Protein 2ENK (pdb70)

Nearest PDB structures (foldseek):
  2enk-assembly1_A  TM=7.572E-01  e=9.162E-14  Homo sapiens
  2zhh-assembly1_A-2  TM=4.727E-01  e=1.717E-01  Escherichia coli K-12
  3ucs-assembly1_A  TM=4.061E-01  e=1.717E-01  Klebsiella pneumoniae 342
  1j9i-assembly1_B  TM=3.651E-01  e=1.114E+00  Lambdavirus lambda
  2enk-assembly1_A  TM=7.325E-01  e=1.594E-14  Homo sapiens

Solvent-accessible surface area: 9534 Å² total; per-residue (Å²): 124,114,83,78,123,115,61,205,187,113,125,106,119,74,19,60,13,96,110,0,54,65,61,32,31,12,114,82,67,30,3,92,134,22,177,129,28,130,121,230,36,77,136,122,145,70,154,46,116,52,5,18,63,128,87,63,0,96,56,26,3,57,114,53,118,49,51,84,119,32,11,44,135,89,60,114,116,132,144,90,58,122,67,124,131,143,105,172,70,144,208,127,147,117,165,135,178,117,194,222,139

InterPro domains:
  IPR002524 Cation efflux [TIGR01297] (238-502)
  IPR009061 Putative DNA-binding domain superfamily [SSF46955] (127-194)
  IPR027469 Cation efflux transmembrane domain superfamily [G3DSA:1.20.1510.10] (237-449)
  IPR027469 Cation efflux transmembrane domain superfamily [SSF161111] (238-451)
  IPR037129 XPA domain superfamily [G3DSA:3.90.530.10] (105-195)
  IPR040177 Proton-coupled zinc antiporter SLC30A9 [PTHR13414] (39-566)
  IPR058533 Cation efflux protein, transmembrane domain [PF01545] (240-450)

Organism: Homo sapiens (NCBI:txid9606)

Sequence (101 aa):
GSSGSSGKYTQNNFITGVRAINEFCLKSSDLEQLRKIRRRSPHEDTESFTVYLRSDVEAKSLEVWGSPEALAREKKLRKEAEIEYRERLFRNQKILREYRDGSSGSSGKYTQNNFITGVRAINEFCLKSSDLEQLRKIRRRSPHEDTESFTVYLRSDVEAKSLEVWGSPEALAREKKLRKEAEIEYRERLFRNQKILREYRDGSSGSSGKYTQNNFITGVRAINEFCLKSSDLEQLRKIRRRSPHEDTESFTVYLRSDVEAKSLEVWGSPEALAREKKLRKEAEIEYRERLFRNQKILREYRDGSSGSSGKYTQNNFITGVRAINEFCLKSSDLEQLRKIRRRSPHEDTESFTVYLRSDVEAKSLEVWGSPEALAREKKLRKEAEIEYRERLFRNQKILREYRDGSSGSSGKYTQNNFITGVRAINEFCLKSSDLEQLRKIRRRSPHEDTESFTVYLRSDVEAKSLEVWGSPEALAREKKLRKEAEIEYRERLFRNQKILREYRDGSSGSSGKYTQNNFITGVRAINEFCLKSSDLEQLRKIRRRSPHEDTESFTVYLRSDVEAKSLEVWGSPEALAREKKLRKEAEIEYRERLFRNQKILREYRDGSSGSSGKYTQNNFITGVRAINEFCLKSSDLEQLRKIRRRSPHEDTESFTVYLRSDVEAKSLEVWGSPEALAREKKLRKEAEIEYRERLFRNQKILREYRDGSSGSSGKYTQNNFITGVRAINEFCLKSSDLEQLRKIRRRSPHEDTESFTVYLRSDVEAKSLEVWGSPEALAREKKLRKEAEIEYRERLFRNQKILREYRDGSSGSSGKYTQNNFITGVRAINEFCLKSSDLEQLRKIRRRSPHEDTESFTVYLRSDVEAKSLEVWGSPEALAREKKLRKEAEIEYRERLFRNQKILREYRDGSSGSSGKYTQNNFITGVRAINEFCLKSSDLEQLRKIRRRSPHEDTESFTVYLRSDVEAKSLEVWGSPEALAREKKLRKEAEIEYRERLFRNQKILREYRDGSSGSSGKYTQNNFITGVRAINEFCLKSSDLEQLRKIRRRSPHEDTESFTVYLRSDVEAKSLEVWGSPEALAREKKLRKEAEIEYRERLFRNQKILREYRDGSSGSSGKYTQNNFITGVRAINEFCLKSSDLEQLRKIRRRSPHEDTESFTVYLRSDVEAKSLEVWGSPEALAREKKLRKEAEIEYRERLFRNQKILREYRDGSSGSSGKYTQNNFITGVRAINEFCLKSSDLEQLRKIRRRSPHEDTESFTVYLRSDVEAKSLEVWGSPEALAREKKLRKEAEIEYRERLFRNQKILREYRDGSSGSSGKYTQNNFITGVRAINEFCLKSSDLEQLRKIRRRSPHEDTESFTVYLRSDVEAKSLEVWGSPEALAREKKLRKEAEIEYRERLFRNQKILREYRDGSSGSSGKYTQNNFITGVRAINEFCLKSSDLEQLRKIRRRSPHEDTESFTVYLRSDVEAKSLEVWGSPEALAREKKLRKEAEIEYRERLFRNQKILREYRDGSSGSSGKYTQNNFITGVRAINEFCLKSSDLEQLRKIRRRSPHEDTESFTVYLRSDVEAKSLEVWGSPEALAREKKLRKEAEIEYRERLFRNQKILREYRDGSSGSSGKYTQNNFITGVRAINEFCLKSSDLEQLRKIRRRSPHEDTESFTVYLRSDVEAKSLEVWGSPEALAREKKLRKEAEIEYRERLFRNQKILREYRDGSSGSSGKYTQNNFITGVRAINEFCLKSSDLEQLRKIRRRSPHEDTESFTVYLRSDVEAKSLEVWGSPEALAREKKLRKEAEIEYRERLFRNQKILREYRDGSSGSSGKYTQNNFITGVRAINEFCLKSSDLEQLRKIRRRSPHEDTESFTVYLRSDVEAKSLEVWGSPEALAREKKLRKEAEIEYRERLFRNQKILREYRDGSSGSSGKYTQNNFITGVRAINEFCLKSSDLEQLRKIRRRSPHEDTESFTVYLRSDVEAKSLEVWGSPEALAREKKLRKEAEIEYRERLFRNQKILREYRD

Radius of gyration: 19.05 Å; Cα contacts (8 Å, |Δi|>4): 69; chains: 1; bounding box: 60×36×30 Å

Structure (mmCIF, N/CA/C/O backbone):
data_2ENK
#
_entry.id   2ENK
#
_cell.length_a   1.000
_cell.length_b   1.000
_cell.length_c   1.000
_cell.angle_alpha   90.00
_cell.angle_beta   90.00
_cell.angle_gamma   90.00
#
_symmetry.space_group_name_H-M   'P 1'
#
loop_
_atom_site.group_PDB
_atom_site.id
_atom_site.type_symbol
_atom_site.label_atom_id
_atom_site.label_alt_id
_atom_site.label_comp_id
_atom_site.label_asym_id
_atom_site.label_entity_id
_atom_site.label_seq_id
_atom_site.pdbx_PDB_ins_code
_atom_site.Cartn_x
_atom_site.Cartn_y
_atom_site.Cartn_z
_atom_site.occupancy
_atom_site.B_iso_or_equiv
_atom_site.auth_seq_id
_atom_site.auth_comp_id
_atom_site.auth_asym_id
_atom_site.auth_atom_id
_atom_site.pdbx_PDB_model_num
ATOM 1 N N . GLY A 1 1 ? 5.737 12.318 1.832 1.00 0.00 1 GLY A N 1
ATOM 2 C CA . GLY A 1 1 ? 4.458 11.805 1.374 1.00 0.00 1 GLY A CA 1
ATOM 3 C C . GLY A 1 1 ? 4.565 10.401 0.812 1.00 0.00 1 GLY A C 1
ATOM 4 O O . GLY A 1 1 ? 5.634 9.793 0.842 1.00 0.00 1 GLY A O 1
ATOM 8 N N . SER A 1 2 ? 3.453 9.885 0.299 1.00 0.00 2 SER A N 1
ATOM 9 C CA . SER A 1 2 ? 3.424 8.541 -0.267 1.00 0.00 2 SER A CA 1
ATOM 10 C C . SER A 1 2 ? 2.654 8.524 -1.584 1.00 0.00 2 SER A C 1
ATOM 11 O O . SER A 1 2 ? 2.154 9.553 -2.038 1.00 0.00 2 SER A O 1
ATOM 19 N N . SER A 1 3 ? 2.563 7.346 -2.193 1.00 0.00 3 SER A N 1
ATOM 20 C CA . SER A 1 3 ? 1.858 7.193 -3.461 1.00 0.00 3 SER A CA 1
ATOM 21 C C . SER A 1 3 ? 1.780 5.724 -3.865 1.00 0.00 3 SER A C 1
ATOM 22 O O . SER A 1 3 ? 2.800 5.047 -3.986 1.00 0.00 3 SER A O 1
ATOM 30 N N . GLY A 1 4 ? 0.560 5.237 -4.072 1.00 0.00 4 GLY A N 1
ATOM 31 C CA . GLY A 1 4 ? 0.370 3.852 -4.460 1.00 0.00 4 GLY A CA 1
ATOM 32 C C . GLY A 1 4 ? 0.694 3.609 -5.921 1.00 0.00 4 GLY A C 1
ATOM 33 O O . GLY A 1 4 ? 1.633 4.193 -6.461 1.00 0.00 4 GLY A O 1
ATOM 37 N N . SER A 1 5 ? -0.086 2.745 -6.563 1.00 0.00 5 SER A N 1
ATOM 38 C CA . SER A 1 5 ? 0.126 2.422 -7.969 1.00 0.00 5 SER A CA 1
ATOM 39 C C . SER A 1 5 ? -1.204 2.321 -8.710 1.00 0.00 5 SER A C 1
ATOM 40 O O . SER A 1 5 ? -2.271 2.459 -8.113 1.00 0.00 5 SER A O 1
ATOM 48 N N . SER A 1 6 ? -1.130 2.079 -10.015 1.00 0.00 6 SER A N 1
ATOM 49 C CA . SER A 1 6 ? -2.327 1.964 -10.839 1.00 0.00 6 SER A CA 1
ATOM 50 C C . SER A 1 6 ? -2.569 0.513 -11.245 1.00 0.00 6 SER A C 1
ATOM 51 O O . SER A 1 6 ? -1.683 -0.333 -11.126 1.00 0.00 6 SER A O 1
ATOM 59 N N . GLY A 1 7 ? -3.777 0.232 -11.725 1.00 0.00 7 GLY A N 1
ATOM 60 C CA . GLY A 1 7 ? -4.115 -1.116 -12.140 1.00 0.00 7 GLY A CA 1
ATOM 61 C C . GLY A 1 7 ? -4.199 -1.255 -13.648 1.00 0.00 7 GLY A C 1
ATOM 62 O O . GLY A 1 7 ? -3.449 -0.610 -14.380 1.00 0.00 7 GLY A O 1
ATOM 66 N N . LYS A 1 8 ? -5.113 -2.099 -14.113 1.00 0.00 8 LYS A N 1
ATOM 67 C CA . LYS A 1 8 ? -5.292 -2.322 -15.543 1.00 0.00 8 LYS A CA 1
ATOM 68 C C . LYS A 1 8 ? -3.996 -2.805 -16.185 1.00 0.00 8 LYS A C 1
ATOM 69 O O . LYS A 1 8 ? -2.993 -3.014 -15.501 1.00 0.00 8 LYS A O 1
ATOM 88 N N . TYR A 1 9 ? -4.023 -2.981 -17.501 1.00 0.00 9 TYR A N 1
ATOM 89 C CA . TYR A 1 9 ? -2.850 -3.441 -18.235 1.00 0.00 9 TYR A CA 1
ATOM 90 C C . TYR A 1 9 ? -2.482 -2.459 -19.344 1.00 0.00 9 TYR A C 1
ATOM 91 O O . TYR A 1 9 ? -3.351 -1.825 -19.943 1.00 0.00 9 TYR A O 1
ATOM 109 N N . THR A 1 10 ? -1.185 -2.340 -19.612 1.00 0.00 10 THR A N 1
ATOM 110 C CA . THR A 1 10 ? -0.700 -1.436 -20.648 1.00 0.00 10 THR A CA 1
ATOM 111 C C . THR A 1 10 ? 0.733 -1.773 -21.044 1.00 0.00 10 THR A C 1
ATOM 112 O O . THR A 1 10 ? 1.539 -2.178 -20.206 1.00 0.00 10 THR A O 1
ATOM 123 N N . GLN A 1 11 ? 1.044 -1.603 -22.325 1.00 0.00 11 GLN A N 1
ATOM 124 C CA . GLN A 1 11 ? 2.381 -1.890 -22.831 1.00 0.00 11 GLN A CA 1
ATOM 125 C C . GLN A 1 11 ? 3.095 -0.606 -23.241 1.00 0.00 11 GLN A C 1
ATOM 126 O O . GLN A 1 11 ? 2.508 0.264 -23.883 1.00 0.00 11 GLN A O 1
ATOM 140 N N . ASN A 1 12 ? 4.365 -0.495 -22.864 1.00 0.00 12 ASN A N 1
ATOM 141 C CA . ASN A 1 12 ? 5.159 0.684 -23.192 1.00 0.00 12 ASN A CA 1
ATOM 142 C C . ASN A 1 12 ? 6.616 0.306 -23.442 1.00 0.00 12 ASN A C 1
ATOM 143 O O . ASN A 1 12 ? 6.988 -0.863 -23.357 1.00 0.00 12 ASN A O 1
ATOM 154 N N . ASN A 1 13 ? 7.436 1.306 -23.751 1.00 0.00 13 ASN A N 1
ATOM 155 C CA . ASN A 1 13 ? 8.853 1.078 -24.013 1.00 0.00 13 ASN A CA 1
ATOM 156 C C . ASN A 1 13 ? 9.519 0.378 -22.832 1.00 0.00 13 ASN A C 1
ATOM 157 O O . ASN A 1 13 ? 10.506 -0.338 -22.998 1.00 0.00 13 ASN A O 1
ATOM 168 N N . PHE A 1 14 ? 8.972 0.591 -21.640 1.00 0.00 14 PHE A N 1
ATOM 169 C CA . PHE A 1 14 ? 9.513 -0.019 -20.431 1.00 0.00 14 PHE A CA 1
ATOM 170 C C . PHE A 1 14 ? 8.476 -0.920 -19.765 1.00 0.00 14 PHE A C 1
ATOM 171 O O . PHE A 1 14 ? 7.277 -0.644 -19.814 1.00 0.00 14 PHE A O 1
ATOM 188 N N . ILE A 1 15 ? 8.947 -1.996 -19.145 1.00 0.00 15 ILE A N 1
ATOM 189 C CA . ILE A 1 15 ? 8.062 -2.937 -18.470 1.00 0.00 15 ILE A CA 1
ATOM 190 C C . ILE A 1 15 ? 8.455 -3.106 -17.006 1.00 0.00 15 ILE A C 1
ATOM 191 O O . ILE A 1 15 ? 9.636 -3.224 -16.677 1.00 0.00 15 ILE A O 1
ATOM 207 N N . THR A 1 16 ? 7.455 -3.119 -16.129 1.00 0.00 16 THR A N 1
ATOM 208 C CA . THR A 1 16 ? 7.695 -3.275 -14.700 1.00 0.00 16 THR A CA 1
ATOM 209 C C . THR A 1 16 ? 8.380 -4.604 -14.399 1.00 0.00 16 THR A C 1
ATOM 210 O O . THR A 1 16 ? 8.355 -5.524 -15.214 1.00 0.00 16 THR A O 1
ATOM 221 N N . GLY A 1 17 ? 8.989 -4.697 -13.221 1.00 0.00 17 GLY A N 1
ATOM 222 C CA . GLY A 1 17 ? 9.672 -5.917 -12.833 1.00 0.00 17 GLY A CA 1
ATOM 223 C C . GLY A 1 17 ? 8.714 -7.071 -12.609 1.00 0.00 17 GLY A C 1
ATOM 224 O O . GLY A 1 17 ? 8.730 -8.053 -13.351 1.00 0.00 17 GLY A O 1
ATOM 228 N N . VAL A 1 18 ? 7.877 -6.953 -11.583 1.00 0.00 18 VAL A N 1
ATOM 229 C CA . VAL A 1 18 ? 6.908 -7.994 -11.264 1.00 0.00 18 VAL A CA 1
ATOM 230 C C . VAL A 1 18 ? 6.053 -8.340 -12.477 1.00 0.00 18 VAL A C 1
ATOM 231 O O . VAL A 1 18 ? 5.566 -9.464 -12.607 1.00 0.00 18 VAL A O 1
ATOM 244 N N . ARG A 1 19 ? 5.873 -7.368 -13.365 1.00 0.00 19 ARG A N 1
ATOM 245 C CA . ARG A 1 19 ? 5.076 -7.569 -14.569 1.00 0.00 19 ARG A CA 1
ATOM 246 C C . ARG A 1 19 ? 5.777 -8.523 -15.532 1.00 0.00 19 ARG A C 1
ATOM 247 O O . ARG A 1 19 ? 5.128 -9.279 -16.254 1.00 0.00 19 ARG A O 1
ATOM 268 N N . ALA A 1 20 ? 7.105 -8.480 -15.537 1.00 0.00 20 ALA A N 1
ATOM 269 C CA . ALA A 1 20 ? 7.894 -9.340 -16.410 1.00 0.00 20 ALA A CA 1
ATOM 270 C C . ALA A 1 20 ? 8.120 -10.708 -15.774 1.00 0.00 20 ALA A C 1
ATOM 271 O O . ALA A 1 20 ? 8.221 -11.717 -16.472 1.00 0.00 20 ALA A O 1
ATOM 278 N N . ILE A 1 21 ? 8.199 -10.733 -14.448 1.00 0.00 21 ILE A N 1
ATOM 279 C CA . ILE A 1 21 ? 8.412 -11.977 -13.720 1.00 0.00 21 ILE A CA 1
ATOM 280 C C . ILE A 1 21 ? 7.179 -12.871 -13.786 1.00 0.00 21 ILE A C 1
ATOM 281 O O . ILE A 1 21 ? 7.279 -14.093 -13.675 1.00 0.00 21 ILE A O 1
ATOM 297 N N . ASN A 1 22 ? 6.016 -12.254 -13.968 1.00 0.00 22 ASN A N 1
ATOM 298 C CA . ASN A 1 22 ? 4.762 -12.994 -14.050 1.00 0.00 22 ASN A CA 1
ATOM 299 C C . ASN A 1 22 ? 4.428 -13.339 -15.498 1.00 0.00 22 ASN A C 1
ATOM 300 O O . ASN A 1 22 ? 3.794 -14.357 -15.774 1.00 0.00 22 ASN A O 1
ATOM 311 N N . GLU A 1 23 ? 4.860 -12.483 -16.419 1.00 0.00 23 GLU A N 1
ATOM 312 C CA . GLU A 1 23 ? 4.606 -12.697 -17.839 1.00 0.00 23 GLU A CA 1
ATOM 313 C C . GLU A 1 23 ? 5.641 -13.643 -18.440 1.00 0.00 23 GLU A C 1
ATOM 314 O O . GLU A 1 23 ? 5.298 -14.700 -18.972 1.00 0.00 23 GLU A O 1
ATOM 326 N N . PHE A 1 24 ? 6.909 -13.256 -18.353 1.00 0.00 24 PHE A N 1
ATOM 327 C CA . PHE A 1 24 ? 7.995 -14.068 -18.889 1.00 0.00 24 PHE A CA 1
ATOM 328 C C . PHE A 1 24 ? 8.253 -15.284 -18.005 1.00 0.00 24 PHE A C 1
ATOM 329 O O . PHE A 1 24 ? 8.909 -16.240 -18.421 1.00 0.00 24 PHE A O 1
ATOM 346 N N . CYS A 1 25 ? 7.733 -15.241 -16.783 1.00 0.00 25 CYS A N 1
ATOM 347 C CA . CYS A 1 25 ? 7.908 -16.338 -15.838 1.00 0.00 25 CYS A CA 1
ATOM 348 C C . CYS A 1 25 ? 9.387 -16.588 -15.563 1.00 0.00 25 CYS A C 1
ATOM 349 O O . CYS A 1 25 ? 9.917 -17.653 -15.883 1.00 0.00 25 CYS A O 1
ATOM 357 N N . LEU A 1 26 ? 10.048 -15.601 -14.969 1.00 0.00 26 LEU A N 1
ATOM 358 C CA . LEU A 1 26 ? 11.468 -15.713 -14.652 1.00 0.00 26 LEU A CA 1
ATOM 359 C C . LEU A 1 26 ? 11.694 -15.663 -13.144 1.00 0.00 26 LEU A C 1
ATOM 360 O O . LEU A 1 26 ? 10.745 -15.700 -12.361 1.00 0.00 26 LEU A O 1
ATOM 376 N N . LYS A 1 27 ? 12.958 -15.576 -12.744 1.00 0.00 27 LYS A N 1
ATOM 377 C CA . LYS A 1 27 ? 13.311 -15.516 -11.330 1.00 0.00 27 LYS A CA 1
ATOM 378 C C . LYS A 1 27 ? 13.649 -14.088 -10.914 1.00 0.00 27 LYS A C 1
ATOM 379 O O . LYS A 1 27 ? 14.060 -13.272 -11.738 1.00 0.00 27 LYS A O 1
ATOM 398 N N . SER A 1 28 ? 13.475 -13.794 -9.629 1.00 0.00 28 SER A N 1
ATOM 399 C CA . SER A 1 28 ? 13.759 -12.464 -9.104 1.00 0.00 28 SER A CA 1
ATOM 400 C C . SER A 1 28 ? 15.244 -12.137 -9.229 1.00 0.00 28 SER A C 1
ATOM 401 O O . SER A 1 28 ? 15.629 -10.971 -9.318 1.00 0.00 28 SER A O 1
ATOM 409 N N . SER A 1 29 ? 16.074 -13.175 -9.234 1.00 0.00 29 SER A N 1
ATOM 410 C CA . SER A 1 29 ? 17.517 -12.999 -9.344 1.00 0.00 29 SER A CA 1
ATOM 411 C C . SER A 1 29 ? 17.916 -12.662 -10.777 1.00 0.00 29 SER A C 1
ATOM 412 O O . SER A 1 29 ? 18.922 -11.992 -11.012 1.00 0.00 29 SER A O 1
ATOM 420 N N . ASP A 1 30 ? 17.120 -13.131 -11.732 1.00 0.00 30 ASP A N 1
ATOM 421 C CA . ASP A 1 30 ? 17.388 -12.880 -13.143 1.00 0.00 30 ASP A CA 1
ATOM 422 C C . ASP A 1 30 ? 17.110 -11.422 -13.497 1.00 0.00 30 ASP A C 1
ATOM 423 O O . ASP A 1 30 ? 17.960 -10.738 -14.070 1.00 0.00 30 ASP A O 1
ATOM 432 N N . LEU A 1 31 ? 15.916 -10.953 -13.154 1.00 0.00 31 LEU A N 1
ATOM 433 C CA . LEU A 1 31 ? 15.525 -9.576 -13.437 1.00 0.00 31 LEU A CA 1
ATOM 434 C C . LEU A 1 31 ? 16.542 -8.593 -12.866 1.00 0.00 31 LEU A C 1
ATOM 435 O O . LEU A 1 31 ? 17.043 -7.722 -13.576 1.00 0.00 31 LEU A O 1
ATOM 451 N N . GLU A 1 32 ? 16.843 -8.741 -11.579 1.00 0.00 32 GLU A N 1
ATOM 452 C CA . GLU A 1 32 ? 17.802 -7.867 -10.914 1.00 0.00 32 GLU A CA 1
ATOM 453 C C . GLU A 1 32 ? 19.151 -7.897 -11.626 1.00 0.00 32 GLU A C 1
ATOM 454 O O . GLU A 1 32 ? 19.913 -6.932 -11.574 1.00 0.00 32 GLU A O 1
ATOM 466 N N . GLN A 1 33 ? 19.438 -9.012 -12.290 1.00 0.00 33 GLN A N 1
ATOM 467 C CA . GLN A 1 33 ? 20.696 -9.169 -13.011 1.00 0.00 33 GLN A CA 1
ATOM 468 C C . GLN A 1 33 ? 20.772 -8.203 -14.189 1.00 0.00 33 GLN A C 1
ATOM 469 O O . GLN A 1 33 ? 21.854 -7.752 -14.566 1.00 0.00 33 GLN A O 1
ATOM 483 N N . LEU A 1 34 ? 19.617 -7.889 -14.766 1.00 0.00 34 LEU A N 1
ATOM 484 C CA . LEU A 1 34 ? 19.553 -6.976 -15.901 1.00 0.00 34 LEU A CA 1
ATOM 485 C C . LEU A 1 34 ? 19.854 -5.545 -15.467 1.00 0.00 34 LEU A C 1
ATOM 486 O O . LEU A 1 34 ? 19.925 -5.250 -14.274 1.00 0.00 34 LEU A O 1
ATOM 502 N N . ARG A 1 35 ? 20.027 -4.660 -16.444 1.00 0.00 35 ARG A N 1
ATOM 503 C CA . ARG A 1 35 ? 20.319 -3.259 -16.163 1.00 0.00 35 ARG A CA 1
ATOM 504 C C . ARG A 1 35 ? 19.166 -2.605 -15.408 1.00 0.00 35 ARG A C 1
ATOM 505 O O . ARG A 1 35 ? 18.002 -2.748 -15.783 1.00 0.00 35 ARG A O 1
ATOM 526 N N . LYS A 1 36 ? 19.497 -1.886 -14.340 1.00 0.00 36 LYS A N 1
ATOM 527 C CA . LYS A 1 36 ? 18.491 -1.208 -13.531 1.00 0.00 36 LYS A CA 1
ATOM 528 C C . LYS A 1 36 ? 18.366 0.257 -13.934 1.00 0.00 36 LYS A C 1
ATOM 529 O O . LYS A 1 36 ? 19.255 1.064 -13.660 1.00 0.00 36 LYS A O 1
ATOM 548 N N . ILE A 1 37 ? 17.257 0.595 -14.584 1.00 0.00 37 ILE A N 1
ATOM 549 C CA . ILE A 1 37 ? 17.016 1.965 -15.021 1.00 0.00 37 ILE A CA 1
ATOM 550 C C . ILE A 1 37 ? 15.946 2.635 -14.166 1.00 0.00 37 ILE A C 1
ATOM 551 O O . ILE A 1 37 ? 14.912 2.037 -13.866 1.00 0.00 37 ILE A O 1
ATOM 567 N N . ARG A 1 38 ? 16.201 3.880 -13.777 1.00 0.00 38 ARG A N 1
ATOM 568 C CA . ARG A 1 38 ? 15.260 4.632 -12.957 1.00 0.00 38 ARG A CA 1
ATOM 569 C C . ARG A 1 38 ? 14.759 5.868 -13.698 1.00 0.00 38 ARG A C 1
ATOM 570 O O . ARG A 1 38 ? 14.415 6.877 -13.082 1.00 0.00 38 ARG A O 1
ATOM 591 N N . ARG A 1 39 ? 14.720 5.781 -15.024 1.00 0.00 39 ARG A N 1
ATOM 592 C CA . ARG A 1 39 ? 14.263 6.892 -15.850 1.00 0.00 39 ARG A CA 1
ATOM 593 C C . ARG A 1 39 ? 15.042 8.165 -15.528 1.00 0.00 39 ARG A C 1
ATOM 594 O O . ARG A 1 39 ? 14.533 9.273 -15.692 1.00 0.00 39 ARG A O 1
ATOM 615 N N . ARG A 1 40 ? 16.277 7.996 -15.069 1.00 0.00 40 ARG A N 1
ATOM 616 C CA . ARG A 1 40 ? 17.125 9.130 -14.723 1.00 0.00 40 ARG A CA 1
ATOM 617 C C . ARG A 1 40 ? 16.478 9.980 -13.633 1.00 0.00 40 ARG A C 1
ATOM 618 O O . ARG A 1 40 ? 16.618 11.203 -13.621 1.00 0.00 40 ARG A O 1
ATOM 639 N N . SER A 1 41 ? 15.768 9.324 -12.721 1.00 0.00 41 SER A N 1
ATOM 640 C CA . SER A 1 41 ? 15.096 10.019 -11.630 1.00 0.00 41 SER A CA 1
ATOM 641 C C . SER A 1 41 ? 14.193 11.126 -12.166 1.00 0.00 41 SER A C 1
ATOM 642 O O . SER A 1 41 ? 14.471 12.316 -12.018 1.00 0.00 41 SER A O 1
ATOM 650 N N . PRO A 1 42 ? 13.083 10.725 -12.805 1.00 0.00 42 PRO A N 1
ATOM 651 C CA . PRO A 1 42 ? 12.115 11.666 -13.376 1.00 0.00 42 PRO A CA 1
ATOM 652 C C . PRO A 1 42 ? 11.342 12.425 -12.303 1.00 0.00 42 PRO A C 1
ATOM 653 O O . PRO A 1 42 ? 10.763 13.479 -12.569 1.00 0.00 42 PRO A O 1
ATOM 664 N N . HIS A 1 43 ? 11.336 11.883 -11.089 1.00 0.00 43 HIS A N 1
ATOM 665 C CA . HIS A 1 43 ? 10.634 12.510 -9.975 1.00 0.00 43 HIS A CA 1
ATOM 666 C C . HIS A 1 43 ? 11.285 12.141 -8.646 1.00 0.00 43 HIS A C 1
ATOM 667 O O . HIS A 1 43 ? 11.359 10.967 -8.285 1.00 0.00 43 HIS A O 1
ATOM 681 N N . GLU A 1 44 ? 11.757 13.152 -7.923 1.00 0.00 44 GLU A N 1
ATOM 682 C CA . GLU A 1 44 ? 12.404 12.932 -6.634 1.00 0.00 44 GLU A CA 1
ATOM 683 C C . GLU A 1 44 ? 11.420 13.148 -5.488 1.00 0.00 44 GLU A C 1
ATOM 684 O O . GLU A 1 44 ? 10.280 13.561 -5.703 1.00 0.00 44 GLU A O 1
ATOM 696 N N . ASP A 1 45 ? 11.868 12.864 -4.270 1.00 0.00 45 ASP A N 1
ATOM 697 C CA . ASP A 1 45 ? 11.029 13.027 -3.089 1.00 0.00 45 ASP A CA 1
ATOM 698 C C . ASP A 1 45 ? 9.765 12.179 -3.199 1.00 0.00 45 ASP A C 1
ATOM 699 O O . ASP A 1 45 ? 8.728 12.513 -2.626 1.00 0.00 45 ASP A O 1
ATOM 708 N N . THR A 1 46 ? 9.859 11.080 -3.941 1.00 0.00 46 THR A N 1
ATOM 709 C CA . THR A 1 46 ? 8.724 10.185 -4.129 1.00 0.00 46 THR A CA 1
ATOM 710 C C . THR A 1 46 ? 9.187 8.754 -4.373 1.00 0.00 46 THR A C 1
ATOM 711 O O . THR A 1 46 ? 10.160 8.520 -5.090 1.00 0.00 46 THR A O 1
ATOM 722 N N . GLU A 1 47 ? 8.484 7.798 -3.773 1.00 0.00 47 GLU A N 1
ATOM 723 C CA . GLU A 1 47 ? 8.825 6.389 -3.927 1.00 0.00 47 GLU A CA 1
ATOM 724 C C . GLU A 1 47 ? 8.888 6.002 -5.401 1.00 0.00 47 GLU A C 1
ATOM 725 O O . GLU A 1 47 ? 7.872 5.992 -6.096 1.00 0.00 47 GLU A O 1
ATOM 737 N N . SER A 1 48 ? 10.090 5.684 -5.872 1.00 0.00 48 SER A N 1
ATOM 738 C CA . SER A 1 48 ? 10.287 5.300 -7.265 1.00 0.00 48 SER A CA 1
ATOM 739 C C . SER A 1 48 ? 10.435 3.787 -7.396 1.00 0.00 48 SER A C 1
ATOM 740 O O . SER A 1 48 ? 10.319 3.053 -6.415 1.00 0.00 48 SER A O 1
ATOM 748 N N . PHE A 1 49 ? 10.694 3.328 -8.616 1.00 0.00 49 PHE A N 1
ATOM 749 C CA . PHE A 1 49 ? 10.857 1.903 -8.878 1.00 0.00 49 PHE A CA 1
ATOM 750 C C . PHE A 1 49 ? 11.867 1.667 -9.997 1.00 0.00 49 PHE A C 1
ATOM 751 O O . PHE A 1 49 ? 12.309 2.607 -10.659 1.00 0.00 49 PHE A O 1
ATOM 768 N N . THR A 1 50 ? 12.229 0.405 -10.204 1.00 0.00 50 THR A N 1
ATOM 769 C CA . THR A 1 50 ? 13.187 0.044 -11.241 1.00 0.00 50 THR A CA 1
ATOM 770 C C . THR A 1 50 ? 12.485 -0.555 -12.454 1.00 0.00 50 THR A C 1
ATOM 771 O O . THR A 1 50 ? 11.620 -1.421 -12.318 1.00 0.00 50 THR A O 1
ATOM 782 N N . VAL A 1 51 ? 12.863 -0.091 -13.641 1.00 0.00 51 VAL A N 1
ATOM 783 C CA . VAL A 1 51 ? 12.270 -0.583 -14.879 1.00 0.00 51 VAL A CA 1
ATOM 784 C C . VAL A 1 51 ? 13.310 -1.287 -15.743 1.00 0.00 51 VAL A C 1
ATOM 785 O O . VAL A 1 51 ? 14.488 -0.931 -15.730 1.00 0.00 51 VAL A O 1
ATOM 798 N N . TYR A 1 52 ? 12.866 -2.289 -16.495 1.00 0.00 52 TYR A N 1
ATOM 799 C CA . TYR A 1 52 ? 13.758 -3.045 -17.365 1.00 0.00 52 TYR A CA 1
ATOM 800 C C . TYR A 1 52 ? 13.408 -2.819 -18.833 1.00 0.00 52 TYR A C 1
ATOM 801 O O . TYR A 1 52 ? 12.316 -2.351 -19.158 1.00 0.00 52 TYR A O 1
ATOM 819 N N . LEU A 1 53 ? 14.343 -3.155 -19.715 1.00 0.00 53 LEU A N 1
ATOM 820 C CA . LEU A 1 53 ? 14.135 -2.990 -21.149 1.00 0.00 53 LEU A CA 1
ATOM 821 C C . LEU A 1 53 ? 13.453 -4.218 -21.745 1.00 0.00 53 LEU A C 1
ATOM 822 O O . LEU A 1 53 ? 13.882 -5.349 -21.520 1.00 0.00 53 LEU A O 1
ATOM 838 N N . ARG A 1 54 ? 12.390 -3.985 -22.508 1.00 0.00 54 ARG A N 1
ATOM 839 C CA . ARG A 1 54 ? 11.649 -5.071 -23.138 1.00 0.00 54 ARG A CA 1
ATOM 840 C C . ARG A 1 54 ? 12.582 -5.970 -23.944 1.00 0.00 54 ARG A C 1
ATOM 841 O O . ARG A 1 54 ? 12.427 -7.191 -23.955 1.00 0.00 54 ARG A O 1
ATOM 862 N N . SER A 1 55 ? 13.550 -5.357 -24.618 1.00 0.00 55 SER A N 1
ATOM 863 C CA . SER A 1 55 ? 14.505 -6.101 -25.430 1.00 0.00 55 SER A CA 1
ATOM 864 C C . SER A 1 55 ? 15.422 -6.947 -24.552 1.00 0.00 55 SER A C 1
ATOM 865 O O . SER A 1 55 ? 15.855 -8.029 -24.949 1.00 0.00 55 SER A O 1
ATOM 873 N N . ASP A 1 56 ? 15.714 -6.445 -23.357 1.00 0.00 56 ASP A N 1
ATOM 874 C CA . ASP A 1 56 ? 16.579 -7.154 -22.421 1.00 0.00 56 ASP A CA 1
ATOM 875 C C . ASP A 1 56 ? 15.846 -8.333 -21.790 1.00 0.00 56 ASP A C 1
ATOM 876 O O . ASP A 1 56 ? 16.346 -9.458 -21.786 1.00 0.00 56 ASP A O 1
ATOM 885 N N . VAL A 1 57 ? 14.658 -8.068 -21.255 1.00 0.00 57 VAL A N 1
ATOM 886 C CA . VAL A 1 57 ? 13.856 -9.107 -20.621 1.00 0.00 57 VAL A CA 1
ATOM 887 C C . VAL A 1 57 ? 13.536 -10.230 -21.601 1.00 0.00 57 VAL A C 1
ATOM 888 O O . VAL A 1 57 ? 13.448 -11.395 -21.217 1.00 0.00 57 VAL A O 1
ATOM 901 N N . GLU A 1 58 ? 13.364 -9.870 -22.869 1.00 0.00 58 GLU A N 1
ATOM 902 C CA . GLU A 1 58 ? 13.053 -10.848 -23.905 1.00 0.00 58 GLU A CA 1
ATOM 903 C C . GLU A 1 58 ? 14.142 -11.914 -23.991 1.00 0.00 58 GLU A C 1
ATOM 904 O O . GLU A 1 58 ? 13.863 -13.109 -23.908 1.00 0.00 58 GLU A O 1
ATOM 916 N N . ALA A 1 59 ? 15.384 -11.471 -24.158 1.00 0.00 59 ALA A N 1
ATOM 917 C CA . ALA A 1 59 ? 16.515 -12.385 -24.253 1.00 0.00 59 ALA A CA 1
ATOM 918 C C . ALA A 1 59 ? 16.661 -13.213 -22.981 1.00 0.00 59 ALA A C 1
ATOM 919 O O . ALA A 1 59 ? 17.020 -14.389 -23.030 1.00 0.00 59 ALA A O 1
ATOM 926 N N . LYS A 1 60 ? 16.380 -12.591 -21.841 1.00 0.00 60 LYS A N 1
ATOM 927 C CA . LYS A 1 60 ? 16.479 -13.269 -20.554 1.00 0.00 60 LYS A CA 1
ATOM 928 C C . LYS A 1 60 ? 15.569 -14.492 -20.512 1.00 0.00 60 LYS A C 1
ATOM 929 O O . LYS A 1 60 ? 15.830 -15.448 -19.782 1.00 0.00 60 LYS A O 1
ATOM 948 N N . SER A 1 61 ? 14.499 -14.456 -21.301 1.00 0.00 61 SER A N 1
ATOM 949 C CA . SER A 1 61 ? 13.549 -15.560 -21.352 1.00 0.00 61 SER A CA 1
ATOM 950 C C . SER A 1 61 ? 14.044 -16.660 -22.287 1.00 0.00 61 SER A C 1
ATOM 951 O O . SER A 1 61 ? 13.692 -17.830 -22.130 1.00 0.00 61 SER A O 1
ATOM 959 N N . LEU A 1 62 ? 14.862 -16.276 -23.260 1.00 0.00 62 LEU A N 1
ATOM 960 C CA . LEU A 1 62 ? 15.407 -17.228 -24.222 1.00 0.00 62 LEU A CA 1
ATOM 961 C C . LEU A 1 62 ? 16.649 -17.916 -23.664 1.00 0.00 62 LEU A C 1
ATOM 962 O O . LEU A 1 62 ? 16.907 -19.083 -23.956 1.00 0.00 62 LEU A O 1
ATOM 978 N N . GLU A 1 63 ? 17.412 -17.184 -22.858 1.00 0.00 63 GLU A N 1
ATOM 979 C CA . GLU A 1 63 ? 18.626 -17.725 -22.258 1.00 0.00 63 GLU A CA 1
ATOM 980 C C . GLU A 1 63 ? 18.289 -18.703 -21.136 1.00 0.00 63 GLU A C 1
ATOM 981 O O . GLU A 1 63 ? 19.078 -19.592 -20.814 1.00 0.00 63 GLU A O 1
ATOM 993 N N . VAL A 1 64 ? 17.112 -18.531 -20.543 1.00 0.00 64 VAL A N 1
ATOM 994 C CA . VAL A 1 64 ? 16.669 -19.398 -19.457 1.00 0.00 64 VAL A CA 1
ATOM 995 C C . VAL A 1 64 ? 15.870 -20.581 -19.989 1.00 0.00 64 VAL A C 1
ATOM 996 O O . VAL A 1 64 ? 16.354 -21.713 -20.006 1.00 0.00 64 VAL A O 1
ATOM 1009 N N . TRP A 1 65 ? 14.644 -20.312 -20.424 1.00 0.00 65 TRP A N 1
ATOM 1010 C CA . TRP A 1 65 ? 13.776 -21.356 -20.958 1.00 0.00 65 TRP A CA 1
ATOM 1011 C C . TRP A 1 65 ? 14.408 -22.018 -22.178 1.00 0.00 65 TRP A C 1
ATOM 1012 O O . TRP A 1 65 ? 14.118 -23.172 -22.490 1.00 0.00 65 TRP A O 1
ATOM 1033 N N . GLY A 1 66 ? 15.275 -21.279 -22.864 1.00 0.00 66 GLY A N 1
ATOM 1034 C CA . GLY A 1 66 ? 15.934 -21.812 -24.042 1.00 0.00 66 GLY A CA 1
ATOM 1035 C C . GLY A 1 66 ? 15.404 -21.206 -25.327 1.00 0.00 66 GLY A C 1
ATOM 1036 O O . GLY A 1 66 ? 16.171 -20.897 -26.238 1.00 0.00 66 GLY A O 1
ATOM 1040 N N . SER A 1 67 ? 14.088 -21.038 -25.401 1.00 0.00 67 SER A N 1
ATOM 1041 C CA . SER A 1 67 ? 13.455 -20.471 -26.586 1.00 0.00 67 SER A CA 1
ATOM 1042 C C . SER A 1 67 ? 12.159 -19.753 -26.219 1.00 0.00 67 SER A C 1
ATOM 1043 O O . SER A 1 67 ? 11.572 -19.980 -25.161 1.00 0.00 67 SER A O 1
ATOM 1051 N N . PRO A 1 68 ? 11.702 -18.865 -27.115 1.00 0.00 68 PRO A N 1
ATOM 1052 C CA . PRO A 1 68 ? 10.471 -18.096 -26.909 1.00 0.00 68 PRO A CA 1
ATOM 1053 C C . PRO A 1 68 ? 9.222 -18.968 -26.989 1.00 0.00 68 PRO A C 1
ATOM 1054 O O . PRO A 1 68 ? 8.156 -18.586 -26.508 1.00 0.00 68 PRO A O 1
ATOM 1065 N N . GLU A 1 69 ? 9.363 -20.141 -27.599 1.00 0.00 69 GLU A N 1
ATOM 1066 C CA . GLU A 1 69 ? 8.245 -21.066 -27.742 1.00 0.00 69 GLU A CA 1
ATOM 1067 C C . GLU A 1 69 ? 7.909 -21.723 -26.406 1.00 0.00 69 GLU A C 1
ATOM 1068 O O . GLU A 1 69 ? 6.740 -21.936 -26.084 1.00 0.00 69 GLU A O 1
ATOM 1080 N N . ALA A 1 70 ? 8.942 -22.041 -25.633 1.00 0.00 70 ALA A N 1
ATOM 1081 C CA . ALA A 1 70 ? 8.757 -22.672 -24.332 1.00 0.00 70 ALA A CA 1
ATOM 1082 C C . ALA A 1 70 ? 7.888 -21.810 -23.423 1.00 0.00 70 ALA A C 1
ATOM 1083 O O . ALA A 1 70 ? 7.049 -22.323 -22.680 1.00 0.00 70 ALA A O 1
ATOM 1090 N N . LEU A 1 71 ? 8.093 -20.499 -23.485 1.00 0.00 71 LEU A N 1
ATOM 1091 C CA . LEU A 1 71 ? 7.327 -19.565 -22.666 1.00 0.00 71 LEU A CA 1
ATOM 1092 C C . LEU A 1 71 ? 5.939 -19.336 -23.255 1.00 0.00 71 LEU A C 1
ATOM 1093 O O . LEU A 1 71 ? 4.954 -19.233 -22.525 1.00 0.00 71 LEU A O 1
ATOM 1109 N N . ALA A 1 72 ? 5.870 -19.258 -24.580 1.00 0.00 72 ALA A N 1
ATOM 1110 C CA . ALA A 1 72 ? 4.602 -19.046 -25.267 1.00 0.00 72 ALA A CA 1
ATOM 1111 C C . ALA A 1 72 ? 3.574 -20.096 -24.861 1.00 0.00 72 ALA A C 1
ATOM 1112 O O . ALA A 1 72 ? 2.370 -19.841 -24.882 1.00 0.00 72 ALA A O 1
ATOM 1119 N N . ARG A 1 73 ? 4.057 -21.278 -24.492 1.00 0.00 73 ARG A N 1
ATOM 1120 C CA . ARG A 1 73 ? 3.179 -22.368 -24.083 1.00 0.00 73 ARG A CA 1
ATOM 1121 C C . ARG A 1 73 ? 2.338 -21.965 -22.876 1.00 0.00 73 ARG A C 1
ATOM 1122 O O . ARG A 1 73 ? 1.176 -22.354 -22.760 1.00 0.00 73 ARG A O 1
ATOM 1143 N N . GLU A 1 74 ? 2.933 -21.183 -21.980 1.00 0.00 74 GLU A N 1
ATOM 1144 C CA . GLU A 1 74 ? 2.238 -20.729 -20.782 1.00 0.00 74 GLU A CA 1
ATOM 1145 C C . GLU A 1 74 ? 1.455 -19.448 -21.059 1.00 0.00 74 GLU A C 1
ATOM 1146 O O . GLU A 1 74 ? 0.399 -19.212 -20.472 1.00 0.00 74 GLU A O 1
ATOM 1158 N N . LYS A 1 75 ? 1.982 -18.623 -21.958 1.00 0.00 75 LYS A N 1
ATOM 1159 C CA . LYS A 1 75 ? 1.335 -17.366 -22.316 1.00 0.00 75 LYS A CA 1
ATOM 1160 C C . LYS A 1 75 ? -0.019 -17.619 -22.972 1.00 0.00 75 LYS A C 1
ATOM 1161 O O . LYS A 1 75 ? -0.984 -16.894 -22.729 1.00 0.00 75 LYS A O 1
ATOM 1180 N N . LYS A 1 76 ? -0.083 -18.652 -23.805 1.00 0.00 76 LYS A N 1
ATOM 1181 C CA . LYS A 1 76 ? -1.319 -19.003 -24.495 1.00 0.00 76 LYS A CA 1
ATOM 1182 C C . LYS A 1 76 ? -2.459 -19.206 -23.502 1.00 0.00 76 LYS A C 1
ATOM 1183 O O . LYS A 1 76 ? -3.529 -18.612 -23.640 1.00 0.00 76 LYS A O 1
ATOM 1202 N N . LEU A 1 77 ? -2.222 -20.045 -22.500 1.00 0.00 77 LEU A N 1
ATOM 1203 C CA . LEU A 1 77 ? -3.228 -20.325 -21.482 1.00 0.00 77 LEU A CA 1
ATOM 1204 C C . LEU A 1 77 ? -3.726 -19.034 -20.839 1.00 0.00 77 LEU A C 1
ATOM 1205 O O . LEU A 1 77 ? -4.918 -18.728 -20.880 1.00 0.00 77 LEU A O 1
ATOM 1221 N N . ARG A 1 78 ? -2.804 -18.280 -20.248 1.00 0.00 78 ARG A N 1
ATOM 1222 C CA . ARG A 1 78 ? -3.149 -17.021 -19.598 1.00 0.00 78 ARG A CA 1
ATOM 1223 C C . ARG A 1 78 ? -3.907 -16.105 -20.555 1.00 0.00 78 ARG A C 1
ATOM 1224 O O . ARG A 1 78 ? -4.766 -15.328 -20.138 1.00 0.00 78 ARG A O 1
ATOM 1245 N N . LYS A 1 79 ? -3.583 -16.202 -21.840 1.00 0.00 79 LYS A N 1
ATOM 1246 C CA . LYS A 1 79 ? -4.232 -15.383 -22.857 1.00 0.00 79 LYS A CA 1
ATOM 1247 C C . LYS A 1 79 ? -5.678 -15.821 -23.066 1.00 0.00 79 LYS A C 1
ATOM 1248 O O . LYS A 1 79 ? -6.605 -15.026 -22.911 1.00 0.00 79 LYS A O 1
ATOM 1267 N N . GLU A 1 80 ? -5.863 -17.090 -23.417 1.00 0.00 80 GLU A N 1
ATOM 1268 C CA . GLU A 1 80 ? -7.197 -17.632 -23.647 1.00 0.00 80 GLU A CA 1
ATOM 1269 C C . GLU A 1 80 ? -8.072 -17.465 -22.408 1.00 0.00 80 GLU A C 1
ATOM 1270 O O . GLU A 1 80 ? -9.294 -17.352 -22.509 1.00 0.00 80 GLU A O 1
ATOM 1282 N N . ALA A 1 81 ? -7.438 -17.451 -21.240 1.00 0.00 81 ALA A N 1
ATOM 1283 C CA . ALA A 1 81 ? -8.158 -17.297 -19.982 1.00 0.00 81 ALA A CA 1
ATOM 1284 C C . ALA A 1 81 ? -9.048 -16.059 -20.007 1.00 0.00 81 ALA A C 1
ATOM 1285 O O . ALA A 1 81 ? -10.261 -16.152 -19.819 1.00 0.00 81 ALA A O 1
ATOM 1292 N N . GLU A 1 82 ? -8.438 -14.901 -20.239 1.00 0.00 82 GLU A N 1
ATOM 1293 C CA . GLU A 1 82 ? -9.177 -13.645 -20.287 1.00 0.00 82 GLU A CA 1
ATOM 1294 C C . GLU A 1 82 ? -10.251 -13.686 -21.369 1.00 0.00 82 GLU A C 1
ATOM 1295 O O . GLU A 1 82 ? -11.370 -13.212 -21.167 1.00 0.00 82 GLU A O 1
ATOM 1307 N N . ILE A 1 83 ? -9.903 -14.255 -22.518 1.00 0.00 83 ILE A N 1
ATOM 1308 C CA . ILE A 1 83 ? -10.837 -14.359 -23.633 1.00 0.00 83 ILE A CA 1
ATOM 1309 C C . ILE A 1 83 ? -12.079 -15.150 -23.237 1.00 0.00 83 ILE A C 1
ATOM 1310 O O . ILE A 1 83 ? -13.202 -14.761 -23.557 1.00 0.00 83 ILE A O 1
ATOM 1326 N N . GLU A 1 84 ? -11.869 -16.261 -22.537 1.00 0.00 84 GLU A N 1
ATOM 1327 C CA . GLU A 1 84 ? -12.973 -17.105 -22.096 1.00 0.00 84 GLU A CA 1
ATOM 1328 C C . GLU A 1 84 ? -13.903 -16.340 -21.159 1.00 0.00 84 GLU A C 1
ATOM 1329 O O . GLU A 1 84 ? -15.095 -16.638 -21.070 1.00 0.00 84 GLU A O 1
ATOM 1341 N N . TYR A 1 85 ? -13.350 -15.354 -20.462 1.00 0.00 85 TYR A N 1
ATOM 1342 C CA . TYR A 1 85 ? -14.129 -14.548 -19.529 1.00 0.00 85 TYR A CA 1
ATOM 1343 C C . TYR A 1 85 ? -14.970 -13.515 -20.272 1.00 0.00 85 TYR A C 1
ATOM 1344 O O . TYR A 1 85 ? -16.200 -13.544 -20.217 1.00 0.00 85 TYR A O 1
ATOM 1362 N N . ARG A 1 86 ? -14.298 -12.604 -20.968 1.00 0.00 86 ARG A N 1
ATOM 1363 C CA . ARG A 1 86 ? -14.983 -11.561 -21.723 1.00 0.00 86 ARG A CA 1
ATOM 1364 C C . ARG A 1 86 ? -15.942 -12.168 -22.742 1.00 0.00 86 ARG A C 1
ATOM 1365 O O . ARG A 1 86 ? -16.929 -11.543 -23.128 1.00 0.00 86 ARG A O 1
ATOM 1386 N N . GLU A 1 87 ? -15.643 -13.389 -23.174 1.00 0.00 87 GLU A N 1
ATOM 1387 C CA . GLU A 1 87 ? -16.479 -14.079 -24.150 1.00 0.00 87 GLU A CA 1
ATOM 1388 C C . GLU A 1 87 ? -17.919 -14.184 -23.656 1.00 0.00 87 GLU A C 1
ATOM 1389 O O . GLU A 1 87 ? -18.829 -13.591 -24.235 1.00 0.00 87 GLU A O 1
ATOM 1401 N N . ARG A 1 88 ? -18.117 -14.942 -22.583 1.00 0.00 88 ARG A N 1
ATOM 1402 C CA . ARG A 1 88 ? -19.445 -15.126 -22.011 1.00 0.00 88 ARG A CA 1
ATOM 1403 C C . ARG A 1 88 ? -20.080 -13.782 -21.667 1.00 0.00 88 ARG A C 1
ATOM 1404 O O . ARG A 1 88 ? -21.304 -13.648 -21.651 1.00 0.00 88 ARG A O 1
ATOM 1425 N N . LEU A 1 89 ? -19.240 -12.790 -21.392 1.00 0.00 89 LEU A N 1
ATOM 1426 C CA . LEU A 1 89 ? -19.719 -11.456 -21.048 1.00 0.00 89 LEU A CA 1
ATOM 1427 C C . LEU A 1 89 ? -20.279 -10.745 -22.276 1.00 0.00 89 LEU A C 1
ATOM 1428 O O . LEU A 1 89 ? -21.262 -10.008 -22.185 1.00 0.00 89 LEU A O 1
ATOM 1444 N N . PHE A 1 90 ? -19.650 -10.972 -23.424 1.00 0.00 90 PHE A N 1
ATOM 1445 C CA . PHE A 1 90 ? -20.086 -10.354 -24.670 1.00 0.00 90 PHE A CA 1
ATOM 1446 C C . PHE A 1 90 ? -21.555 -10.663 -24.945 1.00 0.00 90 PHE A C 1
ATOM 1447 O O . PHE A 1 90 ? -22.363 -9.758 -25.152 1.00 0.00 90 PHE A O 1
ATOM 1464 N N . ARG A 1 91 ? -21.892 -11.949 -24.947 1.00 0.00 91 ARG A N 1
ATOM 1465 C CA . ARG A 1 91 ? -23.263 -12.379 -25.198 1.00 0.00 91 ARG A CA 1
ATOM 1466 C C . ARG A 1 91 ? -24.200 -11.873 -24.105 1.00 0.00 91 ARG A C 1
ATOM 1467 O O . ARG A 1 91 ? -25.382 -11.634 -24.350 1.00 0.00 91 ARG A O 1
ATOM 1488 N N . ASN A 1 92 ? -23.664 -11.713 -22.900 1.00 0.00 92 ASN A N 1
ATOM 1489 C CA . ASN A 1 92 ? -24.453 -11.237 -21.769 1.00 0.00 92 ASN A CA 1
ATOM 1490 C C . ASN A 1 92 ? -24.806 -9.762 -21.935 1.00 0.00 92 ASN A C 1
ATOM 1491 O O . ASN A 1 92 ? -25.813 -9.293 -21.407 1.00 0.00 92 ASN A O 1
ATOM 1502 N N . GLN A 1 93 ? -23.970 -9.039 -22.672 1.00 0.00 93 GLN A N 1
ATOM 1503 C CA . GLN A 1 93 ? -24.194 -7.617 -22.907 1.00 0.00 93 GLN A CA 1
ATOM 1504 C C . GLN A 1 93 ? -25.148 -7.403 -24.077 1.00 0.00 93 GLN A C 1
ATOM 1505 O O . GLN A 1 93 ? -25.991 -6.505 -24.048 1.00 0.00 93 GLN A O 1
ATOM 1519 N N . LYS A 1 94 ? -25.011 -8.232 -25.106 1.00 0.00 94 LYS A N 1
ATOM 1520 C CA . LYS A 1 94 ? -25.862 -8.135 -26.286 1.00 0.00 94 LYS A CA 1
ATOM 1521 C C . LYS A 1 94 ? -25.661 -6.798 -26.993 1.00 0.00 94 LYS A C 1
ATOM 1522 O O . LYS A 1 94 ? -25.082 -5.869 -26.429 1.00 0.00 94 LYS A O 1
ATOM 1541 N N . ILE A 1 95 ? -26.143 -6.708 -28.228 1.00 0.00 95 ILE A N 1
ATOM 1542 C CA . ILE A 1 95 ? -26.018 -5.484 -29.009 1.00 0.00 95 ILE A CA 1
ATOM 1543 C C . ILE A 1 95 ? -27.074 -4.462 -28.601 1.00 0.00 95 ILE A C 1
ATOM 1544 O O . ILE A 1 95 ? -26.858 -3.254 -28.708 1.00 0.00 95 ILE A O 1
ATOM 1560 N N . LEU A 1 96 ? -28.216 -4.954 -28.132 1.00 0.00 96 LEU A N 1
ATOM 1561 C CA . LEU A 1 96 ? -29.306 -4.083 -27.706 1.00 0.00 96 LEU A CA 1
ATOM 1562 C C . LEU A 1 96 ? -30.465 -4.898 -27.141 1.00 0.00 96 LEU A C 1
ATOM 1563 O O . LEU A 1 96 ? -30.371 -6.118 -27.008 1.00 0.00 96 LEU A O 1
ATOM 1579 N N . ARG A 1 97 ? -31.557 -4.216 -26.813 1.00 0.00 97 ARG A N 1
ATOM 1580 C CA . ARG A 1 97 ? -32.734 -4.877 -26.264 1.00 0.00 97 ARG A CA 1
ATOM 1581 C C . ARG A 1 97 ? -33.762 -5.153 -27.357 1.00 0.00 97 ARG A C 1
ATOM 1582 O O . ARG A 1 97 ? -34.190 -4.242 -28.064 1.00 0.00 97 ARG A O 1
ATOM 1603 N N . GLU A 1 98 ? -34.153 -6.417 -27.489 1.00 0.00 98 GLU A N 1
ATOM 1604 C CA . GLU A 1 98 ? -35.129 -6.813 -28.497 1.00 0.00 98 GLU A CA 1
ATOM 1605 C C . GLU A 1 98 ? -36.136 -7.804 -27.920 1.00 0.00 98 GLU A C 1
ATOM 1606 O O . GLU A 1 98 ? -35.758 -8.826 -27.347 1.00 0.00 98 GLU A O 1
ATOM 1618 N N . TYR A 1 99 ? -37.418 -7.493 -28.075 1.00 0.00 99 TYR A N 1
ATOM 1619 C CA . TYR A 1 99 ? -38.480 -8.354 -27.568 1.00 0.00 99 TYR A CA 1
ATOM 1620 C C . TYR A 1 99 ? -38.343 -8.557 -26.062 1.00 0.00 99 TYR A C 1
ATOM 1621 O O . TYR A 1 99 ? -37.443 -8.005 -25.429 1.00 0.00 99 TYR A O 1
ATOM 1639 N N . ARG A 1 100 ? -39.243 -9.355 -25.495 1.00 0.00 100 ARG A N 1
ATOM 1640 C CA . ARG A 1 100 ? -39.224 -9.632 -24.064 1.00 0.00 100 ARG A CA 1
ATOM 1641 C C . ARG A 1 100 ? -37.924 -10.320 -23.660 1.00 0.00 100 ARG A C 1
ATOM 1642 O O . ARG A 1 100 ? -37.225 -10.890 -24.498 1.00 0.00 100 ARG A O 1
ATOM 1663 N N . ASP A 1 101 ? -37.605 -10.262 -22.372 1.00 0.00 101 ASP A N 1
ATOM 1664 C CA . ASP A 1 101 ? -36.389 -10.880 -21.856 1.00 0.00 101 ASP A CA 1
ATOM 1665 C C . ASP A 1 101 ? -36.527 -11.196 -20.370 1.00 0.00 101 ASP A C 1
ATOM 1666 O O . ASP A 1 101 ? -36.817 -12.332 -19.992 1.00 0.00 101 ASP A O 1
ATOM 1675 N N . GLY A 1 1 ? -0.579 -2.716 0.483 1.00 0.00 1 GLY A N 2
ATOM 1676 C CA . GLY A 1 1 ? 0.269 -2.547 -0.682 1.00 0.00 1 GLY A CA 2
ATOM 1677 C C . GLY A 1 1 ? 0.826 -3.862 -1.190 1.00 0.00 1 GLY A C 2
ATOM 1678 O O . GLY A 1 1 ? 2.007 -3.957 -1.522 1.00 0.00 1 GLY A O 2
ATOM 1682 N N . SER A 1 2 ? -0.026 -4.881 -1.248 1.00 0.00 2 SER A N 2
ATOM 1683 C CA . SER A 1 2 ? 0.389 -6.199 -1.713 1.00 0.00 2 SER A CA 2
ATOM 1684 C C . SER A 1 2 ? 0.449 -6.243 -3.237 1.00 0.00 2 SER A C 2
ATOM 1685 O O . SER A 1 2 ? 1.490 -6.544 -3.820 1.00 0.00 2 SER A O 2
ATOM 1693 N N . SER A 1 3 ? -0.677 -5.941 -3.876 1.00 0.00 3 SER A N 2
ATOM 1694 C CA . SER A 1 3 ? -0.755 -5.949 -5.333 1.00 0.00 3 SER A CA 2
ATOM 1695 C C . SER A 1 3 ? -0.172 -4.666 -5.916 1.00 0.00 3 SER A C 2
ATOM 1696 O O . SER A 1 3 ? 0.571 -4.697 -6.895 1.00 0.00 3 SER A O 2
ATOM 1704 N N . GLY A 1 4 ? -0.516 -3.536 -5.305 1.00 0.00 4 GLY A N 2
ATOM 1705 C CA . GLY A 1 4 ? -0.020 -2.256 -5.776 1.00 0.00 4 GLY A CA 2
ATOM 1706 C C . GLY A 1 4 ? -1.090 -1.439 -6.472 1.00 0.00 4 GLY A C 2
ATOM 1707 O O . GLY A 1 4 ? -2.263 -1.813 -6.473 1.00 0.00 4 GLY A O 2
ATOM 1711 N N . SER A 1 5 ? -0.687 -0.320 -7.063 1.00 0.00 5 SER A N 2
ATOM 1712 C CA . SER A 1 5 ? -1.621 0.556 -7.761 1.00 0.00 5 SER A CA 2
ATOM 1713 C C . SER A 1 5 ? -1.731 0.170 -9.233 1.00 0.00 5 SER A C 2
ATOM 1714 O O . SER A 1 5 ? -0.734 0.145 -9.955 1.00 0.00 5 SER A O 2
ATOM 1722 N N . SER A 1 6 ? -2.950 -0.129 -9.671 1.00 0.00 6 SER A N 2
ATOM 1723 C CA . SER A 1 6 ? -3.191 -0.517 -11.055 1.00 0.00 6 SER A CA 2
ATOM 1724 C C . SER A 1 6 ? -2.911 0.646 -12.002 1.00 0.00 6 SER A C 2
ATOM 1725 O O . SER A 1 6 ? -3.288 1.785 -11.733 1.00 0.00 6 SER A O 2
ATOM 1733 N N . GLY A 1 7 ? -2.244 0.348 -13.114 1.00 0.00 7 GLY A N 2
ATOM 1734 C CA . GLY A 1 7 ? -1.924 1.378 -14.085 1.00 0.00 7 GLY A CA 2
ATOM 1735 C C . GLY A 1 7 ? -0.994 0.880 -15.173 1.00 0.00 7 GLY A C 2
ATOM 1736 O O . GLY A 1 7 ? -0.109 0.062 -14.919 1.00 0.00 7 GLY A O 2
ATOM 1740 N N . LYS A 1 8 ? -1.195 1.371 -16.391 1.00 0.00 8 LYS A N 2
ATOM 1741 C CA . LYS A 1 8 ? -0.369 0.971 -17.524 1.00 0.00 8 LYS A CA 2
ATOM 1742 C C . LYS A 1 8 ? 0.515 2.125 -17.988 1.00 0.00 8 LYS A C 2
ATOM 1743 O O . LYS A 1 8 ? 0.150 3.293 -17.850 1.00 0.00 8 LYS A O 2
ATOM 1762 N N . TYR A 1 9 ? 1.676 1.790 -18.539 1.00 0.00 9 TYR A N 2
ATOM 1763 C CA . TYR A 1 9 ? 2.611 2.799 -19.022 1.00 0.00 9 TYR A CA 2
ATOM 1764 C C . TYR A 1 9 ? 2.409 3.060 -20.512 1.00 0.00 9 TYR A C 2
ATOM 1765 O O . TYR A 1 9 ? 2.581 2.165 -21.341 1.00 0.00 9 TYR A O 2
ATOM 1783 N N . THR A 1 10 ? 2.044 4.294 -20.845 1.00 0.00 10 THR A N 2
ATOM 1784 C CA . THR A 1 10 ? 1.817 4.675 -22.234 1.00 0.00 10 THR A CA 2
ATOM 1785 C C . THR A 1 10 ? 2.680 5.870 -22.623 1.00 0.00 10 THR A C 2
ATOM 1786 O O . THR A 1 10 ? 2.339 6.620 -23.538 1.00 0.00 10 THR A O 2
ATOM 1797 N N . GLN A 1 11 ? 3.798 6.040 -21.925 1.00 0.00 11 GLN A N 2
ATOM 1798 C CA . GLN A 1 11 ? 4.709 7.145 -22.199 1.00 0.00 11 GLN A CA 2
ATOM 1799 C C . GLN A 1 11 ? 6.029 6.634 -22.766 1.00 0.00 11 GLN A C 2
ATOM 1800 O O . GLN A 1 11 ? 6.580 7.215 -23.700 1.00 0.00 11 GLN A O 2
ATOM 1814 N N . ASN A 1 12 ? 6.530 5.544 -22.195 1.00 0.00 12 ASN A N 2
ATOM 1815 C CA . ASN A 1 12 ? 7.787 4.955 -22.644 1.00 0.00 12 ASN A CA 2
ATOM 1816 C C . ASN A 1 12 ? 7.649 3.446 -22.819 1.00 0.00 12 ASN A C 2
ATOM 1817 O O . ASN A 1 12 ? 6.699 2.838 -22.326 1.00 0.00 12 ASN A O 2
ATOM 1828 N N . ASN A 1 13 ? 8.604 2.847 -23.523 1.00 0.00 13 ASN A N 2
ATOM 1829 C CA . ASN A 1 13 ? 8.589 1.409 -23.763 1.00 0.00 13 ASN A CA 2
ATOM 1830 C C . ASN A 1 13 ? 9.323 0.664 -22.652 1.00 0.00 13 ASN A C 2
ATOM 1831 O O . ASN A 1 13 ? 10.264 -0.086 -22.910 1.00 0.00 13 ASN A O 2
ATOM 1842 N N . PHE A 1 14 ? 8.884 0.877 -21.415 1.00 0.00 14 PHE A N 2
ATOM 1843 C CA . PHE A 1 14 ? 9.499 0.226 -20.264 1.00 0.00 14 PHE A CA 2
ATOM 1844 C C . PHE A 1 14 ? 8.488 -0.649 -19.529 1.00 0.00 14 PHE A C 2
ATOM 1845 O O . PHE A 1 14 ? 7.336 -0.258 -19.340 1.00 0.00 14 PHE A O 2
ATOM 1862 N N . ILE A 1 15 ? 8.928 -1.833 -19.118 1.00 0.00 15 ILE A N 2
ATOM 1863 C CA . ILE A 1 15 ? 8.062 -2.763 -18.404 1.00 0.00 15 ILE A CA 2
ATOM 1864 C C . ILE A 1 15 ? 8.498 -2.914 -16.950 1.00 0.00 15 ILE A C 2
ATOM 1865 O O . ILE A 1 15 ? 9.690 -2.910 -16.644 1.00 0.00 15 ILE A O 2
ATOM 1881 N N . THR A 1 16 ? 7.522 -3.048 -16.057 1.00 0.00 16 THR A N 2
ATOM 1882 C CA . THR A 1 16 ? 7.804 -3.201 -14.635 1.00 0.00 16 THR A CA 2
ATOM 1883 C C . THR A 1 16 ? 8.483 -4.535 -14.350 1.00 0.00 16 THR A C 2
ATOM 1884 O O . THR A 1 16 ? 8.255 -5.521 -15.049 1.00 0.00 16 THR A O 2
ATOM 1895 N N . GLY A 1 17 ? 9.320 -4.560 -13.316 1.00 0.00 17 GLY A N 2
ATOM 1896 C CA . GLY A 1 17 ? 10.019 -5.779 -12.956 1.00 0.00 17 GLY A CA 2
ATOM 1897 C C . GLY A 1 17 ? 9.073 -6.933 -12.690 1.00 0.00 17 GLY A C 2
ATOM 1898 O O . GLY A 1 17 ? 9.061 -7.918 -13.428 1.00 0.00 17 GLY A O 2
ATOM 1902 N N . VAL A 1 18 ? 8.279 -6.813 -11.631 1.00 0.00 18 VAL A N 2
ATOM 1903 C CA . VAL A 1 18 ? 7.325 -7.854 -11.268 1.00 0.00 18 VAL A CA 2
ATOM 1904 C C . VAL A 1 18 ? 6.442 -8.228 -12.454 1.00 0.00 18 VAL A C 2
ATOM 1905 O O . VAL A 1 18 ? 6.158 -9.403 -12.683 1.00 0.00 18 VAL A O 2
ATOM 1918 N N . ARG A 1 19 ? 6.011 -7.219 -13.204 1.00 0.00 19 ARG A N 2
ATOM 1919 C CA . ARG A 1 19 ? 5.159 -7.441 -14.366 1.00 0.00 19 ARG A CA 2
ATOM 1920 C C . ARG A 1 19 ? 5.818 -8.408 -15.346 1.00 0.00 19 ARG A C 2
ATOM 1921 O O . ARG A 1 19 ? 5.137 -9.148 -16.056 1.00 0.00 19 ARG A O 2
ATOM 1942 N N . ALA A 1 20 ? 7.146 -8.396 -15.379 1.00 0.00 20 ALA A N 2
ATOM 1943 C CA . ALA A 1 20 ? 7.896 -9.272 -16.270 1.00 0.00 20 ALA A CA 2
ATOM 1944 C C . ALA A 1 20 ? 8.106 -10.645 -15.641 1.00 0.00 20 ALA A C 2
ATOM 1945 O O . ALA A 1 20 ? 8.224 -11.649 -16.345 1.00 0.00 20 ALA A O 2
ATOM 1952 N N . ILE A 1 21 ? 8.153 -10.682 -14.314 1.00 0.00 21 ILE A N 2
ATOM 1953 C CA . ILE A 1 21 ? 8.349 -11.932 -13.591 1.00 0.00 21 ILE A CA 2
ATOM 1954 C C . ILE A 1 21 ? 7.103 -12.809 -13.662 1.00 0.00 21 ILE A C 2
ATOM 1955 O O . ILE A 1 21 ? 7.185 -14.031 -13.550 1.00 0.00 21 ILE A O 2
ATOM 1971 N N . ASN A 1 22 ? 5.950 -12.175 -13.851 1.00 0.00 22 ASN A N 2
ATOM 1972 C CA . ASN A 1 22 ? 4.686 -12.898 -13.939 1.00 0.00 22 ASN A CA 2
ATOM 1973 C C . ASN A 1 22 ? 4.359 -13.248 -15.387 1.00 0.00 22 ASN A C 2
ATOM 1974 O O . ASN A 1 22 ? 3.653 -14.219 -15.657 1.00 0.00 22 ASN A O 2
ATOM 1985 N N . GLU A 1 23 ? 4.878 -12.449 -16.315 1.00 0.00 23 GLU A N 2
ATOM 1986 C CA . GLU A 1 23 ? 4.640 -12.675 -17.736 1.00 0.00 23 GLU A CA 2
ATOM 1987 C C . GLU A 1 23 ? 5.691 -13.614 -18.321 1.00 0.00 23 GLU A C 2
ATOM 1988 O O . GLU A 1 23 ? 5.366 -14.680 -18.844 1.00 0.00 23 GLU A O 2
ATOM 2000 N N . PHE A 1 24 ? 6.954 -13.210 -18.228 1.00 0.00 24 PHE A N 2
ATOM 2001 C CA . PHE A 1 24 ? 8.054 -14.014 -18.749 1.00 0.00 24 PHE A CA 2
ATOM 2002 C C . PHE A 1 24 ? 8.319 -15.219 -17.852 1.00 0.00 24 PHE A C 2
ATOM 2003 O O . PHE A 1 24 ? 8.990 -16.171 -18.254 1.00 0.00 24 PHE A O 2
ATOM 2020 N N . CYS A 1 25 ? 7.789 -15.171 -16.635 1.00 0.00 25 CYS A N 2
ATOM 2021 C CA . CYS A 1 25 ? 7.969 -16.258 -15.679 1.00 0.00 25 CYS A CA 2
ATOM 2022 C C . CYS A 1 25 ? 9.450 -16.494 -15.396 1.00 0.00 25 CYS A C 2
ATOM 2023 O O . CYS A 1 25 ? 9.978 -17.576 -15.658 1.00 0.00 25 CYS A O 2
ATOM 2031 N N . LEU A 1 26 ? 10.114 -15.475 -14.863 1.00 0.00 26 LEU A N 2
ATOM 2032 C CA . LEU A 1 26 ? 11.535 -15.571 -14.546 1.00 0.00 26 LEU A CA 2
ATOM 2033 C C . LEU A 1 26 ? 11.760 -15.540 -13.037 1.00 0.00 26 LEU A C 2
ATOM 2034 O O . LEU A 1 26 ? 10.811 -15.609 -12.256 1.00 0.00 26 LEU A O 2
ATOM 2050 N N . LYS A 1 27 ? 13.022 -15.434 -12.635 1.00 0.00 27 LYS A N 2
ATOM 2051 C CA . LYS A 1 27 ? 13.373 -15.390 -11.220 1.00 0.00 27 LYS A CA 2
ATOM 2052 C C . LYS A 1 27 ? 13.810 -13.987 -10.811 1.00 0.00 27 LYS A C 2
ATOM 2053 O O . LYS A 1 27 ? 14.185 -13.173 -11.655 1.00 0.00 27 LYS A O 2
ATOM 2072 N N . SER A 1 28 ? 13.760 -13.712 -9.512 1.00 0.00 28 SER A N 2
ATOM 2073 C CA . SER A 1 28 ? 14.149 -12.406 -8.992 1.00 0.00 28 SER A CA 2
ATOM 2074 C C . SER A 1 28 ? 15.619 -12.121 -9.284 1.00 0.00 28 SER A C 2
ATOM 2075 O O . SER A 1 28 ? 16.002 -10.979 -9.541 1.00 0.00 28 SER A O 2
ATOM 2083 N N . SER A 1 29 ? 16.438 -13.167 -9.243 1.00 0.00 29 SER A N 2
ATOM 2084 C CA . SER A 1 29 ? 17.867 -13.029 -9.499 1.00 0.00 29 SER A CA 2
ATOM 2085 C C . SER A 1 29 ? 18.128 -12.736 -10.974 1.00 0.00 29 SER A C 2
ATOM 2086 O O . SER A 1 29 ? 19.136 -12.123 -11.327 1.00 0.00 29 SER A O 2
ATOM 2094 N N . ASP A 1 30 ? 17.214 -13.178 -11.830 1.00 0.00 30 ASP A N 2
ATOM 2095 C CA . ASP A 1 30 ? 17.343 -12.963 -13.266 1.00 0.00 30 ASP A CA 2
ATOM 2096 C C . ASP A 1 30 ? 17.082 -11.503 -13.622 1.00 0.00 30 ASP A C 2
ATOM 2097 O O . ASP A 1 30 ? 17.903 -10.855 -14.273 1.00 0.00 30 ASP A O 2
ATOM 2106 N N . LEU A 1 31 ? 15.934 -10.991 -13.193 1.00 0.00 31 LEU A N 2
ATOM 2107 C CA . LEU A 1 31 ? 15.563 -9.607 -13.468 1.00 0.00 31 LEU A CA 2
ATOM 2108 C C . LEU A 1 31 ? 16.662 -8.649 -13.018 1.00 0.00 31 LEU A C 2
ATOM 2109 O O . LEU A 1 31 ? 17.132 -7.820 -13.797 1.00 0.00 31 LEU A O 2
ATOM 2125 N N . GLU A 1 32 ? 17.068 -8.772 -11.758 1.00 0.00 32 GLU A N 2
ATOM 2126 C CA . GLU A 1 32 ? 18.113 -7.918 -11.207 1.00 0.00 32 GLU A CA 2
ATOM 2127 C C . GLU A 1 32 ? 19.379 -7.989 -12.056 1.00 0.00 32 GLU A C 2
ATOM 2128 O O . GLU A 1 32 ? 20.153 -7.034 -12.115 1.00 0.00 32 GLU A O 2
ATOM 2140 N N . GLN A 1 33 ? 19.581 -9.127 -12.712 1.00 0.00 33 GLN A N 2
ATOM 2141 C CA . GLN A 1 33 ? 20.753 -9.323 -13.558 1.00 0.00 33 GLN A CA 2
ATOM 2142 C C . GLN A 1 33 ? 20.737 -8.362 -14.742 1.00 0.00 33 GLN A C 2
ATOM 2143 O O . GLN A 1 33 ? 21.785 -8.012 -15.285 1.00 0.00 33 GLN A O 2
ATOM 2157 N N . LEU A 1 34 ? 19.541 -7.939 -15.138 1.00 0.00 34 LEU A N 2
ATOM 2158 C CA . LEU A 1 34 ? 19.388 -7.018 -16.259 1.00 0.00 34 LEU A CA 2
ATOM 2159 C C . LEU A 1 34 ? 19.785 -5.601 -15.858 1.00 0.00 34 LEU A C 2
ATOM 2160 O O . LEU A 1 34 ? 20.246 -5.368 -14.741 1.00 0.00 34 LEU A O 2
ATOM 2176 N N . ARG A 1 35 ? 19.599 -4.658 -16.776 1.00 0.00 35 ARG A N 2
ATOM 2177 C CA . ARG A 1 35 ? 19.937 -3.263 -16.517 1.00 0.00 35 ARG A CA 2
ATOM 2178 C C . ARG A 1 35 ? 19.002 -2.663 -15.471 1.00 0.00 35 ARG A C 2
ATOM 2179 O O . ARG A 1 35 ? 17.809 -2.488 -15.716 1.00 0.00 35 ARG A O 2
ATOM 2200 N N . LYS A 1 36 ? 19.554 -2.350 -14.303 1.00 0.00 36 LYS A N 2
ATOM 2201 C CA . LYS A 1 36 ? 18.771 -1.768 -13.219 1.00 0.00 36 LYS A CA 2
ATOM 2202 C C . LYS A 1 36 ? 18.756 -0.246 -13.314 1.00 0.00 36 LYS A C 2
ATOM 2203 O O . LYS A 1 36 ? 19.518 0.436 -12.628 1.00 0.00 36 LYS A O 2
ATOM 2222 N N . ILE A 1 37 ? 17.884 0.280 -14.168 1.00 0.00 37 ILE A N 2
ATOM 2223 C CA . ILE A 1 37 ? 17.770 1.722 -14.350 1.00 0.00 37 ILE A CA 2
ATOM 2224 C C . ILE A 1 37 ? 17.291 2.401 -13.071 1.00 0.00 37 ILE A C 2
ATOM 2225 O O . ILE A 1 37 ? 17.580 3.574 -12.834 1.00 0.00 37 ILE A O 2
ATOM 2241 N N . ARG A 1 38 ? 16.559 1.655 -12.250 1.00 0.00 38 ARG A N 2
ATOM 2242 C CA . ARG A 1 38 ? 16.041 2.185 -10.995 1.00 0.00 38 ARG A CA 2
ATOM 2243 C C . ARG A 1 38 ? 15.243 3.464 -11.232 1.00 0.00 38 ARG A C 2
ATOM 2244 O O . ARG A 1 38 ? 15.787 4.567 -11.177 1.00 0.00 38 ARG A O 2
ATOM 2265 N N . ARG A 1 39 ? 13.950 3.308 -11.498 1.00 0.00 39 ARG A N 2
ATOM 2266 C CA . ARG A 1 39 ? 13.078 4.449 -11.746 1.00 0.00 39 ARG A CA 2
ATOM 2267 C C . ARG A 1 39 ? 12.617 5.077 -10.433 1.00 0.00 39 ARG A C 2
ATOM 2268 O O . ARG A 1 39 ? 11.875 4.462 -9.667 1.00 0.00 39 ARG A O 2
ATOM 2289 N N . ARG A 1 40 ? 13.061 6.304 -10.181 1.00 0.00 40 ARG A N 2
ATOM 2290 C CA . ARG A 1 40 ? 12.696 7.013 -8.961 1.00 0.00 40 ARG A CA 2
ATOM 2291 C C . ARG A 1 40 ? 11.180 7.113 -8.824 1.00 0.00 40 ARG A C 2
ATOM 2292 O O . ARG A 1 40 ? 10.460 7.197 -9.819 1.00 0.00 40 ARG A O 2
ATOM 2313 N N . SER A 1 41 ? 10.701 7.102 -7.584 1.00 0.00 41 SER A N 2
ATOM 2314 C CA . SER A 1 41 ? 9.271 7.187 -7.315 1.00 0.00 41 SER A CA 2
ATOM 2315 C C . SER A 1 41 ? 8.986 8.185 -6.197 1.00 0.00 41 SER A C 2
ATOM 2316 O O . SER A 1 41 ? 8.613 7.818 -5.083 1.00 0.00 41 SER A O 2
ATOM 2324 N N . PRO A 1 42 ? 9.164 9.479 -6.501 1.00 0.00 42 PRO A N 2
ATOM 2325 C CA . PRO A 1 42 ? 8.932 10.558 -5.536 1.00 0.00 42 PRO A CA 2
ATOM 2326 C C . PRO A 1 42 ? 7.453 10.737 -5.212 1.00 0.00 42 PRO A C 2
ATOM 2327 O O . PRO A 1 42 ? 6.601 10.019 -5.736 1.00 0.00 42 PRO A O 2
ATOM 2338 N N . HIS A 1 43 ? 7.154 11.700 -4.345 1.00 0.00 43 HIS A N 2
ATOM 2339 C CA . HIS A 1 43 ? 5.776 11.974 -3.952 1.00 0.00 43 HIS A CA 2
ATOM 2340 C C . HIS A 1 43 ? 5.114 10.722 -3.384 1.00 0.00 43 HIS A C 2
ATOM 2341 O O . HIS A 1 43 ? 4.361 10.038 -4.077 1.00 0.00 43 HIS A O 2
ATOM 2355 N N . GLU A 1 44 ? 5.401 10.428 -2.120 1.00 0.00 44 GLU A N 2
ATOM 2356 C CA . GLU A 1 44 ? 4.834 9.257 -1.461 1.00 0.00 44 GLU A CA 2
ATOM 2357 C C . GLU A 1 44 ? 5.296 7.972 -2.141 1.00 0.00 44 GLU A C 2
ATOM 2358 O O . GLU A 1 44 ? 6.045 8.009 -3.118 1.00 0.00 44 GLU A O 2
ATOM 2370 N N . ASP A 1 45 ? 4.847 6.838 -1.617 1.00 0.00 45 ASP A N 2
ATOM 2371 C CA . ASP A 1 45 ? 5.213 5.540 -2.174 1.00 0.00 45 ASP A CA 2
ATOM 2372 C C . ASP A 1 45 ? 6.728 5.365 -2.190 1.00 0.00 45 ASP A C 2
ATOM 2373 O O . ASP A 1 45 ? 7.294 4.844 -3.152 1.00 0.00 45 ASP A O 2
ATOM 2382 N N . THR A 1 46 ? 7.382 5.803 -1.118 1.00 0.00 46 THR A N 2
ATOM 2383 C CA . THR A 1 46 ? 8.831 5.697 -1.010 1.00 0.00 46 THR A CA 2
ATOM 2384 C C . THR A 1 46 ? 9.264 4.247 -0.825 1.00 0.00 46 THR A C 2
ATOM 2385 O O . THR A 1 46 ? 9.215 3.712 0.282 1.00 0.00 46 THR A O 2
ATOM 2396 N N . GLU A 1 47 ? 9.687 3.617 -1.916 1.00 0.00 47 GLU A N 2
ATOM 2397 C CA . GLU A 1 47 ? 10.128 2.228 -1.873 1.00 0.00 47 GLU A CA 2
ATOM 2398 C C . GLU A 1 47 ? 11.156 1.948 -2.966 1.00 0.00 47 GLU A C 2
ATOM 2399 O O . GLU A 1 47 ? 11.348 2.758 -3.874 1.00 0.00 47 GLU A O 2
ATOM 2411 N N . SER A 1 48 ? 11.813 0.797 -2.872 1.00 0.00 48 SER A N 2
ATOM 2412 C CA . SER A 1 48 ? 12.824 0.412 -3.850 1.00 0.00 48 SER A CA 2
ATOM 2413 C C . SER A 1 48 ? 12.175 -0.158 -5.107 1.00 0.00 48 SER A C 2
ATOM 2414 O O . SER A 1 48 ? 11.719 -1.302 -5.120 1.00 0.00 48 SER A O 2
ATOM 2422 N N . PHE A 1 49 ? 12.136 0.647 -6.163 1.00 0.00 49 PHE A N 2
ATOM 2423 C CA . PHE A 1 49 ? 11.541 0.224 -7.425 1.00 0.00 49 PHE A CA 2
ATOM 2424 C C . PHE A 1 49 ? 12.619 -0.031 -8.475 1.00 0.00 49 PHE A C 2
ATOM 2425 O O . PHE A 1 49 ? 13.740 0.467 -8.366 1.00 0.00 49 PHE A O 2
ATOM 2442 N N . THR A 1 50 ? 12.271 -0.812 -9.494 1.00 0.00 50 THR A N 2
ATOM 2443 C CA . THR A 1 50 ? 13.207 -1.135 -10.563 1.00 0.00 50 THR A CA 2
ATOM 2444 C C . THR A 1 50 ? 12.471 -1.507 -11.845 1.00 0.00 50 THR A C 2
ATOM 2445 O O . THR A 1 50 ? 11.543 -2.315 -11.828 1.00 0.00 50 THR A O 2
ATOM 2456 N N . VAL A 1 51 ? 12.890 -0.911 -12.957 1.00 0.00 51 VAL A N 2
ATOM 2457 C CA . VAL A 1 51 ? 12.271 -1.181 -14.249 1.00 0.00 51 VAL A CA 2
ATOM 2458 C C . VAL A 1 51 ? 13.278 -1.776 -15.227 1.00 0.00 51 VAL A C 2
ATOM 2459 O O . VAL A 1 51 ? 14.489 -1.643 -15.045 1.00 0.00 51 VAL A O 2
ATOM 2472 N N . TYR A 1 52 ? 12.770 -2.432 -16.264 1.00 0.00 52 TYR A N 2
ATOM 2473 C CA . TYR A 1 52 ? 13.624 -3.050 -17.271 1.00 0.00 52 TYR A CA 2
ATOM 2474 C C . TYR A 1 52 ? 13.085 -2.794 -18.675 1.00 0.00 52 TYR A C 2
ATOM 2475 O O . TYR A 1 52 ? 11.993 -2.249 -18.844 1.00 0.00 52 TYR A O 2
ATOM 2493 N N . LEU A 1 53 ? 13.857 -3.192 -19.680 1.00 0.00 53 LEU A N 2
ATOM 2494 C CA . LEU A 1 53 ? 13.459 -3.008 -21.071 1.00 0.00 53 LEU A CA 2
ATOM 2495 C C . LEU A 1 53 ? 12.855 -4.288 -21.638 1.00 0.00 53 LEU A C 2
ATOM 2496 O O . LEU A 1 53 ? 13.405 -5.376 -21.465 1.00 0.00 53 LEU A O 2
ATOM 2512 N N . ARG A 1 54 ? 11.721 -4.151 -22.319 1.00 0.00 54 ARG A N 2
ATOM 2513 C CA . ARG A 1 54 ? 11.043 -5.297 -22.913 1.00 0.00 54 ARG A CA 2
ATOM 2514 C C . ARG A 1 54 ? 11.993 -6.085 -23.811 1.00 0.00 54 ARG A C 2
ATOM 2515 O O . ARG A 1 54 ? 11.956 -7.315 -23.842 1.00 0.00 54 ARG A O 2
ATOM 2536 N N . SER A 1 55 ? 12.842 -5.367 -24.540 1.00 0.00 55 SER A N 2
ATOM 2537 C CA . SER A 1 55 ? 13.798 -5.999 -25.442 1.00 0.00 55 SER A CA 2
ATOM 2538 C C . SER A 1 55 ? 14.834 -6.801 -24.660 1.00 0.00 55 SER A C 2
ATOM 2539 O O . SER A 1 55 ? 15.273 -7.863 -25.100 1.00 0.00 55 SER A O 2
ATOM 2547 N N . ASP A 1 56 ? 15.219 -6.284 -23.499 1.00 0.00 56 ASP A N 2
ATOM 2548 C CA . ASP A 1 56 ? 16.203 -6.951 -22.654 1.00 0.00 56 ASP A CA 2
ATOM 2549 C C . ASP A 1 56 ? 15.598 -8.180 -21.982 1.00 0.00 56 ASP A C 2
ATOM 2550 O O . ASP A 1 56 ? 16.153 -9.276 -22.052 1.00 0.00 56 ASP A O 2
ATOM 2559 N N . VAL A 1 57 ? 14.456 -7.988 -21.329 1.00 0.00 57 VAL A N 2
ATOM 2560 C CA . VAL A 1 57 ? 13.775 -9.081 -20.643 1.00 0.00 57 VAL A CA 2
ATOM 2561 C C . VAL A 1 57 ? 13.452 -10.218 -21.607 1.00 0.00 57 VAL A C 2
ATOM 2562 O O . VAL A 1 57 ? 13.483 -11.389 -21.231 1.00 0.00 57 VAL A O 2
ATOM 2575 N N . GLU A 1 58 ? 13.144 -9.863 -22.850 1.00 0.00 58 GLU A N 2
ATOM 2576 C CA . GLU A 1 58 ? 12.816 -10.855 -23.867 1.00 0.00 58 GLU A CA 2
ATOM 2577 C C . GLU A 1 58 ? 13.927 -11.893 -23.993 1.00 0.00 58 GLU A C 2
ATOM 2578 O O . GLU A 1 58 ? 13.679 -13.096 -23.914 1.00 0.00 58 GLU A O 2
ATOM 2590 N N . ALA A 1 59 ? 15.153 -11.419 -24.190 1.00 0.00 59 ALA A N 2
ATOM 2591 C CA . ALA A 1 59 ? 16.302 -12.305 -24.326 1.00 0.00 59 ALA A CA 2
ATOM 2592 C C . ALA A 1 59 ? 16.516 -13.125 -23.058 1.00 0.00 59 ALA A C 2
ATOM 2593 O O . ALA A 1 59 ? 16.868 -14.303 -23.120 1.00 0.00 59 ALA A O 2
ATOM 2600 N N . LYS A 1 60 ? 16.301 -12.494 -21.908 1.00 0.00 60 LYS A N 2
ATOM 2601 C CA . LYS A 1 60 ? 16.470 -13.165 -20.624 1.00 0.00 60 LYS A CA 2
ATOM 2602 C C . LYS A 1 60 ? 15.606 -14.420 -20.549 1.00 0.00 60 LYS A C 2
ATOM 2603 O O . LYS A 1 60 ? 15.929 -15.364 -19.828 1.00 0.00 60 LYS A O 2
ATOM 2622 N N . SER A 1 61 ? 14.509 -14.424 -21.299 1.00 0.00 61 SER A N 2
ATOM 2623 C CA . SER A 1 61 ? 13.598 -15.563 -21.315 1.00 0.00 61 SER A CA 2
ATOM 2624 C C . SER A 1 61 ? 14.099 -16.646 -22.264 1.00 0.00 61 SER A C 2
ATOM 2625 O O . SER A 1 61 ? 13.796 -17.828 -22.093 1.00 0.00 61 SER A O 2
ATOM 2633 N N . LEU A 1 62 ? 14.868 -16.236 -23.267 1.00 0.00 62 LEU A N 2
ATOM 2634 C CA . LEU A 1 62 ? 15.413 -17.170 -24.245 1.00 0.00 62 LEU A CA 2
ATOM 2635 C C . LEU A 1 62 ? 16.693 -17.817 -23.727 1.00 0.00 62 LEU A C 2
ATOM 2636 O O . LEU A 1 62 ? 16.979 -18.976 -24.026 1.00 0.00 62 LEU A O 2
ATOM 2652 N N . GLU A 1 63 ? 17.458 -17.060 -22.946 1.00 0.00 63 GLU A N 2
ATOM 2653 C CA . GLU A 1 63 ? 18.707 -17.561 -22.385 1.00 0.00 63 GLU A CA 2
ATOM 2654 C C . GLU A 1 63 ? 18.438 -18.546 -21.251 1.00 0.00 63 GLU A C 2
ATOM 2655 O O . GLU A 1 63 ? 19.264 -19.409 -20.954 1.00 0.00 63 GLU A O 2
ATOM 2667 N N . VAL A 1 64 ? 17.276 -18.410 -20.621 1.00 0.00 64 VAL A N 2
ATOM 2668 C CA . VAL A 1 64 ? 16.896 -19.288 -19.520 1.00 0.00 64 VAL A CA 2
ATOM 2669 C C . VAL A 1 64 ? 16.119 -20.499 -20.025 1.00 0.00 64 VAL A C 2
ATOM 2670 O O . VAL A 1 64 ? 16.640 -21.614 -20.054 1.00 0.00 64 VAL A O 2
ATOM 2683 N N . TRP A 1 65 ? 14.873 -20.271 -20.422 1.00 0.00 65 TRP A N 2
ATOM 2684 C CA . TRP A 1 65 ? 14.024 -21.345 -20.927 1.00 0.00 65 TRP A CA 2
ATOM 2685 C C . TRP A 1 65 ? 14.639 -21.988 -22.165 1.00 0.00 65 TRP A C 2
ATOM 2686 O O . TRP A 1 65 ? 14.377 -23.152 -22.467 1.00 0.00 65 TRP A O 2
ATOM 2707 N N . GLY A 1 66 ? 15.458 -21.223 -22.880 1.00 0.00 66 GLY A N 2
ATOM 2708 C CA . GLY A 1 66 ? 16.097 -21.737 -24.077 1.00 0.00 66 GLY A CA 2
ATOM 2709 C C . GLY A 1 66 ? 15.497 -21.164 -25.346 1.00 0.00 66 GLY A C 2
ATOM 2710 O O . GLY A 1 66 ? 16.204 -20.935 -26.327 1.00 0.00 66 GLY A O 2
ATOM 2714 N N . SER A 1 67 ? 14.188 -20.934 -25.328 1.00 0.00 67 SER A N 2
ATOM 2715 C CA . SER A 1 67 ? 13.491 -20.390 -26.488 1.00 0.00 67 SER A CA 2
ATOM 2716 C C . SER A 1 67 ? 12.186 -19.719 -26.072 1.00 0.00 67 SER A C 2
ATOM 2717 O O . SER A 1 67 ? 11.647 -19.966 -24.993 1.00 0.00 67 SER A O 2
ATOM 2725 N N . PRO A 1 68 ? 11.664 -18.849 -26.949 1.00 0.00 68 PRO A N 2
ATOM 2726 C CA . PRO A 1 68 ? 10.415 -18.124 -26.696 1.00 0.00 68 PRO A CA 2
ATOM 2727 C C . PRO A 1 68 ? 9.196 -19.039 -26.730 1.00 0.00 68 PRO A C 2
ATOM 2728 O O . PRO A 1 68 ? 8.145 -18.709 -26.182 1.00 0.00 68 PRO A O 2
ATOM 2739 N N . GLU A 1 69 ? 9.344 -20.191 -27.377 1.00 0.00 69 GLU A N 2
ATOM 2740 C CA . GLU A 1 69 ? 8.254 -21.154 -27.482 1.00 0.00 69 GLU A CA 2
ATOM 2741 C C . GLU A 1 69 ? 7.962 -21.795 -26.128 1.00 0.00 69 GLU A C 2
ATOM 2742 O O . GLU A 1 69 ? 6.805 -21.944 -25.736 1.00 0.00 69 GLU A O 2
ATOM 2754 N N . ALA A 1 70 ? 9.021 -22.172 -25.418 1.00 0.00 70 ALA A N 2
ATOM 2755 C CA . ALA A 1 70 ? 8.879 -22.795 -24.108 1.00 0.00 70 ALA A CA 2
ATOM 2756 C C . ALA A 1 70 ? 8.038 -21.930 -23.176 1.00 0.00 70 ALA A C 2
ATOM 2757 O O . ALA A 1 70 ? 7.241 -22.441 -22.389 1.00 0.00 70 ALA A O 2
ATOM 2764 N N . LEU A 1 71 ? 8.221 -20.617 -23.269 1.00 0.00 71 LEU A N 2
ATOM 2765 C CA . LEU A 1 71 ? 7.479 -19.680 -22.434 1.00 0.00 71 LEU A CA 2
ATOM 2766 C C . LEU A 1 71 ? 6.063 -19.481 -22.964 1.00 0.00 71 LEU A C 2
ATOM 2767 O O . LEU A 1 71 ? 5.106 -19.403 -22.194 1.00 0.00 71 LEU A O 2
ATOM 2783 N N . ALA A 1 72 ? 5.937 -19.402 -24.285 1.00 0.00 72 ALA A N 2
ATOM 2784 C CA . ALA A 1 72 ? 4.637 -19.217 -24.918 1.00 0.00 72 ALA A CA 2
ATOM 2785 C C . ALA A 1 72 ? 3.666 -20.321 -24.513 1.00 0.00 72 ALA A C 2
ATOM 2786 O O . ALA A 1 72 ? 2.454 -20.111 -24.474 1.00 0.00 72 ALA A O 2
ATOM 2793 N N . ARG A 1 73 ? 4.208 -21.497 -24.212 1.00 0.00 73 ARG A N 2
ATOM 2794 C CA . ARG A 1 73 ? 3.389 -22.634 -23.811 1.00 0.00 73 ARG A CA 2
ATOM 2795 C C . ARG A 1 73 ? 2.494 -22.271 -22.630 1.00 0.00 73 ARG A C 2
ATOM 2796 O O . ARG A 1 73 ? 1.371 -22.761 -22.517 1.00 0.00 73 ARG A O 2
ATOM 2817 N N . GLU A 1 74 ? 3.000 -21.409 -21.754 1.00 0.00 74 GLU A N 2
ATOM 2818 C CA . GLU A 1 74 ? 2.246 -20.982 -20.581 1.00 0.00 74 GLU A CA 2
ATOM 2819 C C . GLU A 1 74 ? 1.476 -19.696 -20.868 1.00 0.00 74 GLU A C 2
ATOM 2820 O O . GLU A 1 74 ? 0.402 -19.465 -20.313 1.00 0.00 74 GLU A O 2
ATOM 2832 N N . LYS A 1 75 ? 2.034 -18.861 -21.738 1.00 0.00 75 LYS A N 2
ATOM 2833 C CA . LYS A 1 75 ? 1.402 -17.598 -22.100 1.00 0.00 75 LYS A CA 2
ATOM 2834 C C . LYS A 1 75 ? 0.108 -17.839 -22.870 1.00 0.00 75 LYS A C 2
ATOM 2835 O O . LYS A 1 75 ? -0.863 -17.095 -22.722 1.00 0.00 75 LYS A O 2
ATOM 2854 N N . LYS A 1 76 ? 0.099 -18.883 -23.692 1.00 0.00 76 LYS A N 2
ATOM 2855 C CA . LYS A 1 76 ? -1.077 -19.225 -24.483 1.00 0.00 76 LYS A CA 2
ATOM 2856 C C . LYS A 1 76 ? -2.260 -19.563 -23.582 1.00 0.00 76 LYS A C 2
ATOM 2857 O O . LYS A 1 76 ? -3.410 -19.268 -23.913 1.00 0.00 76 LYS A O 2
ATOM 2876 N N . LEU A 1 77 ? -1.972 -20.181 -22.442 1.00 0.00 77 LEU A N 2
ATOM 2877 C CA . LEU A 1 77 ? -3.013 -20.557 -21.491 1.00 0.00 77 LEU A CA 2
ATOM 2878 C C . LEU A 1 77 ? -3.755 -19.327 -20.981 1.00 0.00 77 LEU A C 2
ATOM 2879 O O . LEU A 1 77 ? -4.952 -19.168 -21.221 1.00 0.00 77 LEU A O 2
ATOM 2895 N N . ARG A 1 78 ? -3.036 -18.458 -20.277 1.00 0.00 78 ARG A N 2
ATOM 2896 C CA . ARG A 1 78 ? -3.627 -17.241 -19.734 1.00 0.00 78 ARG A CA 2
ATOM 2897 C C . ARG A 1 78 ? -4.287 -16.418 -20.836 1.00 0.00 78 ARG A C 2
ATOM 2898 O O . ARG A 1 78 ? -5.298 -15.753 -20.608 1.00 0.00 78 ARG A O 2
ATOM 2919 N N . LYS A 1 79 ? -3.708 -16.466 -22.031 1.00 0.00 79 LYS A N 2
ATOM 2920 C CA . LYS A 1 79 ? -4.239 -15.727 -23.169 1.00 0.00 79 LYS A CA 2
ATOM 2921 C C . LYS A 1 79 ? -5.681 -16.133 -23.458 1.00 0.00 79 LYS A C 2
ATOM 2922 O O . LYS A 1 79 ? -6.558 -15.282 -23.601 1.00 0.00 79 LYS A O 2
ATOM 2941 N N . GLU A 1 80 ? -5.917 -17.439 -23.541 1.00 0.00 80 GLU A N 2
ATOM 2942 C CA . GLU A 1 80 ? -7.253 -17.957 -23.812 1.00 0.00 80 GLU A CA 2
ATOM 2943 C C . GLU A 1 80 ? -8.197 -17.661 -22.650 1.00 0.00 80 GLU A C 2
ATOM 2944 O O . GLU A 1 80 ? -9.403 -17.507 -22.840 1.00 0.00 80 GLU A O 2
ATOM 2956 N N . ALA A 1 81 ? -7.639 -17.584 -21.446 1.00 0.00 81 ALA A N 2
ATOM 2957 C CA . ALA A 1 81 ? -8.429 -17.306 -20.254 1.00 0.00 81 ALA A CA 2
ATOM 2958 C C . ALA A 1 81 ? -9.106 -15.943 -20.349 1.00 0.00 81 ALA A C 2
ATOM 2959 O O . ALA A 1 81 ? -10.311 -15.822 -20.135 1.00 0.00 81 ALA A O 2
ATOM 2966 N N . GLU A 1 82 ? -8.321 -14.919 -20.671 1.00 0.00 82 GLU A N 2
ATOM 2967 C CA . GLU A 1 82 ? -8.846 -13.564 -20.793 1.00 0.00 82 GLU A CA 2
ATOM 2968 C C . GLU A 1 82 ? -9.968 -13.506 -21.826 1.00 0.00 82 GLU A C 2
ATOM 2969 O O . GLU A 1 82 ? -11.025 -12.925 -21.577 1.00 0.00 82 GLU A O 2
ATOM 2981 N N . ILE A 1 83 ? -9.729 -14.111 -22.985 1.00 0.00 83 ILE A N 2
ATOM 2982 C CA . ILE A 1 83 ? -10.719 -14.129 -24.054 1.00 0.00 83 ILE A CA 2
ATOM 2983 C C . ILE A 1 83 ? -12.040 -14.717 -23.571 1.00 0.00 83 ILE A C 2
ATOM 2984 O O . ILE A 1 83 ? -13.113 -14.214 -23.904 1.00 0.00 83 ILE A O 2
ATOM 3000 N N . GLU A 1 84 ? -11.954 -15.784 -22.783 1.00 0.00 84 GLU A N 2
ATOM 3001 C CA . GLU A 1 84 ? -13.143 -16.440 -22.253 1.00 0.00 84 GLU A CA 2
ATOM 3002 C C . GLU A 1 84 ? -13.898 -15.514 -21.303 1.00 0.00 84 GLU A C 2
ATOM 3003 O O . GLU A 1 84 ? -15.110 -15.642 -21.127 1.00 0.00 84 GLU A O 2
ATOM 3015 N N . TYR A 1 85 ? -13.172 -14.583 -20.694 1.00 0.00 85 TYR A N 2
ATOM 3016 C CA . TYR A 1 85 ? -13.771 -13.637 -19.760 1.00 0.00 85 TYR A CA 2
ATOM 3017 C C . TYR A 1 85 ? -14.500 -12.523 -20.505 1.00 0.00 85 TYR A C 2
ATOM 3018 O O . TYR A 1 85 ? -15.711 -12.352 -20.360 1.00 0.00 85 TYR A O 2
ATOM 3036 N N . ARG A 1 86 ? -13.754 -11.768 -21.304 1.00 0.00 86 ARG A N 2
ATOM 3037 C CA . ARG A 1 86 ? -14.327 -10.669 -22.073 1.00 0.00 86 ARG A CA 2
ATOM 3038 C C . ARG A 1 86 ? -15.443 -11.169 -22.986 1.00 0.00 86 ARG A C 2
ATOM 3039 O O . ARG A 1 86 ? -16.359 -10.422 -23.327 1.00 0.00 86 ARG A O 2
ATOM 3060 N N . GLU A 1 87 ? -15.357 -12.436 -23.378 1.00 0.00 87 GLU A N 2
ATOM 3061 C CA . GLU A 1 87 ? -16.359 -13.034 -24.252 1.00 0.00 87 GLU A CA 2
ATOM 3062 C C . GLU A 1 87 ? -17.757 -12.891 -23.656 1.00 0.00 87 GLU A C 2
ATOM 3063 O O . GLU A 1 87 ? -18.595 -12.159 -24.182 1.00 0.00 87 GLU A O 2
ATOM 3075 N N . ARG A 1 88 ? -17.999 -13.596 -22.556 1.00 0.00 88 ARG A N 2
ATOM 3076 C CA . ARG A 1 88 ? -19.295 -13.549 -21.889 1.00 0.00 88 ARG A CA 2
ATOM 3077 C C . ARG A 1 88 ? -19.713 -12.108 -21.612 1.00 0.00 88 ARG A C 2
ATOM 3078 O O . ARG A 1 88 ? -20.901 -11.784 -21.611 1.00 0.00 88 ARG A O 2
ATOM 3099 N N . LEU A 1 89 ? -18.728 -11.247 -21.378 1.00 0.00 89 LEU A N 2
ATOM 3100 C CA . LEU A 1 89 ? -18.993 -9.839 -21.100 1.00 0.00 89 LEU A CA 2
ATOM 3101 C C . LEU A 1 89 ? -19.564 -9.139 -22.329 1.00 0.00 89 LEU A C 2
ATOM 3102 O O . LEU A 1 89 ? -20.455 -8.297 -22.219 1.00 0.00 89 LEU A O 2
ATOM 3118 N N . PHE A 1 90 ? -19.046 -9.495 -23.500 1.00 0.00 90 PHE A N 2
ATOM 3119 C CA . PHE A 1 90 ? -19.504 -8.902 -24.751 1.00 0.00 90 PHE A CA 2
ATOM 3120 C C . PHE A 1 90 ? -21.014 -9.055 -24.904 1.00 0.00 90 PHE A C 2
ATOM 3121 O O . PHE A 1 90 ? -21.703 -8.129 -25.331 1.00 0.00 90 PHE A O 2
ATOM 3138 N N . ARG A 1 91 ? -21.522 -10.233 -24.554 1.00 0.00 91 ARG A N 2
ATOM 3139 C CA . ARG A 1 91 ? -22.950 -10.509 -24.654 1.00 0.00 91 ARG A CA 2
ATOM 3140 C C . ARG A 1 91 ? -23.757 -9.507 -23.833 1.00 0.00 91 ARG A C 2
ATOM 3141 O O . ARG A 1 91 ? -24.815 -9.049 -24.261 1.00 0.00 91 ARG A O 2
ATOM 3162 N N . ASN A 1 92 ? -23.248 -9.172 -22.651 1.00 0.00 92 ASN A N 2
ATOM 3163 C CA . ASN A 1 92 ? -23.922 -8.226 -21.770 1.00 0.00 92 ASN A CA 2
ATOM 3164 C C . ASN A 1 92 ? -24.179 -6.903 -22.487 1.00 0.00 92 ASN A C 2
ATOM 3165 O O . ASN A 1 92 ? -25.219 -6.274 -22.293 1.00 0.00 92 ASN A O 2
ATOM 3176 N N . GLN A 1 93 ? -23.225 -6.490 -23.315 1.00 0.00 93 GLN A N 2
ATOM 3177 C CA . GLN A 1 93 ? -23.349 -5.243 -24.060 1.00 0.00 93 GLN A CA 2
ATOM 3178 C C . GLN A 1 93 ? -24.424 -5.356 -25.136 1.00 0.00 93 GLN A C 2
ATOM 3179 O O . GLN A 1 93 ? -25.115 -4.385 -25.443 1.00 0.00 93 GLN A O 2
ATOM 3193 N N . LYS A 1 94 ? -24.560 -6.549 -25.707 1.00 0.00 94 LYS A N 2
ATOM 3194 C CA . LYS A 1 94 ? -25.551 -6.790 -26.748 1.00 0.00 94 LYS A CA 2
ATOM 3195 C C . LYS A 1 94 ? -25.932 -8.266 -26.804 1.00 0.00 94 LYS A C 2
ATOM 3196 O O . LYS A 1 94 ? -25.095 -9.123 -27.087 1.00 0.00 94 LYS A O 2
ATOM 3215 N N . ILE A 1 95 ? -27.201 -8.555 -26.534 1.00 0.00 95 ILE A N 2
ATOM 3216 C CA . ILE A 1 95 ? -27.693 -9.927 -26.556 1.00 0.00 95 ILE A CA 2
ATOM 3217 C C . ILE A 1 95 ? -27.612 -10.517 -27.960 1.00 0.00 95 ILE A C 2
ATOM 3218 O O . ILE A 1 95 ? -27.438 -11.725 -28.129 1.00 0.00 95 ILE A O 2
ATOM 3234 N N . LEU A 1 96 ? -27.739 -9.658 -28.965 1.00 0.00 96 LEU A N 2
ATOM 3235 C CA . LEU A 1 96 ? -27.679 -10.092 -30.356 1.00 0.00 96 LEU A CA 2
ATOM 3236 C C . LEU A 1 96 ? -28.764 -11.124 -30.652 1.00 0.00 96 LEU A C 2
ATOM 3237 O O . LEU A 1 96 ? -28.554 -12.325 -30.484 1.00 0.00 96 LEU A O 2
ATOM 3253 N N . ARG A 1 97 ? -29.922 -10.646 -31.094 1.00 0.00 97 ARG A N 2
ATOM 3254 C CA . ARG A 1 97 ? -31.039 -11.527 -31.414 1.00 0.00 97 ARG A CA 2
ATOM 3255 C C . ARG A 1 97 ? -31.761 -11.054 -32.673 1.00 0.00 97 ARG A C 2
ATOM 3256 O O . ARG A 1 97 ? -31.639 -9.897 -33.071 1.00 0.00 97 ARG A O 2
ATOM 3277 N N . GLU A 1 98 ? -32.511 -11.959 -33.294 1.00 0.00 98 GLU A N 2
ATOM 3278 C CA . GLU A 1 98 ? -33.250 -11.634 -34.508 1.00 0.00 98 GLU A CA 2
ATOM 3279 C C . GLU A 1 98 ? -34.709 -12.067 -34.389 1.00 0.00 98 GLU A C 2
ATOM 3280 O O . GLU A 1 98 ? -35.145 -12.536 -33.337 1.00 0.00 98 GLU A O 2
ATOM 3292 N N . TYR A 1 99 ? -35.458 -11.904 -35.473 1.00 0.00 99 TYR A N 2
ATOM 3293 C CA . TYR A 1 99 ? -36.869 -12.274 -35.490 1.00 0.00 99 TYR A CA 2
ATOM 3294 C C . TYR A 1 99 ? -37.151 -13.295 -36.588 1.00 0.00 99 TYR A C 2
ATOM 3295 O O . TYR A 1 99 ? -38.187 -13.240 -37.251 1.00 0.00 99 TYR A O 2
ATOM 3313 N N . ARG A 1 100 ? -36.221 -14.226 -36.774 1.00 0.00 100 ARG A N 2
ATOM 3314 C CA . ARG A 1 100 ? -36.368 -15.261 -37.791 1.00 0.00 100 ARG A CA 2
ATOM 3315 C C . ARG A 1 100 ? -36.436 -14.646 -39.185 1.00 0.00 100 ARG A C 2
ATOM 3316 O O . ARG A 1 100 ? -36.528 -13.427 -39.334 1.00 0.00 100 ARG A O 2
ATOM 3337 N N . ASP A 1 101 ? -36.391 -15.497 -40.204 1.00 0.00 101 ASP A N 2
ATOM 3338 C CA . ASP A 1 101 ? -36.449 -15.038 -41.587 1.00 0.00 101 ASP A CA 2
ATOM 3339 C C . ASP A 1 101 ? -35.259 -14.140 -41.912 1.00 0.00 101 ASP A C 2
ATOM 3340 O O . ASP A 1 101 ? -34.217 -14.614 -42.366 1.00 0.00 101 ASP A O 2
ATOM 3349 N N . GLY A 1 1 ? -1.922 21.165 -16.498 1.00 0.00 1 GLY A N 3
ATOM 3350 C CA . GLY A 1 1 ? -2.005 22.563 -16.880 1.00 0.00 1 GLY A CA 3
ATOM 3351 C C . GLY A 1 1 ? -2.602 22.751 -18.261 1.00 0.00 1 GLY A C 3
ATOM 3352 O O . GLY A 1 1 ? -3.384 23.675 -18.486 1.00 0.00 1 GLY A O 3
ATOM 3356 N N . SER A 1 2 ? -2.232 21.875 -19.189 1.00 0.00 2 SER A N 3
ATOM 3357 C CA . SER A 1 2 ? -2.732 21.952 -20.557 1.00 0.00 2 SER A CA 3
ATOM 3358 C C . SER A 1 2 ? -2.992 20.558 -21.120 1.00 0.00 2 SER A C 3
ATOM 3359 O O . SER A 1 2 ? -2.115 19.695 -21.099 1.00 0.00 2 SER A O 3
ATOM 3367 N N . SER A 1 3 ? -4.204 20.347 -21.622 1.00 0.00 3 SER A N 3
ATOM 3368 C CA . SER A 1 3 ? -4.583 19.057 -22.188 1.00 0.00 3 SER A CA 3
ATOM 3369 C C . SER A 1 3 ? -5.580 19.236 -23.328 1.00 0.00 3 SER A C 3
ATOM 3370 O O . SER A 1 3 ? -6.773 19.434 -23.100 1.00 0.00 3 SER A O 3
ATOM 3378 N N . GLY A 1 4 ? -5.082 19.166 -24.559 1.00 0.00 4 GLY A N 3
ATOM 3379 C CA . GLY A 1 4 ? -5.941 19.322 -25.718 1.00 0.00 4 GLY A CA 3
ATOM 3380 C C . GLY A 1 4 ? -6.669 18.042 -26.077 1.00 0.00 4 GLY A C 3
ATOM 3381 O O . GLY A 1 4 ? -7.330 17.438 -25.232 1.00 0.00 4 GLY A O 3
ATOM 3385 N N . SER A 1 5 ? -6.549 17.627 -27.334 1.00 0.00 5 SER A N 3
ATOM 3386 C CA . SER A 1 5 ? -7.206 16.413 -27.804 1.00 0.00 5 SER A CA 3
ATOM 3387 C C . SER A 1 5 ? -6.252 15.224 -27.750 1.00 0.00 5 SER A C 3
ATOM 3388 O O . SER A 1 5 ? -5.564 14.920 -28.724 1.00 0.00 5 SER A O 3
ATOM 3396 N N . SER A 1 6 ? -6.217 14.553 -26.603 1.00 0.00 6 SER A N 3
ATOM 3397 C CA . SER A 1 6 ? -5.346 13.399 -26.418 1.00 0.00 6 SER A CA 3
ATOM 3398 C C . SER A 1 6 ? -5.688 12.661 -25.127 1.00 0.00 6 SER A C 3
ATOM 3399 O O . SER A 1 6 ? -6.346 13.206 -24.243 1.00 0.00 6 SER A O 3
ATOM 3407 N N . GLY A 1 7 ? -5.234 11.415 -25.027 1.00 0.00 7 GLY A N 3
ATOM 3408 C CA . GLY A 1 7 ? -5.501 10.621 -23.842 1.00 0.00 7 GLY A CA 3
ATOM 3409 C C . GLY A 1 7 ? -4.329 10.601 -22.881 1.00 0.00 7 GLY A C 3
ATOM 3410 O O . GLY A 1 7 ? -3.795 11.649 -22.517 1.00 0.00 7 GLY A O 3
ATOM 3414 N N . LYS A 1 8 ? -3.926 9.404 -22.468 1.00 0.00 8 LYS A N 3
ATOM 3415 C CA . LYS A 1 8 ? -2.809 9.249 -21.543 1.00 0.00 8 LYS A CA 3
ATOM 3416 C C . LYS A 1 8 ? -1.719 8.371 -22.148 1.00 0.00 8 LYS A C 3
ATOM 3417 O O . LYS A 1 8 ? -1.023 7.648 -21.434 1.00 0.00 8 LYS A O 3
ATOM 3436 N N . TYR A 1 9 ? -1.576 8.438 -23.467 1.00 0.00 9 TYR A N 3
ATOM 3437 C CA . TYR A 1 9 ? -0.571 7.648 -24.168 1.00 0.00 9 TYR A CA 3
ATOM 3438 C C . TYR A 1 9 ? 0.618 8.514 -24.574 1.00 0.00 9 TYR A C 3
ATOM 3439 O O . TYR A 1 9 ? 0.484 9.724 -24.766 1.00 0.00 9 TYR A O 3
ATOM 3457 N N . THR A 1 10 ? 1.782 7.887 -24.705 1.00 0.00 10 THR A N 3
ATOM 3458 C CA . THR A 1 10 ? 2.995 8.598 -25.088 1.00 0.00 10 THR A CA 3
ATOM 3459 C C . THR A 1 10 ? 4.004 7.656 -25.736 1.00 0.00 10 THR A C 3
ATOM 3460 O O . THR A 1 10 ? 5.213 7.842 -25.605 1.00 0.00 10 THR A O 3
ATOM 3471 N N . GLN A 1 11 ? 3.498 6.646 -26.436 1.00 0.00 11 GLN A N 3
ATOM 3472 C CA . GLN A 1 11 ? 4.356 5.675 -27.104 1.00 0.00 11 GLN A CA 3
ATOM 3473 C C . GLN A 1 11 ? 5.369 5.082 -26.131 1.00 0.00 11 GLN A C 3
ATOM 3474 O O . GLN A 1 11 ? 6.576 5.157 -26.355 1.00 0.00 11 GLN A O 3
ATOM 3488 N N . ASN A 1 12 ? 4.869 4.494 -25.049 1.00 0.00 12 ASN A N 3
ATOM 3489 C CA . ASN A 1 12 ? 5.731 3.890 -24.040 1.00 0.00 12 ASN A CA 3
ATOM 3490 C C . ASN A 1 12 ? 6.073 2.449 -24.409 1.00 0.00 12 ASN A C 3
ATOM 3491 O O . ASN A 1 12 ? 5.223 1.704 -24.893 1.00 0.00 12 ASN A O 3
ATOM 3502 N N . ASN A 1 13 ? 7.324 2.066 -24.176 1.00 0.00 13 ASN A N 3
ATOM 3503 C CA . ASN A 1 13 ? 7.779 0.715 -24.484 1.00 0.00 13 ASN A CA 3
ATOM 3504 C C . ASN A 1 13 ? 8.569 0.128 -23.318 1.00 0.00 13 ASN A C 3
ATOM 3505 O O . ASN A 1 13 ? 9.661 -0.411 -23.502 1.00 0.00 13 ASN A O 3
ATOM 3516 N N . PHE A 1 14 ? 8.009 0.235 -22.117 1.00 0.00 14 PHE A N 3
ATOM 3517 C CA . PHE A 1 14 ? 8.660 -0.284 -20.921 1.00 0.00 14 PHE A CA 3
ATOM 3518 C C . PHE A 1 14 ? 7.762 -1.288 -20.204 1.00 0.00 14 PHE A C 3
ATOM 3519 O O . PHE A 1 14 ? 6.541 -1.273 -20.369 1.00 0.00 14 PHE A O 3
ATOM 3536 N N . ILE A 1 15 ? 8.374 -2.160 -19.410 1.00 0.00 15 ILE A N 3
ATOM 3537 C CA . ILE A 1 15 ? 7.630 -3.171 -18.668 1.00 0.00 15 ILE A CA 3
ATOM 3538 C C . ILE A 1 15 ? 8.052 -3.199 -17.203 1.00 0.00 15 ILE A C 3
ATOM 3539 O O . ILE A 1 15 ? 9.229 -3.035 -16.881 1.00 0.00 15 ILE A O 3
ATOM 3555 N N . THR A 1 16 ? 7.082 -3.410 -16.318 1.00 0.00 16 THR A N 3
ATOM 3556 C CA . THR A 1 16 ? 7.352 -3.461 -14.887 1.00 0.00 16 THR A CA 3
ATOM 3557 C C . THR A 1 16 ? 8.139 -4.714 -14.520 1.00 0.00 16 THR A C 3
ATOM 3558 O O . THR A 1 16 ? 8.127 -5.703 -15.252 1.00 0.00 16 THR A O 3
ATOM 3569 N N . GLY A 1 17 ? 8.822 -4.666 -13.380 1.00 0.00 17 GLY A N 3
ATOM 3570 C CA . GLY A 1 17 ? 9.604 -5.804 -12.935 1.00 0.00 17 GLY A CA 3
ATOM 3571 C C . GLY A 1 17 ? 8.749 -7.028 -12.673 1.00 0.00 17 GLY A C 3
ATOM 3572 O O . GLY A 1 17 ? 8.854 -8.031 -13.381 1.00 0.00 17 GLY A O 3
ATOM 3576 N N . VAL A 1 18 ? 7.902 -6.949 -11.652 1.00 0.00 18 VAL A N 3
ATOM 3577 C CA . VAL A 1 18 ? 7.026 -8.059 -11.298 1.00 0.00 18 VAL A CA 3
ATOM 3578 C C . VAL A 1 18 ? 6.236 -8.544 -12.508 1.00 0.00 18 VAL A C 3
ATOM 3579 O O . VAL A 1 18 ? 5.913 -9.727 -12.618 1.00 0.00 18 VAL A O 3
ATOM 3592 N N . ARG A 1 19 ? 5.928 -7.622 -13.414 1.00 0.00 19 ARG A N 3
ATOM 3593 C CA . ARG A 1 19 ? 5.174 -7.955 -14.617 1.00 0.00 19 ARG A CA 3
ATOM 3594 C C . ARG A 1 19 ? 5.956 -8.927 -15.497 1.00 0.00 19 ARG A C 3
ATOM 3595 O O . ARG A 1 19 ? 5.404 -9.903 -16.003 1.00 0.00 19 ARG A O 3
ATOM 3616 N N . ALA A 1 20 ? 7.244 -8.652 -15.673 1.00 0.00 20 ALA A N 3
ATOM 3617 C CA . ALA A 1 20 ? 8.102 -9.502 -16.490 1.00 0.00 20 ALA A CA 3
ATOM 3618 C C . ALA A 1 20 ? 8.374 -10.833 -15.798 1.00 0.00 20 ALA A C 3
ATOM 3619 O O . ALA A 1 20 ? 8.422 -11.880 -16.444 1.00 0.00 20 ALA A O 3
ATOM 3626 N N . ILE A 1 21 ? 8.552 -10.785 -14.482 1.00 0.00 21 ILE A N 3
ATOM 3627 C CA . ILE A 1 21 ? 8.819 -11.988 -13.704 1.00 0.00 21 ILE A CA 3
ATOM 3628 C C . ILE A 1 21 ? 7.677 -12.991 -13.832 1.00 0.00 21 ILE A C 3
ATOM 3629 O O . ILE A 1 21 ? 7.889 -14.201 -13.760 1.00 0.00 21 ILE A O 3
ATOM 3645 N N . ASN A 1 22 ? 6.466 -12.479 -14.025 1.00 0.00 22 ASN A N 3
ATOM 3646 C CA . ASN A 1 22 ? 5.290 -13.329 -14.166 1.00 0.00 22 ASN A CA 3
ATOM 3647 C C . ASN A 1 22 ? 5.023 -13.651 -15.633 1.00 0.00 22 ASN A C 3
ATOM 3648 O O . ASN A 1 22 ? 4.887 -14.815 -16.008 1.00 0.00 22 ASN A O 3
ATOM 3659 N N . GLU A 1 23 ? 4.951 -12.611 -16.458 1.00 0.00 23 GLU A N 3
ATOM 3660 C CA . GLU A 1 23 ? 4.700 -12.783 -17.884 1.00 0.00 23 GLU A CA 3
ATOM 3661 C C . GLU A 1 23 ? 5.710 -13.746 -18.501 1.00 0.00 23 GLU A C 3
ATOM 3662 O O . GLU A 1 23 ? 5.338 -14.767 -19.080 1.00 0.00 23 GLU A O 3
ATOM 3674 N N . PHE A 1 24 ? 6.991 -13.414 -18.373 1.00 0.00 24 PHE A N 3
ATOM 3675 C CA . PHE A 1 24 ? 8.055 -14.247 -18.919 1.00 0.00 24 PHE A CA 3
ATOM 3676 C C . PHE A 1 24 ? 8.328 -15.444 -18.013 1.00 0.00 24 PHE A C 3
ATOM 3677 O O . PHE A 1 24 ? 8.965 -16.415 -18.424 1.00 0.00 24 PHE A O 3
ATOM 3694 N N . CYS A 1 25 ? 7.843 -15.366 -16.779 1.00 0.00 25 CYS A N 3
ATOM 3695 C CA . CYS A 1 25 ? 8.035 -16.442 -15.813 1.00 0.00 25 CYS A CA 3
ATOM 3696 C C . CYS A 1 25 ? 9.516 -16.637 -15.504 1.00 0.00 25 CYS A C 3
ATOM 3697 O O . CYS A 1 25 ? 10.041 -17.747 -15.603 1.00 0.00 25 CYS A O 3
ATOM 3705 N N . LEU A 1 26 ? 10.185 -15.552 -15.131 1.00 0.00 26 LEU A N 3
ATOM 3706 C CA . LEU A 1 26 ? 11.607 -15.603 -14.809 1.00 0.00 26 LEU A CA 3
ATOM 3707 C C . LEU A 1 26 ? 11.826 -15.546 -13.301 1.00 0.00 26 LEU A C 3
ATOM 3708 O O . LEU A 1 26 ? 10.878 -15.639 -12.521 1.00 0.00 26 LEU A O 3
ATOM 3724 N N . LYS A 1 27 ? 13.082 -15.391 -12.896 1.00 0.00 27 LYS A N 3
ATOM 3725 C CA . LYS A 1 27 ? 13.427 -15.318 -11.481 1.00 0.00 27 LYS A CA 3
ATOM 3726 C C . LYS A 1 27 ? 13.839 -13.901 -11.094 1.00 0.00 27 LYS A C 3
ATOM 3727 O O . LYS A 1 27 ? 14.434 -13.178 -11.893 1.00 0.00 27 LYS A O 3
ATOM 3746 N N . SER A 1 28 ? 13.521 -13.512 -9.864 1.00 0.00 28 SER A N 3
ATOM 3747 C CA . SER A 1 28 ? 13.856 -12.181 -9.372 1.00 0.00 28 SER A CA 3
ATOM 3748 C C . SER A 1 28 ? 15.362 -11.944 -9.431 1.00 0.00 28 SER A C 3
ATOM 3749 O O . SER A 1 28 ? 15.816 -10.847 -9.756 1.00 0.00 28 SER A O 3
ATOM 3757 N N . SER A 1 29 ? 16.131 -12.980 -9.115 1.00 0.00 29 SER A N 3
ATOM 3758 C CA . SER A 1 29 ? 17.586 -12.885 -9.129 1.00 0.00 29 SER A CA 3
ATOM 3759 C C . SER A 1 29 ? 18.096 -12.561 -10.530 1.00 0.00 29 SER A C 3
ATOM 3760 O O . SER A 1 29 ? 19.158 -11.958 -10.692 1.00 0.00 29 SER A O 3
ATOM 3768 N N . ASP A 1 30 ? 17.333 -12.966 -11.539 1.00 0.00 30 ASP A N 3
ATOM 3769 C CA . ASP A 1 30 ? 17.706 -12.719 -12.927 1.00 0.00 30 ASP A CA 3
ATOM 3770 C C . ASP A 1 30 ? 17.398 -11.278 -13.324 1.00 0.00 30 ASP A C 3
ATOM 3771 O O . ASP A 1 30 ? 18.236 -10.592 -13.911 1.00 0.00 30 ASP A O 3
ATOM 3780 N N . LEU A 1 31 ? 16.191 -10.826 -13.001 1.00 0.00 31 LEU A N 3
ATOM 3781 C CA . LEU A 1 31 ? 15.772 -9.467 -13.325 1.00 0.00 31 LEU A CA 3
ATOM 3782 C C . LEU A 1 31 ? 16.741 -8.444 -12.740 1.00 0.00 31 LEU A C 3
ATOM 3783 O O . LEU A 1 31 ? 17.167 -7.516 -13.427 1.00 0.00 31 LEU A O 3
ATOM 3799 N N . GLU A 1 32 ? 17.086 -8.622 -11.469 1.00 0.00 32 GLU A N 3
ATOM 3800 C CA . GLU A 1 32 ? 18.006 -7.715 -10.793 1.00 0.00 32 GLU A CA 3
ATOM 3801 C C . GLU A 1 32 ? 19.357 -7.683 -11.502 1.00 0.00 32 GLU A C 3
ATOM 3802 O O . GLU A 1 32 ? 20.081 -6.690 -11.433 1.00 0.00 32 GLU A O 3
ATOM 3814 N N . GLN A 1 33 ? 19.688 -8.776 -12.183 1.00 0.00 33 GLN A N 3
ATOM 3815 C CA . GLN A 1 33 ? 20.952 -8.873 -12.903 1.00 0.00 33 GLN A CA 3
ATOM 3816 C C . GLN A 1 33 ? 20.961 -7.945 -14.113 1.00 0.00 33 GLN A C 3
ATOM 3817 O O . GLN A 1 33 ? 22.019 -7.491 -14.553 1.00 0.00 33 GLN A O 3
ATOM 3831 N N . LEU A 1 34 ? 19.778 -7.667 -14.649 1.00 0.00 34 LEU A N 3
ATOM 3832 C CA . LEU A 1 34 ? 19.649 -6.793 -15.809 1.00 0.00 34 LEU A CA 3
ATOM 3833 C C . LEU A 1 34 ? 19.863 -5.334 -15.418 1.00 0.00 34 LEU A C 3
ATOM 3834 O O . LEU A 1 34 ? 20.200 -5.030 -14.274 1.00 0.00 34 LEU A O 3
ATOM 3850 N N . ARG A 1 35 ? 19.662 -4.434 -16.376 1.00 0.00 35 ARG A N 3
ATOM 3851 C CA . ARG A 1 35 ? 19.831 -3.007 -16.132 1.00 0.00 35 ARG A CA 3
ATOM 3852 C C . ARG A 1 35 ? 18.666 -2.453 -15.317 1.00 0.00 35 ARG A C 3
ATOM 3853 O O . ARG A 1 35 ? 17.506 -2.576 -15.709 1.00 0.00 35 ARG A O 3
ATOM 3874 N N . LYS A 1 36 ? 18.984 -1.843 -14.180 1.00 0.00 36 LYS A N 3
ATOM 3875 C CA . LYS A 1 36 ? 17.965 -1.269 -13.309 1.00 0.00 36 LYS A CA 3
ATOM 3876 C C . LYS A 1 36 ? 17.610 0.148 -13.747 1.00 0.00 36 LYS A C 3
ATOM 3877 O O . LYS A 1 36 ? 18.336 1.099 -13.452 1.00 0.00 36 LYS A O 3
ATOM 3896 N N . ILE A 1 37 ? 16.490 0.283 -14.449 1.00 0.00 37 ILE A N 3
ATOM 3897 C CA . ILE A 1 37 ? 16.039 1.585 -14.925 1.00 0.00 37 ILE A CA 3
ATOM 3898 C C . ILE A 1 37 ? 15.110 2.247 -13.914 1.00 0.00 37 ILE A C 3
ATOM 3899 O O . ILE A 1 37 ? 14.032 1.732 -13.615 1.00 0.00 37 ILE A O 3
ATOM 3915 N N . ARG A 1 38 ? 15.533 3.393 -13.391 1.00 0.00 38 ARG A N 3
ATOM 3916 C CA . ARG A 1 38 ? 14.739 4.127 -12.414 1.00 0.00 38 ARG A CA 3
ATOM 3917 C C . ARG A 1 38 ? 14.295 5.475 -12.976 1.00 0.00 38 ARG A C 3
ATOM 3918 O O . ARG A 1 38 ? 15.108 6.382 -13.155 1.00 0.00 38 ARG A O 3
ATOM 3939 N N . ARG A 1 39 ? 13.001 5.598 -13.252 1.00 0.00 39 ARG A N 3
ATOM 3940 C CA . ARG A 1 39 ? 12.450 6.834 -13.796 1.00 0.00 39 ARG A CA 3
ATOM 3941 C C . ARG A 1 39 ? 11.717 7.623 -12.715 1.00 0.00 39 ARG A C 3
ATOM 3942 O O . ARG A 1 39 ? 11.808 8.850 -12.659 1.00 0.00 39 ARG A O 3
ATOM 3963 N N . ARG A 1 40 ? 10.990 6.912 -11.860 1.00 0.00 40 ARG A N 3
ATOM 3964 C CA . ARG A 1 40 ? 10.240 7.546 -10.782 1.00 0.00 40 ARG A CA 3
ATOM 3965 C C . ARG A 1 40 ? 11.101 7.686 -9.530 1.00 0.00 40 ARG A C 3
ATOM 3966 O O . ARG A 1 40 ? 11.353 6.709 -8.825 1.00 0.00 40 ARG A O 3
ATOM 3987 N N . SER A 1 41 ? 11.550 8.908 -9.261 1.00 0.00 41 SER A N 3
ATOM 3988 C CA . SER A 1 41 ? 12.387 9.175 -8.097 1.00 0.00 41 SER A CA 3
ATOM 3989 C C . SER A 1 41 ? 13.606 8.259 -8.082 1.00 0.00 41 SER A C 3
ATOM 3990 O O . SER A 1 41 ? 13.735 7.368 -7.242 1.00 0.00 41 SER A O 3
ATOM 3998 N N . PRO A 1 42 ? 14.524 8.482 -9.034 1.00 0.00 42 PRO A N 3
ATOM 3999 C CA . PRO A 1 42 ? 15.751 7.687 -9.153 1.00 0.00 42 PRO A CA 3
ATOM 4000 C C . PRO A 1 42 ? 16.727 7.954 -8.012 1.00 0.00 42 PRO A C 3
ATOM 4001 O O . PRO A 1 42 ? 17.604 8.812 -8.120 1.00 0.00 42 PRO A O 3
ATOM 4012 N N . HIS A 1 43 ? 16.569 7.215 -6.919 1.00 0.00 43 HIS A N 3
ATOM 4013 C CA . HIS A 1 43 ? 17.438 7.372 -5.757 1.00 0.00 43 HIS A CA 3
ATOM 4014 C C . HIS A 1 43 ? 17.242 6.222 -4.773 1.00 0.00 43 HIS A C 3
ATOM 4015 O O . HIS A 1 43 ? 18.189 5.511 -4.441 1.00 0.00 43 HIS A O 3
ATOM 4029 N N . GLU A 1 44 ? 16.007 6.049 -4.311 1.00 0.00 44 GLU A N 3
ATOM 4030 C CA . GLU A 1 44 ? 15.689 4.987 -3.364 1.00 0.00 44 GLU A CA 3
ATOM 4031 C C . GLU A 1 44 ? 15.845 3.614 -4.013 1.00 0.00 44 GLU A C 3
ATOM 4032 O O . GLU A 1 44 ? 16.001 3.505 -5.229 1.00 0.00 44 GLU A O 3
ATOM 4044 N N . ASP A 1 45 ? 15.803 2.571 -3.192 1.00 0.00 45 ASP A N 3
ATOM 4045 C CA . ASP A 1 45 ? 15.938 1.205 -3.685 1.00 0.00 45 ASP A CA 3
ATOM 4046 C C . ASP A 1 45 ? 15.727 0.197 -2.559 1.00 0.00 45 ASP A C 3
ATOM 4047 O O . ASP A 1 45 ? 16.457 -0.788 -2.447 1.00 0.00 45 ASP A O 3
ATOM 4056 N N . THR A 1 46 ? 14.723 0.451 -1.725 1.00 0.00 46 THR A N 3
ATOM 4057 C CA . THR A 1 46 ? 14.417 -0.431 -0.607 1.00 0.00 46 THR A CA 3
ATOM 4058 C C . THR A 1 46 ? 13.034 -1.052 -0.759 1.00 0.00 46 THR A C 3
ATOM 4059 O O . THR A 1 46 ? 12.789 -2.166 -0.295 1.00 0.00 46 THR A O 3
ATOM 4070 N N . GLU A 1 47 ? 12.132 -0.326 -1.413 1.00 0.00 47 GLU A N 3
ATOM 4071 C CA . GLU A 1 47 ? 10.773 -0.808 -1.626 1.00 0.00 47 GLU A CA 3
ATOM 4072 C C . GLU A 1 47 ? 10.134 -0.119 -2.829 1.00 0.00 47 GLU A C 3
ATOM 4073 O O . GLU A 1 47 ? 8.956 0.239 -2.799 1.00 0.00 47 GLU A O 3
ATOM 4085 N N . SER A 1 48 ? 10.919 0.063 -3.885 1.00 0.00 48 SER A N 3
ATOM 4086 C CA . SER A 1 48 ? 10.433 0.712 -5.097 1.00 0.00 48 SER A CA 3
ATOM 4087 C C . SER A 1 48 ? 10.534 -0.227 -6.295 1.00 0.00 48 SER A C 3
ATOM 4088 O O . SER A 1 48 ? 11.426 -1.073 -6.361 1.00 0.00 48 SER A O 3
ATOM 4096 N N . PHE A 1 49 ? 9.613 -0.071 -7.240 1.00 0.00 49 PHE A N 3
ATOM 4097 C CA . PHE A 1 49 ? 9.596 -0.906 -8.436 1.00 0.00 49 PHE A CA 3
ATOM 4098 C C . PHE A 1 49 ? 10.660 -0.451 -9.431 1.00 0.00 49 PHE A C 3
ATOM 4099 O O . PHE A 1 49 ? 10.917 0.744 -9.581 1.00 0.00 49 PHE A O 3
ATOM 4116 N N . THR A 1 50 ? 11.278 -1.414 -10.108 1.00 0.00 50 THR A N 3
ATOM 4117 C CA . THR A 1 50 ? 12.315 -1.114 -11.088 1.00 0.00 50 THR A CA 3
ATOM 4118 C C . THR A 1 50 ? 11.947 -1.660 -12.463 1.00 0.00 50 THR A C 3
ATOM 4119 O O . THR A 1 50 ? 12.052 -2.860 -12.714 1.00 0.00 50 THR A O 3
ATOM 4130 N N . VAL A 1 51 ? 11.517 -0.770 -13.351 1.00 0.00 51 VAL A N 3
ATOM 4131 C CA . VAL A 1 51 ? 11.135 -1.162 -14.703 1.00 0.00 51 VAL A CA 3
ATOM 4132 C C . VAL A 1 51 ? 12.343 -1.645 -15.497 1.00 0.00 51 VAL A C 3
ATOM 4133 O O . VAL A 1 51 ? 13.468 -1.200 -15.268 1.00 0.00 51 VAL A O 3
ATOM 4146 N N . TYR A 1 52 ? 12.103 -2.558 -16.431 1.00 0.00 52 TYR A N 3
ATOM 4147 C CA . TYR A 1 52 ? 13.172 -3.104 -17.259 1.00 0.00 52 TYR A CA 3
ATOM 4148 C C . TYR A 1 52 ? 12.862 -2.919 -18.741 1.00 0.00 52 TYR A C 3
ATOM 4149 O O . TYR A 1 52 ? 11.776 -2.470 -19.109 1.00 0.00 52 TYR A O 3
ATOM 4167 N N . LEU A 1 53 ? 13.823 -3.270 -19.588 1.00 0.00 53 LEU A N 3
ATOM 4168 C CA . LEU A 1 53 ? 13.655 -3.144 -21.032 1.00 0.00 53 LEU A CA 3
ATOM 4169 C C . LEU A 1 53 ? 13.042 -4.411 -21.621 1.00 0.00 53 LEU A C 3
ATOM 4170 O O . LEU A 1 53 ? 13.512 -5.518 -21.360 1.00 0.00 53 LEU A O 3
ATOM 4186 N N . ARG A 1 54 ? 11.992 -4.239 -22.417 1.00 0.00 54 ARG A N 3
ATOM 4187 C CA . ARG A 1 54 ? 11.316 -5.368 -23.044 1.00 0.00 54 ARG A CA 3
ATOM 4188 C C . ARG A 1 54 ? 12.283 -6.166 -23.914 1.00 0.00 54 ARG A C 3
ATOM 4189 O O . ARG A 1 54 ? 12.118 -7.372 -24.099 1.00 0.00 54 ARG A O 3
ATOM 4210 N N . SER A 1 55 ? 13.292 -5.484 -24.446 1.00 0.00 55 SER A N 3
ATOM 4211 C CA . SER A 1 55 ? 14.284 -6.128 -25.301 1.00 0.00 55 SER A CA 3
ATOM 4212 C C . SER A 1 55 ? 15.228 -6.998 -24.477 1.00 0.00 55 SER A C 3
ATOM 4213 O O . SER A 1 55 ? 15.724 -8.019 -24.953 1.00 0.00 55 SER A O 3
ATOM 4221 N N . ASP A 1 56 ? 15.472 -6.585 -23.238 1.00 0.00 56 ASP A N 3
ATOM 4222 C CA . ASP A 1 56 ? 16.356 -7.326 -22.345 1.00 0.00 56 ASP A CA 3
ATOM 4223 C C . ASP A 1 56 ? 15.646 -8.547 -21.768 1.00 0.00 56 ASP A C 3
ATOM 4224 O O . ASP A 1 56 ? 16.174 -9.659 -21.801 1.00 0.00 56 ASP A O 3
ATOM 4233 N N . VAL A 1 57 ? 14.446 -8.332 -21.238 1.00 0.00 57 VAL A N 3
ATOM 4234 C CA . VAL A 1 57 ? 13.664 -9.414 -20.653 1.00 0.00 57 VAL A CA 3
ATOM 4235 C C . VAL A 1 57 ? 13.393 -10.511 -21.676 1.00 0.00 57 VAL A C 3
ATOM 4236 O O . VAL A 1 57 ? 13.300 -11.688 -21.328 1.00 0.00 57 VAL A O 3
ATOM 4249 N N . GLU A 1 58 ? 13.267 -10.117 -22.939 1.00 0.00 58 GLU A N 3
ATOM 4250 C CA . GLU A 1 58 ? 13.006 -11.068 -24.013 1.00 0.00 58 GLU A CA 3
ATOM 4251 C C . GLU A 1 58 ? 14.086 -12.145 -24.061 1.00 0.00 58 GLU A C 3
ATOM 4252 O O . GLU A 1 58 ? 13.803 -13.331 -23.896 1.00 0.00 58 GLU A O 3
ATOM 4264 N N . ALA A 1 59 ? 15.326 -11.722 -24.287 1.00 0.00 59 ALA A N 3
ATOM 4265 C CA . ALA A 1 59 ? 16.449 -12.648 -24.355 1.00 0.00 59 ALA A CA 3
ATOM 4266 C C . ALA A 1 59 ? 16.608 -13.415 -23.047 1.00 0.00 59 ALA A C 3
ATOM 4267 O O . ALA A 1 59 ? 16.946 -14.599 -23.046 1.00 0.00 59 ALA A O 3
ATOM 4274 N N . LYS A 1 60 ? 16.364 -12.732 -21.933 1.00 0.00 60 LYS A N 3
ATOM 4275 C CA . LYS A 1 60 ? 16.480 -13.348 -20.617 1.00 0.00 60 LYS A CA 3
ATOM 4276 C C . LYS A 1 60 ? 15.582 -14.576 -20.510 1.00 0.00 60 LYS A C 3
ATOM 4277 O O . LYS A 1 60 ? 15.857 -15.493 -19.736 1.00 0.00 60 LYS A O 3
ATOM 4296 N N . SER A 1 61 ? 14.507 -14.588 -21.292 1.00 0.00 61 SER A N 3
ATOM 4297 C CA . SER A 1 61 ? 13.567 -15.702 -21.283 1.00 0.00 61 SER A CA 3
ATOM 4298 C C . SER A 1 61 ? 14.055 -16.832 -22.185 1.00 0.00 61 SER A C 3
ATOM 4299 O O . SER A 1 61 ? 13.718 -17.998 -21.977 1.00 0.00 61 SER A O 3
ATOM 4307 N N . LEU A 1 62 ? 14.851 -16.478 -23.188 1.00 0.00 62 LEU A N 3
ATOM 4308 C CA . LEU A 1 62 ? 15.387 -17.461 -24.123 1.00 0.00 62 LEU A CA 3
ATOM 4309 C C . LEU A 1 62 ? 16.586 -18.188 -23.522 1.00 0.00 62 LEU A C 3
ATOM 4310 O O . LEU A 1 62 ? 16.796 -19.373 -23.776 1.00 0.00 62 LEU A O 3
ATOM 4326 N N . GLU A 1 63 ? 17.367 -17.469 -22.722 1.00 0.00 63 GLU A N 3
ATOM 4327 C CA . GLU A 1 63 ? 18.543 -18.047 -22.083 1.00 0.00 63 GLU A CA 3
ATOM 4328 C C . GLU A 1 63 ? 18.142 -18.969 -20.936 1.00 0.00 63 GLU A C 3
ATOM 4329 O O . GLU A 1 63 ? 18.881 -19.884 -20.571 1.00 0.00 63 GLU A O 3
ATOM 4341 N N . VAL A 1 64 ? 16.965 -18.721 -20.369 1.00 0.00 64 VAL A N 3
ATOM 4342 C CA . VAL A 1 64 ? 16.464 -19.529 -19.263 1.00 0.00 64 VAL A CA 3
ATOM 4343 C C . VAL A 1 64 ? 15.652 -20.715 -19.773 1.00 0.00 64 VAL A C 3
ATOM 4344 O O . VAL A 1 64 ? 16.106 -21.858 -19.720 1.00 0.00 64 VAL A O 3
ATOM 4357 N N . TRP A 1 65 ? 14.451 -20.435 -20.266 1.00 0.00 65 TRP A N 3
ATOM 4358 C CA . TRP A 1 65 ? 13.576 -21.479 -20.786 1.00 0.00 65 TRP A CA 3
ATOM 4359 C C . TRP A 1 65 ? 14.228 -22.201 -21.960 1.00 0.00 65 TRP A C 3
ATOM 4360 O O . TRP A 1 65 ? 13.920 -23.359 -22.237 1.00 0.00 65 TRP A O 3
ATOM 4381 N N . GLY A 1 66 ? 15.131 -21.508 -22.648 1.00 0.00 66 GLY A N 3
ATOM 4382 C CA . GLY A 1 66 ? 15.812 -22.100 -23.785 1.00 0.00 66 GLY A CA 3
ATOM 4383 C C . GLY A 1 66 ? 15.360 -21.507 -25.104 1.00 0.00 66 GLY A C 3
ATOM 4384 O O . GLY A 1 66 ? 16.168 -21.301 -26.009 1.00 0.00 66 GLY A O 3
ATOM 4388 N N . SER A 1 67 ? 14.064 -21.232 -25.215 1.00 0.00 67 SER A N 3
ATOM 4389 C CA . SER A 1 67 ? 13.505 -20.664 -26.436 1.00 0.00 67 SER A CA 3
ATOM 4390 C C . SER A 1 67 ? 12.201 -19.927 -26.145 1.00 0.00 67 SER A C 3
ATOM 4391 O O . SER A 1 67 ? 11.554 -20.139 -25.119 1.00 0.00 67 SER A O 3
ATOM 4399 N N . PRO A 1 68 ? 11.805 -19.039 -27.069 1.00 0.00 68 PRO A N 3
ATOM 4400 C CA . PRO A 1 68 ? 10.575 -18.253 -26.935 1.00 0.00 68 PRO A CA 3
ATOM 4401 C C . PRO A 1 68 ? 9.321 -19.108 -27.078 1.00 0.00 68 PRO A C 3
ATOM 4402 O O . PRO A 1 68 ? 8.232 -18.699 -26.679 1.00 0.00 68 PRO A O 3
ATOM 4413 N N . GLU A 1 69 ? 9.484 -20.297 -27.650 1.00 0.00 69 GLU A N 3
ATOM 4414 C CA . GLU A 1 69 ? 8.363 -21.210 -27.845 1.00 0.00 69 GLU A CA 3
ATOM 4415 C C . GLU A 1 69 ? 7.945 -21.849 -26.524 1.00 0.00 69 GLU A C 3
ATOM 4416 O O . GLU A 1 69 ? 6.766 -22.119 -26.298 1.00 0.00 69 GLU A O 3
ATOM 4428 N N . ALA A 1 70 ? 8.922 -22.089 -25.655 1.00 0.00 70 ALA A N 3
ATOM 4429 C CA . ALA A 1 70 ? 8.656 -22.695 -24.356 1.00 0.00 70 ALA A CA 3
ATOM 4430 C C . ALA A 1 70 ? 7.799 -21.780 -23.488 1.00 0.00 70 ALA A C 3
ATOM 4431 O O . ALA A 1 70 ? 6.866 -22.233 -22.823 1.00 0.00 70 ALA A O 3
ATOM 4438 N N . LEU A 1 71 ? 8.121 -20.491 -23.498 1.00 0.00 71 LEU A N 3
ATOM 4439 C CA . LEU A 1 71 ? 7.380 -19.512 -22.711 1.00 0.00 71 LEU A CA 3
ATOM 4440 C C . LEU A 1 71 ? 6.006 -19.250 -23.320 1.00 0.00 71 LEU A C 3
ATOM 4441 O O . LEU A 1 71 ? 5.019 -19.088 -22.603 1.00 0.00 71 LEU A O 3
ATOM 4457 N N . ALA A 1 72 ? 5.950 -19.214 -24.647 1.00 0.00 72 ALA A N 3
ATOM 4458 C CA . ALA A 1 72 ? 4.696 -18.977 -25.352 1.00 0.00 72 ALA A CA 3
ATOM 4459 C C . ALA A 1 72 ? 3.636 -19.995 -24.945 1.00 0.00 72 ALA A C 3
ATOM 4460 O O . ALA A 1 72 ? 2.438 -19.723 -25.027 1.00 0.00 72 ALA A O 3
ATOM 4467 N N . ARG A 1 73 ? 4.085 -21.167 -24.508 1.00 0.00 73 ARG A N 3
ATOM 4468 C CA . ARG A 1 73 ? 3.175 -22.226 -24.090 1.00 0.00 73 ARG A CA 3
ATOM 4469 C C . ARG A 1 73 ? 2.323 -21.775 -22.907 1.00 0.00 73 ARG A C 3
ATOM 4470 O O . ARG A 1 73 ? 1.175 -22.195 -22.761 1.00 0.00 73 ARG A O 3
ATOM 4491 N N . GLU A 1 74 ? 2.893 -20.918 -22.066 1.00 0.00 74 GLU A N 3
ATOM 4492 C CA . GLU A 1 74 ? 2.186 -20.412 -20.896 1.00 0.00 74 GLU A CA 3
ATOM 4493 C C . GLU A 1 74 ? 1.484 -19.094 -21.212 1.00 0.00 74 GLU A C 3
ATOM 4494 O O . GLU A 1 74 ? 0.436 -18.784 -20.645 1.00 0.00 74 GLU A O 3
ATOM 4506 N N . LYS A 1 75 ? 2.069 -18.322 -22.121 1.00 0.00 75 LYS A N 3
ATOM 4507 C CA . LYS A 1 75 ? 1.502 -17.038 -22.515 1.00 0.00 75 LYS A CA 3
ATOM 4508 C C . LYS A 1 75 ? 0.152 -17.227 -23.200 1.00 0.00 75 LYS A C 3
ATOM 4509 O O . LYS A 1 75 ? -0.766 -16.427 -23.017 1.00 0.00 75 LYS A O 3
ATOM 4528 N N . LYS A 1 76 ? 0.037 -18.290 -23.988 1.00 0.00 76 LYS A N 3
ATOM 4529 C CA . LYS A 1 76 ? -1.201 -18.586 -24.699 1.00 0.00 76 LYS A CA 3
ATOM 4530 C C . LYS A 1 76 ? -2.351 -18.803 -23.720 1.00 0.00 76 LYS A C 3
ATOM 4531 O O . LYS A 1 76 ? -3.419 -18.205 -23.860 1.00 0.00 76 LYS A O 3
ATOM 4550 N N . LEU A 1 77 ? -2.127 -19.659 -22.730 1.00 0.00 77 LEU A N 3
ATOM 4551 C CA . LEU A 1 77 ? -3.144 -19.953 -21.727 1.00 0.00 77 LEU A CA 3
ATOM 4552 C C . LEU A 1 77 ? -3.523 -18.696 -20.951 1.00 0.00 77 LEU A C 3
ATOM 4553 O O . LEU A 1 77 ? -4.700 -18.350 -20.846 1.00 0.00 77 LEU A O 3
ATOM 4569 N N . ARG A 1 78 ? -2.517 -18.015 -20.411 1.00 0.00 78 ARG A N 3
ATOM 4570 C CA . ARG A 1 78 ? -2.745 -16.795 -19.645 1.00 0.00 78 ARG A CA 3
ATOM 4571 C C . ARG A 1 78 ? -3.550 -15.786 -20.457 1.00 0.00 78 ARG A C 3
ATOM 4572 O O . ARG A 1 78 ? -4.391 -15.066 -19.917 1.00 0.00 78 ARG A O 3
ATOM 4593 N N . LYS A 1 79 ? -3.287 -15.737 -21.759 1.00 0.00 79 LYS A N 3
ATOM 4594 C CA . LYS A 1 79 ? -3.987 -14.816 -22.647 1.00 0.00 79 LYS A CA 3
ATOM 4595 C C . LYS A 1 79 ? -5.428 -15.264 -22.869 1.00 0.00 79 LYS A C 3
ATOM 4596 O O . LYS A 1 79 ? -6.366 -14.500 -22.643 1.00 0.00 79 LYS A O 3
ATOM 4615 N N . GLU A 1 80 ? -5.596 -16.507 -23.311 1.00 0.00 80 GLU A N 3
ATOM 4616 C CA . GLU A 1 80 ? -6.924 -17.055 -23.562 1.00 0.00 80 GLU A CA 3
ATOM 4617 C C . GLU A 1 80 ? -7.789 -16.979 -22.307 1.00 0.00 80 GLU A C 3
ATOM 4618 O O . GLU A 1 80 ? -9.009 -16.842 -22.390 1.00 0.00 80 GLU A O 3
ATOM 4630 N N . ALA A 1 81 ? -7.148 -17.070 -21.147 1.00 0.00 81 ALA A N 3
ATOM 4631 C CA . ALA A 1 81 ? -7.858 -17.011 -19.875 1.00 0.00 81 ALA A CA 3
ATOM 4632 C C . ALA A 1 81 ? -8.751 -15.778 -19.802 1.00 0.00 81 ALA A C 3
ATOM 4633 O O . ALA A 1 81 ? -9.875 -15.843 -19.305 1.00 0.00 81 ALA A O 3
ATOM 4640 N N . GLU A 1 82 ? -8.244 -14.655 -20.300 1.00 0.00 82 GLU A N 3
ATOM 4641 C CA . GLU A 1 82 ? -8.997 -13.406 -20.289 1.00 0.00 82 GLU A CA 3
ATOM 4642 C C . GLU A 1 82 ? -10.067 -13.407 -21.377 1.00 0.00 82 GLU A C 3
ATOM 4643 O O . GLU A 1 82 ? -11.110 -12.767 -21.237 1.00 0.00 82 GLU A O 3
ATOM 4655 N N . ILE A 1 83 ? -9.800 -14.128 -22.461 1.00 0.00 83 ILE A N 3
ATOM 4656 C CA . ILE A 1 83 ? -10.740 -14.212 -23.572 1.00 0.00 83 ILE A CA 3
ATOM 4657 C C . ILE A 1 83 ? -11.956 -15.053 -23.201 1.00 0.00 83 ILE A C 3
ATOM 4658 O O . ILE A 1 83 ? -13.086 -14.716 -23.553 1.00 0.00 83 ILE A O 3
ATOM 4674 N N . GLU A 1 84 ? -11.716 -16.148 -22.487 1.00 0.00 84 GLU A N 3
ATOM 4675 C CA . GLU A 1 84 ? -12.794 -17.037 -22.067 1.00 0.00 84 GLU A CA 3
ATOM 4676 C C . GLU A 1 84 ? -13.724 -16.336 -21.080 1.00 0.00 84 GLU A C 3
ATOM 4677 O O . GLU A 1 84 ? -14.914 -16.644 -21.007 1.00 0.00 84 GLU A O 3
ATOM 4689 N N . TYR A 1 85 ? -13.172 -15.394 -20.324 1.00 0.00 85 TYR A N 3
ATOM 4690 C CA . TYR A 1 85 ? -13.950 -14.652 -19.339 1.00 0.00 85 TYR A CA 3
ATOM 4691 C C . TYR A 1 85 ? -14.834 -13.609 -20.017 1.00 0.00 85 TYR A C 3
ATOM 4692 O O . TYR A 1 85 ? -16.057 -13.629 -19.876 1.00 0.00 85 TYR A O 3
ATOM 4710 N N . ARG A 1 86 ? -14.205 -12.700 -20.755 1.00 0.00 86 ARG A N 3
ATOM 4711 C CA . ARG A 1 86 ? -14.933 -11.648 -21.455 1.00 0.00 86 ARG A CA 3
ATOM 4712 C C . ARG A 1 86 ? -15.879 -12.242 -22.494 1.00 0.00 86 ARG A C 3
ATOM 4713 O O . ARG A 1 86 ? -16.899 -11.641 -22.834 1.00 0.00 86 ARG A O 3
ATOM 4734 N N . GLU A 1 87 ? -15.534 -13.423 -22.996 1.00 0.00 87 GLU A N 3
ATOM 4735 C CA . GLU A 1 87 ? -16.352 -14.097 -23.997 1.00 0.00 87 GLU A CA 3
ATOM 4736 C C . GLU A 1 87 ? -17.803 -14.198 -23.535 1.00 0.00 87 GLU A C 3
ATOM 4737 O O . GLU A 1 87 ? -18.700 -13.607 -24.137 1.00 0.00 87 GLU A O 3
ATOM 4749 N N . ARG A 1 88 ? -18.025 -14.953 -22.464 1.00 0.00 88 ARG A N 3
ATOM 4750 C CA . ARG A 1 88 ? -19.366 -15.135 -21.923 1.00 0.00 88 ARG A CA 3
ATOM 4751 C C . ARG A 1 88 ? -20.002 -13.790 -21.583 1.00 0.00 88 ARG A C 3
ATOM 4752 O O . ARG A 1 88 ? -21.216 -13.617 -21.703 1.00 0.00 88 ARG A O 3
ATOM 4773 N N . LEU A 1 89 ? -19.175 -12.841 -21.158 1.00 0.00 89 LEU A N 3
ATOM 4774 C CA . LEU A 1 89 ? -19.656 -11.511 -20.800 1.00 0.00 89 LEU A CA 3
ATOM 4775 C C . LEU A 1 89 ? -20.213 -10.786 -22.021 1.00 0.00 89 LEU A C 3
ATOM 4776 O O . LEU A 1 89 ? -21.127 -9.970 -21.908 1.00 0.00 89 LEU A O 3
ATOM 4792 N N . PHE A 1 90 ? -19.657 -11.092 -23.188 1.00 0.00 90 PHE A N 3
ATOM 4793 C CA . PHE A 1 90 ? -20.098 -10.471 -24.432 1.00 0.00 90 PHE A CA 3
ATOM 4794 C C . PHE A 1 90 ? -21.481 -10.978 -24.832 1.00 0.00 90 PHE A C 3
ATOM 4795 O O . PHE A 1 90 ? -22.299 -10.227 -25.363 1.00 0.00 90 PHE A O 3
ATOM 4812 N N . ARG A 1 91 ? -21.733 -12.257 -24.573 1.00 0.00 91 ARG A N 3
ATOM 4813 C CA . ARG A 1 91 ? -23.015 -12.866 -24.908 1.00 0.00 91 ARG A CA 3
ATOM 4814 C C . ARG A 1 91 ? -24.167 -12.086 -24.281 1.00 0.00 91 ARG A C 3
ATOM 4815 O O . ARG A 1 91 ? -25.195 -11.859 -24.918 1.00 0.00 91 ARG A O 3
ATOM 4836 N N . ASN A 1 92 ? -23.987 -11.678 -23.029 1.00 0.00 92 ASN A N 3
ATOM 4837 C CA . ASN A 1 92 ? -25.012 -10.925 -22.316 1.00 0.00 92 ASN A CA 3
ATOM 4838 C C . ASN A 1 92 ? -25.423 -9.685 -23.104 1.00 0.00 92 ASN A C 3
ATOM 4839 O O . ASN A 1 92 ? -26.600 -9.331 -23.152 1.00 0.00 92 ASN A O 3
ATOM 4850 N N . GLN A 1 93 ? -24.444 -9.031 -23.720 1.00 0.00 93 GLN A N 3
ATOM 4851 C CA . GLN A 1 93 ? -24.704 -7.830 -24.506 1.00 0.00 93 GLN A CA 3
ATOM 4852 C C . GLN A 1 93 ? -25.140 -8.191 -25.922 1.00 0.00 93 GLN A C 3
ATOM 4853 O O . GLN A 1 93 ? -25.196 -9.366 -26.286 1.00 0.00 93 GLN A O 3
ATOM 4867 N N . LYS A 1 94 ? -25.449 -7.173 -26.718 1.00 0.00 94 LYS A N 3
ATOM 4868 C CA . LYS A 1 94 ? -25.880 -7.381 -28.095 1.00 0.00 94 LYS A CA 3
ATOM 4869 C C . LYS A 1 94 ? -24.729 -7.145 -29.067 1.00 0.00 94 LYS A C 3
ATOM 4870 O O . LYS A 1 94 ? -24.025 -6.138 -28.978 1.00 0.00 94 LYS A O 3
ATOM 4889 N N . ILE A 1 95 ? -24.543 -8.078 -29.995 1.00 0.00 95 ILE A N 3
ATOM 4890 C CA . ILE A 1 95 ? -23.478 -7.969 -30.985 1.00 0.00 95 ILE A CA 3
ATOM 4891 C C . ILE A 1 95 ? -24.031 -7.549 -32.342 1.00 0.00 95 ILE A C 3
ATOM 4892 O O . ILE A 1 95 ? -23.343 -6.899 -33.131 1.00 0.00 95 ILE A O 3
ATOM 4908 N N . LEU A 1 96 ? -25.278 -7.922 -32.609 1.00 0.00 96 LEU A N 3
ATOM 4909 C CA . LEU A 1 96 ? -25.925 -7.583 -33.871 1.00 0.00 96 LEU A CA 3
ATOM 4910 C C . LEU A 1 96 ? -27.381 -8.036 -33.876 1.00 0.00 96 LEU A C 3
ATOM 4911 O O . LEU A 1 96 ? -27.677 -9.204 -34.127 1.00 0.00 96 LEU A O 3
ATOM 4927 N N . ARG A 1 97 ? -28.287 -7.103 -33.599 1.00 0.00 97 ARG A N 3
ATOM 4928 C CA . ARG A 1 97 ? -29.712 -7.407 -33.572 1.00 0.00 97 ARG A CA 3
ATOM 4929 C C . ARG A 1 97 ? -30.539 -6.128 -33.475 1.00 0.00 97 ARG A C 3
ATOM 4930 O O . ARG A 1 97 ? -30.392 -5.354 -32.529 1.00 0.00 97 ARG A O 3
ATOM 4951 N N . GLU A 1 98 ? -31.406 -5.913 -34.459 1.00 0.00 98 GLU A N 3
ATOM 4952 C CA . GLU A 1 98 ? -32.254 -4.727 -34.484 1.00 0.00 98 GLU A CA 3
ATOM 4953 C C . GLU A 1 98 ? -33.724 -5.112 -34.627 1.00 0.00 98 GLU A C 3
ATOM 4954 O O . GLU A 1 98 ? -34.052 -6.276 -34.856 1.00 0.00 98 GLU A O 3
ATOM 4966 N N . TYR A 1 99 ? -34.603 -4.126 -34.490 1.00 0.00 99 TYR A N 3
ATOM 4967 C CA . TYR A 1 99 ? -36.038 -4.361 -34.601 1.00 0.00 99 TYR A CA 3
ATOM 4968 C C . TYR A 1 99 ? -36.467 -4.433 -36.064 1.00 0.00 99 TYR A C 3
ATOM 4969 O O . TYR A 1 99 ? -35.811 -3.874 -36.943 1.00 0.00 99 TYR A O 3
ATOM 4987 N N . ARG A 1 100 ? -37.572 -5.126 -36.316 1.00 0.00 100 ARG A N 3
ATOM 4988 C CA . ARG A 1 100 ? -38.090 -5.273 -37.671 1.00 0.00 100 ARG A CA 3
ATOM 4989 C C . ARG A 1 100 ? -39.066 -4.148 -38.005 1.00 0.00 100 ARG A C 3
ATOM 4990 O O . ARG A 1 100 ? -39.510 -3.415 -37.122 1.00 0.00 100 ARG A O 3
ATOM 5011 N N . ASP A 1 101 ? -39.394 -4.018 -39.286 1.00 0.00 101 ASP A N 3
ATOM 5012 C CA . ASP A 1 101 ? -40.318 -2.984 -39.737 1.00 0.00 101 ASP A CA 3
ATOM 5013 C C . ASP A 1 101 ? -41.490 -3.596 -40.497 1.00 0.00 101 ASP A C 3
ATOM 5014 O O . ASP A 1 101 ? -42.614 -3.640 -39.994 1.00 0.00 101 ASP A O 3
ATOM 5023 N N . GLY A 1 1 ? 10.670 4.538 1.509 1.00 0.00 1 GLY A N 4
ATOM 5024 C CA . GLY A 1 1 ? 9.342 5.117 1.590 1.00 0.00 1 GLY A CA 4
ATOM 5025 C C . GLY A 1 1 ? 8.267 4.074 1.821 1.00 0.00 1 GLY A C 4
ATOM 5026 O O . GLY A 1 1 ? 8.547 2.875 1.826 1.00 0.00 1 GLY A O 4
ATOM 5030 N N . SER A 1 2 ? 7.033 4.530 2.014 1.00 0.00 2 SER A N 4
ATOM 5031 C CA . SER A 1 2 ? 5.913 3.627 2.252 1.00 0.00 2 SER A CA 4
ATOM 5032 C C . SER A 1 2 ? 4.978 3.592 1.047 1.00 0.00 2 SER A C 4
ATOM 5033 O O . SER A 1 2 ? 4.740 4.613 0.402 1.00 0.00 2 SER A O 4
ATOM 5041 N N . SER A 1 3 ? 4.451 2.408 0.750 1.00 0.00 3 SER A N 4
ATOM 5042 C CA . SER A 1 3 ? 3.545 2.237 -0.380 1.00 0.00 3 SER A CA 4
ATOM 5043 C C . SER A 1 3 ? 2.103 2.099 0.097 1.00 0.00 3 SER A C 4
ATOM 5044 O O . SER A 1 3 ? 1.803 1.294 0.978 1.00 0.00 3 SER A O 4
ATOM 5052 N N . GLY A 1 4 ? 1.212 2.891 -0.492 1.00 0.00 4 GLY A N 4
ATOM 5053 C CA . GLY A 1 4 ? -0.188 2.843 -0.115 1.00 0.00 4 GLY A CA 4
ATOM 5054 C C . GLY A 1 4 ? -1.003 1.945 -1.025 1.00 0.00 4 GLY A C 4
ATOM 5055 O O . GLY A 1 4 ? -0.950 0.720 -0.909 1.00 0.00 4 GLY A O 4
ATOM 5059 N N . SER A 1 5 ? -1.760 2.554 -1.932 1.00 0.00 5 SER A N 4
ATOM 5060 C CA . SER A 1 5 ? -2.594 1.801 -2.861 1.00 0.00 5 SER A CA 4
ATOM 5061 C C . SER A 1 5 ? -1.960 1.760 -4.249 1.00 0.00 5 SER A C 4
ATOM 5062 O O . SER A 1 5 ? -0.870 2.290 -4.461 1.00 0.00 5 SER A O 4
ATOM 5070 N N . SER A 1 6 ? -2.652 1.125 -5.190 1.00 0.00 6 SER A N 4
ATOM 5071 C CA . SER A 1 6 ? -2.156 1.010 -6.556 1.00 0.00 6 SER A CA 4
ATOM 5072 C C . SER A 1 6 ? -2.830 2.033 -7.466 1.00 0.00 6 SER A C 4
ATOM 5073 O O . SER A 1 6 ? -3.935 2.495 -7.188 1.00 0.00 6 SER A O 4
ATOM 5081 N N . GLY A 1 7 ? -2.153 2.382 -8.557 1.00 0.00 7 GLY A N 4
ATOM 5082 C CA . GLY A 1 7 ? -2.701 3.347 -9.492 1.00 0.00 7 GLY A CA 4
ATOM 5083 C C . GLY A 1 7 ? -1.623 4.070 -10.276 1.00 0.00 7 GLY A C 4
ATOM 5084 O O . GLY A 1 7 ? -1.086 5.081 -9.822 1.00 0.00 7 GLY A O 4
ATOM 5088 N N . LYS A 1 8 ? -1.304 3.551 -11.456 1.00 0.00 8 LYS A N 4
ATOM 5089 C CA . LYS A 1 8 ? -0.283 4.152 -12.306 1.00 0.00 8 LYS A CA 4
ATOM 5090 C C . LYS A 1 8 ? -0.917 5.027 -13.382 1.00 0.00 8 LYS A C 4
ATOM 5091 O O . LYS A 1 8 ? -0.603 6.212 -13.497 1.00 0.00 8 LYS A O 4
ATOM 5110 N N . TYR A 1 9 ? -1.813 4.438 -14.166 1.00 0.00 9 TYR A N 4
ATOM 5111 C CA . TYR A 1 9 ? -2.490 5.164 -15.233 1.00 0.00 9 TYR A CA 4
ATOM 5112 C C . TYR A 1 9 ? -1.482 5.789 -16.193 1.00 0.00 9 TYR A C 4
ATOM 5113 O O . TYR A 1 9 ? -1.682 6.899 -16.687 1.00 0.00 9 TYR A O 4
ATOM 5131 N N . THR A 1 10 ? -0.397 5.066 -16.454 1.00 0.00 10 THR A N 4
ATOM 5132 C CA . THR A 1 10 ? 0.644 5.548 -17.353 1.00 0.00 10 THR A CA 4
ATOM 5133 C C . THR A 1 10 ? 1.509 4.399 -17.858 1.00 0.00 10 THR A C 4
ATOM 5134 O O . THR A 1 10 ? 1.805 3.462 -17.117 1.00 0.00 10 THR A O 4
ATOM 5145 N N . GLN A 1 11 ? 1.911 4.478 -19.122 1.00 0.00 11 GLN A N 4
ATOM 5146 C CA . GLN A 1 11 ? 2.743 3.443 -19.725 1.00 0.00 11 GLN A CA 4
ATOM 5147 C C . GLN A 1 11 ? 3.286 3.899 -21.075 1.00 0.00 11 GLN A C 4
ATOM 5148 O O . GLN A 1 11 ? 2.534 4.354 -21.936 1.00 0.00 11 GLN A O 4
ATOM 5162 N N . ASN A 1 12 ? 4.598 3.774 -21.253 1.00 0.00 12 ASN A N 4
ATOM 5163 C CA . ASN A 1 12 ? 5.242 4.175 -22.498 1.00 0.00 12 ASN A CA 4
ATOM 5164 C C . ASN A 1 12 ? 5.779 2.959 -23.248 1.00 0.00 12 ASN A C 4
ATOM 5165 O O . ASN A 1 12 ? 5.241 2.568 -24.282 1.00 0.00 12 ASN A O 4
ATOM 5176 N N . ASN A 1 13 ? 6.844 2.367 -22.717 1.00 0.00 13 ASN A N 4
ATOM 5177 C CA . ASN A 1 13 ? 7.455 1.196 -23.336 1.00 0.00 13 ASN A CA 4
ATOM 5178 C C . ASN A 1 13 ? 8.437 0.526 -22.380 1.00 0.00 13 ASN A C 4
ATOM 5179 O O . ASN A 1 13 ? 9.447 -0.037 -22.805 1.00 0.00 13 ASN A O 4
ATOM 5190 N N . PHE A 1 14 ? 8.134 0.590 -21.088 1.00 0.00 14 PHE A N 4
ATOM 5191 C CA . PHE A 1 14 ? 8.990 -0.011 -20.071 1.00 0.00 14 PHE A CA 4
ATOM 5192 C C . PHE A 1 14 ? 8.203 -0.993 -19.209 1.00 0.00 14 PHE A C 4
ATOM 5193 O O . PHE A 1 14 ? 6.986 -0.872 -19.065 1.00 0.00 14 PHE A O 4
ATOM 5210 N N . ILE A 1 15 ? 8.907 -1.964 -18.637 1.00 0.00 15 ILE A N 4
ATOM 5211 C CA . ILE A 1 15 ? 8.275 -2.967 -17.788 1.00 0.00 15 ILE A CA 4
ATOM 5212 C C . ILE A 1 15 ? 9.144 -3.290 -16.578 1.00 0.00 15 ILE A C 4
ATOM 5213 O O . ILE A 1 15 ? 10.307 -3.670 -16.718 1.00 0.00 15 ILE A O 4
ATOM 5229 N N . THR A 1 16 ? 8.572 -3.138 -15.388 1.00 0.00 16 THR A N 4
ATOM 5230 C CA . THR A 1 16 ? 9.295 -3.414 -14.152 1.00 0.00 16 THR A CA 4
ATOM 5231 C C . THR A 1 16 ? 9.616 -4.898 -14.023 1.00 0.00 16 THR A C 4
ATOM 5232 O O . THR A 1 16 ? 8.990 -5.737 -14.670 1.00 0.00 16 THR A O 4
ATOM 5243 N N . GLY A 1 17 ? 10.595 -5.216 -13.181 1.00 0.00 17 GLY A N 4
ATOM 5244 C CA . GLY A 1 17 ? 10.982 -6.601 -12.982 1.00 0.00 17 GLY A CA 4
ATOM 5245 C C . GLY A 1 17 ? 9.819 -7.471 -12.548 1.00 0.00 17 GLY A C 4
ATOM 5246 O O . GLY A 1 17 ? 9.562 -8.518 -13.142 1.00 0.00 17 GLY A O 4
ATOM 5250 N N . VAL A 1 18 ? 9.113 -7.038 -11.508 1.00 0.00 18 VAL A N 4
ATOM 5251 C CA . VAL A 1 18 ? 7.971 -7.784 -10.995 1.00 0.00 18 VAL A CA 4
ATOM 5252 C C . VAL A 1 18 ? 6.990 -8.124 -12.111 1.00 0.00 18 VAL A C 4
ATOM 5253 O O . VAL A 1 18 ? 6.335 -9.166 -12.079 1.00 0.00 18 VAL A O 4
ATOM 5266 N N . ARG A 1 19 ? 6.893 -7.238 -13.096 1.00 0.00 19 ARG A N 4
ATOM 5267 C CA . ARG A 1 19 ? 5.991 -7.443 -14.223 1.00 0.00 19 ARG A CA 4
ATOM 5268 C C . ARG A 1 19 ? 6.535 -8.511 -15.168 1.00 0.00 19 ARG A C 4
ATOM 5269 O O . ARG A 1 19 ? 5.775 -9.284 -15.750 1.00 0.00 19 ARG A O 4
ATOM 5290 N N . ALA A 1 20 ? 7.855 -8.546 -15.315 1.00 0.00 20 ALA A N 4
ATOM 5291 C CA . ALA A 1 20 ? 8.501 -9.519 -16.187 1.00 0.00 20 ALA A CA 4
ATOM 5292 C C . ALA A 1 20 ? 8.566 -10.892 -15.526 1.00 0.00 20 ALA A C 4
ATOM 5293 O O . ALA A 1 20 ? 8.507 -11.920 -16.201 1.00 0.00 20 ALA A O 4
ATOM 5300 N N . ILE A 1 21 ? 8.688 -10.900 -14.203 1.00 0.00 21 ILE A N 4
ATOM 5301 C CA . ILE A 1 21 ? 8.761 -12.147 -13.451 1.00 0.00 21 ILE A CA 4
ATOM 5302 C C . ILE A 1 21 ? 7.406 -12.844 -13.410 1.00 0.00 21 ILE A C 4
ATOM 5303 O O . ILE A 1 21 ? 7.327 -14.061 -13.247 1.00 0.00 21 ILE A O 4
ATOM 5319 N N . ASN A 1 22 ? 6.340 -12.064 -13.562 1.00 0.00 22 ASN A N 4
ATOM 5320 C CA . ASN A 1 22 ? 4.987 -12.607 -13.544 1.00 0.00 22 ASN A CA 4
ATOM 5321 C C . ASN A 1 22 ? 4.518 -12.947 -14.955 1.00 0.00 22 ASN A C 4
ATOM 5322 O O . ASN A 1 22 ? 3.666 -13.814 -15.144 1.00 0.00 22 ASN A O 4
ATOM 5333 N N . GLU A 1 23 ? 5.083 -12.259 -15.942 1.00 0.00 23 GLU A N 4
ATOM 5334 C CA . GLU A 1 23 ? 4.722 -12.489 -17.337 1.00 0.00 23 GLU A CA 4
ATOM 5335 C C . GLU A 1 23 ? 5.618 -13.555 -17.961 1.00 0.00 23 GLU A C 4
ATOM 5336 O O . GLU A 1 23 ? 5.140 -14.595 -18.414 1.00 0.00 23 GLU A O 4
ATOM 5348 N N . PHE A 1 24 ? 6.919 -13.288 -17.982 1.00 0.00 24 PHE A N 4
ATOM 5349 C CA . PHE A 1 24 ? 7.882 -14.223 -18.553 1.00 0.00 24 PHE A CA 4
ATOM 5350 C C . PHE A 1 24 ? 8.090 -15.420 -17.630 1.00 0.00 24 PHE A C 4
ATOM 5351 O O . PHE A 1 24 ? 8.621 -16.451 -18.043 1.00 0.00 24 PHE A O 4
ATOM 5368 N N . CYS A 1 25 ? 7.668 -15.275 -16.379 1.00 0.00 25 CYS A N 4
ATOM 5369 C CA . CYS A 1 25 ? 7.809 -16.344 -15.396 1.00 0.00 25 CYS A CA 4
ATOM 5370 C C . CYS A 1 25 ? 9.279 -16.657 -15.140 1.00 0.00 25 CYS A C 4
ATOM 5371 O O . CYS A 1 25 ? 9.712 -17.803 -15.265 1.00 0.00 25 CYS A O 4
ATOM 5379 N N . LEU A 1 26 ? 10.043 -15.631 -14.782 1.00 0.00 26 LEU A N 4
ATOM 5380 C CA . LEU A 1 26 ? 11.467 -15.796 -14.509 1.00 0.00 26 LEU A CA 4
ATOM 5381 C C . LEU A 1 26 ? 11.752 -15.683 -13.015 1.00 0.00 26 LEU A C 4
ATOM 5382 O O . LEU A 1 26 ? 10.833 -15.659 -12.196 1.00 0.00 26 LEU A O 4
ATOM 5398 N N . LYS A 1 27 ? 13.032 -15.612 -12.666 1.00 0.00 27 LYS A N 4
ATOM 5399 C CA . LYS A 1 27 ? 13.440 -15.498 -11.271 1.00 0.00 27 LYS A CA 4
ATOM 5400 C C . LYS A 1 27 ? 13.741 -14.047 -10.909 1.00 0.00 27 LYS A C 4
ATOM 5401 O O . LYS A 1 27 ? 14.143 -13.255 -11.762 1.00 0.00 27 LYS A O 4
ATOM 5420 N N . SER A 1 28 ? 13.546 -13.706 -9.639 1.00 0.00 28 SER A N 4
ATOM 5421 C CA . SER A 1 28 ? 13.794 -12.349 -9.165 1.00 0.00 28 SER A CA 4
ATOM 5422 C C . SER A 1 28 ? 15.280 -12.011 -9.241 1.00 0.00 28 SER A C 4
ATOM 5423 O O . SER A 1 28 ? 15.656 -10.852 -9.413 1.00 0.00 28 SER A O 4
ATOM 5431 N N . SER A 1 29 ? 16.121 -13.033 -9.111 1.00 0.00 29 SER A N 4
ATOM 5432 C CA . SER A 1 29 ? 17.566 -12.844 -9.161 1.00 0.00 29 SER A CA 4
ATOM 5433 C C . SER A 1 29 ? 18.036 -12.627 -10.595 1.00 0.00 29 SER A C 4
ATOM 5434 O O . SER A 1 29 ? 19.063 -11.991 -10.834 1.00 0.00 29 SER A O 4
ATOM 5442 N N . ASP A 1 30 ? 17.278 -13.159 -11.547 1.00 0.00 30 ASP A N 4
ATOM 5443 C CA . ASP A 1 30 ? 17.615 -13.022 -12.960 1.00 0.00 30 ASP A CA 4
ATOM 5444 C C . ASP A 1 30 ? 17.466 -11.575 -13.416 1.00 0.00 30 ASP A C 4
ATOM 5445 O O . ASP A 1 30 ? 18.366 -11.014 -14.044 1.00 0.00 30 ASP A O 4
ATOM 5454 N N . LEU A 1 31 ? 16.324 -10.974 -13.099 1.00 0.00 31 LEU A N 4
ATOM 5455 C CA . LEU A 1 31 ? 16.056 -9.591 -13.478 1.00 0.00 31 LEU A CA 4
ATOM 5456 C C . LEU A 1 31 ? 17.169 -8.668 -12.993 1.00 0.00 31 LEU A C 4
ATOM 5457 O O . LEU A 1 31 ? 17.523 -7.701 -13.666 1.00 0.00 31 LEU A O 4
ATOM 5473 N N . GLU A 1 32 ? 17.718 -8.976 -11.822 1.00 0.00 32 GLU A N 4
ATOM 5474 C CA . GLU A 1 32 ? 18.792 -8.174 -11.248 1.00 0.00 32 GLU A CA 4
ATOM 5475 C C . GLU A 1 32 ? 19.978 -8.088 -12.206 1.00 0.00 32 GLU A C 4
ATOM 5476 O O . GLU A 1 32 ? 20.750 -7.131 -12.167 1.00 0.00 32 GLU A O 4
ATOM 5488 N N . GLN A 1 33 ? 20.114 -9.095 -13.062 1.00 0.00 33 GLN A N 4
ATOM 5489 C CA . GLN A 1 33 ? 21.205 -9.134 -14.028 1.00 0.00 33 GLN A CA 4
ATOM 5490 C C . GLN A 1 33 ? 21.025 -8.060 -15.096 1.00 0.00 33 GLN A C 4
ATOM 5491 O O . GLN A 1 33 ? 22.000 -7.549 -15.648 1.00 0.00 33 GLN A O 4
ATOM 5505 N N . LEU A 1 34 ? 19.773 -7.723 -15.383 1.00 0.00 34 LEU A N 4
ATOM 5506 C CA . LEU A 1 34 ? 19.464 -6.709 -16.386 1.00 0.00 34 LEU A CA 4
ATOM 5507 C C . LEU A 1 34 ? 19.840 -5.318 -15.888 1.00 0.00 34 LEU A C 4
ATOM 5508 O O . LEU A 1 34 ? 20.233 -5.146 -14.734 1.00 0.00 34 LEU A O 4
ATOM 5524 N N . ARG A 1 35 ? 19.713 -4.327 -16.764 1.00 0.00 35 ARG A N 4
ATOM 5525 C CA . ARG A 1 35 ? 20.039 -2.949 -16.412 1.00 0.00 35 ARG A CA 4
ATOM 5526 C C . ARG A 1 35 ? 18.824 -2.237 -15.825 1.00 0.00 35 ARG A C 4
ATOM 5527 O O . ARG A 1 35 ? 17.811 -2.053 -16.501 1.00 0.00 35 ARG A O 4
ATOM 5548 N N . LYS A 1 36 ? 18.931 -1.839 -14.562 1.00 0.00 36 LYS A N 4
ATOM 5549 C CA . LYS A 1 36 ? 17.843 -1.146 -13.882 1.00 0.00 36 LYS A CA 4
ATOM 5550 C C . LYS A 1 36 ? 17.635 0.247 -14.467 1.00 0.00 36 LYS A C 4
ATOM 5551 O O . LYS A 1 36 ? 18.369 1.181 -14.145 1.00 0.00 36 LYS A O 4
ATOM 5570 N N . ILE A 1 37 ? 16.631 0.378 -15.328 1.00 0.00 37 ILE A N 4
ATOM 5571 C CA . ILE A 1 37 ? 16.326 1.658 -15.955 1.00 0.00 37 ILE A CA 4
ATOM 5572 C C . ILE A 1 37 ? 15.679 2.617 -14.962 1.00 0.00 37 ILE A C 4
ATOM 5573 O O . ILE A 1 37 ? 14.687 2.281 -14.315 1.00 0.00 37 ILE A O 4
ATOM 5589 N N . ARG A 1 38 ? 16.247 3.813 -14.846 1.00 0.00 38 ARG A N 4
ATOM 5590 C CA . ARG A 1 38 ? 15.725 4.822 -13.932 1.00 0.00 38 ARG A CA 4
ATOM 5591 C C . ARG A 1 38 ? 14.919 5.875 -14.687 1.00 0.00 38 ARG A C 4
ATOM 5592 O O . ARG A 1 38 ? 14.801 7.017 -14.243 1.00 0.00 38 ARG A O 4
ATOM 5613 N N . ARG A 1 39 ? 14.366 5.482 -15.830 1.00 0.00 39 ARG A N 4
ATOM 5614 C CA . ARG A 1 39 ? 13.573 6.392 -16.647 1.00 0.00 39 ARG A CA 4
ATOM 5615 C C . ARG A 1 39 ? 14.396 7.607 -17.064 1.00 0.00 39 ARG A C 4
ATOM 5616 O O . ARG A 1 39 ? 15.552 7.752 -16.666 1.00 0.00 39 ARG A O 4
ATOM 5637 N N . ARG A 1 40 ? 13.793 8.477 -17.867 1.00 0.00 40 ARG A N 4
ATOM 5638 C CA . ARG A 1 40 ? 14.471 9.679 -18.339 1.00 0.00 40 ARG A CA 4
ATOM 5639 C C . ARG A 1 40 ? 14.012 10.905 -17.555 1.00 0.00 40 ARG A C 4
ATOM 5640 O O . ARG A 1 40 ? 12.844 11.289 -17.613 1.00 0.00 40 ARG A O 4
ATOM 5661 N N . SER A 1 41 ? 14.939 11.515 -16.823 1.00 0.00 41 SER A N 4
ATOM 5662 C CA . SER A 1 41 ? 14.629 12.695 -16.025 1.00 0.00 41 SER A CA 4
ATOM 5663 C C . SER A 1 41 ? 13.506 12.401 -15.035 1.00 0.00 41 SER A C 4
ATOM 5664 O O . SER A 1 41 ? 12.385 12.893 -15.163 1.00 0.00 41 SER A O 4
ATOM 5672 N N . PRO A 1 42 ? 13.813 11.577 -14.021 1.00 0.00 42 PRO A N 4
ATOM 5673 C CA . PRO A 1 42 ? 12.844 11.198 -12.988 1.00 0.00 42 PRO A CA 4
ATOM 5674 C C . PRO A 1 42 ? 12.495 12.362 -12.066 1.00 0.00 42 PRO A C 4
ATOM 5675 O O . PRO A 1 42 ? 12.894 13.501 -12.310 1.00 0.00 42 PRO A O 4
ATOM 5686 N N . HIS A 1 43 ? 11.748 12.068 -11.007 1.00 0.00 43 HIS A N 4
ATOM 5687 C CA . HIS A 1 43 ? 11.346 13.090 -10.048 1.00 0.00 43 HIS A CA 4
ATOM 5688 C C . HIS A 1 43 ? 10.471 14.148 -10.715 1.00 0.00 43 HIS A C 4
ATOM 5689 O O . HIS A 1 43 ? 10.374 14.201 -11.940 1.00 0.00 43 HIS A O 4
ATOM 5703 N N . GLU A 1 44 ? 9.838 14.985 -9.900 1.00 0.00 44 GLU A N 4
ATOM 5704 C CA . GLU A 1 44 ? 8.971 16.040 -10.412 1.00 0.00 44 GLU A CA 4
ATOM 5705 C C . GLU A 1 44 ? 7.887 15.461 -11.317 1.00 0.00 44 GLU A C 4
ATOM 5706 O O . GLU A 1 44 ? 7.729 15.883 -12.463 1.00 0.00 44 GLU A O 4
ATOM 5718 N N . ASP A 1 45 ? 7.144 14.491 -10.795 1.00 0.00 45 ASP A N 4
ATOM 5719 C CA . ASP A 1 45 ? 6.075 13.854 -11.554 1.00 0.00 45 ASP A CA 4
ATOM 5720 C C . ASP A 1 45 ? 5.050 13.218 -10.620 1.00 0.00 45 ASP A C 4
ATOM 5721 O O . ASP A 1 45 ? 3.926 13.705 -10.490 1.00 0.00 45 ASP A O 4
ATOM 5730 N N . THR A 1 46 ? 5.444 12.126 -9.972 1.00 0.00 46 THR A N 4
ATOM 5731 C CA . THR A 1 46 ? 4.559 11.422 -9.052 1.00 0.00 46 THR A CA 4
ATOM 5732 C C . THR A 1 46 ? 5.348 10.505 -8.124 1.00 0.00 46 THR A C 4
ATOM 5733 O O . THR A 1 46 ? 5.468 10.772 -6.929 1.00 0.00 46 THR A O 4
ATOM 5744 N N . GLU A 1 47 ? 5.884 9.425 -8.683 1.00 0.00 47 GLU A N 4
ATOM 5745 C CA . GLU A 1 47 ? 6.662 8.469 -7.904 1.00 0.00 47 GLU A CA 4
ATOM 5746 C C . GLU A 1 47 ? 7.907 8.028 -8.668 1.00 0.00 47 GLU A C 4
ATOM 5747 O O . GLU A 1 47 ? 9.021 8.087 -8.149 1.00 0.00 47 GLU A O 4
ATOM 5759 N N . SER A 1 48 ? 7.708 7.585 -9.906 1.00 0.00 48 SER A N 4
ATOM 5760 C CA . SER A 1 48 ? 8.812 7.130 -10.742 1.00 0.00 48 SER A CA 4
ATOM 5761 C C . SER A 1 48 ? 9.495 5.913 -10.124 1.00 0.00 48 SER A C 4
ATOM 5762 O O . SER A 1 48 ? 10.275 6.038 -9.179 1.00 0.00 48 SER A O 4
ATOM 5770 N N . PHE A 1 49 ? 9.197 4.737 -10.665 1.00 0.00 49 PHE A N 4
ATOM 5771 C CA . PHE A 1 49 ? 9.781 3.497 -10.167 1.00 0.00 49 PHE A CA 4
ATOM 5772 C C . PHE A 1 49 ? 10.713 2.879 -11.206 1.00 0.00 49 PHE A C 4
ATOM 5773 O O . PHE A 1 49 ? 10.492 3.008 -12.411 1.00 0.00 49 PHE A O 4
ATOM 5790 N N . THR A 1 50 ? 11.757 2.207 -10.730 1.00 0.00 50 THR A N 4
ATOM 5791 C CA . THR A 1 50 ? 12.724 1.571 -11.616 1.00 0.00 50 THR A CA 4
ATOM 5792 C C . THR A 1 50 ? 12.055 0.521 -12.496 1.00 0.00 50 THR A C 4
ATOM 5793 O O . THR A 1 50 ? 11.273 -0.299 -12.016 1.00 0.00 50 THR A O 4
ATOM 5804 N N . VAL A 1 51 ? 12.369 0.552 -13.788 1.00 0.00 51 VAL A N 4
ATOM 5805 C CA . VAL A 1 51 ? 11.799 -0.399 -14.735 1.00 0.00 51 VAL A CA 4
ATOM 5806 C C . VAL A 1 51 ? 12.888 -1.053 -15.578 1.00 0.00 51 VAL A C 4
ATOM 5807 O O . VAL A 1 51 ? 14.055 -0.666 -15.514 1.00 0.00 51 VAL A O 4
ATOM 5820 N N . TYR A 1 52 ? 12.499 -2.047 -16.369 1.00 0.00 52 TYR A N 4
ATOM 5821 C CA . TYR A 1 52 ? 13.442 -2.758 -17.224 1.00 0.00 52 TYR A CA 4
ATOM 5822 C C . TYR A 1 52 ? 13.062 -2.611 -18.694 1.00 0.00 52 TYR A C 4
ATOM 5823 O O . TYR A 1 52 ? 11.935 -2.237 -19.022 1.00 0.00 52 TYR A O 4
ATOM 5841 N N . LEU A 1 53 ? 14.010 -2.908 -19.576 1.00 0.00 53 LEU A N 4
ATOM 5842 C CA . LEU A 1 53 ? 13.776 -2.810 -21.013 1.00 0.00 53 LEU A CA 4
ATOM 5843 C C . LEU A 1 53 ? 13.090 -4.067 -21.539 1.00 0.00 53 LEU A C 4
ATOM 5844 O O . LEU A 1 53 ? 13.579 -5.180 -21.346 1.00 0.00 53 LEU A O 4
ATOM 5860 N N . ARG A 1 54 ? 11.956 -3.880 -22.207 1.00 0.00 54 ARG A N 4
ATOM 5861 C CA . ARG A 1 54 ? 11.204 -4.998 -22.763 1.00 0.00 54 ARG A CA 4
ATOM 5862 C C . ARG A 1 54 ? 12.086 -5.849 -23.671 1.00 0.00 54 ARG A C 4
ATOM 5863 O O . ARG A 1 54 ? 12.037 -7.078 -23.625 1.00 0.00 54 ARG A O 4
ATOM 5884 N N . SER A 1 55 ? 12.891 -5.187 -24.496 1.00 0.00 55 SER A N 4
ATOM 5885 C CA . SER A 1 55 ? 13.781 -5.883 -25.418 1.00 0.00 55 SER A CA 4
ATOM 5886 C C . SER A 1 55 ? 14.772 -6.759 -24.659 1.00 0.00 55 SER A C 4
ATOM 5887 O O . SER A 1 55 ? 14.948 -7.935 -24.978 1.00 0.00 55 SER A O 4
ATOM 5895 N N . ASP A 1 56 ? 15.416 -6.178 -23.653 1.00 0.00 56 ASP A N 4
ATOM 5896 C CA . ASP A 1 56 ? 16.390 -6.905 -22.847 1.00 0.00 56 ASP A CA 4
ATOM 5897 C C . ASP A 1 56 ? 15.740 -8.101 -22.158 1.00 0.00 56 ASP A C 4
ATOM 5898 O O . ASP A 1 56 ? 16.355 -9.158 -22.013 1.00 0.00 56 ASP A O 4
ATOM 5907 N N . VAL A 1 57 ? 14.492 -7.927 -21.734 1.00 0.00 57 VAL A N 4
ATOM 5908 C CA . VAL A 1 57 ? 13.758 -8.992 -21.061 1.00 0.00 57 VAL A CA 4
ATOM 5909 C C . VAL A 1 57 ? 13.326 -10.071 -22.047 1.00 0.00 57 VAL A C 4
ATOM 5910 O O . VAL A 1 57 ? 13.220 -11.244 -21.692 1.00 0.00 57 VAL A O 4
ATOM 5923 N N . GLU A 1 58 ? 13.077 -9.665 -23.288 1.00 0.00 58 GLU A N 4
ATOM 5924 C CA . GLU A 1 58 ? 12.656 -10.597 -24.327 1.00 0.00 58 GLU A CA 4
ATOM 5925 C C . GLU A 1 58 ? 13.658 -11.739 -24.473 1.00 0.00 58 GLU A C 4
ATOM 5926 O O . GLU A 1 58 ? 13.284 -12.874 -24.764 1.00 0.00 58 GLU A O 4
ATOM 5938 N N . ALA A 1 59 ? 14.934 -11.428 -24.268 1.00 0.00 59 ALA A N 4
ATOM 5939 C CA . ALA A 1 59 ? 15.990 -12.426 -24.375 1.00 0.00 59 ALA A CA 4
ATOM 5940 C C . ALA A 1 59 ? 16.223 -13.125 -23.040 1.00 0.00 59 ALA A C 4
ATOM 5941 O O . ALA A 1 59 ? 16.650 -14.279 -22.997 1.00 0.00 59 ALA A O 4
ATOM 5948 N N . LYS A 1 60 ? 15.939 -12.418 -21.951 1.00 0.00 60 LYS A N 4
ATOM 5949 C CA . LYS A 1 60 ? 16.117 -12.970 -20.613 1.00 0.00 60 LYS A CA 4
ATOM 5950 C C . LYS A 1 60 ? 15.282 -14.234 -20.430 1.00 0.00 60 LYS A C 4
ATOM 5951 O O . LYS A 1 60 ? 15.616 -15.098 -19.620 1.00 0.00 60 LYS A O 4
ATOM 5970 N N . SER A 1 61 ? 14.195 -14.334 -21.189 1.00 0.00 61 SER A N 4
ATOM 5971 C CA . SER A 1 61 ? 13.311 -15.491 -21.110 1.00 0.00 61 SER A CA 4
ATOM 5972 C C . SER A 1 61 ? 13.836 -16.637 -21.970 1.00 0.00 61 SER A C 4
ATOM 5973 O O . SER A 1 61 ? 13.562 -17.807 -21.701 1.00 0.00 61 SER A O 4
ATOM 5981 N N . LEU A 1 62 ? 14.593 -16.291 -23.005 1.00 0.00 62 LEU A N 4
ATOM 5982 C CA . LEU A 1 62 ? 15.158 -17.289 -23.907 1.00 0.00 62 LEU A CA 4
ATOM 5983 C C . LEU A 1 62 ? 16.343 -17.999 -23.259 1.00 0.00 62 LEU A C 4
ATOM 5984 O O . LEU A 1 62 ? 16.542 -19.198 -23.455 1.00 0.00 62 LEU A O 4
ATOM 6000 N N . GLU A 1 63 ? 17.124 -17.251 -22.487 1.00 0.00 63 GLU A N 4
ATOM 6001 C CA . GLU A 1 63 ? 18.288 -17.810 -21.809 1.00 0.00 63 GLU A CA 4
ATOM 6002 C C . GLU A 1 63 ? 17.865 -18.676 -20.626 1.00 0.00 63 GLU A C 4
ATOM 6003 O O . GLU A 1 63 ? 18.592 -19.579 -20.212 1.00 0.00 63 GLU A O 4
ATOM 6015 N N . VAL A 1 64 ? 16.684 -18.393 -20.085 1.00 0.00 64 VAL A N 4
ATOM 6016 C CA . VAL A 1 64 ? 16.163 -19.146 -18.950 1.00 0.00 64 VAL A CA 4
ATOM 6017 C C . VAL A 1 64 ? 15.372 -20.363 -19.415 1.00 0.00 64 VAL A C 4
ATOM 6018 O O . VAL A 1 64 ? 15.828 -21.499 -19.285 1.00 0.00 64 VAL A O 4
ATOM 6031 N N . TRP A 1 65 ? 14.184 -20.118 -19.956 1.00 0.00 65 TRP A N 4
ATOM 6032 C CA . TRP A 1 65 ? 13.328 -21.195 -20.440 1.00 0.00 65 TRP A CA 4
ATOM 6033 C C . TRP A 1 65 ? 14.011 -21.970 -21.562 1.00 0.00 65 TRP A C 4
ATOM 6034 O O . TRP A 1 65 ? 13.717 -23.143 -21.787 1.00 0.00 65 TRP A O 4
ATOM 6055 N N . GLY A 1 66 ? 14.924 -21.305 -22.265 1.00 0.00 66 GLY A N 4
ATOM 6056 C CA . GLY A 1 66 ? 15.633 -21.948 -23.355 1.00 0.00 66 GLY A CA 4
ATOM 6057 C C . GLY A 1 66 ? 15.202 -21.431 -24.713 1.00 0.00 66 GLY A C 4
ATOM 6058 O O . GLY A 1 66 ? 16.022 -21.289 -25.620 1.00 0.00 66 GLY A O 4
ATOM 6062 N N . SER A 1 67 ? 13.911 -21.149 -24.854 1.00 0.00 67 SER A N 4
ATOM 6063 C CA . SER A 1 67 ? 13.371 -20.649 -26.113 1.00 0.00 67 SER A CA 4
ATOM 6064 C C . SER A 1 67 ? 12.062 -19.900 -25.884 1.00 0.00 67 SER A C 4
ATOM 6065 O O . SER A 1 67 ? 11.398 -20.057 -24.858 1.00 0.00 67 SER A O 4
ATOM 6073 N N . PRO A 1 68 ? 11.680 -19.064 -26.861 1.00 0.00 68 PRO A N 4
ATOM 6074 C CA . PRO A 1 68 ? 10.448 -18.274 -26.790 1.00 0.00 68 PRO A CA 4
ATOM 6075 C C . PRO A 1 68 ? 9.197 -19.138 -26.907 1.00 0.00 68 PRO A C 4
ATOM 6076 O O . PRO A 1 68 ? 8.109 -18.729 -26.502 1.00 0.00 68 PRO A O 4
ATOM 6087 N N . GLU A 1 69 ? 9.360 -20.335 -27.462 1.00 0.00 69 GLU A N 4
ATOM 6088 C CA . GLU A 1 69 ? 8.243 -21.256 -27.632 1.00 0.00 69 GLU A CA 4
ATOM 6089 C C . GLU A 1 69 ? 7.847 -21.884 -26.298 1.00 0.00 69 GLU A C 4
ATOM 6090 O O . GLU A 1 69 ? 6.670 -22.138 -26.044 1.00 0.00 69 GLU A O 4
ATOM 6102 N N . ALA A 1 70 ? 8.840 -22.130 -25.450 1.00 0.00 70 ALA A N 4
ATOM 6103 C CA . ALA A 1 70 ? 8.597 -22.726 -24.142 1.00 0.00 70 ALA A CA 4
ATOM 6104 C C . ALA A 1 70 ? 7.683 -21.845 -23.298 1.00 0.00 70 ALA A C 4
ATOM 6105 O O . ALA A 1 70 ? 6.716 -22.324 -22.703 1.00 0.00 70 ALA A O 4
ATOM 6112 N N . LEU A 1 71 ? 7.993 -20.554 -23.250 1.00 0.00 71 LEU A N 4
ATOM 6113 C CA . LEU A 1 71 ? 7.199 -19.604 -22.477 1.00 0.00 71 LEU A CA 4
ATOM 6114 C C . LEU A 1 71 ? 5.819 -19.417 -23.099 1.00 0.00 71 LEU A C 4
ATOM 6115 O O . LEU A 1 71 ? 4.814 -19.345 -22.392 1.00 0.00 71 LEU A O 4
ATOM 6131 N N . ALA A 1 72 ? 5.778 -19.341 -24.425 1.00 0.00 72 ALA A N 4
ATOM 6132 C CA . ALA A 1 72 ? 4.520 -19.166 -25.141 1.00 0.00 72 ALA A CA 4
ATOM 6133 C C . ALA A 1 72 ? 3.514 -20.245 -24.754 1.00 0.00 72 ALA A C 4
ATOM 6134 O O . ALA A 1 72 ? 2.309 -19.995 -24.709 1.00 0.00 72 ALA A O 4
ATOM 6141 N N . ARG A 1 73 ? 4.016 -21.444 -24.477 1.00 0.00 73 ARG A N 4
ATOM 6142 C CA . ARG A 1 73 ? 3.160 -22.561 -24.096 1.00 0.00 73 ARG A CA 4
ATOM 6143 C C . ARG A 1 73 ? 2.305 -22.202 -22.883 1.00 0.00 73 ARG A C 4
ATOM 6144 O O . ARG A 1 73 ? 1.152 -22.618 -22.780 1.00 0.00 73 ARG A O 4
ATOM 6165 N N . GLU A 1 74 ? 2.881 -21.427 -21.969 1.00 0.00 74 GLU A N 4
ATOM 6166 C CA . GLU A 1 74 ? 2.172 -21.014 -20.763 1.00 0.00 74 GLU A CA 4
ATOM 6167 C C . GLU A 1 74 ? 1.361 -19.746 -21.016 1.00 0.00 74 GLU A C 4
ATOM 6168 O O . GLU A 1 74 ? 0.293 -19.552 -20.437 1.00 0.00 74 GLU A O 4
ATOM 6180 N N . LYS A 1 75 ? 1.878 -18.885 -21.886 1.00 0.00 75 LYS A N 4
ATOM 6181 C CA . LYS A 1 75 ? 1.204 -17.635 -22.218 1.00 0.00 75 LYS A CA 4
ATOM 6182 C C . LYS A 1 75 ? -0.137 -17.902 -22.893 1.00 0.00 75 LYS A C 4
ATOM 6183 O O . LYS A 1 75 ? -1.111 -17.183 -22.671 1.00 0.00 75 LYS A O 4
ATOM 6202 N N . LYS A 1 76 ? -0.181 -18.943 -23.718 1.00 0.00 76 LYS A N 4
ATOM 6203 C CA . LYS A 1 76 ? -1.403 -19.308 -24.425 1.00 0.00 76 LYS A CA 4
ATOM 6204 C C . LYS A 1 76 ? -2.550 -19.537 -23.445 1.00 0.00 76 LYS A C 4
ATOM 6205 O O . LYS A 1 76 ? -3.696 -19.181 -23.722 1.00 0.00 76 LYS A O 4
ATOM 6224 N N . LEU A 1 77 ? -2.234 -20.132 -22.300 1.00 0.00 77 LEU A N 4
ATOM 6225 C CA . LEU A 1 77 ? -3.238 -20.407 -21.278 1.00 0.00 77 LEU A CA 4
ATOM 6226 C C . LEU A 1 77 ? -3.860 -19.113 -20.764 1.00 0.00 77 LEU A C 4
ATOM 6227 O O . LEU A 1 77 ? -5.059 -18.883 -20.922 1.00 0.00 77 LEU A O 4
ATOM 6243 N N . ARG A 1 78 ? -3.037 -18.269 -20.150 1.00 0.00 78 ARG A N 4
ATOM 6244 C CA . ARG A 1 78 ? -3.506 -16.998 -19.613 1.00 0.00 78 ARG A CA 4
ATOM 6245 C C . ARG A 1 78 ? -4.115 -16.134 -20.714 1.00 0.00 78 ARG A C 4
ATOM 6246 O O . ARG A 1 78 ? -4.988 -15.305 -20.457 1.00 0.00 78 ARG A O 4
ATOM 6267 N N . LYS A 1 79 ? -3.648 -16.334 -21.942 1.00 0.00 79 LYS A N 4
ATOM 6268 C CA . LYS A 1 79 ? -4.146 -15.576 -23.084 1.00 0.00 79 LYS A CA 4
ATOM 6269 C C . LYS A 1 79 ? -5.578 -15.977 -23.420 1.00 0.00 79 LYS A C 4
ATOM 6270 O O . LYS A 1 79 ? -6.478 -15.137 -23.439 1.00 0.00 79 LYS A O 4
ATOM 6289 N N . GLU A 1 80 ? -5.782 -17.264 -23.683 1.00 0.00 80 GLU A N 4
ATOM 6290 C CA . GLU A 1 80 ? -7.107 -17.774 -24.017 1.00 0.00 80 GLU A CA 4
ATOM 6291 C C . GLU A 1 80 ? -8.092 -17.516 -22.881 1.00 0.00 80 GLU A C 4
ATOM 6292 O O . GLU A 1 80 ? -9.295 -17.386 -23.105 1.00 0.00 80 GLU A O 4
ATOM 6304 N N . ALA A 1 81 ? -7.572 -17.444 -21.660 1.00 0.00 81 ALA A N 4
ATOM 6305 C CA . ALA A 1 81 ? -8.405 -17.200 -20.488 1.00 0.00 81 ALA A CA 4
ATOM 6306 C C . ALA A 1 81 ? -9.247 -15.942 -20.665 1.00 0.00 81 ALA A C 4
ATOM 6307 O O . ALA A 1 81 ? -10.474 -15.988 -20.580 1.00 0.00 81 ALA A O 4
ATOM 6314 N N . GLU A 1 82 ? -8.580 -14.818 -20.912 1.00 0.00 82 GLU A N 4
ATOM 6315 C CA . GLU A 1 82 ? -9.269 -13.547 -21.099 1.00 0.00 82 GLU A CA 4
ATOM 6316 C C . GLU A 1 82 ? -10.322 -13.656 -22.198 1.00 0.00 82 GLU A C 4
ATOM 6317 O O . GLU A 1 82 ? -11.429 -13.132 -22.066 1.00 0.00 82 GLU A O 4
ATOM 6329 N N . ILE A 1 83 ? -9.970 -14.339 -23.282 1.00 0.00 83 ILE A N 4
ATOM 6330 C CA . ILE A 1 83 ? -10.884 -14.517 -24.403 1.00 0.00 83 ILE A CA 4
ATOM 6331 C C . ILE A 1 83 ? -12.147 -15.254 -23.971 1.00 0.00 83 ILE A C 4
ATOM 6332 O O . ILE A 1 83 ? -13.255 -14.885 -24.359 1.00 0.00 83 ILE A O 4
ATOM 6348 N N . GLU A 1 84 ? -11.972 -16.295 -23.163 1.00 0.00 84 GLU A N 4
ATOM 6349 C CA . GLU A 1 84 ? -13.099 -17.082 -22.677 1.00 0.00 84 GLU A CA 4
ATOM 6350 C C . GLU A 1 84 ? -13.980 -16.254 -21.746 1.00 0.00 84 GLU A C 4
ATOM 6351 O O . GLU A 1 84 ? -15.177 -16.509 -21.618 1.00 0.00 84 GLU A O 4
ATOM 6363 N N . TYR A 1 85 ? -13.378 -15.263 -21.098 1.00 0.00 85 TYR A N 4
ATOM 6364 C CA . TYR A 1 85 ? -14.105 -14.399 -20.176 1.00 0.00 85 TYR A CA 4
ATOM 6365 C C . TYR A 1 85 ? -14.923 -13.359 -20.936 1.00 0.00 85 TYR A C 4
ATOM 6366 O O . TYR A 1 85 ? -16.143 -13.281 -20.785 1.00 0.00 85 TYR A O 4
ATOM 6384 N N . ARG A 1 86 ? -14.243 -12.562 -21.752 1.00 0.00 86 ARG A N 4
ATOM 6385 C CA . ARG A 1 86 ? -14.904 -11.525 -22.535 1.00 0.00 86 ARG A CA 4
ATOM 6386 C C . ARG A 1 86 ? -15.910 -12.137 -23.507 1.00 0.00 86 ARG A C 4
ATOM 6387 O O . ARG A 1 86 ? -16.893 -11.498 -23.880 1.00 0.00 86 ARG A O 4
ATOM 6408 N N . GLU A 1 87 ? -15.655 -13.377 -23.912 1.00 0.00 87 GLU A N 4
ATOM 6409 C CA . GLU A 1 87 ? -16.537 -14.073 -24.842 1.00 0.00 87 GLU A CA 4
ATOM 6410 C C . GLU A 1 87 ? -17.962 -14.133 -24.297 1.00 0.00 87 GLU A C 4
ATOM 6411 O O . GLU A 1 87 ? -18.876 -13.525 -24.854 1.00 0.00 87 GLU A O 4
ATOM 6423 N N . ARG A 1 88 ? -18.141 -14.871 -23.207 1.00 0.00 88 ARG A N 4
ATOM 6424 C CA . ARG A 1 88 ? -19.454 -15.012 -22.588 1.00 0.00 88 ARG A CA 4
ATOM 6425 C C . ARG A 1 88 ? -20.080 -13.647 -22.322 1.00 0.00 88 ARG A C 4
ATOM 6426 O O . ARG A 1 88 ? -21.303 -13.499 -22.336 1.00 0.00 88 ARG A O 4
ATOM 6447 N N . LEU A 1 89 ? -19.234 -12.651 -22.080 1.00 0.00 89 LEU A N 4
ATOM 6448 C CA . LEU A 1 89 ? -19.704 -11.297 -21.811 1.00 0.00 89 LEU A CA 4
ATOM 6449 C C . LEU A 1 89 ? -20.283 -10.660 -23.070 1.00 0.00 89 LEU A C 4
ATOM 6450 O O . LEU A 1 89 ? -21.337 -10.025 -23.029 1.00 0.00 89 LEU A O 4
ATOM 6466 N N . PHE A 1 90 ? -19.588 -10.836 -24.189 1.00 0.00 90 PHE A N 4
ATOM 6467 C CA . PHE A 1 90 ? -20.034 -10.281 -25.461 1.00 0.00 90 PHE A CA 4
ATOM 6468 C C . PHE A 1 90 ? -21.423 -10.799 -25.825 1.00 0.00 90 PHE A C 4
ATOM 6469 O O . PHE A 1 90 ? -22.282 -10.041 -26.275 1.00 0.00 90 PHE A O 4
ATOM 6486 N N . ARG A 1 91 ? -21.634 -12.096 -25.627 1.00 0.00 91 ARG A N 4
ATOM 6487 C CA . ARG A 1 91 ? -22.916 -12.717 -25.935 1.00 0.00 91 ARG A CA 4
ATOM 6488 C C . ARG A 1 91 ? -24.055 -11.999 -25.216 1.00 0.00 91 ARG A C 4
ATOM 6489 O O . ARG A 1 91 ? -25.190 -11.987 -25.689 1.00 0.00 91 ARG A O 4
ATOM 6510 N N . ASN A 1 92 ? -23.741 -11.402 -24.071 1.00 0.00 92 ASN A N 4
ATOM 6511 C CA . ASN A 1 92 ? -24.738 -10.683 -23.286 1.00 0.00 92 ASN A CA 4
ATOM 6512 C C . ASN A 1 92 ? -24.770 -9.206 -23.668 1.00 0.00 92 ASN A C 4
ATOM 6513 O O . ASN A 1 92 ? -25.834 -8.590 -23.713 1.00 0.00 92 ASN A O 4
ATOM 6524 N N . GLN A 1 93 ? -23.596 -8.647 -23.943 1.00 0.00 93 GLN A N 4
ATOM 6525 C CA . GLN A 1 93 ? -23.489 -7.243 -24.322 1.00 0.00 93 GLN A CA 4
ATOM 6526 C C . GLN A 1 93 ? -24.351 -6.942 -25.544 1.00 0.00 93 GLN A C 4
ATOM 6527 O O . GLN A 1 93 ? -25.061 -5.936 -25.584 1.00 0.00 93 GLN A O 4
ATOM 6541 N N . LYS A 1 94 ? -24.285 -7.819 -26.539 1.00 0.00 94 LYS A N 4
ATOM 6542 C CA . LYS A 1 94 ? -25.059 -7.649 -27.763 1.00 0.00 94 LYS A CA 4
ATOM 6543 C C . LYS A 1 94 ? -25.838 -8.917 -28.094 1.00 0.00 94 LYS A C 4
ATOM 6544 O O . LYS A 1 94 ? -25.451 -10.016 -27.698 1.00 0.00 94 LYS A O 4
ATOM 6563 N N . ILE A 1 95 ? -26.937 -8.757 -28.825 1.00 0.00 95 ILE A N 4
ATOM 6564 C CA . ILE A 1 95 ? -27.768 -9.890 -29.211 1.00 0.00 95 ILE A CA 4
ATOM 6565 C C . ILE A 1 95 ? -27.675 -10.154 -30.710 1.00 0.00 95 ILE A C 4
ATOM 6566 O O . ILE A 1 95 ? -27.828 -11.290 -31.162 1.00 0.00 95 ILE A O 4
ATOM 6582 N N . LEU A 1 96 ? -27.422 -9.099 -31.476 1.00 0.00 96 LEU A N 4
ATOM 6583 C CA . LEU A 1 96 ? -27.306 -9.216 -32.926 1.00 0.00 96 LEU A CA 4
ATOM 6584 C C . LEU A 1 96 ? -28.552 -9.864 -33.521 1.00 0.00 96 LEU A C 4
ATOM 6585 O O . LEU A 1 96 ? -29.528 -10.120 -32.816 1.00 0.00 96 LEU A O 4
ATOM 6601 N N . ARG A 1 97 ? -28.510 -10.129 -34.823 1.00 0.00 97 ARG A N 4
ATOM 6602 C CA . ARG A 1 97 ? -29.635 -10.748 -35.513 1.00 0.00 97 ARG A CA 4
ATOM 6603 C C . ARG A 1 97 ? -30.897 -9.904 -35.362 1.00 0.00 97 ARG A C 4
ATOM 6604 O O . ARG A 1 97 ? -30.854 -8.799 -34.822 1.00 0.00 97 ARG A O 4
ATOM 6625 N N . GLU A 1 98 ? -32.018 -10.432 -35.844 1.00 0.00 98 GLU A N 4
ATOM 6626 C CA . GLU A 1 98 ? -33.291 -9.725 -35.763 1.00 0.00 98 GLU A CA 4
ATOM 6627 C C . GLU A 1 98 ? -34.384 -10.635 -35.212 1.00 0.00 98 GLU A C 4
ATOM 6628 O O . GLU A 1 98 ? -35.303 -11.027 -35.932 1.00 0.00 98 GLU A O 4
ATOM 6640 N N . TYR A 1 99 ? -34.278 -10.968 -33.930 1.00 0.00 99 TYR A N 4
ATOM 6641 C CA . TYR A 1 99 ? -35.255 -11.834 -33.282 1.00 0.00 99 TYR A CA 4
ATOM 6642 C C . TYR A 1 99 ? -35.278 -13.214 -33.933 1.00 0.00 99 TYR A C 4
ATOM 6643 O O . TYR A 1 99 ? -34.580 -13.459 -34.917 1.00 0.00 99 TYR A O 4
ATOM 6661 N N . ARG A 1 100 ? -36.085 -14.110 -33.377 1.00 0.00 100 ARG A N 4
ATOM 6662 C CA . ARG A 1 100 ? -36.199 -15.466 -33.902 1.00 0.00 100 ARG A CA 4
ATOM 6663 C C . ARG A 1 100 ? -37.633 -15.763 -34.333 1.00 0.00 100 ARG A C 4
ATOM 6664 O O . ARG A 1 100 ? -38.520 -14.920 -34.196 1.00 0.00 100 ARG A O 4
ATOM 6685 N N . ASP A 1 101 ? -37.851 -16.965 -34.854 1.00 0.00 101 ASP A N 4
ATOM 6686 C CA . ASP A 1 101 ? -39.176 -17.374 -35.305 1.00 0.00 101 ASP A CA 4
ATOM 6687 C C . ASP A 1 101 ? -39.787 -18.391 -34.345 1.00 0.00 101 ASP A C 4
ATOM 6688 O O . ASP A 1 101 ? -39.578 -19.596 -34.488 1.00 0.00 101 ASP A O 4
ATOM 6697 N N . GLY A 1 1 ? -8.395 13.875 -28.838 1.00 0.00 1 GLY A N 5
ATOM 6698 C CA . GLY A 1 1 ? -8.985 15.033 -28.193 1.00 0.00 1 GLY A CA 5
ATOM 6699 C C . GLY A 1 1 ? -7.943 16.036 -27.738 1.00 0.00 1 GLY A C 5
ATOM 6700 O O . GLY A 1 1 ? -7.977 16.503 -26.599 1.00 0.00 1 GLY A O 5
ATOM 6704 N N . SER A 1 2 ? -7.014 16.368 -28.629 1.00 0.00 2 SER A N 5
ATOM 6705 C CA . SER A 1 2 ? -5.954 17.318 -28.310 1.00 0.00 2 SER A CA 5
ATOM 6706 C C . SER A 1 2 ? -5.134 16.837 -27.117 1.00 0.00 2 SER A C 5
ATOM 6707 O O . SER A 1 2 ? -5.415 15.787 -26.540 1.00 0.00 2 SER A O 5
ATOM 6715 N N . SER A 1 3 ? -4.118 17.613 -26.754 1.00 0.00 3 SER A N 5
ATOM 6716 C CA . SER A 1 3 ? -3.253 17.266 -25.633 1.00 0.00 3 SER A CA 5
ATOM 6717 C C . SER A 1 3 ? -3.296 18.348 -24.558 1.00 0.00 3 SER A C 5
ATOM 6718 O O . SER A 1 3 ? -3.817 19.440 -24.781 1.00 0.00 3 SER A O 5
ATOM 6726 N N . GLY A 1 4 ? -2.742 18.037 -23.390 1.00 0.00 4 GLY A N 5
ATOM 6727 C CA . GLY A 1 4 ? -2.727 18.992 -22.298 1.00 0.00 4 GLY A CA 5
ATOM 6728 C C . GLY A 1 4 ? -3.036 18.349 -20.961 1.00 0.00 4 GLY A C 5
ATOM 6729 O O . GLY A 1 4 ? -4.117 17.792 -20.767 1.00 0.00 4 GLY A O 5
ATOM 6733 N N . SER A 1 5 ? -2.084 18.423 -20.036 1.00 0.00 5 SER A N 5
ATOM 6734 C CA . SER A 1 5 ? -2.258 17.839 -18.711 1.00 0.00 5 SER A CA 5
ATOM 6735 C C . SER A 1 5 ? -2.607 16.357 -18.813 1.00 0.00 5 SER A C 5
ATOM 6736 O O . SER A 1 5 ? -3.259 15.799 -17.930 1.00 0.00 5 SER A O 5
ATOM 6744 N N . SER A 1 6 ? -2.168 15.725 -19.897 1.00 0.00 6 SER A N 5
ATOM 6745 C CA . SER A 1 6 ? -2.436 14.309 -20.117 1.00 0.00 6 SER A CA 5
ATOM 6746 C C . SER A 1 6 ? -1.137 13.508 -20.148 1.00 0.00 6 SER A C 5
ATOM 6747 O O . SER A 1 6 ? -0.055 14.051 -19.928 1.00 0.00 6 SER A O 5
ATOM 6755 N N . GLY A 1 7 ? -1.254 12.213 -20.425 1.00 0.00 7 GLY A N 5
ATOM 6756 C CA . GLY A 1 7 ? -0.083 11.358 -20.480 1.00 0.00 7 GLY A CA 5
ATOM 6757 C C . GLY A 1 7 ? 0.422 11.157 -21.895 1.00 0.00 7 GLY A C 5
ATOM 6758 O O . GLY A 1 7 ? -0.291 10.628 -22.748 1.00 0.00 7 GLY A O 5
ATOM 6762 N N . LYS A 1 8 ? 1.656 11.581 -22.147 1.00 0.00 8 LYS A N 5
ATOM 6763 C CA . LYS A 1 8 ? 2.257 11.445 -23.468 1.00 0.00 8 LYS A CA 5
ATOM 6764 C C . LYS A 1 8 ? 3.511 10.579 -23.410 1.00 0.00 8 LYS A C 5
ATOM 6765 O O . LYS A 1 8 ? 3.585 9.532 -24.054 1.00 0.00 8 LYS A O 5
ATOM 6784 N N . TYR A 1 9 ? 4.494 11.021 -22.633 1.00 0.00 9 TYR A N 5
ATOM 6785 C CA . TYR A 1 9 ? 5.745 10.286 -22.491 1.00 0.00 9 TYR A CA 5
ATOM 6786 C C . TYR A 1 9 ? 5.868 9.683 -21.095 1.00 0.00 9 TYR A C 5
ATOM 6787 O O . TYR A 1 9 ? 6.560 10.222 -20.231 1.00 0.00 9 TYR A O 5
ATOM 6805 N N . THR A 1 10 ? 5.189 8.560 -20.880 1.00 0.00 10 THR A N 5
ATOM 6806 C CA . THR A 1 10 ? 5.221 7.883 -19.590 1.00 0.00 10 THR A CA 5
ATOM 6807 C C . THR A 1 10 ? 5.462 6.387 -19.760 1.00 0.00 10 THR A C 5
ATOM 6808 O O . THR A 1 10 ? 4.574 5.651 -20.189 1.00 0.00 10 THR A O 5
ATOM 6819 N N . GLN A 1 11 ? 6.668 5.945 -19.420 1.00 0.00 11 GLN A N 5
ATOM 6820 C CA . GLN A 1 11 ? 7.025 4.536 -19.536 1.00 0.00 11 GLN A CA 5
ATOM 6821 C C . GLN A 1 11 ? 6.851 4.046 -20.969 1.00 0.00 11 GLN A C 5
ATOM 6822 O O . GLN A 1 11 ? 6.106 3.101 -21.226 1.00 0.00 11 GLN A O 5
ATOM 6836 N N . ASN A 1 12 ? 7.543 4.695 -21.900 1.00 0.00 12 ASN A N 5
ATOM 6837 C CA . ASN A 1 12 ? 7.463 4.326 -23.309 1.00 0.00 12 ASN A CA 5
ATOM 6838 C C . ASN A 1 12 ? 8.428 3.187 -23.628 1.00 0.00 12 ASN A C 5
ATOM 6839 O O . ASN A 1 12 ? 9.623 3.277 -23.352 1.00 0.00 12 ASN A O 5
ATOM 6850 N N . ASN A 1 13 ? 7.898 2.117 -24.211 1.00 0.00 13 ASN A N 5
ATOM 6851 C CA . ASN A 1 13 ? 8.711 0.960 -24.568 1.00 0.00 13 ASN A CA 5
ATOM 6852 C C . ASN A 1 13 ? 9.348 0.339 -23.328 1.00 0.00 13 ASN A C 5
ATOM 6853 O O . ASN A 1 13 ? 10.444 -0.217 -23.393 1.00 0.00 13 ASN A O 5
ATOM 6864 N N . PHE A 1 14 ? 8.653 0.438 -22.200 1.00 0.00 14 PHE A N 5
ATOM 6865 C CA . PHE A 1 14 ? 9.150 -0.113 -20.945 1.00 0.00 14 PHE A CA 5
ATOM 6866 C C . PHE A 1 14 ? 8.107 -1.021 -20.299 1.00 0.00 14 PHE A C 5
ATOM 6867 O O . PHE A 1 14 ? 6.910 -0.737 -20.341 1.00 0.00 14 PHE A O 5
ATOM 6884 N N . ILE A 1 15 ? 8.571 -2.113 -19.702 1.00 0.00 15 ILE A N 5
ATOM 6885 C CA . ILE A 1 15 ? 7.680 -3.063 -19.047 1.00 0.00 15 ILE A CA 5
ATOM 6886 C C . ILE A 1 15 ? 7.991 -3.171 -17.558 1.00 0.00 15 ILE A C 5
ATOM 6887 O O . ILE A 1 15 ? 9.153 -3.155 -17.152 1.00 0.00 15 ILE A O 5
ATOM 6903 N N . THR A 1 16 ? 6.944 -3.284 -16.747 1.00 0.00 16 THR A N 5
ATOM 6904 C CA . THR A 1 16 ? 7.104 -3.396 -15.303 1.00 0.00 16 THR A CA 5
ATOM 6905 C C . THR A 1 16 ? 7.784 -4.707 -14.926 1.00 0.00 16 THR A C 5
ATOM 6906 O O . THR A 1 16 ? 7.891 -5.620 -15.743 1.00 0.00 16 THR A O 5
ATOM 6917 N N . GLY A 1 17 ? 8.242 -4.794 -13.680 1.00 0.00 17 GLY A N 5
ATOM 6918 C CA . GLY A 1 17 ? 8.906 -5.998 -13.216 1.00 0.00 17 GLY A CA 5
ATOM 6919 C C . GLY A 1 17 ? 7.979 -7.197 -13.189 1.00 0.00 17 GLY A C 5
ATOM 6920 O O . GLY A 1 17 ? 8.171 -8.156 -13.936 1.00 0.00 17 GLY A O 5
ATOM 6924 N N . VAL A 1 18 ? 6.972 -7.145 -12.323 1.00 0.00 18 VAL A N 5
ATOM 6925 C CA . VAL A 1 18 ? 6.012 -8.235 -12.200 1.00 0.00 18 VAL A CA 5
ATOM 6926 C C . VAL A 1 18 ? 5.352 -8.540 -13.540 1.00 0.00 18 VAL A C 5
ATOM 6927 O O . VAL A 1 18 ? 5.019 -9.688 -13.833 1.00 0.00 18 VAL A O 5
ATOM 6940 N N . ARG A 1 19 ? 5.166 -7.503 -14.351 1.00 0.00 19 ARG A N 5
ATOM 6941 C CA . ARG A 1 19 ? 4.545 -7.659 -15.660 1.00 0.00 19 ARG A CA 5
ATOM 6942 C C . ARG A 1 19 ? 5.356 -8.609 -16.537 1.00 0.00 19 ARG A C 5
ATOM 6943 O O . ARG A 1 19 ? 4.803 -9.321 -17.375 1.00 0.00 19 ARG A O 5
ATOM 6964 N N . ALA A 1 20 ? 6.670 -8.614 -16.337 1.00 0.00 20 ALA A N 5
ATOM 6965 C CA . ALA A 1 20 ? 7.556 -9.477 -17.108 1.00 0.00 20 ALA A CA 5
ATOM 6966 C C . ALA A 1 20 ? 7.735 -10.829 -16.427 1.00 0.00 20 ALA A C 5
ATOM 6967 O O . ALA A 1 20 ? 7.874 -11.856 -17.092 1.00 0.00 20 ALA A O 5
ATOM 6974 N N . ILE A 1 21 ? 7.732 -10.822 -15.098 1.00 0.00 21 ILE A N 5
ATOM 6975 C CA . ILE A 1 21 ? 7.893 -12.049 -14.327 1.00 0.00 21 ILE A CA 5
ATOM 6976 C C . ILE A 1 21 ? 6.648 -12.924 -14.420 1.00 0.00 21 ILE A C 5
ATOM 6977 O O . ILE A 1 21 ? 6.720 -14.142 -14.263 1.00 0.00 21 ILE A O 5
ATOM 6993 N N . ASN A 1 22 ? 5.506 -12.295 -14.678 1.00 0.00 22 ASN A N 5
ATOM 6994 C CA . ASN A 1 22 ? 4.244 -13.016 -14.794 1.00 0.00 22 ASN A CA 5
ATOM 6995 C C . ASN A 1 22 ? 3.975 -13.413 -16.242 1.00 0.00 22 ASN A C 5
ATOM 6996 O O . ASN A 1 22 ? 3.276 -14.390 -16.508 1.00 0.00 22 ASN A O 5
ATOM 7007 N N . GLU A 1 23 ? 4.536 -12.648 -17.174 1.00 0.00 23 GLU A N 5
ATOM 7008 C CA . GLU A 1 23 ? 4.356 -12.921 -18.595 1.00 0.00 23 GLU A CA 5
ATOM 7009 C C . GLU A 1 23 ? 5.421 -13.888 -19.103 1.00 0.00 23 GLU A C 5
ATOM 7010 O O . GLU A 1 23 ? 5.108 -14.973 -19.592 1.00 0.00 23 GLU A O 5
ATOM 7022 N N . PHE A 1 24 ? 6.682 -13.486 -18.983 1.00 0.00 24 PHE A N 5
ATOM 7023 C CA . PHE A 1 24 ? 7.795 -14.315 -19.431 1.00 0.00 24 PHE A CA 5
ATOM 7024 C C . PHE A 1 24 ? 8.011 -15.492 -18.485 1.00 0.00 24 PHE A C 5
ATOM 7025 O O . PHE A 1 24 ? 8.688 -16.462 -18.829 1.00 0.00 24 PHE A O 5
ATOM 7042 N N . CYS A 1 25 ? 7.432 -15.400 -17.294 1.00 0.00 25 CYS A N 5
ATOM 7043 C CA . CYS A 1 25 ? 7.561 -16.456 -16.296 1.00 0.00 25 CYS A CA 5
ATOM 7044 C C . CYS A 1 25 ? 9.028 -16.714 -15.965 1.00 0.00 25 CYS A C 5
ATOM 7045 O O . CYS A 1 25 ? 9.563 -17.783 -16.258 1.00 0.00 25 CYS A O 5
ATOM 7053 N N . LEU A 1 26 ? 9.672 -15.726 -15.353 1.00 0.00 26 LEU A N 5
ATOM 7054 C CA . LEU A 1 26 ? 11.078 -15.844 -14.983 1.00 0.00 26 LEU A CA 5
ATOM 7055 C C . LEU A 1 26 ? 11.242 -15.862 -13.466 1.00 0.00 26 LEU A C 5
ATOM 7056 O O . LEU A 1 26 ? 10.260 -15.912 -12.725 1.00 0.00 26 LEU A O 5
ATOM 7072 N N . LYS A 1 27 ? 12.489 -15.820 -13.010 1.00 0.00 27 LYS A N 5
ATOM 7073 C CA . LYS A 1 27 ? 12.783 -15.828 -11.582 1.00 0.00 27 LYS A CA 5
ATOM 7074 C C . LYS A 1 27 ? 12.708 -14.419 -11.004 1.00 0.00 27 LYS A C 5
ATOM 7075 O O . LYS A 1 27 ? 12.692 -13.434 -11.742 1.00 0.00 27 LYS A O 5
ATOM 7094 N N . SER A 1 28 ? 12.664 -14.330 -9.678 1.00 0.00 28 SER A N 5
ATOM 7095 C CA . SER A 1 28 ? 12.589 -13.041 -9.001 1.00 0.00 28 SER A CA 5
ATOM 7096 C C . SER A 1 28 ? 13.946 -12.344 -9.006 1.00 0.00 28 SER A C 5
ATOM 7097 O O . SER A 1 28 ? 14.025 -11.115 -9.025 1.00 0.00 28 SER A O 5
ATOM 7105 N N . SER A 1 29 ? 15.012 -13.137 -8.991 1.00 0.00 29 SER A N 5
ATOM 7106 C CA . SER A 1 29 ? 16.367 -12.598 -8.991 1.00 0.00 29 SER A CA 5
ATOM 7107 C C . SER A 1 29 ? 16.826 -12.284 -10.411 1.00 0.00 29 SER A C 5
ATOM 7108 O O . SER A 1 29 ? 17.663 -11.406 -10.625 1.00 0.00 29 SER A O 5
ATO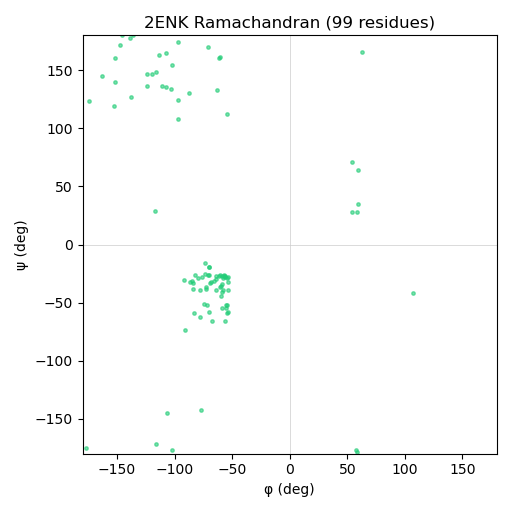M 7116 N N . ASP A 1 30 ? 16.274 -13.007 -11.379 1.00 0.00 30 ASP A N 5
ATOM 7117 C CA . ASP A 1 30 ? 16.625 -12.806 -12.779 1.00 0.00 30 ASP A CA 5
ATOM 7118 C C . ASP A 1 30 ? 16.440 -11.346 -13.182 1.00 0.00 30 ASP A C 5
ATOM 7119 O O . ASP A 1 30 ? 17.380 -10.692 -13.636 1.00 0.00 30 ASP A O 5
ATOM 7128 N N . LEU A 1 31 ? 15.222 -10.842 -13.015 1.00 0.00 31 LEU A N 5
ATOM 7129 C CA . LEU A 1 31 ? 14.912 -9.459 -13.362 1.00 0.00 31 LEU A CA 5
ATOM 7130 C C . LEU A 1 31 ? 15.900 -8.499 -12.706 1.00 0.00 31 LEU A C 5
ATOM 7131 O O . LEU A 1 31 ? 16.425 -7.596 -13.356 1.00 0.00 31 LEU A O 5
ATOM 7147 N N . GLU A 1 32 ? 16.148 -8.703 -11.416 1.00 0.00 32 GLU A N 5
ATOM 7148 C CA . GLU A 1 32 ? 17.074 -7.856 -10.674 1.00 0.00 32 GLU A CA 5
ATOM 7149 C C . GLU A 1 32 ? 18.438 -7.812 -11.356 1.00 0.00 32 GLU A C 5
ATOM 7150 O O . GLU A 1 32 ? 19.137 -6.801 -11.303 1.00 0.00 32 GLU A O 5
ATOM 7162 N N . GLN A 1 33 ? 18.809 -8.916 -11.996 1.00 0.00 33 GLN A N 5
ATOM 7163 C CA . GLN A 1 33 ? 20.090 -9.005 -12.688 1.00 0.00 33 GLN A CA 5
ATOM 7164 C C . GLN A 1 33 ? 20.152 -8.015 -13.846 1.00 0.00 33 GLN A C 5
ATOM 7165 O O . GLN A 1 33 ? 21.223 -7.515 -14.193 1.00 0.00 33 GLN A O 5
ATOM 7179 N N . LEU A 1 34 ? 18.998 -7.735 -14.442 1.00 0.00 34 LEU A N 5
ATOM 7180 C CA . LEU A 1 34 ? 18.920 -6.805 -15.563 1.00 0.00 34 LEU A CA 5
ATOM 7181 C C . LEU A 1 34 ? 19.069 -5.364 -15.085 1.00 0.00 34 LEU A C 5
ATOM 7182 O O . LEU A 1 34 ? 19.039 -5.091 -13.885 1.00 0.00 34 LEU A O 5
ATOM 7198 N N . ARG A 1 35 ? 19.226 -4.445 -16.032 1.00 0.00 35 ARG A N 5
ATOM 7199 C CA . ARG A 1 35 ? 19.378 -3.032 -15.708 1.00 0.00 35 ARG A CA 5
ATOM 7200 C C . ARG A 1 35 ? 18.166 -2.517 -14.938 1.00 0.00 35 ARG A C 5
ATOM 7201 O O . ARG A 1 35 ? 17.036 -2.578 -15.423 1.00 0.00 35 ARG A O 5
ATOM 7222 N N . LYS A 1 36 ? 18.408 -2.012 -13.733 1.00 0.00 36 LYS A N 5
ATOM 7223 C CA . LYS A 1 36 ? 17.337 -1.486 -12.894 1.00 0.00 36 LYS A CA 5
ATOM 7224 C C . LYS A 1 36 ? 17.237 0.030 -13.027 1.00 0.00 36 LYS A C 5
ATOM 7225 O O . LYS A 1 36 ? 18.067 0.766 -12.492 1.00 0.00 36 LYS A O 5
ATOM 7244 N N . ILE A 1 37 ? 16.216 0.491 -13.741 1.00 0.00 37 ILE A N 5
ATOM 7245 C CA . ILE A 1 37 ? 16.007 1.919 -13.941 1.00 0.00 37 ILE A CA 5
ATOM 7246 C C . ILE A 1 37 ? 15.083 2.494 -12.873 1.00 0.00 37 ILE A C 5
ATOM 7247 O O . ILE A 1 37 ? 13.929 2.083 -12.748 1.00 0.00 37 ILE A O 5
ATOM 7263 N N . ARG A 1 38 ? 15.597 3.449 -12.105 1.00 0.00 38 ARG A N 5
ATOM 7264 C CA . ARG A 1 38 ? 14.818 4.082 -11.047 1.00 0.00 38 ARG A CA 5
ATOM 7265 C C . ARG A 1 38 ? 13.873 5.132 -11.623 1.00 0.00 38 ARG A C 5
ATOM 7266 O O . ARG A 1 38 ? 14.311 6.121 -12.211 1.00 0.00 38 ARG A O 5
ATOM 7287 N N . ARG A 1 39 ? 12.574 4.910 -11.449 1.00 0.00 39 ARG A N 5
ATOM 7288 C CA . ARG A 1 39 ? 11.567 5.837 -11.952 1.00 0.00 39 ARG A CA 5
ATOM 7289 C C . ARG A 1 39 ? 11.081 6.767 -10.844 1.00 0.00 39 ARG A C 5
ATOM 7290 O O . ARG A 1 39 ? 11.197 7.988 -10.950 1.00 0.00 39 ARG A O 5
ATOM 7311 N N . ARG A 1 40 ? 10.538 6.181 -9.782 1.00 0.00 40 ARG A N 5
ATOM 7312 C CA . ARG A 1 40 ? 10.033 6.957 -8.656 1.00 0.00 40 ARG A CA 5
ATOM 7313 C C . ARG A 1 40 ? 10.343 6.260 -7.334 1.00 0.00 40 ARG A C 5
ATOM 7314 O O . ARG A 1 40 ? 10.915 5.171 -7.314 1.00 0.00 40 ARG A O 5
ATOM 7335 N N . SER A 1 41 ? 9.961 6.898 -6.232 1.00 0.00 41 SER A N 5
ATOM 7336 C CA . SER A 1 41 ? 10.201 6.342 -4.905 1.00 0.00 41 SER A CA 5
ATOM 7337 C C . SER A 1 41 ? 9.164 6.848 -3.908 1.00 0.00 41 SER A C 5
ATOM 7338 O O . SER A 1 41 ? 9.458 7.647 -3.018 1.00 0.00 41 SER A O 5
ATOM 7346 N N . PRO A 1 42 ? 7.918 6.373 -4.059 1.00 0.00 42 PRO A N 5
ATOM 7347 C CA . PRO A 1 42 ? 6.811 6.763 -3.181 1.00 0.00 42 PRO A CA 5
ATOM 7348 C C . PRO A 1 42 ? 6.961 6.197 -1.772 1.00 0.00 42 PRO A C 5
ATOM 7349 O O . PRO A 1 42 ? 7.043 4.983 -1.585 1.00 0.00 42 PRO A O 5
ATOM 7360 N N . HIS A 1 43 ? 6.996 7.086 -0.784 1.00 0.00 43 HIS A N 5
ATOM 7361 C CA . HIS A 1 43 ? 7.135 6.675 0.608 1.00 0.00 43 HIS A CA 5
ATOM 7362 C C . HIS A 1 43 ? 8.387 5.824 0.801 1.00 0.00 43 HIS A C 5
ATOM 7363 O O . HIS A 1 43 ? 9.193 5.673 -0.116 1.00 0.00 43 HIS A O 5
ATOM 7377 N N . GLU A 1 44 ? 8.543 5.272 2.000 1.00 0.00 44 GLU A N 5
ATOM 7378 C CA . GLU A 1 44 ? 9.697 4.438 2.313 1.00 0.00 44 GLU A CA 5
ATOM 7379 C C . GLU A 1 44 ? 9.265 3.015 2.654 1.00 0.00 44 GLU A C 5
ATOM 7380 O O . GLU A 1 44 ? 9.998 2.056 2.410 1.00 0.00 44 GLU A O 5
ATOM 7392 N N . ASP A 1 45 ? 8.070 2.886 3.220 1.00 0.00 45 ASP A N 5
ATOM 7393 C CA . ASP A 1 45 ? 7.538 1.581 3.595 1.00 0.00 45 ASP A CA 5
ATOM 7394 C C . ASP A 1 45 ? 7.080 0.807 2.363 1.00 0.00 45 ASP A C 5
ATOM 7395 O O . ASP A 1 45 ? 7.120 -0.424 2.339 1.00 0.00 45 ASP A O 5
ATOM 7404 N N . THR A 1 46 ? 6.644 1.535 1.340 1.00 0.00 46 THR A N 5
ATOM 7405 C CA . THR A 1 46 ? 6.176 0.918 0.106 1.00 0.00 46 THR A CA 5
ATOM 7406 C C . THR A 1 46 ? 7.344 0.549 -0.801 1.00 0.00 46 THR A C 5
ATOM 7407 O O . THR A 1 46 ? 7.898 1.403 -1.493 1.00 0.00 46 THR A O 5
ATOM 7418 N N . GLU A 1 47 ? 7.713 -0.728 -0.793 1.00 0.00 47 GLU A N 5
ATOM 7419 C CA . GLU A 1 47 ? 8.816 -1.209 -1.617 1.00 0.00 47 GLU A CA 5
ATOM 7420 C C . GLU A 1 47 ? 8.593 -0.858 -3.085 1.00 0.00 47 GLU A C 5
ATOM 7421 O O . GLU A 1 47 ? 7.560 -1.194 -3.664 1.00 0.00 47 GLU A O 5
ATOM 7433 N N . SER A 1 48 ? 9.568 -0.180 -3.680 1.00 0.00 48 SER A N 5
ATOM 7434 C CA . SER A 1 48 ? 9.477 0.221 -5.079 1.00 0.00 48 SER A CA 5
ATOM 7435 C C . SER A 1 48 ? 9.210 -0.985 -5.974 1.00 0.00 48 SER A C 5
ATOM 7436 O O . SER A 1 48 ? 9.206 -2.127 -5.512 1.00 0.00 48 SER A O 5
ATOM 7444 N N . PHE A 1 49 ? 8.986 -0.724 -7.257 1.00 0.00 49 PHE A N 5
ATOM 7445 C CA . PHE A 1 49 ? 8.716 -1.787 -8.218 1.00 0.00 49 PHE A CA 5
ATOM 7446 C C . PHE A 1 49 ? 9.775 -1.809 -9.317 1.00 0.00 49 PHE A C 5
ATOM 7447 O O . PHE A 1 49 ? 10.173 -2.873 -9.792 1.00 0.00 49 PHE A O 5
ATOM 7464 N N . THR A 1 50 ? 10.227 -0.624 -9.719 1.00 0.00 50 THR A N 5
ATOM 7465 C CA . THR A 1 50 ? 11.237 -0.505 -10.762 1.00 0.00 50 THR A CA 5
ATOM 7466 C C . THR A 1 50 ? 10.713 -1.025 -12.096 1.00 0.00 50 THR A C 5
ATOM 7467 O O . THR A 1 50 ? 9.754 -1.796 -12.141 1.00 0.00 50 THR A O 5
ATOM 7478 N N . VAL A 1 51 ? 11.349 -0.598 -13.183 1.00 0.00 51 VAL A N 5
ATOM 7479 C CA . VAL A 1 51 ? 10.948 -1.022 -14.519 1.00 0.00 51 VAL A CA 5
ATOM 7480 C C . VAL A 1 51 ? 12.131 -1.590 -15.294 1.00 0.00 51 VAL A C 5
ATOM 7481 O O . VAL A 1 51 ? 13.288 -1.340 -14.953 1.00 0.00 51 VAL A O 5
ATOM 7494 N N . TYR A 1 52 ? 11.835 -2.354 -16.339 1.00 0.00 52 TYR A N 5
ATOM 7495 C CA . TYR A 1 52 ? 12.875 -2.960 -17.162 1.00 0.00 52 TYR A CA 5
ATOM 7496 C C . TYR A 1 52 ? 12.586 -2.752 -18.646 1.00 0.00 52 TYR A C 5
ATOM 7497 O O . TYR A 1 52 ? 11.565 -2.169 -19.016 1.00 0.00 52 TYR A O 5
ATOM 7515 N N . LEU A 1 53 ? 13.490 -3.233 -19.491 1.00 0.00 53 LEU A N 5
ATOM 7516 C CA . LEU A 1 53 ? 13.334 -3.101 -20.936 1.00 0.00 53 LEU A CA 5
ATOM 7517 C C . LEU A 1 53 ? 12.789 -4.389 -21.544 1.00 0.00 53 LEU A C 5
ATOM 7518 O O . LEU A 1 53 ? 13.264 -5.482 -21.236 1.00 0.00 53 LEU A O 5
ATOM 7534 N N . ARG A 1 54 ? 11.790 -4.252 -22.410 1.00 0.00 54 ARG A N 5
ATOM 7535 C CA . ARG A 1 54 ? 11.181 -5.405 -23.063 1.00 0.00 54 ARG A CA 5
ATOM 7536 C C . ARG A 1 54 ? 12.218 -6.187 -23.864 1.00 0.00 54 ARG A C 5
ATOM 7537 O O . ARG A 1 54 ? 12.111 -7.404 -24.015 1.00 0.00 54 ARG A O 5
ATOM 7558 N N . SER A 1 55 ? 13.220 -5.479 -24.375 1.00 0.00 55 SER A N 5
ATOM 7559 C CA . SER A 1 55 ? 14.274 -6.106 -25.164 1.00 0.00 55 SER A CA 5
ATOM 7560 C C . SER A 1 55 ? 15.171 -6.971 -24.283 1.00 0.00 55 SER A C 5
ATOM 7561 O O . SER A 1 55 ? 15.652 -8.021 -24.710 1.00 0.00 55 SER A O 5
ATOM 7569 N N . ASP A 1 56 ? 15.391 -6.522 -23.053 1.00 0.00 56 ASP A N 5
ATOM 7570 C CA . ASP A 1 56 ? 16.229 -7.254 -22.110 1.00 0.00 56 ASP A CA 5
ATOM 7571 C C . ASP A 1 56 ? 15.529 -8.522 -21.632 1.00 0.00 56 ASP A C 5
ATOM 7572 O O . ASP A 1 56 ? 16.080 -9.619 -21.721 1.00 0.00 56 ASP A O 5
ATOM 7581 N N . VAL A 1 57 ? 14.311 -8.364 -21.123 1.00 0.00 57 VAL A N 5
ATOM 7582 C CA . VAL A 1 57 ? 13.535 -9.496 -20.631 1.00 0.00 57 VAL A CA 5
ATOM 7583 C C . VAL A 1 57 ? 13.368 -10.559 -21.711 1.00 0.00 57 VAL A C 5
ATOM 7584 O O . VAL A 1 57 ? 13.355 -11.754 -21.422 1.00 0.00 57 VAL A O 5
ATOM 7597 N N . GLU A 1 58 ? 13.240 -10.113 -22.957 1.00 0.00 58 GLU A N 5
ATOM 7598 C CA . GLU A 1 58 ? 13.072 -11.027 -24.081 1.00 0.00 58 GLU A CA 5
ATOM 7599 C C . GLU A 1 58 ? 14.168 -12.090 -24.086 1.00 0.00 58 GLU A C 5
ATOM 7600 O O . GLU A 1 58 ? 13.888 -13.284 -23.989 1.00 0.00 58 GLU A O 5
ATOM 7612 N N . ALA A 1 59 ? 15.415 -11.645 -24.200 1.00 0.00 59 ALA A N 5
ATOM 7613 C CA . ALA A 1 59 ? 16.552 -12.556 -24.216 1.00 0.00 59 ALA A CA 5
ATOM 7614 C C . ALA A 1 59 ? 16.646 -13.340 -22.911 1.00 0.00 59 ALA A C 5
ATOM 7615 O O . ALA A 1 59 ? 17.003 -14.519 -22.907 1.00 0.00 59 ALA A O 5
ATOM 7622 N N . LYS A 1 60 ? 16.325 -12.679 -21.804 1.00 0.00 60 LYS A N 5
ATOM 7623 C CA . LYS A 1 60 ? 16.372 -13.314 -20.493 1.00 0.00 60 LYS A CA 5
ATOM 7624 C C . LYS A 1 60 ? 15.498 -14.563 -20.461 1.00 0.00 60 LYS A C 5
ATOM 7625 O O . LYS A 1 60 ? 15.746 -15.487 -19.686 1.00 0.00 60 LYS A O 5
ATOM 7644 N N . SER A 1 61 ? 14.474 -14.585 -21.308 1.00 0.00 61 SER A N 5
ATOM 7645 C CA . SER A 1 61 ? 13.562 -15.721 -21.375 1.00 0.00 61 SER A CA 5
ATOM 7646 C C . SER A 1 61 ? 14.134 -16.827 -22.257 1.00 0.00 61 SER A C 5
ATOM 7647 O O . SER A 1 61 ? 13.812 -18.003 -22.086 1.00 0.00 61 SER A O 5
ATOM 7655 N N . LEU A 1 62 ? 14.985 -16.440 -23.201 1.00 0.00 62 LEU A N 5
ATOM 7656 C CA . LEU A 1 62 ? 15.604 -17.398 -24.111 1.00 0.00 62 LEU A CA 5
ATOM 7657 C C . LEU A 1 62 ? 16.799 -18.080 -23.453 1.00 0.00 62 LEU A C 5
ATOM 7658 O O . LEU A 1 62 ? 17.073 -19.253 -23.707 1.00 0.00 62 LEU A O 5
ATOM 7674 N N . GLU A 1 63 ? 17.506 -17.338 -22.606 1.00 0.00 63 GLU A N 5
ATOM 7675 C CA . GLU A 1 63 ? 18.671 -17.873 -21.911 1.00 0.00 63 GLU A CA 5
ATOM 7676 C C . GLU A 1 63 ? 18.249 -18.826 -20.796 1.00 0.00 63 GLU A C 5
ATOM 7677 O O . GLU A 1 63 ? 19.007 -19.713 -20.402 1.00 0.00 63 GLU A O 5
ATOM 7689 N N . VAL A 1 64 ? 17.034 -18.636 -20.292 1.00 0.00 64 VAL A N 5
ATOM 7690 C CA . VAL A 1 64 ? 16.510 -19.478 -19.223 1.00 0.00 64 VAL A CA 5
ATOM 7691 C C . VAL A 1 64 ? 15.767 -20.684 -19.787 1.00 0.00 64 VAL A C 5
ATOM 7692 O O . VAL A 1 64 ? 16.258 -21.811 -19.731 1.00 0.00 64 VAL A O 5
ATOM 7705 N N . TRP A 1 65 ? 14.580 -20.439 -20.331 1.00 0.00 65 TRP A N 5
ATOM 7706 C CA . TRP A 1 65 ? 13.768 -21.505 -20.907 1.00 0.00 65 TRP A CA 5
ATOM 7707 C C . TRP A 1 65 ? 14.502 -22.187 -22.057 1.00 0.00 65 TRP A C 5
ATOM 7708 O O . TRP A 1 65 ? 14.248 -23.351 -22.363 1.00 0.00 65 TRP A O 5
ATOM 7729 N N . GLY A 1 66 ? 15.412 -21.454 -22.690 1.00 0.00 66 GLY A N 5
ATOM 7730 C CA . GLY A 1 66 ? 16.168 -22.005 -23.800 1.00 0.00 66 GLY A CA 5
ATOM 7731 C C . GLY A 1 66 ? 15.760 -21.410 -25.132 1.00 0.00 66 GLY A C 5
ATOM 7732 O O . GLY A 1 66 ? 16.606 -21.139 -25.984 1.00 0.00 66 GLY A O 5
ATOM 7736 N N . SER A 1 67 ? 14.459 -21.207 -25.314 1.00 0.00 67 SER A N 5
ATOM 7737 C CA . SER A 1 67 ? 13.939 -20.645 -26.556 1.00 0.00 67 SER A CA 5
ATOM 7738 C C . SER A 1 67 ? 12.593 -19.966 -26.323 1.00 0.00 67 SER A C 5
ATOM 7739 O O . SER A 1 67 ? 11.904 -20.219 -25.335 1.00 0.00 67 SER A O 5
ATOM 7747 N N . PRO A 1 68 ? 12.208 -19.082 -27.255 1.00 0.00 68 PRO A N 5
ATOM 7748 C CA . PRO A 1 68 ? 10.941 -18.349 -27.175 1.00 0.00 68 PRO A CA 5
ATOM 7749 C C . PRO A 1 68 ? 9.733 -19.253 -27.393 1.00 0.00 68 PRO A C 5
ATOM 7750 O O . PRO A 1 68 ? 8.609 -18.897 -27.040 1.00 0.00 68 PRO A O 5
ATOM 7761 N N . GLU A 1 69 ? 9.972 -20.423 -27.976 1.00 0.00 69 GLU A N 5
ATOM 7762 C CA . GLU A 1 69 ? 8.902 -21.377 -28.241 1.00 0.00 69 GLU A CA 5
ATOM 7763 C C . GLU A 1 69 ? 8.457 -22.066 -26.954 1.00 0.00 69 GLU A C 5
ATOM 7764 O O . GLU A 1 69 ? 7.282 -22.391 -26.786 1.00 0.00 69 GLU A O 5
ATOM 7776 N N . ALA A 1 70 ? 9.405 -22.286 -26.049 1.00 0.00 70 ALA A N 5
ATOM 7777 C CA . ALA A 1 70 ? 9.112 -22.935 -24.778 1.00 0.00 70 ALA A CA 5
ATOM 7778 C C . ALA A 1 70 ? 8.200 -22.068 -23.916 1.00 0.00 70 ALA A C 5
ATOM 7779 O O . ALA A 1 70 ? 7.269 -22.566 -23.283 1.00 0.00 70 ALA A O 5
ATOM 7786 N N . LEU A 1 71 ? 8.475 -20.768 -23.896 1.00 0.00 71 LEU A N 5
ATOM 7787 C CA . LEU A 1 71 ? 7.680 -19.830 -23.111 1.00 0.00 71 LEU A CA 5
ATOM 7788 C C . LEU A 1 71 ? 6.308 -19.619 -23.742 1.00 0.00 71 LEU A C 5
ATOM 7789 O O . LEU A 1 71 ? 5.299 -19.529 -23.042 1.00 0.00 71 LEU A O 5
ATOM 7805 N N . ALA A 1 72 ? 6.278 -19.541 -25.068 1.00 0.00 72 ALA A N 5
ATOM 7806 C CA . ALA A 1 72 ? 5.029 -19.345 -25.794 1.00 0.00 72 ALA A CA 5
ATOM 7807 C C . ALA A 1 72 ? 3.999 -20.401 -25.410 1.00 0.00 72 ALA A C 5
ATOM 7808 O O . ALA A 1 72 ? 2.797 -20.135 -25.398 1.00 0.00 72 ALA A O 5
ATOM 7815 N N . ARG A 1 73 ? 4.477 -21.602 -25.098 1.00 0.00 73 ARG A N 5
ATOM 7816 C CA . ARG A 1 73 ? 3.596 -22.699 -24.715 1.00 0.00 73 ARG A CA 5
ATOM 7817 C C . ARG A 1 73 ? 2.752 -22.321 -23.502 1.00 0.00 73 ARG A C 5
ATOM 7818 O O . ARG A 1 73 ? 1.607 -22.753 -23.372 1.00 0.00 73 ARG A O 5
ATOM 7839 N N . GLU A 1 74 ? 3.326 -21.513 -22.616 1.00 0.00 74 GLU A N 5
ATOM 7840 C CA . GLU A 1 74 ? 2.627 -21.078 -21.413 1.00 0.00 74 GLU A CA 5
ATOM 7841 C C . GLU A 1 74 ? 1.865 -19.780 -21.665 1.00 0.00 74 GLU A C 5
ATOM 7842 O O . GLU A 1 74 ? 0.844 -19.512 -21.031 1.00 0.00 74 GLU A O 5
ATOM 7854 N N . LYS A 1 75 ? 2.369 -18.977 -22.595 1.00 0.00 75 LYS A N 5
ATOM 7855 C CA . LYS A 1 75 ? 1.738 -17.707 -22.934 1.00 0.00 75 LYS A CA 5
ATOM 7856 C C . LYS A 1 75 ? 0.360 -17.930 -23.548 1.00 0.00 75 LYS A C 5
ATOM 7857 O O . LYS A 1 75 ? -0.582 -17.188 -23.272 1.00 0.00 75 LYS A O 5
ATOM 7876 N N . LYS A 1 76 ? 0.249 -18.959 -24.381 1.00 0.00 76 LYS A N 5
ATOM 7877 C CA . LYS A 1 76 ? -1.015 -19.284 -25.033 1.00 0.00 76 LYS A CA 5
ATOM 7878 C C . LYS A 1 76 ? -2.119 -19.500 -24.003 1.00 0.00 76 LYS A C 5
ATOM 7879 O O . LYS A 1 76 ? -3.182 -18.882 -24.078 1.00 0.00 76 LYS A O 5
ATOM 7898 N N . LEU A 1 77 ? -1.860 -20.379 -23.041 1.00 0.00 77 LEU A N 5
ATOM 7899 C CA . LEU A 1 77 ? -2.831 -20.675 -21.994 1.00 0.00 77 LEU A CA 5
ATOM 7900 C C . LEU A 1 77 ? -3.168 -19.422 -21.192 1.00 0.00 77 LEU A C 5
ATOM 7901 O O . LEU A 1 77 ? -4.337 -19.074 -21.028 1.00 0.00 77 LEU A O 5
ATOM 7917 N N . ARG A 1 78 ? -2.135 -18.747 -20.698 1.00 0.00 78 ARG A N 5
ATOM 7918 C CA . ARG A 1 78 ? -2.322 -17.531 -19.915 1.00 0.00 78 ARG A CA 5
ATOM 7919 C C . ARG A 1 78 ? -3.150 -16.508 -20.687 1.00 0.00 78 ARG A C 5
ATOM 7920 O O . ARG A 1 78 ? -3.990 -15.813 -20.115 1.00 0.00 78 ARG A O 5
ATOM 7941 N N . LYS A 1 79 ? -2.908 -16.422 -21.991 1.00 0.00 79 LYS A N 5
ATOM 7942 C CA . LYS A 1 79 ? -3.631 -15.485 -22.843 1.00 0.00 79 LYS A CA 5
ATOM 7943 C C . LYS A 1 79 ? -5.134 -15.737 -22.776 1.00 0.00 79 LYS A C 5
ATOM 7944 O O . LYS A 1 79 ? -5.904 -14.850 -22.408 1.00 0.00 79 LYS A O 5
ATOM 7963 N N . GLU A 1 80 ? -5.543 -16.950 -23.131 1.00 0.00 80 GLU A N 5
ATOM 7964 C CA . GLU A 1 80 ? -6.954 -17.317 -23.109 1.00 0.00 80 GLU A CA 5
ATOM 7965 C C . GLU A 1 80 ? -7.570 -17.030 -21.743 1.00 0.00 80 GLU A C 5
ATOM 7966 O O . GLU A 1 80 ? -8.749 -16.693 -21.640 1.00 0.00 80 GLU A O 5
ATOM 7978 N N . ALA A 1 81 ? -6.762 -17.167 -20.696 1.00 0.00 81 ALA A N 5
ATOM 7979 C CA . ALA A 1 81 ? -7.226 -16.921 -19.336 1.00 0.00 81 ALA A CA 5
ATOM 7980 C C . ALA A 1 81 ? -7.609 -15.458 -19.143 1.00 0.00 81 ALA A C 5
ATOM 7981 O O . ALA A 1 81 ? -8.683 -15.151 -18.627 1.00 0.00 81 ALA A O 5
ATOM 7988 N N . GLU A 1 82 ? -6.722 -14.559 -19.560 1.00 0.00 82 GLU A N 5
ATOM 7989 C CA . GLU A 1 82 ? -6.968 -13.127 -19.430 1.00 0.00 82 GLU A CA 5
ATOM 7990 C C . GLU A 1 82 ? -8.257 -12.730 -20.143 1.00 0.00 82 GLU A C 5
ATOM 7991 O O . GLU A 1 82 ? -9.031 -11.915 -19.640 1.00 0.00 82 GLU A O 5
ATOM 8003 N N . ILE A 1 83 ? -8.480 -13.311 -21.317 1.00 0.00 83 ILE A N 5
ATOM 8004 C CA . ILE A 1 83 ? -9.675 -13.018 -22.099 1.00 0.00 83 ILE A CA 5
ATOM 8005 C C . ILE A 1 83 ? -10.937 -13.434 -21.351 1.00 0.00 83 ILE A C 5
ATOM 8006 O O . ILE A 1 83 ? -11.944 -12.727 -21.371 1.00 0.00 83 ILE A O 5
ATOM 8022 N N . GLU A 1 84 ? -10.875 -14.586 -20.690 1.00 0.00 84 GLU A N 5
ATOM 8023 C CA . GLU A 1 84 ? -12.013 -15.096 -19.935 1.00 0.00 84 GLU A CA 5
ATOM 8024 C C . GLU A 1 84 ? -12.359 -14.163 -18.777 1.00 0.00 84 GLU A C 5
ATOM 8025 O O . GLU A 1 84 ? -13.503 -14.115 -18.325 1.00 0.00 84 GLU A O 5
ATOM 8037 N N . TYR A 1 85 ? -11.362 -13.425 -18.302 1.00 0.00 85 TYR A N 5
ATOM 8038 C CA . TYR A 1 85 ? -11.559 -12.496 -17.196 1.00 0.00 85 TYR A CA 5
ATOM 8039 C C . TYR A 1 85 ? -12.035 -11.138 -17.702 1.00 0.00 85 TYR A C 5
ATOM 8040 O O . TYR A 1 85 ? -13.104 -10.661 -17.322 1.00 0.00 85 TYR A O 5
ATOM 8058 N N . ARG A 1 86 ? -11.233 -10.521 -18.564 1.00 0.00 86 ARG A N 5
ATOM 8059 C CA . ARG A 1 86 ? -11.571 -9.218 -19.124 1.00 0.00 86 ARG A CA 5
ATOM 8060 C C . ARG A 1 86 ? -12.908 -9.271 -19.858 1.00 0.00 86 ARG A C 5
ATOM 8061 O O . ARG A 1 86 ? -13.570 -8.250 -20.036 1.00 0.00 86 ARG A O 5
ATOM 8082 N N . GLU A 1 87 ? -13.296 -10.470 -20.283 1.00 0.00 87 GLU A N 5
ATOM 8083 C CA . GLU A 1 87 ? -14.552 -10.656 -20.999 1.00 0.00 87 GLU A CA 5
ATOM 8084 C C . GLU A 1 87 ? -15.714 -10.036 -20.229 1.00 0.00 87 GLU A C 5
ATOM 8085 O O . GLU A 1 87 ? -16.662 -9.522 -20.823 1.00 0.00 87 GLU A O 5
ATOM 8097 N N . ARG A 1 88 ? -15.634 -10.090 -18.904 1.00 0.00 88 ARG A N 5
ATOM 8098 C CA . ARG A 1 88 ? -16.679 -9.536 -18.051 1.00 0.00 88 ARG A CA 5
ATOM 8099 C C . ARG A 1 88 ? -16.432 -8.055 -17.781 1.00 0.00 88 ARG A C 5
ATOM 8100 O O . ARG A 1 88 ? -17.361 -7.304 -17.481 1.00 0.00 88 ARG A O 5
ATOM 8121 N N . LEU A 1 89 ? -15.174 -7.641 -17.887 1.00 0.00 89 LEU A N 5
ATOM 8122 C CA . LEU A 1 89 ? -14.803 -6.250 -17.653 1.00 0.00 89 LEU A CA 5
ATOM 8123 C C . LEU A 1 89 ? -15.426 -5.337 -18.705 1.00 0.00 89 LEU A C 5
ATOM 8124 O O . LEU A 1 89 ? -15.688 -4.162 -18.445 1.00 0.00 89 LEU A O 5
ATOM 8140 N N . PHE A 1 90 ? -15.663 -5.885 -19.892 1.00 0.00 90 PHE A N 5
ATOM 8141 C CA . PHE A 1 90 ? -16.256 -5.120 -20.982 1.00 0.00 90 PHE A CA 5
ATOM 8142 C C . PHE A 1 90 ? -17.568 -4.475 -20.544 1.00 0.00 90 PHE A C 5
ATOM 8143 O O . PHE A 1 90 ? -17.960 -3.428 -21.059 1.00 0.00 90 PHE A O 5
ATOM 8160 N N . ARG A 1 91 ? -18.242 -5.109 -19.590 1.00 0.00 91 ARG A N 5
ATOM 8161 C CA . ARG A 1 91 ? -19.510 -4.600 -19.083 1.00 0.00 91 ARG A CA 5
ATOM 8162 C C . ARG A 1 91 ? -19.329 -3.223 -18.451 1.00 0.00 91 ARG A C 5
ATOM 8163 O O . ARG A 1 91 ? -20.234 -2.391 -18.483 1.00 0.00 91 ARG A O 5
ATOM 8184 N N . ASN A 1 92 ? -18.153 -2.991 -17.876 1.00 0.00 92 ASN A N 5
ATOM 8185 C CA . ASN A 1 92 ? -17.854 -1.716 -17.235 1.00 0.00 92 ASN A CA 5
ATOM 8186 C C . ASN A 1 92 ? -16.971 -0.851 -18.130 1.00 0.00 92 ASN A C 5
ATOM 8187 O O . ASN A 1 92 ? -17.306 0.295 -18.427 1.00 0.00 92 ASN A O 5
ATOM 8198 N N . GLN A 1 93 ? -15.843 -1.410 -18.556 1.00 0.00 93 GLN A N 5
ATOM 8199 C CA . GLN A 1 93 ? -14.912 -0.690 -19.417 1.00 0.00 93 GLN A CA 5
ATOM 8200 C C . GLN A 1 93 ? -14.401 0.572 -18.731 1.00 0.00 93 GLN A C 5
ATOM 8201 O O . GLN A 1 93 ? -15.037 1.625 -18.790 1.00 0.00 93 GLN A O 5
ATOM 8215 N N . LYS A 1 94 ? -13.248 0.460 -18.079 1.00 0.00 94 LYS A N 5
ATOM 8216 C CA . LYS A 1 94 ? -12.650 1.592 -17.382 1.00 0.00 94 LYS A CA 5
ATOM 8217 C C . LYS A 1 94 ? -13.553 2.073 -16.250 1.00 0.00 94 LYS A C 5
ATOM 8218 O O . LYS A 1 94 ? -14.558 2.742 -16.489 1.00 0.00 94 LYS A O 5
ATOM 8237 N N . ILE A 1 95 ? -13.187 1.729 -15.020 1.00 0.00 95 ILE A N 5
ATOM 8238 C CA . ILE A 1 95 ? -13.963 2.128 -13.853 1.00 0.00 95 ILE A CA 5
ATOM 8239 C C . ILE A 1 95 ? -14.169 3.639 -13.820 1.00 0.00 95 ILE A C 5
ATOM 8240 O O . ILE A 1 95 ? -15.182 4.128 -13.318 1.00 0.00 95 ILE A O 5
ATOM 8256 N N . LEU A 1 96 ? -13.203 4.374 -14.361 1.00 0.00 96 LEU A N 5
ATOM 8257 C CA . LEU A 1 96 ? -13.279 5.830 -14.396 1.00 0.00 96 LEU A CA 5
ATOM 8258 C C . LEU A 1 96 ? -13.318 6.407 -12.985 1.00 0.00 96 LEU A C 5
ATOM 8259 O O . LEU A 1 96 ? -14.266 7.099 -12.612 1.00 0.00 96 LEU A O 5
ATOM 8275 N N . ARG A 1 97 ? -12.281 6.121 -12.205 1.00 0.00 97 ARG A N 5
ATOM 8276 C CA . ARG A 1 97 ? -12.196 6.613 -10.835 1.00 0.00 97 ARG A CA 5
ATOM 8277 C C . ARG A 1 97 ? -11.273 7.824 -10.748 1.00 0.00 97 ARG A C 5
ATOM 8278 O O . ARG A 1 97 ? -10.530 8.119 -11.684 1.00 0.00 97 ARG A O 5
ATOM 8299 N N . GLU A 1 98 ? -11.325 8.522 -9.618 1.00 0.00 98 GLU A N 5
ATOM 8300 C CA . GLU A 1 98 ? -10.494 9.703 -9.411 1.00 0.00 98 GLU A CA 5
ATOM 8301 C C . GLU A 1 98 ? -9.023 9.317 -9.288 1.00 0.00 98 GLU A C 5
ATOM 8302 O O . GLU A 1 98 ? -8.665 8.146 -9.410 1.00 0.00 98 GLU A O 5
ATOM 8314 N N . TYR A 1 99 ? -8.175 10.311 -9.047 1.00 0.00 99 TYR A N 5
ATOM 8315 C CA . TYR A 1 99 ? -6.743 10.078 -8.911 1.00 0.00 99 TYR A CA 5
ATOM 8316 C C . TYR A 1 99 ? -6.270 10.400 -7.497 1.00 0.00 99 TYR A C 5
ATOM 8317 O O . TYR A 1 99 ? -6.717 11.372 -6.887 1.00 0.00 99 TYR A O 5
ATOM 8335 N N . ARG A 1 100 ? -5.363 9.577 -6.981 1.00 0.00 100 ARG A N 5
ATOM 8336 C CA . ARG A 1 100 ? -4.829 9.773 -5.639 1.00 0.00 100 ARG A CA 5
ATOM 8337 C C . ARG A 1 100 ? -3.474 10.472 -5.689 1.00 0.00 100 ARG A C 5
ATOM 8338 O O . ARG A 1 100 ? -3.109 11.208 -4.772 1.00 0.00 100 ARG A O 5
ATOM 8359 N N . ASP A 1 101 ? -2.732 10.238 -6.766 1.00 0.00 101 ASP A N 5
ATOM 8360 C CA . ASP A 1 101 ? -1.418 10.845 -6.937 1.00 0.00 101 ASP A CA 5
ATOM 8361 C C . ASP A 1 101 ? -1.501 12.080 -7.829 1.00 0.00 101 ASP A C 5
ATOM 8362 O O . ASP A 1 101 ? -1.904 11.993 -8.990 1.00 0.00 101 ASP A O 5
ATOM 8371 N N . GLY A 1 1 ? -3.368 3.467 -4.664 1.00 0.00 1 GLY A N 6
ATOM 8372 C CA . GLY A 1 1 ? -2.096 4.079 -4.327 1.00 0.00 1 GLY A CA 6
ATOM 8373 C C . GLY A 1 1 ? -1.141 4.118 -5.504 1.00 0.00 1 GLY A C 6
ATOM 8374 O O . GLY A 1 1 ? -1.511 4.545 -6.597 1.00 0.00 1 GLY A O 6
ATOM 8378 N N . SER A 1 2 ? 0.091 3.673 -5.279 1.00 0.00 2 SER A N 6
ATOM 8379 C CA . SER A 1 2 ? 1.103 3.665 -6.329 1.00 0.00 2 SER A CA 6
ATOM 8380 C C . SER A 1 2 ? 2.025 2.458 -6.184 1.00 0.00 2 SER A C 6
ATOM 8381 O O . SER A 1 2 ? 2.721 2.311 -5.179 1.00 0.00 2 SER A O 6
ATOM 8389 N N . SER A 1 3 ? 2.025 1.596 -7.196 1.00 0.00 3 SER A N 6
ATOM 8390 C CA . SER A 1 3 ? 2.858 0.399 -7.181 1.00 0.00 3 SER A CA 6
ATOM 8391 C C . SER A 1 3 ? 3.974 0.501 -8.217 1.00 0.00 3 SER A C 6
ATOM 8392 O O . SER A 1 3 ? 5.093 0.045 -7.987 1.00 0.00 3 SER A O 6
ATOM 8400 N N . GLY A 1 4 ? 3.659 1.104 -9.359 1.00 0.00 4 GLY A N 6
ATOM 8401 C CA . GLY A 1 4 ? 4.644 1.256 -10.414 1.00 0.00 4 GLY A CA 6
ATOM 8402 C C . GLY A 1 4 ? 4.255 2.317 -11.423 1.00 0.00 4 GLY A C 6
ATOM 8403 O O . GLY A 1 4 ? 4.244 3.507 -11.110 1.00 0.00 4 GLY A O 6
ATOM 8407 N N . SER A 1 5 ? 3.935 1.886 -12.639 1.00 0.00 5 SER A N 6
ATOM 8408 C CA . SER A 1 5 ? 3.548 2.809 -13.700 1.00 0.00 5 SER A CA 6
ATOM 8409 C C . SER A 1 5 ? 2.382 2.249 -14.509 1.00 0.00 5 SER A C 6
ATOM 8410 O O . SER A 1 5 ? 2.375 1.074 -14.876 1.00 0.00 5 SER A O 6
ATOM 8418 N N . SER A 1 6 ? 1.398 3.099 -14.783 1.00 0.00 6 SER A N 6
ATOM 8419 C CA . SER A 1 6 ? 0.224 2.689 -15.545 1.00 0.00 6 SER A CA 6
ATOM 8420 C C . SER A 1 6 ? -0.662 3.889 -15.865 1.00 0.00 6 SER A C 6
ATOM 8421 O O . SER A 1 6 ? -0.292 5.034 -15.609 1.00 0.00 6 SER A O 6
ATOM 8429 N N . GLY A 1 7 ? -1.836 3.617 -16.427 1.00 0.00 7 GLY A N 6
ATOM 8430 C CA . GLY A 1 7 ? -2.758 4.684 -16.773 1.00 0.00 7 GLY A CA 6
ATOM 8431 C C . GLY A 1 7 ? -2.747 5.001 -18.255 1.00 0.00 7 GLY A C 6
ATOM 8432 O O . GLY A 1 7 ? -3.508 4.418 -19.028 1.00 0.00 7 GLY A O 6
ATOM 8436 N N . LYS A 1 8 ? -1.884 5.929 -18.654 1.00 0.00 8 LYS A N 6
ATOM 8437 C CA . LYS A 1 8 ? -1.777 6.324 -20.053 1.00 0.00 8 LYS A CA 6
ATOM 8438 C C . LYS A 1 8 ? -0.415 5.942 -20.624 1.00 0.00 8 LYS A C 6
ATOM 8439 O O . LYS A 1 8 ? 0.540 5.720 -19.879 1.00 0.00 8 LYS A O 6
ATOM 8458 N N . TYR A 1 9 ? -0.333 5.868 -21.947 1.00 0.00 9 TYR A N 6
ATOM 8459 C CA . TYR A 1 9 ? 0.912 5.511 -22.617 1.00 0.00 9 TYR A CA 6
ATOM 8460 C C . TYR A 1 9 ? 1.087 6.312 -23.904 1.00 0.00 9 TYR A C 6
ATOM 8461 O O . TYR A 1 9 ? 0.386 6.085 -24.891 1.00 0.00 9 TYR A O 6
ATOM 8479 N N . THR A 1 10 ? 2.028 7.251 -23.886 1.00 0.00 10 THR A N 6
ATOM 8480 C CA . THR A 1 10 ? 2.296 8.087 -25.050 1.00 0.00 10 THR A CA 6
ATOM 8481 C C . THR A 1 10 ? 3.510 7.582 -25.821 1.00 0.00 10 THR A C 6
ATOM 8482 O O . THR A 1 10 ? 3.379 7.047 -26.921 1.00 0.00 10 THR A O 6
ATOM 8493 N N . GLN A 1 11 ? 4.691 7.755 -25.236 1.00 0.00 11 GLN A N 6
ATOM 8494 C CA . GLN A 1 11 ? 5.929 7.316 -25.869 1.00 0.00 11 GLN A CA 6
ATOM 8495 C C . GLN A 1 11 ? 6.863 6.671 -24.851 1.00 0.00 11 GLN A C 6
ATOM 8496 O O . GLN A 1 11 ? 8.067 6.922 -24.853 1.00 0.00 11 GLN A O 6
ATOM 8510 N N . ASN A 1 12 ? 6.298 5.839 -23.982 1.00 0.00 12 ASN A N 6
ATOM 8511 C CA . ASN A 1 12 ? 7.081 5.158 -22.957 1.00 0.00 12 ASN A CA 6
ATOM 8512 C C . ASN A 1 12 ? 7.243 3.678 -23.289 1.00 0.00 12 ASN A C 6
ATOM 8513 O O . ASN A 1 12 ? 6.261 2.969 -23.508 1.00 0.00 12 ASN A O 6
ATOM 8524 N N . ASN A 1 13 ? 8.489 3.218 -23.326 1.00 0.00 13 ASN A N 6
ATOM 8525 C CA . ASN A 1 13 ? 8.781 1.822 -23.632 1.00 0.00 13 ASN A CA 6
ATOM 8526 C C . ASN A 1 13 ? 9.545 1.162 -22.488 1.00 0.00 13 ASN A C 6
ATOM 8527 O O . ASN A 1 13 ? 10.724 0.836 -22.622 1.00 0.00 13 ASN A O 6
ATOM 8538 N N . PHE A 1 14 ? 8.865 0.969 -21.363 1.00 0.00 14 PHE A N 6
ATOM 8539 C CA . PHE A 1 14 ? 9.479 0.349 -20.195 1.00 0.00 14 PHE A CA 6
ATOM 8540 C C . PHE A 1 14 ? 8.483 -0.552 -19.470 1.00 0.00 14 PHE A C 6
ATOM 8541 O O . PHE A 1 14 ? 7.315 -0.198 -19.307 1.00 0.00 14 PHE A O 6
ATOM 8558 N N . ILE A 1 15 ? 8.954 -1.717 -19.039 1.00 0.00 15 ILE A N 6
ATOM 8559 C CA . ILE A 1 15 ? 8.105 -2.669 -18.331 1.00 0.00 15 ILE A CA 6
ATOM 8560 C C . ILE A 1 15 ? 8.579 -2.865 -16.895 1.00 0.00 15 ILE A C 6
ATOM 8561 O O . ILE A 1 15 ? 9.779 -2.927 -16.628 1.00 0.00 15 ILE A O 6
ATOM 8577 N N . THR A 1 16 ? 7.627 -2.964 -15.972 1.00 0.00 16 THR A N 6
ATOM 8578 C CA . THR A 1 16 ? 7.945 -3.154 -14.563 1.00 0.00 16 THR A CA 6
ATOM 8579 C C . THR A 1 16 ? 8.640 -4.491 -14.332 1.00 0.00 16 THR A C 6
ATOM 8580 O O . THR A 1 16 ? 8.524 -5.410 -15.141 1.00 0.00 16 THR A O 6
ATOM 8591 N N . GLY A 1 17 ? 9.363 -4.593 -13.221 1.00 0.00 17 GLY A N 6
ATOM 8592 C CA . GLY A 1 17 ? 10.066 -5.822 -12.903 1.00 0.00 17 GLY A CA 6
ATOM 8593 C C . GLY A 1 17 ? 9.124 -6.950 -12.534 1.00 0.00 17 GLY A C 6
ATOM 8594 O O . GLY A 1 17 ? 9.093 -7.986 -13.198 1.00 0.00 17 GLY A O 6
ATOM 8598 N N . VAL A 1 18 ? 8.353 -6.750 -11.470 1.00 0.00 18 VAL A N 6
ATOM 8599 C CA . VAL A 1 18 ? 7.405 -7.759 -11.012 1.00 0.00 18 VAL A CA 6
ATOM 8600 C C . VAL A 1 18 ? 6.501 -8.220 -12.150 1.00 0.00 18 VAL A C 6
ATOM 8601 O O . VAL A 1 18 ? 6.085 -9.378 -12.196 1.00 0.00 18 VAL A O 6
ATOM 8614 N N . ARG A 1 19 ? 6.201 -7.307 -13.067 1.00 0.00 19 ARG A N 6
ATOM 8615 C CA . ARG A 1 19 ? 5.346 -7.619 -14.206 1.00 0.00 19 ARG A CA 6
ATOM 8616 C C . ARG A 1 19 ? 6.030 -8.609 -15.144 1.00 0.00 19 ARG A C 6
ATOM 8617 O O . ARG A 1 19 ? 5.423 -9.586 -15.582 1.00 0.00 19 ARG A O 6
ATOM 8638 N N . ALA A 1 20 ? 7.297 -8.348 -15.450 1.00 0.00 20 ALA A N 6
ATOM 8639 C CA . ALA A 1 20 ? 8.063 -9.216 -16.335 1.00 0.00 20 ALA A CA 6
ATOM 8640 C C . ALA A 1 20 ? 8.298 -10.581 -15.697 1.00 0.00 20 ALA A C 6
ATOM 8641 O O . ALA A 1 20 ? 8.333 -11.601 -16.387 1.00 0.00 20 ALA A O 6
ATOM 8648 N N . ILE A 1 21 ? 8.458 -10.593 -14.378 1.00 0.00 21 ILE A N 6
ATOM 8649 C CA . ILE A 1 21 ? 8.689 -11.833 -13.648 1.00 0.00 21 ILE A CA 6
ATOM 8650 C C . ILE A 1 21 ? 7.432 -12.696 -13.619 1.00 0.00 21 ILE A C 6
ATOM 8651 O O . ILE A 1 21 ? 7.507 -13.917 -13.485 1.00 0.00 21 ILE A O 6
ATOM 8667 N N . ASN A 1 22 ? 6.276 -12.052 -13.746 1.00 0.00 22 ASN A N 6
ATOM 8668 C CA . ASN A 1 22 ? 5.001 -12.761 -13.735 1.00 0.00 22 ASN A CA 6
ATOM 8669 C C . ASN A 1 22 ? 4.570 -13.125 -15.152 1.00 0.00 22 ASN A C 6
ATOM 8670 O O . ASN A 1 22 ? 3.873 -14.117 -15.363 1.00 0.00 22 ASN A O 6
ATOM 8681 N N . GLU A 1 23 ? 4.989 -12.315 -16.120 1.00 0.00 23 GLU A N 6
ATOM 8682 C CA . GLU A 1 23 ? 4.645 -12.553 -17.517 1.00 0.00 23 GLU A CA 6
ATOM 8683 C C . GLU A 1 23 ? 5.635 -13.516 -18.164 1.00 0.00 23 GLU A C 6
ATOM 8684 O O . GLU A 1 23 ? 5.255 -14.586 -18.642 1.00 0.00 23 GLU A O 6
ATOM 8696 N N . PHE A 1 24 ? 6.906 -13.129 -18.177 1.00 0.00 24 PHE A N 6
ATOM 8697 C CA . PHE A 1 24 ? 7.952 -13.957 -18.767 1.00 0.00 24 PHE A CA 6
ATOM 8698 C C . PHE A 1 24 ? 8.262 -15.157 -17.878 1.00 0.00 24 PHE A C 6
ATOM 8699 O O . PHE A 1 24 ? 8.886 -16.124 -18.317 1.00 0.00 24 PHE A O 6
ATOM 8716 N N . CYS A 1 25 ? 7.824 -15.087 -16.626 1.00 0.00 25 CYS A N 6
ATOM 8717 C CA . CYS A 1 25 ? 8.056 -16.166 -15.672 1.00 0.00 25 CYS A CA 6
ATOM 8718 C C . CYS A 1 25 ? 9.549 -16.419 -15.490 1.00 0.00 25 CYS A C 6
ATOM 8719 O O . CYS A 1 25 ? 10.083 -17.420 -15.968 1.00 0.00 25 CYS A O 6
ATOM 8727 N N . LEU A 1 26 ? 10.217 -15.504 -14.796 1.00 0.00 26 LEU A N 6
ATOM 8728 C CA . LEU A 1 26 ? 11.650 -15.626 -14.551 1.00 0.00 26 LEU A CA 6
ATOM 8729 C C . LEU A 1 26 ? 11.948 -15.631 -13.055 1.00 0.00 26 LEU A C 6
ATOM 8730 O O . LEU A 1 26 ? 11.037 -15.691 -12.230 1.00 0.00 26 LEU A O 6
ATOM 8746 N N . LYS A 1 27 ? 13.231 -15.566 -12.713 1.00 0.00 27 LYS A N 6
ATOM 8747 C CA . LYS A 1 27 ? 13.650 -15.560 -11.316 1.00 0.00 27 LYS A CA 6
ATOM 8748 C C . LYS A 1 27 ? 13.849 -14.133 -10.814 1.00 0.00 27 LYS A C 6
ATOM 8749 O O . LYS A 1 27 ? 13.964 -13.197 -11.605 1.00 0.00 27 LYS A O 6
ATOM 8768 N N . SER A 1 28 ? 13.889 -13.975 -9.495 1.00 0.00 28 SER A N 6
ATOM 8769 C CA . SER A 1 28 ? 14.071 -12.662 -8.888 1.00 0.00 28 SER A CA 6
ATOM 8770 C C . SER A 1 28 ? 15.471 -12.124 -9.167 1.00 0.00 28 SER A C 6
ATOM 8771 O O . SER A 1 28 ? 15.642 -10.953 -9.508 1.00 0.00 28 SER A O 6
ATOM 8779 N N . SER A 1 29 ? 16.470 -12.987 -9.019 1.00 0.00 29 SER A N 6
ATOM 8780 C CA . SER A 1 29 ? 17.857 -12.599 -9.250 1.00 0.00 29 SER A CA 6
ATOM 8781 C C . SER A 1 29 ? 18.112 -12.357 -10.735 1.00 0.00 29 SER A C 6
ATOM 8782 O O . SER A 1 29 ? 18.964 -11.550 -11.106 1.00 0.00 29 SER A O 6
ATOM 8790 N N . ASP A 1 30 ? 17.367 -13.062 -11.579 1.00 0.00 30 ASP A N 6
ATOM 8791 C CA . ASP A 1 30 ? 17.511 -12.923 -13.024 1.00 0.00 30 ASP A CA 6
ATOM 8792 C C . ASP A 1 30 ? 17.328 -11.471 -13.452 1.00 0.00 30 ASP A C 6
ATOM 8793 O O . ASP A 1 30 ? 18.208 -10.882 -14.081 1.00 0.00 30 ASP A O 6
ATOM 8802 N N . LEU A 1 31 ? 16.180 -10.898 -13.107 1.00 0.00 31 LEU A N 6
ATOM 8803 C CA . LEU A 1 31 ? 15.881 -9.513 -13.456 1.00 0.00 31 LEU A CA 6
ATOM 8804 C C . LEU A 1 31 ? 16.969 -8.575 -12.944 1.00 0.00 31 LEU A C 6
ATOM 8805 O O . LEU A 1 31 ? 17.406 -7.671 -13.655 1.00 0.00 31 LEU A O 6
ATOM 8821 N N . GLU A 1 32 ? 17.402 -8.799 -11.708 1.00 0.00 32 GLU A N 6
ATOM 8822 C CA . GLU A 1 32 ? 18.441 -7.973 -11.102 1.00 0.00 32 GLU A CA 6
ATOM 8823 C C . GLU A 1 32 ? 19.679 -7.917 -11.992 1.00 0.00 32 GLU A C 6
ATOM 8824 O O . GLU A 1 32 ? 20.394 -6.915 -12.015 1.00 0.00 32 GLU A O 6
ATOM 8836 N N . GLN A 1 33 ? 19.925 -9.000 -12.723 1.00 0.00 33 GLN A N 6
ATOM 8837 C CA . GLN A 1 33 ? 21.077 -9.074 -13.613 1.00 0.00 33 GLN A CA 6
ATOM 8838 C C . GLN A 1 33 ? 20.988 -8.016 -14.708 1.00 0.00 33 GLN A C 6
ATOM 8839 O O . GLN A 1 33 ? 21.990 -7.398 -15.072 1.00 0.00 33 GLN A O 6
ATOM 8853 N N . LEU A 1 34 ? 19.784 -7.812 -15.230 1.00 0.00 34 LEU A N 6
ATOM 8854 C CA . LEU A 1 34 ? 19.563 -6.828 -16.284 1.00 0.00 34 LEU A CA 6
ATOM 8855 C C . LEU A 1 34 ? 19.853 -5.417 -15.782 1.00 0.00 34 LEU A C 6
ATOM 8856 O O . LEU A 1 34 ? 19.782 -5.148 -14.583 1.00 0.00 34 LEU A O 6
ATOM 8872 N N . ARG A 1 35 ? 20.179 -4.520 -16.707 1.00 0.00 35 ARG A N 6
ATOM 8873 C CA . ARG A 1 35 ? 20.479 -3.137 -16.358 1.00 0.00 35 ARG A CA 6
ATOM 8874 C C . ARG A 1 35 ? 19.363 -2.537 -15.507 1.00 0.00 35 ARG A C 6
ATOM 8875 O O . ARG A 1 35 ? 18.184 -2.652 -15.840 1.00 0.00 35 ARG A O 6
ATOM 8896 N N . LYS A 1 36 ? 19.745 -1.897 -14.407 1.00 0.00 36 LYS A N 6
ATOM 8897 C CA . LYS A 1 36 ? 18.778 -1.278 -13.508 1.00 0.00 36 LYS A CA 6
ATOM 8898 C C . LYS A 1 36 ? 18.500 0.165 -13.917 1.00 0.00 36 LYS A C 6
ATOM 8899 O O . LYS A 1 36 ? 18.873 1.103 -13.212 1.00 0.00 36 LYS A O 6
ATOM 8918 N N . ILE A 1 37 ? 17.843 0.334 -15.060 1.00 0.00 37 ILE A N 6
ATOM 8919 C CA . ILE A 1 37 ? 17.513 1.663 -15.561 1.00 0.00 37 ILE A CA 6
ATOM 8920 C C . ILE A 1 37 ? 16.725 2.460 -14.527 1.00 0.00 37 ILE A C 6
ATOM 8921 O O . ILE A 1 37 ? 15.704 1.997 -14.019 1.00 0.00 37 ILE A O 6
ATOM 8937 N N . ARG A 1 38 ? 17.204 3.662 -14.223 1.00 0.00 38 ARG A N 6
ATOM 8938 C CA . ARG A 1 38 ? 16.544 4.524 -13.250 1.00 0.00 38 ARG A CA 6
ATOM 8939 C C . ARG A 1 38 ? 15.780 5.645 -13.949 1.00 0.00 38 ARG A C 6
ATOM 8940 O O . ARG A 1 38 ? 16.380 6.579 -14.483 1.00 0.00 38 ARG A O 6
ATOM 8961 N N . ARG A 1 39 ? 14.455 5.546 -13.941 1.00 0.00 39 ARG A N 6
ATOM 8962 C CA . ARG A 1 39 ? 13.610 6.551 -14.574 1.00 0.00 39 ARG A CA 6
ATOM 8963 C C . ARG A 1 39 ? 13.249 7.658 -13.589 1.00 0.00 39 ARG A C 6
ATOM 8964 O O . ARG A 1 39 ? 13.062 7.406 -12.398 1.00 0.00 39 ARG A O 6
ATOM 8985 N N . ARG A 1 40 ? 13.153 8.884 -14.092 1.00 0.00 40 ARG A N 6
ATOM 8986 C CA . ARG A 1 40 ? 12.816 10.030 -13.256 1.00 0.00 40 ARG A CA 6
ATOM 8987 C C . ARG A 1 40 ? 11.360 10.438 -13.455 1.00 0.00 40 ARG A C 6
ATOM 8988 O O . ARG A 1 40 ? 10.689 9.958 -14.368 1.00 0.00 40 ARG A O 6
ATOM 9009 N N . SER A 1 41 ? 10.877 11.328 -12.593 1.00 0.00 41 SER A N 6
ATOM 9010 C CA . SER A 1 41 ? 9.499 11.798 -12.671 1.00 0.00 41 SER A CA 6
ATOM 9011 C C . SER A 1 41 ? 9.392 13.247 -12.206 1.00 0.00 41 SER A C 6
ATOM 9012 O O . SER A 1 41 ? 10.265 13.769 -11.511 1.00 0.00 41 SER A O 6
ATOM 9020 N N . PRO A 1 42 ? 8.297 13.915 -12.598 1.00 0.00 42 PRO A N 6
ATOM 9021 C CA . PRO A 1 42 ? 8.048 15.312 -12.233 1.00 0.00 42 PRO A CA 6
ATOM 9022 C C . PRO A 1 42 ? 7.737 15.478 -10.749 1.00 0.00 42 PRO A C 6
ATOM 9023 O O . PRO A 1 42 ? 8.278 16.364 -10.087 1.00 0.00 42 PRO A O 6
ATOM 9034 N N . HIS A 1 43 ? 6.864 14.619 -10.233 1.00 0.00 43 HIS A N 6
ATOM 9035 C CA . HIS A 1 43 ? 6.483 14.669 -8.826 1.00 0.00 43 HIS A CA 6
ATOM 9036 C C . HIS A 1 43 ? 5.650 13.449 -8.445 1.00 0.00 43 HIS A C 6
ATOM 9037 O O . HIS A 1 43 ? 4.739 13.541 -7.623 1.00 0.00 43 HIS A O 6
ATOM 9051 N N . GLU A 1 44 ? 5.968 12.309 -9.048 1.00 0.00 44 GLU A N 6
ATOM 9052 C CA . GLU A 1 44 ? 5.247 11.072 -8.773 1.00 0.00 44 GLU A CA 6
ATOM 9053 C C . GLU A 1 44 ? 6.205 9.972 -8.322 1.00 0.00 44 GLU A C 6
ATOM 9054 O O . GLU A 1 44 ? 7.415 10.066 -8.528 1.00 0.00 44 GLU A O 6
ATOM 9066 N N . ASP A 1 45 ? 5.655 8.932 -7.706 1.00 0.00 45 ASP A N 6
ATOM 9067 C CA . ASP A 1 45 ? 6.459 7.815 -7.226 1.00 0.00 45 ASP A CA 6
ATOM 9068 C C . ASP A 1 45 ? 7.437 8.272 -6.148 1.00 0.00 45 ASP A C 6
ATOM 9069 O O . ASP A 1 45 ? 8.540 8.728 -6.448 1.00 0.00 45 ASP A O 6
ATOM 9078 N N . THR A 1 46 ? 7.024 8.147 -4.890 1.00 0.00 46 THR A N 6
ATOM 9079 C CA . THR A 1 46 ? 7.862 8.550 -3.768 1.00 0.00 46 THR A CA 6
ATOM 9080 C C . THR A 1 46 ? 9.156 7.745 -3.732 1.00 0.00 46 THR A C 6
ATOM 9081 O O . THR A 1 46 ? 10.183 8.227 -3.255 1.00 0.00 46 THR A O 6
ATOM 9092 N N . GLU A 1 47 ? 9.100 6.518 -4.240 1.00 0.00 47 GLU A N 6
ATOM 9093 C CA . GLU A 1 47 ? 10.269 5.648 -4.265 1.00 0.00 47 GLU A CA 6
ATOM 9094 C C . GLU A 1 47 ? 10.900 5.624 -5.654 1.00 0.00 47 GLU A C 6
ATOM 9095 O O . GLU A 1 47 ? 10.200 5.654 -6.666 1.00 0.00 47 GLU A O 6
ATOM 9107 N N . SER A 1 48 ? 12.228 5.571 -5.694 1.00 0.00 48 SER A N 6
ATOM 9108 C CA . SER A 1 48 ? 12.954 5.548 -6.958 1.00 0.00 48 SER A CA 6
ATOM 9109 C C . SER A 1 48 ? 12.500 4.377 -7.824 1.00 0.00 48 SER A C 6
ATOM 9110 O O . SER A 1 48 ? 12.209 4.542 -9.009 1.00 0.00 48 SER A O 6
ATOM 9118 N N . PHE A 1 49 ? 12.442 3.193 -7.224 1.00 0.00 49 PHE A N 6
ATOM 9119 C CA . PHE A 1 49 ? 12.025 1.993 -7.940 1.00 0.00 49 PHE A CA 6
ATOM 9120 C C . PHE A 1 49 ? 12.956 1.708 -9.114 1.00 0.00 49 PHE A C 6
ATOM 9121 O O . PHE A 1 49 ? 13.831 2.512 -9.437 1.00 0.00 49 PHE A O 6
ATOM 9138 N N . THR A 1 50 ? 12.761 0.558 -9.751 1.00 0.00 50 THR A N 6
ATOM 9139 C CA . THR A 1 50 ? 13.583 0.165 -10.889 1.00 0.00 50 THR A CA 6
ATOM 9140 C C . THR A 1 50 ? 12.728 -0.400 -12.016 1.00 0.00 50 THR A C 6
ATOM 9141 O O . THR A 1 50 ? 11.620 -0.885 -11.786 1.00 0.00 50 THR A O 6
ATOM 9152 N N . VAL A 1 51 ? 13.249 -0.336 -13.238 1.00 0.00 51 VAL A N 6
ATOM 9153 C CA . VAL A 1 51 ? 12.532 -0.844 -14.402 1.00 0.00 51 VAL A CA 6
ATOM 9154 C C . VAL A 1 51 ? 13.493 -1.463 -15.411 1.00 0.00 51 VAL A C 6
ATOM 9155 O O . VAL A 1 51 ? 14.706 -1.264 -15.332 1.00 0.00 51 VAL A O 6
ATOM 9168 N N . TYR A 1 52 ? 12.943 -2.213 -16.359 1.00 0.00 52 TYR A N 6
ATOM 9169 C CA . TYR A 1 52 ? 13.752 -2.864 -17.384 1.00 0.00 52 TYR A CA 6
ATOM 9170 C C . TYR A 1 52 ? 13.172 -2.616 -18.773 1.00 0.00 52 TYR A C 6
ATOM 9171 O O . TYR A 1 52 ? 12.135 -1.969 -18.920 1.00 0.00 52 TYR A O 6
ATOM 9189 N N . LEU A 1 53 ? 13.850 -3.137 -19.790 1.00 0.00 53 LEU A N 6
ATOM 9190 C CA . LEU A 1 53 ? 13.404 -2.974 -21.170 1.00 0.00 53 LEU A CA 6
ATOM 9191 C C . LEU A 1 53 ? 12.705 -4.235 -21.668 1.00 0.00 53 LEU A C 6
ATOM 9192 O O . LEU A 1 53 ? 13.184 -5.348 -21.453 1.00 0.00 53 LEU A O 6
ATOM 9208 N N . ARG A 1 54 ? 11.571 -4.052 -22.337 1.00 0.00 54 ARG A N 6
ATOM 9209 C CA . ARG A 1 54 ? 10.807 -5.174 -22.867 1.00 0.00 54 ARG A CA 6
ATOM 9210 C C . ARG A 1 54 ? 11.676 -6.045 -23.771 1.00 0.00 54 ARG A C 6
ATOM 9211 O O . ARG A 1 54 ? 11.528 -7.266 -23.802 1.00 0.00 54 ARG A O 6
ATOM 9232 N N . SER A 1 55 ? 12.582 -5.407 -24.506 1.00 0.00 55 SER A N 6
ATOM 9233 C CA . SER A 1 55 ? 13.471 -6.122 -25.413 1.00 0.00 55 SER A CA 6
ATOM 9234 C C . SER A 1 55 ? 14.565 -6.851 -24.639 1.00 0.00 55 SER A C 6
ATOM 9235 O O . SER A 1 55 ? 15.074 -7.880 -25.084 1.00 0.00 55 SER A O 6
ATOM 9243 N N . ASP A 1 56 ? 14.921 -6.310 -23.480 1.00 0.00 56 ASP A N 6
ATOM 9244 C CA . ASP A 1 56 ? 15.954 -6.909 -22.642 1.00 0.00 56 ASP A CA 6
ATOM 9245 C C . ASP A 1 56 ? 15.423 -8.147 -21.926 1.00 0.00 56 ASP A C 6
ATOM 9246 O O . ASP A 1 56 ? 16.125 -9.149 -21.794 1.00 0.00 56 ASP A O 6
ATOM 9255 N N . VAL A 1 57 ? 14.179 -8.069 -21.464 1.00 0.00 57 VAL A N 6
ATOM 9256 C CA . VAL A 1 57 ? 13.554 -9.183 -20.761 1.00 0.00 57 VAL A CA 6
ATOM 9257 C C . VAL A 1 57 ? 13.359 -10.378 -21.688 1.00 0.00 57 VAL A C 6
ATOM 9258 O O . VAL A 1 57 ? 13.395 -11.527 -21.250 1.00 0.00 57 VAL A O 6
ATOM 9271 N N . GLU A 1 58 ? 13.154 -10.098 -22.971 1.00 0.00 58 GLU A N 6
ATOM 9272 C CA . GLU A 1 58 ? 12.954 -11.151 -23.960 1.00 0.00 58 GLU A CA 6
ATOM 9273 C C . GLU A 1 58 ? 14.114 -12.143 -23.940 1.00 0.00 58 GLU A C 6
ATOM 9274 O O . GLU A 1 58 ? 13.920 -13.335 -23.707 1.00 0.00 58 GLU A O 6
ATOM 9286 N N . ALA A 1 59 ? 15.319 -11.640 -24.188 1.00 0.00 59 ALA A N 6
ATOM 9287 C CA . ALA A 1 59 ? 16.510 -12.480 -24.197 1.00 0.00 59 ALA A CA 6
ATOM 9288 C C . ALA A 1 59 ? 16.626 -13.283 -22.906 1.00 0.00 59 ALA A C 6
ATOM 9289 O O . ALA A 1 59 ? 16.921 -14.478 -22.929 1.00 0.00 59 ALA A O 6
ATOM 9296 N N . LYS A 1 60 ? 16.393 -12.619 -21.779 1.00 0.00 60 LYS A N 6
ATOM 9297 C CA . LYS A 1 60 ? 16.471 -13.269 -20.476 1.00 0.00 60 LYS A CA 6
ATOM 9298 C C . LYS A 1 60 ? 15.558 -14.490 -20.423 1.00 0.00 60 LYS A C 6
ATOM 9299 O O . LYS A 1 60 ? 15.807 -15.431 -19.669 1.00 0.00 60 LYS A O 6
ATOM 9318 N N . SER A 1 61 ? 14.501 -14.469 -21.228 1.00 0.00 61 SER A N 6
ATOM 9319 C CA . SER A 1 61 ? 13.549 -15.573 -21.271 1.00 0.00 61 SER A CA 6
ATOM 9320 C C . SER A 1 61 ? 14.062 -16.698 -22.165 1.00 0.00 61 SER A C 6
ATOM 9321 O O . SER A 1 61 ? 13.706 -17.863 -21.984 1.00 0.00 61 SER A O 6
ATOM 9329 N N . LEU A 1 62 ? 14.901 -16.341 -23.131 1.00 0.00 62 LEU A N 6
ATOM 9330 C CA . LEU A 1 62 ? 15.464 -17.319 -24.056 1.00 0.00 62 LEU A CA 6
ATOM 9331 C C . LEU A 1 62 ? 16.705 -17.977 -23.462 1.00 0.00 62 LEU A C 6
ATOM 9332 O O . LEU A 1 62 ? 16.979 -19.149 -23.718 1.00 0.00 62 LEU A O 6
ATOM 9348 N N . GLU A 1 63 ? 17.449 -17.216 -22.666 1.00 0.00 63 GLU A N 6
ATOM 9349 C CA . GLU A 1 63 ? 18.660 -17.728 -22.035 1.00 0.00 63 GLU A CA 6
ATOM 9350 C C . GLU A 1 63 ? 18.318 -18.677 -20.890 1.00 0.00 63 GLU A C 6
ATOM 9351 O O . GLU A 1 63 ? 19.111 -19.548 -20.533 1.00 0.00 63 GLU A O 6
ATOM 9363 N N . VAL A 1 64 ? 17.131 -18.502 -20.319 1.00 0.00 64 VAL A N 6
ATOM 9364 C CA . VAL A 1 64 ? 16.682 -19.342 -19.215 1.00 0.00 64 VAL A CA 6
ATOM 9365 C C . VAL A 1 64 ? 15.895 -20.544 -19.725 1.00 0.00 64 VAL A C 6
ATOM 9366 O O . VAL A 1 64 ? 16.386 -21.673 -19.708 1.00 0.00 64 VAL A O 6
ATOM 9379 N N . TRP A 1 65 ? 14.672 -20.294 -20.178 1.00 0.00 65 TRP A N 6
ATOM 9380 C CA . TRP A 1 65 ? 13.816 -21.357 -20.694 1.00 0.00 65 TRP A CA 6
ATOM 9381 C C . TRP A 1 65 ? 14.464 -22.046 -21.890 1.00 0.00 65 TRP A C 6
ATOM 9382 O O . TRP A 1 65 ? 14.254 -23.236 -22.121 1.00 0.00 65 TRP A O 6
ATOM 9403 N N . GLY A 1 66 ? 15.253 -21.290 -22.647 1.00 0.00 66 GLY A N 6
ATOM 9404 C CA . GLY A 1 66 ? 15.920 -21.846 -23.810 1.00 0.00 66 GLY A CA 6
ATOM 9405 C C . GLY A 1 66 ? 15.391 -21.274 -25.110 1.00 0.00 66 GLY A C 6
ATOM 9406 O O . GLY A 1 66 ? 16.157 -21.005 -26.035 1.00 0.00 66 GLY A O 6
ATOM 9410 N N . SER A 1 67 ? 14.077 -21.087 -25.182 1.00 0.00 67 SER A N 6
ATOM 9411 C CA . SER A 1 67 ? 13.445 -20.548 -26.381 1.00 0.00 67 SER A CA 6
ATOM 9412 C C . SER A 1 67 ? 12.136 -19.846 -26.036 1.00 0.00 67 SER A C 6
ATOM 9413 O O . SER A 1 67 ? 11.543 -20.066 -24.979 1.00 0.00 67 SER A O 6
ATOM 9421 N N . PRO A 1 68 ? 11.672 -18.979 -26.949 1.00 0.00 68 PRO A N 6
ATOM 9422 C CA . PRO A 1 68 ? 10.427 -18.227 -26.765 1.00 0.00 68 PRO A CA 6
ATOM 9423 C C . PRO A 1 68 ? 9.193 -19.119 -26.842 1.00 0.00 68 PRO A C 6
ATOM 9424 O O . PRO A 1 68 ? 8.118 -18.747 -26.374 1.00 0.00 68 PRO A O 6
ATOM 9435 N N . GLU A 1 69 ? 9.357 -20.298 -27.434 1.00 0.00 69 GLU A N 6
ATOM 9436 C CA . GLU A 1 69 ? 8.255 -21.242 -27.572 1.00 0.00 69 GLU A CA 6
ATOM 9437 C C . GLU A 1 69 ? 7.903 -21.868 -26.225 1.00 0.00 69 GLU A C 6
ATOM 9438 O O . GLU A 1 69 ? 6.731 -22.084 -25.917 1.00 0.00 69 GLU A O 6
ATOM 9450 N N . ALA A 1 70 ? 8.926 -22.156 -25.428 1.00 0.00 70 ALA A N 6
ATOM 9451 C CA . ALA A 1 70 ? 8.726 -22.754 -24.114 1.00 0.00 70 ALA A CA 6
ATOM 9452 C C . ALA A 1 70 ? 7.785 -21.909 -23.263 1.00 0.00 70 ALA A C 6
ATOM 9453 O O . ALA A 1 70 ? 6.882 -22.433 -22.609 1.00 0.00 70 ALA A O 6
ATOM 9460 N N . LEU A 1 71 ? 8.000 -20.598 -23.275 1.00 0.00 71 LEU A N 6
ATOM 9461 C CA . LEU A 1 71 ? 7.171 -19.679 -22.503 1.00 0.00 71 LEU A CA 6
ATOM 9462 C C . LEU A 1 71 ? 5.811 -19.484 -23.167 1.00 0.00 71 LEU A C 6
ATOM 9463 O O . LEU A 1 71 ? 4.785 -19.414 -22.492 1.00 0.00 71 LEU A O 6
ATOM 9479 N N . ALA A 1 72 ? 5.813 -19.400 -24.493 1.00 0.00 72 ALA A N 6
ATOM 9480 C CA . ALA A 1 72 ? 4.579 -19.218 -25.248 1.00 0.00 72 ALA A CA 6
ATOM 9481 C C . ALA A 1 72 ? 3.556 -20.292 -24.894 1.00 0.00 72 ALA A C 6
ATOM 9482 O O . ALA A 1 72 ? 2.349 -20.062 -24.971 1.00 0.00 72 ALA A O 6
ATOM 9489 N N . ARG A 1 73 ? 4.045 -21.465 -24.507 1.00 0.00 73 ARG A N 6
ATOM 9490 C CA . ARG A 1 73 ? 3.173 -22.575 -24.144 1.00 0.00 73 ARG A CA 6
ATOM 9491 C C . ARG A 1 73 ? 2.208 -22.167 -23.035 1.00 0.00 73 ARG A C 6
ATOM 9492 O O . ARG A 1 73 ? 1.012 -22.449 -23.105 1.00 0.00 73 ARG A O 6
ATOM 9513 N N . GLU A 1 74 ? 2.736 -21.501 -22.012 1.00 0.00 74 GLU A N 6
ATOM 9514 C CA . GLU A 1 74 ? 1.921 -21.056 -20.888 1.00 0.00 74 GLU A CA 6
ATOM 9515 C C . GLU A 1 74 ? 1.156 -19.784 -21.241 1.00 0.00 74 GLU A C 6
ATOM 9516 O O . GLU A 1 74 ? -0.012 -19.628 -20.884 1.00 0.00 74 GLU A O 6
ATOM 9528 N N . LYS A 1 75 ? 1.824 -18.875 -21.945 1.00 0.00 75 LYS A N 6
ATOM 9529 C CA . LYS A 1 75 ? 1.209 -17.616 -22.348 1.00 0.00 75 LYS A CA 6
ATOM 9530 C C . LYS A 1 75 ? -0.098 -17.863 -23.095 1.00 0.00 75 LYS A C 6
ATOM 9531 O O . LYS A 1 75 ? -1.090 -17.167 -22.878 1.00 0.00 75 LYS A O 6
ATOM 9550 N N . LYS A 1 76 ? -0.092 -18.859 -23.974 1.00 0.00 76 LYS A N 6
ATOM 9551 C CA . LYS A 1 76 ? -1.277 -19.200 -24.752 1.00 0.00 76 LYS A CA 6
ATOM 9552 C C . LYS A 1 76 ? -2.481 -19.420 -23.841 1.00 0.00 76 LYS A C 6
ATOM 9553 O O . LYS A 1 76 ? -3.593 -18.988 -24.150 1.00 0.00 76 LYS A O 6
ATOM 9572 N N . LEU A 1 77 ? -2.252 -20.091 -22.718 1.00 0.00 77 LEU A N 6
ATOM 9573 C CA . LEU A 1 77 ? -3.318 -20.367 -21.761 1.00 0.00 77 LEU A CA 6
ATOM 9574 C C . LEU A 1 77 ? -3.849 -19.074 -21.150 1.00 0.00 77 LEU A C 6
ATOM 9575 O O . LEU A 1 77 ? -5.046 -18.791 -21.215 1.00 0.00 77 LEU A O 6
ATOM 9591 N N . ARG A 1 78 ? -2.951 -18.292 -20.559 1.00 0.00 78 ARG A N 6
ATOM 9592 C CA . ARG A 1 78 ? -3.330 -17.029 -19.938 1.00 0.00 78 ARG A CA 6
ATOM 9593 C C . ARG A 1 78 ? -4.038 -16.121 -20.939 1.00 0.00 78 ARG A C 6
ATOM 9594 O O . ARG A 1 78 ? -4.848 -15.274 -20.561 1.00 0.00 78 ARG A O 6
ATOM 9615 N N . LYS A 1 79 ? -3.728 -16.304 -22.218 1.00 0.00 79 LYS A N 6
ATOM 9616 C CA . LYS A 1 79 ? -4.334 -15.503 -23.275 1.00 0.00 79 LYS A CA 6
ATOM 9617 C C . LYS A 1 79 ? -5.790 -15.902 -23.492 1.00 0.00 79 LYS A C 6
ATOM 9618 O O . LYS A 1 79 ? -6.689 -15.065 -23.423 1.00 0.00 79 LYS A O 6
ATOM 9637 N N . GLU A 1 80 ? -6.014 -17.186 -23.754 1.00 0.00 80 GLU A N 6
ATOM 9638 C CA . GLU A 1 80 ? -7.362 -17.695 -23.981 1.00 0.00 80 GLU A CA 6
ATOM 9639 C C . GLU A 1 80 ? -8.230 -17.506 -22.741 1.00 0.00 80 GLU A C 6
ATOM 9640 O O . GLU A 1 80 ? -9.435 -17.273 -22.843 1.00 0.00 80 GLU A O 6
ATOM 9652 N N . ALA A 1 81 ? -7.610 -17.608 -21.570 1.00 0.00 81 ALA A N 6
ATOM 9653 C CA . ALA A 1 81 ? -8.325 -17.448 -20.310 1.00 0.00 81 ALA A CA 6
ATOM 9654 C C . ALA A 1 81 ? -9.007 -16.086 -20.235 1.00 0.00 81 ALA A C 6
ATOM 9655 O O . ALA A 1 81 ? -10.118 -15.965 -19.719 1.00 0.00 81 ALA A O 6
ATOM 9662 N N . GLU A 1 82 ? -8.335 -15.063 -20.755 1.00 0.00 82 GLU A N 6
ATOM 9663 C CA . GLU A 1 82 ? -8.877 -13.709 -20.745 1.00 0.00 82 GLU A CA 6
ATOM 9664 C C . GLU A 1 82 ? -10.001 -13.566 -21.767 1.00 0.00 82 GLU A C 6
ATOM 9665 O O . GLU A 1 82 ? -11.005 -12.901 -21.512 1.00 0.00 82 GLU A O 6
ATOM 9677 N N . ILE A 1 83 ? -9.823 -14.193 -22.925 1.00 0.00 83 ILE A N 6
ATOM 9678 C CA . ILE A 1 83 ? -10.821 -14.136 -23.986 1.00 0.00 83 ILE A CA 6
ATOM 9679 C C . ILE A 1 83 ? -12.111 -14.832 -23.565 1.00 0.00 83 ILE A C 6
ATOM 9680 O O . ILE A 1 83 ? -13.207 -14.336 -23.823 1.00 0.00 83 ILE A O 6
ATOM 9696 N N . GLU A 1 84 ? -11.971 -15.982 -22.914 1.00 0.00 84 GLU A N 6
ATOM 9697 C CA . GLU A 1 84 ? -13.126 -16.745 -22.456 1.00 0.00 84 GLU A CA 6
ATOM 9698 C C . GLU A 1 84 ? -13.874 -15.994 -21.357 1.00 0.00 84 GLU A C 6
ATOM 9699 O O . GLU A 1 84 ? -15.092 -16.115 -21.226 1.00 0.00 84 GLU A O 6
ATOM 9711 N N . TYR A 1 85 ? -13.135 -15.220 -20.571 1.00 0.00 85 TYR A N 6
ATOM 9712 C CA . TYR A 1 85 ? -13.726 -14.451 -19.482 1.00 0.00 85 TYR A CA 6
ATOM 9713 C C . TYR A 1 85 ? -14.504 -13.254 -20.019 1.00 0.00 85 TYR A C 6
ATOM 9714 O O . TYR A 1 85 ? -15.695 -13.100 -19.747 1.00 0.00 85 TYR A O 6
ATOM 9732 N N . ARG A 1 86 ? -13.822 -12.409 -20.785 1.00 0.00 86 ARG A N 6
ATOM 9733 C CA . ARG A 1 86 ? -14.447 -11.225 -21.362 1.00 0.00 86 ARG A CA 6
ATOM 9734 C C . ARG A 1 86 ? -15.561 -11.615 -22.329 1.00 0.00 86 ARG A C 6
ATOM 9735 O O . ARG A 1 86 ? -16.503 -10.853 -22.545 1.00 0.00 86 ARG A O 6
ATOM 9756 N N . GLU A 1 87 ? -15.446 -12.807 -22.907 1.00 0.00 87 GLU A N 6
ATOM 9757 C CA . GLU A 1 87 ? -16.443 -13.296 -23.852 1.00 0.00 87 GLU A CA 6
ATOM 9758 C C . GLU A 1 87 ? -17.834 -13.294 -23.225 1.00 0.00 87 GLU A C 6
ATOM 9759 O O . GLU A 1 87 ? -18.719 -12.554 -23.655 1.00 0.00 87 GLU A O 6
ATOM 9771 N N . ARG A 1 88 ? -18.019 -14.127 -22.206 1.00 0.00 88 ARG A N 6
ATOM 9772 C CA . ARG A 1 88 ? -19.302 -14.223 -21.521 1.00 0.00 88 ARG A CA 6
ATOM 9773 C C . ARG A 1 88 ? -19.710 -12.873 -20.938 1.00 0.00 88 ARG A C 6
ATOM 9774 O O . ARG A 1 88 ? -20.897 -12.563 -20.833 1.00 0.00 88 ARG A O 6
ATOM 9795 N N . LEU A 1 89 ? -18.718 -12.075 -20.560 1.00 0.00 89 LEU A N 6
ATOM 9796 C CA . LEU A 1 89 ? -18.972 -10.758 -19.987 1.00 0.00 89 LEU A CA 6
ATOM 9797 C C . LEU A 1 89 ? -19.843 -9.918 -20.916 1.00 0.00 89 LEU A C 6
ATOM 9798 O O . LEU A 1 89 ? -20.908 -9.441 -20.523 1.00 0.00 89 LEU A O 6
ATOM 9814 N N . PHE A 1 90 ? -19.385 -9.744 -22.151 1.00 0.00 90 PHE A N 6
ATOM 9815 C CA . PHE A 1 90 ? -20.123 -8.964 -23.137 1.00 0.00 90 PHE A CA 6
ATOM 9816 C C . PHE A 1 90 ? -21.506 -9.562 -23.380 1.00 0.00 90 PHE A C 6
ATOM 9817 O O . PHE A 1 90 ? -22.506 -8.845 -23.419 1.00 0.00 90 PHE A O 6
ATOM 9834 N N . ARG A 1 91 ? -21.553 -10.880 -23.544 1.00 0.00 91 ARG A N 6
ATOM 9835 C CA . ARG A 1 91 ? -22.811 -11.575 -23.785 1.00 0.00 91 ARG A CA 6
ATOM 9836 C C . ARG A 1 91 ? -23.839 -11.228 -22.712 1.00 0.00 91 ARG A C 6
ATOM 9837 O O . ARG A 1 91 ? -25.033 -11.130 -22.991 1.00 0.00 91 ARG A O 6
ATOM 9858 N N . ASN A 1 92 ? -23.365 -11.045 -21.484 1.00 0.00 92 ASN A N 6
ATOM 9859 C CA . ASN A 1 92 ? -24.242 -10.710 -20.368 1.00 0.00 92 ASN A CA 6
ATOM 9860 C C . ASN A 1 92 ? -24.976 -9.397 -20.628 1.00 0.00 92 ASN A C 6
ATOM 9861 O O . ASN A 1 92 ? -26.134 -9.237 -20.245 1.00 0.00 92 ASN A O 6
ATOM 9872 N N . GLN A 1 93 ? -24.293 -8.464 -21.283 1.00 0.00 93 GLN A N 6
ATOM 9873 C CA . GLN A 1 93 ? -24.880 -7.166 -21.594 1.00 0.00 93 GLN A CA 6
ATOM 9874 C C . GLN A 1 93 ? -26.014 -7.309 -22.605 1.00 0.00 93 GLN A C 6
ATOM 9875 O O . GLN A 1 93 ? -26.946 -6.506 -22.626 1.00 0.00 93 GLN A O 6
ATOM 9889 N N . LYS A 1 94 ? -25.927 -8.338 -23.441 1.00 0.00 94 LYS A N 6
ATOM 9890 C CA . LYS A 1 94 ? -26.945 -8.588 -24.455 1.00 0.00 94 LYS A CA 6
ATOM 9891 C C . LYS A 1 94 ? -27.068 -7.403 -25.407 1.00 0.00 94 LYS A C 6
ATOM 9892 O O . LYS A 1 94 ? -27.743 -6.419 -25.104 1.00 0.00 94 LYS A O 6
ATOM 9911 N N . ILE A 1 95 ? -26.413 -7.505 -26.559 1.00 0.00 95 ILE A N 6
ATOM 9912 C CA . ILE A 1 95 ? -26.452 -6.442 -27.556 1.00 0.00 95 ILE A CA 6
ATOM 9913 C C . ILE A 1 95 ? -27.887 -6.122 -27.962 1.00 0.00 95 ILE A C 6
ATOM 9914 O O . ILE A 1 95 ? -28.195 -4.998 -28.360 1.00 0.00 95 ILE A O 6
ATOM 9930 N N . LEU A 1 96 ? -28.761 -7.117 -27.859 1.00 0.00 96 LEU A N 6
ATOM 9931 C CA . LEU A 1 96 ? -30.165 -6.941 -28.214 1.00 0.00 96 LEU A CA 6
ATOM 9932 C C . LEU A 1 96 ? -30.311 -6.561 -29.684 1.00 0.00 96 LEU A C 6
ATOM 9933 O O . LEU A 1 96 ? -30.229 -5.386 -30.042 1.00 0.00 96 LEU A O 6
ATOM 9949 N N . ARG A 1 97 ? -30.531 -7.562 -30.530 1.00 0.00 97 ARG A N 6
ATOM 9950 C CA . ARG A 1 97 ? -30.690 -7.332 -31.960 1.00 0.00 97 ARG A CA 6
ATOM 9951 C C . ARG A 1 97 ? -31.700 -8.308 -32.559 1.00 0.00 97 ARG A C 6
ATOM 9952 O O . ARG A 1 97 ? -31.621 -9.514 -32.331 1.00 0.00 97 ARG A O 6
ATOM 9973 N N . GLU A 1 98 ? -32.647 -7.775 -33.324 1.00 0.00 98 GLU A N 6
ATOM 9974 C CA . GLU A 1 98 ? -33.673 -8.599 -33.953 1.00 0.00 98 GLU A CA 6
ATOM 9975 C C . GLU A 1 98 ? -33.052 -9.577 -34.946 1.00 0.00 98 GLU A C 6
ATOM 9976 O O . GLU A 1 98 ? -31.981 -9.322 -35.498 1.00 0.00 98 GLU A O 6
ATOM 9988 N N . TYR A 1 99 ? -33.731 -10.696 -35.169 1.00 0.00 99 TYR A N 6
ATOM 9989 C CA . TYR A 1 99 ? -33.245 -11.714 -36.092 1.00 0.00 99 TYR A CA 6
ATOM 9990 C C . TYR A 1 99 ? -32.934 -11.108 -37.457 1.00 0.00 99 TYR A C 6
ATOM 9991 O O . TYR A 1 99 ? -33.726 -10.338 -38.002 1.00 0.00 99 TYR A O 6
ATOM 10009 N N . ARG A 1 100 ? -31.776 -11.461 -38.005 1.00 0.00 100 ARG A N 6
ATOM 10010 C CA . ARG A 1 100 ? -31.359 -10.952 -39.306 1.00 0.00 100 ARG A CA 6
ATOM 10011 C C . ARG A 1 100 ? -32.213 -11.546 -40.422 1.00 0.00 100 ARG A C 6
ATOM 10012 O O . ARG A 1 100 ? -32.827 -12.600 -40.253 1.00 0.00 100 ARG A O 6
ATOM 10033 N N . ASP A 1 101 ? -32.249 -10.863 -41.560 1.00 0.00 101 ASP A N 6
ATOM 10034 C CA . ASP A 1 101 ? -33.027 -11.324 -42.704 1.00 0.00 101 ASP A CA 6
ATOM 10035 C C . ASP A 1 101 ? -34.475 -11.590 -42.304 1.00 0.00 101 ASP A C 6
ATOM 10036 O O . ASP A 1 101 ? -35.371 -10.807 -42.621 1.00 0.00 101 ASP A O 6
ATOM 10045 N N . GLY A 1 1 ? -5.064 -11.037 -12.813 1.00 0.00 1 GLY A N 7
ATOM 10046 C CA . GLY A 1 1 ? -4.939 -10.048 -13.868 1.00 0.00 1 GLY A CA 7
ATOM 10047 C C . GLY A 1 1 ? -6.271 -9.431 -14.246 1.00 0.00 1 GLY A C 7
ATOM 10048 O O . GLY A 1 1 ? -7.284 -10.126 -14.326 1.00 0.00 1 GLY A O 7
ATOM 10052 N N . SER A 1 2 ? -6.271 -8.122 -14.478 1.00 0.00 2 SER A N 7
ATOM 10053 C CA . SER A 1 2 ? -7.490 -7.411 -14.844 1.00 0.00 2 SER A CA 7
ATOM 10054 C C . SER A 1 2 ? -7.176 -6.233 -15.762 1.00 0.00 2 SER A C 7
ATOM 10055 O O . SER A 1 2 ? -6.465 -5.305 -15.379 1.00 0.00 2 SER A O 7
ATOM 10063 N N . SER A 1 3 ? -7.713 -6.280 -16.978 1.00 0.00 3 SER A N 7
ATOM 10064 C CA . SER A 1 3 ? -7.489 -5.220 -17.953 1.00 0.00 3 SER A CA 7
ATOM 10065 C C . SER A 1 3 ? -8.463 -5.341 -19.121 1.00 0.00 3 SER A C 7
ATOM 10066 O O . SER A 1 3 ? -9.376 -4.530 -19.270 1.00 0.00 3 SER A O 7
ATOM 10074 N N . GLY A 1 4 ? -8.260 -6.362 -19.949 1.00 0.00 4 GLY A N 7
ATOM 10075 C CA . GLY A 1 4 ? -9.127 -6.572 -21.094 1.00 0.00 4 GLY A CA 7
ATOM 10076 C C . GLY A 1 4 ? -8.351 -6.846 -22.367 1.00 0.00 4 GLY A C 7
ATOM 10077 O O . GLY A 1 4 ? -8.794 -7.615 -23.219 1.00 0.00 4 GLY A O 7
ATOM 10081 N N . SER A 1 5 ? -7.189 -6.213 -22.497 1.00 0.00 5 SER A N 7
ATOM 10082 C CA . SER A 1 5 ? -6.351 -6.388 -23.678 1.00 0.00 5 SER A CA 7
ATOM 10083 C C . SER A 1 5 ? -5.013 -7.019 -23.306 1.00 0.00 5 SER A C 7
ATOM 10084 O O . SER A 1 5 ? -4.752 -8.180 -23.620 1.00 0.00 5 SER A O 7
ATOM 10092 N N . SER A 1 6 ? -4.167 -6.243 -22.635 1.00 0.00 6 SER A N 7
ATOM 10093 C CA . SER A 1 6 ? -2.853 -6.723 -22.223 1.00 0.00 6 SER A CA 7
ATOM 10094 C C . SER A 1 6 ? -2.143 -5.686 -21.357 1.00 0.00 6 SER A C 7
ATOM 10095 O O . SER A 1 6 ? -1.680 -5.991 -20.258 1.00 0.00 6 SER A O 7
ATOM 10103 N N . GLY A 1 7 ? -2.062 -4.459 -21.861 1.00 0.00 7 GLY A N 7
ATOM 10104 C CA . GLY A 1 7 ? -1.408 -3.395 -21.121 1.00 0.00 7 GLY A CA 7
ATOM 10105 C C . GLY A 1 7 ? 0.030 -3.187 -21.554 1.00 0.00 7 GLY A C 7
ATOM 10106 O O . GLY A 1 7 ? 0.931 -3.893 -21.100 1.00 0.00 7 GLY A O 7
ATOM 10110 N N . LYS A 1 8 ? 0.247 -2.217 -22.435 1.00 0.00 8 LYS A N 7
ATOM 10111 C CA . LYS A 1 8 ? 1.585 -1.918 -22.931 1.00 0.00 8 LYS A CA 7
ATOM 10112 C C . LYS A 1 8 ? 1.913 -0.439 -22.751 1.00 0.00 8 LYS A C 7
ATOM 10113 O O . LYS A 1 8 ? 2.521 0.182 -23.623 1.00 0.00 8 LYS A O 7
ATOM 10132 N N . TYR A 1 9 ? 1.509 0.118 -21.615 1.00 0.00 9 TYR A N 7
ATOM 10133 C CA . TYR A 1 9 ? 1.760 1.524 -21.321 1.00 0.00 9 TYR A CA 7
ATOM 10134 C C . TYR A 1 9 ? 2.489 1.681 -19.989 1.00 0.00 9 TYR A C 7
ATOM 10135 O O . TYR A 1 9 ? 2.174 1.002 -19.011 1.00 0.00 9 TYR A O 7
ATOM 10153 N N . THR A 1 10 ? 3.465 2.582 -19.959 1.00 0.00 10 THR A N 7
ATOM 10154 C CA . THR A 1 10 ? 4.240 2.829 -18.750 1.00 0.00 10 THR A CA 7
ATOM 10155 C C . THR A 1 10 ? 4.855 4.224 -18.767 1.00 0.00 10 THR A C 7
ATOM 10156 O O . THR A 1 10 ? 4.473 5.090 -17.979 1.00 0.00 10 THR A O 7
ATOM 10167 N N . GLN A 1 11 ? 5.808 4.435 -19.669 1.00 0.00 11 GLN A N 7
ATOM 10168 C CA . GLN A 1 11 ? 6.476 5.726 -19.787 1.00 0.00 11 GLN A CA 7
ATOM 10169 C C . GLN A 1 11 ? 6.938 5.971 -21.219 1.00 0.00 11 GLN A C 7
ATOM 10170 O O . GLN A 1 11 ? 6.358 6.782 -21.939 1.00 0.00 11 GLN A O 7
ATOM 10184 N N . ASN A 1 12 ? 7.988 5.264 -21.626 1.00 0.00 12 ASN A N 7
ATOM 10185 C CA . ASN A 1 12 ? 8.529 5.405 -22.972 1.00 0.00 12 ASN A CA 7
ATOM 10186 C C . ASN A 1 12 ? 8.686 4.043 -23.641 1.00 0.00 12 ASN A C 7
ATOM 10187 O O . ASN A 1 12 ? 8.192 3.822 -24.746 1.00 0.00 12 ASN A O 7
ATOM 10198 N N . ASN A 1 13 ? 9.378 3.132 -22.963 1.00 0.00 13 ASN A N 7
ATOM 10199 C CA . ASN A 1 13 ? 9.600 1.791 -23.491 1.00 0.00 13 ASN A CA 7
ATOM 10200 C C . ASN A 1 13 ? 10.244 0.892 -22.440 1.00 0.00 13 ASN A C 7
ATOM 10201 O O . ASN A 1 13 ? 11.016 -0.009 -22.767 1.00 0.00 13 ASN A O 7
ATOM 10212 N N . PHE A 1 14 ? 9.920 1.144 -21.176 1.00 0.00 14 PHE A N 7
ATOM 10213 C CA . PHE A 1 14 ? 10.467 0.358 -20.075 1.00 0.00 14 PHE A CA 7
ATOM 10214 C C . PHE A 1 14 ? 9.384 -0.503 -19.431 1.00 0.00 14 PHE A C 7
ATOM 10215 O O . PHE A 1 14 ? 8.217 -0.112 -19.376 1.00 0.00 14 PHE A O 7
ATOM 10232 N N . ILE A 1 15 ? 9.779 -1.675 -18.946 1.00 0.00 15 ILE A N 7
ATOM 10233 C CA . ILE A 1 15 ? 8.843 -2.590 -18.306 1.00 0.00 15 ILE A CA 7
ATOM 10234 C C . ILE A 1 15 ? 9.193 -2.795 -16.836 1.00 0.00 15 ILE A C 7
ATOM 10235 O O . ILE A 1 15 ? 10.361 -2.959 -16.481 1.00 0.00 15 ILE A O 7
ATOM 10251 N N . THR A 1 16 ? 8.173 -2.786 -15.983 1.00 0.00 16 THR A N 7
ATOM 10252 C CA . THR A 1 16 ? 8.372 -2.972 -14.551 1.00 0.00 16 THR A CA 7
ATOM 10253 C C . THR A 1 16 ? 8.990 -4.333 -14.254 1.00 0.00 16 THR A C 7
ATOM 10254 O O . THR A 1 16 ? 8.815 -5.285 -15.014 1.00 0.00 16 THR A O 7
ATOM 10265 N N . GLY A 1 17 ? 9.714 -4.419 -13.142 1.00 0.00 17 GLY A N 7
ATOM 10266 C CA . GLY A 1 17 ? 10.347 -5.669 -12.764 1.00 0.00 17 GLY A CA 7
ATOM 10267 C C . GLY A 1 17 ? 9.350 -6.801 -12.612 1.00 0.00 17 GLY A C 7
ATOM 10268 O O . GLY A 1 17 ? 9.376 -7.766 -13.375 1.00 0.00 17 GLY A O 7
ATOM 10272 N N . VAL A 1 18 ? 8.470 -6.684 -11.623 1.00 0.00 18 VAL A N 7
ATOM 10273 C CA . VAL A 1 18 ? 7.460 -7.705 -11.373 1.00 0.00 18 VAL A CA 7
ATOM 10274 C C . VAL A 1 18 ? 6.673 -8.021 -12.640 1.00 0.00 18 VAL A C 7
ATOM 10275 O O . VAL A 1 18 ? 6.388 -9.183 -12.933 1.00 0.00 18 VAL A O 7
ATOM 10288 N N . ARG A 1 19 ? 6.324 -6.980 -13.388 1.00 0.00 19 ARG A N 7
ATOM 10289 C CA . ARG A 1 19 ? 5.568 -7.146 -14.624 1.00 0.00 19 ARG A CA 7
ATOM 10290 C C . ARG A 1 19 ? 6.281 -8.106 -15.572 1.00 0.00 19 ARG A C 7
ATOM 10291 O O . ARG A 1 19 ? 5.647 -8.769 -16.392 1.00 0.00 19 ARG A O 7
ATOM 10312 N N . ALA A 1 20 ? 7.603 -8.173 -15.454 1.00 0.00 20 ALA A N 7
ATOM 10313 C CA . ALA A 1 20 ? 8.401 -9.053 -16.299 1.00 0.00 20 ALA A CA 7
ATOM 10314 C C . ALA A 1 20 ? 8.581 -10.422 -15.652 1.00 0.00 20 ALA A C 7
ATOM 10315 O O . ALA A 1 20 ? 8.431 -11.453 -16.307 1.00 0.00 20 ALA A O 7
ATOM 10322 N N . ILE A 1 21 ? 8.903 -10.424 -14.362 1.00 0.00 21 ILE A N 7
ATOM 10323 C CA . ILE A 1 21 ? 9.103 -11.667 -13.627 1.00 0.00 21 ILE A CA 7
ATOM 10324 C C . ILE A 1 21 ? 7.836 -12.516 -13.631 1.00 0.00 21 ILE A C 7
ATOM 10325 O O . ILE A 1 21 ? 7.897 -13.738 -13.498 1.00 0.00 21 ILE A O 7
ATOM 10341 N N . ASN A 1 22 ? 6.691 -11.861 -13.786 1.00 0.00 22 ASN A N 7
ATOM 10342 C CA . ASN A 1 22 ? 5.409 -12.557 -13.808 1.00 0.00 22 ASN A CA 7
ATOM 10343 C C . ASN A 1 22 ? 5.047 -12.985 -15.227 1.00 0.00 22 ASN A C 7
ATOM 10344 O O . ASN A 1 22 ? 4.708 -14.143 -15.468 1.00 0.00 22 ASN A O 7
ATOM 10355 N N . GLU A 1 23 ? 5.123 -12.043 -16.161 1.00 0.00 23 GLU A N 7
ATOM 10356 C CA . GLU A 1 23 ? 4.804 -12.323 -17.556 1.00 0.00 23 GLU A CA 7
ATOM 10357 C C . GLU A 1 23 ? 5.782 -13.335 -18.146 1.00 0.00 23 GLU A C 7
ATOM 10358 O O . GLU A 1 23 ? 5.385 -14.413 -18.590 1.00 0.00 23 GLU A O 7
ATOM 10370 N N . PHE A 1 24 ? 7.063 -12.980 -18.146 1.00 0.00 24 PHE A N 7
ATOM 10371 C CA . PHE A 1 24 ? 8.098 -13.855 -18.682 1.00 0.00 24 PHE A CA 7
ATOM 10372 C C . PHE A 1 24 ? 8.301 -15.072 -17.784 1.00 0.00 24 PHE A C 7
ATOM 10373 O O . PHE A 1 24 ? 8.901 -16.067 -18.194 1.00 0.00 24 PHE A O 7
ATOM 10390 N N . CYS A 1 25 ? 7.797 -14.985 -16.558 1.00 0.00 25 CYS A N 7
ATOM 10391 C CA . CYS A 1 25 ? 7.923 -16.078 -15.600 1.00 0.00 25 CYS A CA 7
ATOM 10392 C C . CYS A 1 25 ? 9.388 -16.427 -15.363 1.00 0.00 25 CYS A C 7
ATOM 10393 O O . CYS A 1 25 ? 9.832 -17.534 -15.670 1.00 0.00 25 CYS A O 7
ATOM 10401 N N . LEU A 1 26 ? 10.136 -15.475 -14.816 1.00 0.00 26 LEU A N 7
ATOM 10402 C CA . LEU A 1 26 ? 11.554 -15.681 -14.538 1.00 0.00 26 LEU A CA 7
ATOM 10403 C C . LEU A 1 26 ? 11.829 -15.625 -13.039 1.00 0.00 26 LEU A C 7
ATOM 10404 O O . LEU A 1 26 ? 10.903 -15.587 -12.228 1.00 0.00 26 LEU A O 7
ATOM 10420 N N . LYS A 1 27 ? 13.107 -15.617 -12.678 1.00 0.00 27 LYS A N 7
ATOM 10421 C CA . LYS A 1 27 ? 13.506 -15.561 -11.276 1.00 0.00 27 LYS A CA 7
ATOM 10422 C C . LYS A 1 27 ? 13.685 -14.118 -10.818 1.00 0.00 27 LYS A C 7
ATOM 10423 O O . LYS A 1 27 ? 14.077 -13.252 -11.600 1.00 0.00 27 LYS A O 7
ATOM 10442 N N . SER A 1 28 ? 13.395 -13.865 -9.545 1.00 0.00 28 SER A N 7
ATOM 10443 C CA . SER A 1 28 ? 13.522 -12.525 -8.984 1.00 0.00 28 SER A CA 7
ATOM 10444 C C . SER A 1 28 ? 14.972 -12.054 -9.026 1.00 0.00 28 SER A C 7
ATOM 10445 O O . SER A 1 28 ? 15.245 -10.855 -9.091 1.00 0.00 28 SER A O 7
ATOM 10453 N N . SER A 1 29 ? 15.899 -13.006 -8.987 1.00 0.00 29 SER A N 7
ATOM 10454 C CA . SER A 1 29 ? 17.322 -12.689 -9.017 1.00 0.00 29 SER A CA 7
ATOM 10455 C C . SER A 1 29 ? 17.801 -12.474 -10.449 1.00 0.00 29 SER A C 7
ATOM 10456 O O . SER A 1 29 ? 18.734 -11.710 -10.695 1.00 0.00 29 SER A O 7
ATOM 10464 N N . ASP A 1 30 ? 17.155 -13.154 -11.390 1.00 0.00 30 ASP A N 7
ATOM 10465 C CA . ASP A 1 30 ? 17.513 -13.038 -12.799 1.00 0.00 30 ASP A CA 7
ATOM 10466 C C . ASP A 1 30 ? 17.440 -11.586 -13.261 1.00 0.00 30 ASP A C 7
ATOM 10467 O O . ASP A 1 30 ? 18.370 -11.074 -13.886 1.00 0.00 30 ASP A O 7
ATOM 10476 N N . LEU A 1 31 ? 16.329 -10.927 -12.950 1.00 0.00 31 LEU A N 7
ATOM 10477 C CA . LEU A 1 31 ? 16.134 -9.533 -13.334 1.00 0.00 31 LEU A CA 7
ATOM 10478 C C . LEU A 1 31 ? 17.268 -8.659 -12.809 1.00 0.00 31 LEU A C 7
ATOM 10479 O O . LEU A 1 31 ? 17.793 -7.810 -13.527 1.00 0.00 31 LEU A O 7
ATOM 10495 N N . GLU A 1 32 ? 17.643 -8.876 -11.552 1.00 0.00 32 GLU A N 7
ATOM 10496 C CA . GLU A 1 32 ? 18.717 -8.109 -10.932 1.00 0.00 32 GLU A CA 7
ATOM 10497 C C . GLU A 1 32 ? 19.993 -8.189 -11.764 1.00 0.00 32 GLU A C 7
ATOM 10498 O O . GLU A 1 32 ? 20.805 -7.265 -11.762 1.00 0.00 32 GLU A O 7
ATOM 10510 N N . GLN A 1 33 ? 20.161 -9.300 -12.474 1.00 0.00 33 GLN A N 7
ATOM 10511 C CA . GLN A 1 33 ? 21.339 -9.501 -13.309 1.00 0.00 33 GLN A CA 7
ATOM 10512 C C . GLN A 1 33 ? 21.356 -8.515 -14.472 1.00 0.00 33 GLN A C 7
ATOM 10513 O O . GLN A 1 33 ? 22.416 -8.042 -14.884 1.00 0.00 33 GLN A O 7
ATOM 10527 N N . LEU A 1 34 ? 20.176 -8.208 -14.999 1.00 0.00 34 LEU A N 7
ATOM 10528 C CA . LEU A 1 34 ? 20.054 -7.278 -16.116 1.00 0.00 34 LEU A CA 7
ATOM 10529 C C . LEU A 1 34 ? 20.492 -5.875 -15.706 1.00 0.00 34 LEU A C 7
ATOM 10530 O O . LEU A 1 34 ? 20.895 -5.649 -14.565 1.00 0.00 34 LEU A O 7
ATOM 10546 N N . ARG A 1 35 ? 20.407 -4.937 -16.643 1.00 0.00 35 ARG A N 7
ATOM 10547 C CA . ARG A 1 35 ? 20.793 -3.556 -16.379 1.00 0.00 35 ARG A CA 7
ATOM 10548 C C . ARG A 1 35 ? 19.721 -2.838 -15.565 1.00 0.00 35 ARG A C 7
ATOM 10549 O O . ARG A 1 35 ? 18.566 -2.748 -15.981 1.00 0.00 35 ARG A O 7
ATOM 10570 N N . LYS A 1 36 ? 20.111 -2.328 -14.401 1.00 0.00 36 LYS A N 7
ATOM 10571 C CA . LYS A 1 36 ? 19.185 -1.617 -13.528 1.00 0.00 36 LYS A CA 7
ATOM 10572 C C . LYS A 1 36 ? 18.883 -0.225 -14.073 1.00 0.00 36 LYS A C 7
ATOM 10573 O O . LYS A 1 36 ? 19.664 0.708 -13.884 1.00 0.00 36 LYS A O 7
ATOM 10592 N N . ILE A 1 37 ? 17.747 -0.092 -14.748 1.00 0.00 37 ILE A N 7
ATOM 10593 C CA . ILE A 1 37 ? 17.342 1.187 -15.318 1.00 0.00 37 ILE A CA 7
ATOM 10594 C C . ILE A 1 37 ? 16.838 2.136 -14.236 1.00 0.00 37 ILE A C 7
ATOM 10595 O O . ILE A 1 37 ? 15.680 2.064 -13.823 1.00 0.00 37 ILE A O 7
ATOM 10611 N N . ARG A 1 38 ? 17.715 3.025 -13.781 1.00 0.00 38 ARG A N 7
ATOM 10612 C CA . ARG A 1 38 ? 17.359 3.989 -12.747 1.00 0.00 38 ARG A CA 7
ATOM 10613 C C . ARG A 1 38 ? 16.807 5.271 -13.366 1.00 0.00 38 ARG A C 7
ATOM 10614 O O . ARG A 1 38 ? 17.302 5.740 -14.390 1.00 0.00 38 ARG A O 7
ATOM 10635 N N . ARG A 1 39 ? 15.780 5.830 -12.736 1.00 0.00 39 ARG A N 7
ATOM 10636 C CA . ARG A 1 39 ? 15.160 7.056 -13.225 1.00 0.00 39 ARG A CA 7
ATOM 10637 C C . ARG A 1 39 ? 14.717 7.942 -12.064 1.00 0.00 39 ARG A C 7
ATOM 10638 O O . ARG A 1 39 ? 15.199 9.064 -11.908 1.00 0.00 39 ARG A O 7
ATOM 10659 N N . ARG A 1 40 ? 13.797 7.430 -11.253 1.00 0.00 40 ARG A N 7
ATOM 10660 C CA . ARG A 1 40 ? 13.288 8.176 -10.108 1.00 0.00 40 ARG A CA 7
ATOM 10661 C C . ARG A 1 40 ? 14.433 8.682 -9.236 1.00 0.00 40 ARG A C 7
ATOM 10662 O O . ARG A 1 40 ? 15.229 7.896 -8.722 1.00 0.00 40 ARG A O 7
ATOM 10683 N N . SER A 1 41 ? 14.510 9.999 -9.075 1.00 0.00 41 SER A N 7
ATOM 10684 C CA . SER A 1 41 ? 15.561 10.610 -8.269 1.00 0.00 41 SER A CA 7
ATOM 10685 C C . SER A 1 41 ? 15.251 10.477 -6.782 1.00 0.00 41 SER A C 7
ATOM 10686 O O . SER A 1 41 ? 14.111 10.248 -6.377 1.00 0.00 41 SER A O 7
ATOM 10694 N N . PRO A 1 42 ? 16.290 10.623 -5.946 1.00 0.00 42 PRO A N 7
ATOM 10695 C CA . PRO A 1 42 ? 16.156 10.524 -4.490 1.00 0.00 42 PRO A CA 7
ATOM 10696 C C . PRO A 1 42 ? 15.388 11.701 -3.897 1.00 0.00 42 PRO A C 7
ATOM 10697 O O . PRO A 1 42 ? 15.923 12.803 -3.768 1.00 0.00 42 PRO A O 7
ATOM 10708 N N . HIS A 1 43 ? 14.131 11.461 -3.538 1.00 0.00 43 HIS A N 7
ATOM 10709 C CA . HIS A 1 43 ? 13.289 12.501 -2.958 1.00 0.00 43 HIS A CA 7
ATOM 10710 C C . HIS A 1 43 ? 12.503 11.962 -1.767 1.00 0.00 43 HIS A C 7
ATOM 10711 O O . HIS A 1 43 ? 12.681 12.417 -0.638 1.00 0.00 43 HIS A O 7
ATOM 10725 N N . GLU A 1 44 ? 11.633 10.992 -2.028 1.00 0.00 44 GLU A N 7
ATOM 10726 C CA . GLU A 1 44 ? 10.818 10.393 -0.977 1.00 0.00 44 GLU A CA 7
ATOM 10727 C C . GLU A 1 44 ? 11.604 9.326 -0.221 1.00 0.00 44 GLU A C 7
ATOM 10728 O O . GLU A 1 44 ? 11.400 9.120 0.975 1.00 0.00 44 GLU A O 7
ATOM 10740 N N . ASP A 1 45 ? 12.504 8.650 -0.928 1.00 0.00 45 ASP A N 7
ATOM 10741 C CA . ASP A 1 45 ? 13.321 7.604 -0.325 1.00 0.00 45 ASP A CA 7
ATOM 10742 C C . ASP A 1 45 ? 12.450 6.581 0.396 1.00 0.00 45 ASP A C 7
ATOM 10743 O O . ASP A 1 45 ? 12.571 6.389 1.607 1.00 0.00 45 ASP A O 7
ATOM 10752 N N . THR A 1 46 ? 11.569 5.927 -0.354 1.00 0.00 46 THR A N 7
ATOM 10753 C CA . THR A 1 46 ? 10.676 4.925 0.213 1.00 0.00 46 THR A CA 7
ATOM 10754 C C . THR A 1 46 ? 9.888 4.209 -0.878 1.00 0.00 46 THR A C 7
ATOM 10755 O O . THR A 1 46 ? 9.671 3.000 -0.807 1.00 0.00 46 THR A O 7
ATOM 10766 N N . GLU A 1 47 ? 9.462 4.964 -1.886 1.00 0.00 47 GLU A N 7
ATOM 10767 C CA . GLU A 1 47 ? 8.697 4.400 -2.992 1.00 0.00 47 GLU A CA 7
ATOM 10768 C C . GLU A 1 47 ? 9.430 4.597 -4.316 1.00 0.00 47 GLU A C 7
ATOM 10769 O O . GLU A 1 47 ? 9.387 5.677 -4.906 1.00 0.00 47 GLU A O 7
ATOM 10781 N N . SER A 1 48 ? 10.102 3.547 -4.777 1.00 0.00 48 SER A N 7
ATOM 10782 C CA . SER A 1 48 ? 10.847 3.605 -6.028 1.00 0.00 48 SER A CA 7
ATOM 10783 C C . SER A 1 48 ? 11.279 2.210 -6.469 1.00 0.00 48 SER A C 7
ATOM 10784 O O . SER A 1 48 ? 11.884 1.463 -5.699 1.00 0.00 48 SER A O 7
ATOM 10792 N N . PHE A 1 49 ? 10.964 1.865 -7.713 1.00 0.00 49 PHE A N 7
ATOM 10793 C CA . PHE A 1 49 ? 11.318 0.559 -8.257 1.00 0.00 49 PHE A CA 7
ATOM 10794 C C . PHE A 1 49 ? 12.216 0.706 -9.482 1.00 0.00 49 PHE A C 7
ATOM 10795 O O . PHE A 1 49 ? 12.241 1.755 -10.127 1.00 0.00 49 PHE A O 7
ATOM 10812 N N . THR A 1 50 ? 12.955 -0.354 -9.797 1.00 0.00 50 THR A N 7
ATOM 10813 C CA . THR A 1 50 ? 13.857 -0.344 -10.942 1.00 0.00 50 THR A CA 7
ATOM 10814 C C . THR A 1 50 ? 13.230 -1.047 -12.141 1.00 0.00 50 THR A C 7
ATOM 10815 O O . THR A 1 50 ? 12.965 -2.248 -12.100 1.00 0.00 50 THR A O 7
ATOM 10826 N N . VAL A 1 51 ? 12.996 -0.291 -13.208 1.00 0.00 51 VAL A N 7
ATOM 10827 C CA . VAL A 1 51 ? 12.403 -0.842 -14.421 1.00 0.00 51 VAL A CA 7
ATOM 10828 C C . VAL A 1 51 ? 13.451 -1.546 -15.275 1.00 0.00 51 VAL A C 7
ATOM 10829 O O . VAL A 1 51 ? 14.628 -1.595 -14.917 1.00 0.00 51 VAL A O 7
ATOM 10842 N N . TYR A 1 52 ? 13.016 -2.091 -16.405 1.00 0.00 52 TYR A N 7
ATOM 10843 C CA . TYR A 1 52 ? 13.916 -2.795 -17.311 1.00 0.00 52 TYR A CA 7
ATOM 10844 C C . TYR A 1 52 ? 13.541 -2.532 -18.766 1.00 0.00 52 TYR A C 7
ATOM 10845 O O . TYR A 1 52 ? 12.565 -1.837 -19.052 1.00 0.00 52 TYR A O 7
ATOM 10863 N N . LEU A 1 53 ? 14.322 -3.093 -19.682 1.00 0.00 53 LEU A N 7
ATOM 10864 C CA . LEU A 1 53 ? 14.073 -2.921 -21.109 1.00 0.00 53 LEU A CA 7
ATOM 10865 C C . LEU A 1 53 ? 13.400 -4.157 -21.697 1.00 0.00 53 LEU A C 7
ATOM 10866 O O . LEU A 1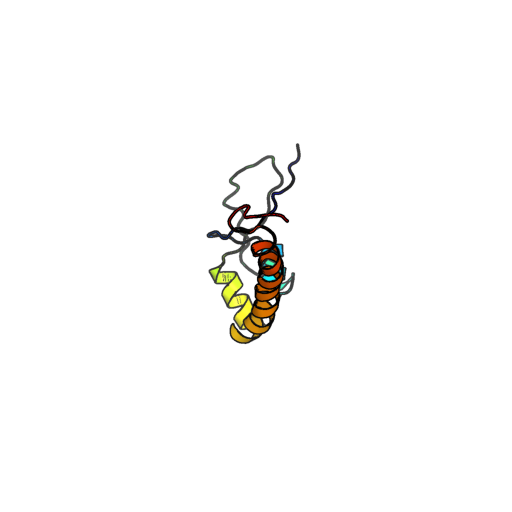 53 ? 13.934 -5.264 -21.618 1.00 0.00 53 LEU A O 7
ATOM 10882 N N . ARG A 1 54 ? 12.225 -3.960 -22.287 1.00 0.00 54 ARG A N 7
ATOM 10883 C CA . ARG A 1 54 ? 11.479 -5.059 -22.889 1.00 0.00 54 ARG A CA 7
ATOM 10884 C C . ARG A 1 54 ? 12.343 -5.817 -23.894 1.00 0.00 54 ARG A C 7
ATOM 10885 O O . ARG A 1 54 ? 12.142 -7.008 -24.126 1.00 0.00 54 ARG A O 7
ATOM 10906 N N . SER A 1 55 ? 13.304 -5.116 -24.487 1.00 0.00 55 SER A N 7
ATOM 10907 C CA . SER A 1 55 ? 14.196 -5.721 -25.469 1.00 0.00 55 SER A CA 7
ATOM 10908 C C . SER A 1 55 ? 15.200 -6.649 -24.793 1.00 0.00 55 SER A C 7
ATOM 10909 O O . SER A 1 55 ? 15.620 -7.653 -25.368 1.00 0.00 55 SER A O 7
ATOM 10917 N N . ASP A 1 56 ? 15.581 -6.305 -23.567 1.00 0.00 56 ASP A N 7
ATOM 10918 C CA . ASP A 1 56 ? 16.535 -7.107 -22.810 1.00 0.00 56 ASP A CA 7
ATOM 10919 C C . ASP A 1 56 ? 15.850 -8.314 -22.177 1.00 0.00 56 ASP A C 7
ATOM 10920 O O . ASP A 1 56 ? 16.324 -9.444 -22.295 1.00 0.00 56 ASP A O 7
ATOM 10929 N N . VAL A 1 57 ? 14.731 -8.066 -21.502 1.00 0.00 57 VAL A N 7
ATOM 10930 C CA . VAL A 1 57 ? 13.980 -9.132 -20.850 1.00 0.00 57 VAL A CA 7
ATOM 10931 C C . VAL A 1 57 ? 13.571 -10.207 -21.850 1.00 0.00 57 VAL A C 7
ATOM 10932 O O . VAL A 1 57 ? 13.384 -11.368 -21.485 1.00 0.00 57 VAL A O 7
ATOM 10945 N N . GLU A 1 58 ? 13.435 -9.813 -23.112 1.00 0.00 58 GLU A N 7
ATOM 10946 C CA . GLU A 1 58 ? 13.048 -10.745 -24.165 1.00 0.00 58 GLU A CA 7
ATOM 10947 C C . GLU A 1 58 ? 14.028 -11.913 -24.245 1.00 0.00 58 GLU A C 7
ATOM 10948 O O . GLU A 1 58 ? 13.623 -13.074 -24.282 1.00 0.00 58 GLU A O 7
ATOM 10960 N N . ALA A 1 59 ? 15.318 -11.594 -24.273 1.00 0.00 59 ALA A N 7
ATOM 10961 C CA . ALA A 1 59 ? 16.355 -12.615 -24.348 1.00 0.00 59 ALA A CA 7
ATOM 10962 C C . ALA A 1 59 ? 16.455 -13.393 -23.040 1.00 0.00 59 ALA A C 7
ATOM 10963 O O . ALA A 1 59 ? 16.730 -14.593 -23.039 1.00 0.00 59 ALA A O 7
ATOM 10970 N N . LYS A 1 60 ? 16.229 -12.703 -21.928 1.00 0.00 60 LYS A N 7
ATOM 10971 C CA . LYS A 1 60 ? 16.293 -13.329 -20.612 1.00 0.00 60 LYS A CA 7
ATOM 10972 C C . LYS A 1 60 ? 15.342 -14.518 -20.529 1.00 0.00 60 LYS A C 7
ATOM 10973 O O . LYS A 1 60 ? 15.562 -15.448 -19.753 1.00 0.00 60 LYS A O 7
ATOM 10992 N N . SER A 1 61 ? 14.284 -14.482 -21.334 1.00 0.00 61 SER A N 7
ATOM 10993 C CA . SER A 1 61 ? 13.298 -15.556 -21.349 1.00 0.00 61 SER A CA 7
ATOM 10994 C C . SER A 1 61 ? 13.768 -16.712 -22.228 1.00 0.00 61 SER A C 7
ATOM 10995 O O . SER A 1 61 ? 13.376 -17.862 -22.023 1.00 0.00 61 SER A O 7
ATOM 11003 N N . LEU A 1 62 ? 14.609 -16.398 -23.207 1.00 0.00 62 LEU A N 7
ATOM 11004 C CA . LEU A 1 62 ? 15.133 -17.410 -24.118 1.00 0.00 62 LEU A CA 7
ATOM 11005 C C . LEU A 1 62 ? 16.337 -18.122 -23.508 1.00 0.00 62 LEU A C 7
ATOM 11006 O O . LEU A 1 62 ? 16.552 -19.309 -23.745 1.00 0.00 62 LEU A O 7
ATOM 11022 N N . GLU A 1 63 ? 17.115 -17.387 -22.720 1.00 0.00 63 GLU A N 7
ATOM 11023 C CA . GLU A 1 63 ? 18.296 -17.949 -22.074 1.00 0.00 63 GLU A CA 7
ATOM 11024 C C . GLU A 1 63 ? 17.900 -18.863 -20.917 1.00 0.00 63 GLU A C 7
ATOM 11025 O O . GLU A 1 63 ? 18.646 -19.767 -20.543 1.00 0.00 63 GLU A O 7
ATOM 11037 N N . VAL A 1 64 ? 16.721 -18.618 -20.354 1.00 0.00 64 VAL A N 7
ATOM 11038 C CA . VAL A 1 64 ? 16.225 -19.417 -19.240 1.00 0.00 64 VAL A CA 7
ATOM 11039 C C . VAL A 1 64 ? 15.391 -20.593 -19.736 1.00 0.00 64 VAL A C 7
ATOM 11040 O O . VAL A 1 64 ? 15.831 -21.741 -19.692 1.00 0.00 64 VAL A O 7
ATOM 11053 N N . TRP A 1 65 ? 14.185 -20.298 -20.207 1.00 0.00 65 TRP A N 7
ATOM 11054 C CA . TRP A 1 65 ? 13.288 -21.331 -20.713 1.00 0.00 65 TRP A CA 7
ATOM 11055 C C . TRP A 1 65 ? 13.917 -22.069 -21.889 1.00 0.00 65 TRP A C 7
ATOM 11056 O O . TRP A 1 65 ? 13.588 -23.224 -22.156 1.00 0.00 65 TRP A O 7
ATOM 11077 N N . GLY A 1 66 ? 14.823 -21.395 -22.590 1.00 0.00 66 GLY A N 7
ATOM 11078 C CA . GLY A 1 66 ? 15.483 -22.004 -23.730 1.00 0.00 66 GLY A CA 7
ATOM 11079 C C . GLY A 1 66 ? 15.017 -21.421 -25.049 1.00 0.00 66 GLY A C 7
ATOM 11080 O O . GLY A 1 66 ? 15.819 -21.204 -25.958 1.00 0.00 66 GLY A O 7
ATOM 11084 N N . SER A 1 67 ? 13.716 -21.167 -25.156 1.00 0.00 67 SER A N 7
ATOM 11085 C CA . SER A 1 67 ? 13.144 -20.611 -26.376 1.00 0.00 67 SER A CA 7
ATOM 11086 C C . SER A 1 67 ? 11.847 -19.864 -26.076 1.00 0.00 67 SER A C 7
ATOM 11087 O O . SER A 1 67 ? 11.213 -20.061 -25.040 1.00 0.00 67 SER A O 7
ATOM 11095 N N . PRO A 1 68 ? 11.443 -18.986 -27.006 1.00 0.00 68 PRO A N 7
ATOM 11096 C CA . PRO A 1 68 ? 10.219 -18.191 -26.865 1.00 0.00 68 PRO A CA 7
ATOM 11097 C C . PRO A 1 68 ? 8.959 -19.042 -26.981 1.00 0.00 68 PRO A C 7
ATOM 11098 O O . PRO A 1 68 ? 7.885 -18.639 -26.538 1.00 0.00 68 PRO A O 7
ATOM 11109 N N . GLU A 1 69 ? 9.100 -20.221 -27.579 1.00 0.00 69 GLU A N 7
ATOM 11110 C CA . GLU A 1 69 ? 7.972 -21.128 -27.753 1.00 0.00 69 GLU A CA 7
ATOM 11111 C C . GLU A 1 69 ? 7.580 -21.771 -26.426 1.00 0.00 69 GLU A C 7
ATOM 11112 O O . GLU A 1 69 ? 6.417 -22.107 -26.206 1.00 0.00 69 GLU A O 7
ATOM 11124 N N . ALA A 1 70 ? 8.561 -21.938 -25.545 1.00 0.00 70 ALA A N 7
ATOM 11125 C CA . ALA A 1 70 ? 8.320 -22.539 -24.239 1.00 0.00 70 ALA A CA 7
ATOM 11126 C C . ALA A 1 70 ? 7.487 -21.616 -23.355 1.00 0.00 70 ALA A C 7
ATOM 11127 O O . ALA A 1 70 ? 6.517 -22.047 -22.731 1.00 0.00 70 ALA A O 7
ATOM 11134 N N . LEU A 1 71 ? 7.872 -20.346 -23.307 1.00 0.00 71 LEU A N 7
ATOM 11135 C CA . LEU A 1 71 ? 7.160 -19.362 -22.498 1.00 0.00 71 LEU A CA 7
ATOM 11136 C C . LEU A 1 71 ? 5.774 -19.086 -23.072 1.00 0.00 71 LEU A C 7
ATOM 11137 O O . LEU A 1 71 ? 4.808 -18.912 -22.330 1.00 0.00 71 LEU A O 7
ATOM 11153 N N . ALA A 1 72 ? 5.685 -19.049 -24.398 1.00 0.00 72 ALA A N 7
ATOM 11154 C CA . ALA A 1 72 ? 4.416 -18.798 -25.071 1.00 0.00 72 ALA A CA 7
ATOM 11155 C C . ALA A 1 72 ? 3.355 -19.802 -24.633 1.00 0.00 72 ALA A C 7
ATOM 11156 O O . ALA A 1 72 ? 2.159 -19.517 -24.684 1.00 0.00 72 ALA A O 7
ATOM 11163 N N . ARG A 1 73 ? 3.801 -20.979 -24.205 1.00 0.00 73 ARG A N 7
ATOM 11164 C CA . ARG A 1 73 ? 2.889 -22.026 -23.761 1.00 0.00 73 ARG A CA 7
ATOM 11165 C C . ARG A 1 73 ? 2.030 -21.540 -22.597 1.00 0.00 73 ARG A C 7
ATOM 11166 O O . ARG A 1 73 ? 0.859 -21.903 -22.484 1.00 0.00 73 ARG A O 7
ATOM 11187 N N . GLU A 1 74 ? 2.620 -20.719 -21.734 1.00 0.00 74 GLU A N 7
ATOM 11188 C CA . GLU A 1 74 ? 1.908 -20.185 -20.579 1.00 0.00 74 GLU A CA 7
ATOM 11189 C C . GLU A 1 74 ? 1.203 -18.879 -20.930 1.00 0.00 74 GLU A C 7
ATOM 11190 O O . GLU A 1 74 ? 0.173 -18.539 -20.346 1.00 0.00 74 GLU A O 7
ATOM 11202 N N . LYS A 1 75 ? 1.765 -18.149 -21.887 1.00 0.00 75 LYS A N 7
ATOM 11203 C CA . LYS A 1 75 ? 1.192 -16.879 -22.318 1.00 0.00 75 LYS A CA 7
ATOM 11204 C C . LYS A 1 75 ? -0.144 -17.096 -23.023 1.00 0.00 75 LYS A C 7
ATOM 11205 O O . LYS A 1 75 ? -1.074 -16.305 -22.870 1.00 0.00 75 LYS A O 7
ATOM 11224 N N . LYS A 1 76 ? -0.232 -18.175 -23.794 1.00 0.00 76 LYS A N 7
ATOM 11225 C CA . LYS A 1 76 ? -1.454 -18.499 -24.520 1.00 0.00 76 LYS A CA 7
ATOM 11226 C C . LYS A 1 76 ? -2.550 -18.956 -23.564 1.00 0.00 76 LYS A C 7
ATOM 11227 O O . LYS A 1 76 ? -3.731 -18.676 -23.777 1.00 0.00 76 LYS A O 7
ATOM 11246 N N . LEU A 1 77 ? -2.153 -19.660 -22.510 1.00 0.00 77 LEU A N 7
ATOM 11247 C CA . LEU A 1 77 ? -3.103 -20.156 -21.519 1.00 0.00 77 LEU A CA 7
ATOM 11248 C C . LEU A 1 77 ? -3.856 -19.003 -20.863 1.00 0.00 77 LEU A C 7
ATOM 11249 O O . LEU A 1 77 ? -5.085 -18.941 -20.916 1.00 0.00 77 LEU A O 7
ATOM 11265 N N . ARG A 1 78 ? -3.112 -18.090 -20.247 1.00 0.00 78 ARG A N 7
ATOM 11266 C CA . ARG A 1 78 ? -3.709 -16.939 -19.582 1.00 0.00 78 ARG A CA 7
ATOM 11267 C C . ARG A 1 78 ? -4.499 -16.088 -20.572 1.00 0.00 78 ARG A C 7
ATOM 11268 O O . ARG A 1 78 ? -5.481 -15.442 -20.207 1.00 0.00 78 ARG A O 7
ATOM 11289 N N . LYS A 1 79 ? -4.063 -16.093 -21.827 1.00 0.00 79 LYS A N 7
ATOM 11290 C CA . LYS A 1 79 ? -4.729 -15.323 -22.872 1.00 0.00 79 LYS A CA 7
ATOM 11291 C C . LYS A 1 79 ? -6.084 -15.932 -23.216 1.00 0.00 79 LYS A C 7
ATOM 11292 O O . LYS A 1 79 ? -7.124 -15.304 -23.020 1.00 0.00 79 LYS A O 7
ATOM 11311 N N . GLU A 1 80 ? -6.064 -17.158 -23.729 1.00 0.00 80 GLU A N 7
ATOM 11312 C CA . GLU A 1 80 ? -7.293 -17.850 -24.100 1.00 0.00 80 GLU A CA 7
ATOM 11313 C C . GLU A 1 80 ? -8.261 -17.910 -22.921 1.00 0.00 80 GLU A C 7
ATOM 11314 O O . GLU A 1 80 ? -9.478 -17.870 -23.101 1.00 0.00 80 GLU A O 7
ATOM 11326 N N . ALA A 1 81 ? -7.710 -18.005 -21.716 1.00 0.00 81 ALA A N 7
ATOM 11327 C CA . ALA A 1 81 ? -8.523 -18.068 -20.507 1.00 0.00 81 ALA A CA 7
ATOM 11328 C C . ALA A 1 81 ? -9.491 -16.892 -20.435 1.00 0.00 81 ALA A C 7
ATOM 11329 O O . ALA A 1 81 ? -10.680 -17.071 -20.172 1.00 0.00 81 ALA A O 7
ATOM 11336 N N . GLU A 1 82 ? -8.974 -15.690 -20.669 1.00 0.00 82 GLU A N 7
ATOM 11337 C CA . GLU A 1 82 ? -9.794 -14.485 -20.628 1.00 0.00 82 GLU A CA 7
ATOM 11338 C C . GLU A 1 82 ? -10.808 -14.479 -21.768 1.00 0.00 82 GLU A C 7
ATOM 11339 O O . GLU A 1 82 ? -11.910 -13.947 -21.629 1.00 0.00 82 GLU A O 7
ATOM 11351 N N . ILE A 1 83 ? -10.427 -15.072 -22.894 1.00 0.00 83 ILE A N 7
ATOM 11352 C CA . ILE A 1 83 ? -11.303 -15.135 -24.058 1.00 0.00 83 ILE A CA 7
ATOM 11353 C C . ILE A 1 83 ? -12.504 -16.038 -23.794 1.00 0.00 83 ILE A C 7
ATOM 11354 O O . ILE A 1 83 ? -13.637 -15.692 -24.125 1.00 0.00 83 ILE A O 7
ATOM 11370 N N . GLU A 1 84 ? -12.246 -17.196 -23.195 1.00 0.00 84 GLU A N 7
ATOM 11371 C CA . GLU A 1 84 ? -13.306 -18.148 -22.886 1.00 0.00 84 GLU A CA 7
ATOM 11372 C C . GLU A 1 84 ? -14.289 -17.559 -21.878 1.00 0.00 84 GLU A C 7
ATOM 11373 O O . GLU A 1 84 ? -15.479 -17.875 -21.899 1.00 0.00 84 GLU A O 7
ATOM 11385 N N . TYR A 1 85 ? -13.784 -16.702 -20.999 1.00 0.00 85 TYR A N 7
ATOM 11386 C CA . TYR A 1 85 ? -14.616 -16.071 -19.981 1.00 0.00 85 TYR A CA 7
ATOM 11387 C C . TYR A 1 85 ? -15.483 -14.974 -20.590 1.00 0.00 85 TYR A C 7
ATOM 11388 O O . TYR A 1 85 ? -16.711 -15.032 -20.529 1.00 0.00 85 TYR A O 7
ATOM 11406 N N . ARG A 1 86 ? -14.834 -13.975 -21.179 1.00 0.00 86 ARG A N 7
ATOM 11407 C CA . ARG A 1 86 ? -15.544 -12.863 -21.800 1.00 0.00 86 ARG A CA 7
ATOM 11408 C C . ARG A 1 86 ? -16.479 -13.360 -22.899 1.00 0.00 86 ARG A C 7
ATOM 11409 O O . ARG A 1 86 ? -17.482 -12.720 -23.210 1.00 0.00 86 ARG A O 7
ATOM 11430 N N . GLU A 1 87 ? -16.140 -14.506 -23.483 1.00 0.00 87 GLU A N 7
ATOM 11431 C CA . GLU A 1 87 ? -16.948 -15.087 -24.548 1.00 0.00 87 GLU A CA 7
ATOM 11432 C C . GLU A 1 87 ? -18.379 -15.329 -24.075 1.00 0.00 87 GLU A C 7
ATOM 11433 O O . GLU A 1 87 ? -19.318 -14.693 -24.554 1.00 0.00 87 GLU A O 7
ATOM 11445 N N . ARG A 1 88 ? -18.536 -16.253 -23.133 1.00 0.00 88 ARG A N 7
ATOM 11446 C CA . ARG A 1 88 ? -19.852 -16.580 -22.596 1.00 0.00 88 ARG A CA 7
ATOM 11447 C C . ARG A 1 88 ? -20.516 -15.346 -21.993 1.00 0.00 88 ARG A C 7
ATOM 11448 O O . ARG A 1 88 ? -21.743 -15.250 -21.940 1.00 0.00 88 ARG A O 7
ATOM 11469 N N . LEU A 1 89 ? -19.697 -14.404 -21.537 1.00 0.00 89 LEU A N 7
ATOM 11470 C CA . LEU A 1 89 ? -20.204 -13.175 -20.937 1.00 0.00 89 LEU A CA 7
ATOM 11471 C C . LEU A 1 89 ? -21.206 -12.490 -21.861 1.00 0.00 89 LEU A C 7
ATOM 11472 O O . LEU A 1 89 ? -22.173 -11.880 -21.403 1.00 0.00 89 LEU A O 7
ATOM 11488 N N . PHE A 1 90 ? -20.970 -12.597 -23.164 1.00 0.00 90 PHE A N 7
ATOM 11489 C CA . PHE A 1 90 ? -21.853 -11.989 -24.153 1.00 0.00 90 PHE A CA 7
ATOM 11490 C C . PHE A 1 90 ? -23.205 -12.695 -24.182 1.00 0.00 90 PHE A C 7
ATOM 11491 O O . PHE A 1 90 ? -24.246 -12.059 -24.346 1.00 0.00 90 PHE A O 7
ATOM 11508 N N . ARG A 1 91 ? -23.181 -14.014 -24.023 1.00 0.00 91 ARG A N 7
ATOM 11509 C CA . ARG A 1 91 ? -24.404 -14.808 -24.032 1.00 0.00 91 ARG A CA 7
ATOM 11510 C C . ARG A 1 91 ? -25.234 -14.542 -22.780 1.00 0.00 91 ARG A C 7
ATOM 11511 O O . ARG A 1 91 ? -26.463 -14.532 -22.829 1.00 0.00 91 ARG A O 7
ATOM 11532 N N . ASN A 1 92 ? -24.553 -14.328 -21.659 1.00 0.00 92 ASN A N 7
ATOM 11533 C CA . ASN A 1 92 ? -25.227 -14.064 -20.393 1.00 0.00 92 ASN A CA 7
ATOM 11534 C C . ASN A 1 92 ? -25.909 -12.699 -20.415 1.00 0.00 92 ASN A C 7
ATOM 11535 O O . ASN A 1 92 ? -26.895 -12.476 -19.712 1.00 0.00 92 ASN A O 7
ATOM 11546 N N . GLN A 1 93 ? -25.377 -11.791 -21.226 1.00 0.00 93 GLN A N 7
ATOM 11547 C CA . GLN A 1 93 ? -25.935 -10.448 -21.339 1.00 0.00 93 GLN A CA 7
ATOM 11548 C C . GLN A 1 93 ? -27.259 -10.471 -22.096 1.00 0.00 93 GLN A C 7
ATOM 11549 O O . GLN A 1 93 ? -28.191 -9.739 -21.761 1.00 0.00 93 GLN A O 7
ATOM 11563 N N . LYS A 1 94 ? -27.336 -11.315 -23.118 1.00 0.00 94 LYS A N 7
ATOM 11564 C CA . LYS A 1 94 ? -28.546 -11.435 -23.923 1.00 0.00 94 LYS A CA 7
ATOM 11565 C C . LYS A 1 94 ? -28.405 -12.549 -24.956 1.00 0.00 94 LYS A C 7
ATOM 11566 O O . LYS A 1 94 ? -27.400 -12.629 -25.662 1.00 0.00 94 LYS A O 7
ATOM 11585 N N . ILE A 1 95 ? -29.419 -13.404 -25.040 1.00 0.00 95 ILE A N 7
ATOM 11586 C CA . ILE A 1 95 ? -29.408 -14.510 -25.988 1.00 0.00 95 ILE A CA 7
ATOM 11587 C C . ILE A 1 95 ? -29.175 -14.013 -27.411 1.00 0.00 95 ILE A C 7
ATOM 11588 O O . ILE A 1 95 ? -28.648 -14.738 -28.256 1.00 0.00 95 ILE A O 7
ATOM 11604 N N . LEU A 1 96 ? -29.568 -12.770 -27.669 1.00 0.00 96 LEU A N 7
ATOM 11605 C CA . LEU A 1 96 ? -29.400 -12.173 -28.989 1.00 0.00 96 LEU A CA 7
ATOM 11606 C C . LEU A 1 96 ? -30.152 -12.974 -30.048 1.00 0.00 96 LEU A C 7
ATOM 11607 O O . LEU A 1 96 ? -29.634 -13.220 -31.138 1.00 0.00 96 LEU A O 7
ATOM 11623 N N . ARG A 1 97 ? -31.376 -13.376 -29.721 1.00 0.00 97 ARG A N 7
ATOM 11624 C CA . ARG A 1 97 ? -32.199 -14.147 -30.644 1.00 0.00 97 ARG A CA 7
ATOM 11625 C C . ARG A 1 97 ? -33.682 -13.875 -30.408 1.00 0.00 97 ARG A C 7
ATOM 11626 O O . ARG A 1 97 ? -34.148 -13.872 -29.269 1.00 0.00 97 ARG A O 7
ATOM 11647 N N . GLU A 1 98 ? -34.416 -13.647 -31.492 1.00 0.00 98 GLU A N 7
ATOM 11648 C CA . GLU A 1 98 ? -35.846 -13.372 -31.402 1.00 0.00 98 GLU A CA 7
ATOM 11649 C C . GLU A 1 98 ? -36.589 -13.956 -32.600 1.00 0.00 98 GLU A C 7
ATOM 11650 O O . GLU A 1 98 ? -36.384 -13.533 -33.738 1.00 0.00 98 GLU A O 7
ATOM 11662 N N . TYR A 1 99 ? -37.451 -14.932 -32.335 1.00 0.00 99 TYR A N 7
ATOM 11663 C CA . TYR A 1 99 ? -38.222 -15.577 -33.391 1.00 0.00 99 TYR A CA 7
ATOM 11664 C C . TYR A 1 99 ? -37.302 -16.241 -34.410 1.00 0.00 99 TYR A C 7
ATOM 11665 O O . TYR A 1 99 ? -36.080 -16.118 -34.332 1.00 0.00 99 TYR A O 7
ATOM 11683 N N . ARG A 1 100 ? -37.899 -16.944 -35.367 1.00 0.00 100 ARG A N 7
ATOM 11684 C CA . ARG A 1 100 ? -37.134 -17.629 -36.402 1.00 0.00 100 ARG A CA 7
ATOM 11685 C C . ARG A 1 100 ? -37.941 -17.735 -37.693 1.00 0.00 100 ARG A C 7
ATOM 11686 O O . ARG A 1 100 ? -38.980 -18.394 -37.735 1.00 0.00 100 ARG A O 7
ATOM 11707 N N . ASP A 1 101 ? -37.456 -17.083 -38.743 1.00 0.00 101 ASP A N 7
ATOM 11708 C CA . ASP A 1 101 ? -38.131 -17.104 -40.036 1.00 0.00 101 ASP A CA 7
ATOM 11709 C C . ASP A 1 101 ? -39.567 -16.605 -39.907 1.00 0.00 101 ASP A C 7
ATOM 11710 O O . ASP A 1 101 ? -40.502 -17.248 -40.385 1.00 0.00 101 ASP A O 7
ATOM 11719 N N . GLY A 1 1 ? 7.110 2.451 1.971 1.00 0.00 1 GLY A N 8
ATOM 11720 C CA . GLY A 1 1 ? 6.482 1.221 2.417 1.00 0.00 1 GLY A CA 8
ATOM 11721 C C . GLY A 1 1 ? 5.120 1.005 1.789 1.00 0.00 1 GLY A C 8
ATOM 11722 O O . GLY A 1 1 ? 4.722 -0.131 1.529 1.00 0.00 1 GLY A O 8
ATOM 11726 N N . SER A 1 2 ? 4.402 2.096 1.545 1.00 0.00 2 SER A N 8
ATOM 11727 C CA . SER A 1 2 ? 3.073 2.020 0.948 1.00 0.00 2 SER A CA 8
ATOM 11728 C C . SER A 1 2 ? 3.098 2.512 -0.496 1.00 0.00 2 SER A C 8
ATOM 11729 O O . SER A 1 2 ? 2.463 1.928 -1.373 1.00 0.00 2 SER A O 8
ATOM 11737 N N . SER A 1 3 ? 3.835 3.592 -0.734 1.00 0.00 3 SER A N 8
ATOM 11738 C CA . SER A 1 3 ? 3.940 4.167 -2.070 1.00 0.00 3 SER A CA 8
ATOM 11739 C C . SER A 1 3 ? 2.578 4.644 -2.564 1.00 0.00 3 SER A C 8
ATOM 11740 O O . SER A 1 3 ? 1.567 4.489 -1.880 1.00 0.00 3 SER A O 8
ATOM 11748 N N . GLY A 1 4 ? 2.560 5.225 -3.760 1.00 0.00 4 GLY A N 8
ATOM 11749 C CA . GLY A 1 4 ? 1.317 5.716 -4.328 1.00 0.00 4 GLY A CA 8
ATOM 11750 C C . GLY A 1 4 ? 1.474 6.163 -5.767 1.00 0.00 4 GLY A C 8
ATOM 11751 O O . GLY A 1 4 ? 1.665 7.348 -6.039 1.00 0.00 4 GLY A O 8
ATOM 11755 N N . SER A 1 5 ? 1.395 5.212 -6.693 1.00 0.00 5 SER A N 8
ATOM 11756 C CA . SER A 1 5 ? 1.536 5.514 -8.113 1.00 0.00 5 SER A CA 8
ATOM 11757 C C . SER A 1 5 ? 0.173 5.759 -8.753 1.00 0.00 5 SER A C 8
ATOM 11758 O O . SER A 1 5 ? -0.866 5.550 -8.127 1.00 0.00 5 SER A O 8
ATOM 11766 N N . SER A 1 6 ? 0.186 6.205 -10.005 1.00 0.00 6 SER A N 8
ATOM 11767 C CA . SER A 1 6 ? -1.048 6.484 -10.730 1.00 0.00 6 SER A CA 8
ATOM 11768 C C . SER A 1 6 ? -1.023 5.839 -12.113 1.00 0.00 6 SER A C 8
ATOM 11769 O O . SER A 1 6 ? 0.043 5.568 -12.665 1.00 0.00 6 SER A O 8
ATOM 11777 N N . GLY A 1 7 ? -2.207 5.594 -12.666 1.00 0.00 7 GLY A N 8
ATOM 11778 C CA . GLY A 1 7 ? -2.300 4.982 -13.979 1.00 0.00 7 GLY A CA 8
ATOM 11779 C C . GLY A 1 7 ? -2.176 5.995 -15.101 1.00 0.00 7 GLY A C 8
ATOM 11780 O O . GLY A 1 7 ? -2.915 6.978 -15.144 1.00 0.00 7 GLY A O 8
ATOM 11784 N N . LYS A 1 8 ? -1.237 5.756 -16.010 1.00 0.00 8 LYS A N 8
ATOM 11785 C CA . LYS A 1 8 ? -1.018 6.654 -17.138 1.00 0.00 8 LYS A CA 8
ATOM 11786 C C . LYS A 1 8 ? -0.895 5.871 -18.441 1.00 0.00 8 LYS A C 8
ATOM 11787 O O . LYS A 1 8 ? -1.645 6.105 -19.389 1.00 0.00 8 LYS A O 8
ATOM 11806 N N . TYR A 1 9 ? 0.052 4.941 -18.480 1.00 0.00 9 TYR A N 8
ATOM 11807 C CA . TYR A 1 9 ? 0.273 4.124 -19.668 1.00 0.00 9 TYR A CA 8
ATOM 11808 C C . TYR A 1 9 ? 0.725 2.718 -19.286 1.00 0.00 9 TYR A C 8
ATOM 11809 O O . TYR A 1 9 ? 1.823 2.527 -18.763 1.00 0.00 9 TYR A O 8
ATOM 11827 N N . THR A 1 10 ? -0.130 1.736 -19.553 1.00 0.00 10 THR A N 8
ATOM 11828 C CA . THR A 1 10 ? 0.180 0.347 -19.237 1.00 0.00 10 THR A CA 8
ATOM 11829 C C . THR A 1 10 ? 1.535 -0.057 -19.805 1.00 0.00 10 THR A C 8
ATOM 11830 O O . THR A 1 10 ? 2.320 -0.733 -19.140 1.00 0.00 10 THR A O 8
ATOM 11841 N N . GLN A 1 11 ? 1.805 0.363 -21.037 1.00 0.00 11 GLN A N 8
ATOM 11842 C CA . GLN A 1 11 ? 3.067 0.044 -21.694 1.00 0.00 11 GLN A CA 8
ATOM 11843 C C . GLN A 1 11 ? 3.479 1.157 -22.651 1.00 0.00 11 GLN A C 8
ATOM 11844 O O . GLN A 1 11 ? 2.695 1.582 -23.498 1.00 0.00 11 GLN A O 8
ATOM 11858 N N . ASN A 1 12 ? 4.715 1.626 -22.509 1.00 0.00 12 ASN A N 8
ATOM 11859 C CA . ASN A 1 12 ? 5.231 2.691 -23.361 1.00 0.00 12 ASN A CA 8
ATOM 11860 C C . ASN A 1 12 ? 6.588 2.311 -23.945 1.00 0.00 12 ASN A C 8
ATOM 11861 O O . ASN A 1 12 ? 6.697 1.987 -25.127 1.00 0.00 12 ASN A O 8
ATOM 11872 N N . ASN A 1 13 ? 7.619 2.353 -23.108 1.00 0.00 13 ASN A N 8
ATOM 11873 C CA . ASN A 1 13 ? 8.970 2.013 -23.541 1.00 0.00 13 ASN A CA 8
ATOM 11874 C C . ASN A 1 13 ? 9.577 0.942 -22.640 1.00 0.00 13 ASN A C 8
ATOM 11875 O O . ASN A 1 13 ? 10.203 -0.004 -23.117 1.00 0.00 13 ASN A O 8
ATOM 11886 N N . PHE A 1 14 ? 9.386 1.098 -21.334 1.00 0.00 14 PHE A N 8
ATOM 11887 C CA . PHE A 1 14 ? 9.915 0.146 -20.365 1.00 0.00 14 PHE A CA 8
ATOM 11888 C C . PHE A 1 14 ? 8.803 -0.744 -19.815 1.00 0.00 14 PHE A C 8
ATOM 11889 O O . PHE A 1 14 ? 7.623 -0.404 -19.898 1.00 0.00 14 PHE A O 8
ATOM 11906 N N . ILE A 1 15 ? 9.190 -1.886 -19.256 1.00 0.00 15 ILE A N 8
ATOM 11907 C CA . ILE A 1 15 ? 8.228 -2.825 -18.693 1.00 0.00 15 ILE A CA 8
ATOM 11908 C C . ILE A 1 15 ? 8.460 -3.020 -17.198 1.00 0.00 15 ILE A C 8
ATOM 11909 O O . ILE A 1 15 ? 9.594 -3.200 -16.753 1.00 0.00 15 ILE A O 8
ATOM 11925 N N . THR A 1 16 ? 7.378 -2.984 -16.427 1.00 0.00 16 THR A N 8
ATOM 11926 C CA . THR A 1 16 ? 7.463 -3.157 -14.982 1.00 0.00 16 THR A CA 8
ATOM 11927 C C . THR A 1 16 ? 8.104 -4.493 -14.626 1.00 0.00 16 THR A C 8
ATOM 11928 O O . THR A 1 16 ? 7.873 -5.501 -15.292 1.00 0.00 16 THR A O 8
ATOM 11939 N N . GLY A 1 17 ? 8.912 -4.493 -13.570 1.00 0.00 17 GLY A N 8
ATOM 11940 C CA . GLY A 1 17 ? 9.575 -5.712 -13.142 1.00 0.00 17 GLY A CA 8
ATOM 11941 C C . GLY A 1 17 ? 8.596 -6.832 -12.850 1.00 0.00 17 GLY A C 8
ATOM 11942 O O . GLY A 1 17 ? 8.628 -7.879 -13.496 1.00 0.00 17 GLY A O 8
ATOM 11946 N N . VAL A 1 18 ? 7.724 -6.612 -11.871 1.00 0.00 18 VAL A N 8
ATOM 11947 C CA . VAL A 1 18 ? 6.732 -7.612 -11.493 1.00 0.00 18 VAL A CA 8
ATOM 11948 C C . VAL A 1 18 ? 5.922 -8.067 -12.701 1.00 0.00 18 VAL A C 8
ATOM 11949 O O . VAL A 1 18 ? 5.454 -9.204 -12.756 1.00 0.00 18 VAL A O 8
ATOM 11962 N N . ARG A 1 19 ? 5.760 -7.171 -13.670 1.00 0.00 19 ARG A N 8
ATOM 11963 C CA . ARG A 1 19 ? 5.005 -7.480 -14.878 1.00 0.00 19 ARG A CA 8
ATOM 11964 C C . ARG A 1 19 ? 5.745 -8.505 -15.733 1.00 0.00 19 ARG A C 8
ATOM 11965 O O . ARG A 1 19 ? 5.141 -9.437 -16.263 1.00 0.00 19 ARG A O 8
ATOM 11986 N N . ALA A 1 20 ? 7.055 -8.324 -15.864 1.00 0.00 20 ALA A N 8
ATOM 11987 C CA . ALA A 1 20 ? 7.877 -9.234 -16.653 1.00 0.00 20 ALA A CA 8
ATOM 11988 C C . ALA A 1 20 ? 8.034 -10.579 -15.952 1.00 0.00 20 ALA A C 8
ATOM 11989 O O . ALA A 1 20 ? 7.968 -11.632 -16.588 1.00 0.00 20 ALA A O 8
ATOM 11996 N N . ILE A 1 21 ? 8.244 -10.537 -14.641 1.00 0.00 21 ILE A N 8
ATOM 11997 C CA . ILE A 1 21 ? 8.411 -11.753 -13.855 1.00 0.00 21 ILE A CA 8
ATOM 11998 C C . ILE A 1 21 ? 7.177 -12.644 -13.952 1.00 0.00 21 ILE A C 8
ATOM 11999 O O . ILE A 1 21 ? 7.263 -13.861 -13.793 1.00 0.00 21 ILE A O 8
ATOM 12015 N N . ASN A 1 22 ? 6.029 -12.029 -14.217 1.00 0.00 22 ASN A N 8
ATOM 12016 C CA . ASN A 1 22 ? 4.776 -12.766 -14.337 1.00 0.00 22 ASN A CA 8
ATOM 12017 C C . ASN A 1 22 ? 4.533 -13.193 -15.781 1.00 0.00 22 ASN A C 8
ATOM 12018 O O . ASN A 1 22 ? 4.257 -14.360 -16.055 1.00 0.00 22 ASN A O 8
ATOM 12029 N N . GLU A 1 23 ? 4.637 -12.238 -16.701 1.00 0.00 23 GLU A N 8
ATOM 12030 C CA . GLU A 1 23 ? 4.428 -12.515 -18.117 1.00 0.00 23 GLU A CA 8
ATOM 12031 C C . GLU A 1 23 ? 5.448 -13.528 -18.629 1.00 0.00 23 GLU A C 8
ATOM 12032 O O . GLU A 1 23 ? 5.085 -14.587 -19.141 1.00 0.00 23 GLU A O 8
ATOM 12044 N N . PHE A 1 24 ? 6.727 -13.194 -18.488 1.00 0.00 24 PHE A N 8
ATOM 12045 C CA . PHE A 1 24 ? 7.800 -14.073 -18.937 1.00 0.00 24 PHE A CA 8
ATOM 12046 C C . PHE A 1 24 ? 7.965 -15.258 -17.991 1.00 0.00 24 PHE A C 8
ATOM 12047 O O . PHE A 1 24 ? 8.598 -16.258 -18.335 1.00 0.00 24 PHE A O 8
ATOM 12064 N N . CYS A 1 25 ? 7.393 -15.140 -16.798 1.00 0.00 25 CYS A N 8
ATOM 12065 C CA . CYS A 1 25 ? 7.477 -16.200 -15.801 1.00 0.00 25 CYS A CA 8
ATOM 12066 C C . CYS A 1 25 ? 8.930 -16.516 -15.464 1.00 0.00 25 CYS A C 8
ATOM 12067 O O . CYS A 1 25 ? 9.396 -17.638 -15.667 1.00 0.00 25 CYS A O 8
ATOM 12075 N N . LEU A 1 26 ? 9.643 -15.520 -14.950 1.00 0.00 26 LEU A N 8
ATOM 12076 C CA . LEU A 1 26 ? 11.045 -15.690 -14.587 1.00 0.00 26 LEU A CA 8
ATOM 12077 C C . LEU A 1 26 ? 11.226 -15.633 -13.073 1.00 0.00 26 LEU A C 8
ATOM 12078 O O . LEU A 1 26 ? 10.252 -15.590 -12.322 1.00 0.00 26 LEU A O 8
ATOM 12094 N N . LYS A 1 27 ? 12.479 -15.630 -12.632 1.00 0.00 27 LYS A N 8
ATOM 12095 C CA . LYS A 1 27 ? 12.790 -15.574 -11.208 1.00 0.00 27 LYS A CA 8
ATOM 12096 C C . LYS A 1 27 ? 13.050 -14.138 -10.764 1.00 0.00 27 LYS A C 8
ATOM 12097 O O . LYS A 1 27 ? 13.142 -13.230 -11.590 1.00 0.00 27 LYS A O 8
ATOM 12116 N N . SER A 1 28 ? 13.168 -13.941 -9.455 1.00 0.00 28 SER A N 8
ATOM 12117 C CA . SER A 1 28 ? 13.415 -12.615 -8.901 1.00 0.00 28 SER A CA 8
ATOM 12118 C C . SER A 1 28 ? 14.858 -12.184 -9.146 1.00 0.00 28 SER A C 8
ATOM 12119 O O . SER A 1 28 ? 15.113 -11.116 -9.702 1.00 0.00 28 SER A O 8
ATOM 12127 N N . SER A 1 29 ? 15.799 -13.024 -8.726 1.00 0.00 29 SER A N 8
ATOM 12128 C CA . SER A 1 29 ? 17.217 -12.730 -8.896 1.00 0.00 29 SER A CA 8
ATOM 12129 C C . SER A 1 29 ? 17.557 -12.526 -10.369 1.00 0.00 29 SER A C 8
ATOM 12130 O O . SER A 1 29 ? 18.492 -11.800 -10.707 1.00 0.00 29 SER A O 8
ATOM 12138 N N . ASP A 1 30 ? 16.792 -13.173 -11.241 1.00 0.00 30 ASP A N 8
ATOM 12139 C CA . ASP A 1 30 ? 17.010 -13.063 -12.679 1.00 0.00 30 ASP A CA 8
ATOM 12140 C C . ASP A 1 30 ? 16.899 -11.612 -13.136 1.00 0.00 30 ASP A C 8
ATOM 12141 O O . ASP A 1 30 ? 17.843 -11.053 -13.697 1.00 0.00 30 ASP A O 8
ATOM 12150 N N . LEU A 1 31 ? 15.741 -11.009 -12.895 1.00 0.00 31 LEU A N 8
ATOM 12151 C CA . LEU A 1 31 ? 15.505 -9.622 -13.283 1.00 0.00 31 LEU A CA 8
ATOM 12152 C C . LEU A 1 31 ? 16.574 -8.704 -12.700 1.00 0.00 31 LEU A C 8
ATOM 12153 O O . LEU A 1 31 ? 17.069 -7.804 -13.377 1.00 0.00 31 LEU A O 8
ATOM 12169 N N . GLU A 1 32 ? 16.927 -8.941 -11.440 1.00 0.00 32 GLU A N 8
ATOM 12170 C CA . GLU A 1 32 ? 17.939 -8.135 -10.767 1.00 0.00 32 GLU A CA 8
ATOM 12171 C C . GLU A 1 32 ? 19.246 -8.133 -11.555 1.00 0.00 32 GLU A C 8
ATOM 12172 O O . GLU A 1 32 ? 19.981 -7.146 -11.553 1.00 0.00 32 GLU A O 8
ATOM 12184 N N . GLN A 1 33 ? 19.526 -9.245 -12.227 1.00 0.00 33 GLN A N 8
ATOM 12185 C CA . GLN A 1 33 ? 20.744 -9.371 -13.019 1.00 0.00 33 GLN A CA 8
ATOM 12186 C C . GLN A 1 33 ? 20.735 -8.396 -14.192 1.00 0.00 33 GLN A C 8
ATOM 12187 O O . GLN A 1 33 ? 21.789 -7.979 -14.674 1.00 0.00 33 GLN A O 8
ATOM 12201 N N . LEU A 1 34 ? 19.540 -8.037 -14.646 1.00 0.00 34 LEU A N 8
ATOM 12202 C CA . LEU A 1 34 ? 19.393 -7.111 -15.764 1.00 0.00 34 LEU A CA 8
ATOM 12203 C C . LEU A 1 34 ? 19.705 -5.682 -15.331 1.00 0.00 34 LEU A C 8
ATOM 12204 O O . LEU A 1 34 ? 19.901 -5.410 -14.146 1.00 0.00 34 LEU A O 8
ATOM 12220 N N . ARG A 1 35 ? 19.748 -4.772 -16.299 1.00 0.00 35 ARG A N 8
ATOM 12221 C CA . ARG A 1 35 ? 20.035 -3.370 -16.017 1.00 0.00 35 ARG A CA 8
ATOM 12222 C C . ARG A 1 35 ? 18.861 -2.708 -15.301 1.00 0.00 35 ARG A C 8
ATOM 12223 O O . ARG A 1 35 ? 17.754 -2.638 -15.835 1.00 0.00 35 ARG A O 8
ATOM 12244 N N . LYS A 1 36 ? 19.111 -2.224 -14.089 1.00 0.00 36 LYS A N 8
ATOM 12245 C CA . LYS A 1 36 ? 18.077 -1.567 -13.299 1.00 0.00 36 LYS A CA 8
ATOM 12246 C C . LYS A 1 36 ? 17.829 -0.148 -13.800 1.00 0.00 36 LYS A C 8
ATOM 12247 O O . LYS A 1 36 ? 18.582 0.773 -13.481 1.00 0.00 36 LYS A O 8
ATOM 12266 N N . ILE A 1 37 ? 16.770 0.022 -14.584 1.00 0.00 37 ILE A N 8
ATOM 12267 C CA . ILE A 1 37 ? 16.422 1.329 -15.126 1.00 0.00 37 ILE A CA 8
ATOM 12268 C C . ILE A 1 37 ? 15.731 2.193 -14.077 1.00 0.00 37 ILE A C 8
ATOM 12269 O O . ILE A 1 37 ? 14.515 2.385 -14.119 1.00 0.00 37 ILE A O 8
ATOM 12285 N N . ARG A 1 38 ? 16.514 2.714 -13.138 1.00 0.00 38 ARG A N 8
ATOM 12286 C CA . ARG A 1 38 ? 15.977 3.559 -12.078 1.00 0.00 38 ARG A CA 8
ATOM 12287 C C . ARG A 1 38 ? 15.505 4.898 -12.636 1.00 0.00 38 ARG A C 8
ATOM 12288 O O . ARG A 1 38 ? 16.314 5.742 -13.021 1.00 0.00 38 ARG A O 8
ATOM 12309 N N . ARG A 1 39 ? 14.190 5.085 -12.678 1.00 0.00 39 ARG A N 8
ATOM 12310 C CA . ARG A 1 39 ? 13.609 6.320 -13.191 1.00 0.00 39 ARG A CA 8
ATOM 12311 C C . ARG A 1 39 ? 13.788 7.460 -12.193 1.00 0.00 39 ARG A C 8
ATOM 12312 O O . ARG A 1 39 ? 14.322 8.517 -12.531 1.00 0.00 39 ARG A O 8
ATOM 12333 N N . ARG A 1 40 ? 13.339 7.239 -10.962 1.00 0.00 40 ARG A N 8
ATOM 12334 C CA . ARG A 1 40 ? 13.448 8.248 -9.915 1.00 0.00 40 ARG A CA 8
ATOM 12335 C C . ARG A 1 40 ? 12.638 9.491 -10.272 1.00 0.00 40 ARG A C 8
ATOM 12336 O O . ARG A 1 40 ? 12.054 9.574 -11.352 1.00 0.00 40 ARG A O 8
ATOM 12357 N N . SER A 1 41 ? 12.608 10.454 -9.357 1.00 0.00 41 SER A N 8
ATOM 12358 C CA . SER A 1 41 ? 11.866 11.691 -9.573 1.00 0.00 41 SER A CA 8
ATOM 12359 C C . SER A 1 41 ? 12.368 12.794 -8.646 1.00 0.00 41 SER A C 8
ATOM 12360 O O . SER A 1 41 ? 13.009 12.540 -7.626 1.00 0.00 41 SER A O 8
ATOM 12368 N N . PRO A 1 42 ? 12.069 14.051 -9.007 1.00 0.00 42 PRO A N 8
ATOM 12369 C CA . PRO A 1 42 ? 12.479 15.219 -8.222 1.00 0.00 42 PRO A CA 8
ATOM 12370 C C . PRO A 1 42 ? 11.731 15.318 -6.896 1.00 0.00 42 PRO A C 8
ATOM 12371 O O . PRO A 1 42 ? 12.333 15.548 -5.848 1.00 0.00 42 PRO A O 8
ATOM 12382 N N . HIS A 1 43 ? 10.414 15.142 -6.950 1.00 0.00 43 HIS A N 8
ATOM 12383 C CA . HIS A 1 43 ? 9.584 15.210 -5.753 1.00 0.00 43 HIS A CA 8
ATOM 12384 C C . HIS A 1 43 ? 9.218 13.811 -5.266 1.00 0.00 43 HIS A C 8
ATOM 12385 O O . HIS A 1 43 ? 8.050 13.521 -5.007 1.00 0.00 43 HIS A O 8
ATOM 12399 N N . GLU A 1 44 ? 10.223 12.950 -5.143 1.00 0.00 44 GLU A N 8
ATOM 12400 C CA . GLU A 1 44 ? 10.005 11.582 -4.688 1.00 0.00 44 GLU A CA 8
ATOM 12401 C C . GLU A 1 44 ? 10.916 11.249 -3.509 1.00 0.00 44 GLU A C 8
ATOM 12402 O O . GLU A 1 44 ? 12.139 11.220 -3.645 1.00 0.00 44 GLU A O 8
ATOM 12414 N N . ASP A 1 45 ? 10.311 10.999 -2.354 1.00 0.00 45 ASP A N 8
ATOM 12415 C CA . ASP A 1 45 ? 11.066 10.668 -1.151 1.00 0.00 45 ASP A CA 8
ATOM 12416 C C . ASP A 1 45 ? 10.751 9.250 -0.686 1.00 0.00 45 ASP A C 8
ATOM 12417 O O . ASP A 1 45 ? 10.630 8.989 0.512 1.00 0.00 45 ASP A O 8
ATOM 12426 N N . THR A 1 46 ? 10.619 8.334 -1.641 1.00 0.00 46 THR A N 8
ATOM 12427 C CA . THR A 1 46 ? 10.317 6.943 -1.330 1.00 0.00 46 THR A CA 8
ATOM 12428 C C . THR A 1 46 ? 10.664 6.030 -2.500 1.00 0.00 46 THR A C 8
ATOM 12429 O O . THR A 1 46 ? 10.390 6.354 -3.655 1.00 0.00 46 THR A O 8
ATOM 12440 N N . GLU A 1 47 ? 11.269 4.887 -2.193 1.00 0.00 47 GLU A N 8
ATOM 12441 C CA . GLU A 1 47 ? 11.654 3.927 -3.221 1.00 0.00 47 GLU A CA 8
ATOM 12442 C C . GLU A 1 47 ? 10.431 3.428 -3.985 1.00 0.00 47 GLU A C 8
ATOM 12443 O O . GLU A 1 47 ? 9.351 3.274 -3.415 1.00 0.00 47 GLU A O 8
ATOM 12455 N N . SER A 1 48 ? 10.610 3.177 -5.278 1.00 0.00 48 SER A N 8
ATOM 12456 C CA . SER A 1 48 ? 9.521 2.700 -6.122 1.00 0.00 48 SER A CA 8
ATOM 12457 C C . SER A 1 48 ? 9.990 1.562 -7.023 1.00 0.00 48 SER A C 8
ATOM 12458 O O . SER A 1 48 ? 11.189 1.382 -7.242 1.00 0.00 48 SER A O 8
ATOM 12466 N N . PHE A 1 49 ? 9.037 0.797 -7.544 1.00 0.00 49 PHE A N 8
ATOM 12467 C CA . PHE A 1 49 ? 9.352 -0.325 -8.421 1.00 0.00 49 PHE A CA 8
ATOM 12468 C C . PHE A 1 49 ? 10.237 0.123 -9.581 1.00 0.00 49 PHE A C 8
ATOM 12469 O O . PHE A 1 49 ? 10.092 1.232 -10.096 1.00 0.00 49 PHE A O 8
ATOM 12486 N N . THR A 1 50 ? 11.156 -0.748 -9.987 1.00 0.00 50 THR A N 8
ATOM 12487 C CA . THR A 1 50 ? 12.067 -0.442 -11.083 1.00 0.00 50 THR A CA 8
ATOM 12488 C C . THR A 1 50 ? 11.664 -1.181 -12.354 1.00 0.00 50 THR A C 8
ATOM 12489 O O . THR A 1 50 ? 11.264 -2.345 -12.308 1.00 0.00 50 THR A O 8
ATOM 12500 N N . VAL A 1 51 ? 11.772 -0.499 -13.490 1.00 0.00 51 VAL A N 8
ATOM 12501 C CA . VAL A 1 51 ? 11.420 -1.091 -14.775 1.00 0.00 51 VAL A CA 8
ATOM 12502 C C . VAL A 1 51 ? 12.661 -1.584 -15.510 1.00 0.00 51 VAL A C 8
ATOM 12503 O O . VAL A 1 51 ? 13.787 -1.232 -15.156 1.00 0.00 51 VAL A O 8
ATOM 12516 N N . TYR A 1 52 ? 12.449 -2.401 -16.536 1.00 0.00 52 TYR A N 8
ATOM 12517 C CA . TYR A 1 52 ? 13.550 -2.944 -17.322 1.00 0.00 52 TYR A CA 8
ATOM 12518 C C . TYR A 1 52 ? 13.317 -2.723 -18.813 1.00 0.00 52 TYR A C 8
ATOM 12519 O O . TYR A 1 52 ? 12.286 -2.184 -19.220 1.00 0.00 52 TYR A O 8
ATOM 12537 N N . LEU A 1 53 ? 14.281 -3.143 -19.625 1.00 0.00 53 LEU A N 8
ATOM 12538 C CA . LEU A 1 53 ? 14.183 -2.993 -21.072 1.00 0.00 53 LEU A CA 8
ATOM 12539 C C . LEU A 1 53 ? 13.417 -4.158 -21.690 1.00 0.00 53 LEU A C 8
ATOM 12540 O O . LEU A 1 53 ? 13.810 -5.316 -21.549 1.00 0.00 53 LEU A O 8
ATOM 12556 N N . ARG A 1 54 ? 12.323 -3.844 -22.376 1.00 0.00 54 ARG A N 8
ATOM 12557 C CA . ARG A 1 54 ? 11.503 -4.865 -23.016 1.00 0.00 54 ARG A CA 8
ATOM 12558 C C . ARG A 1 54 ? 12.342 -5.728 -23.954 1.00 0.00 54 ARG A C 8
ATOM 12559 O O . ARG A 1 54 ? 12.028 -6.895 -24.188 1.00 0.00 54 ARG A O 8
ATOM 12580 N N . SER A 1 55 ? 13.411 -5.145 -24.488 1.00 0.00 55 SER A N 8
ATOM 12581 C CA . SER A 1 55 ? 14.293 -5.859 -25.403 1.00 0.00 55 SER A CA 8
ATOM 12582 C C . SER A 1 55 ? 15.224 -6.797 -24.640 1.00 0.00 55 SER A C 8
ATOM 12583 O O . SER A 1 55 ? 15.550 -7.885 -25.114 1.00 0.00 55 SER A O 8
ATOM 12591 N N . ASP A 1 56 ? 15.647 -6.366 -23.457 1.00 0.00 56 ASP A N 8
ATOM 12592 C CA . ASP A 1 56 ? 16.539 -7.167 -22.626 1.00 0.00 56 ASP A CA 8
ATOM 12593 C C . ASP A 1 56 ? 15.804 -8.370 -22.042 1.00 0.00 56 ASP A C 8
ATOM 12594 O O . ASP A 1 56 ? 16.274 -9.504 -22.138 1.00 0.00 56 ASP A O 8
ATOM 12603 N N . VAL A 1 57 ? 14.650 -8.114 -21.435 1.00 0.00 57 VAL A N 8
ATOM 12604 C CA . VAL A 1 57 ? 13.850 -9.175 -20.836 1.00 0.00 57 VAL A CA 8
ATOM 12605 C C . VAL A 1 57 ? 13.426 -10.202 -21.880 1.00 0.00 57 VAL A C 8
ATOM 12606 O O . VAL A 1 57 ? 13.254 -11.380 -21.572 1.00 0.00 57 VAL A O 8
ATOM 12619 N N . GLU A 1 58 ? 13.261 -9.745 -23.118 1.00 0.00 58 GLU A N 8
ATOM 12620 C CA . GLU A 1 58 ? 12.858 -10.625 -24.208 1.00 0.00 58 GLU A CA 8
ATOM 12621 C C . GLU A 1 58 ? 13.850 -11.772 -24.378 1.00 0.00 58 GLU A C 8
ATOM 12622 O O . GLU A 1 58 ? 13.466 -12.895 -24.702 1.00 0.00 58 GLU A O 8
ATOM 12634 N N . ALA A 1 59 ? 15.127 -11.479 -24.157 1.00 0.00 59 ALA A N 8
ATOM 12635 C CA . ALA A 1 59 ? 16.174 -12.485 -24.283 1.00 0.00 59 ALA A CA 8
ATOM 12636 C C . ALA A 1 59 ? 16.351 -13.260 -22.982 1.00 0.00 59 ALA A C 8
ATOM 12637 O O . ALA A 1 59 ? 16.735 -14.430 -22.991 1.00 0.00 59 ALA A O 8
ATOM 12644 N N . LYS A 1 60 ? 16.068 -12.602 -21.863 1.00 0.00 60 LYS A N 8
ATOM 12645 C CA . LYS A 1 60 ? 16.195 -13.228 -20.553 1.00 0.00 60 LYS A CA 8
ATOM 12646 C C . LYS A 1 60 ? 15.347 -14.494 -20.471 1.00 0.00 60 LYS A C 8
ATOM 12647 O O . LYS A 1 60 ? 15.647 -15.404 -19.699 1.00 0.00 60 LYS A O 8
ATOM 12666 N N . SER A 1 61 ? 14.288 -14.544 -21.272 1.00 0.00 61 SER A N 8
ATOM 12667 C CA . SER A 1 61 ? 13.395 -15.697 -21.288 1.00 0.00 61 SER A CA 8
ATOM 12668 C C . SER A 1 61 ? 13.948 -16.800 -22.187 1.00 0.00 61 SER A C 8
ATOM 12669 O O . SER A 1 61 ? 13.657 -17.980 -21.991 1.00 0.00 61 SER A O 8
ATOM 12677 N N . LEU A 1 62 ? 14.748 -16.406 -23.172 1.00 0.00 62 LEU A N 8
ATOM 12678 C CA . LEU A 1 62 ? 15.342 -17.359 -24.102 1.00 0.00 62 LEU A CA 8
ATOM 12679 C C . LEU A 1 62 ? 16.569 -18.026 -23.487 1.00 0.00 62 LEU A C 8
ATOM 12680 O O . LEU A 1 62 ? 16.843 -19.198 -23.744 1.00 0.00 62 LEU A O 8
ATOM 12696 N N . GLU A 1 63 ? 17.302 -17.272 -22.674 1.00 0.00 63 GLU A N 8
ATOM 12697 C CA . GLU A 1 63 ? 18.498 -17.792 -22.022 1.00 0.00 63 GLU A CA 8
ATOM 12698 C C . GLU A 1 63 ? 18.129 -18.740 -20.885 1.00 0.00 63 GLU A C 8
ATOM 12699 O O . GLU A 1 63 ? 18.910 -19.617 -20.514 1.00 0.00 63 GLU A O 8
ATOM 12711 N N . VAL A 1 64 ? 16.934 -18.557 -20.333 1.00 0.00 64 VAL A N 8
ATOM 12712 C CA . VAL A 1 64 ? 16.460 -19.395 -19.238 1.00 0.00 64 VAL A CA 8
ATOM 12713 C C . VAL A 1 64 ? 15.712 -20.615 -19.764 1.00 0.00 64 VAL A C 8
ATOM 12714 O O . VAL A 1 64 ? 16.219 -21.735 -19.715 1.00 0.00 64 VAL A O 8
ATOM 12727 N N . TRP A 1 65 ? 14.504 -20.389 -20.267 1.00 0.00 65 TRP A N 8
ATOM 12728 C CA . TRP A 1 65 ? 13.685 -21.470 -20.803 1.00 0.00 65 TRP A CA 8
ATOM 12729 C C . TRP A 1 65 ? 14.383 -22.153 -21.974 1.00 0.00 65 TRP A C 8
ATOM 12730 O O . TRP A 1 65 ? 14.133 -23.323 -22.262 1.00 0.00 65 TRP A O 8
ATOM 12751 N N . GLY A 1 66 ? 15.259 -21.414 -22.648 1.00 0.00 66 GLY A N 8
ATOM 12752 C CA . GLY A 1 66 ? 15.980 -21.965 -23.780 1.00 0.00 66 GLY A CA 8
ATOM 12753 C C . GLY A 1 66 ? 15.487 -21.416 -25.104 1.00 0.00 66 GLY A C 8
ATOM 12754 O O . GLY A 1 66 ? 16.270 -21.226 -26.035 1.00 0.00 66 GLY A O 8
ATOM 12758 N N . SER A 1 67 ? 14.186 -21.160 -25.190 1.00 0.00 67 SER A N 8
ATOM 12759 C CA . SER A 1 67 ? 13.588 -20.634 -26.412 1.00 0.00 67 SER A CA 8
ATOM 12760 C C . SER A 1 67 ? 12.273 -19.923 -26.111 1.00 0.00 67 SER A C 8
ATOM 12761 O O . SER A 1 67 ? 11.651 -20.127 -25.068 1.00 0.00 67 SER A O 8
ATOM 12769 N N . PRO A 1 68 ? 11.837 -19.066 -27.047 1.00 0.00 68 PRO A N 8
ATOM 12770 C CA . PRO A 1 68 ? 10.591 -18.307 -26.906 1.00 0.00 68 PRO A CA 8
ATOM 12771 C C . PRO A 1 68 ? 9.356 -19.196 -27.004 1.00 0.00 68 PRO A C 8
ATOM 12772 O O . PRO A 1 68 ? 8.280 -18.833 -26.531 1.00 0.00 68 PRO A O 8
ATOM 12783 N N . GLU A 1 69 ? 9.519 -20.362 -27.622 1.00 0.00 69 GLU A N 8
ATOM 12784 C CA . GLU A 1 69 ? 8.416 -21.302 -27.782 1.00 0.00 69 GLU A CA 8
ATOM 12785 C C . GLU A 1 69 ? 8.031 -21.922 -26.442 1.00 0.00 69 GLU A C 8
ATOM 12786 O O . GLU A 1 69 ? 6.852 -22.126 -26.156 1.00 0.00 69 GLU A O 8
ATOM 12798 N N . ALA A 1 70 ? 9.035 -22.220 -25.624 1.00 0.00 70 ALA A N 8
ATOM 12799 C CA . ALA A 1 70 ? 8.803 -22.815 -24.314 1.00 0.00 70 ALA A CA 8
ATOM 12800 C C . ALA A 1 70 ? 7.874 -21.946 -23.472 1.00 0.00 70 ALA A C 8
ATOM 12801 O O . ALA A 1 70 ? 6.980 -22.451 -22.793 1.00 0.00 70 ALA A O 8
ATOM 12808 N N . LEU A 1 71 ? 8.092 -20.636 -23.522 1.00 0.00 71 LEU A N 8
ATOM 12809 C CA . LEU A 1 71 ? 7.275 -19.696 -22.763 1.00 0.00 71 LEU A CA 8
ATOM 12810 C C . LEU A 1 71 ? 5.913 -19.503 -23.422 1.00 0.00 71 LEU A C 8
ATOM 12811 O O . LEU A 1 71 ? 4.887 -19.445 -22.745 1.00 0.00 71 LEU A O 8
ATOM 12827 N N . ALA A 1 72 ? 5.911 -19.407 -24.748 1.00 0.00 72 ALA A N 8
ATOM 12828 C CA . ALA A 1 72 ? 4.675 -19.225 -25.499 1.00 0.00 72 ALA A CA 8
ATOM 12829 C C . ALA A 1 72 ? 3.645 -20.285 -25.125 1.00 0.00 72 ALA A C 8
ATOM 12830 O O . ALA A 1 72 ? 2.443 -20.017 -25.106 1.00 0.00 72 ALA A O 8
ATOM 12837 N N . ARG A 1 73 ? 4.122 -21.489 -24.828 1.00 0.00 73 ARG A N 8
ATOM 12838 C CA . ARG A 1 73 ? 3.242 -22.590 -24.456 1.00 0.00 73 ARG A CA 8
ATOM 12839 C C . ARG A 1 73 ? 2.357 -22.203 -23.275 1.00 0.00 73 ARG A C 8
ATOM 12840 O O . ARG A 1 73 ? 1.208 -22.635 -23.180 1.00 0.00 73 ARG A O 8
ATOM 12861 N N . GLU A 1 74 ? 2.900 -21.387 -22.377 1.00 0.00 74 GLU A N 8
ATOM 12862 C CA . GLU A 1 74 ? 2.159 -20.943 -21.202 1.00 0.00 74 GLU A CA 8
ATOM 12863 C C . GLU A 1 74 ? 1.383 -19.664 -21.499 1.00 0.00 74 GLU A C 8
ATOM 12864 O O . GLU A 1 74 ? 0.254 -19.488 -21.041 1.00 0.00 74 GLU A O 8
ATOM 12876 N N . LYS A 1 75 ? 1.996 -18.772 -22.269 1.00 0.00 75 LYS A N 8
ATOM 12877 C CA . LYS A 1 75 ? 1.365 -17.508 -22.630 1.00 0.00 75 LYS A CA 8
ATOM 12878 C C . LYS A 1 75 ? 0.033 -17.747 -23.335 1.00 0.00 75 LYS A C 8
ATOM 12879 O O . LYS A 1 75 ? -0.939 -17.026 -23.110 1.00 0.00 75 LYS A O 8
ATOM 12898 N N . LYS A 1 76 ? -0.005 -18.765 -24.188 1.00 0.00 76 LYS A N 8
ATOM 12899 C CA . LYS A 1 76 ? -1.217 -19.101 -24.925 1.00 0.00 76 LYS A CA 8
ATOM 12900 C C . LYS A 1 76 ? -2.384 -19.339 -23.972 1.00 0.00 76 LYS A C 8
ATOM 12901 O O . LYS A 1 76 ? -3.452 -18.742 -24.120 1.00 0.00 76 LYS A O 8
ATOM 12920 N N . LEU A 1 77 ? -2.175 -20.213 -22.994 1.00 0.00 77 LEU A N 8
ATOM 12921 C CA . LEU A 1 77 ? -3.209 -20.528 -22.015 1.00 0.00 77 LEU A CA 8
ATOM 12922 C C . LEU A 1 77 ? -3.578 -19.296 -21.196 1.00 0.00 77 LEU A C 8
ATOM 12923 O O . LEU A 1 77 ? -4.752 -18.940 -21.086 1.00 0.00 77 LEU A O 8
ATOM 12939 N N . ARG A 1 78 ? -2.569 -18.646 -20.626 1.00 0.00 78 ARG A N 8
ATOM 12940 C CA . ARG A 1 78 ? -2.787 -17.452 -19.818 1.00 0.00 78 ARG A CA 8
ATOM 12941 C C . ARG A 1 78 ? -3.608 -16.420 -20.585 1.00 0.00 78 ARG A C 8
ATOM 12942 O O . ARG A 1 78 ? -4.510 -15.791 -20.030 1.00 0.00 78 ARG A O 8
ATOM 12963 N N . LYS A 1 79 ? -3.290 -16.250 -21.864 1.00 0.00 79 LYS A N 8
ATOM 12964 C CA . LYS A 1 79 ? -3.997 -15.295 -22.708 1.00 0.00 79 LYS A CA 8
ATOM 12965 C C . LYS A 1 79 ? -5.456 -15.704 -22.889 1.00 0.00 79 LYS A C 8
ATOM 12966 O O . LYS A 1 79 ? -6.367 -14.941 -22.573 1.00 0.00 79 LYS A O 8
ATOM 12985 N N . GLU A 1 80 ? -5.667 -16.914 -23.399 1.00 0.00 80 GLU A N 8
ATOM 12986 C CA . GLU A 1 80 ? -7.015 -17.423 -23.620 1.00 0.00 80 GLU A CA 8
ATOM 12987 C C . GLU A 1 80 ? -7.849 -17.329 -22.346 1.00 0.00 80 GLU A C 8
ATOM 12988 O O . GLU A 1 80 ? -9.057 -17.102 -22.397 1.00 0.00 80 GLU A O 8
ATOM 13000 N N . ALA A 1 81 ? -7.194 -17.506 -21.203 1.00 0.00 81 ALA A N 8
ATOM 13001 C CA . ALA A 1 81 ? -7.873 -17.439 -19.915 1.00 0.00 81 ALA A CA 8
ATOM 13002 C C . ALA A 1 81 ? -8.612 -16.115 -19.751 1.00 0.00 81 ALA A C 8
ATOM 13003 O O . ALA A 1 81 ? -9.814 -16.093 -19.489 1.00 0.00 81 ALA A O 8
ATOM 13010 N N . GLU A 1 82 ? -7.884 -15.014 -19.908 1.00 0.00 82 GLU A N 8
ATOM 13011 C CA . GLU A 1 82 ? -8.471 -13.685 -19.776 1.00 0.00 82 GLU A CA 8
ATOM 13012 C C . GLU A 1 82 ? -9.636 -13.506 -20.746 1.00 0.00 82 GLU A C 8
ATOM 13013 O O . GLU A 1 82 ? -10.683 -12.972 -20.383 1.00 0.00 82 GLU A O 8
ATOM 13025 N N . ILE A 1 83 ? -9.443 -13.957 -21.981 1.00 0.00 83 ILE A N 8
ATOM 13026 C CA . ILE A 1 83 ? -10.476 -13.847 -23.004 1.00 0.00 83 ILE A CA 8
ATOM 13027 C C . ILE A 1 83 ? -11.735 -14.604 -22.596 1.00 0.00 83 ILE A C 8
ATOM 13028 O O . ILE A 1 83 ? -12.846 -14.088 -22.713 1.00 0.00 83 ILE A O 8
ATOM 13044 N N . GLU A 1 84 ? -11.553 -15.830 -22.116 1.00 0.00 84 GLU A N 8
ATOM 13045 C CA . GLU A 1 84 ? -12.675 -16.657 -21.689 1.00 0.00 84 GLU A CA 8
ATOM 13046 C C . GLU A 1 84 ? -13.429 -16.000 -20.537 1.00 0.00 84 GLU A C 8
ATOM 13047 O O . GLU A 1 84 ? -14.623 -16.237 -20.346 1.00 0.00 84 GLU A O 8
ATOM 13059 N N . TYR A 1 85 ? -12.725 -15.174 -19.772 1.00 0.00 85 TYR A N 8
ATOM 13060 C CA . TYR A 1 85 ? -13.326 -14.485 -18.636 1.00 0.00 85 TYR A CA 8
ATOM 13061 C C . TYR A 1 85 ? -14.103 -13.254 -19.095 1.00 0.00 85 TYR A C 8
ATOM 13062 O O . TYR A 1 85 ? -15.306 -13.143 -18.860 1.00 0.00 85 TYR A O 8
ATOM 13080 N N . ARG A 1 86 ? -13.405 -12.333 -19.751 1.00 0.00 86 ARG A N 8
ATOM 13081 C CA . ARG A 1 86 ? -14.028 -11.110 -20.243 1.00 0.00 86 ARG A CA 8
ATOM 13082 C C . ARG A 1 86 ? -15.133 -11.428 -21.247 1.00 0.00 86 ARG A C 8
ATOM 13083 O O . ARG A 1 86 ? -16.076 -10.655 -21.410 1.00 0.00 86 ARG A O 8
ATOM 13104 N N . GLU A 1 87 ? -15.007 -12.570 -21.915 1.00 0.00 87 GLU A N 8
ATOM 13105 C CA . GLU A 1 87 ? -15.995 -12.989 -22.903 1.00 0.00 87 GLU A CA 8
ATOM 13106 C C . GLU A 1 87 ? -17.398 -12.989 -22.304 1.00 0.00 87 GLU A C 8
ATOM 13107 O O . GLU A 1 87 ? -18.247 -12.184 -22.686 1.00 0.00 87 GLU A O 8
ATOM 13119 N N . ARG A 1 88 ? -17.633 -13.897 -21.362 1.00 0.00 88 ARG A N 8
ATOM 13120 C CA . ARG A 1 88 ? -18.933 -14.003 -20.711 1.00 0.00 88 ARG A CA 8
ATOM 13121 C C . ARG A 1 88 ? -19.376 -12.652 -20.158 1.00 0.00 88 ARG A C 8
ATOM 13122 O O . ARG A 1 88 ? -20.566 -12.333 -20.147 1.00 0.00 88 ARG A O 8
ATOM 13143 N N . LEU A 1 89 ? -18.412 -11.861 -19.700 1.00 0.00 89 LEU A N 8
ATOM 13144 C CA . LEU A 1 89 ? -18.702 -10.543 -19.145 1.00 0.00 89 LEU A CA 8
ATOM 13145 C C . LEU A 1 89 ? -19.273 -9.616 -20.213 1.00 0.00 89 LEU A C 8
ATOM 13146 O O . LEU A 1 89 ? -20.244 -8.898 -19.973 1.00 0.00 89 LEU A O 8
ATOM 13162 N N . PHE A 1 90 ? -18.664 -9.637 -21.394 1.00 0.00 90 PHE A N 8
ATOM 13163 C CA . PHE A 1 90 ? -19.112 -8.799 -22.501 1.00 0.00 90 PHE A CA 8
ATOM 13164 C C . PHE A 1 90 ? -20.555 -9.122 -22.878 1.00 0.00 90 PHE A C 8
ATOM 13165 O O . PHE A 1 90 ? -21.328 -8.233 -23.233 1.00 0.00 90 PHE A O 8
ATOM 13182 N N . ARG A 1 91 ? -20.909 -10.401 -22.799 1.00 0.00 91 ARG A N 8
ATOM 13183 C CA . ARG A 1 91 ? -22.257 -10.842 -23.133 1.00 0.00 91 ARG A CA 8
ATOM 13184 C C . ARG A 1 91 ? -23.251 -10.421 -22.054 1.00 0.00 91 ARG A C 8
ATOM 13185 O O . ARG A 1 91 ? -24.417 -10.154 -22.340 1.00 0.00 91 ARG A O 8
ATOM 13206 N N . ASN A 1 92 ? -22.779 -10.365 -20.813 1.00 0.00 92 ASN A N 8
ATOM 13207 C CA . ASN A 1 92 ? -23.626 -9.978 -19.690 1.00 0.00 92 ASN A CA 8
ATOM 13208 C C . ASN A 1 92 ? -24.060 -8.520 -19.814 1.00 0.00 92 ASN A C 8
ATOM 13209 O O . ASN A 1 92 ? -25.142 -8.145 -19.363 1.00 0.00 92 ASN A O 8
ATOM 13220 N N . GLN A 1 93 ? -23.209 -7.705 -20.428 1.00 0.00 93 GLN A N 8
ATOM 13221 C CA . GLN A 1 93 ? -23.505 -6.289 -20.610 1.00 0.00 93 GLN A CA 8
ATOM 13222 C C . GLN A 1 93 ? -24.556 -6.088 -21.698 1.00 0.00 93 GLN A C 8
ATOM 13223 O O . GLN A 1 93 ? -25.682 -5.677 -21.419 1.00 0.00 93 GLN A O 8
ATOM 13237 N N . LYS A 1 94 ? -24.180 -6.381 -22.938 1.00 0.00 94 LYS A N 8
ATOM 13238 C CA . LYS A 1 94 ? -25.089 -6.234 -24.068 1.00 0.00 94 LYS A CA 8
ATOM 13239 C C . LYS A 1 94 ? -26.288 -7.166 -23.927 1.00 0.00 94 LYS A C 8
ATOM 13240 O O . LYS A 1 94 ? -26.130 -8.373 -23.738 1.00 0.00 94 LYS A O 8
ATOM 13259 N N . ILE A 1 95 ? -27.486 -6.599 -24.020 1.00 0.00 95 ILE A N 8
ATOM 13260 C CA . ILE A 1 95 ? -28.712 -7.381 -23.905 1.00 0.00 95 ILE A CA 8
ATOM 13261 C C . ILE A 1 95 ? -28.911 -8.274 -25.125 1.00 0.00 95 ILE A C 8
ATOM 13262 O O . ILE A 1 95 ? -29.528 -9.336 -25.036 1.00 0.00 95 ILE A O 8
ATOM 13278 N N . LEU A 1 96 ? -28.383 -7.838 -26.263 1.00 0.00 96 LEU A N 8
ATOM 13279 C CA . LEU A 1 96 ? -28.500 -8.599 -27.502 1.00 0.00 96 LEU A CA 8
ATOM 13280 C C . LEU A 1 96 ? -29.964 -8.784 -27.890 1.00 0.00 96 LEU A C 8
ATOM 13281 O O . LEU A 1 96 ? -30.867 -8.456 -27.121 1.00 0.00 96 LEU A O 8
ATOM 13297 N N . ARG A 1 97 ? -30.190 -9.314 -29.088 1.00 0.00 97 ARG A N 8
ATOM 13298 C CA . ARG A 1 97 ? -31.544 -9.545 -29.578 1.00 0.00 97 ARG A CA 8
ATOM 13299 C C . ARG A 1 97 ? -31.603 -10.803 -30.440 1.00 0.00 97 ARG A C 8
ATOM 13300 O O . ARG A 1 97 ? -30.677 -11.092 -31.196 1.00 0.00 97 ARG A O 8
ATOM 13321 N N . GLU A 1 98 ? -32.699 -11.546 -30.318 1.00 0.00 98 GLU A N 8
ATOM 13322 C CA . GLU A 1 98 ? -32.878 -12.773 -31.086 1.00 0.00 98 GLU A CA 8
ATOM 13323 C C . GLU A 1 98 ? -33.195 -12.461 -32.545 1.00 0.00 98 GLU A C 8
ATOM 13324 O O . GLU A 1 98 ? -34.280 -11.975 -32.866 1.00 0.00 98 GLU A O 8
ATOM 13336 N N . TYR A 1 99 ? -32.241 -12.742 -33.425 1.00 0.00 99 TYR A N 8
ATOM 13337 C CA . TYR A 1 99 ? -32.416 -12.489 -34.850 1.00 0.00 99 TYR A CA 8
ATOM 13338 C C . TYR A 1 99 ? -32.750 -11.022 -35.106 1.00 0.00 99 TYR A C 8
ATOM 13339 O O . TYR A 1 99 ? -32.763 -10.207 -34.184 1.00 0.00 99 TYR A O 8
ATOM 13357 N N . ARG A 1 100 ? -33.020 -10.695 -36.366 1.00 0.00 100 ARG A N 8
ATOM 13358 C CA . ARG A 1 100 ? -33.353 -9.327 -36.745 1.00 0.00 100 ARG A CA 8
ATOM 13359 C C . ARG A 1 100 ? -34.836 -9.201 -37.078 1.00 0.00 100 ARG A C 8
ATOM 13360 O O . ARG A 1 100 ? -35.522 -10.201 -37.290 1.00 0.00 100 ARG A O 8
ATOM 13381 N N . ASP A 1 101 ? -35.325 -7.967 -37.121 1.00 0.00 101 ASP A N 8
ATOM 13382 C CA . ASP A 1 101 ? -36.727 -7.710 -37.429 1.00 0.00 101 ASP A CA 8
ATOM 13383 C C . ASP A 1 101 ? -37.637 -8.317 -36.365 1.00 0.00 101 ASP A C 8
ATOM 13384 O O . ASP A 1 101 ? -37.219 -8.533 -35.227 1.00 0.00 101 ASP A O 8
ATOM 13393 N N . GLY A 1 1 ? 0.603 -6.279 -6.913 1.00 0.00 1 GLY A N 9
ATOM 13394 C CA . GLY A 1 1 ? 0.006 -5.123 -6.270 1.00 0.00 1 GLY A CA 9
ATOM 13395 C C . GLY A 1 1 ? -0.204 -3.969 -7.231 1.00 0.00 1 GLY A C 9
ATOM 13396 O O . GLY A 1 1 ? -0.306 -2.816 -6.814 1.00 0.00 1 GLY A O 9
ATOM 13400 N N . SER A 1 2 ? -0.269 -4.281 -8.522 1.00 0.00 2 SER A N 9
ATOM 13401 C CA . SER A 1 2 ? -0.464 -3.261 -9.546 1.00 0.00 2 SER A CA 9
ATOM 13402 C C . SER A 1 2 ? -0.982 -3.881 -10.839 1.00 0.00 2 SER A C 9
ATOM 13403 O O . SER A 1 2 ? -0.249 -4.575 -11.545 1.00 0.00 2 SER A O 9
ATOM 13411 N N . SER A 1 3 ? -2.250 -3.627 -11.144 1.00 0.00 3 SER A N 9
ATOM 13412 C CA . SER A 1 3 ? -2.869 -4.163 -12.351 1.00 0.00 3 SER A CA 9
ATOM 13413 C C . SER A 1 3 ? -3.672 -3.086 -13.074 1.00 0.00 3 SER A C 9
ATOM 13414 O O . SER A 1 3 ? -4.887 -3.202 -13.229 1.00 0.00 3 SER A O 9
ATOM 13422 N N . GLY A 1 4 ? -2.983 -2.038 -13.514 1.00 0.00 4 GLY A N 9
ATOM 13423 C CA . GLY A 1 4 ? -3.648 -0.955 -14.215 1.00 0.00 4 GLY A CA 9
ATOM 13424 C C . GLY A 1 4 ? -2.725 -0.235 -15.179 1.00 0.00 4 GLY A C 9
ATOM 13425 O O . GLY A 1 4 ? -1.807 -0.837 -15.736 1.00 0.00 4 GLY A O 9
ATOM 13429 N N . SER A 1 5 ? -2.968 1.056 -15.376 1.00 0.00 5 SER A N 9
ATOM 13430 C CA . SER A 1 5 ? -2.155 1.857 -16.284 1.00 0.00 5 SER A CA 9
ATOM 13431 C C . SER A 1 5 ? -2.129 1.240 -17.679 1.00 0.00 5 SER A C 9
ATOM 13432 O O . SER A 1 5 ? -2.796 0.239 -17.939 1.00 0.00 5 SER A O 9
ATOM 13440 N N . SER A 1 6 ? -1.353 1.844 -18.572 1.00 0.00 6 SER A N 9
ATOM 13441 C CA . SER A 1 6 ? -1.241 1.357 -19.942 1.00 0.00 6 SER A CA 9
ATOM 13442 C C . SER A 1 6 ? -2.604 1.346 -20.627 1.00 0.00 6 SER A C 9
ATOM 13443 O O . SER A 1 6 ? -3.377 0.400 -20.482 1.00 0.00 6 SER A O 9
ATOM 13451 N N . GLY A 1 7 ? -2.892 2.407 -21.376 1.00 0.00 7 GLY A N 9
ATOM 13452 C CA . GLY A 1 7 ? -4.162 2.501 -22.073 1.00 0.00 7 GLY A CA 9
ATOM 13453 C C . GLY A 1 7 ? -4.305 3.797 -22.844 1.00 0.00 7 GLY A C 9
ATOM 13454 O O . GLY A 1 7 ? -4.556 3.787 -24.050 1.00 0.00 7 GLY A O 9
ATOM 13458 N N . LYS A 1 8 ? -4.147 4.919 -22.149 1.00 0.00 8 LYS A N 9
ATOM 13459 C CA . LYS A 1 8 ? -4.261 6.230 -22.775 1.00 0.00 8 LYS A CA 9
ATOM 13460 C C . LYS A 1 8 ? -2.995 6.573 -23.555 1.00 0.00 8 LYS A C 9
ATOM 13461 O O . LYS A 1 8 ? -1.883 6.302 -23.101 1.00 0.00 8 LYS A O 9
ATOM 13480 N N . TYR A 1 9 ? -3.171 7.170 -24.728 1.00 0.00 9 TYR A N 9
ATOM 13481 C CA . TYR A 1 9 ? -2.043 7.549 -25.570 1.00 0.00 9 TYR A CA 9
ATOM 13482 C C . TYR A 1 9 ? -1.134 6.352 -25.832 1.00 0.00 9 TYR A C 9
ATOM 13483 O O . TYR A 1 9 ? -1.465 5.217 -25.487 1.00 0.00 9 TYR A O 9
ATOM 13501 N N . THR A 1 10 ? 0.016 6.615 -26.446 1.00 0.00 10 THR A N 9
ATOM 13502 C CA . THR A 1 10 ? 0.975 5.561 -26.755 1.00 0.00 10 THR A CA 9
ATOM 13503 C C . THR A 1 10 ? 1.728 5.119 -25.506 1.00 0.00 10 THR A C 9
ATOM 13504 O O . THR A 1 10 ? 1.794 5.851 -24.519 1.00 0.00 10 THR A O 9
ATOM 13515 N N . GLN A 1 11 ? 2.295 3.918 -25.557 1.00 0.00 11 GLN A N 9
ATOM 13516 C CA . GLN A 1 11 ? 3.044 3.379 -24.428 1.00 0.00 11 GLN A CA 9
ATOM 13517 C C . GLN A 1 11 ? 4.546 3.529 -24.650 1.00 0.00 11 GLN A C 9
ATOM 13518 O O . GLN A 1 11 ? 4.985 3.976 -25.708 1.00 0.00 11 GLN A O 9
ATOM 13532 N N . ASN A 1 12 ? 5.328 3.152 -23.644 1.00 0.00 12 ASN A N 9
ATOM 13533 C CA . ASN A 1 12 ? 6.781 3.246 -23.729 1.00 0.00 12 ASN A CA 9
ATOM 13534 C C . ASN A 1 12 ? 7.411 1.859 -23.825 1.00 0.00 12 ASN A C 9
ATOM 13535 O O . ASN A 1 12 ? 6.711 0.848 -23.841 1.00 0.00 12 ASN A O 9
ATOM 13546 N N . ASN A 1 13 ? 8.738 1.822 -23.890 1.00 0.00 13 ASN A N 9
ATOM 13547 C CA . ASN A 1 13 ? 9.463 0.560 -23.985 1.00 0.00 13 ASN A CA 9
ATOM 13548 C C . ASN A 1 13 ? 10.076 0.182 -22.640 1.00 0.00 13 ASN A C 9
ATOM 13549 O O . ASN A 1 13 ? 11.211 -0.289 -22.573 1.00 0.00 13 ASN A O 9
ATOM 13560 N N . PHE A 1 14 ? 9.316 0.391 -21.570 1.00 0.00 14 PHE A N 9
ATOM 13561 C CA . PHE A 1 14 ? 9.783 0.072 -20.226 1.00 0.00 14 PHE A CA 9
ATOM 13562 C C . PHE A 1 14 ? 8.765 -0.790 -19.486 1.00 0.00 14 PHE A C 9
ATOM 13563 O O . PHE A 1 14 ? 7.556 -0.623 -19.653 1.00 0.00 14 PHE A O 9
ATOM 13580 N N . ILE A 1 15 ? 9.262 -1.712 -18.669 1.00 0.00 15 ILE A N 9
ATOM 13581 C CA . ILE A 1 15 ? 8.397 -2.600 -17.903 1.00 0.00 15 ILE A CA 9
ATOM 13582 C C . ILE A 1 15 ? 8.916 -2.783 -16.481 1.00 0.00 15 ILE A C 9
ATOM 13583 O O . ILE A 1 15 ? 10.125 -2.827 -16.250 1.00 0.00 15 ILE A O 9
ATOM 13599 N N . THR A 1 16 ? 7.995 -2.890 -15.529 1.00 0.00 16 THR A N 9
ATOM 13600 C CA . THR A 1 16 ? 8.359 -3.069 -14.129 1.00 0.00 16 THR A CA 9
ATOM 13601 C C . THR A 1 16 ? 9.052 -4.408 -13.908 1.00 0.00 16 THR A C 9
ATOM 13602 O O . THR A 1 16 ? 9.018 -5.286 -14.769 1.00 0.00 16 THR A O 9
ATOM 13613 N N . GLY A 1 17 ? 9.680 -4.560 -12.746 1.00 0.00 17 GLY A N 9
ATOM 13614 C CA . GLY A 1 17 ? 10.371 -5.796 -12.432 1.00 0.00 17 GLY A CA 9
ATOM 13615 C C . GLY A 1 17 ? 9.417 -6.941 -12.158 1.00 0.00 17 GLY A C 9
ATOM 13616 O O . GLY A 1 17 ? 9.351 -7.902 -12.925 1.00 0.00 17 GLY A O 9
ATOM 13620 N N . VAL A 1 18 ? 8.675 -6.841 -11.059 1.00 0.00 18 VAL A N 9
ATOM 13621 C CA . VAL A 1 18 ? 7.719 -7.877 -10.685 1.00 0.00 18 VAL A CA 9
ATOM 13622 C C . VAL A 1 18 ? 6.765 -8.185 -11.834 1.00 0.00 18 VAL A C 9
ATOM 13623 O O . VAL A 1 18 ? 6.267 -9.304 -11.957 1.00 0.00 18 VAL A O 9
ATOM 13636 N N . ARG A 1 19 ? 6.514 -7.185 -12.672 1.00 0.00 19 ARG A N 9
ATOM 13637 C CA . ARG A 1 19 ? 5.619 -7.348 -13.811 1.00 0.00 19 ARG A CA 9
ATOM 13638 C C . ARG A 1 19 ? 6.219 -8.299 -14.842 1.00 0.00 19 ARG A C 9
ATOM 13639 O O . ARG A 1 19 ? 5.511 -9.109 -15.441 1.00 0.00 19 ARG A O 9
ATOM 13660 N N . ALA A 1 20 ? 7.528 -8.195 -15.044 1.00 0.00 20 ALA A N 9
ATOM 13661 C CA . ALA A 1 20 ? 8.224 -9.046 -16.001 1.00 0.00 20 ALA A CA 9
ATOM 13662 C C . ALA A 1 20 ? 8.430 -10.449 -15.440 1.00 0.00 20 ALA A C 9
ATOM 13663 O O . ALA A 1 20 ? 8.456 -11.429 -16.185 1.00 0.00 20 ALA A O 9
ATOM 13670 N N . ILE A 1 21 ? 8.578 -10.538 -14.122 1.00 0.00 21 ILE A N 9
ATOM 13671 C CA . ILE A 1 21 ? 8.782 -11.821 -13.462 1.00 0.00 21 ILE A CA 9
ATOM 13672 C C . ILE A 1 21 ? 7.507 -12.658 -13.481 1.00 0.00 21 ILE A C 9
ATOM 13673 O O . ILE A 1 21 ? 7.557 -13.885 -13.415 1.00 0.00 21 ILE A O 9
ATOM 13689 N N . ASN A 1 22 ? 6.365 -11.985 -13.574 1.00 0.00 22 ASN A N 9
ATOM 13690 C CA . ASN A 1 22 ? 5.076 -12.667 -13.604 1.00 0.00 22 ASN A CA 9
ATOM 13691 C C . ASN A 1 22 ? 4.659 -12.980 -15.038 1.00 0.00 22 ASN A C 9
ATOM 13692 O O . ASN A 1 22 ? 3.946 -13.951 -15.289 1.00 0.00 22 ASN A O 9
ATOM 13703 N N . GLU A 1 23 ? 5.110 -12.150 -15.974 1.00 0.00 23 GLU A N 9
ATOM 13704 C CA . GLU A 1 23 ? 4.783 -12.339 -17.383 1.00 0.00 23 GLU A CA 9
ATOM 13705 C C . GLU A 1 23 ? 5.780 -13.281 -18.051 1.00 0.00 23 GLU A C 9
ATOM 13706 O O . GLU A 1 23 ? 5.407 -14.337 -18.563 1.00 0.00 23 GLU A O 9
ATOM 13718 N N . PHE A 1 24 ? 7.051 -12.892 -18.042 1.00 0.00 24 PHE A N 9
ATOM 13719 C CA . PHE A 1 24 ? 8.102 -13.700 -18.648 1.00 0.00 24 PHE A CA 9
ATOM 13720 C C . PHE A 1 24 ? 8.375 -14.950 -17.817 1.00 0.00 24 PHE A C 9
ATOM 13721 O O . PHE A 1 24 ? 8.999 -15.900 -18.291 1.00 0.00 24 PHE A O 9
ATOM 13738 N N . CYS A 1 25 ? 7.903 -14.942 -16.575 1.00 0.00 25 CYS A N 9
ATOM 13739 C CA . CYS A 1 25 ? 8.097 -16.074 -15.676 1.00 0.00 25 CYS A CA 9
ATOM 13740 C C . CYS A 1 25 ? 9.581 -16.365 -15.480 1.00 0.00 25 CYS A C 9
ATOM 13741 O O . CYS A 1 25 ? 10.051 -17.469 -15.759 1.00 0.00 25 CYS A O 9
ATOM 13749 N N . LEU A 1 26 ? 10.316 -15.368 -15.000 1.00 0.00 26 LEU A N 9
ATOM 13750 C CA . LEU A 1 26 ? 11.748 -15.516 -14.767 1.00 0.00 26 LEU A CA 9
ATOM 13751 C C . LEU A 1 26 ? 12.045 -15.675 -13.280 1.00 0.00 26 LEU A C 9
ATOM 13752 O O . LEU A 1 26 ? 11.132 -15.726 -12.455 1.00 0.00 26 LEU A O 9
ATOM 13768 N N . LYS A 1 27 ? 13.328 -15.752 -12.943 1.00 0.00 27 LYS A N 9
ATOM 13769 C CA . LYS A 1 27 ? 13.747 -15.902 -11.554 1.00 0.00 27 LYS A CA 9
ATOM 13770 C C . LYS A 1 27 ? 14.015 -14.542 -10.917 1.00 0.00 27 LYS A C 9
ATOM 13771 O O . LYS A 1 27 ? 14.063 -13.522 -11.604 1.00 0.00 27 LYS A O 9
ATOM 13790 N N . SER A 1 28 ? 14.190 -14.535 -9.599 1.00 0.00 28 SER A N 9
ATOM 13791 C CA . SER A 1 28 ? 14.451 -13.300 -8.869 1.00 0.00 28 SER A CA 9
ATOM 13792 C C . SER A 1 28 ? 15.827 -12.743 -9.219 1.00 0.00 28 SER A C 9
ATOM 13793 O O . SER A 1 28 ? 15.998 -11.534 -9.375 1.00 0.00 28 SER A O 9
ATOM 13801 N N . SER A 1 29 ? 16.806 -13.634 -9.341 1.00 0.00 29 SER A N 9
ATOM 13802 C CA . SER A 1 29 ? 18.169 -13.232 -9.669 1.00 0.00 29 SER A CA 9
ATOM 13803 C C . SER A 1 29 ? 18.289 -12.874 -11.148 1.00 0.00 29 SER A C 9
ATOM 13804 O O . SER A 1 29 ? 19.144 -12.079 -11.538 1.00 0.00 29 SER A O 9
ATOM 13812 N N . ASP A 1 30 ? 17.427 -13.468 -11.965 1.00 0.00 30 ASP A N 9
ATOM 13813 C CA . ASP A 1 30 ? 17.434 -13.213 -13.401 1.00 0.00 30 ASP A CA 9
ATOM 13814 C C . ASP A 1 30 ? 17.368 -11.716 -13.687 1.00 0.00 30 ASP A C 9
ATOM 13815 O O . ASP A 1 30 ? 18.267 -11.152 -14.312 1.00 0.00 30 ASP A O 9
ATOM 13824 N N . LEU A 1 31 ? 16.298 -11.077 -13.226 1.00 0.00 31 LEU A N 9
ATOM 13825 C CA . LEU A 1 31 ? 16.114 -9.645 -13.433 1.00 0.00 31 LEU A CA 9
ATOM 13826 C C . LEU A 1 31 ? 17.336 -8.865 -12.961 1.00 0.00 31 LEU A C 9
ATOM 13827 O O . LEU A 1 31 ? 17.724 -7.870 -13.573 1.00 0.00 31 LEU A O 9
ATOM 13843 N N . GLU A 1 32 ? 17.941 -9.325 -11.870 1.00 0.00 32 GLU A N 9
ATOM 13844 C CA . GLU A 1 32 ? 19.121 -8.670 -11.318 1.00 0.00 32 GLU A CA 9
ATOM 13845 C C . GLU A 1 32 ? 20.293 -8.749 -12.292 1.00 0.00 32 GLU A C 9
ATOM 13846 O O . GLU A 1 32 ? 21.140 -7.857 -12.332 1.00 0.00 32 GLU A O 9
ATOM 13858 N N . GLN A 1 33 ? 20.334 -9.823 -13.073 1.00 0.00 33 GLN A N 9
ATOM 13859 C CA . GLN A 1 33 ? 21.402 -10.019 -14.046 1.00 0.00 33 GLN A CA 9
ATOM 13860 C C . GLN A 1 33 ? 21.367 -8.937 -15.120 1.00 0.00 33 GLN A C 9
ATOM 13861 O O . GLN A 1 33 ? 22.396 -8.591 -15.701 1.00 0.00 33 GLN A O 9
ATOM 13875 N N . LEU A 1 34 ? 20.177 -8.406 -15.378 1.00 0.00 34 LEU A N 9
ATOM 13876 C CA . LEU A 1 34 ? 20.007 -7.362 -16.383 1.00 0.00 34 LEU A CA 9
ATOM 13877 C C . LEU A 1 34 ? 20.565 -6.032 -15.886 1.00 0.00 34 LEU A C 9
ATOM 13878 O O . LEU A 1 34 ? 21.099 -5.946 -14.780 1.00 0.00 34 LEU A O 9
ATOM 13894 N N . ARG A 1 35 ? 20.435 -4.997 -16.710 1.00 0.00 35 ARG A N 9
ATOM 13895 C CA . ARG A 1 35 ? 20.925 -3.671 -16.354 1.00 0.00 35 ARG A CA 9
ATOM 13896 C C . ARG A 1 35 ? 19.842 -2.864 -15.644 1.00 0.00 35 ARG A C 9
ATOM 13897 O O . ARG A 1 35 ? 18.657 -2.988 -15.953 1.00 0.00 35 ARG A O 9
ATOM 13918 N N . LYS A 1 36 ? 20.257 -2.037 -14.691 1.00 0.00 36 LYS A N 9
ATOM 13919 C CA . LYS A 1 36 ? 19.324 -1.208 -13.937 1.00 0.00 36 LYS A CA 9
ATOM 13920 C C . LYS A 1 36 ? 19.176 0.167 -14.581 1.00 0.00 36 LYS A C 9
ATOM 13921 O O . LYS A 1 36 ? 20.078 1.001 -14.499 1.00 0.00 36 LYS A O 9
ATOM 13940 N N . ILE A 1 37 ? 18.032 0.397 -15.218 1.00 0.00 37 ILE A N 9
ATOM 13941 C CA . ILE A 1 37 ? 17.766 1.672 -15.872 1.00 0.00 37 ILE A CA 9
ATOM 13942 C C . ILE A 1 37 ? 16.926 2.582 -14.982 1.00 0.00 37 ILE A C 9
ATOM 13943 O O . ILE A 1 37 ? 15.705 2.440 -14.909 1.00 0.00 37 ILE A O 9
ATOM 13959 N N . ARG A 1 38 ? 17.588 3.517 -14.309 1.00 0.00 38 ARG A N 9
ATOM 13960 C CA . ARG A 1 38 ? 16.902 4.451 -13.424 1.00 0.00 38 ARG A CA 9
ATOM 13961 C C . ARG A 1 38 ? 16.251 5.577 -14.222 1.00 0.00 38 ARG A C 9
ATOM 13962 O O . ARG A 1 38 ? 16.827 6.083 -15.185 1.00 0.00 38 ARG A O 9
ATOM 13983 N N . ARG A 1 39 ? 15.046 5.964 -13.814 1.00 0.00 39 ARG A N 9
ATOM 13984 C CA . ARG A 1 39 ? 14.316 7.029 -14.492 1.00 0.00 39 ARG A CA 9
ATOM 13985 C C . ARG A 1 39 ? 14.325 8.308 -13.660 1.00 0.00 39 ARG A C 9
ATOM 13986 O O . ARG A 1 39 ? 14.699 9.375 -14.148 1.00 0.00 39 ARG A O 9
ATOM 14007 N N . ARG A 1 40 ? 13.910 8.194 -12.403 1.00 0.00 40 ARG A N 9
ATOM 14008 C CA . ARG A 1 40 ? 13.869 9.341 -11.505 1.00 0.00 40 ARG A CA 9
ATOM 14009 C C . ARG A 1 40 ? 15.256 9.645 -10.946 1.00 0.00 40 ARG A C 9
ATOM 14010 O O . ARG A 1 40 ? 16.010 8.736 -10.601 1.00 0.00 40 ARG A O 9
ATOM 14031 N N . SER A 1 41 ? 15.586 10.930 -10.862 1.00 0.00 41 SER A N 9
ATOM 14032 C CA . SER A 1 41 ? 16.884 11.354 -10.351 1.00 0.00 41 SER A CA 9
ATOM 14033 C C . SER A 1 41 ? 16.887 11.372 -8.825 1.00 0.00 41 SER A C 9
ATOM 14034 O O . SER A 1 41 ? 15.840 11.409 -8.177 1.00 0.00 41 SER A O 9
ATOM 14042 N N . PRO A 1 42 ? 18.092 11.346 -8.236 1.00 0.00 42 PRO A N 9
ATOM 14043 C CA . PRO A 1 42 ? 18.261 11.359 -6.780 1.00 0.00 42 PRO A CA 9
ATOM 14044 C C . PRO A 1 42 ? 17.881 12.701 -6.164 1.00 0.00 42 PRO A C 9
ATOM 14045 O O . PRO A 1 42 ? 18.345 13.753 -6.607 1.00 0.00 42 PRO A O 9
ATOM 14056 N N . HIS A 1 43 ? 17.034 12.659 -5.141 1.00 0.00 43 HIS A N 9
ATOM 14057 C CA . HIS A 1 43 ? 16.592 13.872 -4.463 1.00 0.00 43 HIS A CA 9
ATOM 14058 C C . HIS A 1 43 ? 17.529 14.224 -3.312 1.00 0.00 43 HIS A C 9
ATOM 14059 O O . HIS A 1 43 ? 17.740 15.397 -3.008 1.00 0.00 43 HIS A O 9
ATOM 14073 N N . GLU A 1 44 ? 18.086 13.199 -2.675 1.00 0.00 44 GLU A N 9
ATOM 14074 C CA . GLU A 1 44 ? 19.000 13.401 -1.556 1.00 0.00 44 GLU A CA 9
ATOM 14075 C C . GLU A 1 44 ? 19.850 12.157 -1.316 1.00 0.00 44 GLU A C 9
ATOM 14076 O O . GLU A 1 44 ? 19.893 11.625 -0.207 1.00 0.00 44 GLU A O 9
ATOM 14088 N N . ASP A 1 45 ? 20.525 11.698 -2.365 1.00 0.00 45 ASP A N 9
ATOM 14089 C CA . ASP A 1 45 ? 21.375 10.517 -2.269 1.00 0.00 45 ASP A CA 9
ATOM 14090 C C . ASP A 1 45 ? 20.574 9.308 -1.797 1.00 0.00 45 ASP A C 9
ATOM 14091 O O . ASP A 1 45 ? 21.053 8.506 -0.994 1.00 0.00 45 ASP A O 9
ATOM 14100 N N . THR A 1 46 ? 19.350 9.181 -2.301 1.00 0.00 46 THR A N 9
ATOM 14101 C CA . THR A 1 46 ? 18.482 8.072 -1.929 1.00 0.00 46 THR A CA 9
ATOM 14102 C C . THR A 1 46 ?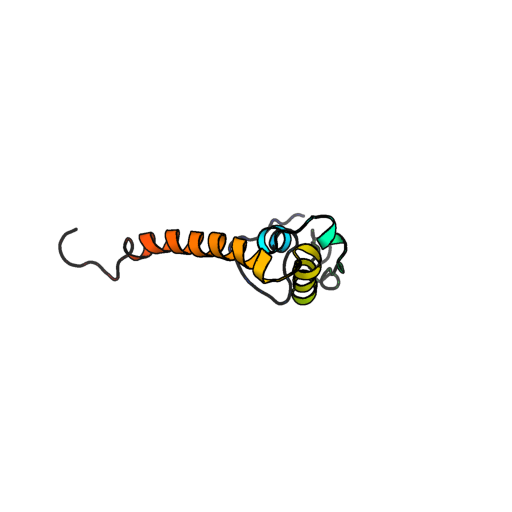 18.114 7.230 -3.146 1.00 0.00 46 THR A C 9
ATOM 14103 O O . THR A 1 46 ? 17.445 7.706 -4.062 1.00 0.00 46 THR A O 9
ATOM 14114 N N . GLU A 1 47 ? 18.556 5.976 -3.148 1.00 0.00 47 GLU A N 9
ATOM 14115 C CA . GLU A 1 47 ? 18.273 5.068 -4.253 1.00 0.00 47 GLU A CA 9
ATOM 14116 C C . GLU A 1 47 ? 16.787 4.726 -4.309 1.00 0.00 47 GLU A C 9
ATOM 14117 O O . GLU A 1 47 ? 16.098 4.734 -3.289 1.00 0.00 47 GLU A O 9
ATOM 14129 N N . SER A 1 48 ? 16.299 4.427 -5.509 1.00 0.00 48 SER A N 9
ATOM 14130 C CA . SER A 1 48 ? 14.894 4.086 -5.700 1.00 0.00 48 SER A CA 9
ATOM 14131 C C . SER A 1 48 ? 14.749 2.864 -6.602 1.00 0.00 48 SER A C 9
ATOM 14132 O O . SER A 1 48 ? 15.740 2.297 -7.062 1.00 0.00 48 SER A O 9
ATOM 14140 N N . PHE A 1 49 ? 13.507 2.464 -6.850 1.00 0.00 49 PHE A N 9
ATOM 14141 C CA . PHE A 1 49 ? 13.230 1.309 -7.696 1.00 0.00 49 PHE A CA 9
ATOM 14142 C C . PHE A 1 49 ? 13.574 1.607 -9.153 1.00 0.00 49 PHE A C 9
ATOM 14143 O O . PHE A 1 49 ? 13.255 2.677 -9.673 1.00 0.00 49 PHE A O 9
ATOM 14160 N N . THR A 1 50 ? 14.229 0.653 -9.807 1.00 0.00 50 THR A N 9
ATOM 14161 C CA . THR A 1 50 ? 14.619 0.812 -11.203 1.00 0.00 50 THR A CA 9
ATOM 14162 C C . THR A 1 50 ? 13.676 0.051 -12.127 1.00 0.00 50 THR A C 9
ATOM 14163 O O . THR A 1 50 ? 12.873 -0.766 -11.676 1.00 0.00 50 THR A O 9
ATOM 14174 N N . VAL A 1 51 ? 13.779 0.322 -13.424 1.00 0.00 51 VAL A N 9
ATOM 14175 C CA . VAL A 1 51 ? 12.936 -0.339 -14.413 1.00 0.00 51 VAL A CA 9
ATOM 14176 C C . VAL A 1 51 ? 13.775 -1.142 -15.401 1.00 0.00 51 VAL A C 9
ATOM 14177 O O . VAL A 1 51 ? 14.995 -0.989 -15.463 1.00 0.00 51 VAL A O 9
ATOM 14190 N N . TYR A 1 52 ? 13.113 -1.997 -16.173 1.00 0.00 52 TYR A N 9
ATOM 14191 C CA . TYR A 1 52 ? 13.798 -2.825 -17.158 1.00 0.00 52 TYR A CA 9
ATOM 14192 C C . TYR A 1 52 ? 13.255 -2.566 -18.560 1.00 0.00 52 TYR A C 9
ATOM 14193 O O . TYR A 1 52 ? 12.130 -2.092 -18.726 1.00 0.00 52 TYR A O 9
ATOM 14211 N N . LEU A 1 53 ? 14.062 -2.882 -19.567 1.00 0.00 53 LEU A N 9
ATOM 14212 C CA . LEU A 1 53 ? 13.664 -2.684 -20.957 1.00 0.00 53 LEU A CA 9
ATOM 14213 C C . LEU A 1 53 ? 12.983 -3.932 -21.510 1.00 0.00 53 LEU A C 9
ATOM 14214 O O . LEU A 1 53 ? 13.493 -5.044 -21.370 1.00 0.00 53 LEU A O 9
ATOM 14230 N N . ARG A 1 54 ? 11.830 -3.739 -22.142 1.00 0.00 54 ARG A N 9
ATOM 14231 C CA . ARG A 1 54 ? 11.079 -4.848 -22.718 1.00 0.00 54 ARG A CA 9
ATOM 14232 C C . ARG A 1 54 ? 11.928 -5.611 -23.731 1.00 0.00 54 ARG A C 9
ATOM 14233 O O . ARG A 1 54 ? 11.786 -6.823 -23.887 1.00 0.00 54 ARG A O 9
ATOM 14254 N N . SER A 1 55 ? 12.810 -4.891 -24.418 1.00 0.00 55 SER A N 9
ATOM 14255 C CA . SER A 1 55 ? 13.678 -5.499 -25.419 1.00 0.00 55 SER A CA 9
ATOM 14256 C C . SER A 1 55 ? 14.723 -6.394 -24.761 1.00 0.00 55 SER A C 9
ATOM 14257 O O . SER A 1 55 ? 15.006 -7.492 -25.240 1.00 0.00 55 SER A O 9
ATOM 14265 N N . ASP A 1 56 ? 15.292 -5.918 -23.659 1.00 0.00 56 ASP A N 9
ATOM 14266 C CA . ASP A 1 56 ? 16.305 -6.675 -22.932 1.00 0.00 56 ASP A CA 9
ATOM 14267 C C . ASP A 1 56 ? 15.685 -7.881 -22.235 1.00 0.00 56 ASP A C 9
ATOM 14268 O O . ASP A 1 56 ? 16.324 -8.923 -22.087 1.00 0.00 56 ASP A O 9
ATOM 14277 N N . VAL A 1 57 ? 14.435 -7.733 -21.806 1.00 0.00 57 VAL A N 9
ATOM 14278 C CA . VAL A 1 57 ? 13.728 -8.810 -21.123 1.00 0.00 57 VAL A CA 9
ATOM 14279 C C . VAL A 1 57 ? 13.272 -9.879 -22.109 1.00 0.00 57 VAL A C 9
ATOM 14280 O O . VAL A 1 57 ? 13.199 -11.060 -21.770 1.00 0.00 57 VAL A O 9
ATOM 14293 N N . GLU A 1 58 ? 12.966 -9.457 -23.332 1.00 0.00 58 GLU A N 9
ATOM 14294 C CA . GLU A 1 58 ? 12.515 -10.379 -24.368 1.00 0.00 58 GLU A CA 9
ATOM 14295 C C . GLU A 1 58 ? 13.512 -11.521 -24.551 1.00 0.00 58 GLU A C 9
ATOM 14296 O O . GLU A 1 58 ? 13.124 -12.672 -24.747 1.00 0.00 58 GLU A O 9
ATOM 14308 N N . ALA A 1 59 ? 14.798 -11.192 -24.485 1.00 0.00 59 ALA A N 9
ATOM 14309 C CA . ALA A 1 59 ? 15.850 -12.188 -24.641 1.00 0.00 59 ALA A CA 9
ATOM 14310 C C . ALA A 1 59 ? 16.089 -12.944 -23.339 1.00 0.00 59 ALA A C 9
ATOM 14311 O O . ALA A 1 59 ? 16.427 -14.128 -23.348 1.00 0.00 59 ALA A O 9
ATOM 14318 N N . LYS A 1 60 ? 15.912 -12.252 -22.218 1.00 0.00 60 LYS A N 9
ATOM 14319 C CA . LYS A 1 60 ? 16.107 -12.857 -20.906 1.00 0.00 60 LYS A CA 9
ATOM 14320 C C . LYS A 1 60 ? 15.248 -14.108 -20.750 1.00 0.00 60 LYS A C 9
ATOM 14321 O O . LYS A 1 60 ? 15.586 -15.013 -19.987 1.00 0.00 60 LYS A O 9
ATOM 14340 N N . SER A 1 61 ? 14.138 -14.152 -21.479 1.00 0.00 61 SER A N 9
ATOM 14341 C CA . SER A 1 61 ? 13.229 -15.291 -21.420 1.00 0.00 61 SER A CA 9
ATOM 14342 C C . SER A 1 61 ? 13.718 -16.423 -22.319 1.00 0.00 61 SER A C 9
ATOM 14343 O O . SER A 1 61 ? 13.420 -17.594 -22.079 1.00 0.00 61 SER A O 9
ATOM 14351 N N . LEU A 1 62 ? 14.470 -16.065 -23.354 1.00 0.00 62 LEU A N 9
ATOM 14352 C CA . LEU A 1 62 ? 15.001 -17.050 -24.290 1.00 0.00 62 LEU A CA 9
ATOM 14353 C C . LEU A 1 62 ? 16.324 -17.619 -23.789 1.00 0.00 62 LEU A C 9
ATOM 14354 O O . LEU A 1 62 ? 16.646 -18.780 -24.041 1.00 0.00 62 LEU A O 9
ATOM 14370 N N . GLU A 1 63 ? 17.085 -16.795 -23.076 1.00 0.00 63 GLU A N 9
ATOM 14371 C CA . GLU A 1 63 ? 18.373 -17.218 -22.538 1.00 0.00 63 GLU A CA 9
ATOM 14372 C C . GLU A 1 63 ? 18.184 -18.146 -21.342 1.00 0.00 63 GLU A C 9
ATOM 14373 O O . GLU A 1 63 ? 19.055 -18.958 -21.028 1.00 0.00 63 GLU A O 9
ATOM 14385 N N . VAL A 1 64 ? 17.040 -18.020 -20.677 1.00 0.00 64 VAL A N 9
ATOM 14386 C CA . VAL A 1 64 ? 16.735 -18.847 -19.515 1.00 0.00 64 VAL A CA 9
ATOM 14387 C C . VAL A 1 64 ? 15.972 -20.103 -19.920 1.00 0.00 64 VAL A C 9
ATOM 14388 O O . VAL A 1 64 ? 16.522 -21.204 -19.917 1.00 0.00 64 VAL A O 9
ATOM 14401 N N . TRP A 1 65 ? 14.702 -19.930 -20.268 1.00 0.00 65 TRP A N 9
ATOM 14402 C CA . TRP A 1 65 ? 13.862 -21.050 -20.676 1.00 0.00 65 TRP A CA 9
ATOM 14403 C C . TRP A 1 65 ? 14.435 -21.739 -21.910 1.00 0.00 65 TRP A C 9
ATOM 14404 O O . TRP A 1 65 ? 14.193 -22.924 -22.139 1.00 0.00 65 TRP A O 9
ATOM 14425 N N . GLY A 1 66 ? 15.195 -20.989 -22.701 1.00 0.00 66 GLY A N 9
ATOM 14426 C CA . GLY A 1 66 ? 15.790 -21.546 -23.902 1.00 0.00 66 GLY A CA 9
ATOM 14427 C C . GLY A 1 66 ? 15.151 -21.011 -25.168 1.00 0.00 66 GLY A C 9
ATOM 14428 O O . GLY A 1 66 ? 15.845 -20.661 -26.123 1.00 0.00 66 GLY A O 9
ATOM 14432 N N . SER A 1 67 ? 13.823 -20.948 -25.177 1.00 0.00 67 SER A N 9
ATOM 14433 C CA . SER A 1 67 ? 13.089 -20.458 -26.338 1.00 0.00 67 SER A CA 9
ATOM 14434 C C . SER A 1 67 ? 11.779 -19.800 -25.913 1.00 0.00 67 SER A C 9
ATOM 14435 O O . SER A 1 67 ? 11.271 -20.022 -24.814 1.00 0.00 67 SER A O 9
ATOM 14443 N N . PRO A 1 68 ? 11.219 -18.970 -26.806 1.00 0.00 68 PRO A N 9
ATOM 14444 C CA . PRO A 1 68 ? 9.961 -18.263 -26.548 1.00 0.00 68 PRO A CA 9
ATOM 14445 C C . PRO A 1 68 ? 8.761 -19.204 -26.523 1.00 0.00 68 PRO A C 9
ATOM 14446 O O . PRO A 1 68 ? 7.701 -18.858 -26.003 1.00 0.00 68 PRO A O 9
ATOM 14457 N N . GLU A 1 69 ? 8.937 -20.394 -27.088 1.00 0.00 69 GLU A N 9
ATOM 14458 C CA . GLU A 1 69 ? 7.867 -21.384 -27.131 1.00 0.00 69 GLU A CA 9
ATOM 14459 C C . GLU A 1 69 ? 7.640 -21.999 -25.752 1.00 0.00 69 GLU A C 9
ATOM 14460 O O . GLU A 1 69 ? 6.508 -22.302 -25.375 1.00 0.00 69 GLU A O 9
ATOM 14472 N N . ALA A 1 70 ? 8.724 -22.180 -25.006 1.00 0.00 70 ALA A N 9
ATOM 14473 C CA . ALA A 1 70 ? 8.644 -22.757 -23.669 1.00 0.00 70 ALA A CA 9
ATOM 14474 C C . ALA A 1 70 ? 7.837 -21.863 -22.734 1.00 0.00 70 ALA A C 9
ATOM 14475 O O . ALA A 1 70 ? 7.107 -22.351 -21.869 1.00 0.00 70 ALA A O 9
ATOM 14482 N N . LEU A 1 71 ? 7.973 -20.554 -22.910 1.00 0.00 71 LEU A N 9
ATOM 14483 C CA . LEU A 1 71 ? 7.256 -19.591 -22.080 1.00 0.00 71 LEU A CA 9
ATOM 14484 C C . LEU A 1 71 ? 5.808 -19.451 -22.536 1.00 0.00 71 LEU A C 9
ATOM 14485 O O . LEU A 1 71 ? 4.898 -19.330 -21.717 1.00 0.00 71 LEU A O 9
ATOM 14501 N N . ALA A 1 72 ? 5.601 -19.471 -23.849 1.00 0.00 72 ALA A N 9
ATOM 14502 C CA . ALA A 1 72 ? 4.263 -19.350 -24.414 1.00 0.00 72 ALA A CA 9
ATOM 14503 C C . ALA A 1 72 ? 3.341 -20.439 -23.877 1.00 0.00 72 ALA A C 9
ATOM 14504 O O . ALA A 1 72 ? 2.123 -20.265 -23.827 1.00 0.00 72 ALA A O 9
ATOM 14511 N N . ARG A 1 73 ? 3.928 -21.562 -23.477 1.00 0.00 73 ARG A N 9
ATOM 14512 C CA . ARG A 1 73 ? 3.158 -22.680 -22.946 1.00 0.00 73 ARG A CA 9
ATOM 14513 C C . ARG A 1 73 ? 2.266 -22.227 -21.794 1.00 0.00 73 ARG A C 9
ATOM 14514 O O . ARG A 1 73 ? 1.146 -22.711 -21.637 1.00 0.00 73 ARG A O 9
ATOM 14535 N N . GLU A 1 74 ? 2.772 -21.296 -20.991 1.00 0.00 74 GLU A N 9
ATOM 14536 C CA . GLU A 1 74 ? 2.021 -20.779 -19.853 1.00 0.00 74 GLU A CA 9
ATOM 14537 C C . GLU A 1 74 ? 1.237 -19.529 -20.241 1.00 0.00 74 GLU A C 9
ATOM 14538 O O . GLU A 1 74 ? 0.201 -19.223 -19.651 1.00 0.00 74 GLU A O 9
ATOM 14550 N N . LYS A 1 75 ? 1.739 -18.808 -21.238 1.00 0.00 75 LYS A N 9
ATOM 14551 C CA . LYS A 1 75 ? 1.087 -17.591 -21.708 1.00 0.00 75 LYS A CA 9
ATOM 14552 C C . LYS A 1 75 ? -0.228 -17.914 -22.410 1.00 0.00 75 LYS A C 9
ATOM 14553 O O . LYS A 1 75 ? -1.210 -17.184 -22.277 1.00 0.00 75 LYS A O 9
ATOM 14572 N N . LYS A 1 76 ? -0.240 -19.013 -23.157 1.00 0.00 76 LYS A N 9
ATOM 14573 C CA . LYS A 1 76 ? -1.435 -19.435 -23.878 1.00 0.00 76 LYS A CA 9
ATOM 14574 C C . LYS A 1 76 ? -2.608 -19.628 -22.922 1.00 0.00 76 LYS A C 9
ATOM 14575 O O . LYS A 1 76 ? -3.757 -19.355 -23.270 1.00 0.00 76 LYS A O 9
ATOM 14594 N N . LEU A 1 77 ? -2.310 -20.100 -21.716 1.00 0.00 77 LEU A N 9
ATOM 14595 C CA . LEU A 1 77 ? -3.340 -20.328 -20.708 1.00 0.00 77 LEU A CA 9
ATOM 14596 C C . LEU A 1 77 ? -4.083 -19.035 -20.386 1.00 0.00 77 LEU A C 9
ATOM 14597 O O . LEU A 1 77 ? -5.270 -18.899 -20.685 1.00 0.00 77 LEU A O 9
ATOM 14613 N N . ARG A 1 78 ? -3.377 -18.089 -19.778 1.00 0.00 78 ARG A N 9
ATOM 14614 C CA . ARG A 1 78 ? -3.969 -16.807 -19.416 1.00 0.00 78 ARG A CA 9
ATOM 14615 C C . ARG A 1 78 ? -4.481 -16.076 -20.654 1.00 0.00 78 ARG A C 9
ATOM 14616 O O . ARG A 1 78 ? -5.405 -15.267 -20.573 1.00 0.00 78 ARG A O 9
ATOM 14637 N N . LYS A 1 79 ? -3.874 -16.367 -21.800 1.00 0.00 79 LYS A N 9
ATOM 14638 C CA . LYS A 1 79 ? -4.267 -15.739 -23.056 1.00 0.00 79 LYS A CA 9
ATOM 14639 C C . LYS A 1 79 ? -5.651 -16.211 -23.489 1.00 0.00 79 LYS A C 9
ATOM 14640 O O . LYS A 1 79 ? -6.577 -15.410 -23.619 1.00 0.00 79 LYS A O 9
ATOM 14659 N N . GLU A 1 80 ? -5.785 -17.515 -23.710 1.00 0.00 80 GLU A N 9
ATOM 14660 C CA . GLU A 1 80 ? -7.058 -18.091 -24.129 1.00 0.00 80 GLU A CA 9
ATOM 14661 C C . GLU A 1 80 ? -8.149 -17.804 -23.102 1.00 0.00 80 GLU A C 9
ATOM 14662 O O . GLU A 1 80 ? -9.329 -17.718 -23.441 1.00 0.00 80 GLU A O 9
ATOM 14674 N N . ALA A 1 81 ? -7.746 -17.658 -21.844 1.00 0.00 81 ALA A N 9
ATOM 14675 C CA . ALA A 1 81 ? -8.688 -17.379 -20.767 1.00 0.00 81 ALA A CA 9
ATOM 14676 C C . ALA A 1 81 ? -9.501 -16.123 -21.061 1.00 0.00 81 ALA A C 9
ATOM 14677 O O . ALA A 1 81 ? -10.730 -16.142 -21.007 1.00 0.00 81 ALA A O 9
ATOM 14684 N N . GLU A 1 82 ? -8.807 -15.032 -21.371 1.00 0.00 82 GLU A N 9
ATOM 14685 C CA . GLU A 1 82 ? -9.466 -13.767 -21.672 1.00 0.00 82 GLU A CA 9
ATOM 14686 C C . GLU A 1 82 ? -10.329 -13.888 -22.925 1.00 0.00 82 GLU A C 9
ATOM 14687 O O . GLU A 1 82 ? -11.358 -13.222 -23.049 1.00 0.00 82 GLU A O 9
ATOM 14699 N N . ILE A 1 83 ? -9.902 -14.740 -23.850 1.00 0.00 83 ILE A N 9
ATOM 14700 C CA . ILE A 1 83 ? -10.635 -14.948 -25.093 1.00 0.00 83 ILE A CA 9
ATOM 14701 C C . ILE A 1 83 ? -11.938 -15.699 -24.843 1.00 0.00 83 ILE A C 9
ATOM 14702 O O . ILE A 1 83 ? -12.972 -15.379 -25.428 1.00 0.00 83 ILE A O 9
ATOM 14718 N N . GLU A 1 84 ? -11.880 -16.699 -23.969 1.00 0.00 84 GLU A N 9
ATOM 14719 C CA . GLU A 1 84 ? -13.057 -17.495 -23.641 1.00 0.00 84 GLU A CA 9
ATOM 14720 C C . GLU A 1 84 ? -14.115 -16.642 -22.947 1.00 0.00 84 GLU A C 9
ATOM 14721 O O . GLU A 1 84 ? -15.308 -16.937 -23.016 1.00 0.00 84 GLU A O 9
ATOM 14733 N N . TYR A 1 85 ? -13.668 -15.585 -22.278 1.00 0.00 85 TYR A N 9
ATOM 14734 C CA . TYR A 1 85 ? -14.575 -14.690 -21.569 1.00 0.00 85 TYR A CA 9
ATOM 14735 C C . TYR A 1 85 ? -15.226 -13.700 -22.530 1.00 0.00 85 TYR A C 9
ATOM 14736 O O . TYR A 1 85 ? -16.450 -13.649 -22.650 1.00 0.00 85 TYR A O 9
ATOM 14754 N N . ARG A 1 86 ? -14.398 -12.916 -23.211 1.00 0.00 86 ARG A N 9
ATOM 14755 C CA . ARG A 1 86 ? -14.891 -11.926 -24.162 1.00 0.00 86 ARG A CA 9
ATOM 14756 C C . ARG A 1 86 ? -15.695 -12.594 -25.274 1.00 0.00 86 ARG A C 9
ATOM 14757 O O . ARG A 1 86 ? -16.572 -11.976 -25.875 1.00 0.00 86 ARG A O 9
ATOM 14778 N N . GLU A 1 87 ? -15.387 -13.859 -25.541 1.00 0.00 87 GLU A N 9
ATOM 14779 C CA . GLU A 1 87 ? -16.080 -14.610 -26.582 1.00 0.00 87 GLU A CA 9
ATOM 14780 C C . GLU A 1 87 ? -17.588 -14.597 -26.350 1.00 0.00 87 GLU A C 9
ATOM 14781 O O . GLU A 1 87 ? -18.342 -14.021 -27.134 1.00 0.00 87 GLU A O 9
ATOM 14793 N N . ARG A 1 88 ? -18.020 -15.236 -25.268 1.00 0.00 88 ARG A N 9
ATOM 14794 C CA . ARG A 1 88 ? -19.437 -15.300 -24.933 1.00 0.00 88 ARG A CA 9
ATOM 14795 C C . ARG A 1 88 ? -20.044 -13.902 -24.866 1.00 0.00 88 ARG A C 9
ATOM 14796 O O . ARG A 1 88 ? -21.196 -13.694 -25.249 1.00 0.00 88 ARG A O 9
ATOM 14817 N N . LEU A 1 89 ? -19.261 -12.946 -24.377 1.00 0.00 89 LEU A N 9
ATOM 14818 C CA . LEU A 1 89 ? -19.721 -11.567 -24.260 1.00 0.00 89 LEU A CA 9
ATOM 14819 C C . LEU A 1 89 ? -20.067 -10.990 -25.628 1.00 0.00 89 LEU A C 9
ATOM 14820 O O . LEU A 1 89 ? -21.042 -10.252 -25.774 1.00 0.00 89 LEU A O 9
ATOM 14836 N N . PHE A 1 90 ? -19.264 -11.332 -26.630 1.00 0.00 90 PHE A N 9
ATOM 14837 C CA . PHE A 1 90 ? -19.486 -10.849 -27.988 1.00 0.00 90 PHE A CA 9
ATOM 14838 C C . PHE A 1 90 ? -20.853 -11.290 -28.505 1.00 0.00 90 PHE A C 9
ATOM 14839 O O . PHE A 1 90 ? -21.549 -10.529 -29.177 1.00 0.00 90 PHE A O 9
ATOM 14856 N N . ARG A 1 91 ? -21.229 -12.524 -28.187 1.00 0.00 91 ARG A N 9
ATOM 14857 C CA . ARG A 1 91 ? -22.511 -13.067 -28.620 1.00 0.00 91 ARG A CA 9
ATOM 14858 C C . ARG A 1 91 ? -23.653 -12.498 -27.784 1.00 0.00 91 ARG A C 9
ATOM 14859 O O . ARG A 1 91 ? -24.752 -12.270 -28.289 1.00 0.00 91 ARG A O 9
ATOM 14880 N N . ASN A 1 92 ? -23.386 -12.272 -26.501 1.00 0.00 92 ASN A N 9
ATOM 14881 C CA . ASN A 1 92 ? -24.392 -11.731 -25.595 1.00 0.00 92 ASN A CA 9
ATOM 14882 C C . ASN A 1 92 ? -24.382 -10.206 -25.619 1.00 0.00 92 ASN A C 9
ATOM 14883 O O . ASN A 1 92 ? -24.120 -9.561 -24.604 1.00 0.00 92 ASN A O 9
ATOM 14894 N N . GLN A 1 93 ? -24.670 -9.636 -26.785 1.00 0.00 93 GLN A N 9
ATOM 14895 C CA . GLN A 1 93 ? -24.694 -8.187 -26.941 1.00 0.00 93 GLN A CA 9
ATOM 14896 C C . GLN A 1 93 ? -25.984 -7.734 -27.619 1.00 0.00 93 GLN A C 9
ATOM 14897 O O . GLN A 1 93 ? -25.959 -7.174 -28.715 1.00 0.00 93 GLN A O 9
ATOM 14911 N N . LYS A 1 94 ? -27.111 -7.979 -26.959 1.00 0.00 94 LYS A N 9
ATOM 14912 C CA . LYS A 1 94 ? -28.411 -7.596 -27.495 1.00 0.00 94 LYS A CA 9
ATOM 14913 C C . LYS A 1 94 ? -28.699 -8.330 -28.801 1.00 0.00 94 LYS A C 9
ATOM 14914 O O . LYS A 1 94 ? -27.815 -8.971 -29.371 1.00 0.00 94 LYS A O 9
ATOM 14933 N N . ILE A 1 95 ? -29.939 -8.232 -29.268 1.00 0.00 95 ILE A N 9
ATOM 14934 C CA . ILE A 1 95 ? -30.341 -8.886 -30.508 1.00 0.00 95 ILE A CA 9
ATOM 14935 C C . ILE A 1 95 ? -29.568 -8.329 -31.699 1.00 0.00 95 ILE A C 9
ATOM 14936 O O . ILE A 1 95 ? -29.359 -9.021 -32.696 1.00 0.00 95 ILE A O 9
ATOM 14952 N N . LEU A 1 96 ? -29.144 -7.075 -31.588 1.00 0.00 96 LEU A N 9
ATOM 14953 C CA . LEU A 1 96 ? -28.392 -6.424 -32.655 1.00 0.00 96 LEU A CA 9
ATOM 14954 C C . LEU A 1 96 ? -29.210 -6.366 -33.941 1.00 0.00 96 LEU A C 9
ATOM 14955 O O . LEU A 1 96 ? -30.296 -6.940 -34.023 1.00 0.00 96 LEU A O 9
ATOM 14971 N N . ARG A 1 97 ? -28.681 -5.670 -34.942 1.00 0.00 97 ARG A N 9
ATOM 14972 C CA . ARG A 1 97 ? -29.362 -5.538 -36.224 1.00 0.00 97 ARG A CA 9
ATOM 14973 C C . ARG A 1 97 ? -28.853 -6.577 -37.219 1.00 0.00 97 ARG A C 9
ATOM 14974 O O . ARG A 1 97 ? -27.743 -6.463 -37.736 1.00 0.00 97 ARG A O 9
ATOM 14995 N N . GLU A 1 98 ? -29.674 -7.589 -37.481 1.00 0.00 98 GLU A N 9
ATOM 14996 C CA . GLU A 1 98 ? -29.306 -8.649 -38.413 1.00 0.00 98 GLU A CA 9
ATOM 14997 C C . GLU A 1 98 ? -30.465 -8.975 -39.351 1.00 0.00 98 GLU A C 9
ATOM 14998 O O . GLU A 1 98 ? -30.875 -10.130 -39.470 1.00 0.00 98 GLU A O 9
ATOM 15010 N N . TYR A 1 99 ? -30.988 -7.950 -40.015 1.00 0.00 99 TYR A N 9
ATOM 15011 C CA . TYR A 1 99 ? -32.101 -8.126 -40.940 1.00 0.00 99 TYR A CA 9
ATOM 15012 C C . TYR A 1 99 ? -32.053 -7.085 -42.054 1.00 0.00 99 TYR A C 9
ATOM 15013 O O . TYR A 1 99 ? -32.871 -6.166 -42.096 1.00 0.00 99 TYR A O 9
ATOM 15031 N N . ARG A 1 100 ? -31.088 -7.237 -42.956 1.00 0.00 100 ARG A N 9
ATOM 15032 C CA . ARG A 1 100 ? -30.932 -6.311 -44.071 1.00 0.00 100 ARG A CA 9
ATOM 15033 C C . ARG A 1 100 ? -30.681 -4.892 -43.568 1.00 0.00 100 ARG A C 9
ATOM 15034 O O . ARG A 1 100 ? -30.687 -4.640 -42.363 1.00 0.00 100 ARG A O 9
ATOM 15055 N N . ASP A 1 101 ? -30.460 -3.971 -44.499 1.00 0.00 101 ASP A N 9
ATOM 15056 C CA . ASP A 1 101 ? -30.208 -2.577 -44.152 1.00 0.00 101 ASP A CA 9
ATOM 15057 C C . ASP A 1 101 ? -31.426 -1.957 -43.476 1.00 0.00 101 ASP A C 9
ATOM 15058 O O . ASP A 1 101 ? -31.352 -0.854 -42.931 1.00 0.00 101 ASP A O 9
ATOM 15067 N N . GLY A 1 1 ? -0.670 -0.184 3.602 1.00 0.00 1 GLY A N 10
ATOM 15068 C CA . GLY A 1 1 ? -0.019 0.962 2.995 1.00 0.00 1 GLY A CA 10
ATOM 15069 C C . GLY A 1 1 ? -0.568 1.279 1.618 1.00 0.00 1 GLY A C 10
ATOM 15070 O O . GLY A 1 1 ? -1.778 1.231 1.399 1.00 0.00 1 GLY A O 10
ATOM 15074 N N . SER A 1 2 ? 0.324 1.605 0.688 1.00 0.00 2 SER A N 10
ATOM 15075 C CA . SER A 1 2 ? -0.078 1.936 -0.674 1.00 0.00 2 SER A CA 10
ATOM 15076 C C . SER A 1 2 ? 0.779 1.189 -1.691 1.00 0.00 2 SER A C 10
ATOM 15077 O O . SER A 1 2 ? 1.281 1.779 -2.648 1.00 0.00 2 SER A O 10
ATOM 15085 N N . SER A 1 3 ? 0.943 -0.112 -1.475 1.00 0.00 3 SER A N 10
ATOM 15086 C CA . SER A 1 3 ? 1.744 -0.940 -2.370 1.00 0.00 3 SER A CA 10
ATOM 15087 C C . SER A 1 3 ? 0.926 -1.378 -3.581 1.00 0.00 3 SER A C 10
ATOM 15088 O O . SER A 1 3 ? -0.210 -1.831 -3.447 1.00 0.00 3 SER A O 10
ATOM 15096 N N . GLY A 1 4 ? 1.513 -1.239 -4.766 1.00 0.00 4 GLY A N 10
ATOM 15097 C CA . GLY A 1 4 ? 0.826 -1.624 -5.985 1.00 0.00 4 GLY A CA 10
ATOM 15098 C C . GLY A 1 4 ? 1.094 -0.665 -7.128 1.00 0.00 4 GLY A C 10
ATOM 15099 O O . GLY A 1 4 ? 1.095 0.551 -6.941 1.00 0.00 4 GLY A O 10
ATOM 15103 N N . SER A 1 5 ? 1.322 -1.215 -8.317 1.00 0.00 5 SER A N 10
ATOM 15104 C CA . SER A 1 5 ? 1.598 -0.400 -9.495 1.00 0.00 5 SER A CA 10
ATOM 15105 C C . SER A 1 5 ? 0.364 0.398 -9.905 1.00 0.00 5 SER A C 10
ATOM 15106 O O . SER A 1 5 ? 0.405 1.625 -9.991 1.00 0.00 5 SER A O 10
ATOM 15114 N N . SER A 1 6 ? -0.734 -0.309 -10.156 1.00 0.00 6 SER A N 10
ATOM 15115 C CA . SER A 1 6 ? -1.980 0.332 -10.561 1.00 0.00 6 SER A CA 10
ATOM 15116 C C . SER A 1 6 ? -1.762 1.221 -11.781 1.00 0.00 6 SER A C 10
ATOM 15117 O O . SER A 1 6 ? -0.697 1.199 -12.397 1.00 0.00 6 SER A O 10
ATOM 15125 N N . GLY A 1 7 ? -2.781 2.003 -12.126 1.00 0.00 7 GLY A N 10
ATOM 15126 C CA . GLY A 1 7 ? -2.682 2.889 -13.271 1.00 0.00 7 GLY A CA 10
ATOM 15127 C C . GLY A 1 7 ? -3.090 2.211 -14.564 1.00 0.00 7 GLY A C 10
ATOM 15128 O O . GLY A 1 7 ? -2.366 1.363 -15.086 1.00 0.00 7 GLY A O 10
ATOM 15132 N N . LYS A 1 8 ? -4.255 2.584 -15.083 1.00 0.00 8 LYS A N 10
ATOM 15133 C CA . LYS A 1 8 ? -4.760 2.007 -16.323 1.00 0.00 8 LYS A CA 10
ATOM 15134 C C . LYS A 1 8 ? -4.601 2.985 -17.483 1.00 0.00 8 LYS A C 10
ATOM 15135 O O . LYS A 1 8 ? -4.409 4.183 -17.275 1.00 0.00 8 LYS A O 10
ATOM 15154 N N . TYR A 1 9 ? -4.685 2.468 -18.703 1.00 0.00 9 TYR A N 10
ATOM 15155 C CA . TYR A 1 9 ? -4.549 3.295 -19.896 1.00 0.00 9 TYR A CA 10
ATOM 15156 C C . TYR A 1 9 ? -3.216 4.037 -19.895 1.00 0.00 9 TYR A C 10
ATOM 15157 O O . TYR A 1 9 ? -3.139 5.203 -20.286 1.00 0.00 9 TYR A O 10
ATOM 15175 N N . THR A 1 10 ? -2.165 3.353 -19.453 1.00 0.00 10 THR A N 10
ATOM 15176 C CA . THR A 1 10 ? -0.835 3.945 -19.400 1.00 0.00 10 THR A CA 10
ATOM 15177 C C . THR A 1 10 ? -0.037 3.618 -20.658 1.00 0.00 10 THR A C 10
ATOM 15178 O O . THR A 1 10 ? 0.450 4.515 -21.345 1.00 0.00 10 THR A O 10
ATOM 15189 N N . GLN A 1 11 ? 0.092 2.328 -20.953 1.00 0.00 11 GLN A N 10
ATOM 15190 C CA . GLN A 1 11 ? 0.831 1.884 -22.129 1.00 0.00 11 GLN A CA 10
ATOM 15191 C C . GLN A 1 11 ? 2.264 2.404 -22.099 1.00 0.00 11 GLN A C 10
ATOM 15192 O O . GLN A 1 11 ? 2.646 3.244 -22.913 1.00 0.00 11 GLN A O 10
ATOM 15206 N N . ASN A 1 12 ? 3.052 1.900 -21.155 1.00 0.00 12 ASN A N 10
ATOM 15207 C CA . ASN A 1 12 ? 4.444 2.315 -21.019 1.00 0.00 12 ASN A CA 10
ATOM 15208 C C . ASN A 1 12 ? 5.352 1.471 -21.908 1.00 0.00 12 ASN A C 10
ATOM 15209 O O . ASN A 1 12 ? 5.035 0.327 -22.229 1.00 0.00 12 ASN A O 10
ATOM 15220 N N . ASN A 1 13 ? 6.484 2.046 -22.302 1.00 0.00 13 ASN A N 10
ATOM 15221 C CA . ASN A 1 13 ? 7.440 1.347 -23.154 1.00 0.00 13 ASN A CA 10
ATOM 15222 C C . ASN A 1 13 ? 8.328 0.420 -22.330 1.00 0.00 13 ASN A C 10
ATOM 15223 O O . ASN A 1 13 ? 8.842 -0.578 -22.836 1.00 0.00 13 ASN A O 10
ATOM 15234 N N . PHE A 1 14 ? 8.502 0.756 -21.056 1.00 0.00 14 PHE A N 10
ATOM 15235 C CA . PHE A 1 14 ? 9.328 -0.045 -20.160 1.00 0.00 14 PHE A CA 10
ATOM 15236 C C . PHE A 1 14 ? 8.463 -0.941 -19.279 1.00 0.00 14 PHE A C 10
ATOM 15237 O O . PHE A 1 14 ? 7.280 -0.670 -19.071 1.00 0.00 14 PHE A O 10
ATOM 15254 N N . ILE A 1 15 ? 9.062 -2.010 -18.764 1.00 0.00 15 ILE A N 10
ATOM 15255 C CA . ILE A 1 15 ? 8.347 -2.946 -17.904 1.00 0.00 15 ILE A CA 10
ATOM 15256 C C . ILE A 1 15 ? 9.163 -3.284 -16.661 1.00 0.00 15 ILE A C 10
ATOM 15257 O O . ILE A 1 15 ? 10.302 -3.742 -16.757 1.00 0.00 15 ILE A O 10
ATOM 15273 N N . THR A 1 16 ? 8.572 -3.056 -15.492 1.00 0.00 16 THR A N 10
ATOM 15274 C CA . THR A 1 16 ? 9.242 -3.337 -14.229 1.00 0.00 16 THR A CA 10
ATOM 15275 C C . THR A 1 16 ? 9.535 -4.825 -14.081 1.00 0.00 16 THR A C 10
ATOM 15276 O O . THR A 1 16 ? 8.914 -5.658 -14.740 1.00 0.00 16 THR A O 10
ATOM 15287 N N . GLY A 1 17 ? 10.484 -5.154 -13.210 1.00 0.00 17 GLY A N 10
ATOM 15288 C CA . GLY A 1 17 ? 10.842 -6.543 -12.990 1.00 0.00 17 GLY A CA 10
ATOM 15289 C C . GLY A 1 17 ? 9.659 -7.384 -12.553 1.00 0.00 17 GLY A C 10
ATOM 15290 O O . GLY A 1 17 ? 9.383 -8.432 -13.136 1.00 0.00 17 GLY A O 10
ATOM 15294 N N . VAL A 1 18 ? 8.957 -6.924 -11.521 1.00 0.00 18 VAL A N 10
ATOM 15295 C CA . VAL A 1 18 ? 7.798 -7.641 -11.005 1.00 0.00 18 VAL A CA 10
ATOM 15296 C C . VAL A 1 18 ? 6.815 -7.974 -12.122 1.00 0.00 18 VAL A C 10
ATOM 15297 O O . VAL A 1 18 ? 6.105 -8.978 -12.059 1.00 0.00 18 VAL A O 10
ATOM 15310 N N . ARG 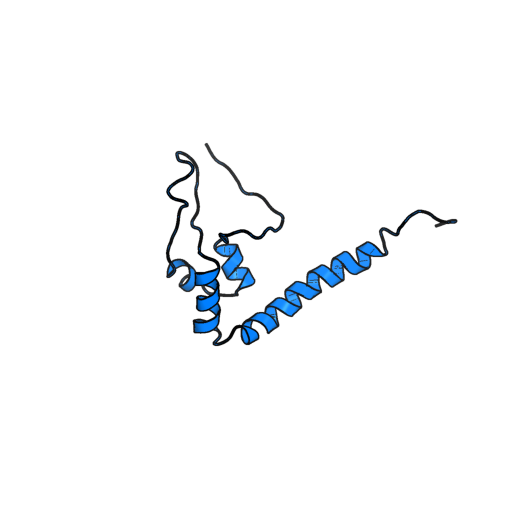A 1 19 ? 6.780 -7.125 -13.144 1.00 0.00 19 ARG A N 10
ATOM 15311 C CA . ARG A 1 19 ? 5.884 -7.328 -14.275 1.00 0.00 19 ARG A CA 10
ATOM 15312 C C . ARG A 1 19 ? 6.417 -8.417 -15.203 1.00 0.00 19 ARG A C 10
ATOM 15313 O O . ARG A 1 19 ? 5.656 -9.238 -15.714 1.00 0.00 19 ARG A O 10
ATOM 15334 N N . ALA A 1 20 ? 7.729 -8.416 -15.415 1.00 0.00 20 ALA A N 10
ATOM 15335 C CA . ALA A 1 20 ? 8.364 -9.403 -16.278 1.00 0.00 20 ALA A CA 10
ATOM 15336 C C . ALA A 1 20 ? 8.398 -10.775 -15.612 1.00 0.00 20 ALA A C 10
ATOM 15337 O O . ALA A 1 20 ? 8.340 -11.804 -16.285 1.00 0.00 20 ALA A O 10
ATOM 15344 N N . ILE A 1 21 ? 8.494 -10.781 -14.287 1.00 0.00 21 ILE A N 10
ATOM 15345 C CA . ILE A 1 21 ? 8.536 -12.026 -13.530 1.00 0.00 21 ILE A CA 10
ATOM 15346 C C . ILE A 1 21 ? 7.172 -12.709 -13.519 1.00 0.00 21 ILE A C 10
ATOM 15347 O O . ILE A 1 21 ? 7.077 -13.925 -13.361 1.00 0.00 21 ILE A O 10
ATOM 15363 N N . ASN A 1 22 ? 6.119 -11.916 -13.690 1.00 0.00 22 ASN A N 10
ATOM 15364 C CA . ASN A 1 22 ? 4.759 -12.445 -13.701 1.00 0.00 22 ASN A CA 10
ATOM 15365 C C . ASN A 1 22 ? 4.315 -12.774 -15.123 1.00 0.00 22 ASN A C 10
ATOM 15366 O O . ASN A 1 22 ? 3.458 -13.631 -15.333 1.00 0.00 22 ASN A O 10
ATOM 15377 N N . GLU A 1 23 ? 4.906 -12.086 -16.096 1.00 0.00 23 GLU A N 10
ATOM 15378 C CA . GLU A 1 23 ? 4.570 -12.306 -17.498 1.00 0.00 23 GLU A CA 10
ATOM 15379 C C . GLU A 1 23 ? 5.460 -13.385 -18.108 1.00 0.00 23 GLU A C 10
ATOM 15380 O O . GLU A 1 23 ? 4.975 -14.416 -18.573 1.00 0.00 23 GLU A O 10
ATOM 15392 N N . PHE A 1 24 ? 6.766 -13.140 -18.102 1.00 0.00 24 PHE A N 10
ATOM 15393 C CA . PHE A 1 24 ? 7.725 -14.089 -18.655 1.00 0.00 24 PHE A CA 10
ATOM 15394 C C . PHE A 1 24 ? 7.886 -15.297 -17.737 1.00 0.00 24 PHE A C 10
ATOM 15395 O O . PHE A 1 24 ? 8.407 -16.336 -18.146 1.00 0.00 24 PHE A O 10
ATOM 15412 N N . CYS A 1 25 ? 7.435 -15.154 -16.496 1.00 0.00 25 CYS A N 10
ATOM 15413 C CA . CYS A 1 25 ? 7.530 -16.233 -15.519 1.00 0.00 25 CYS A CA 10
ATOM 15414 C C . CYS A 1 25 ? 8.983 -16.640 -15.298 1.00 0.00 25 CYS A C 10
ATOM 15415 O O . CYS A 1 25 ? 9.375 -17.768 -15.599 1.00 0.00 25 CYS A O 10
ATOM 15423 N N . LEU A 1 26 ? 9.777 -15.715 -14.771 1.00 0.00 26 LEU A N 10
ATOM 15424 C CA . LEU A 1 26 ? 11.189 -15.977 -14.511 1.00 0.00 26 LEU A CA 10
ATOM 15425 C C . LEU A 1 26 ? 11.499 -15.857 -13.022 1.00 0.00 26 LEU A C 10
ATOM 15426 O O . LEU A 1 26 ? 10.594 -15.751 -12.194 1.00 0.00 26 LEU A O 10
ATOM 15442 N N . LYS A 1 27 ? 12.785 -15.871 -12.688 1.00 0.00 27 LYS A N 10
ATOM 15443 C CA . LYS A 1 27 ? 13.217 -15.760 -11.300 1.00 0.00 27 LYS A CA 10
ATOM 15444 C C . LYS A 1 27 ? 13.405 -14.300 -10.903 1.00 0.00 27 LYS A C 10
ATOM 15445 O O . LYS A 1 27 ? 13.351 -13.405 -11.748 1.00 0.00 27 LYS A O 10
ATOM 15464 N N . SER A 1 28 ? 13.627 -14.065 -9.614 1.00 0.00 28 SER A N 10
ATOM 15465 C CA . SER A 1 28 ? 13.821 -12.712 -9.106 1.00 0.00 28 SER A CA 10
ATOM 15466 C C . SER A 1 28 ? 15.231 -12.214 -9.410 1.00 0.00 28 SER A C 10
ATOM 15467 O O . SER A 1 28 ? 15.412 -11.121 -9.947 1.00 0.00 28 SER A O 10
ATOM 15475 N N . SER A 1 29 ? 16.226 -13.024 -9.063 1.00 0.00 29 SER A N 10
ATOM 15476 C CA . SER A 1 29 ? 17.620 -12.665 -9.295 1.00 0.00 29 SER A CA 10
ATOM 15477 C C . SER A 1 29 ? 17.886 -12.454 -10.782 1.00 0.00 29 SER A C 10
ATOM 15478 O O . SER A 1 29 ? 18.787 -11.707 -11.163 1.00 0.00 29 SER A O 10
ATOM 15486 N N . ASP A 1 30 ? 17.096 -13.118 -11.618 1.00 0.00 30 ASP A N 10
ATOM 15487 C CA . ASP A 1 30 ? 17.244 -13.004 -13.064 1.00 0.00 30 ASP A CA 10
ATOM 15488 C C . ASP A 1 30 ? 17.154 -11.546 -13.506 1.00 0.00 30 ASP A C 10
ATOM 15489 O O . ASP A 1 30 ? 18.074 -11.018 -14.132 1.00 0.00 30 ASP A O 10
ATOM 15498 N N . LEU A 1 31 ? 16.040 -10.902 -13.178 1.00 0.00 31 LEU A N 10
ATOM 15499 C CA . LEU A 1 31 ? 15.828 -9.505 -13.541 1.00 0.00 31 LEU A CA 10
ATOM 15500 C C . LEU A 1 31 ? 16.987 -8.636 -13.063 1.00 0.00 31 LEU A C 10
ATOM 15501 O O . LEU A 1 31 ? 17.428 -7.731 -13.770 1.00 0.00 31 LEU A O 10
ATOM 15517 N N . GLU A 1 32 ? 17.477 -8.921 -11.860 1.00 0.00 32 GLU A N 10
ATOM 15518 C CA . GLU A 1 32 ? 18.586 -8.166 -11.290 1.00 0.00 32 GLU A CA 10
ATOM 15519 C C . GLU A 1 32 ? 19.789 -8.173 -12.228 1.00 0.00 32 GLU A C 10
ATOM 15520 O O . GLU A 1 32 ? 20.614 -7.261 -12.202 1.00 0.00 32 GLU A O 10
ATOM 15532 N N . GLN A 1 33 ? 19.881 -9.210 -13.055 1.00 0.00 33 GLN A N 10
ATOM 15533 C CA . GLN A 1 33 ? 20.984 -9.337 -14.001 1.00 0.00 33 GLN A CA 10
ATOM 15534 C C . GLN A 1 33 ? 20.892 -8.273 -15.089 1.00 0.00 33 GLN A C 10
ATOM 15535 O O . GLN A 1 33 ? 21.901 -7.885 -15.679 1.00 0.00 33 GLN A O 10
ATOM 15549 N N . LEU A 1 34 ? 19.677 -7.805 -15.351 1.00 0.00 34 LEU A N 10
ATOM 15550 C CA . LEU A 1 34 ? 19.453 -6.785 -16.370 1.00 0.00 34 LEU A CA 10
ATOM 15551 C C . LEU A 1 34 ? 19.736 -5.392 -15.817 1.00 0.00 34 LEU A C 10
ATOM 15552 O O . LEU A 1 34 ? 19.801 -5.196 -14.604 1.00 0.00 34 LEU A O 10
ATOM 15568 N N . ARG A 1 35 ? 19.900 -4.426 -16.716 1.00 0.00 35 ARG A N 10
ATOM 15569 C CA . ARG A 1 35 ? 20.174 -3.051 -16.318 1.00 0.00 35 ARG A CA 10
ATOM 15570 C C . ARG A 1 35 ? 18.902 -2.361 -15.834 1.00 0.00 35 ARG A C 10
ATOM 15571 O O . ARG A 1 35 ? 17.880 -2.367 -16.520 1.00 0.00 35 ARG A O 10
ATOM 15592 N N . LYS A 1 36 ? 18.972 -1.766 -14.648 1.00 0.00 36 LYS A N 10
ATOM 15593 C CA . LYS A 1 36 ? 17.828 -1.071 -14.072 1.00 0.00 36 LYS A CA 10
ATOM 15594 C C . LYS A 1 36 ? 17.552 0.232 -14.815 1.00 0.00 36 LYS A C 10
ATOM 15595 O O . LYS A 1 36 ? 18.155 1.265 -14.521 1.00 0.00 36 LYS A O 10
ATOM 15614 N N . ILE A 1 37 ? 16.637 0.177 -15.777 1.00 0.00 37 ILE A N 10
ATOM 15615 C CA . ILE A 1 37 ? 16.280 1.354 -16.560 1.00 0.00 37 ILE A CA 10
ATOM 15616 C C . ILE A 1 37 ? 15.465 2.340 -15.729 1.00 0.00 37 ILE A C 10
ATOM 15617 O O . ILE A 1 37 ? 14.282 2.119 -15.469 1.00 0.00 37 ILE A O 10
ATOM 15633 N N . ARG A 1 38 ? 16.105 3.429 -15.318 1.00 0.00 38 ARG A N 10
ATOM 15634 C CA . ARG A 1 38 ? 15.440 4.450 -14.518 1.00 0.00 38 ARG A CA 10
ATOM 15635 C C . ARG A 1 38 ? 14.932 5.587 -15.400 1.00 0.00 38 ARG A C 10
ATOM 15636 O O . ARG A 1 38 ? 14.817 6.728 -14.953 1.00 0.00 38 ARG A O 10
ATOM 15657 N N . ARG A 1 39 ? 14.630 5.266 -16.654 1.00 0.00 39 ARG A N 10
ATOM 15658 C CA . ARG A 1 39 ? 14.137 6.261 -17.599 1.00 0.00 39 ARG A CA 10
ATOM 15659 C C . ARG A 1 39 ? 15.075 7.462 -17.664 1.00 0.00 39 ARG A C 10
ATOM 15660 O O . ARG A 1 39 ? 16.179 7.430 -17.119 1.00 0.00 39 ARG A O 10
ATOM 15681 N N . ARG A 1 40 ? 14.629 8.520 -18.334 1.00 0.00 40 ARG A N 10
ATOM 15682 C CA . ARG A 1 40 ? 15.429 9.730 -18.471 1.00 0.00 40 ARG A CA 10
ATOM 15683 C C . ARG A 1 40 ? 14.597 10.971 -18.161 1.00 0.00 40 ARG A C 10
ATOM 15684 O O . ARG A 1 40 ? 13.590 11.234 -18.818 1.00 0.00 40 ARG A O 10
ATOM 15705 N N . SER A 1 41 ? 15.024 11.728 -17.156 1.00 0.00 41 SER A N 10
ATOM 15706 C CA . SER A 1 41 ? 14.316 12.938 -16.756 1.00 0.00 41 SER A CA 10
ATOM 15707 C C . SER A 1 41 ? 15.244 13.887 -16.004 1.00 0.00 41 SER A C 10
ATOM 15708 O O . SER A 1 41 ? 16.291 13.494 -15.488 1.00 0.00 41 SER A O 10
ATOM 15716 N N . PRO A 1 42 ? 14.852 15.168 -15.938 1.00 0.00 42 PRO A N 10
ATOM 15717 C CA . PRO A 1 42 ? 15.634 16.201 -15.250 1.00 0.00 42 PRO A CA 10
ATOM 15718 C C . PRO A 1 42 ? 15.628 16.019 -13.736 1.00 0.00 42 PRO A C 10
ATOM 15719 O O . PRO A 1 42 ? 14.743 15.368 -13.182 1.00 0.00 42 PRO A O 10
ATOM 15730 N N . HIS A 1 43 ? 16.622 16.601 -13.072 1.00 0.00 43 HIS A N 10
ATOM 15731 C CA . HIS A 1 43 ? 16.731 16.504 -11.621 1.00 0.00 43 HIS A CA 10
ATOM 15732 C C . HIS A 1 43 ? 16.836 15.047 -11.180 1.00 0.00 43 HIS A C 10
ATOM 15733 O O . HIS A 1 43 ? 16.941 14.144 -12.009 1.00 0.00 43 HIS A O 10
ATOM 15747 N N . GLU A 1 44 ? 16.808 14.827 -9.869 1.00 0.00 44 GLU A N 10
ATOM 15748 C CA . GLU A 1 44 ? 16.902 13.479 -9.319 1.00 0.00 44 GLU A CA 10
ATOM 15749 C C . GLU A 1 44 ? 16.328 13.427 -7.906 1.00 0.00 44 GLU A C 10
ATOM 15750 O O . GLU A 1 44 ? 16.799 12.666 -7.061 1.00 0.00 44 GLU A O 10
ATOM 15762 N N . ASP A 1 45 ? 15.308 14.242 -7.658 1.00 0.00 45 ASP A N 10
ATOM 15763 C CA . ASP A 1 45 ? 14.669 14.289 -6.348 1.00 0.00 45 ASP A CA 10
ATOM 15764 C C . ASP A 1 45 ? 13.316 13.585 -6.378 1.00 0.00 45 ASP A C 10
ATOM 15765 O O . ASP A 1 45 ? 12.282 14.190 -6.093 1.00 0.00 45 ASP A O 10
ATOM 15774 N N . THR A 1 46 ? 13.329 12.302 -6.727 1.00 0.00 46 THR A N 10
ATOM 15775 C CA . THR A 1 46 ? 12.104 11.516 -6.797 1.00 0.00 46 THR A CA 10
ATOM 15776 C C . THR A 1 46 ? 12.361 10.062 -6.418 1.00 0.00 46 THR A C 10
ATOM 15777 O O . THR A 1 46 ? 13.317 9.449 -6.890 1.00 0.00 46 THR A O 10
ATOM 15788 N N . GLU A 1 47 ? 11.501 9.517 -5.564 1.00 0.00 47 GLU A N 10
ATOM 15789 C CA . GLU A 1 47 ? 11.636 8.134 -5.122 1.00 0.00 47 GLU A CA 10
ATOM 15790 C C . GLU A 1 47 ? 10.581 7.248 -5.777 1.00 0.00 47 GLU A C 10
ATOM 15791 O O . GLU A 1 47 ? 9.436 7.193 -5.330 1.00 0.00 47 GLU A O 10
ATOM 15803 N N . SER A 1 48 ? 10.976 6.555 -6.841 1.00 0.00 48 SER A N 10
ATOM 15804 C CA . SER A 1 48 ? 10.064 5.675 -7.561 1.00 0.00 48 SER A CA 10
ATOM 15805 C C . SER A 1 48 ? 10.803 4.458 -8.109 1.00 0.00 48 SER A C 10
ATOM 15806 O O . SER A 1 48 ? 11.942 4.562 -8.565 1.00 0.00 48 SER A O 10
ATOM 15814 N N . PHE A 1 49 ? 10.147 3.303 -8.061 1.00 0.00 49 PHE A N 10
ATOM 15815 C CA . PHE A 1 49 ? 10.741 2.065 -8.551 1.00 0.00 49 PHE A CA 10
ATOM 15816 C C . PHE A 1 49 ? 11.240 2.231 -9.984 1.00 0.00 49 PHE A C 10
ATOM 15817 O O . PHE A 1 49 ? 10.757 3.086 -10.727 1.00 0.00 49 PHE A O 10
ATOM 15834 N N . THR A 1 50 ? 12.212 1.408 -10.365 1.00 0.00 50 THR A N 10
ATOM 15835 C CA . THR A 1 50 ? 12.778 1.463 -11.707 1.00 0.00 50 THR A CA 10
ATOM 15836 C C . THR A 1 50 ? 12.134 0.425 -12.619 1.00 0.00 50 THR A C 10
ATOM 15837 O O . THR A 1 50 ? 11.499 -0.520 -12.150 1.00 0.00 50 THR A O 10
ATOM 15848 N N . VAL A 1 51 ? 12.303 0.606 -13.925 1.00 0.00 51 VAL A N 10
ATOM 15849 C CA . VAL A 1 51 ? 11.739 -0.316 -14.903 1.00 0.00 51 VAL A CA 10
ATOM 15850 C C . VAL A 1 51 ? 12.837 -0.996 -15.714 1.00 0.00 51 VAL A C 10
ATOM 15851 O O . VAL A 1 51 ? 14.005 -0.613 -15.640 1.00 0.00 51 VAL A O 10
ATOM 15864 N N . TYR A 1 52 ? 12.455 -2.007 -16.486 1.00 0.00 52 TYR A N 10
ATOM 15865 C CA . TYR A 1 52 ? 13.408 -2.742 -17.310 1.00 0.00 52 TYR A CA 10
ATOM 15866 C C . TYR A 1 52 ? 13.049 -2.630 -18.789 1.00 0.00 52 TYR A C 10
ATOM 15867 O O . TYR A 1 52 ? 11.890 -2.410 -19.144 1.00 0.00 52 TYR A O 10
ATOM 15885 N N . LEU A 1 53 ? 14.051 -2.785 -19.647 1.00 0.00 53 LEU A N 10
ATOM 15886 C CA . LEU A 1 53 ? 13.844 -2.703 -21.088 1.00 0.00 53 LEU A CA 10
ATOM 15887 C C . LEU A 1 53 ? 13.132 -3.948 -21.608 1.00 0.00 53 LEU A C 10
ATOM 15888 O O . LEU A 1 53 ? 13.633 -5.064 -21.470 1.00 0.00 53 LEU A O 10
ATOM 15904 N N . ARG A 1 54 ? 11.963 -3.749 -22.207 1.00 0.00 54 ARG A N 10
ATOM 15905 C CA . ARG A 1 54 ? 11.183 -4.856 -22.749 1.00 0.00 54 ARG A CA 10
ATOM 15906 C C . ARG A 1 54 ? 12.033 -5.713 -23.682 1.00 0.00 54 ARG A C 10
ATOM 15907 O O . ARG A 1 54 ? 11.890 -6.935 -23.720 1.00 0.00 54 ARG A O 10
ATOM 15928 N N . SER A 1 55 ? 12.916 -5.064 -24.434 1.00 0.00 55 SER A N 10
ATOM 15929 C CA . SER A 1 55 ? 13.785 -5.767 -25.371 1.00 0.00 55 SER A CA 10
ATOM 15930 C C . SER A 1 55 ? 14.811 -6.617 -24.628 1.00 0.00 55 SER A C 10
ATOM 15931 O O . SER A 1 55 ? 15.235 -7.665 -25.115 1.00 0.00 55 SER A O 10
ATOM 15939 N N . ASP A 1 56 ? 15.204 -6.158 -23.445 1.00 0.00 56 ASP A N 10
ATOM 15940 C CA . ASP A 1 56 ? 16.179 -6.876 -22.632 1.00 0.00 56 ASP A CA 10
ATOM 15941 C C . ASP A 1 56 ? 15.561 -8.130 -22.023 1.00 0.00 56 ASP A C 10
ATOM 15942 O O . ASP A 1 56 ? 16.094 -9.230 -22.167 1.00 0.00 56 ASP A O 10
ATOM 15951 N N . VAL A 1 57 ? 14.433 -7.956 -21.341 1.00 0.00 57 VAL A N 10
ATOM 15952 C CA . VAL A 1 57 ? 13.742 -9.074 -20.709 1.00 0.00 57 VAL A CA 10
ATOM 15953 C C . VAL A 1 57 ? 13.321 -10.114 -21.742 1.00 0.00 57 VAL A C 10
ATOM 15954 O O . VAL A 1 57 ? 13.214 -11.300 -21.434 1.00 0.00 57 VAL A O 10
ATOM 15967 N N . GLU A 1 58 ? 13.082 -9.659 -22.968 1.00 0.00 58 GLU A N 10
ATOM 15968 C CA . GLU A 1 58 ? 12.672 -10.551 -24.046 1.00 0.00 58 GLU A CA 10
ATOM 15969 C C . GLU A 1 58 ? 13.674 -11.688 -24.223 1.00 0.00 58 GLU A C 10
ATOM 15970 O O . GLU A 1 58 ? 13.298 -12.819 -24.528 1.00 0.00 58 GLU A O 10
ATOM 15982 N N . ALA A 1 59 ? 14.952 -11.378 -24.030 1.00 0.00 59 ALA A N 10
ATOM 15983 C CA . ALA A 1 59 ? 16.009 -12.373 -24.166 1.00 0.00 59 ALA A CA 10
ATOM 15984 C C . ALA A 1 59 ? 16.215 -13.136 -22.863 1.00 0.00 59 ALA A C 10
ATOM 15985 O O . ALA A 1 59 ? 16.579 -14.312 -22.871 1.00 0.00 59 ALA A O 10
ATOM 15992 N N . LYS A 1 60 ? 15.982 -12.460 -21.743 1.00 0.00 60 LYS A N 10
ATOM 15993 C CA . LYS A 1 60 ? 16.141 -13.074 -20.430 1.00 0.00 60 LYS A CA 10
ATOM 15994 C C . LYS A 1 60 ? 15.299 -14.341 -20.316 1.00 0.00 60 LYS A C 10
ATOM 15995 O O . LYS A 1 60 ? 15.621 -15.244 -19.545 1.00 0.00 60 LYS A O 10
ATOM 16014 N N . SER A 1 61 ? 14.220 -14.401 -21.090 1.00 0.00 61 SER A N 10
ATOM 16015 C CA . SER A 1 61 ? 13.331 -15.556 -21.074 1.00 0.00 61 SER A CA 10
ATOM 16016 C C . SER A 1 61 ? 13.862 -16.663 -21.979 1.00 0.00 61 SER A C 10
ATOM 16017 O O . SER A 1 61 ? 13.580 -17.844 -21.767 1.00 0.00 61 SER A O 10
ATOM 16025 N N . LEU A 1 62 ? 14.634 -16.275 -22.988 1.00 0.00 62 LEU A N 10
ATOM 16026 C CA . LEU A 1 62 ? 15.206 -17.233 -23.927 1.00 0.00 62 LEU A CA 10
ATOM 16027 C C . LEU A 1 62 ? 16.438 -17.908 -23.333 1.00 0.00 62 LEU A C 10
ATOM 16028 O O . LEU A 1 62 ? 16.696 -19.084 -23.587 1.00 0.00 62 LEU A O 10
ATOM 16044 N N . GLU A 1 63 ? 17.194 -17.155 -22.540 1.00 0.00 63 GLU A N 10
ATOM 16045 C CA . GLU A 1 63 ? 18.398 -17.682 -21.908 1.00 0.00 63 GLU A CA 10
ATOM 16046 C C . GLU A 1 63 ? 18.044 -18.620 -20.758 1.00 0.00 63 GLU A C 10
ATOM 16047 O O . GLU A 1 63 ? 18.824 -19.501 -20.397 1.00 0.00 63 GLU A O 10
ATOM 16059 N N . VAL A 1 64 ? 16.861 -18.422 -20.184 1.00 0.00 64 VAL A N 10
ATOM 16060 C CA . VAL A 1 64 ? 16.402 -19.249 -19.075 1.00 0.00 64 VAL A CA 10
ATOM 16061 C C . VAL A 1 64 ? 15.637 -20.469 -19.578 1.00 0.00 64 VAL A C 10
ATOM 16062 O O . VAL A 1 64 ? 16.138 -21.592 -19.528 1.00 0.00 64 VAL A O 10
ATOM 16075 N N . TRP A 1 65 ? 14.423 -20.239 -20.063 1.00 0.00 65 TRP A N 10
ATOM 16076 C CA . TRP A 1 65 ? 13.588 -21.320 -20.576 1.00 0.00 65 TRP A CA 10
ATOM 16077 C C . TRP A 1 65 ? 14.261 -22.015 -21.754 1.00 0.00 65 TRP A C 10
ATOM 16078 O O . TRP A 1 65 ? 14.000 -23.185 -22.029 1.00 0.00 65 TRP A O 10
ATOM 16099 N N . GLY A 1 66 ? 15.130 -21.285 -22.448 1.00 0.00 66 GLY A N 10
ATOM 16100 C CA . GLY A 1 66 ? 15.827 -21.849 -23.590 1.00 0.00 66 GLY A CA 10
ATOM 16101 C C . GLY A 1 66 ? 15.337 -21.282 -24.907 1.00 0.00 66 GLY A C 10
ATOM 16102 O O . GLY A 1 66 ? 16.131 -21.012 -25.808 1.00 0.00 66 GLY A O 10
ATOM 16106 N N . SER A 1 67 ? 14.025 -21.102 -25.020 1.00 0.00 67 SER A N 10
ATOM 16107 C CA . SER A 1 67 ? 13.430 -20.568 -26.240 1.00 0.00 67 SER A CA 10
ATOM 16108 C C . SER A 1 67 ? 12.097 -19.888 -25.940 1.00 0.00 67 SER A C 10
ATOM 16109 O O . SER A 1 67 ? 11.470 -20.122 -24.907 1.00 0.00 67 SER A O 10
ATOM 16117 N N . PRO A 1 68 ? 11.653 -19.025 -26.866 1.00 0.00 68 PRO A N 10
ATOM 16118 C CA . PRO A 1 68 ? 10.391 -18.293 -26.726 1.00 0.00 68 PRO A CA 10
ATOM 16119 C C . PRO A 1 68 ? 9.175 -19.205 -26.851 1.00 0.00 68 PRO A C 10
ATOM 16120 O O . PRO A 1 68 ? 8.070 -18.840 -26.451 1.00 0.00 68 PRO A O 10
ATOM 16131 N N . GLU A 1 69 ? 9.387 -20.393 -27.409 1.00 0.00 69 GLU A N 10
ATOM 16132 C CA . GLU A 1 69 ? 8.306 -21.356 -27.587 1.00 0.00 69 GLU A CA 10
ATOM 16133 C C . GLU A 1 69 ? 7.925 -21.998 -26.255 1.00 0.00 69 GLU A C 10
ATOM 16134 O O . GLU A 1 69 ? 6.754 -22.280 -26.003 1.00 0.00 69 GLU A O 10
ATOM 16146 N N . ALA A 1 70 ? 8.923 -22.226 -25.408 1.00 0.00 70 ALA A N 10
ATOM 16147 C CA . ALA A 1 70 ? 8.693 -22.832 -24.102 1.00 0.00 70 ALA A CA 10
ATOM 16148 C C . ALA A 1 70 ? 7.754 -21.977 -23.258 1.00 0.00 70 ALA A C 10
ATOM 16149 O O . ALA A 1 70 ? 6.827 -22.490 -22.629 1.00 0.00 70 ALA A O 10
ATOM 16156 N N . LEU A 1 71 ? 8.000 -20.671 -23.247 1.00 0.00 71 LEU A N 10
ATOM 16157 C CA . LEU A 1 71 ? 7.176 -19.744 -22.478 1.00 0.00 71 LEU A CA 10
ATOM 16158 C C . LEU A 1 71 ? 5.813 -19.554 -23.135 1.00 0.00 71 LEU A C 10
ATOM 16159 O O . LEU A 1 71 ? 4.791 -19.468 -22.454 1.00 0.00 71 LEU A O 10
ATOM 16175 N N . ALA A 1 72 ? 5.805 -19.491 -24.462 1.00 0.00 72 ALA A N 10
ATOM 16176 C CA . ALA A 1 72 ? 4.567 -19.315 -25.211 1.00 0.00 72 ALA A CA 10
ATOM 16177 C C . ALA A 1 72 ? 3.541 -20.378 -24.833 1.00 0.00 72 ALA A C 10
ATOM 16178 O O . ALA A 1 72 ? 2.338 -20.116 -24.822 1.00 0.00 72 ALA A O 10
ATOM 16185 N N . ARG A 1 73 ? 4.024 -21.576 -24.523 1.00 0.00 73 ARG A N 10
ATOM 16186 C CA . ARG A 1 73 ? 3.148 -22.679 -24.146 1.00 0.00 73 ARG A CA 10
ATOM 16187 C C . ARG A 1 73 ? 2.254 -22.287 -22.973 1.00 0.00 73 ARG A C 10
ATOM 16188 O O . ARG A 1 73 ? 1.079 -22.648 -22.928 1.00 0.00 73 ARG A O 10
ATOM 16209 N N . GLU A 1 74 ? 2.821 -21.546 -22.025 1.00 0.00 74 GLU A N 10
ATOM 16210 C CA . GLU A 1 74 ? 2.076 -21.107 -20.852 1.00 0.00 74 GLU A CA 10
ATOM 16211 C C . GLU A 1 74 ? 1.293 -19.832 -21.151 1.00 0.00 74 GLU A C 10
ATOM 16212 O O . GLU A 1 74 ? 0.227 -19.596 -20.581 1.00 0.00 74 GLU A O 10
ATOM 16224 N N . LYS A 1 75 ? 1.829 -19.012 -22.049 1.00 0.00 75 LYS A N 10
ATOM 16225 C CA . LYS A 1 75 ? 1.182 -17.761 -22.425 1.00 0.00 75 LYS A CA 10
ATOM 16226 C C . LYS A 1 75 ? -0.130 -18.026 -23.158 1.00 0.00 75 LYS A C 10
ATOM 16227 O O . LYS A 1 75 ? -1.114 -17.311 -22.969 1.00 0.00 75 LYS A O 10
ATOM 16246 N N . LYS A 1 76 ? -0.137 -19.058 -23.994 1.00 0.00 76 LYS A N 10
ATOM 16247 C CA . LYS A 1 76 ? -1.328 -19.420 -24.754 1.00 0.00 76 LYS A CA 10
ATOM 16248 C C . LYS A 1 76 ? -2.499 -19.716 -23.821 1.00 0.00 76 LYS A C 10
ATOM 16249 O O . LYS A 1 76 ? -3.630 -19.301 -24.078 1.00 0.00 76 LYS A O 10
ATOM 16268 N N . LEU A 1 77 ? -2.220 -20.433 -22.739 1.00 0.00 77 LEU A N 10
ATOM 16269 C CA . LEU A 1 77 ? -3.250 -20.783 -21.767 1.00 0.00 77 LEU A CA 10
ATOM 16270 C C . LEU A 1 77 ? -3.874 -19.530 -21.160 1.00 0.00 77 LEU A C 10
ATOM 16271 O O . LEU A 1 77 ? -5.062 -19.265 -21.342 1.00 0.00 77 LEU A O 10
ATOM 16287 N N . ARG A 1 78 ? -3.064 -18.761 -20.440 1.00 0.00 78 ARG A N 10
ATOM 16288 C CA . ARG A 1 78 ? -3.535 -17.536 -19.807 1.00 0.00 78 ARG A CA 10
ATOM 16289 C C . ARG A 1 78 ? -4.174 -16.605 -20.833 1.00 0.00 78 ARG A C 10
ATOM 16290 O O . ARG A 1 78 ? -5.086 -15.842 -20.514 1.00 0.00 78 ARG A O 10
ATOM 16311 N N . LYS A 1 79 ? -3.688 -16.672 -22.068 1.00 0.00 79 LYS A N 10
ATOM 16312 C CA . LYS A 1 79 ? -4.210 -15.836 -23.143 1.00 0.00 79 LYS A CA 10
ATOM 16313 C C . LYS A 1 79 ? -5.677 -16.154 -23.415 1.00 0.00 79 LYS A C 10
ATOM 16314 O O . LYS A 1 79 ? -6.532 -15.271 -23.360 1.00 0.00 79 LYS A O 10
ATOM 16333 N N . GLU A 1 80 ? -5.960 -17.420 -23.707 1.00 0.00 80 GLU A N 10
ATOM 16334 C CA . GLU A 1 80 ? -7.324 -17.852 -23.987 1.00 0.00 80 GLU A CA 10
ATOM 16335 C C . GLU A 1 80 ? -8.229 -17.611 -22.782 1.00 0.00 80 GLU A C 10
ATOM 16336 O O . GLU A 1 80 ? -9.433 -17.403 -22.928 1.00 0.00 80 GLU A O 10
ATOM 16348 N N . ALA A 1 81 ? -7.639 -17.641 -21.591 1.00 0.00 81 ALA A N 10
ATOM 16349 C CA . ALA A 1 81 ? -8.391 -17.424 -20.361 1.00 0.00 81 ALA A CA 10
ATOM 16350 C C . ALA A 1 81 ? -9.007 -16.030 -20.333 1.00 0.00 81 ALA A C 10
ATOM 16351 O O . ALA A 1 81 ? -10.182 -15.868 -20.003 1.00 0.00 81 ALA A O 10
ATOM 16358 N N . GLU A 1 82 ? -8.207 -15.026 -20.680 1.00 0.00 82 GLU A N 10
ATOM 16359 C CA . GLU A 1 82 ? -8.676 -13.646 -20.692 1.00 0.00 82 GLU A CA 10
ATOM 16360 C C . GLU A 1 82 ? -9.739 -13.441 -21.767 1.00 0.00 82 GLU A C 10
ATOM 16361 O O . GLU A 1 82 ? -10.699 -12.695 -21.572 1.00 0.00 82 GLU A O 10
ATOM 16373 N N . ILE A 1 83 ? -9.561 -14.110 -22.902 1.00 0.00 83 ILE A N 10
ATOM 16374 C CA . ILE A 1 83 ? -10.505 -14.002 -24.007 1.00 0.00 83 ILE A CA 10
ATOM 16375 C C . ILE A 1 83 ? -11.854 -14.611 -23.640 1.00 0.00 83 ILE A C 10
ATOM 16376 O O . ILE A 1 83 ? -12.902 -14.020 -23.895 1.00 0.00 83 ILE A O 10
ATOM 16392 N N . GLU A 1 84 ? -11.818 -15.796 -23.037 1.00 0.00 84 GLU A N 10
ATOM 16393 C CA . GLU A 1 84 ? -13.038 -16.484 -22.634 1.00 0.00 84 GLU A CA 10
ATOM 16394 C C . GLU A 1 84 ? -13.750 -15.722 -21.520 1.00 0.00 84 GLU A C 10
ATOM 16395 O O . GLU A 1 84 ? -14.969 -15.812 -21.371 1.00 0.00 84 GLU A O 10
ATOM 16407 N N . TYR A 1 85 ? -12.980 -14.972 -20.739 1.00 0.00 85 TYR A N 10
ATOM 16408 C CA . TYR A 1 85 ? -13.535 -14.196 -19.637 1.00 0.00 85 TYR A CA 10
ATOM 16409 C C . TYR A 1 85 ? -14.176 -12.908 -20.145 1.00 0.00 85 TYR A C 10
ATOM 16410 O O . TYR A 1 85 ? -15.354 -12.649 -19.900 1.00 0.00 85 TYR A O 10
ATOM 16428 N N . ARG A 1 86 ? -13.391 -12.105 -20.855 1.00 0.00 86 ARG A N 10
ATOM 16429 C CA . ARG A 1 86 ? -13.880 -10.843 -21.399 1.00 0.00 86 ARG A CA 10
ATOM 16430 C C . ARG A 1 86 ? -15.014 -11.082 -22.391 1.00 0.00 86 ARG A C 10
ATOM 16431 O O . ARG A 1 86 ? -15.875 -10.224 -22.582 1.00 0.00 86 ARG A O 10
ATOM 16452 N N . GLU A 1 87 ? -15.006 -12.253 -23.020 1.00 0.00 87 GLU A N 10
ATOM 16453 C CA . GLU A 1 87 ? -16.033 -12.604 -23.994 1.00 0.00 87 GLU A CA 10
ATOM 16454 C C . GLU A 1 87 ? -17.422 -12.542 -23.365 1.00 0.00 87 GLU A C 10
ATOM 16455 O O . GLU A 1 87 ? -18.273 -11.760 -23.789 1.00 0.00 87 GLU A O 10
ATOM 16467 N N . ARG A 1 88 ? -17.644 -13.374 -22.352 1.00 0.00 88 ARG A N 10
ATOM 16468 C CA . ARG A 1 88 ? -18.929 -13.416 -21.666 1.00 0.00 88 ARG A CA 10
ATOM 16469 C C . ARG A 1 88 ? -19.240 -12.074 -21.010 1.00 0.00 88 ARG A C 10
ATOM 16470 O O . ARG A 1 88 ? -20.404 -11.724 -20.807 1.00 0.00 88 ARG A O 10
ATOM 16491 N N . LEU A 1 89 ? -18.193 -11.327 -20.679 1.00 0.00 89 LEU A N 10
ATOM 16492 C CA . LEU A 1 89 ? -18.353 -10.022 -20.045 1.00 0.00 89 LEU A CA 10
ATOM 16493 C C . LEU A 1 89 ? -19.207 -9.099 -20.908 1.00 0.00 89 LEU A C 10
ATOM 16494 O O . LEU A 1 89 ? -20.019 -8.328 -20.396 1.00 0.00 89 LEU A O 10
ATOM 16510 N N . PHE A 1 90 ? -19.020 -9.183 -22.221 1.00 0.00 90 PHE A N 10
ATOM 16511 C CA . PHE A 1 90 ? -19.774 -8.356 -23.156 1.00 0.00 90 PHE A CA 10
ATOM 16512 C C . PHE A 1 90 ? -21.268 -8.651 -23.060 1.00 0.00 90 PHE A C 10
ATOM 16513 O O . PHE A 1 90 ? -22.085 -7.738 -22.936 1.00 0.00 90 PHE A O 10
ATOM 16530 N N . ARG A 1 91 ? -21.617 -9.932 -23.118 1.00 0.00 91 ARG A N 10
ATOM 16531 C CA . ARG A 1 91 ? -23.012 -10.348 -23.039 1.00 0.00 91 ARG A CA 10
ATOM 16532 C C . ARG A 1 91 ? -23.586 -10.068 -21.653 1.00 0.00 91 ARG A C 10
ATOM 16533 O O . ARG A 1 91 ? -24.774 -9.788 -21.507 1.00 0.00 91 ARG A O 10
AT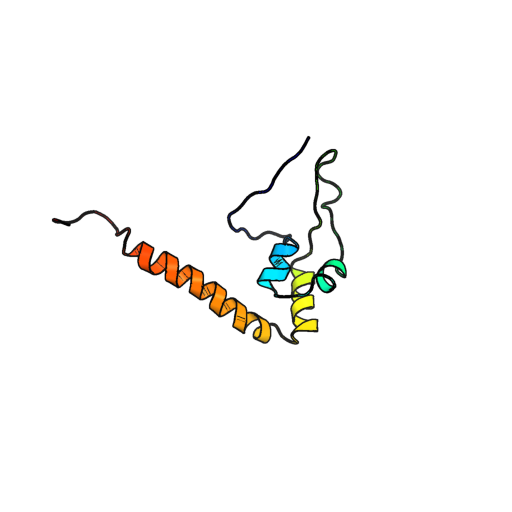OM 16554 N N . ASN A 1 92 ? -22.731 -10.147 -20.638 1.00 0.00 92 ASN A N 10
ATOM 16555 C CA . ASN A 1 92 ? -23.153 -9.904 -19.263 1.00 0.00 92 ASN A CA 10
ATOM 16556 C C . ASN A 1 92 ? -23.727 -8.499 -19.111 1.00 0.00 92 ASN A C 10
ATOM 16557 O O . ASN A 1 92 ? -24.614 -8.266 -18.290 1.00 0.00 92 ASN A O 10
ATOM 16568 N N . GLN A 1 93 ? -23.215 -7.567 -19.908 1.00 0.00 93 GLN A N 10
ATOM 16569 C CA . GLN A 1 93 ? -23.677 -6.184 -19.861 1.00 0.00 93 GLN A CA 10
ATOM 16570 C C . GLN A 1 93 ? -24.833 -5.964 -20.831 1.00 0.00 93 GLN A C 10
ATOM 16571 O O . GLN A 1 93 ? -24.654 -5.398 -21.909 1.00 0.00 93 GLN A O 10
ATOM 16585 N N . LYS A 1 94 ? -26.020 -6.415 -20.440 1.00 0.00 94 LYS A N 10
ATOM 16586 C CA . LYS A 1 94 ? -27.207 -6.267 -21.273 1.00 0.00 94 LYS A CA 10
ATOM 16587 C C . LYS A 1 94 ? -28.318 -5.548 -20.515 1.00 0.00 94 LYS A C 10
ATOM 16588 O O . LYS A 1 94 ? -28.262 -5.415 -19.292 1.00 0.00 94 LYS A O 10
ATOM 16607 N N . ILE A 1 95 ? -29.327 -5.088 -21.247 1.00 0.00 95 ILE A N 10
ATOM 16608 C CA . ILE A 1 95 ? -30.451 -4.385 -20.643 1.00 0.00 95 ILE A CA 10
ATOM 16609 C C . ILE A 1 95 ? -31.434 -5.363 -20.009 1.00 0.00 95 ILE A C 10
ATOM 16610 O O . ILE A 1 95 ? -32.071 -5.054 -19.001 1.00 0.00 95 ILE A O 10
ATOM 16626 N N . LEU A 1 96 ? -31.552 -6.544 -20.604 1.00 0.00 96 LEU A N 10
ATOM 16627 C CA . LEU A 1 96 ? -32.456 -7.571 -20.097 1.00 0.00 96 LEU A CA 10
ATOM 16628 C C . LEU A 1 96 ? -32.345 -8.850 -20.921 1.00 0.00 96 LEU A C 10
ATOM 16629 O O . LEU A 1 96 ? -31.521 -8.945 -21.830 1.00 0.00 96 LEU A O 10
ATOM 16645 N N . ARG A 1 97 ? -33.183 -9.830 -20.598 1.00 0.00 97 ARG A N 10
ATOM 16646 C CA . ARG A 1 97 ? -33.179 -11.103 -21.308 1.00 0.00 97 ARG A CA 10
ATOM 16647 C C . ARG A 1 97 ? -34.421 -11.240 -22.184 1.00 0.00 97 ARG A C 10
ATOM 16648 O O . ARG A 1 97 ? -35.430 -10.574 -21.955 1.00 0.00 97 ARG A O 10
ATOM 16669 N N . GLU A 1 98 ? -34.338 -12.106 -23.189 1.00 0.00 98 GLU A N 10
ATOM 16670 C CA . GLU A 1 98 ? -35.455 -12.329 -24.100 1.00 0.00 98 GLU A CA 10
ATOM 16671 C C . GLU A 1 98 ? -36.486 -13.265 -23.477 1.00 0.00 98 GLU A C 10
ATOM 16672 O O . GLU A 1 98 ? -36.136 -14.288 -22.888 1.00 0.00 98 GLU A O 10
ATOM 16684 N N . TYR A 1 99 ? -37.758 -12.908 -23.612 1.00 0.00 99 TYR A N 10
ATOM 16685 C CA . TYR A 1 99 ? -38.841 -13.713 -23.061 1.00 0.00 99 TYR A CA 10
ATOM 16686 C C . TYR A 1 99 ? -38.726 -13.816 -21.543 1.00 0.00 99 TYR A C 10
ATOM 16687 O O . TYR A 1 99 ? -37.877 -13.170 -20.929 1.00 0.00 99 TYR A O 10
ATOM 16705 N N . ARG A 1 100 ? -39.586 -14.633 -20.944 1.00 0.00 100 ARG A N 10
ATOM 16706 C CA . ARG A 1 100 ? -39.583 -14.821 -19.499 1.00 0.00 100 ARG A CA 10
ATOM 16707 C C . ARG A 1 100 ? -40.195 -16.168 -19.124 1.00 0.00 100 ARG A C 10
ATOM 16708 O O . ARG A 1 100 ? -41.013 -16.716 -19.862 1.00 0.00 100 ARG A O 10
ATOM 16729 N N . ASP A 1 101 ? -39.791 -16.695 -17.973 1.00 0.00 101 ASP A N 10
ATOM 16730 C CA . ASP A 1 101 ? -40.300 -17.977 -17.500 1.00 0.00 101 ASP A CA 10
ATOM 16731 C C . ASP A 1 101 ? -40.402 -17.992 -15.978 1.00 0.00 101 ASP A C 10
ATOM 16732 O O . ASP A 1 101 ? -40.830 -18.984 -15.385 1.00 0.00 101 ASP A O 10
ATOM 16741 N N . GLY A 1 1 ? -17.609 10.896 -14.069 1.00 0.00 1 GLY A N 11
ATOM 16742 C CA . GLY A 1 1 ? -17.205 11.940 -13.145 1.00 0.00 1 GLY A CA 11
ATOM 16743 C C . GLY A 1 1 ? -15.807 11.722 -12.601 1.00 0.00 1 GLY A C 11
ATOM 16744 O O . GLY A 1 1 ? -14.853 11.568 -13.363 1.00 0.00 1 GLY A O 11
ATOM 16748 N N . SER A 1 2 ? -15.684 11.711 -11.277 1.00 0.00 2 SER A N 11
ATOM 16749 C CA . SER A 1 2 ? -14.392 11.517 -10.631 1.00 0.00 2 SER A CA 11
ATOM 16750 C C . SER A 1 2 ? -13.391 12.573 -11.089 1.00 0.00 2 SER A C 11
ATOM 16751 O O . SER A 1 2 ? -13.737 13.490 -11.834 1.00 0.00 2 SER A O 11
ATOM 16759 N N . SER A 1 3 ? -12.148 12.438 -10.636 1.00 0.00 3 SER A N 11
ATOM 16760 C CA . SER A 1 3 ? -11.097 13.382 -10.995 1.00 0.00 3 SER A CA 11
ATOM 16761 C C . SER A 1 3 ? -10.626 13.152 -12.428 1.00 0.00 3 SER A C 11
ATOM 16762 O O . SER A 1 3 ? -10.685 14.051 -13.265 1.00 0.00 3 SER A O 11
ATOM 16770 N N . GLY A 1 4 ? -10.157 11.938 -12.702 1.00 0.00 4 GLY A N 11
ATOM 16771 C CA . GLY A 1 4 ? -9.682 11.609 -14.034 1.00 0.00 4 GLY A CA 11
ATOM 16772 C C . GLY A 1 4 ? -10.272 10.315 -14.557 1.00 0.00 4 GLY A C 11
ATOM 16773 O O . GLY A 1 4 ? -11.223 9.782 -13.985 1.00 0.00 4 GLY A O 11
ATOM 16777 N N . SER A 1 5 ? -9.708 9.808 -15.649 1.00 0.00 5 SER A N 11
ATOM 16778 C CA . SER A 1 5 ? -10.189 8.571 -16.253 1.00 0.00 5 SER A CA 11
ATOM 16779 C C . SER A 1 5 ? -9.281 7.400 -15.887 1.00 0.00 5 SER A C 11
ATOM 16780 O O . SER A 1 5 ? -9.741 6.269 -15.733 1.00 0.00 5 SER A O 11
ATOM 16788 N N . SER A 1 6 ? -7.989 7.681 -15.750 1.00 0.00 6 SER A N 11
ATOM 16789 C CA . SER A 1 6 ? -7.016 6.652 -15.406 1.00 0.00 6 SER A CA 11
ATOM 16790 C C . SER A 1 6 ? -6.973 5.565 -16.476 1.00 0.00 6 SER A C 11
ATOM 16791 O O . SER A 1 6 ? -7.714 5.615 -17.457 1.00 0.00 6 SER A O 11
ATOM 16799 N N . GLY A 1 7 ? -6.100 4.582 -16.278 1.00 0.00 7 GLY A N 11
ATOM 16800 C CA . GLY A 1 7 ? -5.976 3.496 -17.233 1.00 0.00 7 GLY A CA 11
ATOM 16801 C C . GLY A 1 7 ? -5.537 3.976 -18.602 1.00 0.00 7 GLY A C 11
ATOM 16802 O O . GLY A 1 7 ? -6.167 3.657 -19.611 1.00 0.00 7 GLY A O 11
ATOM 16806 N N . LYS A 1 8 ? -4.455 4.746 -18.639 1.00 0.00 8 LYS A N 11
ATOM 16807 C CA . LYS A 1 8 ? -3.932 5.272 -19.894 1.00 0.00 8 LYS A CA 11
ATOM 16808 C C . LYS A 1 8 ? -2.461 4.908 -20.065 1.00 0.00 8 LYS A C 11
ATOM 16809 O O . LYS A 1 8 ? -1.622 5.267 -19.238 1.00 0.00 8 LYS A O 11
ATOM 16828 N N . TYR A 1 9 ? -2.154 4.194 -21.143 1.00 0.00 9 TYR A N 11
ATOM 16829 C CA . TYR A 1 9 ? -0.784 3.781 -21.422 1.00 0.00 9 TYR A CA 11
ATOM 16830 C C . TYR A 1 9 ? -0.443 3.984 -22.895 1.00 0.00 9 TYR A C 11
ATOM 16831 O O . TYR A 1 9 ? -0.627 3.086 -23.717 1.00 0.00 9 TYR A O 11
ATOM 16849 N N . THR A 1 10 ? 0.057 5.172 -23.222 1.00 0.00 10 THR A N 11
ATOM 16850 C CA . THR A 1 10 ? 0.424 5.495 -24.594 1.00 0.00 10 THR A CA 11
ATOM 16851 C C . THR A 1 10 ? 1.761 4.865 -24.969 1.00 0.00 10 THR A C 11
ATOM 16852 O O . THR A 1 10 ? 1.966 4.458 -26.112 1.00 0.00 10 THR A O 11
ATOM 16863 N N . GLN A 1 11 ? 2.666 4.788 -23.998 1.00 0.00 11 GLN A N 11
ATOM 16864 C CA . GLN A 1 11 ? 3.983 4.207 -24.228 1.00 0.00 11 GLN A CA 11
ATOM 16865 C C . GLN A 1 11 ? 4.142 2.898 -23.462 1.00 0.00 11 GLN A C 11
ATOM 16866 O O . GLN A 1 11 ? 4.302 2.897 -22.242 1.00 0.00 11 GLN A O 11
ATOM 16880 N N . ASN A 1 12 ? 4.096 1.785 -24.186 1.00 0.00 12 ASN A N 11
ATOM 16881 C CA . ASN A 1 12 ? 4.234 0.468 -23.574 1.00 0.00 12 ASN A CA 11
ATOM 16882 C C . ASN A 1 12 ? 5.598 -0.138 -23.888 1.00 0.00 12 ASN A C 11
ATOM 16883 O O . ASN A 1 12 ? 5.709 -1.330 -24.170 1.00 0.00 12 ASN A O 11
ATOM 16894 N N . ASN A 1 13 ? 6.635 0.693 -23.837 1.00 0.00 13 ASN A N 11
ATOM 16895 C CA . ASN A 1 13 ? 7.992 0.239 -24.115 1.00 0.00 13 ASN A CA 11
ATOM 16896 C C . ASN A 1 13 ? 8.675 -0.250 -22.842 1.00 0.00 13 ASN A C 11
ATOM 16897 O O . ASN A 1 13 ? 9.571 -1.093 -22.889 1.00 0.00 13 ASN A O 11
ATOM 16908 N N . PHE A 1 14 ? 8.244 0.284 -21.704 1.00 0.00 14 PHE A N 11
ATOM 16909 C CA . PHE A 1 14 ? 8.813 -0.098 -20.416 1.00 0.00 14 PHE A CA 11
ATOM 16910 C C . PHE A 1 14 ? 7.872 -1.032 -19.661 1.00 0.00 14 PHE A C 11
ATOM 16911 O O . PHE A 1 14 ? 6.655 -0.846 -19.673 1.00 0.00 14 PHE A O 11
ATOM 16928 N N . ILE A 1 15 ? 8.445 -2.036 -19.006 1.00 0.00 15 ILE A N 11
ATOM 16929 C CA . ILE A 1 15 ? 7.658 -2.998 -18.245 1.00 0.00 15 ILE A CA 11
ATOM 16930 C C . ILE A 1 15 ? 8.199 -3.153 -16.827 1.00 0.00 15 ILE A C 11
ATOM 16931 O O . ILE A 1 15 ? 9.411 -3.196 -16.614 1.00 0.00 15 ILE A O 11
ATOM 16947 N N . THR A 1 16 ? 7.292 -3.238 -15.859 1.00 0.00 16 THR A N 11
ATOM 16948 C CA . THR A 1 16 ? 7.677 -3.389 -14.462 1.00 0.00 16 THR A CA 11
ATOM 16949 C C . THR A 1 16 ? 8.449 -4.685 -14.241 1.00 0.00 16 THR A C 11
ATOM 16950 O O . THR A 1 16 ? 8.366 -5.612 -15.045 1.00 0.00 16 THR A O 11
ATOM 16961 N N . GLY A 1 17 ? 9.199 -4.742 -13.145 1.00 0.00 17 GLY A N 11
ATOM 16962 C CA . GLY A 1 17 ? 9.974 -5.930 -12.838 1.00 0.00 17 GLY A CA 11
ATOM 16963 C C . GLY A 1 17 ? 9.103 -7.152 -12.627 1.00 0.00 17 GLY A C 11
ATOM 16964 O O . GLY A 1 17 ? 9.122 -8.084 -13.431 1.00 0.00 17 GLY A O 11
ATOM 16968 N N . VAL A 1 18 ? 8.337 -7.151 -11.540 1.00 0.00 18 VAL A N 11
ATOM 16969 C CA . VAL A 1 18 ? 7.455 -8.268 -11.225 1.00 0.00 18 VAL A CA 11
ATOM 16970 C C . VAL A 1 18 ? 6.559 -8.612 -12.409 1.00 0.00 18 VAL A C 11
ATOM 16971 O O . VAL A 1 18 ? 6.275 -9.782 -12.667 1.00 0.00 18 VAL A O 11
ATOM 16984 N N . ARG A 1 19 ? 6.117 -7.585 -13.127 1.00 0.00 19 ARG A N 11
ATOM 16985 C CA . ARG A 1 19 ? 5.252 -7.779 -14.285 1.00 0.00 19 ARG A CA 11
ATOM 16986 C C . ARG A 1 19 ? 5.888 -8.740 -15.285 1.00 0.00 19 ARG A C 11
ATOM 16987 O O . ARG A 1 19 ? 5.196 -9.520 -15.938 1.00 0.00 19 ARG A O 11
ATOM 17008 N N . ALA A 1 20 ? 7.211 -8.676 -15.399 1.00 0.00 20 ALA A N 11
ATOM 17009 C CA . ALA A 1 20 ? 7.941 -9.541 -16.318 1.00 0.00 20 ALA A CA 11
ATOM 17010 C C . ALA A 1 20 ? 8.266 -10.882 -15.668 1.00 0.00 20 ALA A C 11
ATOM 17011 O O . ALA A 1 20 ? 8.382 -11.900 -16.351 1.00 0.00 20 ALA A O 11
ATOM 17018 N N . ILE A 1 21 ? 8.412 -10.874 -14.348 1.00 0.00 21 ILE A N 11
ATOM 17019 C CA . ILE A 1 21 ? 8.723 -12.091 -13.607 1.00 0.00 21 ILE A CA 11
ATOM 17020 C C . ILE A 1 21 ? 7.526 -13.034 -13.572 1.00 0.00 21 ILE A C 11
ATOM 17021 O O . ILE A 1 21 ? 7.683 -14.248 -13.448 1.00 0.00 21 ILE A O 11
ATOM 17037 N N . ASN A 1 22 ? 6.329 -12.468 -13.684 1.00 0.00 22 ASN A N 11
ATOM 17038 C CA . ASN A 1 22 ? 5.104 -13.259 -13.667 1.00 0.00 22 ASN A CA 11
ATOM 17039 C C . ASN A 1 22 ? 4.684 -13.643 -15.082 1.00 0.00 22 ASN A C 11
ATOM 17040 O O . ASN A 1 22 ? 4.024 -14.660 -15.289 1.00 0.00 22 ASN A O 11
ATOM 17051 N N . GLU A 1 23 ? 5.073 -12.822 -16.053 1.00 0.00 23 GLU A N 11
ATOM 17052 C CA . GLU A 1 23 ? 4.737 -13.076 -17.449 1.00 0.00 23 GLU A CA 11
ATOM 17053 C C . GLU A 1 23 ? 5.771 -13.990 -18.100 1.00 0.00 23 GLU A C 11
ATOM 17054 O O . GLU A 1 23 ? 5.444 -15.079 -18.572 1.00 0.00 23 GLU A O 11
ATOM 17066 N N . PHE A 1 24 ? 7.021 -13.538 -18.122 1.00 0.00 24 PHE A N 11
ATOM 17067 C CA . PHE A 1 24 ? 8.103 -14.314 -18.716 1.00 0.00 24 PHE A CA 11
ATOM 17068 C C . PHE A 1 24 ? 8.492 -15.483 -17.816 1.00 0.00 24 PHE A C 11
ATOM 17069 O O . PHE A 1 24 ? 9.163 -16.419 -18.252 1.00 0.00 24 PHE A O 11
ATOM 17086 N N . CYS A 1 25 ? 8.067 -15.422 -16.559 1.00 0.00 25 CYS A N 11
ATOM 17087 C CA . CYS A 1 25 ? 8.371 -16.474 -15.597 1.00 0.00 25 CYS A CA 11
ATOM 17088 C C . CYS A 1 25 ? 9.878 -16.626 -15.416 1.00 0.00 25 CYS A C 11
ATOM 17089 O O . CYS A 1 25 ? 10.466 -17.625 -15.832 1.00 0.00 25 CYS A O 11
ATOM 17097 N N . LEU A 1 26 ? 10.497 -15.630 -14.793 1.00 0.00 26 LEU A N 11
ATOM 17098 C CA . LEU A 1 26 ? 11.936 -15.651 -14.558 1.00 0.00 26 LEU A CA 11
ATOM 17099 C C . LEU A 1 26 ? 12.245 -15.589 -13.065 1.00 0.00 26 LEU A C 11
ATOM 17100 O O . LEU A 1 26 ? 11.347 -15.687 -12.229 1.00 0.00 26 LEU A O 11
ATOM 17116 N N . LYS A 1 27 ? 13.522 -15.423 -12.737 1.00 0.00 27 LYS A N 11
ATOM 17117 C CA . LYS A 1 27 ? 13.951 -15.344 -11.345 1.00 0.00 27 LYS A CA 11
ATOM 17118 C C . LYS A 1 27 ? 14.166 -13.894 -10.924 1.00 0.00 27 LYS A C 11
ATOM 17119 O O . LYS A 1 27 ? 14.552 -13.053 -11.736 1.00 0.00 27 LYS A O 11
ATOM 17138 N N . SER A 1 28 ? 13.916 -13.609 -9.650 1.00 0.00 28 SER A N 11
ATOM 17139 C CA . SER A 1 28 ? 14.080 -12.260 -9.122 1.00 0.00 28 SER A CA 11
ATOM 17140 C C . SER A 1 28 ? 15.532 -11.806 -9.235 1.00 0.00 28 SER A C 11
ATOM 17141 O O . SER A 1 28 ? 15.813 -10.614 -9.361 1.00 0.00 28 SER A O 11
ATOM 17149 N N . SER A 1 29 ? 16.451 -12.765 -9.188 1.00 0.00 29 SER A N 11
ATOM 17150 C CA . SER A 1 29 ? 17.875 -12.465 -9.280 1.00 0.00 29 SER A CA 11
ATOM 17151 C C . SER A 1 29 ? 18.276 -12.176 -10.724 1.00 0.00 29 SER A C 11
ATOM 17152 O O . SER A 1 29 ? 19.235 -11.446 -10.979 1.00 0.00 29 SER A O 11
ATOM 17160 N N . ASP A 1 30 ? 17.537 -12.754 -11.664 1.00 0.00 30 ASP A N 11
ATOM 17161 C CA . ASP A 1 30 ? 17.813 -12.559 -13.082 1.00 0.00 30 ASP A CA 11
ATOM 17162 C C . ASP A 1 30 ? 17.470 -11.136 -13.512 1.00 0.00 30 ASP A C 11
ATOM 17163 O O . ASP A 1 30 ? 18.269 -10.464 -14.165 1.00 0.00 30 ASP A O 11
ATOM 17172 N N . LEU A 1 31 ? 16.277 -10.684 -13.142 1.00 0.00 31 LEU A N 11
ATOM 17173 C CA . LEU A 1 31 ? 15.827 -9.340 -13.491 1.00 0.00 31 LEU A CA 11
ATOM 17174 C C . LEU A 1 31 ? 16.845 -8.294 -13.050 1.00 0.00 31 LEU A C 11
ATOM 17175 O O . LEU A 1 31 ? 17.325 -7.502 -13.860 1.00 0.00 31 LEU A O 11
ATOM 17191 N N . GLU A 1 32 ? 17.171 -8.298 -11.761 1.00 0.00 32 GLU A N 11
ATOM 17192 C CA . GLU A 1 32 ? 18.134 -7.349 -11.214 1.00 0.00 32 GLU A CA 11
ATOM 17193 C C . GLU A 1 32 ? 19.459 -7.424 -11.967 1.00 0.00 32 GLU A C 11
ATOM 17194 O O . GLU A 1 32 ? 20.207 -6.448 -12.025 1.00 0.00 32 GLU A O 11
ATOM 17206 N N . GLN A 1 33 ? 19.742 -8.588 -12.542 1.00 0.00 33 GLN A N 11
ATOM 17207 C CA . GLN A 1 33 ? 20.977 -8.790 -13.290 1.00 0.00 33 GLN A CA 11
ATOM 17208 C C . GLN A 1 33 ? 21.010 -7.909 -14.535 1.00 0.00 33 GLN A C 11
ATOM 17209 O O . GLN A 1 33 ? 22.081 -7.551 -15.027 1.00 0.00 33 GLN A O 11
ATOM 17223 N N . LEU A 1 34 ? 19.831 -7.564 -15.040 1.00 0.00 34 LEU A N 11
ATOM 17224 C CA . LEU A 1 34 ? 19.724 -6.725 -16.229 1.00 0.00 34 LEU A CA 11
ATOM 17225 C C . LEU A 1 34 ? 20.038 -5.270 -15.898 1.00 0.00 34 LEU A C 11
ATOM 17226 O O . LEU A 1 34 ? 20.363 -4.938 -14.757 1.00 0.00 34 LEU A O 11
ATOM 17242 N N . ARG A 1 35 ? 19.938 -4.405 -16.902 1.00 0.00 35 ARG A N 11
ATOM 17243 C CA . ARG A 1 35 ? 20.210 -2.984 -16.717 1.00 0.00 35 ARG A CA 11
ATOM 17244 C C . ARG A 1 35 ? 19.148 -2.338 -15.832 1.00 0.00 35 ARG A C 11
ATOM 17245 O O . ARG A 1 35 ? 17.964 -2.328 -16.169 1.00 0.00 35 ARG A O 11
ATOM 17266 N N . LYS A 1 36 ? 19.580 -1.798 -14.697 1.00 0.00 36 LYS A N 11
ATOM 17267 C CA . LYS A 1 36 ? 18.669 -1.149 -13.763 1.00 0.00 36 LYS A CA 11
ATOM 17268 C C . LYS A 1 36 ? 18.291 0.246 -14.252 1.00 0.00 36 LYS A C 11
ATOM 17269 O O . LYS A 1 36 ? 19.003 1.217 -13.997 1.00 0.00 36 LYS A O 11
ATOM 17288 N N . ILE A 1 37 ? 17.166 0.337 -14.953 1.00 0.00 37 ILE A N 11
ATOM 17289 C CA . ILE A 1 37 ? 16.693 1.613 -15.475 1.00 0.00 37 ILE A CA 11
ATOM 17290 C C . ILE A 1 37 ? 15.770 2.306 -14.479 1.00 0.00 37 ILE A C 11
ATOM 17291 O O . ILE A 1 37 ? 14.726 1.770 -14.107 1.00 0.00 37 ILE A O 11
ATOM 17307 N N . ARG A 1 38 ? 16.161 3.502 -14.051 1.00 0.00 38 ARG A N 11
ATOM 17308 C CA . ARG A 1 38 ? 15.369 4.270 -13.098 1.00 0.00 38 ARG A CA 11
ATOM 17309 C C . ARG A 1 38 ? 14.971 5.621 -13.686 1.00 0.00 38 ARG A C 11
ATOM 17310 O O . ARG A 1 38 ? 14.751 6.586 -12.954 1.00 0.00 38 ARG A O 11
ATOM 17331 N N . ARG A 1 39 ? 14.881 5.681 -15.010 1.00 0.00 39 ARG A N 11
ATOM 17332 C CA . ARG A 1 39 ? 14.511 6.913 -15.696 1.00 0.00 39 ARG A CA 11
ATOM 17333 C C . ARG A 1 39 ? 15.480 8.040 -15.349 1.00 0.00 39 ARG A C 11
ATOM 17334 O O . ARG A 1 39 ? 16.420 7.848 -14.578 1.00 0.00 39 ARG A O 11
ATOM 17355 N N . ARG A 1 40 ? 15.244 9.214 -15.924 1.00 0.00 40 ARG A N 11
ATOM 17356 C CA . ARG A 1 40 ? 16.096 10.371 -15.678 1.00 0.00 40 ARG A CA 11
ATOM 17357 C C . ARG A 1 40 ? 15.385 11.392 -14.794 1.00 0.00 40 ARG A C 11
ATOM 17358 O O . ARG A 1 40 ? 14.257 11.795 -15.078 1.00 0.00 40 ARG A O 11
ATOM 17379 N N . SER A 1 41 ? 16.052 11.804 -13.721 1.00 0.00 41 SER A N 11
ATOM 17380 C CA . SER A 1 41 ? 15.483 12.774 -12.793 1.00 0.00 41 SER A CA 11
ATOM 17381 C C . SER A 1 41 ? 16.529 13.240 -11.784 1.00 0.00 41 SER A C 11
ATOM 17382 O O . SER A 1 41 ? 17.550 12.589 -11.564 1.00 0.00 41 SER A O 11
ATOM 17390 N N . PRO A 1 42 ? 16.269 14.397 -11.156 1.00 0.00 42 PRO A N 11
ATOM 17391 C CA . PRO A 1 42 ? 17.175 14.977 -10.160 1.00 0.00 42 PRO A CA 11
ATOM 17392 C C . PRO A 1 42 ? 17.209 14.169 -8.867 1.00 0.00 42 PRO A C 11
ATOM 17393 O O . PRO A 1 42 ? 18.269 13.983 -8.267 1.00 0.00 42 PRO A O 11
ATOM 17404 N N . HIS A 1 43 ? 16.044 13.689 -8.444 1.00 0.00 43 HIS A N 11
ATOM 17405 C CA . HIS A 1 43 ? 15.942 12.899 -7.222 1.00 0.00 43 HIS A CA 11
ATOM 17406 C C . HIS A 1 43 ? 14.762 11.934 -7.296 1.00 0.00 43 HIS A C 11
ATOM 17407 O O . HIS A 1 43 ? 13.663 12.313 -7.699 1.00 0.00 43 HIS A O 11
ATOM 17421 N N . GLU A 1 44 ? 15.000 10.686 -6.905 1.00 0.00 44 GLU A N 11
ATOM 17422 C CA . GLU A 1 44 ? 13.957 9.667 -6.930 1.00 0.00 44 GLU A CA 11
ATOM 17423 C C . GLU A 1 44 ? 13.559 9.262 -5.514 1.00 0.00 44 GLU A C 11
ATOM 17424 O O . GLU A 1 44 ? 14.380 9.282 -4.597 1.00 0.00 44 GLU A O 11
ATOM 17436 N N . ASP A 1 45 ? 12.293 8.894 -5.344 1.00 0.00 45 ASP A N 11
ATOM 17437 C CA . ASP A 1 45 ? 11.785 8.484 -4.040 1.00 0.00 45 ASP A CA 11
ATOM 17438 C C . ASP A 1 45 ? 10.363 7.944 -4.157 1.00 0.00 45 ASP A C 11
ATOM 17439 O O . ASP A 1 45 ? 9.406 8.586 -3.722 1.00 0.00 45 ASP A O 11
ATOM 17448 N N . THR A 1 46 ? 10.231 6.761 -4.748 1.00 0.00 46 THR A N 11
ATOM 17449 C CA . THR A 1 46 ? 8.926 6.136 -4.924 1.00 0.00 46 THR A CA 11
ATOM 17450 C C . THR A 1 46 ? 9.055 4.623 -5.057 1.00 0.00 46 THR A C 11
ATOM 17451 O O . THR A 1 46 ? 9.029 4.083 -6.163 1.00 0.00 46 THR A O 11
ATOM 17462 N N . GLU A 1 47 ? 9.192 3.943 -3.922 1.00 0.00 47 GLU A N 11
ATOM 17463 C CA . GLU A 1 47 ? 9.325 2.491 -3.914 1.00 0.00 47 GLU A CA 11
ATOM 17464 C C . GLU A 1 47 ? 10.540 2.051 -4.726 1.00 0.00 47 GLU A C 11
ATOM 17465 O O . GLU A 1 47 ? 11.283 2.880 -5.250 1.00 0.00 47 GLU A O 11
ATOM 17477 N N . SER A 1 48 ? 10.735 0.740 -4.824 1.00 0.00 48 SER A N 11
ATOM 17478 C CA . SER A 1 48 ? 11.861 0.188 -5.568 1.00 0.00 48 SER A CA 11
ATOM 17479 C C . SER A 1 48 ? 11.393 -0.886 -6.545 1.00 0.00 48 SER A C 11
ATOM 17480 O O . SER A 1 48 ? 11.078 -2.008 -6.147 1.00 0.00 48 SER A O 11
ATOM 17488 N N . PHE A 1 49 ? 11.350 -0.535 -7.826 1.00 0.00 49 PHE A N 11
ATOM 17489 C CA . PHE A 1 49 ? 10.920 -1.468 -8.861 1.00 0.00 49 PHE A CA 11
ATOM 17490 C C . PHE A 1 49 ? 11.949 -1.545 -9.985 1.00 0.00 49 PHE A C 11
ATOM 17491 O O . PHE A 1 49 ? 12.234 -2.623 -10.509 1.00 0.00 49 PHE A O 11
ATOM 17508 N N . THR A 1 50 ? 12.505 -0.394 -10.351 1.00 0.00 50 THR A N 11
ATOM 17509 C CA . THR A 1 50 ? 13.500 -0.330 -11.414 1.00 0.00 50 THR A CA 11
ATOM 17510 C C . THR A 1 50 ? 12.975 -0.959 -12.699 1.00 0.00 50 THR A C 11
ATOM 17511 O O . THR A 1 50 ? 13.133 -2.159 -12.925 1.00 0.00 50 THR A O 11
ATOM 17522 N N . VAL A 1 51 ? 12.349 -0.141 -13.540 1.00 0.00 51 VAL A N 11
ATOM 17523 C CA . VAL A 1 51 ? 11.801 -0.618 -14.804 1.00 0.00 51 VAL A CA 11
ATOM 17524 C C . VAL A 1 51 ? 12.875 -1.295 -15.648 1.00 0.00 51 VAL A C 11
ATOM 17525 O O . VAL A 1 51 ? 14.056 -0.962 -15.552 1.00 0.00 51 VAL A O 11
ATOM 17538 N N . TYR A 1 52 ? 12.457 -2.246 -16.475 1.00 0.00 52 TYR A N 11
ATOM 17539 C CA . TYR A 1 52 ? 13.383 -2.973 -17.335 1.00 0.00 52 TYR A CA 11
ATOM 17540 C C . TYR A 1 52 ? 12.981 -2.842 -18.801 1.00 0.00 52 TYR A C 11
ATOM 17541 O O . TYR A 1 52 ? 11.821 -2.576 -19.118 1.00 0.00 52 TYR A O 11
ATOM 17559 N N . LEU A 1 53 ? 13.949 -3.032 -19.692 1.00 0.00 53 LEU A N 11
ATOM 17560 C CA . LEU A 1 53 ? 13.698 -2.937 -21.126 1.00 0.00 53 LEU A CA 11
ATOM 17561 C C . LEU A 1 53 ? 13.086 -4.229 -21.659 1.00 0.00 53 LEU A C 11
ATOM 17562 O O . LEU A 1 53 ? 13.578 -5.322 -21.378 1.00 0.00 53 LEU A O 11
ATOM 17578 N N . ARG A 1 54 ? 12.013 -4.095 -22.430 1.00 0.00 54 ARG A N 11
ATOM 17579 C CA . ARG A 1 54 ? 11.335 -5.252 -23.004 1.00 0.00 54 ARG A CA 11
ATOM 17580 C C . ARG A 1 54 ? 12.309 -6.110 -23.806 1.00 0.00 54 ARG A C 11
ATOM 17581 O O . ARG A 1 54 ? 12.136 -7.323 -23.917 1.00 0.00 54 ARG A O 11
ATOM 17602 N N . SER A 1 55 ? 13.332 -5.471 -24.364 1.00 0.00 55 SER A N 11
ATOM 17603 C CA . SER A 1 55 ? 14.331 -6.174 -25.160 1.00 0.00 55 SER A CA 11
ATOM 17604 C C . SER A 1 55 ? 15.250 -7.004 -24.268 1.00 0.00 55 SER A C 11
ATOM 17605 O O . SER A 1 55 ? 15.807 -8.013 -24.700 1.00 0.00 55 SER A O 11
ATOM 17613 N N . ASP A 1 56 ? 15.403 -6.570 -23.022 1.00 0.00 56 ASP A N 11
ATOM 17614 C CA . ASP A 1 56 ? 16.253 -7.272 -22.067 1.00 0.00 56 ASP A CA 11
ATOM 17615 C C . ASP A 1 56 ? 15.552 -8.513 -21.524 1.00 0.00 56 ASP A C 11
ATOM 17616 O O . ASP A 1 56 ? 16.104 -9.613 -21.550 1.00 0.00 56 ASP A O 11
ATOM 17625 N N . VAL A 1 57 ? 14.331 -8.329 -21.032 1.00 0.00 57 VAL A N 11
ATOM 17626 C CA . VAL A 1 57 ? 13.553 -9.433 -20.483 1.00 0.00 57 VAL A CA 11
ATOM 17627 C C . VAL A 1 57 ? 13.298 -10.504 -21.537 1.00 0.00 57 VAL A C 11
ATOM 17628 O O . VAL A 1 57 ? 13.267 -11.695 -21.231 1.00 0.00 57 VAL A O 11
ATOM 17641 N N . GLU A 1 58 ? 13.117 -10.070 -22.781 1.00 0.00 58 GLU A N 11
ATOM 17642 C CA . GLU A 1 58 ? 12.864 -10.993 -23.881 1.00 0.00 58 GLU A CA 11
ATOM 17643 C C . GLU A 1 58 ? 13.964 -12.048 -23.970 1.00 0.00 58 GLU A C 11
ATOM 17644 O O . GLU A 1 58 ? 13.701 -13.245 -23.857 1.00 0.00 58 GLU A O 11
ATOM 17656 N N . ALA A 1 59 ? 15.196 -11.594 -24.174 1.00 0.00 59 ALA A N 11
ATOM 17657 C CA . ALA A 1 59 ? 16.335 -12.496 -24.277 1.00 0.00 59 ALA A CA 11
ATOM 17658 C C . ALA A 1 59 ? 16.517 -13.300 -22.994 1.00 0.00 59 ALA A C 11
ATOM 17659 O O . ALA A 1 59 ? 16.854 -14.483 -23.032 1.00 0.00 59 ALA A O 11
ATOM 17666 N N . LYS A 1 60 ? 16.293 -12.649 -21.857 1.00 0.00 60 LYS A N 11
ATOM 17667 C CA . LYS A 1 60 ? 16.431 -13.302 -20.561 1.00 0.00 60 LYS A CA 11
ATOM 17668 C C . LYS A 1 60 ? 15.554 -14.548 -20.483 1.00 0.00 60 LYS A C 11
ATOM 17669 O O . LYS A 1 60 ? 15.855 -15.485 -19.745 1.00 0.00 60 LYS A O 11
ATOM 17688 N N . SER A 1 61 ? 14.469 -14.551 -21.250 1.00 0.00 61 SER A N 11
ATOM 17689 C CA . SER A 1 61 ? 13.547 -15.680 -21.266 1.00 0.00 61 SER A CA 11
ATOM 17690 C C . SER A 1 61 ? 14.045 -16.775 -22.205 1.00 0.00 61 SER A C 11
ATOM 17691 O O . SER A 1 61 ? 13.729 -17.952 -22.027 1.00 0.00 61 SER A O 11
ATOM 17699 N N . LEU A 1 62 ? 14.825 -16.379 -23.204 1.00 0.00 62 LEU A N 11
ATOM 17700 C CA . LEU A 1 62 ? 15.369 -17.325 -24.172 1.00 0.00 62 LEU A CA 11
ATOM 17701 C C . LEU A 1 62 ? 16.634 -17.987 -23.635 1.00 0.00 62 LEU A C 11
ATOM 17702 O O . LEU A 1 62 ? 16.907 -19.151 -23.925 1.00 0.00 62 LEU A O 11
ATOM 17718 N N . GLU A 1 63 ? 17.401 -17.236 -22.850 1.00 0.00 63 GLU A N 11
ATOM 17719 C CA . GLU A 1 63 ? 18.636 -17.752 -22.273 1.00 0.00 63 GLU A CA 11
ATOM 17720 C C . GLU A 1 63 ? 18.341 -18.726 -21.136 1.00 0.00 63 GLU A C 11
ATOM 17721 O O . GLU A 1 63 ? 19.151 -19.599 -20.824 1.00 0.00 63 GLU A O 11
ATOM 17733 N N . VAL A 1 64 ? 17.173 -18.570 -20.519 1.00 0.00 64 VAL A N 11
ATOM 17734 C CA . VAL A 1 64 ? 16.769 -19.435 -19.418 1.00 0.00 64 VAL A CA 11
ATOM 17735 C C . VAL A 1 64 ? 15.984 -20.640 -19.924 1.00 0.00 64 VAL A C 11
ATOM 17736 O O . VAL A 1 64 ? 16.491 -21.762 -19.940 1.00 0.00 64 VAL A O 11
ATOM 17749 N N . TRP A 1 65 ? 14.746 -20.400 -20.339 1.00 0.00 65 TRP A N 11
ATOM 17750 C CA . TRP A 1 65 ? 13.890 -21.466 -20.847 1.00 0.00 65 TRP A CA 11
ATOM 17751 C C . TRP A 1 65 ? 14.511 -22.124 -22.074 1.00 0.00 65 TRP A C 11
ATOM 17752 O O . TRP A 1 65 ? 14.239 -23.287 -22.371 1.00 0.00 65 TRP A O 11
ATOM 17773 N N . GLY A 1 66 ? 15.349 -21.373 -22.783 1.00 0.00 66 GLY A N 11
ATOM 17774 C CA . GLY A 1 66 ? 15.996 -21.902 -23.970 1.00 0.00 66 GLY A CA 11
ATOM 17775 C C . GLY A 1 66 ? 15.439 -21.307 -25.248 1.00 0.00 66 GLY A C 11
ATOM 17776 O O . GLY A 1 66 ? 16.191 -20.956 -26.156 1.00 0.00 66 GLY A O 11
ATOM 17780 N N . SER A 1 67 ? 14.116 -21.196 -25.320 1.00 0.00 67 SER A N 11
ATOM 17781 C CA . SER A 1 67 ? 13.458 -20.644 -26.498 1.00 0.00 67 SER A CA 11
ATOM 17782 C C . SER A 1 67 ? 12.141 -19.974 -26.122 1.00 0.00 67 SER A C 11
ATOM 17783 O O . SER A 1 67 ? 11.567 -20.226 -25.062 1.00 0.00 67 SER A O 11
ATOM 17791 N N . PRO A 1 68 ? 11.648 -19.098 -27.010 1.00 0.00 68 PRO A N 11
ATOM 17792 C CA . PRO A 1 68 ? 10.393 -18.373 -26.794 1.00 0.00 68 PRO A CA 11
ATOM 17793 C C . PRO A 1 68 ? 9.175 -19.286 -26.873 1.00 0.00 68 PRO A C 11
ATOM 17794 O O . PRO A 1 68 ? 8.122 -18.981 -26.313 1.00 0.00 68 PRO A O 11
ATOM 17805 N N . GLU A 1 69 ? 9.326 -20.408 -27.570 1.00 0.00 69 GLU A N 11
ATOM 17806 C CA . GLU A 1 69 ? 8.237 -21.366 -27.721 1.00 0.00 69 GLU A CA 11
ATOM 17807 C C . GLU A 1 69 ? 7.925 -22.049 -26.393 1.00 0.00 69 GLU A C 11
ATOM 17808 O O . GLU A 1 69 ? 6.803 -22.499 -26.163 1.00 0.00 69 GLU A O 11
ATOM 17820 N N . ALA A 1 70 ? 8.927 -22.123 -25.523 1.00 0.00 70 ALA A N 11
ATOM 17821 C CA . ALA A 1 70 ? 8.760 -22.750 -24.218 1.00 0.00 70 ALA A CA 11
ATOM 17822 C C . ALA A 1 70 ? 7.883 -21.898 -23.307 1.00 0.00 70 ALA A C 11
ATOM 17823 O O . ALA A 1 70 ? 7.074 -22.421 -22.540 1.00 0.00 70 ALA A O 11
ATOM 17830 N N . LEU A 1 71 ? 8.048 -20.583 -23.397 1.00 0.00 71 LEU A N 11
ATOM 17831 C CA . LEU A 1 71 ? 7.270 -19.657 -22.580 1.00 0.00 71 LEU A CA 11
ATOM 17832 C C . LEU A 1 71 ? 5.879 -19.447 -23.169 1.00 0.00 71 LEU A C 11
ATOM 17833 O O . LEU A 1 71 ? 4.892 -19.358 -22.439 1.00 0.00 71 LEU A O 11
ATOM 17849 N N . ALA A 1 72 ? 5.808 -19.371 -24.494 1.00 0.00 72 ALA A N 11
ATOM 17850 C CA . ALA A 1 72 ? 4.538 -19.177 -25.181 1.00 0.00 72 ALA A CA 11
ATOM 17851 C C . ALA A 1 72 ? 3.522 -20.236 -24.767 1.00 0.00 72 ALA A C 11
ATOM 17852 O O . ALA A 1 72 ? 2.314 -20.003 -24.812 1.00 0.00 72 ALA A O 11
ATOM 17859 N N . ARG A 1 73 ? 4.019 -21.401 -24.365 1.00 0.00 73 ARG A N 11
ATOM 17860 C CA . ARG A 1 73 ? 3.154 -22.497 -23.945 1.00 0.00 73 ARG A CA 11
ATOM 17861 C C . ARG A 1 73 ? 2.197 -22.044 -22.847 1.00 0.00 73 ARG A C 11
ATOM 17862 O O . ARG A 1 73 ? 1.024 -22.415 -22.842 1.00 0.00 73 ARG A O 11
ATOM 17883 N N . GLU A 1 74 ? 2.707 -21.240 -21.919 1.00 0.00 74 GLU A N 11
ATOM 17884 C CA . GLU A 1 74 ? 1.896 -20.738 -20.816 1.00 0.00 74 GLU A CA 11
ATOM 17885 C C . GLU A 1 74 ? 1.216 -19.425 -21.194 1.00 0.00 74 GLU A C 11
ATOM 17886 O O . GLU A 1 74 ? 0.131 -19.111 -20.703 1.00 0.00 74 GLU A O 11
ATOM 17898 N N . LYS A 1 75 ? 1.862 -18.662 -22.069 1.00 0.00 75 LYS A N 11
ATOM 17899 C CA . LYS A 1 75 ? 1.321 -17.383 -22.514 1.00 0.00 75 LYS A CA 11
ATOM 17900 C C . LYS A 1 75 ? 0.020 -17.581 -23.286 1.00 0.00 75 LYS A C 11
ATOM 17901 O O . LYS A 1 75 ? -0.922 -16.801 -23.146 1.00 0.00 75 LYS A O 11
ATOM 17920 N N . LYS A 1 76 ? -0.025 -18.631 -24.099 1.00 0.00 76 LYS A N 11
ATOM 17921 C CA . LYS A 1 76 ? -1.211 -18.934 -24.892 1.00 0.00 76 LYS A CA 11
ATOM 17922 C C . LYS A 1 76 ? -2.421 -19.169 -23.992 1.00 0.00 76 LYS A C 11
ATOM 17923 O O . LYS A 1 76 ? -3.462 -18.531 -24.156 1.00 0.00 76 LYS A O 11
ATOM 17942 N N . LEU A 1 77 ? -2.277 -20.087 -23.043 1.00 0.00 77 LEU A N 11
ATOM 17943 C CA . LEU A 1 77 ? -3.358 -20.404 -22.116 1.00 0.00 77 LEU A CA 11
ATOM 17944 C C . LEU A 1 77 ? -3.829 -19.154 -21.380 1.00 0.00 77 LEU A C 11
ATOM 17945 O O . LEU A 1 77 ? -5.010 -18.811 -21.413 1.00 0.00 77 LEU A O 11
ATOM 17961 N N . ARG A 1 78 ? -2.896 -18.477 -20.718 1.00 0.00 78 ARG A N 11
ATOM 17962 C CA . ARG A 1 78 ? -3.216 -17.264 -19.974 1.00 0.00 78 ARG A CA 11
ATOM 17963 C C . ARG A 1 78 ? -3.969 -16.270 -20.853 1.00 0.00 78 ARG A C 11
ATOM 17964 O O . ARG A 1 78 ? -4.871 -15.573 -20.389 1.00 0.00 78 ARG A O 11
ATOM 17985 N N . LYS A 1 79 ? -3.593 -16.210 -22.126 1.00 0.00 79 LYS A N 11
ATOM 17986 C CA . LYS A 1 79 ? -4.232 -15.303 -23.072 1.00 0.00 79 LYS A CA 11
ATOM 17987 C C . LYS A 1 79 ? -5.680 -15.710 -23.322 1.00 0.00 79 LYS A C 11
ATOM 17988 O O . LYS A 1 79 ? -6.590 -14.886 -23.233 1.00 0.00 79 LYS A O 11
ATOM 18007 N N . GLU A 1 80 ? -5.886 -16.986 -23.634 1.00 0.00 80 GLU A N 11
ATOM 18008 C CA . GLU A 1 80 ? -7.225 -17.501 -23.897 1.00 0.00 80 GLU A CA 11
ATOM 18009 C C . GLU A 1 80 ? -8.115 -17.355 -22.666 1.00 0.00 80 GLU A C 11
ATOM 18010 O O . GLU A 1 80 ? -9.336 -17.252 -22.778 1.00 0.00 80 GLU A O 11
ATOM 18022 N N . ALA A 1 81 ? -7.494 -17.348 -21.491 1.00 0.00 81 ALA A N 11
ATOM 18023 C CA . ALA A 1 81 ? -8.228 -17.213 -20.239 1.00 0.00 81 ALA A CA 11
ATOM 18024 C C . ALA A 1 81 ? -8.990 -15.893 -20.189 1.00 0.00 81 ALA A C 11
ATOM 18025 O O . ALA A 1 81 ? -10.196 -15.871 -19.945 1.00 0.00 81 ALA A O 11
ATOM 18032 N N . GLU A 1 82 ? -8.277 -14.795 -20.420 1.00 0.00 82 GLU A N 11
ATOM 18033 C CA . GLU A 1 82 ? -8.887 -13.471 -20.400 1.00 0.00 82 GLU A CA 11
ATOM 18034 C C . GLU A 1 82 ? -9.975 -13.356 -21.464 1.00 0.00 82 GLU A C 11
ATOM 18035 O O . GLU A 1 82 ? -11.020 -12.746 -21.235 1.00 0.00 82 GLU A O 11
ATOM 18047 N N . ILE A 1 83 ? -9.721 -13.946 -22.627 1.00 0.00 83 ILE A N 11
ATOM 18048 C CA . ILE A 1 83 ? -10.678 -13.911 -23.726 1.00 0.00 83 ILE A CA 11
ATOM 18049 C C . ILE A 1 83 ? -11.968 -14.633 -23.354 1.00 0.00 83 ILE A C 11
ATOM 18050 O O . ILE A 1 83 ? -13.063 -14.174 -23.678 1.00 0.00 83 ILE A O 11
ATOM 18066 N N . GLU A 1 84 ? -11.831 -15.766 -22.672 1.00 0.00 84 GLU A N 11
ATOM 18067 C CA . GLU A 1 84 ? -12.987 -16.552 -22.256 1.00 0.00 84 GLU A CA 11
ATOM 18068 C C . GLU A 1 84 ? -13.832 -15.782 -21.245 1.00 0.00 84 GLU A C 11
ATOM 18069 O O . GLU A 1 84 ? -15.037 -16.005 -21.130 1.00 0.00 84 GLU A O 11
ATOM 18081 N N . TYR A 1 85 ? -13.190 -14.877 -20.514 1.00 0.00 85 TYR A N 11
ATOM 18082 C CA . TYR A 1 85 ? -13.881 -14.077 -19.510 1.00 0.00 85 TYR A CA 11
ATOM 18083 C C . TYR A 1 85 ? -14.688 -12.959 -20.165 1.00 0.00 85 TYR A C 11
ATOM 18084 O O . TYR A 1 85 ? -15.906 -12.882 -20.004 1.00 0.00 85 TYR A O 11
ATOM 18102 N N . ARG A 1 86 ? -13.998 -12.096 -20.904 1.00 0.00 86 ARG A N 11
ATOM 18103 C CA . ARG A 1 86 ? -14.649 -10.982 -21.583 1.00 0.00 86 ARG A CA 11
ATOM 18104 C C . ARG A 1 86 ? -15.679 -11.486 -22.589 1.00 0.00 86 ARG A C 11
ATOM 18105 O O . ARG A 1 86 ? -16.643 -10.790 -22.905 1.00 0.00 86 ARG A O 11
ATOM 18126 N N . GLU A 1 87 ? -15.466 -12.699 -23.089 1.00 0.00 87 GLU A N 11
ATOM 18127 C CA . GLU A 1 87 ? -16.376 -13.294 -24.061 1.00 0.00 87 GLU A CA 11
ATOM 18128 C C . GLU A 1 87 ? -17.799 -13.350 -23.511 1.00 0.00 87 GLU A C 11
ATOM 18129 O O . GLU A 1 87 ? -18.701 -12.688 -24.027 1.00 0.00 87 GLU A O 11
ATOM 18141 N N . ARG A 1 88 ? -17.991 -14.143 -22.463 1.00 0.00 88 ARG A N 11
ATOM 18142 C CA . ARG A 1 88 ? -19.304 -14.287 -21.844 1.00 0.00 88 ARG A CA 11
ATOM 18143 C C . ARG A 1 88 ? -19.882 -12.924 -21.473 1.00 0.00 88 ARG A C 11
ATOM 18144 O O . ARG A 1 88 ? -21.094 -12.714 -21.536 1.00 0.00 88 ARG A O 11
ATOM 18165 N N . LEU A 1 89 ? -19.008 -12.002 -21.086 1.00 0.00 89 LEU A N 11
ATOM 18166 C CA . LEU A 1 89 ? -19.431 -10.660 -20.703 1.00 0.00 89 LEU A CA 11
ATOM 18167 C C . LEU A 1 89 ? -20.061 -9.930 -21.885 1.00 0.00 89 LEU A C 11
ATOM 18168 O O . LEU A 1 89 ? -21.144 -9.357 -21.769 1.00 0.00 89 LEU A O 11
ATOM 18184 N N . PHE A 1 90 ? -19.376 -9.957 -23.024 1.00 0.00 90 PHE A N 11
ATOM 18185 C CA . PHE A 1 90 ? -19.869 -9.299 -24.228 1.00 0.00 90 PHE A CA 11
ATOM 18186 C C . PHE A 1 90 ? -21.279 -9.772 -24.568 1.00 0.00 90 PHE A C 11
ATOM 18187 O O . PHE A 1 90 ? -22.150 -8.969 -24.902 1.00 0.00 90 PHE A O 11
ATOM 18204 N N . ARG A 1 91 ? -21.496 -11.080 -24.479 1.00 0.00 91 ARG A N 11
ATOM 18205 C CA . ARG A 1 91 ? -22.800 -11.660 -24.778 1.00 0.00 91 ARG A CA 11
ATOM 18206 C C . ARG A 1 91 ? -23.801 -11.347 -23.670 1.00 0.00 91 ARG A C 11
ATOM 18207 O O . ARG A 1 91 ? -24.977 -11.101 -23.934 1.00 0.00 91 ARG A O 11
ATOM 18228 N N . ASN A 1 92 ? -23.326 -11.359 -22.429 1.00 0.00 92 ASN A N 11
ATOM 18229 C CA . ASN A 1 92 ? -24.180 -11.078 -21.280 1.00 0.00 92 ASN A CA 11
ATOM 18230 C C . ASN A 1 92 ? -24.890 -9.738 -21.447 1.00 0.00 92 ASN A C 11
ATOM 18231 O O . ASN A 1 92 ? -26.024 -9.567 -20.999 1.00 0.00 92 ASN A O 11
ATOM 18242 N N . GLN A 1 93 ? -24.216 -8.793 -22.093 1.00 0.00 93 GLN A N 11
ATOM 18243 C CA . GLN A 1 93 ? -24.783 -7.468 -22.318 1.00 0.00 93 GLN A CA 11
ATOM 18244 C C . GLN A 1 93 ? -25.279 -7.325 -23.753 1.00 0.00 93 GLN A C 11
ATOM 18245 O O . GLN A 1 93 ? -24.486 -7.287 -24.694 1.00 0.00 93 GLN A O 11
ATOM 18259 N N . LYS A 1 94 ? -26.596 -7.247 -23.914 1.00 0.00 94 LYS A N 11
ATOM 18260 C CA . LYS A 1 94 ? -27.199 -7.107 -25.234 1.00 0.00 94 LYS A CA 11
ATOM 18261 C C . LYS A 1 94 ? -28.117 -5.890 -25.286 1.00 0.00 94 LYS A C 11
ATOM 18262 O O . LYS A 1 94 ? -28.584 -5.408 -24.254 1.00 0.00 94 LYS A O 11
ATOM 18281 N N . ILE A 1 95 ? -28.372 -5.399 -26.494 1.00 0.00 95 ILE A N 11
ATOM 18282 C CA . ILE A 1 95 ? -29.236 -4.240 -26.680 1.00 0.00 95 ILE A CA 11
ATOM 18283 C C . ILE A 1 95 ? -30.585 -4.445 -25.999 1.00 0.00 95 ILE A C 11
ATOM 18284 O O . ILE A 1 95 ? -31.214 -3.490 -25.542 1.00 0.00 95 ILE A O 11
ATOM 18300 N N . LEU A 1 96 ? -31.024 -5.697 -25.933 1.00 0.00 96 LEU A N 11
ATOM 18301 C CA . LEU A 1 96 ? -32.298 -6.029 -25.305 1.00 0.00 96 LEU A CA 11
ATOM 18302 C C . LEU A 1 96 ? -33.458 -5.371 -26.045 1.00 0.00 96 LEU A C 11
ATOM 18303 O O . LEU A 1 96 ? -33.738 -4.188 -25.851 1.00 0.00 96 LEU A O 11
ATOM 18319 N N . ARG A 1 97 ? -34.129 -6.145 -26.891 1.00 0.00 97 ARG A N 11
ATOM 18320 C CA . ARG A 1 97 ? -35.259 -5.637 -27.659 1.00 0.00 97 ARG A CA 11
ATOM 18321 C C . ARG A 1 97 ? -36.536 -6.397 -27.315 1.00 0.00 97 ARG A C 11
ATOM 18322 O O . ARG A 1 97 ? -36.539 -7.259 -26.437 1.00 0.00 97 ARG A O 11
ATOM 18343 N N . GLU A 1 98 ? -37.620 -6.071 -28.013 1.00 0.00 98 GLU A N 11
ATOM 18344 C CA . GLU A 1 98 ? -38.903 -6.723 -27.780 1.00 0.00 98 GLU A CA 11
ATOM 18345 C C . GLU A 1 98 ? -38.779 -8.237 -27.926 1.00 0.00 98 GLU A C 11
ATOM 18346 O O . GLU A 1 98 ? -37.963 -8.731 -28.704 1.00 0.00 98 GLU A O 11
ATOM 18358 N N . TYR A 1 99 ? -39.592 -8.967 -27.171 1.00 0.00 99 TYR A N 11
ATOM 18359 C CA . TYR A 1 99 ? -39.572 -10.424 -27.213 1.00 0.00 99 TYR A CA 11
ATOM 18360 C C . TYR A 1 99 ? -39.798 -10.931 -28.634 1.00 0.00 99 TYR A C 11
ATOM 18361 O O . TYR A 1 99 ? -40.542 -10.330 -29.409 1.00 0.00 99 TYR A O 11
ATOM 18379 N N . ARG A 1 100 ? -39.149 -12.042 -28.969 1.00 0.00 100 ARG A N 11
ATOM 18380 C CA . ARG A 1 100 ? -39.278 -12.631 -30.296 1.00 0.00 100 ARG A CA 11
ATOM 18381 C C . ARG A 1 100 ? -40.169 -13.869 -30.258 1.00 0.00 100 ARG A C 11
ATOM 18382 O O . ARG A 1 100 ? -40.027 -14.722 -29.382 1.00 0.00 100 ARG A O 11
ATOM 18403 N N . ASP A 1 101 ? -41.089 -13.959 -31.212 1.00 0.00 101 ASP A N 11
ATOM 18404 C CA . ASP A 1 101 ? -42.003 -15.092 -31.289 1.00 0.00 101 ASP A CA 11
ATOM 18405 C C . ASP A 1 101 ? -41.733 -15.925 -32.538 1.00 0.00 101 ASP A C 11
ATOM 18406 O O . ASP A 1 101 ? -41.191 -15.425 -33.524 1.00 0.00 101 ASP A O 11
ATOM 18415 N N . GLY A 1 1 ? -1.129 -10.750 -1.672 1.00 0.00 1 GLY A N 12
ATOM 18416 C CA . GLY A 1 1 ? -1.792 -9.477 -1.455 1.00 0.00 1 GLY A CA 12
ATOM 18417 C C . GLY A 1 1 ? -2.324 -8.874 -2.740 1.00 0.00 1 GLY A C 12
ATOM 18418 O O . GLY A 1 1 ? -2.254 -9.494 -3.800 1.00 0.00 1 GLY A O 12
ATOM 18422 N N . SER A 1 2 ? -2.858 -7.660 -2.645 1.00 0.00 2 SER A N 12
ATOM 18423 C CA . SER A 1 2 ? -3.409 -6.975 -3.808 1.00 0.00 2 SER A CA 12
ATOM 18424 C C . SER A 1 2 ? -2.371 -6.048 -4.434 1.00 0.00 2 SER A C 12
ATOM 18425 O O . SER A 1 2 ? -1.771 -5.218 -3.751 1.00 0.00 2 SER A O 12
ATOM 18433 N N . SER A 1 3 ? -2.166 -6.196 -5.739 1.00 0.00 3 SER A N 12
ATOM 18434 C CA . SER A 1 3 ? -1.198 -5.376 -6.458 1.00 0.00 3 SER A CA 12
ATOM 18435 C C . SER A 1 3 ? -1.772 -4.902 -7.790 1.00 0.00 3 SER A C 12
ATOM 18436 O O . SER A 1 3 ? -2.079 -5.707 -8.668 1.00 0.00 3 SER A O 12
ATOM 18444 N N . GLY A 1 4 ? -1.913 -3.587 -7.933 1.00 0.00 4 GLY A N 12
ATOM 18445 C CA . GLY A 1 4 ? -2.449 -3.028 -9.160 1.00 0.00 4 GLY A CA 12
ATOM 18446 C C . GLY A 1 4 ? -3.348 -1.833 -8.908 1.00 0.00 4 GLY A C 12
ATOM 18447 O O . GLY A 1 4 ? -4.211 -1.872 -8.032 1.00 0.00 4 GLY A O 12
ATOM 18451 N N . SER A 1 5 ? -3.144 -0.769 -9.677 1.00 0.00 5 SER A N 12
ATOM 18452 C CA . SER A 1 5 ? -3.939 0.444 -9.530 1.00 0.00 5 SER A CA 12
ATOM 18453 C C . SER A 1 5 ? -4.433 0.939 -10.886 1.00 0.00 5 SER A C 12
ATOM 18454 O O . SER A 1 5 ? -3.719 0.860 -11.885 1.00 0.00 5 SER A O 12
ATOM 18462 N N . SER A 1 6 ? -5.661 1.448 -10.912 1.00 0.00 6 SER A N 12
ATOM 18463 C CA . SER A 1 6 ? -6.253 1.952 -12.145 1.00 0.00 6 SER A CA 12
ATOM 18464 C C . SER A 1 6 ? -6.369 0.843 -13.185 1.00 0.00 6 SER A C 12
ATOM 18465 O O . SER A 1 6 ? -5.839 -0.252 -13.003 1.00 0.00 6 SER A O 12
ATOM 18473 N N . GLY A 1 7 ? -7.066 1.135 -14.279 1.00 0.00 7 GLY A N 12
ATOM 18474 C CA . GLY A 1 7 ? -7.240 0.153 -15.333 1.00 0.00 7 GLY A CA 12
ATOM 18475 C C . GLY A 1 7 ? -6.930 0.715 -16.706 1.00 0.00 7 GLY A C 12
ATOM 18476 O O . GLY A 1 7 ? -7.829 1.163 -17.419 1.00 0.00 7 GLY A O 12
ATOM 18480 N N . LYS A 1 8 ? -5.655 0.695 -17.079 1.00 0.00 8 LYS A N 12
ATOM 18481 C CA . LYS A 1 8 ? -5.228 1.207 -18.375 1.00 0.00 8 LYS A CA 12
ATOM 18482 C C . LYS A 1 8 ? -3.739 0.958 -18.595 1.00 0.00 8 LYS A C 12
ATOM 18483 O O . LYS A 1 8 ? -3.046 0.461 -17.707 1.00 0.00 8 LYS A O 12
ATOM 18502 N N . TYR A 1 9 ? -3.255 1.307 -19.781 1.00 0.00 9 TYR A N 12
ATOM 18503 C CA . TYR A 1 9 ? -1.848 1.121 -20.117 1.00 0.00 9 TYR A CA 12
ATOM 18504 C C . TYR A 1 9 ? -1.495 1.853 -21.408 1.00 0.00 9 TYR A C 12
ATOM 18505 O O . TYR A 1 9 ? -2.295 1.913 -22.342 1.00 0.00 9 TYR A O 12
ATOM 18523 N N . THR A 1 10 ? -0.288 2.410 -21.454 1.00 0.00 10 THR A N 12
ATOM 18524 C CA . THR A 1 10 ? 0.174 3.139 -22.628 1.00 0.00 10 THR A CA 12
ATOM 18525 C C . THR A 1 10 ? 1.463 2.539 -23.176 1.00 0.00 10 THR A C 12
ATOM 18526 O O . THR A 1 10 ? 2.157 1.797 -22.481 1.00 0.00 10 THR A O 12
ATOM 18537 N N . GLN A 1 11 ? 1.778 2.865 -24.426 1.00 0.00 11 GLN A N 12
ATOM 18538 C CA . GLN A 1 11 ? 2.985 2.357 -25.066 1.00 0.00 11 GLN A CA 12
ATOM 18539 C C . GLN A 1 11 ? 4.224 3.071 -24.537 1.00 0.00 11 GLN A C 12
ATOM 18540 O O . GLN A 1 11 ? 4.372 4.281 -24.700 1.00 0.00 11 GLN A O 12
ATOM 18554 N N . ASN A 1 12 ? 5.111 2.313 -23.901 1.00 0.00 12 ASN A N 12
ATOM 18555 C CA . ASN A 1 12 ? 6.338 2.874 -23.346 1.00 0.00 12 ASN A CA 12
ATOM 18556 C C . ASN A 1 12 ? 7.561 2.119 -23.858 1.00 0.00 12 ASN A C 12
ATOM 18557 O O . ASN A 1 12 ? 7.436 1.122 -24.568 1.00 0.00 12 ASN A O 12
ATOM 18568 N N . ASN A 1 13 ? 8.744 2.602 -23.490 1.00 0.00 13 ASN A N 12
ATOM 18569 C CA . ASN A 1 13 ? 9.990 1.973 -23.912 1.00 0.00 13 ASN A CA 12
ATOM 18570 C C . ASN A 1 13 ? 10.437 0.920 -22.902 1.00 0.00 13 ASN A C 12
ATOM 18571 O O . ASN A 1 13 ? 11.021 -0.100 -23.269 1.00 0.00 13 ASN A O 12
ATOM 18582 N N . PHE A 1 14 ? 10.157 1.174 -21.628 1.00 0.00 14 PHE A N 12
ATOM 18583 C CA . PHE A 1 14 ? 10.530 0.248 -20.564 1.00 0.00 14 PHE A CA 12
ATOM 18584 C C . PHE A 1 14 ? 9.344 -0.623 -20.161 1.00 0.00 14 PHE A C 12
ATOM 18585 O O . PHE A 1 14 ? 8.209 -0.372 -20.569 1.00 0.00 14 PHE A O 12
ATOM 18602 N N . ILE A 1 15 ? 9.615 -1.646 -19.357 1.00 0.00 15 ILE A N 12
ATOM 18603 C CA . ILE A 1 15 ? 8.571 -2.553 -18.898 1.00 0.00 15 ILE A CA 12
ATOM 18604 C C . ILE A 1 15 ? 8.694 -2.821 -17.402 1.00 0.00 15 ILE A C 12
ATOM 18605 O O . ILE A 1 15 ? 9.787 -3.070 -16.892 1.00 0.00 15 ILE A O 12
ATOM 18621 N N . THR A 1 16 ? 7.565 -2.770 -16.702 1.00 0.00 16 THR A N 12
ATOM 18622 C CA . THR A 1 16 ? 7.546 -3.008 -15.264 1.00 0.00 16 THR A CA 12
ATOM 18623 C C . THR A 1 16 ? 8.040 -4.411 -14.932 1.00 0.00 16 THR A C 12
ATOM 18624 O O . THR A 1 16 ? 7.692 -5.378 -15.608 1.00 0.00 16 THR A O 12
ATOM 18635 N N . GLY A 1 17 ? 8.854 -4.515 -13.886 1.00 0.00 17 GLY A N 12
ATOM 18636 C CA . GLY A 1 17 ? 9.382 -5.805 -13.482 1.00 0.00 17 GLY A CA 12
ATOM 18637 C C . GLY A 1 17 ? 8.292 -6.833 -13.255 1.00 0.00 17 GLY A C 12
ATOM 18638 O O . GLY A 1 17 ? 8.255 -7.868 -13.920 1.00 0.00 17 GLY A O 12
ATOM 18642 N N . VAL A 1 18 ? 7.400 -6.548 -12.311 1.00 0.00 18 VAL A N 12
ATOM 18643 C CA . VAL A 1 18 ? 6.303 -7.456 -11.997 1.00 0.00 18 VAL A CA 12
ATOM 18644 C C . VAL A 1 18 ? 5.535 -7.846 -13.255 1.00 0.00 18 VAL A C 12
ATOM 18645 O O . VAL A 1 18 ? 4.979 -8.941 -13.341 1.00 0.00 18 VAL A O 12
ATOM 18658 N N . ARG A 1 19 ? 5.508 -6.942 -14.229 1.00 0.00 19 ARG A N 12
ATOM 18659 C CA . ARG A 1 19 ? 4.807 -7.191 -15.483 1.00 0.00 19 ARG A CA 12
ATOM 18660 C C . ARG A 1 19 ? 5.542 -8.234 -16.319 1.00 0.00 19 ARG A C 12
ATOM 18661 O O . ARG A 1 19 ? 4.931 -9.159 -16.853 1.00 0.00 19 ARG A O 12
ATOM 18682 N N . ALA A 1 20 ? 6.857 -8.079 -16.427 1.00 0.00 20 ALA A N 12
ATOM 18683 C CA . ALA A 1 20 ? 7.676 -9.008 -17.196 1.00 0.00 20 ALA A CA 12
ATOM 18684 C C . ALA A 1 20 ? 7.735 -10.374 -16.523 1.00 0.00 20 ALA A C 12
ATOM 18685 O O . ALA A 1 20 ? 7.820 -11.404 -17.193 1.00 0.00 20 ALA A O 12
ATOM 18692 N N . ILE A 1 21 ? 7.690 -10.377 -15.195 1.00 0.00 21 ILE A N 12
ATOM 18693 C CA . ILE A 1 21 ? 7.738 -11.618 -14.432 1.00 0.00 21 ILE A CA 12
ATOM 18694 C C . ILE A 1 21 ? 6.431 -12.394 -14.561 1.00 0.00 21 ILE A C 12
ATOM 18695 O O . ILE A 1 21 ? 6.408 -13.616 -14.429 1.00 0.00 21 ILE A O 12
ATOM 18711 N N . ASN A 1 22 ? 5.345 -11.673 -14.821 1.00 0.00 22 ASN A N 12
ATOM 18712 C CA . ASN A 1 22 ? 4.034 -12.293 -14.969 1.00 0.00 22 ASN A CA 12
ATOM 18713 C C . ASN A 1 22 ? 3.762 -12.649 -16.427 1.00 0.00 22 ASN A C 12
ATOM 18714 O O . ASN A 1 22 ? 2.993 -13.564 -16.720 1.00 0.00 22 ASN A O 12
ATOM 18725 N N . GLU A 1 23 ? 4.399 -11.919 -17.337 1.00 0.00 23 GLU A N 12
ATOM 18726 C CA . GLU A 1 23 ? 4.225 -12.158 -18.765 1.00 0.00 23 GLU A CA 12
ATOM 18727 C C . GLU A 1 23 ? 5.214 -13.206 -19.266 1.00 0.00 23 GLU A C 12
ATOM 18728 O O . GLU A 1 23 ? 4.820 -14.244 -19.798 1.00 0.00 23 GLU A O 12
ATOM 18740 N N . PHE A 1 24 ? 6.502 -12.927 -19.092 1.00 0.00 24 PHE A N 12
ATOM 18741 C CA . PHE A 1 24 ? 7.549 -13.845 -19.527 1.00 0.00 24 PHE A CA 12
ATOM 18742 C C . PHE A 1 24 ? 7.642 -15.046 -18.591 1.00 0.00 24 PHE A C 12
ATOM 18743 O O . PHE A 1 24 ? 8.241 -16.067 -18.932 1.00 0.00 24 PHE A O 12
ATOM 18760 N N . CYS A 1 25 ? 7.047 -14.916 -17.410 1.00 0.00 25 CYS A N 12
ATOM 18761 C CA . CYS A 1 25 ? 7.064 -15.990 -16.423 1.00 0.00 25 CYS A CA 12
ATOM 18762 C C . CYS A 1 25 ? 8.495 -16.368 -16.055 1.00 0.00 25 CYS A C 12
ATOM 18763 O O . CYS A 1 25 ? 8.914 -17.512 -16.239 1.00 0.00 25 CYS A O 12
ATOM 18771 N N . LEU A 1 26 ? 9.242 -15.400 -15.536 1.00 0.00 26 LEU A N 12
ATOM 18772 C CA . LEU A 1 26 ? 10.628 -15.630 -15.144 1.00 0.00 26 LEU A CA 12
ATOM 18773 C C . LEU A 1 26 ? 10.764 -15.671 -13.625 1.00 0.00 26 LEU A C 12
ATOM 18774 O O . LEU A 1 26 ? 9.768 -15.692 -12.902 1.00 0.00 26 LEU A O 12
ATOM 18790 N N . LYS A 1 27 ? 12.004 -15.680 -13.147 1.00 0.00 27 LYS A N 12
ATOM 18791 C CA . LYS A 1 27 ? 12.272 -15.714 -11.715 1.00 0.00 27 LYS A CA 12
ATOM 18792 C C . LYS A 1 27 ? 12.446 -14.304 -11.160 1.00 0.00 27 LYS A C 12
ATOM 18793 O O . LYS A 1 27 ? 12.901 -13.401 -11.863 1.00 0.00 27 LYS A O 12
ATOM 18812 N N . SER A 1 28 ? 12.081 -14.121 -9.894 1.00 0.00 28 SER A N 12
ATOM 18813 C CA . SER A 1 28 ? 12.195 -12.820 -9.246 1.00 0.00 28 SER A CA 12
ATOM 18814 C C . SER A 1 28 ? 13.649 -12.360 -9.203 1.00 0.00 28 SER A C 12
ATOM 18815 O O . SER A 1 28 ? 13.940 -11.172 -9.344 1.00 0.00 28 SER A O 12
ATOM 18823 N N . SER A 1 29 ? 14.558 -13.309 -9.006 1.00 0.00 29 SER A N 12
ATOM 18824 C CA . SER A 1 29 ? 15.982 -13.002 -8.940 1.00 0.00 29 SER A CA 12
ATOM 18825 C C . SER A 1 29 ? 16.541 -12.715 -10.330 1.00 0.00 29 SER A C 12
ATOM 18826 O O . SER A 1 29 ? 17.431 -11.880 -10.493 1.00 0.00 29 SER A O 12
ATOM 18834 N N . ASP A 1 30 ? 16.012 -13.414 -11.329 1.00 0.00 30 ASP A N 12
ATOM 18835 C CA . ASP A 1 30 ? 16.457 -13.235 -12.706 1.00 0.00 30 ASP A CA 12
ATOM 18836 C C . ASP A 1 30 ? 16.392 -11.765 -13.111 1.00 0.00 30 ASP A C 12
ATOM 18837 O O . ASP A 1 30 ? 17.380 -11.195 -13.577 1.00 0.00 30 ASP A O 12
ATOM 18846 N N . LEU A 1 31 ? 15.225 -11.158 -12.932 1.00 0.00 31 LEU A N 12
ATOM 18847 C CA . LEU A 1 31 ? 15.031 -9.755 -13.280 1.00 0.00 31 LEU A CA 12
ATOM 18848 C C . LEU A 1 31 ? 16.107 -8.882 -12.642 1.00 0.00 31 LEU A C 12
ATOM 18849 O O . LEU A 1 31 ? 16.677 -8.008 -13.295 1.00 0.00 31 LEU A O 12
ATOM 18865 N N . GLU A 1 32 ? 16.381 -9.128 -11.365 1.00 0.00 32 GLU A N 12
ATOM 18866 C CA . GLU A 1 32 ? 17.390 -8.364 -10.641 1.00 0.00 32 GLU A CA 12
ATOM 18867 C C . GLU A 1 32 ? 18.732 -8.412 -11.366 1.00 0.00 32 GLU A C 12
ATOM 18868 O O . GLU A 1 32 ? 19.494 -7.445 -11.345 1.00 0.00 32 GLU A O 12
ATOM 18880 N N . GLN A 1 33 ? 19.014 -9.543 -12.004 1.00 0.00 33 GLN A N 12
ATOM 18881 C CA . GLN A 1 33 ? 20.264 -9.717 -12.734 1.00 0.00 33 GLN A CA 12
ATOM 18882 C C . GLN A 1 33 ? 20.420 -8.646 -13.809 1.00 0.00 33 GLN A C 12
ATOM 18883 O O . GLN A 1 33 ? 21.532 -8.209 -14.108 1.00 0.00 33 GLN A O 12
ATOM 18897 N N . LEU A 1 34 ? 19.300 -8.228 -14.388 1.00 0.00 34 LEU A N 12
ATOM 18898 C CA . LEU A 1 34 ? 19.312 -7.208 -15.431 1.00 0.00 34 LEU A CA 12
ATOM 18899 C C . LEU A 1 34 ? 19.623 -5.835 -14.845 1.00 0.00 34 LEU A C 12
ATOM 18900 O O . LEU A 1 34 ? 19.639 -5.657 -13.627 1.00 0.00 34 LEU A O 12
ATOM 18916 N N . ARG A 1 35 ? 19.868 -4.866 -15.721 1.00 0.00 35 ARG A N 12
ATOM 18917 C CA . ARG A 1 35 ? 20.178 -3.507 -15.291 1.00 0.00 35 ARG A CA 12
ATOM 18918 C C . ARG A 1 35 ? 18.948 -2.833 -14.691 1.00 0.00 35 ARG A C 12
ATOM 18919 O O . ARG A 1 35 ? 17.989 -2.525 -15.397 1.00 0.00 35 ARG A O 12
ATOM 18940 N N . LYS A 1 36 ? 18.984 -2.608 -13.382 1.00 0.00 36 LYS A N 12
ATOM 18941 C CA . LYS A 1 36 ? 17.873 -1.970 -12.685 1.00 0.00 36 LYS A CA 12
ATOM 18942 C C . LYS A 1 36 ? 17.691 -0.530 -13.155 1.00 0.00 36 LYS A C 12
ATOM 18943 O O . LYS A 1 36 ? 18.408 0.370 -12.719 1.00 0.00 36 LYS A O 12
ATOM 18962 N N . ILE A 1 37 ? 16.726 -0.321 -14.044 1.00 0.00 37 ILE A N 12
ATOM 18963 C CA . ILE A 1 37 ? 16.449 1.010 -14.571 1.00 0.00 37 ILE A CA 12
ATOM 18964 C C . ILE A 1 37 ? 15.730 1.871 -13.538 1.00 0.00 37 ILE A C 12
ATOM 18965 O O . ILE A 1 37 ? 14.512 2.037 -13.593 1.00 0.00 37 ILE A O 12
ATOM 18981 N N . ARG A 1 38 ? 16.493 2.417 -12.597 1.00 0.00 38 ARG A N 12
ATOM 18982 C CA . ARG A 1 38 ? 15.930 3.262 -11.551 1.00 0.00 38 ARG A CA 12
ATOM 18983 C C . ARG A 1 38 ? 15.216 4.469 -12.153 1.00 0.00 38 ARG A C 12
ATOM 18984 O O . ARG A 1 38 ? 15.794 5.213 -12.946 1.00 0.00 38 ARG A O 12
ATOM 19005 N N . ARG A 1 39 ? 13.957 4.657 -11.771 1.00 0.00 39 ARG A N 12
ATOM 19006 C CA . ARG A 1 39 ? 13.164 5.772 -12.274 1.00 0.00 39 ARG A CA 12
ATOM 19007 C C . ARG A 1 39 ? 12.379 6.434 -11.145 1.00 0.00 39 ARG A C 12
ATOM 19008 O O . ARG A 1 39 ? 11.901 5.762 -10.231 1.00 0.00 39 ARG A O 12
ATOM 19029 N N . ARG A 1 40 ? 12.251 7.755 -11.216 1.00 0.00 40 ARG A N 12
ATOM 19030 C CA . ARG A 1 40 ? 11.526 8.507 -10.199 1.00 0.00 40 ARG A CA 12
ATOM 19031 C C . ARG A 1 40 ? 10.097 7.992 -10.057 1.00 0.00 40 ARG A C 12
ATOM 19032 O O . ARG A 1 40 ? 9.316 8.029 -11.008 1.00 0.00 40 ARG A O 12
ATOM 19053 N N . SER A 1 41 ? 9.763 7.510 -8.864 1.00 0.00 41 SER A N 12
ATOM 19054 C CA . SER A 1 41 ? 8.429 6.983 -8.599 1.00 0.00 41 SER A CA 12
ATOM 19055 C C . SER A 1 41 ? 7.998 7.292 -7.169 1.00 0.00 41 SER A C 12
ATOM 19056 O O . SER A 1 41 ? 8.816 7.577 -6.294 1.00 0.00 41 SER A O 12
ATOM 19064 N N . PRO A 1 42 ? 6.681 7.233 -6.923 1.00 0.00 42 PRO A N 12
ATOM 19065 C CA . PRO A 1 42 ? 6.109 7.503 -5.600 1.00 0.00 42 PRO A CA 12
ATOM 19066 C C . PRO A 1 42 ? 6.445 6.411 -4.590 1.00 0.00 42 PRO A C 12
ATOM 19067 O O . PRO A 1 42 ? 6.827 5.302 -4.964 1.00 0.00 42 PRO A O 12
ATOM 19078 N N . HIS A 1 43 ? 6.299 6.731 -3.309 1.00 0.00 43 HIS A N 12
ATOM 19079 C CA . HIS A 1 43 ? 6.586 5.776 -2.244 1.00 0.00 43 HIS A CA 12
ATOM 19080 C C . HIS A 1 43 ? 5.327 5.011 -1.847 1.00 0.00 43 HIS A C 12
ATOM 19081 O O . HIS A 1 43 ? 5.292 3.783 -1.908 1.00 0.00 43 HIS A O 12
ATOM 19095 N N . GLU A 1 44 ? 4.297 5.746 -1.439 1.00 0.00 44 GLU A N 12
ATOM 19096 C CA . GLU A 1 44 ? 3.038 5.136 -1.030 1.00 0.00 44 GLU A CA 12
ATOM 19097 C C . GLU A 1 44 ? 2.137 4.887 -2.237 1.00 0.00 44 GLU A C 12
ATOM 19098 O O . GLU A 1 44 ? 1.369 5.759 -2.641 1.00 0.00 44 GLU A O 12
ATOM 19110 N N . ASP A 1 45 ? 2.238 3.691 -2.807 1.00 0.00 45 ASP A N 12
ATOM 19111 C CA . ASP A 1 45 ? 1.433 3.326 -3.966 1.00 0.00 45 ASP A CA 12
ATOM 19112 C C . ASP A 1 45 ? 1.606 1.849 -4.305 1.00 0.00 45 ASP A C 12
ATOM 19113 O O . ASP A 1 45 ? 0.651 1.073 -4.255 1.00 0.00 45 ASP A O 12
ATOM 19122 N N . THR A 1 46 ? 2.831 1.466 -4.651 1.00 0.00 46 THR A N 12
ATOM 19123 C CA . THR A 1 46 ? 3.129 0.083 -5.000 1.00 0.00 46 THR A CA 12
ATOM 19124 C C . THR A 1 46 ? 4.509 -0.326 -4.497 1.00 0.00 46 THR A C 12
ATOM 19125 O O . THR A 1 46 ? 5.174 -1.169 -5.099 1.00 0.00 46 THR A O 12
ATOM 19136 N N . GLU A 1 47 ? 4.933 0.276 -3.391 1.00 0.00 47 GLU A N 12
ATOM 19137 C CA . GLU A 1 47 ? 6.235 -0.026 -2.808 1.00 0.00 47 GLU A CA 12
ATOM 19138 C C . GLU A 1 47 ? 7.352 0.203 -3.822 1.00 0.00 47 GLU A C 12
ATOM 19139 O O . GLU A 1 47 ? 8.349 -0.518 -3.838 1.00 0.00 47 GLU A O 12
ATOM 19151 N N . SER A 1 48 ? 7.176 1.213 -4.668 1.00 0.00 48 SER A N 12
ATOM 19152 C CA . SER A 1 48 ? 8.166 1.536 -5.689 1.00 0.00 48 SER A CA 12
ATOM 19153 C C . SER A 1 48 ? 8.349 0.371 -6.657 1.00 0.00 48 SER A C 12
ATOM 19154 O O . SER A 1 48 ? 7.785 -0.706 -6.463 1.00 0.00 48 SER A O 12
ATOM 19162 N N . PHE A 1 49 ? 9.142 0.595 -7.699 1.00 0.00 49 PHE A N 12
ATOM 19163 C CA . PHE A 1 49 ? 9.400 -0.435 -8.699 1.00 0.00 49 PHE A CA 12
ATOM 19164 C C . PHE A 1 49 ? 10.558 -0.033 -9.608 1.00 0.00 49 PHE A C 12
ATOM 19165 O O . PHE A 1 49 ? 10.853 1.151 -9.770 1.00 0.00 49 PHE A O 12
ATOM 19182 N N . THR A 1 50 ? 11.211 -1.029 -10.199 1.00 0.00 50 THR A N 12
ATOM 19183 C CA . THR A 1 50 ? 12.337 -0.781 -11.091 1.00 0.00 50 THR A CA 12
ATOM 19184 C C . THR A 1 50 ? 12.095 -1.393 -12.466 1.00 0.00 50 THR A C 12
ATOM 19185 O O . THR A 1 50 ? 12.276 -2.594 -12.663 1.00 0.00 50 THR A O 12
ATOM 19196 N N . VAL A 1 51 ? 11.685 -0.558 -13.416 1.00 0.00 51 VAL A N 12
ATOM 19197 C CA . VAL A 1 51 ? 11.419 -1.017 -14.774 1.00 0.00 51 VAL A CA 12
ATOM 19198 C C . VAL A 1 51 ? 12.663 -1.640 -15.396 1.00 0.00 51 VAL A C 12
ATOM 19199 O O . VAL A 1 51 ? 13.772 -1.483 -14.884 1.00 0.00 51 VAL A O 12
ATOM 19212 N N . TYR A 1 52 ? 12.473 -2.348 -16.504 1.00 0.00 52 TYR A N 12
ATOM 19213 C CA . TYR A 1 52 ? 13.580 -2.998 -17.196 1.00 0.00 52 TYR A CA 12
ATOM 19214 C C . TYR A 1 52 ? 13.489 -2.770 -18.702 1.00 0.00 52 TYR A C 12
ATOM 19215 O O . TYR A 1 52 ? 12.496 -2.241 -19.204 1.00 0.00 52 TYR A O 12
ATOM 19233 N N . LEU A 1 53 ? 14.533 -3.173 -19.418 1.00 0.00 53 LEU A N 12
ATOM 19234 C CA . LEU A 1 53 ? 14.573 -3.014 -20.868 1.00 0.00 53 LEU A CA 12
ATOM 19235 C C . LEU A 1 53 ? 13.834 -4.155 -21.561 1.00 0.00 53 LEU A C 12
ATOM 19236 O O . LEU A 1 53 ? 14.159 -5.326 -21.367 1.00 0.00 53 LEU A O 12
ATOM 19252 N N . ARG A 1 54 ? 12.841 -3.803 -22.372 1.00 0.00 54 ARG A N 12
ATOM 19253 C CA . ARG A 1 54 ? 12.057 -4.797 -23.095 1.00 0.00 54 ARG A CA 12
ATOM 19254 C C . ARG A 1 54 ? 12.966 -5.750 -23.867 1.00 0.00 54 ARG A C 12
ATOM 19255 O O . ARG A 1 54 ? 12.737 -6.959 -23.891 1.00 0.00 54 ARG A O 12
ATOM 19276 N N . SER A 1 55 ? 13.996 -5.195 -24.498 1.00 0.00 55 SER A N 12
ATOM 19277 C CA . SER A 1 55 ? 14.936 -5.994 -25.274 1.00 0.00 55 SER A CA 12
ATOM 19278 C C . SER A 1 55 ? 15.661 -6.999 -24.384 1.00 0.00 55 SER A C 12
ATOM 19279 O O . SER A 1 55 ? 15.840 -8.159 -24.756 1.00 0.00 55 SER A O 12
ATOM 19287 N N . ASP A 1 56 ? 16.075 -6.545 -23.206 1.00 0.00 56 ASP A N 12
ATOM 19288 C CA . ASP A 1 56 ? 16.779 -7.403 -22.260 1.00 0.00 56 ASP A CA 12
ATOM 19289 C C . ASP A 1 56 ? 15.893 -8.562 -21.814 1.00 0.00 56 ASP A C 12
ATOM 19290 O O . ASP A 1 56 ? 16.273 -9.728 -21.928 1.00 0.00 56 ASP A O 12
ATOM 19299 N N . VAL A 1 57 ? 14.710 -8.234 -21.304 1.00 0.00 57 VAL A N 12
ATOM 19300 C CA . VAL A 1 57 ? 13.770 -9.247 -20.841 1.00 0.00 57 VAL A CA 12
ATOM 19301 C C . VAL A 1 57 ? 13.507 -10.289 -21.922 1.00 0.00 57 VAL A C 12
ATOM 19302 O O . VAL A 1 57 ? 13.389 -11.480 -21.635 1.00 0.00 57 VAL A O 12
ATOM 19315 N N . GLU A 1 58 ? 13.418 -9.833 -23.168 1.00 0.00 58 GLU A N 12
ATOM 19316 C CA . GLU A 1 58 ? 13.170 -10.726 -24.293 1.00 0.00 58 GLU A CA 12
ATOM 19317 C C . GLU A 1 58 ? 14.170 -11.879 -24.303 1.00 0.00 58 GLU A C 12
ATOM 19318 O O . GLU A 1 58 ? 13.801 -13.033 -24.515 1.00 0.00 58 GLU A O 12
ATOM 19330 N N . ALA A 1 59 ? 15.439 -11.556 -24.074 1.00 0.00 59 ALA A N 12
ATOM 19331 C CA . ALA A 1 59 ? 16.492 -12.563 -24.055 1.00 0.00 59 ALA A CA 12
ATOM 19332 C C . ALA A 1 59 ? 16.481 -13.346 -22.747 1.00 0.00 59 ALA A C 12
ATOM 19333 O O . ALA A 1 59 ? 16.802 -14.534 -22.719 1.00 0.00 59 ALA A O 12
ATOM 19340 N N . LYS A 1 60 ? 16.109 -12.672 -21.663 1.00 0.00 60 LYS A N 12
ATOM 19341 C CA . LYS A 1 60 ? 16.055 -13.304 -20.350 1.00 0.00 60 LYS A CA 12
ATOM 19342 C C . LYS A 1 60 ? 15.147 -14.530 -20.374 1.00 0.00 60 LYS A C 12
ATOM 19343 O O . LYS A 1 60 ? 15.315 -15.453 -19.577 1.00 0.00 60 LYS A O 12
ATOM 19362 N N . SER A 1 61 ? 14.186 -14.532 -21.292 1.00 0.00 61 SER A N 12
ATOM 19363 C CA . SER A 1 61 ? 13.251 -15.643 -21.418 1.00 0.00 61 SER A CA 12
ATOM 19364 C C . SER A 1 61 ? 13.861 -16.778 -22.235 1.00 0.00 61 SER A C 12
ATOM 19365 O O . SER A 1 61 ? 13.493 -17.942 -22.075 1.00 0.00 61 SER A O 12
ATOM 19373 N N . LEU A 1 62 ? 14.796 -16.429 -23.113 1.00 0.00 62 LEU A N 12
ATOM 19374 C CA . LEU A 1 62 ? 15.459 -17.417 -23.957 1.00 0.00 62 LEU A CA 12
ATOM 19375 C C . LEU A 1 62 ? 16.609 -18.086 -23.212 1.00 0.00 62 LEU A C 12
ATOM 19376 O O . LEU A 1 62 ? 16.894 -19.264 -23.421 1.00 0.00 62 LEU A O 12
ATOM 19392 N N . GLU A 1 63 ? 17.265 -17.325 -22.341 1.00 0.00 63 GLU A N 12
ATOM 19393 C CA . GLU A 1 63 ? 18.384 -17.846 -21.564 1.00 0.00 63 GLU A CA 12
ATOM 19394 C C . GLU A 1 63 ? 17.892 -18.776 -20.458 1.00 0.00 63 GLU A C 12
ATOM 19395 O O . GLU A 1 63 ? 18.624 -19.654 -20.000 1.00 0.00 63 GLU A O 12
ATOM 19407 N N . VAL A 1 64 ? 16.649 -18.576 -20.035 1.00 0.00 64 VAL A N 12
ATOM 19408 C CA . VAL A 1 64 ? 16.058 -19.396 -18.983 1.00 0.00 64 VAL A CA 12
ATOM 19409 C C . VAL A 1 64 ? 15.330 -20.600 -19.570 1.00 0.00 64 VAL A C 12
ATOM 19410 O O . VAL A 1 64 ? 15.805 -21.732 -19.473 1.00 0.00 64 VAL A O 12
ATOM 19423 N N . TRP A 1 65 ? 14.177 -20.349 -20.177 1.00 0.00 65 TRP A N 12
ATOM 19424 C CA . TRP A 1 65 ? 13.383 -21.414 -20.780 1.00 0.00 65 TRP A CA 12
ATOM 19425 C C . TRP A 1 65 ? 14.169 -22.125 -21.876 1.00 0.00 65 TRP A C 12
ATOM 19426 O O . TRP A 1 65 ? 13.916 -23.291 -22.177 1.00 0.00 65 TRP A O 12
ATOM 19447 N N . GLY A 1 66 ? 15.125 -21.416 -22.469 1.00 0.00 66 GLY A N 12
ATOM 19448 C CA . GLY A 1 66 ? 15.933 -21.997 -23.525 1.00 0.00 66 GLY A CA 12
ATOM 19449 C C . GLY A 1 66 ? 15.587 -21.442 -24.892 1.00 0.00 66 GLY A C 12
ATOM 19450 O O . GLY A 1 66 ? 16.473 -21.179 -25.705 1.00 0.00 66 GLY A O 12
ATOM 19454 N N . SER A 1 67 ? 14.294 -21.265 -25.147 1.00 0.00 67 SER A N 12
ATOM 19455 C CA . SER A 1 67 ? 13.833 -20.743 -26.428 1.00 0.00 67 SER A CA 12
ATOM 19456 C C . SER A 1 67 ? 12.506 -20.008 -26.269 1.00 0.00 67 SER A C 12
ATOM 19457 O O . SER A 1 67 ? 11.779 -20.191 -25.292 1.00 0.00 67 SER A O 12
ATOM 19465 N N . PRO A 1 68 ? 12.181 -19.155 -27.252 1.00 0.00 68 PRO A N 12
ATOM 19466 C CA . PRO A 1 68 ? 10.941 -18.374 -27.245 1.00 0.00 68 PRO A CA 12
ATOM 19467 C C . PRO A 1 68 ? 9.707 -19.244 -27.460 1.00 0.00 68 PRO A C 12
ATOM 19468 O O . PRO A 1 68 ? 8.590 -18.844 -27.134 1.00 0.00 68 PRO A O 12
ATOM 19479 N N . GLU A 1 69 ? 9.917 -20.437 -28.009 1.00 0.00 69 GLU A N 12
ATOM 19480 C CA . GLU A 1 69 ? 8.821 -21.362 -28.266 1.00 0.00 69 GLU A CA 12
ATOM 19481 C C . GLU A 1 69 ? 8.325 -21.993 -26.968 1.00 0.00 69 GLU A C 12
ATOM 19482 O O . GLU A 1 69 ? 7.162 -22.380 -26.859 1.00 0.00 69 GLU A O 12
ATOM 19494 N N . ALA A 1 70 ? 9.216 -22.093 -25.988 1.00 0.00 70 ALA A N 12
ATOM 19495 C CA . ALA A 1 70 ? 8.869 -22.675 -24.697 1.00 0.00 70 ALA A CA 12
ATOM 19496 C C . ALA A 1 70 ? 7.925 -21.764 -23.920 1.00 0.00 70 ALA A C 12
ATOM 19497 O O . ALA A 1 70 ? 6.921 -22.218 -23.370 1.00 0.00 70 ALA A O 12
ATOM 19504 N N . LEU A 1 71 ? 8.252 -20.478 -23.878 1.00 0.00 71 LEU A N 12
ATOM 19505 C CA . LEU A 1 71 ? 7.433 -19.502 -23.168 1.00 0.00 71 LEU A CA 12
ATOM 19506 C C . LEU A 1 71 ? 6.096 -19.298 -23.872 1.00 0.00 71 LEU A C 12
ATOM 19507 O O . LEU A 1 71 ? 5.054 -19.186 -23.227 1.00 0.00 71 LEU A O 12
ATOM 19523 N N . ALA A 1 72 ? 6.133 -19.251 -25.200 1.00 0.00 72 ALA A N 12
ATOM 19524 C CA . ALA A 1 72 ? 4.924 -19.065 -25.993 1.00 0.00 72 ALA A CA 12
ATOM 19525 C C . ALA A 1 72 ? 3.860 -20.092 -25.621 1.00 0.00 72 ALA A C 12
ATOM 19526 O O . ALA A 1 72 ? 2.663 -19.831 -25.742 1.00 0.00 72 ALA A O 12
ATOM 19533 N N . ARG A 1 73 ? 4.304 -21.260 -25.168 1.00 0.00 73 ARG A N 12
ATOM 19534 C CA . ARG A 1 73 ? 3.389 -22.327 -24.780 1.00 0.00 73 ARG A CA 12
ATOM 19535 C C . ARG A 1 73 ? 2.519 -21.895 -23.604 1.00 0.00 73 ARG A C 12
ATOM 19536 O O . ARG A 1 73 ? 1.355 -22.284 -23.505 1.00 0.00 73 ARG A O 12
ATOM 19557 N N . GLU A 1 74 ? 3.092 -21.091 -22.714 1.00 0.00 74 GLU A N 12
ATOM 19558 C CA . GLU A 1 74 ? 2.368 -20.608 -21.544 1.00 0.00 74 GLU A CA 12
ATOM 19559 C C . GLU A 1 74 ? 1.645 -19.300 -21.852 1.00 0.00 74 GLU A C 12
ATOM 19560 O O . GLU A 1 74 ? 0.553 -19.045 -21.342 1.00 0.00 74 GLU A O 12
ATOM 19572 N N . LYS A 1 75 ? 2.261 -18.474 -22.690 1.00 0.00 75 LYS A N 12
ATOM 19573 C CA . LYS A 1 75 ? 1.678 -17.192 -23.068 1.00 0.00 75 LYS A CA 12
ATOM 19574 C C . LYS A 1 75 ? 0.258 -17.374 -23.593 1.00 0.00 75 LYS A C 12
ATOM 19575 O O . LYS A 1 75 ? -0.618 -16.545 -23.346 1.00 0.00 75 LYS A O 12
ATOM 19594 N N . LYS A 1 76 ? 0.035 -18.465 -24.318 1.00 0.00 76 LYS A N 12
ATOM 19595 C CA . LYS A 1 76 ? -1.280 -18.758 -24.876 1.00 0.00 76 LYS A CA 12
ATOM 19596 C C . LYS A 1 76 ? -2.282 -19.074 -23.771 1.00 0.00 76 LYS A C 12
ATOM 19597 O O . LYS A 1 76 ? -3.367 -18.493 -23.718 1.00 0.00 76 LYS A O 12
ATOM 19616 N N . LEU A 1 77 ? -1.912 -19.996 -22.889 1.00 0.00 77 LEU A N 12
ATOM 19617 C CA . LEU A 1 77 ? -2.778 -20.387 -21.782 1.00 0.00 77 LEU A CA 12
ATOM 19618 C C . LEU A 1 77 ? -3.198 -19.172 -20.963 1.00 0.00 77 LEU A C 12
ATOM 19619 O O . LEU A 1 77 ? -4.388 -18.885 -20.824 1.00 0.00 77 LEU A O 12
ATOM 19635 N N . ARG A 1 78 ? -2.214 -18.459 -20.424 1.00 0.00 78 ARG A N 12
ATOM 19636 C CA . ARG A 1 78 ? -2.482 -17.273 -19.620 1.00 0.00 78 ARG A CA 12
ATOM 19637 C C . ARG A 1 78 ? -3.375 -16.293 -20.375 1.00 0.00 78 ARG A C 12
ATOM 19638 O O . ARG A 1 78 ? -4.147 -15.547 -19.772 1.00 0.00 78 ARG A O 12
ATOM 19659 N N . LYS A 1 79 ? -3.264 -16.300 -21.699 1.00 0.00 79 LYS A N 12
ATOM 19660 C CA . LYS A 1 79 ? -4.061 -15.413 -22.539 1.00 0.00 79 LYS A CA 12
ATOM 19661 C C . LYS A 1 79 ? -5.506 -15.894 -22.619 1.00 0.00 79 LYS A C 12
ATOM 19662 O O . LYS A 1 79 ? -6.425 -15.199 -22.186 1.00 0.00 79 LYS A O 12
ATOM 19681 N N . GLU A 1 80 ? -5.699 -17.086 -23.175 1.00 0.00 80 GLU A N 12
ATOM 19682 C CA . GLU A 1 80 ? -7.033 -17.658 -23.311 1.00 0.00 80 GLU A CA 12
ATOM 19683 C C . GLU A 1 80 ? -7.738 -17.721 -21.959 1.00 0.00 80 GLU A C 12
ATOM 19684 O O . GLU A 1 80 ? -8.963 -17.633 -21.881 1.00 0.00 80 GLU A O 12
ATOM 19696 N N . ALA A 1 81 ? -6.955 -17.875 -20.896 1.00 0.00 81 ALA A N 12
ATOM 19697 C CA . ALA A 1 81 ? -7.503 -17.949 -19.547 1.00 0.00 81 ALA A CA 12
ATOM 19698 C C . ALA A 1 81 ? -8.178 -16.639 -19.157 1.00 0.00 81 ALA A C 12
ATOM 19699 O O . ALA A 1 81 ? -9.332 -16.628 -18.731 1.00 0.00 81 ALA A O 12
ATOM 19706 N N . GLU A 1 82 ? -7.450 -15.536 -19.305 1.00 0.00 82 GLU A N 12
ATOM 19707 C CA . GLU A 1 82 ? -7.980 -14.221 -18.965 1.00 0.00 82 GLU A CA 12
ATOM 19708 C C . GLU A 1 82 ? -9.226 -13.907 -19.789 1.00 0.00 82 GLU A C 12
ATOM 19709 O O . GLU A 1 82 ? -10.226 -13.421 -19.261 1.00 0.00 82 GLU A O 12
ATOM 19721 N N . ILE A 1 83 ? -9.156 -14.187 -21.086 1.00 0.00 83 ILE A N 12
ATOM 19722 C CA . ILE A 1 83 ? -10.277 -13.935 -21.983 1.00 0.00 83 ILE A CA 12
ATOM 19723 C C . ILE A 1 83 ? -11.538 -14.641 -21.498 1.00 0.00 83 ILE A C 12
ATOM 19724 O O . ILE A 1 83 ? -12.617 -14.051 -21.466 1.00 0.00 83 ILE A O 12
ATOM 19740 N N . GLU A 1 84 ? -11.393 -15.908 -21.120 1.00 0.00 84 GLU A N 12
ATOM 19741 C CA . GLU A 1 84 ? -12.522 -16.694 -20.636 1.00 0.00 84 GLU A CA 12
ATOM 19742 C C . GLU A 1 84 ? -13.096 -16.090 -19.357 1.00 0.00 84 GLU A C 12
ATOM 19743 O O . GLU A 1 84 ? -14.282 -16.244 -19.063 1.00 0.00 84 GLU A O 12
ATOM 19755 N N . TYR A 1 85 ? -12.247 -15.402 -18.602 1.00 0.00 85 TYR A N 12
ATOM 19756 C CA . TYR A 1 85 ? -12.668 -14.777 -17.354 1.00 0.00 85 TYR A CA 12
ATOM 19757 C C . TYR A 1 85 ? -13.413 -13.472 -17.621 1.00 0.00 85 TYR A C 12
ATOM 19758 O O . TYR A 1 85 ? -14.583 -13.329 -17.268 1.00 0.00 85 TYR A O 12
ATOM 19776 N N . ARG A 1 86 ? -12.724 -12.525 -18.249 1.00 0.00 86 ARG A N 12
ATOM 19777 C CA . ARG A 1 86 ? -13.318 -11.231 -18.565 1.00 0.00 86 ARG A CA 12
ATOM 19778 C C . ARG A 1 86 ? -14.556 -11.401 -19.441 1.00 0.00 86 ARG A C 12
ATOM 19779 O O . ARG A 1 86 ? -15.458 -10.564 -19.425 1.00 0.00 86 ARG A O 12
ATOM 19800 N N . GLU A 1 87 ? -14.591 -12.489 -20.204 1.00 0.00 87 GLU A N 12
ATOM 19801 C CA . GLU A 1 87 ? -15.717 -12.766 -21.087 1.00 0.00 87 GLU A CA 12
ATOM 19802 C C . GLU A 1 87 ? -17.028 -12.786 -20.307 1.00 0.00 87 GLU A C 12
ATOM 19803 O O . GLU A 1 87 ? -17.900 -11.942 -20.516 1.00 0.00 87 GLU A O 12
ATOM 19815 N N . ARG A 1 88 ? -17.160 -13.755 -19.407 1.00 0.00 88 ARG A N 12
ATOM 19816 C CA . ARG A 1 88 ? -18.365 -13.886 -18.597 1.00 0.00 88 ARG A CA 12
ATOM 19817 C C . ARG A 1 88 ? -18.650 -12.595 -17.834 1.00 0.00 88 ARG A C 12
ATOM 19818 O O . ARG A 1 88 ? -19.801 -12.289 -17.520 1.00 0.00 88 ARG A O 12
ATOM 19839 N N . LEU A 1 89 ? -17.596 -11.843 -17.539 1.00 0.00 89 LEU A N 12
ATOM 19840 C CA . LEU A 1 89 ? -17.733 -10.585 -16.813 1.00 0.00 89 LEU A CA 12
ATOM 19841 C C . LEU A 1 89 ? -18.370 -9.515 -17.693 1.00 0.00 89 LEU A C 12
ATOM 19842 O O . LEU A 1 89 ? -19.250 -8.776 -17.251 1.00 0.00 89 LEU A O 12
ATOM 19858 N N . PHE A 1 90 ? -17.922 -9.438 -18.942 1.00 0.00 90 PHE A N 12
ATOM 19859 C CA . PHE A 1 90 ? -18.450 -8.459 -19.885 1.00 0.00 90 PHE A CA 12
ATOM 19860 C C . PHE A 1 90 ? -19.954 -8.639 -20.071 1.00 0.00 90 PHE A C 12
ATOM 19861 O O . PHE A 1 90 ? -20.697 -7.664 -20.185 1.00 0.00 90 PHE A O 12
ATOM 19878 N N . ARG A 1 91 ? -20.395 -9.892 -20.101 1.00 0.00 91 ARG A N 12
ATOM 19879 C CA . ARG A 1 91 ? -21.809 -10.201 -20.275 1.00 0.00 91 ARG A CA 12
ATOM 19880 C C . ARG A 1 91 ? -22.622 -9.717 -19.078 1.00 0.00 91 ARG A C 12
ATOM 19881 O O . ARG A 1 91 ? -23.785 -9.339 -19.217 1.00 0.00 91 ARG A O 12
ATOM 19902 N N . ASN A 1 92 ? -22.002 -9.734 -17.902 1.00 0.00 92 ASN A N 12
ATOM 19903 C CA . ASN A 1 92 ? -22.669 -9.298 -16.681 1.00 0.00 92 ASN A CA 12
ATOM 19904 C C . ASN A 1 92 ? -23.200 -7.875 -16.828 1.00 0.00 92 ASN A C 12
ATOM 19905 O O . ASN A 1 92 ? -24.302 -7.564 -16.378 1.00 0.00 92 ASN A O 12
ATOM 19916 N N . GLN A 1 93 ? -22.407 -7.017 -17.462 1.00 0.00 93 GLN A N 12
ATOM 19917 C CA . GLN A 1 93 ? -22.797 -5.627 -17.669 1.00 0.00 93 GLN A CA 12
ATOM 19918 C C . GLN A 1 93 ? -23.405 -5.433 -19.054 1.00 0.00 93 GLN A C 12
ATOM 19919 O O . GLN A 1 93 ? -23.550 -6.386 -19.820 1.00 0.00 93 GLN A O 12
ATOM 19933 N N . LYS A 1 94 ? -23.759 -4.192 -19.371 1.00 0.00 94 LYS A N 12
ATOM 19934 C CA . LYS A 1 94 ? -24.350 -3.870 -20.664 1.00 0.00 94 LYS A CA 12
ATOM 19935 C C . LYS A 1 94 ? -25.686 -4.584 -20.844 1.00 0.00 94 LYS A C 12
ATOM 19936 O O . LYS A 1 94 ? -26.032 -5.477 -20.070 1.00 0.00 94 LYS A O 12
ATOM 19955 N N . ILE A 1 95 ? -26.431 -4.184 -21.869 1.00 0.00 95 ILE A N 12
ATOM 19956 C CA . ILE A 1 95 ? -27.728 -4.788 -22.151 1.00 0.00 95 ILE A CA 12
ATOM 19957 C C . ILE A 1 95 ? -27.730 -5.475 -23.512 1.00 0.00 95 ILE A C 12
ATOM 19958 O O . ILE A 1 95 ? -28.473 -6.432 -23.735 1.00 0.00 95 ILE A O 12
ATOM 19974 N N . LEU A 1 96 ? -26.893 -4.983 -24.418 1.00 0.00 96 LEU A N 12
ATOM 19975 C CA . LEU A 1 96 ? -26.796 -5.551 -25.758 1.00 0.00 96 LEU A CA 12
ATOM 19976 C C . LEU A 1 96 ? -28.126 -5.435 -26.497 1.00 0.00 96 LEU A C 12
ATOM 19977 O O . LEU A 1 96 ? -29.146 -5.080 -25.906 1.00 0.00 96 LEU A O 12
ATOM 19993 N N . ARG A 1 97 ? -28.107 -5.738 -27.790 1.00 0.00 97 ARG A N 12
ATOM 19994 C CA . ARG A 1 97 ? -29.312 -5.669 -28.609 1.00 0.00 97 ARG A CA 12
ATOM 19995 C C . ARG A 1 97 ? -30.088 -6.981 -28.546 1.00 0.00 97 ARG A C 12
ATOM 19996 O O . ARG A 1 97 ? -29.618 -7.963 -27.974 1.00 0.00 97 ARG A O 12
ATOM 20017 N N . GLU A 1 98 ? -31.278 -6.987 -29.138 1.00 0.00 98 GLU A N 12
ATOM 20018 C CA . GLU A 1 98 ? -32.119 -8.178 -29.148 1.00 0.00 98 GLU A CA 12
ATOM 20019 C C . GLU A 1 98 ? -32.116 -8.836 -30.525 1.00 0.00 98 GLU A C 12
ATOM 20020 O O . GLU A 1 98 ? -33.077 -8.714 -31.285 1.00 0.00 98 GLU A O 12
ATOM 20032 N N . TYR A 1 99 ? -31.029 -9.531 -30.839 1.00 0.00 99 TYR A N 12
ATOM 20033 C CA . TYR A 1 99 ? -30.898 -10.206 -32.125 1.00 0.00 99 TYR A CA 12
ATOM 20034 C C . TYR 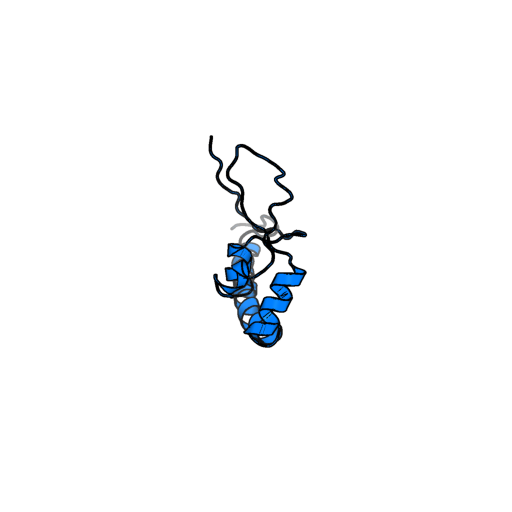A 1 99 ? -30.973 -9.206 -33.275 1.00 0.00 99 TYR A C 12
ATOM 20035 O O . TYR A 1 99 ? -31.127 -8.004 -33.058 1.00 0.00 99 TYR A O 12
ATOM 20053 N N . ARG A 1 100 ? -30.865 -9.712 -34.499 1.00 0.00 100 ARG A N 12
ATOM 20054 C CA . ARG A 1 100 ? -30.921 -8.865 -35.684 1.00 0.00 100 ARG A CA 12
ATOM 20055 C C . ARG A 1 100 ? -29.863 -7.767 -35.617 1.00 0.00 100 ARG A C 12
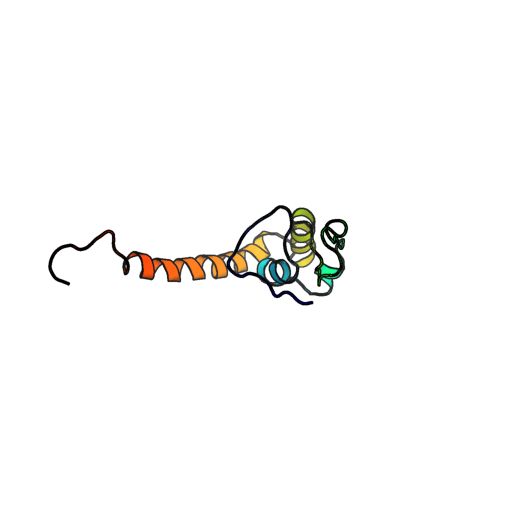ATOM 20056 O O . ARG A 1 100 ? -29.026 -7.752 -34.715 1.00 0.00 100 ARG A O 12
ATOM 20077 N N . ASP A 1 101 ? -29.909 -6.850 -36.577 1.00 0.00 101 ASP A N 12
ATOM 20078 C CA . ASP A 1 101 ? -28.956 -5.747 -36.627 1.00 0.00 101 ASP A CA 12
ATOM 20079 C C . ASP A 1 101 ? -29.659 -4.435 -36.958 1.00 0.00 101 ASP A C 12
ATOM 20080 O O . ASP A 1 101 ? -30.813 -4.225 -36.579 1.00 0.00 101 ASP A O 12
ATOM 20089 N N . GLY A 1 1 ? 3.363 2.039 3.264 1.00 0.00 1 GLY A N 13
ATOM 20090 C CA . GLY A 1 1 ? 3.324 0.617 3.553 1.00 0.00 1 GLY A CA 13
ATOM 20091 C C . GLY A 1 1 ? 3.914 -0.218 2.433 1.00 0.00 1 GLY A C 13
ATOM 20092 O O . GLY A 1 1 ? 5.117 -0.166 2.178 1.00 0.00 1 GLY A O 13
ATOM 20096 N N . SER A 1 2 ? 3.065 -0.991 1.764 1.00 0.00 2 SER A N 13
ATOM 20097 C CA . SER A 1 2 ? 3.510 -1.846 0.669 1.00 0.00 2 SER A CA 13
ATOM 20098 C C . SER A 1 2 ? 2.320 -2.359 -0.138 1.00 0.00 2 SER A C 13
ATOM 20099 O O . SER A 1 2 ? 1.955 -3.531 -0.049 1.00 0.00 2 SER A O 13
ATOM 20107 N N . SER A 1 3 ? 1.720 -1.471 -0.924 1.00 0.00 3 SER A N 13
ATOM 20108 C CA . SER A 1 3 ? 0.569 -1.832 -1.744 1.00 0.00 3 SER A CA 13
ATOM 20109 C C . SER A 1 3 ? 1.016 -2.393 -3.091 1.00 0.00 3 SER A C 13
ATOM 20110 O O . SER A 1 3 ? 0.658 -3.511 -3.460 1.00 0.00 3 SER A O 13
ATOM 20118 N N . GLY A 1 4 ? 1.802 -1.608 -3.821 1.00 0.00 4 GLY A N 13
ATOM 20119 C CA . GLY A 1 4 ? 2.285 -2.042 -5.118 1.00 0.00 4 GLY A CA 13
ATOM 20120 C C . GLY A 1 4 ? 3.082 -0.967 -5.830 1.00 0.00 4 GLY A C 13
ATOM 20121 O O . GLY A 1 4 ? 3.850 -0.236 -5.204 1.00 0.00 4 GLY A O 13
ATOM 20125 N N . SER A 1 5 ? 2.901 -0.870 -7.143 1.00 0.00 5 SER A N 13
ATOM 20126 C CA . SER A 1 5 ? 3.613 0.121 -7.942 1.00 0.00 5 SER A CA 13
ATOM 20127 C C . SER A 1 5 ? 2.659 1.200 -8.446 1.00 0.00 5 SER A C 13
ATOM 20128 O O . SER A 1 5 ? 2.672 1.554 -9.625 1.00 0.00 5 SER A O 13
ATOM 20136 N N . SER A 1 6 ? 1.834 1.720 -7.543 1.00 0.00 6 SER A N 13
ATOM 20137 C CA . SER A 1 6 ? 0.870 2.756 -7.895 1.00 0.00 6 SER A CA 13
ATOM 20138 C C . SER A 1 6 ? 0.019 2.325 -9.086 1.00 0.00 6 SER A C 13
ATOM 20139 O O . SER A 1 6 ? 0.331 2.642 -10.233 1.00 0.00 6 SER A O 13
ATOM 20147 N N . GLY A 1 7 ? -1.058 1.598 -8.803 1.00 0.00 7 GLY A N 13
ATOM 20148 C CA . GLY A 1 7 ? -1.938 1.135 -9.860 1.00 0.00 7 GLY A CA 13
ATOM 20149 C C . GLY A 1 7 ? -1.712 -0.324 -10.204 1.00 0.00 7 GLY A C 13
ATOM 20150 O O . GLY A 1 7 ? -0.980 -1.028 -9.508 1.00 0.00 7 GLY A O 13
ATOM 20154 N N . LYS A 1 8 ? -2.342 -0.781 -11.281 1.00 0.00 8 LYS A N 13
ATOM 20155 C CA . LYS A 1 8 ? -2.207 -2.165 -11.718 1.00 0.00 8 LYS A CA 13
ATOM 20156 C C . LYS A 1 8 ? -1.311 -2.263 -12.949 1.00 0.00 8 LYS A C 13
ATOM 20157 O O . LYS A 1 8 ? -0.347 -3.028 -12.967 1.00 0.00 8 LYS A O 13
ATOM 20176 N N . TYR A 1 9 ? -1.635 -1.483 -13.974 1.00 0.00 9 TYR A N 13
ATOM 20177 C CA . TYR A 1 9 ? -0.861 -1.482 -15.209 1.00 0.00 9 TYR A CA 13
ATOM 20178 C C . TYR A 1 9 ? -0.904 -0.112 -15.879 1.00 0.00 9 TYR A C 13
ATOM 20179 O O . TYR A 1 9 ? -1.599 0.795 -15.420 1.00 0.00 9 TYR A O 13
ATOM 20197 N N . THR A 1 10 ? -0.156 0.031 -16.968 1.00 0.00 10 THR A N 13
ATOM 20198 C CA . THR A 1 10 ? -0.107 1.288 -17.702 1.00 0.00 10 THR A CA 13
ATOM 20199 C C . THR A 1 10 ? 0.697 1.143 -18.990 1.00 0.00 10 THR A C 13
ATOM 20200 O O . THR A 1 10 ? 1.273 0.089 -19.256 1.00 0.00 10 THR A O 13
ATOM 20211 N N . GLN A 1 11 ? 0.731 2.208 -19.784 1.00 0.00 11 GLN A N 13
ATOM 20212 C CA . GLN A 1 11 ? 1.465 2.198 -21.043 1.00 0.00 11 GLN A CA 13
ATOM 20213 C C . GLN A 1 11 ? 2.753 3.008 -20.930 1.00 0.00 11 GLN A C 13
ATOM 20214 O O . GLN A 1 11 ? 2.725 4.238 -20.932 1.00 0.00 11 GLN A O 13
ATOM 20228 N N . ASN A 1 12 ? 3.879 2.309 -20.832 1.00 0.00 12 ASN A N 13
ATOM 20229 C CA . ASN A 1 12 ? 5.177 2.964 -20.717 1.00 0.00 12 ASN A CA 13
ATOM 20230 C C . ASN A 1 12 ? 6.197 2.319 -21.651 1.00 0.00 12 ASN A C 13
ATOM 20231 O O . ASN A 1 12 ? 5.929 1.283 -22.258 1.00 0.00 12 ASN A O 13
ATOM 20242 N N . ASN A 1 13 ? 7.367 2.938 -21.758 1.00 0.00 13 ASN A N 13
ATOM 20243 C CA . ASN A 1 13 ? 8.428 2.424 -22.618 1.00 0.00 13 ASN A CA 13
ATOM 20244 C C . ASN A 1 13 ? 9.129 1.237 -21.965 1.00 0.00 13 ASN A C 13
ATOM 20245 O O . ASN A 1 13 ? 9.650 0.356 -22.650 1.00 0.00 13 ASN A O 13
ATOM 20256 N N . PHE A 1 14 ? 9.138 1.219 -20.636 1.00 0.00 14 PHE A N 13
ATOM 20257 C CA . PHE A 1 14 ? 9.775 0.141 -19.890 1.00 0.00 14 PHE A CA 13
ATOM 20258 C C . PHE A 1 14 ? 8.731 -0.755 -19.230 1.00 0.00 14 PHE A C 13
ATOM 20259 O O . PHE A 1 14 ? 7.546 -0.424 -19.197 1.00 0.00 14 PHE A O 13
ATOM 20276 N N . ILE A 1 15 ? 9.180 -1.891 -18.707 1.00 0.00 15 ILE A N 13
ATOM 20277 C CA . ILE A 1 15 ? 8.286 -2.834 -18.048 1.00 0.00 15 ILE A CA 13
ATOM 20278 C C . ILE A 1 15 ? 8.701 -3.065 -16.599 1.00 0.00 15 ILE A C 13
ATOM 20279 O O . ILE A 1 15 ? 9.884 -3.225 -16.298 1.00 0.00 15 ILE A O 13
ATOM 20295 N N . THR A 1 16 ? 7.719 -3.083 -15.703 1.00 0.00 16 THR A N 13
ATOM 20296 C CA . THR A 1 16 ? 7.981 -3.295 -14.285 1.00 0.00 16 THR A CA 13
ATOM 20297 C C . THR A 1 16 ? 8.649 -4.644 -14.045 1.00 0.00 16 THR A C 13
ATOM 20298 O O . THR A 1 16 ? 8.449 -5.591 -14.806 1.00 0.00 16 THR A O 13
ATOM 20309 N N . GLY A 1 17 ? 9.442 -4.726 -12.982 1.00 0.00 17 GLY A N 13
ATOM 20310 C CA . GLY A 1 17 ? 10.127 -5.965 -12.661 1.00 0.00 17 GLY A CA 13
ATOM 20311 C C . GLY A 1 17 ? 9.167 -7.117 -12.439 1.00 0.00 17 GLY A C 13
ATOM 20312 O O . GLY A 1 17 ? 9.123 -8.059 -13.230 1.00 0.00 17 GLY A O 13
ATOM 20316 N N . VAL A 1 18 ? 8.396 -7.044 -11.359 1.00 0.00 18 VAL A N 13
ATOM 20317 C CA . VAL A 1 18 ? 7.432 -8.089 -11.035 1.00 0.00 18 VAL A CA 13
ATOM 20318 C C . VAL A 1 18 ? 6.524 -8.386 -12.223 1.00 0.00 18 VAL A C 13
ATOM 20319 O O . VAL A 1 18 ? 6.048 -9.510 -12.387 1.00 0.00 18 VAL A O 13
ATOM 20332 N N . ARG A 1 19 ? 6.288 -7.373 -13.049 1.00 0.00 19 ARG A N 13
ATOM 20333 C CA . ARG A 1 19 ? 5.436 -7.525 -14.222 1.00 0.00 19 ARG A CA 13
ATOM 20334 C C . ARG A 1 19 ? 6.065 -8.483 -15.230 1.00 0.00 19 ARG A C 13
ATOM 20335 O O . ARG A 1 19 ? 5.371 -9.279 -15.861 1.00 0.00 19 ARG A O 13
ATOM 20356 N N . ALA A 1 20 ? 7.383 -8.398 -15.376 1.00 0.00 20 ALA A N 13
ATOM 20357 C CA . ALA A 1 20 ? 8.106 -9.257 -16.306 1.00 0.00 20 ALA A CA 13
ATOM 20358 C C . ALA A 1 20 ? 8.335 -10.641 -15.709 1.00 0.00 20 ALA A C 13
ATOM 20359 O O . ALA A 1 20 ? 8.435 -11.631 -16.434 1.00 0.00 20 ALA A O 13
ATOM 20366 N N . ILE A 1 21 ? 8.417 -10.703 -14.384 1.00 0.00 21 ILE A N 13
ATOM 20367 C CA . ILE A 1 21 ? 8.633 -11.967 -13.691 1.00 0.00 21 ILE A CA 13
ATOM 20368 C C . ILE A 1 21 ? 7.393 -12.851 -13.759 1.00 0.00 21 ILE A C 13
ATOM 20369 O O . ILE A 1 21 ? 7.484 -14.074 -13.668 1.00 0.00 21 ILE A O 13
ATOM 20385 N N . ASN A 1 22 ? 6.233 -12.223 -13.922 1.00 0.00 22 ASN A N 13
ATOM 20386 C CA . ASN A 1 22 ? 4.973 -12.952 -14.005 1.00 0.00 22 ASN A CA 13
ATOM 20387 C C . ASN A 1 22 ? 4.633 -13.288 -15.453 1.00 0.00 22 ASN A C 13
ATOM 20388 O O . ASN A 1 22 ? 3.962 -14.283 -15.729 1.00 0.00 22 ASN A O 13
ATOM 20399 N N . GLU A 1 23 ? 5.100 -12.451 -16.375 1.00 0.00 23 GLU A N 13
ATOM 20400 C CA . GLU A 1 23 ? 4.844 -12.660 -17.795 1.00 0.00 23 GLU A CA 13
ATOM 20401 C C . GLU A 1 23 ? 5.886 -13.594 -18.404 1.00 0.00 23 GLU A C 13
ATOM 20402 O O . GLU A 1 23 ? 5.553 -14.660 -18.922 1.00 0.00 23 GLU A O 13
ATOM 20414 N N . PHE A 1 24 ? 7.149 -13.185 -18.338 1.00 0.00 24 PHE A N 13
ATOM 20415 C CA . PHE A 1 24 ? 8.240 -13.984 -18.884 1.00 0.00 24 PHE A CA 13
ATOM 20416 C C . PHE A 1 24 ? 8.520 -15.198 -18.003 1.00 0.00 24 PHE A C 13
ATOM 20417 O O . PHE A 1 24 ? 9.183 -16.145 -18.425 1.00 0.00 24 PHE A O 13
ATOM 20434 N N . CYS A 1 25 ? 8.009 -15.161 -16.777 1.00 0.00 25 CYS A N 13
ATOM 20435 C CA . CYS A 1 25 ? 8.204 -16.257 -15.834 1.00 0.00 25 CYS A CA 13
ATOM 20436 C C . CYS A 1 25 ? 9.682 -16.427 -15.496 1.00 0.00 25 CYS A C 13
ATOM 20437 O O . CYS A 1 25 ? 10.233 -17.523 -15.607 1.00 0.00 25 CYS A O 13
ATOM 20445 N N . LEU A 1 26 ? 10.319 -15.335 -15.087 1.00 0.00 26 LEU A N 13
ATOM 20446 C CA . LEU A 1 26 ? 11.734 -15.363 -14.734 1.00 0.00 26 LEU A CA 13
ATOM 20447 C C . LEU A 1 26 ? 11.918 -15.434 -13.222 1.00 0.00 26 LEU A C 13
ATOM 20448 O O . LEU A 1 26 ? 10.951 -15.585 -12.474 1.00 0.00 26 LEU A O 13
ATOM 20464 N N . LYS A 1 27 ? 13.164 -15.321 -12.776 1.00 0.00 27 LYS A N 13
ATOM 20465 C CA . LYS A 1 27 ? 13.476 -15.369 -11.352 1.00 0.00 27 LYS A CA 13
ATOM 20466 C C . LYS A 1 27 ? 13.820 -13.980 -10.824 1.00 0.00 27 LYS A C 13
ATOM 20467 O O . LYS A 1 27 ? 13.968 -13.031 -11.594 1.00 0.00 27 LYS A O 13
ATOM 20486 N N . SER A 1 28 ? 13.948 -13.868 -9.506 1.00 0.00 28 SER A N 13
ATOM 20487 C CA . SER A 1 28 ? 14.274 -12.594 -8.875 1.00 0.00 28 SER A CA 13
ATOM 20488 C C . SER A 1 28 ? 15.675 -12.136 -9.266 1.00 0.00 28 SER A C 13
ATOM 20489 O O . SER A 1 28 ? 15.869 -11.003 -9.706 1.00 0.00 28 SER A O 13
ATOM 20497 N N . SER A 1 29 ? 16.649 -13.026 -9.103 1.00 0.00 29 SER A N 13
ATOM 20498 C CA . SER A 1 29 ? 18.034 -12.713 -9.435 1.00 0.00 29 SER A CA 13
ATOM 20499 C C . SER A 1 29 ? 18.198 -12.501 -10.937 1.00 0.00 29 SER A C 13
ATOM 20500 O O . SER A 1 29 ? 19.095 -11.784 -11.380 1.00 0.00 29 SER A O 13
ATOM 20508 N N . ASP A 1 30 ? 17.324 -13.130 -11.715 1.00 0.00 30 ASP A N 13
ATOM 20509 C CA . ASP A 1 30 ? 17.370 -13.011 -13.168 1.00 0.00 30 ASP A CA 13
ATOM 20510 C C . ASP A 1 30 ? 17.179 -11.560 -13.600 1.00 0.00 30 ASP A C 13
ATOM 20511 O O . ASP A 1 30 ? 18.047 -10.976 -14.250 1.00 0.00 30 ASP A O 13
ATOM 20520 N N . LEU A 1 31 ? 16.039 -10.985 -13.236 1.00 0.00 31 LEU A N 13
ATOM 20521 C CA . LEU A 1 31 ? 15.733 -9.602 -13.587 1.00 0.00 31 LEU A CA 13
ATOM 20522 C C . LEU A 1 31 ? 16.871 -8.672 -13.178 1.00 0.00 31 LEU A C 13
ATOM 20523 O O . LEU A 1 31 ? 17.349 -7.871 -13.980 1.00 0.00 31 LEU A O 13
ATOM 20539 N N . GLU A 1 32 ? 17.301 -8.787 -11.925 1.00 0.00 32 GLU A N 13
ATOM 20540 C CA . GLU A 1 32 ? 18.384 -7.958 -11.411 1.00 0.00 32 GLU A CA 13
ATOM 20541 C C . GLU A 1 32 ? 19.614 -8.051 -12.309 1.00 0.00 32 GLU A C 13
ATOM 20542 O O . GLU A 1 32 ? 20.359 -7.083 -12.460 1.00 0.00 32 GLU A O 13
ATOM 20554 N N . GLN A 1 33 ? 19.821 -9.223 -12.900 1.00 0.00 33 GLN A N 13
ATOM 20555 C CA . GLN A 1 33 ? 20.961 -9.443 -13.781 1.00 0.00 33 GLN A CA 13
ATOM 20556 C C . GLN A 1 33 ? 20.918 -8.494 -14.974 1.00 0.00 33 GLN A C 13
ATOM 20557 O O . GLN A 1 33 ? 21.958 -8.078 -15.488 1.00 0.00 33 GLN A O 13
ATOM 20571 N N . LEU A 1 34 ? 19.711 -8.156 -15.412 1.00 0.00 34 LEU A N 13
ATOM 20572 C CA . LEU A 1 34 ? 19.532 -7.256 -16.546 1.00 0.00 34 LEU A CA 13
ATOM 20573 C C . LEU A 1 34 ? 19.978 -5.840 -16.193 1.00 0.00 34 LEU A C 13
ATOM 20574 O O . LEU A 1 34 ? 20.506 -5.598 -15.107 1.00 0.00 34 LEU A O 13
ATOM 20590 N N . ARG A 1 35 ? 19.759 -4.909 -17.115 1.00 0.00 35 ARG A N 13
ATOM 20591 C CA . ARG A 1 35 ? 20.137 -3.518 -16.901 1.00 0.00 35 ARG A CA 13
ATOM 20592 C C . ARG A 1 35 ? 19.188 -2.841 -15.917 1.00 0.00 35 ARG A C 13
ATOM 20593 O O . ARG A 1 35 ? 18.029 -2.576 -16.238 1.00 0.00 35 ARG A O 13
ATOM 20614 N N . LYS A 1 36 ? 19.686 -2.565 -14.717 1.00 0.00 36 LYS A N 13
ATOM 20615 C CA . LYS A 1 36 ? 18.883 -1.920 -13.685 1.00 0.00 36 LYS A CA 13
ATOM 20616 C C . LYS A 1 36 ? 18.599 -0.465 -14.047 1.00 0.00 36 LYS A C 13
ATOM 20617 O O . LYS A 1 36 ? 19.444 0.409 -13.852 1.00 0.00 36 LYS A O 13
ATOM 20636 N N . ILE A 1 37 ? 17.405 -0.214 -14.574 1.00 0.00 37 ILE A N 13
ATOM 20637 C CA . ILE A 1 37 ? 17.010 1.135 -14.960 1.00 0.00 37 ILE A CA 13
ATOM 20638 C C . ILE A 1 37 ? 16.713 1.993 -13.735 1.00 0.00 37 ILE A C 13
ATOM 20639 O O . ILE A 1 37 ? 15.713 1.786 -13.047 1.00 0.00 37 ILE A O 13
ATOM 20655 N N . ARG A 1 38 ? 17.588 2.957 -13.469 1.00 0.00 38 ARG A N 13
ATOM 20656 C CA . ARG A 1 38 ? 17.420 3.848 -12.327 1.00 0.00 38 ARG A CA 13
ATOM 20657 C C . ARG A 1 38 ? 16.349 4.898 -12.610 1.00 0.00 38 ARG A C 13
ATOM 20658 O O . ARG A 1 38 ? 16.649 5.993 -13.085 1.00 0.00 38 ARG A O 13
ATOM 20679 N N . ARG A 1 39 ? 15.099 4.554 -12.315 1.00 0.00 39 ARG A N 13
ATOM 20680 C CA . ARG A 1 39 ? 13.984 5.466 -12.539 1.00 0.00 39 ARG A CA 13
ATOM 20681 C C . ARG A 1 39 ? 13.783 6.385 -11.338 1.00 0.00 39 ARG A C 13
ATOM 20682 O O . ARG A 1 39 ? 13.896 7.606 -11.452 1.00 0.00 39 ARG A O 13
ATOM 20703 N N . ARG A 1 40 ? 13.486 5.791 -10.187 1.00 0.00 40 ARG A N 13
ATOM 20704 C CA . ARG A 1 40 ? 13.268 6.556 -8.965 1.00 0.00 40 ARG A CA 13
ATOM 20705 C C . ARG A 1 40 ? 13.980 5.906 -7.782 1.00 0.00 40 ARG A C 13
ATOM 20706 O O . ARG A 1 40 ? 13.794 4.721 -7.508 1.00 0.00 40 ARG A O 13
ATOM 20727 N N . SER A 1 41 ? 14.796 6.690 -7.086 1.00 0.00 41 SER A N 13
ATOM 20728 C CA . SER A 1 41 ? 15.540 6.190 -5.935 1.00 0.00 41 SER A CA 13
ATOM 20729 C C . SER A 1 41 ? 16.213 7.335 -5.185 1.00 0.00 41 SER A C 13
ATOM 20730 O O . SER A 1 41 ? 17.431 7.513 -5.236 1.00 0.00 41 SER A O 13
ATOM 20738 N N . PRO A 1 42 ? 15.404 8.131 -4.470 1.00 0.00 42 PRO A N 13
ATOM 20739 C CA . PRO A 1 42 ? 15.899 9.272 -3.695 1.00 0.00 42 PRO A CA 13
ATOM 20740 C C . PRO A 1 42 ? 16.708 8.838 -2.477 1.00 0.00 42 PRO A C 13
ATOM 20741 O O . PRO A 1 42 ? 17.717 9.458 -2.138 1.00 0.00 42 PRO A O 13
ATOM 20752 N N . HIS A 1 43 ? 16.261 7.771 -1.824 1.00 0.00 43 HIS A N 13
ATOM 20753 C CA . HIS A 1 43 ? 16.945 7.254 -0.644 1.00 0.00 43 HIS A CA 13
ATOM 20754 C C . HIS A 1 43 ? 17.749 6.003 -0.987 1.00 0.00 43 HIS A C 13
ATOM 20755 O O . HIS A 1 43 ? 18.826 5.776 -0.436 1.00 0.00 43 HIS A O 13
ATOM 20769 N N . GLU A 1 44 ? 17.219 5.196 -1.901 1.00 0.00 44 GLU A N 13
ATOM 20770 C CA . GLU A 1 44 ? 17.887 3.968 -2.315 1.00 0.00 44 GLU A CA 13
ATOM 20771 C C . GLU A 1 44 ? 18.201 3.086 -1.110 1.00 0.00 44 GLU A C 13
ATOM 20772 O O . GLU A 1 44 ? 19.364 2.806 -0.818 1.00 0.00 44 GLU A O 13
ATOM 20784 N N . ASP A 1 45 ? 17.156 2.653 -0.414 1.00 0.00 45 ASP A N 13
ATOM 20785 C CA . ASP A 1 45 ? 17.318 1.802 0.759 1.00 0.00 45 ASP A CA 13
ATOM 20786 C C . ASP A 1 45 ? 16.592 0.473 0.571 1.00 0.00 45 ASP A C 13
ATOM 20787 O O . ASP A 1 45 ? 17.202 -0.595 0.638 1.00 0.00 45 ASP A O 13
ATOM 20796 N N . THR A 1 46 ? 15.286 0.546 0.338 1.00 0.00 46 THR A N 13
ATOM 20797 C CA . THR A 1 46 ? 14.476 -0.650 0.143 1.00 0.00 46 THR A CA 13
ATOM 20798 C C . THR A 1 46 ? 13.062 -0.292 -0.298 1.00 0.00 46 THR A C 13
ATOM 20799 O O . THR A 1 46 ? 12.087 -0.867 0.184 1.00 0.00 46 THR A O 13
ATOM 20810 N N . GLU A 1 47 ? 12.958 0.663 -1.218 1.00 0.00 47 GLU A N 13
ATOM 20811 C CA . GLU A 1 47 ? 11.662 1.097 -1.724 1.00 0.00 47 GLU A CA 13
ATOM 20812 C C . GLU A 1 47 ? 11.709 1.307 -3.235 1.00 0.00 47 GLU A C 13
ATOM 20813 O O . GLU A 1 47 ? 12.694 0.963 -3.889 1.00 0.00 47 GLU A O 13
ATOM 20825 N N . SER A 1 48 ? 10.639 1.874 -3.782 1.00 0.00 48 SER A N 13
ATOM 20826 C CA . SER A 1 48 ? 10.556 2.126 -5.216 1.00 0.00 48 SER A CA 13
ATOM 20827 C C . SER A 1 48 ? 10.607 0.819 -6.001 1.00 0.00 48 SER A C 13
ATOM 20828 O O . SER A 1 48 ? 10.780 -0.257 -5.427 1.00 0.00 48 SER A O 13
ATOM 20836 N N . PHE A 1 49 ? 10.455 0.920 -7.317 1.00 0.00 49 PHE A N 13
ATOM 20837 C CA . PHE A 1 49 ? 10.482 -0.253 -8.183 1.00 0.00 49 PHE A CA 13
ATOM 20838 C C . PHE A 1 49 ? 11.415 -0.031 -9.370 1.00 0.00 49 PHE A C 13
ATOM 20839 O O . PHE A 1 49 ? 11.338 0.990 -10.053 1.00 0.00 49 PHE A O 13
ATOM 20856 N N . THR A 1 50 ? 12.298 -0.996 -9.610 1.00 0.00 50 THR A N 13
ATOM 20857 C CA . THR A 1 50 ? 13.247 -0.907 -10.712 1.00 0.00 50 THR A CA 13
ATOM 20858 C C . THR A 1 50 ? 12.679 -1.536 -11.979 1.00 0.00 50 THR A C 13
ATOM 20859 O O . THR A 1 50 ? 12.386 -2.731 -12.013 1.00 0.00 50 THR A O 13
ATOM 20870 N N . VAL A 1 51 ? 12.526 -0.724 -13.020 1.00 0.00 51 VAL A N 13
ATOM 20871 C CA . VAL A 1 51 ? 11.994 -1.201 -14.291 1.00 0.00 51 VAL A CA 13
ATOM 20872 C C . VAL A 1 51 ? 13.103 -1.758 -15.176 1.00 0.00 51 VAL A C 13
ATOM 20873 O O . VAL A 1 51 ? 14.287 -1.625 -14.864 1.00 0.00 51 VAL A O 13
ATOM 20886 N N . TYR A 1 52 ? 12.713 -2.381 -16.282 1.00 0.00 52 TYR A N 13
ATOM 20887 C CA . TYR A 1 52 ? 13.674 -2.961 -17.213 1.00 0.00 52 TYR A CA 13
ATOM 20888 C C . TYR A 1 52 ? 13.247 -2.719 -18.658 1.00 0.00 52 TYR A C 13
ATOM 20889 O O . TYR A 1 52 ? 12.137 -2.256 -18.920 1.00 0.00 52 TYR A O 13
ATOM 20907 N N . LEU A 1 53 ? 14.137 -3.037 -19.591 1.00 0.00 53 LEU A N 13
ATOM 20908 C CA . LEU A 1 53 ? 13.854 -2.856 -21.011 1.00 0.00 53 LEU A CA 13
ATOM 20909 C C . LEU A 1 53 ? 13.064 -4.038 -21.564 1.00 0.00 53 LEU A C 13
ATOM 20910 O O . LEU A 1 53 ? 13.473 -5.191 -21.424 1.00 0.00 53 LEU A O 13
ATOM 20926 N N . ARG A 1 54 ? 11.931 -3.743 -22.193 1.00 0.00 54 ARG A N 13
ATOM 20927 C CA . ARG A 1 54 ? 11.084 -4.782 -22.768 1.00 0.00 54 ARG A CA 13
ATOM 20928 C C . ARG A 1 54 ? 11.850 -5.593 -23.809 1.00 0.00 54 ARG A C 13
ATOM 20929 O O . ARG A 1 54 ? 11.564 -6.771 -24.026 1.00 0.00 54 ARG A O 13
ATOM 20950 N N . SER A 1 55 ? 12.823 -4.955 -24.451 1.00 0.00 55 SER A N 13
ATOM 20951 C CA . SER A 1 55 ? 13.627 -5.616 -25.472 1.00 0.00 55 SER A CA 13
ATOM 20952 C C . SER A 1 55 ? 14.645 -6.558 -24.837 1.00 0.00 55 SER A C 13
ATOM 20953 O O . SER A 1 55 ? 14.796 -7.704 -25.261 1.00 0.00 55 SER A O 13
ATOM 20961 N N . ASP A 1 56 ? 15.341 -6.067 -23.817 1.00 0.00 56 ASP A N 13
ATOM 20962 C CA . ASP A 1 56 ? 16.345 -6.864 -23.121 1.00 0.00 56 ASP A CA 13
ATOM 20963 C C . ASP A 1 56 ? 15.706 -8.076 -22.451 1.00 0.00 56 ASP A C 13
ATOM 20964 O O . ASP A 1 56 ? 16.209 -9.195 -22.558 1.00 0.00 56 ASP A O 13
ATOM 20973 N N . VAL A 1 57 ? 14.596 -7.846 -21.758 1.00 0.00 57 VAL A N 13
ATOM 20974 C CA . VAL A 1 57 ? 13.888 -8.920 -21.069 1.00 0.00 57 VAL A CA 13
ATOM 20975 C C . VAL A 1 57 ? 13.499 -10.031 -22.038 1.00 0.00 57 VAL A C 13
ATOM 20976 O O . VAL A 1 57 ? 13.393 -11.194 -21.652 1.00 0.00 57 VAL A O 13
ATOM 20989 N N . GLU A 1 58 ? 13.288 -9.663 -23.298 1.00 0.00 58 GLU A N 13
ATOM 20990 C CA . GLU A 1 58 ? 12.910 -10.630 -24.322 1.00 0.00 58 GLU A CA 13
ATOM 20991 C C . GLU A 1 58 ? 13.925 -11.767 -24.398 1.00 0.00 58 GLU A C 13
ATOM 20992 O O . GLU A 1 58 ? 13.557 -12.941 -24.430 1.00 0.00 58 GLU A O 13
ATOM 21004 N N . ALA A 1 59 ? 15.204 -11.409 -24.428 1.00 0.00 59 ALA A N 13
ATOM 21005 C CA . ALA A 1 59 ? 16.273 -12.398 -24.499 1.00 0.00 59 ALA A CA 13
ATOM 21006 C C . ALA A 1 59 ? 16.434 -13.129 -23.170 1.00 0.00 59 ALA A C 13
ATOM 21007 O O . ALA A 1 59 ? 16.748 -14.318 -23.138 1.00 0.00 59 ALA A O 13
ATOM 21014 N N . LYS A 1 60 ? 16.217 -12.409 -22.074 1.00 0.00 60 LYS A N 13
ATOM 21015 C CA . LYS A 1 60 ? 16.337 -12.988 -20.742 1.00 0.00 60 LYS A CA 13
ATOM 21016 C C . LYS A 1 60 ? 15.446 -14.218 -20.601 1.00 0.00 60 LYS A C 13
ATOM 21017 O O . LYS A 1 60 ? 15.731 -15.115 -19.807 1.00 0.00 60 LYS A O 13
ATOM 21036 N N . SER A 1 61 ? 14.368 -14.255 -21.378 1.00 0.00 61 SER A N 13
ATOM 21037 C CA . SER A 1 61 ? 13.434 -15.374 -21.337 1.00 0.00 61 SER A CA 13
ATOM 21038 C C . SER A 1 61 ? 13.940 -16.534 -22.190 1.00 0.00 61 SER A C 13
ATOM 21039 O O . SER A 1 61 ? 13.608 -17.694 -21.941 1.00 0.00 61 SER A O 13
ATOM 21047 N N . LEU A 1 62 ? 14.746 -16.213 -23.196 1.00 0.00 62 LEU A N 13
ATOM 21048 C CA . LEU A 1 62 ? 15.299 -17.228 -24.086 1.00 0.00 62 LEU A CA 13
ATOM 21049 C C . LEU A 1 62 ? 16.582 -17.818 -23.509 1.00 0.00 62 LEU A C 13
ATOM 21050 O O . LEU A 1 62 ? 16.886 -18.991 -23.722 1.00 0.00 62 LEU A O 13
ATOM 21066 N N . GLU A 1 63 ? 17.328 -16.998 -22.776 1.00 0.00 63 GLU A N 13
ATOM 21067 C CA . GLU A 1 63 ? 18.576 -17.441 -22.167 1.00 0.00 63 GLU A CA 13
ATOM 21068 C C . GLU A 1 63 ? 18.306 -18.337 -20.961 1.00 0.00 63 GLU A C 13
ATOM 21069 O O . GLU A 1 63 ? 19.141 -19.160 -20.586 1.00 0.00 63 GLU A O 13
ATOM 21081 N N . VAL A 1 64 ? 17.132 -18.171 -20.360 1.00 0.00 64 VAL A N 13
ATOM 21082 C CA . VAL A 1 64 ? 16.750 -18.965 -19.197 1.00 0.00 64 VAL A CA 13
ATOM 21083 C C . VAL A 1 64 ? 15.974 -20.209 -19.613 1.00 0.00 64 VAL A C 13
ATOM 21084 O O . VAL A 1 64 ? 16.494 -21.324 -19.560 1.00 0.00 64 VAL A O 13
ATOM 21097 N N . TRP A 1 65 ? 14.728 -20.011 -20.027 1.00 0.00 65 TRP A N 13
ATOM 21098 C CA . TRP A 1 65 ? 13.879 -21.119 -20.453 1.00 0.00 65 TRP A CA 13
ATOM 21099 C C . TRP A 1 65 ? 14.491 -21.847 -21.644 1.00 0.00 65 TRP A C 13
ATOM 21100 O O . TRP A 1 65 ? 14.230 -23.029 -21.862 1.00 0.00 65 TRP A O 13
ATOM 21121 N N . GLY A 1 66 ? 15.308 -21.133 -22.413 1.00 0.00 66 GLY A N 13
ATOM 21122 C CA . GLY A 1 66 ? 15.944 -21.729 -23.573 1.00 0.00 66 GLY A CA 13
ATOM 21123 C C . GLY A 1 66 ? 15.379 -21.203 -24.878 1.00 0.00 66 GLY A C 13
ATOM 21124 O O . GLY A 1 66 ? 16.127 -20.889 -25.804 1.00 0.00 66 GLY A O 13
ATOM 21128 N N . SER A 1 67 ? 14.056 -21.110 -24.953 1.00 0.00 67 SER A N 13
ATOM 21129 C CA . SER A 1 67 ? 13.391 -20.624 -26.157 1.00 0.00 67 SER A CA 13
ATOM 21130 C C . SER A 1 67 ? 12.065 -19.952 -25.811 1.00 0.00 67 SER A C 13
ATOM 21131 O O . SER A 1 67 ? 11.496 -20.159 -24.740 1.00 0.00 67 SER A O 13
ATOM 21139 N N . PRO A 1 68 ? 11.562 -19.126 -26.741 1.00 0.00 68 PRO A N 13
ATOM 21140 C CA . PRO A 1 68 ? 10.298 -18.406 -26.559 1.00 0.00 68 PRO A CA 13
ATOM 21141 C C . PRO A 1 68 ? 9.091 -19.337 -26.591 1.00 0.00 68 PRO A C 13
ATOM 21142 O O . PRO A 1 68 ? 8.000 -18.967 -26.159 1.00 0.00 68 PRO A O 13
ATOM 21153 N N . GLU A 1 69 ? 9.295 -20.545 -27.106 1.00 0.00 69 GLU A N 13
ATOM 21154 C CA . GLU A 1 69 ? 8.221 -21.528 -27.195 1.00 0.00 69 GLU A CA 13
ATOM 21155 C C . GLU A 1 69 ? 7.903 -22.111 -25.821 1.00 0.00 69 GLU A C 13
ATOM 21156 O O . GLU A 1 69 ? 6.748 -22.403 -25.511 1.00 0.00 69 GLU A O 13
ATOM 21168 N N . ALA A 1 70 ? 8.936 -22.278 -25.001 1.00 0.00 70 ALA A N 13
ATOM 21169 C CA . ALA A 1 70 ? 8.767 -22.824 -23.661 1.00 0.00 70 ALA A CA 13
ATOM 21170 C C . ALA A 1 70 ? 7.882 -21.922 -22.808 1.00 0.00 70 ALA A C 13
ATOM 21171 O O . ALA A 1 70 ? 7.153 -22.395 -21.934 1.00 0.00 70 ALA A O 13
ATOM 21178 N N . LEU A 1 71 ? 7.949 -20.621 -23.065 1.00 0.00 71 LEU A N 13
ATOM 21179 C CA . LEU A 1 71 ? 7.154 -19.651 -22.320 1.00 0.00 71 LEU A CA 13
ATOM 21180 C C . LEU A 1 71 ? 5.779 -19.472 -22.955 1.00 0.00 71 LEU A C 13
ATOM 21181 O O . LEU A 1 71 ? 4.774 -19.338 -22.256 1.00 0.00 71 LEU A O 13
ATOM 21197 N N . ALA A 1 72 ? 5.741 -19.473 -24.283 1.00 0.00 72 ALA A N 13
ATOM 21198 C CA . ALA A 1 72 ? 4.488 -19.315 -25.012 1.00 0.00 72 ALA A CA 13
ATOM 21199 C C . ALA A 1 72 ? 3.477 -20.381 -24.603 1.00 0.00 72 ALA A C 13
ATOM 21200 O O . ALA A 1 72 ? 2.268 -20.155 -24.652 1.00 0.00 72 ALA A O 13
ATOM 21207 N N . ARG A 1 73 ? 3.980 -21.544 -24.202 1.00 0.00 73 ARG A N 13
ATOM 21208 C CA . ARG A 1 73 ? 3.120 -22.646 -23.786 1.00 0.00 73 ARG A CA 13
ATOM 21209 C C . ARG A 1 73 ? 2.208 -22.221 -22.639 1.00 0.00 73 ARG A C 13
ATOM 21210 O O . ARG A 1 73 ? 1.025 -22.557 -22.618 1.00 0.00 73 ARG A O 13
ATOM 21231 N N . GLU A 1 74 ? 2.768 -21.480 -21.688 1.00 0.00 74 GLU A N 13
ATOM 21232 C CA . GLU A 1 74 ? 2.005 -21.011 -20.537 1.00 0.00 74 GLU A CA 13
ATOM 21233 C C . GLU A 1 74 ? 1.223 -19.747 -20.882 1.00 0.00 74 GLU A C 13
ATOM 21234 O O . GLU A 1 74 ? 0.092 -19.560 -20.433 1.00 0.00 74 GLU A O 13
ATOM 21246 N N . LYS A 1 75 ? 1.835 -18.880 -21.681 1.00 0.00 75 LYS A N 13
ATOM 21247 C CA . LYS A 1 75 ? 1.198 -17.633 -22.088 1.00 0.00 75 LYS A CA 13
ATOM 21248 C C . LYS A 1 75 ? -0.131 -17.903 -22.787 1.00 0.00 75 LYS A C 13
ATOM 21249 O O . LYS A 1 75 ? -1.104 -17.174 -22.594 1.00 0.00 75 LYS A O 13
ATOM 21268 N N . LYS A 1 76 ? -0.165 -18.955 -23.598 1.00 0.00 76 LYS A N 13
ATOM 21269 C CA . LYS A 1 76 ? -1.374 -19.323 -24.323 1.00 0.00 76 LYS A CA 13
ATOM 21270 C C . LYS A 1 76 ? -2.534 -19.561 -23.362 1.00 0.00 76 LYS A C 13
ATOM 21271 O O . LYS A 1 76 ? -3.661 -19.132 -23.614 1.00 0.00 76 LYS A O 13
ATOM 21290 N N . LEU A 1 77 ? -2.252 -20.244 -22.258 1.00 0.00 77 LEU A N 13
ATOM 21291 C CA . LEU A 1 77 ? -3.272 -20.537 -21.257 1.00 0.00 77 LEU A CA 13
ATOM 21292 C C . LEU A 1 77 ? -3.899 -19.252 -20.726 1.00 0.00 77 LEU A C 13
ATOM 21293 O O . LEU A 1 77 ? -5.104 -19.037 -20.857 1.00 0.00 77 LEU A O 13
ATOM 21309 N N . ARG A 1 78 ? -3.072 -18.400 -20.129 1.00 0.00 78 ARG A N 13
ATOM 21310 C CA . ARG A 1 78 ? -3.545 -17.135 -19.579 1.00 0.00 78 ARG A CA 13
ATOM 21311 C C . ARG A 1 78 ? -4.191 -16.278 -20.664 1.00 0.00 78 ARG A C 13
ATOM 21312 O O . ARG A 1 78 ? -5.071 -15.463 -20.386 1.00 0.00 78 ARG A O 13
ATOM 21333 N N . LYS A 1 79 ? -3.748 -16.467 -21.902 1.00 0.00 79 LYS A N 13
ATOM 21334 C CA . LYS A 1 79 ? -4.282 -15.714 -23.030 1.00 0.00 79 LYS A CA 13
ATOM 21335 C C . LYS A 1 79 ? -5.717 -16.132 -23.334 1.00 0.00 79 LYS A C 13
ATOM 21336 O O . LYS A 1 79 ? -6.646 -15.337 -23.200 1.00 0.00 79 LYS A O 13
ATOM 21355 N N . GLU A 1 80 ? -5.889 -17.386 -23.742 1.00 0.00 80 GLU A N 13
ATOM 21356 C CA . GLU A 1 80 ? -7.212 -17.908 -24.063 1.00 0.00 80 GLU A CA 13
ATOM 21357 C C . GLU A 1 80 ? -8.186 -17.669 -22.913 1.00 0.00 80 GLU A C 13
ATOM 21358 O O . GLU A 1 80 ? -9.383 -17.485 -23.128 1.00 0.00 80 GLU A O 13
ATOM 21370 N N . ALA A 1 81 ? -7.662 -17.674 -21.691 1.00 0.00 81 ALA A N 13
ATOM 21371 C CA . ALA A 1 81 ? -8.484 -17.456 -20.507 1.00 0.00 81 ALA A CA 13
ATOM 21372 C C . ALA A 1 81 ? -9.226 -16.127 -20.591 1.00 0.00 81 ALA A C 13
ATOM 21373 O O . ALA A 1 81 ? -10.447 -16.078 -20.450 1.00 0.00 81 ALA A O 13
ATOM 21380 N N . GLU A 1 82 ? -8.479 -15.051 -20.819 1.00 0.00 82 GLU A N 13
ATOM 21381 C CA . GLU A 1 82 ? -9.068 -13.720 -20.920 1.00 0.00 82 GLU A CA 13
ATOM 21382 C C . GLU A 1 82 ? -10.091 -13.662 -22.050 1.00 0.00 82 GLU A C 13
ATOM 21383 O O . GLU A 1 82 ? -11.141 -13.033 -21.919 1.00 0.00 82 GLU A O 13
ATOM 21395 N N . ILE A 1 83 ? -9.776 -14.322 -23.160 1.00 0.00 83 ILE A N 13
ATOM 21396 C CA . ILE A 1 83 ? -10.668 -14.346 -24.313 1.00 0.00 83 ILE A CA 13
ATOM 21397 C C . ILE A 1 83 ? -12.033 -14.914 -23.940 1.00 0.00 83 ILE A C 13
ATOM 21398 O O . ILE A 1 83 ? -13.068 -14.386 -24.348 1.00 0.00 83 ILE A O 13
ATOM 21414 N N . GLU A 1 84 ? -12.028 -15.991 -23.161 1.00 0.00 84 GLU A N 13
ATOM 21415 C CA . GLU A 1 84 ? -13.267 -16.629 -22.732 1.00 0.00 84 GLU A CA 13
ATOM 21416 C C . GLU A 1 84 ? -14.085 -15.691 -21.849 1.00 0.00 84 GLU A C 13
ATOM 21417 O O . GLU A 1 84 ? -15.313 -15.770 -21.810 1.00 0.00 84 GLU A O 13
ATOM 21429 N N . TYR A 1 85 ? -13.395 -14.805 -21.140 1.00 0.00 85 TYR A N 13
ATOM 21430 C CA . TYR A 1 85 ? -14.056 -13.853 -20.254 1.00 0.00 85 TYR A CA 13
ATOM 21431 C C . TYR A 1 85 ? -14.675 -12.708 -21.049 1.00 0.00 85 TYR A C 13
ATOM 21432 O O . TYR A 1 85 ? -15.885 -12.485 -21.000 1.00 0.00 85 TYR A O 13
ATOM 21450 N N . ARG A 1 86 ? -13.835 -11.985 -21.783 1.00 0.00 86 ARG A N 13
ATOM 21451 C CA . ARG A 1 86 ? -14.298 -10.861 -22.589 1.00 0.00 86 ARG A CA 13
ATOM 21452 C C . ARG A 1 86 ? -15.333 -11.318 -23.614 1.00 0.00 86 ARG A C 13
ATOM 21453 O O . ARG A 1 86 ? -16.179 -10.536 -24.046 1.00 0.00 86 ARG A O 13
ATOM 21474 N N . GLU A 1 87 ? -15.257 -12.588 -23.999 1.00 0.00 87 GLU A N 13
ATOM 21475 C CA . GLU A 1 87 ? -16.186 -13.147 -24.974 1.00 0.00 87 GLU A CA 13
ATOM 21476 C C . GLU A 1 87 ? -17.625 -13.046 -24.475 1.00 0.00 87 GLU A C 13
ATOM 21477 O O . GLU A 1 87 ? -18.426 -12.278 -25.009 1.00 0.00 87 GLU A O 13
ATOM 21489 N N . ARG A 1 88 ? -17.945 -13.825 -23.447 1.00 0.00 88 ARG A N 13
ATOM 21490 C CA . ARG A 1 88 ? -19.286 -13.825 -22.877 1.00 0.00 88 ARG A CA 13
ATOM 21491 C C . ARG A 1 88 ? -19.680 -12.425 -22.414 1.00 0.00 88 ARG A C 13
ATOM 21492 O O . ARG A 1 88 ? -20.865 -12.095 -22.340 1.00 0.00 88 ARG A O 13
ATOM 21513 N N . LEU A 1 89 ? -18.681 -11.607 -22.104 1.00 0.00 89 LEU A N 13
ATOM 21514 C CA . LEU A 1 89 ? -18.922 -10.243 -21.648 1.00 0.00 89 LEU A CA 13
ATOM 21515 C C . LEU A 1 89 ? -19.846 -9.503 -22.610 1.00 0.00 89 LEU A C 13
ATOM 21516 O O . LEU A 1 89 ? -20.724 -8.749 -22.189 1.00 0.00 89 LEU A O 13
ATOM 21532 N N . PHE A 1 90 ? -19.644 -9.725 -23.905 1.00 0.00 90 PHE A N 13
ATOM 21533 C CA . PHE A 1 90 ? -20.460 -9.080 -24.927 1.00 0.00 90 PHE A CA 13
ATOM 21534 C C . PHE A 1 90 ? -21.945 -9.311 -24.664 1.00 0.00 90 PHE A C 13
ATOM 21535 O O . PHE A 1 90 ? -22.777 -8.447 -24.942 1.00 0.00 90 PHE A O 13
ATOM 21552 N N . ARG A 1 91 ? -22.269 -10.482 -24.126 1.00 0.00 91 ARG A N 13
ATOM 21553 C CA . ARG A 1 91 ? -23.653 -10.828 -23.827 1.00 0.00 91 ARG A CA 13
ATOM 21554 C C . ARG A 1 91 ? -24.121 -10.141 -22.547 1.00 0.00 91 ARG A C 13
ATOM 21555 O O . ARG A 1 91 ? -25.292 -9.791 -22.411 1.00 0.00 91 ARG A O 13
ATOM 21576 N N . ASN A 1 92 ? -23.196 -9.952 -21.611 1.00 0.00 92 ASN A N 13
ATOM 21577 C CA . ASN A 1 92 ? -23.514 -9.308 -20.342 1.00 0.00 92 ASN A CA 13
ATOM 21578 C C . ASN A 1 92 ? -23.839 -7.831 -20.548 1.00 0.00 92 ASN A C 13
ATOM 21579 O O . ASN A 1 92 ? -24.640 -7.255 -19.813 1.00 0.00 92 ASN A O 13
ATOM 21590 N N . GLN A 1 93 ? -23.210 -7.227 -21.551 1.00 0.00 93 GLN A N 13
ATOM 21591 C CA . GLN A 1 93 ? -23.433 -5.818 -21.853 1.00 0.00 93 GLN A CA 13
ATOM 21592 C C . GLN A 1 93 ? -24.167 -5.654 -23.179 1.00 0.00 93 GLN A C 13
ATOM 21593 O O . GLN A 1 93 ? -24.429 -6.632 -23.881 1.00 0.00 93 GLN A O 13
ATOM 21607 N N . LYS A 1 94 ? -24.498 -4.413 -23.518 1.00 0.00 94 LYS A N 13
ATOM 21608 C CA . LYS A 1 94 ? -25.202 -4.120 -24.761 1.00 0.00 94 LYS A CA 13
ATOM 21609 C C . LYS A 1 94 ? -26.584 -4.766 -24.769 1.00 0.00 94 LYS A C 13
ATOM 21610 O O . LYS A 1 94 ? -27.213 -4.895 -25.819 1.00 0.00 94 LYS A O 13
ATOM 21629 N N . ILE A 1 95 ? -27.051 -5.168 -23.591 1.00 0.00 95 ILE A N 13
ATOM 21630 C CA . ILE A 1 95 ? -28.359 -5.798 -23.464 1.00 0.00 95 ILE A CA 13
ATOM 21631 C C . ILE A 1 95 ? -29.299 -4.947 -22.616 1.00 0.00 95 ILE A C 13
ATOM 21632 O O . ILE A 1 95 ? -30.512 -4.941 -22.830 1.00 0.00 95 ILE A O 13
ATOM 21648 N N . LEU A 1 96 ? -28.730 -4.227 -21.655 1.00 0.00 96 LEU A N 13
ATOM 21649 C CA . LEU A 1 96 ? -29.517 -3.369 -20.775 1.00 0.00 96 LEU A CA 13
ATOM 21650 C C . LEU A 1 96 ? -30.571 -4.177 -20.026 1.00 0.00 96 LEU A C 13
ATOM 21651 O O . LEU A 1 96 ? -30.691 -5.388 -20.218 1.00 0.00 96 LEU A O 13
ATOM 21667 N N . ARG A 1 97 ? -31.333 -3.500 -19.174 1.00 0.00 97 ARG A N 13
ATOM 21668 C CA . ARG A 1 97 ? -32.378 -4.155 -18.397 1.00 0.00 97 ARG A CA 13
ATOM 21669 C C . ARG A 1 97 ? -33.748 -3.569 -18.724 1.00 0.00 97 ARG A C 13
ATOM 21670 O O . ARG A 1 97 ? -33.860 -2.634 -19.517 1.00 0.00 97 ARG A O 13
ATOM 21691 N N . GLU A 1 98 ? -34.787 -4.125 -18.109 1.00 0.00 98 GLU A N 13
ATOM 21692 C CA . GLU A 1 98 ? -36.150 -3.658 -18.337 1.00 0.00 98 GLU A CA 13
ATOM 21693 C C . GLU A 1 98 ? -36.656 -2.854 -17.143 1.00 0.00 98 GLU A C 13
ATOM 21694 O O . GLU A 1 98 ? -35.990 -2.768 -16.111 1.00 0.00 98 GLU A O 13
ATOM 21706 N N . TYR A 1 99 ? -37.837 -2.266 -17.292 1.00 0.00 99 TYR A N 13
ATOM 21707 C CA . TYR A 1 99 ? -38.433 -1.466 -16.228 1.00 0.00 99 TYR A CA 13
ATOM 21708 C C . TYR A 1 99 ? -38.885 -2.350 -15.070 1.00 0.00 99 TYR A C 13
ATOM 21709 O O . TYR A 1 99 ? -38.881 -3.577 -15.173 1.00 0.00 99 TYR A O 13
ATOM 21727 N N . ARG A 1 100 ? -39.275 -1.717 -13.968 1.00 0.00 100 ARG A N 13
ATOM 21728 C CA . ARG A 1 100 ? -39.730 -2.445 -12.789 1.00 0.00 100 ARG A CA 13
ATOM 21729 C C . ARG A 1 100 ? -41.239 -2.305 -12.613 1.00 0.00 100 ARG A C 13
ATOM 21730 O O . ARG A 1 100 ? -41.830 -1.300 -13.009 1.00 0.00 100 ARG A O 13
ATOM 21751 N N . ASP A 1 101 ? -41.856 -3.319 -12.017 1.00 0.00 101 ASP A N 13
ATOM 21752 C CA . ASP A 1 101 ? -43.296 -3.309 -11.787 1.00 0.00 101 ASP A CA 13
ATOM 21753 C C . ASP A 1 101 ? -44.055 -3.169 -13.103 1.00 0.00 101 ASP A C 13
ATOM 21754 O O . ASP A 1 101 ? -43.739 -3.838 -14.088 1.00 0.00 101 ASP A O 13
ATOM 21763 N N . GLY A 1 1 ? -5.504 -2.950 -8.536 1.00 0.00 1 GLY A N 14
ATOM 21764 C CA . GLY A 1 1 ? -5.315 -2.172 -7.325 1.00 0.00 1 GLY A CA 14
ATOM 21765 C C . GLY A 1 1 ? -5.108 -0.698 -7.609 1.00 0.00 1 GLY A C 14
ATOM 21766 O O . GLY A 1 1 ? -4.148 -0.317 -8.279 1.00 0.00 1 GLY A O 14
ATOM 21770 N N . SER A 1 2 ? -6.011 0.134 -7.099 1.00 0.00 2 SER A N 14
ATOM 21771 C CA . SER A 1 2 ? -5.926 1.575 -7.307 1.00 0.00 2 SER A CA 14
ATOM 21772 C C . SER A 1 2 ? -5.165 2.244 -6.166 1.00 0.00 2 SER A C 14
ATOM 21773 O O . SER A 1 2 ? -5.733 3.018 -5.396 1.00 0.00 2 SER A O 14
ATOM 21781 N N . SER A 1 3 ? -3.875 1.938 -6.065 1.00 0.00 3 SER A N 14
ATOM 21782 C CA . SER A 1 3 ? -3.035 2.506 -5.017 1.00 0.00 3 SER A CA 14
ATOM 21783 C C . SER A 1 3 ? -2.218 3.678 -5.551 1.00 0.00 3 SER A C 14
ATOM 21784 O O . SER A 1 3 ? -0.998 3.590 -5.683 1.00 0.00 3 SER A O 14
ATOM 21792 N N . GLY A 1 4 ? -2.901 4.777 -5.857 1.00 0.00 4 GLY A N 14
ATOM 21793 C CA . GLY A 1 4 ? -2.223 5.952 -6.373 1.00 0.00 4 GLY A CA 14
ATOM 21794 C C . GLY A 1 4 ? -2.269 6.029 -7.886 1.00 0.00 4 GLY A C 14
ATOM 21795 O O . GLY A 1 4 ? -1.757 5.147 -8.575 1.00 0.00 4 GLY A O 14
ATOM 21799 N N . SER A 1 5 ? -2.885 7.086 -8.405 1.00 0.00 5 SER A N 14
ATOM 21800 C CA . SER A 1 5 ? -3.001 7.272 -9.847 1.00 0.00 5 SER A CA 14
ATOM 21801 C C . SER A 1 5 ? -1.624 7.300 -10.503 1.00 0.00 5 SER A C 14
ATOM 21802 O O . SER A 1 5 ? -0.881 8.273 -10.372 1.00 0.00 5 SER A O 14
ATOM 21810 N N . SER A 1 6 ? -1.290 6.225 -11.210 1.00 0.00 6 SER A N 14
ATOM 21811 C CA . SER A 1 6 ? -0.001 6.124 -11.884 1.00 0.00 6 SER A CA 14
ATOM 21812 C C . SER A 1 6 ? 0.030 7.001 -13.132 1.00 0.00 6 SER A C 14
ATOM 21813 O O . SER A 1 6 ? 1.016 7.688 -13.397 1.00 0.00 6 SER A O 14
ATOM 21821 N N . GLY A 1 7 ? -1.058 6.972 -13.896 1.00 0.00 7 GLY A N 14
ATOM 21822 C CA . GLY A 1 7 ? -1.136 7.768 -15.107 1.00 0.00 7 GLY A CA 14
ATOM 21823 C C . GLY A 1 7 ? -2.352 7.430 -15.945 1.00 0.00 7 GLY A C 14
ATOM 21824 O O . GLY A 1 7 ? -3.477 7.419 -15.444 1.00 0.00 7 GLY A O 14
ATOM 21828 N N . LYS A 1 8 ? -2.129 7.156 -17.226 1.00 0.00 8 LYS A N 14
ATOM 21829 C CA . LYS A 1 8 ? -3.216 6.817 -18.137 1.00 0.00 8 LYS A CA 14
ATOM 21830 C C . LYS A 1 8 ? -2.871 5.580 -18.959 1.00 0.00 8 LYS A C 14
ATOM 21831 O O . LYS A 1 8 ? -3.378 5.397 -20.066 1.00 0.00 8 LYS A O 14
ATOM 21850 N N . TYR A 1 9 ? -2.007 4.733 -18.411 1.00 0.00 9 TYR A N 14
ATOM 21851 C CA . TYR A 1 9 ? -1.593 3.513 -19.094 1.00 0.00 9 TYR A CA 14
ATOM 21852 C C . TYR A 1 9 ? -0.990 3.831 -20.459 1.00 0.00 9 TYR A C 14
ATOM 21853 O O . TYR A 1 9 ? -1.685 3.825 -21.476 1.00 0.00 9 TYR A O 14
ATOM 21871 N N . THR A 1 10 ? 0.310 4.108 -20.474 1.00 0.00 10 THR A N 14
ATOM 21872 C CA . THR A 1 10 ? 1.009 4.429 -21.712 1.00 0.00 10 THR A CA 14
ATOM 21873 C C . THR A 1 10 ? 2.434 3.889 -21.694 1.00 0.00 10 THR A C 14
ATOM 21874 O O . THR A 1 10 ? 3.350 4.514 -22.228 1.00 0.00 10 THR A O 14
ATOM 21885 N N . GLN A 1 11 ? 2.614 2.725 -21.078 1.00 0.00 11 GLN A N 14
ATOM 21886 C CA . GLN A 1 11 ? 3.929 2.102 -20.992 1.00 0.00 11 GLN A CA 14
ATOM 21887 C C . GLN A 1 11 ? 4.023 0.898 -21.923 1.00 0.00 11 GLN A C 14
ATOM 21888 O O . GLN A 1 11 ? 3.357 -0.115 -21.712 1.00 0.00 11 GLN A O 14
ATOM 21902 N N . ASN A 1 12 ? 4.853 1.016 -22.954 1.00 0.00 12 ASN A N 14
ATOM 21903 C CA . ASN A 1 12 ? 5.033 -0.064 -23.918 1.00 0.00 12 ASN A CA 14
ATOM 21904 C C . ASN A 1 12 ? 6.505 -0.448 -24.037 1.00 0.00 12 ASN A C 14
ATOM 21905 O O . ASN A 1 12 ? 6.869 -1.610 -23.865 1.00 0.00 12 ASN A O 14
ATOM 21916 N N . ASN A 1 13 ? 7.346 0.538 -24.330 1.00 0.00 13 ASN A N 14
ATOM 21917 C CA . ASN A 1 13 ? 8.779 0.304 -24.471 1.00 0.00 13 ASN A CA 14
ATOM 21918 C C . ASN A 1 13 ? 9.374 -0.229 -23.171 1.00 0.00 13 ASN A C 14
ATOM 21919 O O . ASN A 1 13 ? 10.359 -0.968 -23.184 1.00 0.00 13 ASN A O 14
ATOM 21930 N N . PHE A 1 14 ? 8.768 0.150 -22.051 1.00 0.00 14 PHE A N 14
ATOM 21931 C CA . PHE A 1 14 ? 9.237 -0.290 -20.742 1.00 0.00 14 PHE A CA 14
ATOM 21932 C C . PHE A 1 14 ? 8.219 -1.215 -20.082 1.00 0.00 14 PHE A C 14
ATOM 21933 O O . PHE A 1 14 ? 7.024 -1.144 -20.367 1.00 0.00 14 PHE A O 14
ATOM 21950 N N . ILE A 1 15 ? 8.703 -2.082 -19.198 1.00 0.00 15 ILE A N 14
ATOM 21951 C CA . ILE A 1 15 ? 7.836 -3.021 -18.497 1.00 0.00 15 ILE A CA 14
ATOM 21952 C C . ILE A 1 15 ? 8.218 -3.127 -17.025 1.00 0.00 15 ILE A C 14
ATOM 21953 O O . ILE A 1 15 ? 9.395 -3.050 -16.669 1.00 0.00 15 ILE A O 14
ATOM 21969 N N . THR A 1 16 ? 7.216 -3.308 -16.170 1.00 0.00 16 THR A N 14
ATOM 21970 C CA . THR A 1 16 ? 7.446 -3.427 -14.736 1.00 0.00 16 THR A CA 14
ATOM 21971 C C . THR A 1 16 ? 8.235 -4.689 -14.408 1.00 0.00 16 THR A C 14
ATOM 21972 O O . THR A 1 16 ? 8.317 -5.610 -15.220 1.00 0.00 16 THR A O 14
ATOM 21983 N N . GLY A 1 17 ? 8.814 -4.726 -13.212 1.00 0.00 17 GLY A N 14
ATOM 21984 C CA . GLY A 1 17 ? 9.589 -5.881 -12.798 1.00 0.00 17 GLY A CA 14
ATOM 21985 C C . GLY A 1 17 ? 8.721 -7.092 -12.521 1.00 0.00 17 GLY A C 14
ATOM 21986 O O . GLY A 1 17 ? 8.794 -8.094 -13.233 1.00 0.00 17 GLY A O 14
ATOM 21990 N N . VAL A 1 18 ? 7.898 -7.003 -11.481 1.00 0.00 18 VAL A N 14
ATOM 21991 C CA . VAL A 1 18 ? 7.012 -8.100 -11.111 1.00 0.00 18 VAL A CA 14
ATOM 21992 C C . VAL A 1 18 ? 6.174 -8.555 -12.300 1.00 0.00 18 VAL A C 14
ATOM 21993 O O . VAL A 1 18 ? 5.783 -9.719 -12.388 1.00 0.00 18 VAL A O 14
ATOM 22006 N N . ARG A 1 19 ? 5.901 -7.629 -13.213 1.00 0.00 19 ARG A N 14
ATOM 22007 C CA . ARG A 1 19 ? 5.108 -7.935 -14.398 1.00 0.00 19 ARG A CA 14
ATOM 22008 C C . ARG A 1 19 ? 5.854 -8.896 -15.319 1.00 0.00 19 ARG A C 14
ATOM 22009 O O . ARG A 1 19 ? 5.291 -9.885 -15.787 1.00 0.00 19 ARG A O 14
ATOM 22030 N N . ALA A 1 20 ? 7.123 -8.597 -15.574 1.00 0.00 20 ALA A N 14
ATOM 22031 C CA . ALA A 1 20 ? 7.947 -9.435 -16.437 1.00 0.00 20 ALA A CA 14
ATOM 22032 C C . ALA A 1 20 ? 8.236 -10.781 -15.781 1.00 0.00 20 ALA A C 14
ATOM 22033 O O . ALA A 1 20 ? 8.368 -11.799 -16.462 1.00 0.00 20 ALA A O 14
ATOM 22040 N N . ILE A 1 21 ? 8.334 -10.780 -14.456 1.00 0.00 21 ILE A N 14
ATOM 22041 C CA . ILE A 1 21 ? 8.608 -12.001 -13.709 1.00 0.00 21 ILE A CA 14
ATOM 22042 C C . ILE A 1 21 ? 7.388 -12.917 -13.687 1.00 0.00 21 ILE A C 14
ATOM 22043 O O . ILE A 1 21 ? 7.515 -14.132 -13.546 1.00 0.00 21 ILE A O 14
ATOM 22059 N N . ASN A 1 22 ? 6.207 -12.324 -13.829 1.00 0.00 22 ASN A N 14
ATOM 22060 C CA . ASN A 1 22 ? 4.964 -13.086 -13.827 1.00 0.00 22 ASN A CA 14
ATOM 22061 C C . ASN A 1 22 ? 4.566 -13.482 -15.246 1.00 0.00 22 ASN A C 14
ATOM 22062 O O . ASN A 1 22 ? 3.892 -14.490 -15.453 1.00 0.00 22 ASN A O 14
ATOM 22073 N N . GLU A 1 23 ? 4.990 -12.682 -16.219 1.00 0.00 23 GLU A N 14
ATOM 22074 C CA . GLU A 1 23 ? 4.678 -12.949 -17.618 1.00 0.00 23 GLU A CA 14
ATOM 22075 C C . GLU A 1 23 ? 5.703 -13.897 -18.233 1.00 0.00 23 GLU A C 14
ATOM 22076 O O . GLU A 1 23 ? 5.359 -14.980 -18.706 1.00 0.00 23 GLU A O 14
ATOM 22088 N N . PHE A 1 24 ? 6.966 -13.481 -18.223 1.00 0.00 24 PHE A N 14
ATOM 22089 C CA . PHE A 1 24 ? 8.042 -14.292 -18.780 1.00 0.00 24 PHE A CA 14
ATOM 22090 C C . PHE A 1 24 ? 8.376 -15.461 -17.859 1.00 0.00 24 PHE A C 14
ATOM 22091 O O . PHE A 1 24 ? 9.032 -16.420 -18.268 1.00 0.00 24 PHE A O 14
ATOM 22108 N N . CYS A 1 25 ? 7.919 -15.375 -16.615 1.00 0.00 25 CYS A N 14
ATOM 22109 C CA . CYS A 1 25 ? 8.170 -16.425 -15.634 1.00 0.00 25 CYS A CA 14
ATOM 22110 C C . CYS A 1 25 ? 9.667 -16.627 -15.424 1.00 0.00 25 CYS A C 14
ATOM 22111 O O . CYS A 1 25 ? 10.242 -17.614 -15.884 1.00 0.00 25 CYS A O 14
ATOM 22119 N N . LEU A 1 26 ? 10.294 -15.685 -14.728 1.00 0.00 26 LEU A N 14
ATOM 22120 C CA . LEU A 1 26 ? 11.726 -15.758 -14.458 1.00 0.00 26 LEU A CA 14
ATOM 22121 C C . LEU A 1 26 ? 12.001 -15.699 -12.959 1.00 0.00 26 LEU A C 14
ATOM 22122 O O . LEU A 1 26 ? 11.076 -15.680 -12.147 1.00 0.00 26 LEU A O 14
ATOM 22138 N N . LYS A 1 27 ? 13.279 -15.669 -12.598 1.00 0.00 27 LYS A N 14
ATOM 22139 C CA . LYS A 1 27 ? 13.678 -15.608 -11.197 1.00 0.00 27 LYS A CA 14
ATOM 22140 C C . LYS A 1 27 ? 13.911 -14.166 -10.759 1.00 0.00 27 LYS A C 14
ATOM 22141 O O . LYS A 1 27 ? 13.951 -13.255 -11.586 1.00 0.00 27 LYS A O 14
ATOM 22160 N N . SER A 1 28 ? 14.067 -13.966 -9.454 1.00 0.00 28 SER A N 14
ATOM 22161 C CA . SER A 1 28 ? 14.295 -12.634 -8.907 1.00 0.00 28 SER A CA 14
ATOM 22162 C C . SER A 1 28 ? 15.689 -12.130 -9.266 1.00 0.00 28 SER A C 14
ATOM 22163 O O . SER A 1 28 ? 15.853 -10.999 -9.724 1.00 0.00 28 SER A O 14
ATOM 22171 N N . SER A 1 29 ? 16.691 -12.977 -9.056 1.00 0.00 29 SER A N 14
ATOM 22172 C CA . SER A 1 29 ? 18.072 -12.618 -9.353 1.00 0.00 29 SER A CA 14
ATOM 22173 C C . SER A 1 29 ? 18.255 -12.351 -10.844 1.00 0.00 29 SER A C 14
ATOM 22174 O O . SER A 1 29 ? 19.132 -11.586 -11.247 1.00 0.00 29 SER A O 14
ATOM 22182 N N . ASP A 1 30 ? 17.420 -12.987 -11.659 1.00 0.00 30 ASP A N 14
ATOM 22183 C CA . ASP A 1 30 ? 17.487 -12.818 -13.106 1.00 0.00 30 ASP A CA 14
ATOM 22184 C C . ASP A 1 30 ? 17.252 -11.362 -13.495 1.00 0.00 30 ASP A C 14
ATOM 22185 O O . ASP A 1 30 ? 18.144 -10.698 -14.026 1.00 0.00 30 ASP A O 14
ATOM 22194 N N . LEU A 1 31 ? 16.047 -10.871 -13.229 1.00 0.00 31 LEU A N 14
ATOM 22195 C CA . LEU A 1 31 ? 15.693 -9.493 -13.552 1.00 0.00 31 LEU A CA 14
ATOM 22196 C C . LEU A 1 31 ? 16.720 -8.520 -12.981 1.00 0.00 31 LEU A C 14
ATOM 22197 O O . LEU A 1 31 ? 17.055 -7.517 -13.611 1.00 0.00 31 LEU A O 14
ATOM 22213 N N . GLU A 1 32 ? 17.216 -8.824 -11.786 1.00 0.00 32 GLU A N 14
ATOM 22214 C CA . GLU A 1 32 ? 18.206 -7.976 -11.132 1.00 0.00 32 GLU A CA 14
ATOM 22215 C C . GLU A 1 32 ? 19.469 -7.860 -11.981 1.00 0.00 32 GLU A C 14
ATOM 22216 O O . GLU A 1 32 ? 20.105 -6.808 -12.023 1.00 0.00 32 GLU A O 14
ATOM 22228 N N . GLN A 1 33 ? 19.825 -8.950 -12.653 1.00 0.00 33 GLN A N 14
ATOM 22229 C CA . GLN A 1 33 ? 21.012 -8.972 -13.499 1.00 0.00 33 GLN A CA 14
ATOM 22230 C C . GLN A 1 33 ? 20.902 -7.941 -14.618 1.00 0.00 33 GLN A C 14
ATOM 22231 O O . GLN A 1 33 ? 21.911 -7.442 -15.118 1.00 0.00 33 GLN A O 14
ATOM 22245 N N . LEU A 1 34 ? 19.672 -7.627 -15.007 1.00 0.00 34 LEU A N 14
ATOM 22246 C CA . LEU A 1 34 ? 19.430 -6.655 -16.067 1.00 0.00 34 LEU A CA 14
ATOM 22247 C C . LEU A 1 34 ? 19.600 -5.230 -15.550 1.00 0.00 34 LEU A C 14
ATOM 22248 O O . LEU A 1 34 ? 19.559 -4.988 -14.344 1.00 0.00 34 LEU A O 14
ATOM 22264 N N . ARG A 1 35 ? 19.789 -4.290 -16.471 1.00 0.00 35 ARG A N 14
ATOM 22265 C CA . ARG A 1 35 ? 19.964 -2.889 -16.108 1.00 0.00 35 ARG A CA 14
ATOM 22266 C C . ARG A 1 35 ? 18.741 -2.364 -15.361 1.00 0.00 35 ARG A C 14
ATOM 22267 O O . ARG A 1 35 ? 17.606 -2.546 -15.801 1.00 0.00 35 ARG A O 14
ATOM 22288 N N . LYS A 1 36 ? 18.982 -1.712 -14.229 1.00 0.00 36 LYS A N 14
ATOM 22289 C CA . LYS A 1 36 ? 17.902 -1.159 -13.420 1.00 0.00 36 LYS A CA 14
ATOM 22290 C C . LYS A 1 36 ? 17.721 0.330 -13.699 1.00 0.00 36 LYS A C 14
ATOM 22291 O O . LYS A 1 36 ? 18.537 1.152 -13.282 1.00 0.00 36 LYS A O 14
ATOM 22310 N N . ILE A 1 37 ? 16.646 0.669 -14.403 1.00 0.00 37 ILE A N 14
ATOM 22311 C CA . ILE A 1 37 ? 16.357 2.059 -14.734 1.00 0.00 37 ILE A CA 14
ATOM 22312 C C . ILE A 1 37 ? 15.320 2.646 -13.784 1.00 0.00 37 ILE A C 14
ATOM 22313 O O . ILE A 1 37 ? 14.268 2.051 -13.552 1.00 0.00 37 ILE A O 14
ATOM 22329 N N . ARG A 1 38 ? 15.624 3.819 -13.237 1.00 0.00 38 ARG A N 14
ATOM 22330 C CA . ARG A 1 38 ? 14.717 4.488 -12.311 1.00 0.00 38 ARG A CA 14
ATOM 22331 C C . ARG A 1 38 ? 14.153 5.764 -12.930 1.00 0.00 38 ARG A C 14
ATOM 22332 O O . ARG A 1 38 ? 14.722 6.844 -12.776 1.00 0.00 38 ARG A O 14
ATOM 22353 N N . ARG A 1 39 ? 13.032 5.629 -13.631 1.00 0.00 39 ARG A N 14
ATOM 22354 C CA . ARG A 1 39 ? 12.392 6.771 -14.274 1.00 0.00 39 ARG A CA 14
ATOM 22355 C C . ARG A 1 39 ? 12.031 7.841 -13.249 1.00 0.00 39 ARG A C 14
ATOM 22356 O O . ARG A 1 39 ? 12.086 7.603 -12.042 1.00 0.00 39 ARG A O 14
ATOM 22377 N N . ARG A 1 40 ? 11.662 9.021 -13.737 1.00 0.00 40 ARG A N 14
ATOM 22378 C CA . ARG A 1 40 ? 11.295 10.128 -12.863 1.00 0.00 40 ARG A CA 14
ATOM 22379 C C . ARG A 1 40 ? 9.821 10.489 -13.032 1.00 0.00 40 ARG A C 14
ATOM 22380 O O . ARG A 1 40 ? 9.221 11.116 -12.160 1.00 0.00 40 ARG A O 14
ATOM 22401 N N . SER A 1 41 ? 9.246 10.088 -14.161 1.00 0.00 41 SER A N 14
ATOM 22402 C CA . SER A 1 41 ? 7.844 10.372 -14.447 1.00 0.00 41 SER A CA 14
ATOM 22403 C C . SER A 1 41 ? 7.603 11.875 -14.543 1.00 0.00 41 SER A C 14
ATOM 22404 O O . SER A 1 41 ? 8.390 12.688 -14.058 1.00 0.00 41 SER A O 14
ATOM 22412 N N . PRO A 1 42 ? 6.488 12.255 -15.184 1.00 0.00 42 PRO A N 14
ATOM 22413 C CA . PRO A 1 42 ? 6.116 13.662 -15.359 1.00 0.00 42 PRO A CA 14
ATOM 22414 C C . PRO A 1 42 ? 5.703 14.320 -14.046 1.00 0.00 42 PRO A C 14
ATOM 22415 O O . PRO A 1 42 ? 6.120 15.438 -13.742 1.00 0.00 42 PRO A O 14
ATOM 22426 N N . HIS A 1 43 ? 4.881 13.619 -13.271 1.00 0.00 43 HIS A N 14
ATOM 22427 C CA . HIS A 1 43 ? 4.412 14.135 -11.990 1.00 0.00 43 HIS A CA 14
ATOM 22428 C C . HIS A 1 43 ? 4.866 13.237 -10.844 1.00 0.00 43 HIS A C 14
ATOM 22429 O O . HIS A 1 43 ? 5.285 12.100 -11.062 1.00 0.00 43 HIS A O 14
ATOM 22443 N N . GLU A 1 44 ? 4.780 13.755 -9.622 1.00 0.00 44 GLU A N 14
ATOM 22444 C CA . GLU A 1 44 ? 5.184 12.999 -8.443 1.00 0.00 44 GLU A CA 14
ATOM 22445 C C . GLU A 1 44 ? 6.598 12.448 -8.607 1.00 0.00 44 GLU A C 14
ATOM 22446 O O . GLU A 1 44 ? 6.788 11.250 -8.819 1.00 0.00 44 GLU A O 14
ATOM 22458 N N . ASP A 1 45 ? 7.585 13.330 -8.509 1.00 0.00 45 ASP A N 14
ATOM 22459 C CA . ASP A 1 45 ? 8.982 12.934 -8.646 1.00 0.00 45 ASP A CA 14
ATOM 22460 C C . ASP A 1 45 ? 9.390 11.984 -7.524 1.00 0.00 45 ASP A C 14
ATOM 22461 O O . ASP A 1 45 ? 10.281 11.151 -7.693 1.00 0.00 45 ASP A O 14
ATOM 22470 N N . THR A 1 46 ? 8.732 12.115 -6.376 1.00 0.00 46 THR A N 14
ATOM 22471 C CA . THR A 1 46 ? 9.027 11.271 -5.225 1.00 0.00 46 THR A CA 14
ATOM 22472 C C . THR A 1 46 ? 8.876 9.794 -5.573 1.00 0.00 46 THR A C 14
ATOM 22473 O O . THR A 1 46 ? 9.798 9.003 -5.374 1.00 0.00 46 THR A O 14
ATOM 22484 N N . GLU A 1 47 ? 7.709 9.430 -6.095 1.00 0.00 47 GLU A N 14
ATOM 22485 C CA . GLU A 1 47 ? 7.439 8.047 -6.471 1.00 0.00 47 GLU A CA 14
ATOM 22486 C C . GLU A 1 47 ? 8.510 7.523 -7.423 1.00 0.00 47 GLU A C 14
ATOM 22487 O O . GLU A 1 47 ? 8.684 8.043 -8.525 1.00 0.00 47 GLU A O 14
ATOM 22499 N N . SER A 1 48 ? 9.226 6.490 -6.990 1.00 0.00 48 SER A N 14
ATOM 22500 C CA . SER A 1 48 ? 10.283 5.898 -7.801 1.00 0.00 48 SER A CA 14
ATOM 22501 C C . SER A 1 48 ? 10.167 4.377 -7.817 1.00 0.00 48 SER A C 14
ATOM 22502 O O . SER A 1 48 ? 9.830 3.758 -6.808 1.00 0.00 48 SER A O 14
ATOM 22510 N N . PHE A 1 49 ? 10.450 3.781 -8.971 1.00 0.00 49 PHE A N 14
ATOM 22511 C CA . PHE A 1 49 ? 10.377 2.332 -9.121 1.00 0.00 49 PHE A CA 14
ATOM 22512 C C . PHE A 1 49 ? 11.279 1.857 -10.256 1.00 0.00 49 PHE A C 14
ATOM 22513 O O . PHE A 1 49 ? 11.404 2.521 -11.286 1.00 0.00 49 PHE A O 14
ATOM 22530 N N . THR A 1 50 ? 11.908 0.702 -10.060 1.00 0.00 50 THR A N 14
ATOM 22531 C CA . THR A 1 50 ? 12.801 0.138 -11.065 1.00 0.00 50 THR A CA 14
ATOM 22532 C C . THR A 1 50 ? 12.014 -0.434 -12.239 1.00 0.00 50 THR A C 14
ATOM 22533 O O . THR A 1 50 ? 11.031 -1.150 -12.050 1.00 0.00 50 THR A O 14
ATOM 22544 N N . VAL A 1 51 ? 12.455 -0.115 -13.452 1.00 0.00 51 VAL A N 14
ATOM 22545 C CA . VAL A 1 51 ? 11.793 -0.600 -14.657 1.00 0.00 51 VAL A CA 14
ATOM 22546 C C . VAL A 1 51 ? 12.797 -1.210 -15.628 1.00 0.00 51 VAL A C 14
ATOM 22547 O O . VAL A 1 51 ? 13.920 -0.722 -15.765 1.00 0.00 51 VAL A O 14
ATOM 22560 N N . TYR A 1 52 ? 12.386 -2.279 -16.301 1.00 0.00 52 TYR A N 14
ATOM 22561 C CA . TYR A 1 52 ? 13.251 -2.958 -17.259 1.00 0.00 52 TYR A CA 14
ATOM 22562 C C . TYR A 1 52 ? 12.782 -2.709 -18.689 1.00 0.00 52 TYR A C 14
ATOM 22563 O O . TYR A 1 52 ? 11.773 -2.039 -18.916 1.00 0.00 52 TYR A O 14
ATOM 22581 N N . LEU A 1 53 ? 13.520 -3.252 -19.650 1.00 0.00 53 LEU A N 14
ATOM 22582 C CA . LEU A 1 53 ? 13.181 -3.090 -21.059 1.00 0.00 53 LEU A CA 14
ATOM 22583 C C . LEU A 1 53 ? 12.602 -4.380 -21.632 1.00 0.00 53 LEU A C 14
ATOM 22584 O O . LEU A 1 53 ? 13.150 -5.463 -21.426 1.00 0.00 53 LEU A O 14
ATOM 22600 N N . ARG A 1 54 ? 11.493 -4.256 -22.353 1.00 0.00 54 ARG A N 14
ATOM 22601 C CA . ARG A 1 54 ? 10.840 -5.412 -22.956 1.00 0.00 54 ARG A CA 14
ATOM 22602 C C . ARG A 1 54 ? 11.830 -6.222 -23.789 1.00 0.00 54 ARG A C 14
ATOM 22603 O O . ARG A 1 54 ? 11.731 -7.446 -23.871 1.00 0.00 54 ARG A O 14
ATOM 22624 N N . SER A 1 55 ? 12.782 -5.529 -24.405 1.00 0.00 55 SER A N 14
ATOM 22625 C CA . SER A 1 55 ? 13.787 -6.183 -25.235 1.00 0.00 55 SER A CA 14
ATOM 22626 C C . SER A 1 55 ? 14.749 -7.002 -24.380 1.00 0.00 55 SER A C 14
ATOM 22627 O O . SER A 1 55 ? 15.119 -8.120 -24.740 1.00 0.00 55 SER A O 14
ATOM 22635 N N . ASP A 1 56 ? 15.150 -6.437 -23.246 1.00 0.00 56 ASP A N 14
ATOM 22636 C CA . ASP A 1 56 ? 16.068 -7.114 -22.338 1.00 0.00 56 ASP A CA 14
ATOM 22637 C C . ASP A 1 56 ? 15.436 -8.381 -21.771 1.00 0.00 56 ASP A C 14
ATOM 22638 O O . ASP A 1 56 ? 16.009 -9.467 -21.859 1.00 0.00 56 ASP A O 14
ATOM 22647 N N . VAL A 1 57 ? 14.250 -8.235 -21.187 1.00 0.00 57 VAL A N 14
ATOM 22648 C CA . VAL A 1 57 ? 13.540 -9.367 -20.604 1.00 0.00 57 VAL A CA 14
ATOM 22649 C C . VAL A 1 57 ? 13.305 -10.460 -21.641 1.00 0.00 57 VAL A C 14
ATOM 22650 O O . VAL A 1 57 ? 13.332 -11.648 -21.320 1.00 0.00 57 VAL A O 14
ATOM 22663 N N . GLU A 1 58 ? 13.075 -10.050 -22.884 1.00 0.00 58 GLU A N 14
ATOM 22664 C CA . GLU A 1 58 ? 12.835 -10.995 -23.968 1.00 0.00 58 GLU A CA 14
ATOM 22665 C C . GLU A 1 58 ? 13.939 -12.048 -24.026 1.00 0.00 58 GLU A C 14
ATOM 22666 O O . GLU A 1 58 ? 13.678 -13.244 -23.899 1.00 0.00 58 GLU A O 14
ATOM 22678 N N . ALA A 1 59 ? 15.172 -11.593 -24.220 1.00 0.00 59 ALA A N 14
ATOM 22679 C CA . ALA A 1 59 ? 16.316 -12.493 -24.293 1.00 0.00 59 ALA A CA 14
ATOM 22680 C C . ALA A 1 59 ? 16.488 -13.270 -22.993 1.00 0.00 59 ALA A C 14
ATOM 22681 O O . ALA A 1 59 ? 16.823 -14.455 -23.004 1.00 0.00 59 ALA A O 14
ATOM 22688 N N . LYS A 1 60 ? 16.256 -12.596 -21.871 1.00 0.00 60 LYS A N 14
ATOM 22689 C CA . LYS A 1 60 ? 16.385 -13.222 -20.561 1.00 0.00 60 LYS A CA 14
ATOM 22690 C C . LYS A 1 60 ? 15.504 -14.464 -20.463 1.00 0.00 60 LYS A C 14
ATOM 22691 O O . LYS A 1 60 ? 15.791 -15.380 -19.693 1.00 0.00 60 LYS A O 14
ATOM 22710 N N . SER A 1 61 ? 14.432 -14.486 -21.248 1.00 0.00 61 SER A N 14
ATOM 22711 C CA . SER A 1 61 ? 13.507 -15.614 -21.247 1.00 0.00 61 SER A CA 14
ATOM 22712 C C . SER A 1 61 ? 14.017 -16.735 -22.149 1.00 0.00 61 SER A C 14
ATOM 22713 O O . SER A 1 61 ? 13.696 -17.906 -21.945 1.00 0.00 61 SER A O 14
ATOM 22721 N N . LEU A 1 62 ? 14.814 -16.367 -23.146 1.00 0.00 62 LEU A N 14
ATOM 22722 C CA . LEU A 1 62 ? 15.369 -17.339 -24.080 1.00 0.00 62 LEU A CA 14
ATOM 22723 C C . LEU A 1 62 ? 16.593 -18.029 -23.485 1.00 0.00 62 LEU A C 14
ATOM 22724 O O . LEU A 1 62 ? 16.838 -19.207 -23.741 1.00 0.00 62 LEU A O 14
ATOM 22740 N N . GLU A 1 63 ? 17.355 -17.286 -22.689 1.00 0.00 63 GLU A N 14
ATOM 22741 C CA . GLU A 1 63 ? 18.553 -17.828 -22.057 1.00 0.00 63 GLU A CA 14
ATOM 22742 C C . GLU A 1 63 ? 18.186 -18.763 -20.909 1.00 0.00 63 GLU A C 14
ATOM 22743 O O . GLU A 1 63 ? 18.955 -19.655 -20.549 1.00 0.00 63 GLU A O 14
ATOM 22755 N N . VAL A 1 64 ? 17.004 -18.554 -20.337 1.00 0.00 64 VAL A N 14
ATOM 22756 C CA . VAL A 1 64 ? 16.533 -19.378 -19.230 1.00 0.00 64 VAL A CA 14
ATOM 22757 C C . VAL A 1 64 ? 15.747 -20.581 -19.736 1.00 0.00 64 VAL A C 14
ATOM 22758 O O . VAL A 1 64 ? 16.229 -21.713 -19.694 1.00 0.00 64 VAL A O 14
ATOM 22771 N N . TRP A 1 65 ? 14.534 -20.329 -20.215 1.00 0.00 65 TRP A N 14
ATOM 22772 C CA . TRP A 1 65 ? 13.679 -21.393 -20.730 1.00 0.00 65 TRP A CA 14
ATOM 22773 C C . TRP A 1 65 ? 14.338 -22.095 -21.912 1.00 0.00 65 TRP A C 14
ATOM 22774 O O . TRP A 1 65 ? 14.056 -23.260 -22.190 1.00 0.00 65 TRP A O 14
ATOM 22795 N N . GLY A 1 66 ? 15.218 -21.379 -22.606 1.00 0.00 66 GLY A N 14
ATOM 22796 C CA . GLY A 1 66 ? 15.903 -21.951 -23.750 1.00 0.00 66 GLY A CA 14
ATOM 22797 C C . GLY A 1 66 ? 15.421 -21.370 -25.064 1.00 0.00 66 GLY A C 14
ATOM 22798 O O . GLY A 1 66 ? 16.215 -21.137 -25.976 1.00 0.00 66 GLY A O 14
ATOM 22802 N N . SER A 1 67 ? 14.116 -21.137 -25.164 1.00 0.00 67 SER A N 14
ATOM 22803 C CA . SER A 1 67 ? 13.529 -20.585 -26.379 1.00 0.00 67 SER A CA 14
ATOM 22804 C C . SER A 1 67 ? 12.208 -19.884 -26.073 1.00 0.00 67 SER A C 14
ATOM 22805 O O . SER A 1 67 ? 11.578 -20.114 -25.041 1.00 0.00 67 SER A O 14
ATOM 22813 N N . PRO A 1 68 ? 11.778 -19.008 -26.993 1.00 0.00 68 PRO A N 14
ATOM 22814 C CA . PRO A 1 68 ? 10.529 -18.255 -26.846 1.00 0.00 68 PRO A CA 14
ATOM 22815 C C . PRO A 1 68 ? 9.297 -19.145 -26.976 1.00 0.00 68 PRO A C 14
ATOM 22816 O O . PRO A 1 68 ? 8.201 -18.765 -26.567 1.00 0.00 68 PRO A O 14
ATOM 22827 N N . GLU A 1 69 ? 9.487 -20.330 -27.547 1.00 0.00 69 GLU A N 14
ATOM 22828 C CA . GLU A 1 69 ? 8.390 -21.273 -27.731 1.00 0.00 69 GLU A CA 14
ATOM 22829 C C . GLU A 1 69 ? 8.008 -21.927 -26.406 1.00 0.00 69 GLU A C 14
ATOM 22830 O O . GLU A 1 69 ? 6.836 -22.210 -26.156 1.00 0.00 69 GLU A O 14
ATOM 22842 N N . ALA A 1 70 ? 9.005 -22.166 -25.562 1.00 0.00 70 ALA A N 14
ATOM 22843 C CA . ALA A 1 70 ? 8.775 -22.786 -24.262 1.00 0.00 70 ALA A CA 14
ATOM 22844 C C . ALA A 1 70 ? 7.909 -21.897 -23.376 1.00 0.00 70 ALA A C 14
ATOM 22845 O O . ALA A 1 70 ? 7.016 -22.380 -22.679 1.00 0.00 70 ALA A O 14
ATOM 22852 N N . LEU A 1 71 ? 8.178 -20.596 -23.408 1.00 0.00 71 LEU A N 14
ATOM 22853 C CA . LEU A 1 71 ? 7.423 -19.639 -22.606 1.00 0.00 71 LEU A CA 14
ATOM 22854 C C . LEU A 1 71 ? 6.033 -19.414 -23.193 1.00 0.00 71 LEU A C 14
ATOM 22855 O O . LEU A 1 71 ? 5.051 -19.298 -22.461 1.00 0.00 71 LEU A O 14
ATOM 22871 N N . ALA A 1 72 ? 5.959 -19.355 -24.519 1.00 0.00 72 ALA A N 14
ATOM 22872 C CA . ALA A 1 72 ? 4.689 -19.149 -25.204 1.00 0.00 72 ALA A CA 14
ATOM 22873 C C . ALA A 1 72 ? 3.668 -20.206 -24.799 1.00 0.00 72 ALA A C 14
ATOM 22874 O O . ALA A 1 72 ? 2.467 -19.940 -24.760 1.00 0.00 72 ALA A O 14
ATOM 22881 N N . ARG A 1 73 ? 4.153 -21.406 -24.498 1.00 0.00 73 ARG A N 14
ATOM 22882 C CA . ARG A 1 73 ? 3.282 -22.505 -24.097 1.00 0.00 73 ARG A CA 14
ATOM 22883 C C . ARG A 1 73 ? 2.409 -22.102 -22.913 1.00 0.00 73 ARG A C 14
ATOM 22884 O O . ARG A 1 73 ? 1.279 -22.568 -22.776 1.00 0.00 73 ARG A O 14
ATOM 22905 N N . GLU A 1 74 ? 2.943 -21.234 -22.059 1.00 0.00 74 GLU A N 14
ATOM 22906 C CA . GLU A 1 74 ? 2.213 -20.770 -20.885 1.00 0.00 74 GLU A CA 14
ATOM 22907 C C . GLU A 1 74 ? 1.470 -19.471 -21.185 1.00 0.00 74 GLU A C 14
ATOM 22908 O O . GLU A 1 74 ? 0.369 -19.242 -20.683 1.00 0.00 74 GLU A O 14
ATOM 22920 N N . LYS A 1 75 ? 2.081 -18.623 -22.006 1.00 0.00 75 LYS A N 14
ATOM 22921 C CA . LYS A 1 75 ? 1.479 -17.347 -22.374 1.00 0.00 75 LYS A CA 14
ATOM 22922 C C . LYS A 1 75 ? 0.138 -17.558 -23.068 1.00 0.00 75 LYS A C 14
ATOM 22923 O O . LYS A 1 75 ? -0.809 -16.801 -22.856 1.00 0.00 75 LYS A O 14
ATOM 22942 N N . LYS A 1 76 ? 0.062 -18.593 -23.898 1.00 0.00 76 LYS A N 14
ATOM 22943 C CA . LYS A 1 76 ? -1.164 -18.907 -24.622 1.00 0.00 76 LYS A CA 14
ATOM 22944 C C . LYS A 1 76 ? -2.331 -19.099 -23.658 1.00 0.00 76 LYS A C 14
ATOM 22945 O O . LYS A 1 76 ? -3.395 -18.503 -23.829 1.00 0.00 76 LYS A O 14
ATOM 22964 N N . LEU A 1 77 ? -2.124 -19.932 -22.645 1.00 0.00 77 LEU A N 14
ATOM 22965 C CA . LEU A 1 77 ? -3.159 -20.201 -21.652 1.00 0.00 77 LEU A CA 14
ATOM 22966 C C . LEU A 1 77 ? -3.644 -18.907 -21.007 1.00 0.00 77 LEU A C 14
ATOM 22967 O O . LEU A 1 77 ? -4.820 -18.555 -21.106 1.00 0.00 77 LEU A O 14
ATOM 22983 N N . ARG A 1 78 ? -2.730 -18.201 -20.348 1.00 0.00 78 ARG A N 14
ATOM 22984 C CA . ARG A 1 78 ? -3.065 -16.945 -19.688 1.00 0.00 78 ARG A CA 14
ATOM 22985 C C . ARG A 1 78 ? -3.755 -15.989 -20.656 1.00 0.00 78 ARG A C 14
ATOM 22986 O O . ARG A 1 78 ? -4.649 -15.235 -20.271 1.00 0.00 78 ARG A O 14
ATOM 23007 N N . LYS A 1 79 ? -3.333 -16.025 -21.916 1.00 0.00 79 LYS A N 14
ATOM 23008 C CA . LYS A 1 79 ? -3.909 -15.163 -22.941 1.00 0.00 79 LYS A CA 14
ATOM 23009 C C . LYS A 1 79 ? -5.373 -15.514 -23.187 1.00 0.00 79 LYS A C 14
ATOM 23010 O O . LYS A 1 79 ? -6.258 -14.675 -23.022 1.00 0.00 79 LYS A O 14
ATOM 23029 N N . GLU A 1 80 ? -5.620 -16.759 -23.582 1.00 0.00 80 GLU A N 14
ATOM 23030 C CA . GLU A 1 80 ? -6.978 -17.220 -23.849 1.00 0.00 80 GLU A CA 14
ATOM 23031 C C . GLU A 1 80 ? -7.863 -17.049 -22.618 1.00 0.00 80 GLU A C 14
ATOM 23032 O O . GLU A 1 80 ? -9.074 -16.863 -22.733 1.00 0.00 80 GLU A O 14
ATOM 23044 N N . ALA A 1 81 ? -7.249 -17.116 -21.441 1.00 0.00 81 ALA A N 14
ATOM 23045 C CA . ALA A 1 81 ? -7.980 -16.967 -20.189 1.00 0.00 81 ALA A CA 14
ATOM 23046 C C . ALA A 1 81 ? -8.793 -15.678 -20.178 1.00 0.00 81 ALA A C 14
ATOM 23047 O O . ALA A 1 81 ? -9.987 -15.689 -19.877 1.00 0.00 81 ALA A O 14
ATOM 23054 N N . GLU A 1 82 ? -8.140 -14.568 -20.507 1.00 0.00 82 GLU A N 14
ATOM 23055 C CA . GLU A 1 82 ? -8.804 -13.270 -20.532 1.00 0.00 82 GLU A CA 14
ATOM 23056 C C . GLU A 1 82 ? -9.891 -13.236 -21.603 1.00 0.00 82 GLU A C 14
ATOM 23057 O O . GLU A 1 82 ? -10.931 -12.601 -21.426 1.00 0.00 82 GLU A O 14
ATOM 23069 N N . ILE A 1 83 ? -9.642 -13.923 -22.712 1.00 0.00 83 ILE A N 14
ATOM 23070 C CA . ILE A 1 83 ? -10.598 -13.972 -23.811 1.00 0.00 83 ILE A CA 14
ATOM 23071 C C . ILE A 1 83 ? -11.872 -14.702 -23.399 1.00 0.00 83 ILE A C 14
ATOM 23072 O O . ILE A 1 83 ? -12.979 -14.226 -23.647 1.00 0.00 83 ILE A O 14
ATOM 23088 N N . GLU A 1 84 ? -11.706 -15.859 -22.766 1.00 0.00 84 GLU A N 14
ATOM 23089 C CA . GLU A 1 84 ? -12.844 -16.654 -22.318 1.00 0.00 84 GLU A CA 14
ATOM 23090 C C . GLU A 1 84 ? -13.634 -15.915 -21.243 1.00 0.00 84 GLU A C 14
ATOM 23091 O O . GLU A 1 84 ? -14.841 -16.112 -21.098 1.00 0.00 84 GLU A O 14
ATOM 23103 N N . TYR A 1 85 ? -12.945 -15.064 -20.491 1.00 0.00 85 TYR A N 14
ATOM 23104 C CA . TYR A 1 85 ? -13.581 -14.297 -19.426 1.00 0.00 85 TYR A CA 14
ATOM 23105 C C . TYR A 1 85 ? -14.368 -13.121 -19.997 1.00 0.00 85 TYR A C 14
ATOM 23106 O O . TYR A 1 85 ? -15.575 -13.006 -19.786 1.00 0.00 85 TYR A O 14
ATOM 23124 N N . ARG A 1 86 ? -13.673 -12.250 -20.722 1.00 0.00 86 ARG A N 14
ATOM 23125 C CA . ARG A 1 86 ? -14.305 -11.082 -21.324 1.00 0.00 86 ARG A CA 14
ATOM 23126 C C . ARG A 1 86 ? -15.392 -11.499 -22.310 1.00 0.00 86 ARG A C 14
ATOM 23127 O O . ARG A 1 86 ? -16.356 -10.767 -22.531 1.00 0.00 86 ARG A O 14
ATOM 23148 N N . GLU A 1 87 ? -15.228 -12.679 -22.899 1.00 0.00 87 GLU A N 14
ATOM 23149 C CA . GLU A 1 87 ? -16.195 -13.192 -23.863 1.00 0.00 87 GLU A CA 14
ATOM 23150 C C . GLU A 1 87 ? -17.599 -13.214 -23.265 1.00 0.00 87 GLU A C 14
ATOM 23151 O O . GLU A 1 87 ? -18.497 -12.518 -23.739 1.00 0.00 87 GLU A O 14
ATOM 23163 N N . ARG A 1 88 ? -17.780 -14.018 -22.223 1.00 0.00 88 ARG A N 14
ATOM 23164 C CA . ARG A 1 88 ? -19.074 -14.132 -21.562 1.00 0.00 88 ARG A CA 14
ATOM 23165 C C . ARG A 1 88 ? -19.526 -12.782 -21.013 1.00 0.00 88 ARG A C 14
ATOM 23166 O O . ARG A 1 88 ? -20.723 -12.516 -20.895 1.00 0.00 88 ARG A O 14
ATOM 23187 N N . LEU A 1 89 ? -18.560 -11.933 -20.678 1.00 0.00 89 LEU A N 14
ATOM 23188 C CA . LEU A 1 89 ? -18.858 -10.609 -20.141 1.00 0.00 89 LEU A CA 14
ATOM 23189 C C . LEU A 1 89 ? -19.684 -9.794 -21.130 1.00 0.00 89 LEU A C 14
ATOM 23190 O O . LEU A 1 89 ? -20.708 -9.213 -20.769 1.00 0.00 89 LEU A O 14
ATOM 23206 N N . PHE A 1 90 ? -19.234 -9.756 -22.380 1.00 0.00 90 PHE A N 14
ATOM 23207 C CA . PHE A 1 90 ? -19.933 -9.013 -23.422 1.00 0.00 90 PHE A CA 14
ATOM 23208 C C . PHE A 1 90 ? -21.318 -9.601 -23.675 1.00 0.00 90 PHE A C 14
ATOM 23209 O O . PHE A 1 90 ? -22.297 -8.869 -23.820 1.00 0.00 90 PHE A O 14
ATOM 23226 N N . ARG A 1 91 ? -21.391 -10.927 -23.725 1.00 0.00 91 ARG A N 14
ATOM 23227 C CA . ARG A 1 91 ? -22.654 -11.614 -23.962 1.00 0.00 91 ARG A CA 14
ATOM 23228 C C . ARG A 1 91 ? -23.709 -11.176 -22.950 1.00 0.00 91 ARG A C 14
ATOM 23229 O O . ARG A 1 91 ? -24.898 -11.120 -23.263 1.00 0.00 91 ARG A O 14
ATOM 23250 N N . ASN A 1 92 ? -23.265 -10.866 -21.736 1.00 0.00 92 ASN A N 14
ATOM 23251 C CA . ASN A 1 92 ? -24.171 -10.434 -20.678 1.00 0.00 92 ASN A CA 14
ATOM 23252 C C . ASN A 1 92 ? -24.762 -9.064 -20.994 1.00 0.00 92 ASN A C 14
ATOM 23253 O O . ASN A 1 92 ? -25.871 -8.743 -20.568 1.00 0.00 92 ASN A O 14
ATOM 23264 N N . GLN A 1 93 ? -24.014 -8.262 -21.745 1.00 0.00 93 GLN A N 14
ATOM 23265 C CA . GLN A 1 93 ? -24.465 -6.926 -22.118 1.00 0.00 93 GLN A CA 14
ATOM 23266 C C . GLN A 1 93 ? -25.242 -6.961 -23.430 1.00 0.00 93 GLN A C 14
ATOM 23267 O O . GLN A 1 93 ? -26.410 -6.573 -23.483 1.00 0.00 93 GLN A O 14
ATOM 23281 N N . LYS A 1 94 ? -24.587 -7.427 -24.488 1.00 0.00 94 LYS A N 14
ATOM 23282 C CA . LYS A 1 94 ? -25.216 -7.514 -25.800 1.00 0.00 94 LYS A CA 14
ATOM 23283 C C . LYS A 1 94 ? -26.159 -8.710 -25.874 1.00 0.00 94 LYS A C 14
ATOM 23284 O O . LYS A 1 94 ? -25.716 -9.858 -25.931 1.00 0.00 94 LYS A O 14
ATOM 23303 N N . ILE A 1 95 ? -27.459 -8.435 -25.875 1.00 0.00 95 ILE A N 14
ATOM 23304 C CA . ILE A 1 95 ? -28.462 -9.490 -25.944 1.00 0.00 95 ILE A CA 14
ATOM 23305 C C . ILE A 1 95 ? -28.261 -10.360 -27.180 1.00 0.00 95 ILE A C 14
ATOM 23306 O O . ILE A 1 95 ? -28.600 -11.544 -27.182 1.00 0.00 95 ILE A O 14
ATOM 23322 N N . LEU A 1 96 ? -27.705 -9.766 -28.231 1.00 0.00 96 LEU A N 14
ATOM 23323 C CA . LEU A 1 96 ? -27.456 -10.487 -29.474 1.00 0.00 96 LEU A CA 14
ATOM 23324 C C . LEU A 1 96 ? -28.745 -11.092 -30.021 1.00 0.00 96 LEU A C 14
ATOM 23325 O O . LEU A 1 96 ? -29.826 -10.869 -29.477 1.00 0.00 96 LEU A O 14
ATOM 23341 N N . ARG A 1 97 ? -28.621 -11.861 -31.098 1.00 0.00 97 ARG A N 14
ATOM 23342 C CA . ARG A 1 97 ? -29.776 -12.500 -31.717 1.00 0.00 97 ARG A CA 14
ATOM 23343 C C . ARG A 1 97 ? -29.565 -14.006 -31.837 1.00 0.00 97 ARG A C 14
ATOM 23344 O O . ARG A 1 97 ? -28.695 -14.463 -32.577 1.00 0.00 97 ARG A O 14
ATOM 23365 N N . GLU A 1 98 ? -30.367 -14.771 -31.102 1.00 0.00 98 GLU A N 14
ATOM 23366 C CA . GLU A 1 98 ? -30.266 -16.226 -31.126 1.00 0.00 98 GLU A CA 14
ATOM 23367 C C . GLU A 1 98 ? -31.418 -16.838 -31.917 1.00 0.00 98 GLU A C 14
ATOM 23368 O O . GLU A 1 98 ? -32.125 -17.719 -31.424 1.00 0.00 98 GLU A O 14
ATOM 23380 N N . TYR A 1 99 ? -31.602 -16.366 -33.144 1.00 0.00 99 TYR A N 14
ATOM 23381 C CA . TYR A 1 99 ? -32.670 -16.864 -34.003 1.00 0.00 99 TYR A CA 14
ATOM 23382 C C . TYR A 1 99 ? -32.115 -17.344 -35.341 1.00 0.00 99 TYR A C 14
ATOM 23383 O O . TYR A 1 99 ? -31.005 -16.982 -35.730 1.00 0.00 99 TYR A O 14
ATOM 23401 N N . ARG A 1 100 ? -32.897 -18.161 -36.039 1.00 0.00 100 ARG A N 14
ATOM 23402 C CA . ARG A 1 100 ? -32.484 -18.691 -37.333 1.00 0.00 100 ARG A CA 14
ATOM 23403 C C . ARG A 1 100 ? -33.376 -18.156 -38.449 1.00 0.00 100 ARG A C 14
ATOM 23404 O O . ARG A 1 100 ? -34.585 -18.002 -38.272 1.00 0.00 100 ARG A O 14
ATOM 23425 N N . ASP A 1 101 ? -32.772 -17.875 -39.598 1.00 0.00 101 ASP A N 14
ATOM 23426 C CA . ASP A 1 101 ? -33.512 -17.357 -40.744 1.00 0.00 101 ASP A CA 14
ATOM 23427 C C . ASP A 1 101 ? -34.296 -16.105 -40.364 1.00 0.00 101 ASP A C 14
ATOM 23428 O O . ASP A 1 101 ? -34.019 -15.012 -40.859 1.00 0.00 101 ASP A O 14
ATOM 23437 N N . GLY A 1 1 ? -10.490 -10.959 -2.477 1.00 0.00 1 GLY A N 15
ATOM 23438 C CA . GLY A 1 1 ? -9.294 -10.195 -2.176 1.00 0.00 1 GLY A CA 15
ATOM 23439 C C . GLY A 1 1 ? -8.661 -9.595 -3.416 1.00 0.00 1 GLY A C 15
ATOM 23440 O O . GLY A 1 1 ? -8.216 -10.319 -4.306 1.00 0.00 1 GLY A O 15
ATOM 23444 N N . SER A 1 2 ? -8.623 -8.268 -3.476 1.00 0.00 2 SER A N 15
ATOM 23445 C CA . SER A 1 2 ? -8.045 -7.571 -4.619 1.00 0.00 2 SER A CA 15
ATOM 23446 C C . SER A 1 2 ? -6.600 -8.004 -4.846 1.00 0.00 2 SER A C 15
ATOM 23447 O O . SER A 1 2 ? -5.784 -7.988 -3.925 1.00 0.00 2 SER A O 15
ATOM 23455 N N . SER A 1 3 ? -6.292 -8.390 -6.079 1.00 0.00 3 SER A N 15
ATOM 23456 C CA . SER A 1 3 ? -4.946 -8.832 -6.428 1.00 0.00 3 SER A CA 15
ATOM 23457 C C . SER A 1 3 ? -4.367 -7.974 -7.549 1.00 0.00 3 SER A C 15
ATOM 23458 O O . SER A 1 3 ? -5.101 -7.424 -8.368 1.00 0.00 3 SER A O 15
ATOM 23466 N N . GLY A 1 4 ? -3.042 -7.866 -7.577 1.00 0.00 4 GLY A N 15
ATOM 23467 C CA . GLY A 1 4 ? -2.384 -7.074 -8.601 1.00 0.00 4 GLY A CA 15
ATOM 23468 C C . GLY A 1 4 ? -1.861 -5.755 -8.066 1.00 0.00 4 GLY A C 15
ATOM 23469 O O . GLY A 1 4 ? -2.585 -5.018 -7.396 1.00 0.00 4 GLY A O 15
ATOM 23473 N N . SER A 1 5 ? -0.600 -5.457 -8.362 1.00 0.00 5 SER A N 15
ATOM 23474 C CA . SER A 1 5 ? 0.021 -4.220 -7.902 1.00 0.00 5 SER A CA 15
ATOM 23475 C C . SER A 1 5 ? 0.604 -3.436 -9.074 1.00 0.00 5 SER A C 15
ATOM 23476 O O . SER A 1 5 ? 1.541 -3.888 -9.732 1.00 0.00 5 SER A O 15
ATOM 23484 N N . SER A 1 6 ? 0.042 -2.259 -9.328 1.00 0.00 6 SER A N 15
ATOM 23485 C CA . SER A 1 6 ? 0.502 -1.413 -10.423 1.00 0.00 6 SER A CA 15
ATOM 23486 C C . SER A 1 6 ? 0.368 -2.134 -11.761 1.00 0.00 6 SER A C 15
ATOM 23487 O O . SER A 1 6 ? -0.170 -3.238 -11.832 1.00 0.00 6 SER A O 15
ATOM 23495 N N . GLY A 1 7 ? 0.863 -1.501 -12.820 1.00 0.00 7 GLY A N 15
ATOM 23496 C CA . GLY A 1 7 ? 0.789 -2.095 -14.141 1.00 0.00 7 GLY A CA 15
ATOM 23497 C C . GLY A 1 7 ? -0.572 -1.913 -14.784 1.00 0.00 7 GLY A C 15
ATOM 23498 O O . GLY A 1 7 ? -1.603 -2.099 -14.137 1.00 0.00 7 GLY A O 15
ATOM 23502 N N . LYS A 1 8 ? -0.577 -1.547 -16.061 1.00 0.00 8 LYS A N 15
ATOM 23503 C CA . LYS A 1 8 ? -1.821 -1.338 -16.793 1.00 0.00 8 LYS A CA 15
ATOM 23504 C C . LYS A 1 8 ? -1.650 -1.690 -18.267 1.00 0.00 8 LYS A C 15
ATOM 23505 O O . LYS A 1 8 ? -0.536 -1.932 -18.733 1.00 0.00 8 LYS A O 15
ATOM 23524 N N . TYR A 1 9 ? -2.760 -1.716 -18.997 1.00 0.00 9 TYR A N 15
ATOM 23525 C CA . TYR A 1 9 ? -2.733 -2.039 -20.418 1.00 0.00 9 TYR A CA 15
ATOM 23526 C C . TYR A 1 9 ? -2.361 -0.815 -21.248 1.00 0.00 9 TYR A C 15
ATOM 23527 O O . TYR A 1 9 ? -3.231 -0.091 -21.734 1.00 0.00 9 TYR A O 15
ATOM 23545 N N . THR A 1 10 ? -1.061 -0.589 -21.408 1.00 0.00 10 THR A N 15
ATOM 23546 C CA . THR A 1 10 ? -0.571 0.547 -22.179 1.00 0.00 10 THR A CA 15
ATOM 23547 C C . THR A 1 10 ? 0.851 0.305 -22.672 1.00 0.00 10 THR A C 15
ATOM 23548 O O . THR A 1 10 ? 1.699 -0.189 -21.929 1.00 0.00 10 THR A O 15
ATOM 23559 N N . GLN A 1 11 ? 1.105 0.658 -23.928 1.00 0.00 11 GLN A N 15
ATOM 23560 C CA . GLN A 1 11 ? 2.425 0.479 -24.519 1.00 0.00 11 GLN A CA 15
ATOM 23561 C C . GLN A 1 11 ? 3.465 1.329 -23.797 1.00 0.00 11 GLN A C 15
ATOM 23562 O O . GLN A 1 11 ? 3.182 2.451 -23.379 1.00 0.00 11 GLN A O 15
ATOM 23576 N N . ASN A 1 12 ? 4.670 0.787 -23.654 1.00 0.00 12 ASN A N 15
ATOM 23577 C CA . ASN A 1 12 ? 5.753 1.496 -22.981 1.00 0.00 12 ASN A CA 15
ATOM 23578 C C . ASN A 1 12 ? 7.098 0.839 -23.274 1.00 0.00 12 ASN A C 15
ATOM 23579 O O . ASN A 1 12 ? 7.247 -0.375 -23.151 1.00 0.00 12 ASN A O 15
ATOM 23590 N N . ASN A 1 13 ? 8.075 1.652 -23.662 1.00 0.00 13 ASN A N 15
ATOM 23591 C CA . ASN A 1 13 ? 9.409 1.151 -23.973 1.00 0.00 13 ASN A CA 15
ATOM 23592 C C . ASN A 1 13 ? 9.993 0.388 -22.788 1.00 0.00 13 ASN A C 15
ATOM 23593 O O . ASN A 1 13 ? 10.750 -0.567 -22.962 1.00 0.00 13 ASN A O 15
ATOM 23604 N N . PHE A 1 14 ? 9.635 0.816 -21.582 1.00 0.00 14 PHE A N 15
ATOM 23605 C CA . PHE A 1 14 ? 10.123 0.174 -20.367 1.00 0.00 14 PHE A CA 15
ATOM 23606 C C . PHE A 1 14 ? 9.044 -0.709 -19.746 1.00 0.00 14 PHE A C 15
ATOM 23607 O O . PHE A 1 14 ? 7.854 -0.402 -19.828 1.00 0.00 14 PHE A O 15
ATOM 23624 N N . ILE A 1 15 ? 9.468 -1.805 -19.127 1.00 0.00 15 ILE A N 15
ATOM 23625 C CA . ILE A 1 15 ? 8.539 -2.731 -18.492 1.00 0.00 15 ILE A CA 15
ATOM 23626 C C . ILE A 1 15 ? 8.869 -2.916 -17.015 1.00 0.00 15 ILE A C 15
ATOM 23627 O O . ILE A 1 15 ? 10.032 -3.067 -16.641 1.00 0.00 15 ILE A O 15
ATOM 23643 N N . THR A 1 16 ? 7.836 -2.903 -16.178 1.00 0.00 16 THR A N 15
ATOM 23644 C CA . THR A 1 16 ? 8.016 -3.070 -14.741 1.00 0.00 16 THR A CA 15
ATOM 23645 C C . THR A 1 16 ? 8.625 -4.429 -14.416 1.00 0.00 16 THR A C 15
ATOM 23646 O O . THR A 1 16 ? 8.534 -5.366 -15.208 1.00 0.00 16 THR A O 15
ATOM 23657 N N . GLY A 1 17 ? 9.247 -4.529 -13.246 1.00 0.00 17 GLY A N 15
ATOM 23658 C CA . GLY A 1 17 ? 9.862 -5.778 -12.837 1.00 0.00 17 GLY A CA 15
ATOM 23659 C C . GLY A 1 17 ? 8.843 -6.871 -12.585 1.00 0.00 17 GLY A C 15
ATOM 23660 O O . GLY A 1 17 ? 8.812 -7.878 -13.293 1.00 0.00 17 GLY A O 15
ATOM 23664 N N . VAL A 1 18 ? 8.006 -6.675 -11.571 1.00 0.00 18 VAL A N 15
ATOM 23665 C CA . VAL A 1 18 ? 6.981 -7.653 -11.226 1.00 0.00 18 VAL A CA 15
ATOM 23666 C C . VAL A 1 18 ? 6.137 -8.016 -12.443 1.00 0.00 18 VAL A C 15
ATOM 23667 O O . VAL A 1 18 ? 5.644 -9.139 -12.556 1.00 0.00 18 VAL A O 15
ATOM 23680 N N . ARG A 1 19 ? 5.975 -7.060 -13.351 1.00 0.00 19 ARG A N 15
ATOM 23681 C CA . ARG A 1 19 ? 5.190 -7.279 -14.560 1.00 0.00 19 ARG A CA 15
ATOM 23682 C C . ARG A 1 19 ? 5.886 -8.272 -15.487 1.00 0.00 19 ARG A C 15
ATOM 23683 O O . ARG A 1 19 ? 5.236 -9.095 -16.131 1.00 0.00 19 ARG A O 15
ATOM 23704 N N . ALA A 1 20 ? 7.211 -8.187 -15.549 1.00 0.00 20 ALA A N 15
ATOM 23705 C CA . ALA A 1 20 ? 7.994 -9.078 -16.396 1.00 0.00 20 ALA A CA 15
ATOM 23706 C C . ALA A 1 20 ? 8.189 -10.437 -15.731 1.00 0.00 20 ALA A C 15
ATOM 23707 O O . ALA A 1 20 ? 8.251 -11.465 -16.405 1.00 0.00 20 ALA A O 15
ATOM 23714 N N . ILE A 1 21 ? 8.286 -10.433 -14.406 1.00 0.00 21 ILE A N 15
ATOM 23715 C CA . ILE A 1 21 ? 8.474 -11.665 -13.651 1.00 0.00 21 ILE A CA 15
ATOM 23716 C C . ILE A 1 21 ? 7.218 -12.530 -13.687 1.00 0.00 21 ILE A C 15
ATOM 23717 O O . ILE A 1 21 ? 7.287 -13.749 -13.541 1.00 0.00 21 ILE A O 15
ATOM 23733 N N . ASN A 1 22 ? 6.071 -11.888 -13.886 1.00 0.00 22 ASN A N 15
ATOM 23734 C CA . ASN A 1 22 ? 4.799 -12.598 -13.944 1.00 0.00 22 ASN A CA 15
ATOM 23735 C C . ASN A 1 22 ? 4.466 -13.003 -15.377 1.00 0.00 22 ASN A C 15
ATOM 23736 O O . ASN A 1 22 ? 3.849 -14.042 -15.611 1.00 0.00 22 ASN A O 15
ATOM 23747 N N . GLU A 1 23 ? 4.879 -12.175 -16.331 1.00 0.00 23 GLU A N 15
ATOM 23748 C CA . GLU A 1 23 ? 4.625 -12.447 -17.741 1.00 0.00 23 GLU A CA 15
ATOM 23749 C C . GLU A 1 23 ? 5.650 -13.431 -18.299 1.00 0.00 23 GLU A C 15
ATOM 23750 O O . GLU A 1 23 ? 5.297 -14.513 -18.768 1.00 0.00 23 GLU A O 15
ATOM 23762 N N . PHE A 1 24 ? 6.921 -13.046 -18.244 1.00 0.00 24 PHE A N 15
ATOM 23763 C CA . PHE A 1 24 ? 7.998 -13.892 -18.745 1.00 0.00 24 PHE A CA 15
ATOM 23764 C C . PHE A 1 24 ? 8.227 -15.084 -17.821 1.00 0.00 24 PHE A C 15
ATOM 23765 O O . PHE A 1 24 ? 8.871 -16.063 -18.202 1.00 0.00 24 PHE A O 15
ATOM 23782 N N . CYS A 1 25 ? 7.698 -14.994 -16.606 1.00 0.00 25 CYS A N 15
ATOM 23783 C CA . CYS A 1 25 ? 7.846 -16.064 -15.626 1.00 0.00 25 CYS A CA 15
ATOM 23784 C C . CYS A 1 25 ? 9.319 -16.360 -15.362 1.00 0.00 25 CYS A C 15
ATOM 23785 O O . CYS A 1 25 ? 9.790 -17.474 -15.592 1.00 0.00 25 CYS A O 15
ATOM 23793 N N . LEU A 1 26 ? 10.041 -15.355 -14.880 1.00 0.00 26 LEU A N 15
ATOM 23794 C CA . LEU A 1 26 ? 11.462 -15.506 -14.586 1.00 0.00 26 LEU A CA 15
ATOM 23795 C C . LEU A 1 26 ? 11.714 -15.466 -13.082 1.00 0.00 26 LEU A C 15
ATOM 23796 O O . LEU A 1 26 ? 10.777 -15.469 -12.284 1.00 0.00 26 LEU A O 15
ATOM 23812 N N . LYS A 1 27 ? 12.987 -15.427 -12.702 1.00 0.00 27 LYS A N 15
ATOM 23813 C CA . LYS A 1 27 ? 13.364 -15.382 -11.294 1.00 0.00 27 LYS A CA 15
ATOM 23814 C C . LYS A 1 27 ? 13.860 -13.993 -10.907 1.00 0.00 27 LYS A C 15
ATOM 23815 O O . LYS A 1 27 ? 14.326 -13.232 -11.755 1.00 0.00 27 LYS A O 15
ATOM 23834 N N . SER A 1 28 ? 13.759 -13.670 -9.622 1.00 0.00 28 SER A N 15
ATOM 23835 C CA . SER A 1 28 ? 14.196 -12.371 -9.123 1.00 0.00 28 SER A CA 15
ATOM 23836 C C . SER A 1 28 ? 15.677 -12.149 -9.411 1.00 0.00 28 SER A C 15
ATOM 23837 O O . SER A 1 28 ? 16.115 -11.020 -9.633 1.00 0.00 28 SER A O 15
ATOM 23845 N N . SER A 1 29 ? 16.444 -13.235 -9.405 1.00 0.00 29 SER A N 15
ATOM 23846 C CA . SER A 1 29 ? 17.878 -13.159 -9.662 1.00 0.00 29 SER A CA 15
ATOM 23847 C C . SER A 1 29 ? 18.151 -12.818 -11.123 1.00 0.00 29 SER A C 15
ATOM 23848 O O . SER A 1 29 ? 19.177 -12.221 -11.452 1.00 0.00 29 SER A O 15
ATOM 23856 N N . ASP A 1 30 ? 17.225 -13.199 -11.996 1.00 0.00 30 ASP A N 15
ATOM 23857 C CA . ASP A 1 30 ? 17.364 -12.933 -13.423 1.00 0.00 30 ASP A CA 15
ATOM 23858 C C . ASP A 1 30 ? 17.155 -11.452 -13.723 1.00 0.00 30 ASP A C 15
ATOM 23859 O O . ASP A 1 30 ? 17.956 -10.830 -14.421 1.00 0.00 30 ASP A O 15
ATOM 23868 N N . LEU A 1 31 ? 16.073 -10.894 -13.192 1.00 0.00 31 LEU A N 15
ATOM 23869 C CA . LEU A 1 31 ? 15.757 -9.485 -13.403 1.00 0.00 31 LEU A CA 15
ATOM 23870 C C . LEU A 1 31 ? 16.923 -8.597 -12.983 1.00 0.00 31 LEU A C 15
ATOM 23871 O O . LEU A 1 31 ? 17.400 -7.773 -13.763 1.00 0.00 31 LEU A O 15
ATOM 23887 N N . GLU A 1 32 ? 17.379 -8.772 -11.746 1.00 0.00 32 GLU A N 15
ATOM 23888 C CA . GLU A 1 32 ? 18.491 -7.987 -11.224 1.00 0.00 32 GLU A CA 15
ATOM 23889 C C . GLU A 1 32 ? 19.719 -8.121 -12.119 1.00 0.00 32 GLU A C 15
ATOM 23890 O O . GLU A 1 32 ? 20.523 -7.195 -12.229 1.00 0.00 32 GLU A O 15
ATOM 23902 N N . GLN A 1 33 ? 19.857 -9.279 -12.756 1.00 0.00 33 GLN A N 15
ATOM 23903 C CA . GLN A 1 33 ? 20.988 -9.535 -13.640 1.00 0.00 33 GLN A CA 15
ATOM 23904 C C . GLN A 1 33 ? 20.994 -8.558 -14.812 1.00 0.00 33 GLN A C 15
ATOM 23905 O O . GLN A 1 33 ? 22.048 -8.248 -15.370 1.00 0.00 33 GLN A O 15
ATOM 23919 N N . LEU A 1 34 ? 19.813 -8.075 -15.180 1.00 0.00 34 LEU A N 15
ATOM 23920 C CA . LEU A 1 34 ? 19.682 -7.133 -16.286 1.00 0.00 34 LEU A CA 15
ATOM 23921 C C . LEU A 1 34 ? 20.067 -5.723 -15.849 1.00 0.00 34 LEU A C 15
ATOM 23922 O O . LEU A 1 34 ? 20.243 -5.458 -14.659 1.00 0.00 34 LEU A O 15
ATOM 23938 N N . ARG A 1 35 ? 20.194 -4.823 -16.818 1.00 0.00 35 ARG A N 15
ATOM 23939 C CA . ARG A 1 35 ? 20.558 -3.440 -16.533 1.00 0.00 35 ARG A CA 15
ATOM 23940 C C . ARG A 1 35 ? 19.489 -2.762 -15.680 1.00 0.00 35 ARG A C 15
ATOM 23941 O O . ARG A 1 35 ? 18.298 -2.834 -15.985 1.00 0.00 35 ARG A O 15
ATOM 23962 N N . LYS A 1 36 ? 19.922 -2.103 -14.611 1.00 0.00 36 LYS A N 15
ATOM 23963 C CA . LYS A 1 36 ? 19.004 -1.411 -13.714 1.00 0.00 36 LYS A CA 15
ATOM 23964 C C . LYS A 1 36 ? 18.994 0.087 -13.997 1.00 0.00 36 LYS A C 15
ATOM 23965 O O . LYS A 1 36 ? 19.893 0.815 -13.575 1.00 0.00 36 LYS A O 15
ATOM 23984 N N . ILE A 1 37 ? 17.970 0.542 -14.712 1.00 0.00 37 ILE A N 15
ATOM 23985 C CA . ILE A 1 37 ? 17.842 1.955 -15.048 1.00 0.00 37 ILE A CA 15
ATOM 23986 C C . ILE A 1 37 ? 17.134 2.723 -13.937 1.00 0.00 37 ILE A C 15
ATOM 23987 O O . ILE A 1 37 ? 16.049 2.341 -13.499 1.00 0.00 37 ILE A O 15
ATOM 24003 N N . ARG A 1 38 ? 17.756 3.807 -13.486 1.00 0.00 38 ARG A N 15
ATOM 24004 C CA . ARG A 1 38 ? 17.186 4.630 -12.426 1.00 0.00 38 ARG A CA 15
ATOM 24005 C C . ARG A 1 38 ? 16.572 5.905 -12.997 1.00 0.00 38 ARG A C 15
ATOM 24006 O O . ARG A 1 38 ? 17.287 6.803 -13.443 1.00 0.00 38 ARG A O 15
ATOM 24027 N N . ARG A 1 39 ? 15.245 5.976 -12.981 1.00 0.00 39 ARG A N 15
ATOM 24028 C CA . ARG A 1 39 ? 14.536 7.140 -13.499 1.00 0.00 39 ARG A CA 15
ATOM 24029 C C . ARG A 1 39 ? 14.034 8.022 -12.360 1.00 0.00 39 ARG A C 15
ATOM 24030 O O . ARG A 1 39 ? 14.190 7.685 -11.186 1.00 0.00 39 ARG A O 15
ATOM 24051 N N . ARG A 1 40 ? 13.431 9.152 -12.715 1.00 0.00 40 ARG A N 15
ATOM 24052 C CA . ARG A 1 40 ? 12.908 10.083 -11.722 1.00 0.00 40 ARG A CA 15
ATOM 24053 C C . ARG A 1 40 ? 11.407 9.885 -11.529 1.00 0.00 40 ARG A C 15
ATOM 24054 O O . ARG A 1 40 ? 10.670 9.670 -12.491 1.00 0.00 40 ARG A O 15
ATOM 24075 N N . SER A 1 41 ? 10.962 9.957 -10.279 1.00 0.00 41 SER A N 15
ATOM 24076 C CA . SER A 1 41 ? 9.550 9.781 -9.958 1.00 0.00 41 SER A CA 15
ATOM 24077 C C . SER A 1 41 ? 9.287 10.077 -8.485 1.00 0.00 41 SER A C 15
ATOM 24078 O O . SER A 1 41 ? 10.193 10.069 -7.652 1.00 0.00 41 SER A O 15
ATOM 24086 N N . PRO A 1 42 ? 8.015 10.346 -8.155 1.00 0.00 42 PRO A N 15
ATOM 24087 C CA . PRO A 1 42 ? 7.600 10.650 -6.782 1.00 0.00 42 PRO A CA 15
ATOM 24088 C C . PRO A 1 42 ? 7.683 9.432 -5.869 1.00 0.00 42 PRO A C 15
ATOM 24089 O O . PRO A 1 42 ? 6.753 8.627 -5.804 1.00 0.00 42 PRO A O 15
ATOM 24100 N N . HIS A 1 43 ? 8.802 9.302 -5.163 1.00 0.00 43 HIS A N 15
ATOM 24101 C CA . HIS A 1 43 ? 9.005 8.182 -4.251 1.00 0.00 43 HIS A CA 15
ATOM 24102 C C . HIS A 1 43 ? 7.994 8.220 -3.109 1.00 0.00 43 HIS A C 15
ATOM 24103 O O . HIS A 1 43 ? 7.974 9.163 -2.318 1.00 0.00 43 HIS A O 15
ATOM 24117 N N . GLU A 1 44 ? 7.158 7.190 -3.030 1.00 0.00 44 GLU A N 15
ATOM 24118 C CA . GLU A 1 44 ? 6.144 7.109 -1.986 1.00 0.00 44 GLU A CA 15
ATOM 24119 C C . GLU A 1 44 ? 5.738 5.659 -1.734 1.00 0.00 44 GLU A C 15
ATOM 24120 O O . GLU A 1 44 ? 5.695 5.205 -0.590 1.00 0.00 44 GLU A O 15
ATOM 24132 N N . ASP A 1 45 ? 5.440 4.939 -2.809 1.00 0.00 45 ASP A N 15
ATOM 24133 C CA . ASP A 1 45 ? 5.037 3.541 -2.706 1.00 0.00 45 ASP A CA 15
ATOM 24134 C C . ASP A 1 45 ? 6.257 2.631 -2.603 1.00 0.00 45 ASP A C 15
ATOM 24135 O O . ASP A 1 45 ? 6.516 2.037 -1.556 1.00 0.00 45 ASP A O 15
ATOM 24144 N N . THR A 1 46 ? 7.004 2.525 -3.698 1.00 0.00 46 THR A N 15
ATOM 24145 C CA . THR A 1 46 ? 8.195 1.685 -3.731 1.00 0.00 46 THR A CA 15
ATOM 24146 C C . THR A 1 46 ? 9.455 2.509 -3.493 1.00 0.00 46 THR A C 15
ATOM 24147 O O . THR A 1 46 ? 9.936 3.198 -4.392 1.00 0.00 46 THR A O 15
ATOM 24158 N N . GLU A 1 47 ? 9.986 2.431 -2.277 1.00 0.00 47 GLU A N 15
ATOM 24159 C CA . GLU A 1 47 ? 11.191 3.171 -1.921 1.00 0.00 47 GLU A CA 15
ATOM 24160 C C . GLU A 1 47 ? 12.352 2.791 -2.836 1.00 0.00 47 GLU A C 15
ATOM 24161 O O . GLU A 1 47 ? 13.216 3.615 -3.136 1.00 0.00 47 GLU A O 15
ATOM 24173 N N . SER A 1 48 ? 12.366 1.537 -3.275 1.00 0.00 48 SER A N 15
ATOM 24174 C CA . SER A 1 48 ? 13.422 1.045 -4.152 1.00 0.00 48 SER A CA 15
ATOM 24175 C C . SER A 1 48 ? 12.852 0.613 -5.500 1.00 0.00 48 SER A C 15
ATOM 24176 O O . SER A 1 48 ? 12.640 -0.575 -5.746 1.00 0.00 48 SER A O 15
ATOM 24184 N N . PHE A 1 49 ? 12.607 1.587 -6.370 1.00 0.00 49 PHE A N 15
ATOM 24185 C CA . PHE A 1 49 ? 12.061 1.309 -7.694 1.00 0.00 49 PHE A CA 15
ATOM 24186 C C . PHE A 1 49 ? 13.170 0.932 -8.672 1.00 0.00 49 PHE A C 15
ATOM 24187 O O . PHE A 1 49 ? 14.318 1.350 -8.518 1.00 0.00 49 PHE A O 15
ATOM 24204 N N . THR A 1 50 ? 12.818 0.139 -9.679 1.00 0.00 50 THR A N 15
ATOM 24205 C CA . THR A 1 50 ? 13.782 -0.297 -10.681 1.00 0.00 50 THR A CA 15
ATOM 24206 C C . THR A 1 50 ? 13.080 -0.811 -11.933 1.00 0.00 50 THR A C 15
ATOM 24207 O O . THR A 1 50 ? 12.437 -1.861 -11.908 1.00 0.00 50 THR A O 15
ATOM 24218 N N . VAL A 1 51 ? 13.207 -0.066 -13.026 1.00 0.00 51 VAL A N 15
ATOM 24219 C CA . VAL A 1 51 ? 12.586 -0.449 -14.288 1.00 0.00 51 VAL A CA 15
ATOM 24220 C C . VAL A 1 51 ? 13.578 -1.172 -15.192 1.00 0.00 51 VAL A C 15
ATOM 24221 O O . VAL A 1 51 ? 14.786 -0.950 -15.108 1.00 0.00 51 VAL A O 15
ATOM 24234 N N . TYR A 1 52 ? 13.060 -2.037 -16.056 1.00 0.00 52 TYR A N 15
ATOM 24235 C CA . TYR A 1 52 ? 13.901 -2.795 -16.976 1.00 0.00 52 TYR A CA 15
ATOM 24236 C C . TYR A 1 52 ? 13.492 -2.540 -18.423 1.00 0.00 52 TYR A C 15
ATOM 24237 O O . TYR A 1 52 ? 12.507 -1.852 -18.691 1.00 0.00 52 TYR A O 15
ATOM 24255 N N . LEU A 1 53 ? 14.257 -3.101 -19.354 1.00 0.00 53 LEU A N 15
ATOM 24256 C CA . LEU A 1 53 ? 13.976 -2.936 -20.776 1.00 0.00 53 LEU A CA 15
ATOM 24257 C C . LEU A 1 53 ? 13.253 -4.158 -21.334 1.00 0.00 53 LEU A C 15
ATOM 24258 O O . LEU A 1 53 ? 13.711 -5.289 -21.174 1.00 0.00 53 LEU A O 15
ATOM 24274 N N . ARG A 1 54 ? 12.121 -3.921 -21.989 1.00 0.00 54 ARG A N 15
ATOM 24275 C CA . ARG A 1 54 ? 11.335 -5.002 -22.571 1.00 0.00 54 ARG A CA 15
ATOM 24276 C C . ARG A 1 54 ? 12.167 -5.804 -23.568 1.00 0.00 54 ARG A C 15
ATOM 24277 O O . ARG A 1 54 ? 11.905 -6.983 -23.803 1.00 0.00 54 ARG A O 15
ATOM 24298 N N . SER A 1 55 ? 13.170 -5.155 -24.151 1.00 0.00 55 SER A N 15
ATOM 24299 C CA . SER A 1 55 ? 14.038 -5.806 -25.125 1.00 0.00 55 SER A CA 15
ATOM 24300 C C . SER A 1 55 ? 15.063 -6.696 -24.430 1.00 0.00 55 SER A C 15
ATOM 24301 O O . SER A 1 55 ? 15.469 -7.728 -24.965 1.00 0.00 55 SER A O 15
ATOM 24309 N N . ASP A 1 56 ? 15.477 -6.289 -23.235 1.00 0.00 56 ASP A N 15
ATOM 24310 C CA . ASP A 1 56 ? 16.455 -7.049 -22.465 1.00 0.00 56 ASP A CA 15
ATOM 24311 C C . ASP A 1 56 ? 15.812 -8.284 -21.840 1.00 0.00 56 ASP A C 15
ATOM 24312 O O . ASP A 1 56 ? 16.349 -9.388 -21.928 1.00 0.00 56 ASP A O 15
ATOM 24321 N N . VAL A 1 57 ? 14.660 -8.089 -21.207 1.00 0.00 57 VAL A N 15
ATOM 24322 C CA . VAL A 1 57 ? 13.944 -9.186 -20.567 1.00 0.00 57 VAL A CA 15
ATOM 24323 C C . VAL A 1 57 ? 13.550 -10.252 -21.583 1.00 0.00 57 VAL A C 15
ATOM 24324 O O . VAL A 1 57 ? 13.464 -11.435 -21.254 1.00 0.00 57 VAL A O 15
ATOM 24337 N N . GLU A 1 58 ? 13.313 -9.825 -22.820 1.00 0.00 58 GLU A N 15
ATOM 24338 C CA . GLU A 1 58 ? 12.928 -10.744 -23.884 1.00 0.00 58 GLU A CA 15
ATOM 24339 C C . GLU A 1 58 ? 13.955 -11.862 -24.035 1.00 0.00 58 GLU A C 15
ATOM 24340 O O . GLU A 1 58 ? 13.608 -13.043 -24.031 1.00 0.00 58 GLU A O 15
ATOM 24352 N N . ALA A 1 59 ? 15.221 -11.481 -24.170 1.00 0.00 59 ALA A N 15
ATOM 24353 C CA . ALA A 1 59 ? 16.299 -12.450 -24.321 1.00 0.00 59 ALA A CA 15
ATOM 24354 C C . ALA A 1 59 ? 16.483 -13.270 -23.049 1.00 0.00 59 ALA A C 15
ATOM 24355 O O . ALA A 1 59 ? 16.789 -14.461 -23.104 1.00 0.00 59 ALA A O 15
ATOM 24362 N N . LYS A 1 60 ? 16.295 -12.625 -21.902 1.00 0.00 60 LYS A N 15
ATOM 24363 C CA . LYS A 1 60 ? 16.440 -13.293 -20.615 1.00 0.00 60 LYS A CA 15
ATOM 24364 C C . LYS A 1 60 ? 15.534 -14.518 -20.533 1.00 0.00 60 LYS A C 15
ATOM 24365 O O . LYS A 1 60 ? 15.820 -15.466 -19.802 1.00 0.00 60 LYS A O 15
ATOM 24384 N N . SER A 1 61 ? 14.441 -14.492 -21.290 1.00 0.00 61 SER A N 15
ATOM 24385 C CA . SER A 1 61 ? 13.492 -15.599 -21.301 1.00 0.00 61 SER A CA 15
ATOM 24386 C C . SER A 1 61 ? 13.952 -16.698 -22.253 1.00 0.00 61 SER A C 15
ATOM 24387 O O . SER A 1 61 ? 13.610 -17.869 -22.080 1.00 0.00 61 SER A O 15
ATOM 24395 N N . LEU A 1 62 ? 14.729 -16.314 -23.260 1.00 0.00 62 LEU A N 15
ATOM 24396 C CA . LEU A 1 62 ? 15.237 -17.266 -24.241 1.00 0.00 62 LEU A CA 15
ATOM 24397 C C . LEU A 1 62 ? 16.458 -18.004 -23.703 1.00 0.00 62 LEU A C 15
ATOM 24398 O O . LEU A 1 62 ? 16.669 -19.178 -24.006 1.00 0.00 62 LEU A O 15
ATOM 24414 N N . GLU A 1 63 ? 17.258 -17.308 -22.901 1.00 0.00 63 GLU A N 15
ATOM 24415 C CA . GLU A 1 63 ? 18.458 -17.899 -22.319 1.00 0.00 63 GLU A CA 15
ATOM 24416 C C . GLU A 1 63 ? 18.098 -18.865 -21.194 1.00 0.00 63 GLU A C 15
ATOM 24417 O O . GLU A 1 63 ? 18.854 -19.785 -20.885 1.00 0.00 63 GLU A O 15
ATOM 24429 N N . VAL A 1 64 ? 16.937 -18.647 -20.584 1.00 0.00 64 VAL A N 15
ATOM 24430 C CA . VAL A 1 64 ? 16.475 -19.498 -19.494 1.00 0.00 64 VAL A CA 15
ATOM 24431 C C . VAL A 1 64 ? 15.650 -20.666 -20.020 1.00 0.00 64 VAL A C 15
ATOM 24432 O O . VAL A 1 64 ? 16.108 -21.809 -20.028 1.00 0.00 64 VAL A O 15
ATOM 24445 N N . TRP A 1 65 ? 14.431 -20.373 -20.459 1.00 0.00 65 TRP A N 15
ATOM 24446 C CA . TRP A 1 65 ? 13.541 -21.400 -20.989 1.00 0.00 65 TRP A CA 15
ATOM 24447 C C . TRP A 1 65 ? 14.155 -22.075 -22.210 1.00 0.00 65 TRP A C 15
ATOM 24448 O O . TRP A 1 65 ? 13.840 -23.223 -22.520 1.00 0.00 65 TRP A O 15
ATOM 24469 N N . GLY A 1 66 ? 15.032 -21.354 -22.901 1.00 0.00 66 GLY A N 15
ATOM 24470 C CA . GLY A 1 66 ? 15.676 -21.900 -24.082 1.00 0.00 66 GLY A CA 15
ATOM 24471 C C . GLY A 1 66 ? 15.170 -21.268 -25.363 1.00 0.00 66 GLY A C 15
ATOM 24472 O O . GLY A 1 66 ? 15.948 -20.992 -26.276 1.00 0.00 66 GLY A O 15
ATOM 24476 N N . SER A 1 67 ? 13.863 -21.038 -25.432 1.00 0.00 67 SER A N 15
ATOM 24477 C CA . SER A 1 67 ? 13.253 -20.440 -26.614 1.00 0.00 67 SER A CA 15
ATOM 24478 C C . SER A 1 67 ? 11.951 -19.731 -26.253 1.00 0.00 67 SER A C 15
ATOM 24479 O O . SER A 1 67 ? 11.344 -19.984 -25.213 1.00 0.00 67 SER A O 15
ATOM 24487 N N . PRO A 1 68 ? 11.512 -18.819 -27.134 1.00 0.00 68 PRO A N 15
ATOM 24488 C CA . PRO A 1 68 ? 10.277 -18.054 -26.931 1.00 0.00 68 PRO A CA 15
ATOM 24489 C C . PRO A 1 68 ? 9.030 -18.922 -27.058 1.00 0.00 68 PRO A C 15
ATOM 24490 O O . PRO A 1 68 ? 7.958 -18.557 -26.579 1.00 0.00 68 PRO A O 15
ATOM 24501 N N . GLU A 1 69 ? 9.179 -20.073 -27.706 1.00 0.00 69 GLU A N 15
ATOM 24502 C CA . GLU A 1 69 ? 8.063 -20.993 -27.896 1.00 0.00 69 GLU A CA 15
ATOM 24503 C C . GLU A 1 69 ? 7.723 -21.711 -26.593 1.00 0.00 69 GLU A C 15
ATOM 24504 O O . GLU A 1 69 ? 6.563 -22.026 -26.330 1.00 0.00 69 GLU A O 15
ATOM 24516 N N . ALA A 1 70 ? 8.744 -21.967 -25.782 1.00 0.00 70 ALA A N 15
ATOM 24517 C CA . ALA A 1 70 ? 8.554 -22.647 -24.506 1.00 0.00 70 ALA A CA 15
ATOM 24518 C C . ALA A 1 70 ? 7.713 -21.803 -23.554 1.00 0.00 70 ALA A C 15
ATOM 24519 O O . ALA A 1 70 ? 6.761 -22.295 -22.947 1.00 0.00 70 ALA A O 15
ATOM 24526 N N . LEU A 1 71 ? 8.070 -20.529 -23.428 1.00 0.00 71 LEU A N 15
ATOM 24527 C CA . LEU A 1 71 ? 7.348 -19.616 -22.548 1.00 0.00 71 LEU A CA 15
ATOM 24528 C C . LEU A 1 71 ? 5.932 -19.372 -23.061 1.00 0.00 71 LEU A C 15
ATOM 24529 O O . LEU A 1 71 ? 4.991 -19.248 -22.277 1.00 0.00 71 LEU A O 15
ATOM 24545 N N . ALA A 1 72 ? 5.789 -19.308 -24.380 1.00 0.00 72 ALA A N 15
ATOM 24546 C CA . ALA A 1 72 ? 4.487 -19.083 -24.997 1.00 0.00 72 ALA A CA 15
ATOM 24547 C C . ALA A 1 72 ? 3.487 -20.154 -24.574 1.00 0.00 72 ALA A C 15
ATOM 24548 O O . ALA A 1 72 ? 2.279 -19.918 -24.563 1.00 0.00 72 ALA A O 15
ATOM 24555 N N . ARG A 1 73 ? 3.999 -21.330 -24.226 1.00 0.00 73 ARG A N 15
ATOM 24556 C CA . ARG A 1 73 ? 3.149 -22.438 -23.804 1.00 0.00 73 ARG A CA 15
ATOM 24557 C C . ARG A 1 73 ? 2.348 -22.064 -22.560 1.00 0.00 73 ARG A C 15
ATOM 24558 O O . ARG A 1 73 ? 1.201 -22.482 -22.401 1.00 0.00 73 ARG A O 15
ATOM 24579 N N . GLU A 1 74 ? 2.960 -21.276 -21.682 1.00 0.00 74 GLU A N 15
ATOM 24580 C CA . GLU A 1 74 ? 2.303 -20.848 -20.453 1.00 0.00 74 GLU A CA 15
ATOM 24581 C C . GLU A 1 74 ? 1.498 -19.572 -20.681 1.00 0.00 74 GLU A C 15
ATOM 24582 O O . GLU A 1 74 ? 0.523 -19.304 -19.979 1.00 0.00 74 GLU A O 15
ATOM 24594 N N . LYS A 1 75 ? 1.915 -18.786 -21.669 1.00 0.00 75 LYS A N 15
ATOM 24595 C CA . LYS A 1 75 ? 1.234 -17.538 -21.993 1.00 0.00 75 LYS A CA 15
ATOM 24596 C C . LYS A 1 75 ? -0.123 -17.808 -22.634 1.00 0.00 75 LYS A C 15
ATOM 24597 O O . LYS A 1 75 ? -1.089 -17.082 -22.396 1.00 0.00 75 LYS A O 15
ATOM 24616 N N . LYS A 1 76 ? -0.190 -18.858 -23.446 1.00 0.00 76 LYS A N 15
ATOM 24617 C CA . LYS A 1 76 ? -1.430 -19.227 -24.119 1.00 0.00 76 LYS A CA 15
ATOM 24618 C C . LYS A 1 76 ? -2.540 -19.493 -23.107 1.00 0.00 76 LYS A C 15
ATOM 24619 O O . LYS A 1 76 ? -3.717 -19.254 -23.384 1.00 0.00 76 LYS A O 15
ATOM 24638 N N . LEU A 1 77 ? -2.160 -19.986 -21.934 1.00 0.00 77 LEU A N 15
ATOM 24639 C CA . LEU A 1 77 ? -3.123 -20.283 -20.880 1.00 0.00 77 LEU A CA 15
ATOM 24640 C C . LEU A 1 77 ? -3.823 -19.013 -20.408 1.00 0.00 77 LEU A C 15
ATOM 24641 O O . LEU A 1 77 ? -5.026 -18.844 -20.606 1.00 0.00 77 LEU A O 15
ATOM 24657 N N . ARG A 1 78 ? -3.060 -18.120 -19.785 1.00 0.00 78 ARG A N 15
ATOM 24658 C CA . ARG A 1 78 ? -3.606 -16.864 -19.285 1.00 0.00 78 ARG A CA 15
ATOM 24659 C C . ARG A 1 78 ? -4.250 -16.065 -20.414 1.00 0.00 78 ARG A C 15
ATOM 24660 O O . ARG A 1 78 ? -5.164 -15.272 -20.186 1.00 0.00 78 ARG A O 15
ATOM 24681 N N . LYS A 1 79 ? -3.767 -16.278 -21.633 1.00 0.00 79 LYS A N 15
ATOM 24682 C CA . LYS A 1 79 ? -4.295 -15.578 -22.799 1.00 0.00 79 LYS A CA 15
ATOM 24683 C C . LYS A 1 79 ? -5.691 -16.083 -23.150 1.00 0.00 79 LYS A C 15
ATOM 24684 O O . LYS A 1 79 ? -6.653 -15.315 -23.159 1.00 0.00 79 LYS A O 15
ATOM 24703 N N . GLU A 1 80 ? -5.793 -17.377 -23.437 1.00 0.00 80 GLU A N 15
ATOM 24704 C CA . GLU A 1 80 ? -7.073 -17.982 -23.788 1.00 0.00 80 GLU A CA 15
ATOM 24705 C C . GLU A 1 80 ? -8.088 -17.798 -22.663 1.00 0.00 80 GLU A C 15
ATOM 24706 O O . GLU A 1 80 ? -9.294 -17.759 -22.902 1.00 0.00 80 GLU A O 15
ATOM 24718 N N . ALA A 1 81 ? -7.589 -17.686 -21.437 1.00 0.00 81 ALA A N 15
ATOM 24719 C CA . ALA A 1 81 ? -8.451 -17.505 -20.275 1.00 0.00 81 ALA A CA 15
ATOM 24720 C C . ALA A 1 81 ? -9.348 -16.283 -20.442 1.00 0.00 81 ALA A C 15
ATOM 24721 O O . ALA A 1 81 ? -10.571 -16.383 -20.354 1.00 0.00 81 ALA A O 15
ATOM 24728 N N . GLU A 1 82 ? -8.731 -15.130 -20.682 1.00 0.00 82 GLU A N 15
ATOM 24729 C CA . GLU A 1 82 ? -9.474 -13.889 -20.859 1.00 0.00 82 GLU A CA 15
ATOM 24730 C C . GLU A 1 82 ? -10.481 -14.016 -21.999 1.00 0.00 82 GLU A C 15
ATOM 24731 O O . GLU A 1 82 ? -11.642 -13.628 -21.862 1.00 0.00 82 GLU A O 15
ATOM 24743 N N . ILE A 1 83 ? -10.028 -14.560 -23.123 1.00 0.00 83 ILE A N 15
ATOM 24744 C CA . ILE A 1 83 ? -10.889 -14.739 -24.286 1.00 0.00 83 ILE A CA 15
ATOM 24745 C C . ILE A 1 83 ? -12.154 -15.507 -23.920 1.00 0.00 83 ILE A C 15
ATOM 24746 O O . ILE A 1 83 ? -13.261 -15.101 -24.273 1.00 0.00 83 ILE A O 15
ATOM 24762 N N . GLU A 1 84 ? -11.982 -16.617 -23.210 1.00 0.00 84 GLU A N 15
ATOM 24763 C CA . GLU A 1 84 ? -13.112 -17.441 -22.796 1.00 0.00 84 GLU A CA 15
ATOM 24764 C C . GLU A 1 84 ? -14.071 -16.645 -21.915 1.00 0.00 84 GLU A C 15
ATOM 24765 O O . GLU A 1 84 ? -15.269 -16.926 -21.872 1.00 0.00 84 GLU A O 15
ATOM 24777 N N . TYR A 1 85 ? -13.535 -15.654 -21.212 1.00 0.00 85 TYR A N 15
ATOM 24778 C CA . TYR A 1 85 ? -14.342 -14.819 -20.330 1.00 0.00 85 TYR A CA 15
ATOM 24779 C C . TYR A 1 85 ? -15.106 -13.765 -21.124 1.00 0.00 85 TYR A C 15
ATOM 24780 O O . TYR A 1 85 ? -16.337 -13.758 -21.145 1.00 0.00 85 TYR A O 15
ATOM 24798 N N . ARG A 1 86 ? -14.366 -12.875 -21.779 1.00 0.00 86 ARG A N 15
ATOM 24799 C CA . ARG A 1 86 ? -14.972 -11.815 -22.575 1.00 0.00 86 ARG A CA 15
ATOM 24800 C C . ARG A 1 86 ? -15.860 -12.398 -23.670 1.00 0.00 86 ARG A C 15
ATOM 24801 O O . ARG A 1 86 ? -16.757 -11.726 -24.178 1.00 0.00 86 ARG A O 15
ATOM 24822 N N . GLU A 1 87 ? -15.603 -13.652 -24.029 1.00 0.00 87 GLU A N 15
ATOM 24823 C CA . GLU A 1 87 ? -16.379 -14.325 -25.065 1.00 0.00 87 GLU A CA 15
ATOM 24824 C C . GLU A 1 87 ? -17.874 -14.224 -24.776 1.00 0.00 87 GLU A C 15
ATOM 24825 O O . GLU A 1 87 ? -18.694 -14.209 -25.694 1.00 0.00 87 GLU A O 15
ATOM 24837 N N . ARG A 1 88 ? -18.220 -14.156 -23.495 1.00 0.00 88 ARG A N 15
ATOM 24838 C CA . ARG A 1 88 ? -19.616 -14.059 -23.085 1.00 0.00 88 ARG A CA 15
ATOM 24839 C C . ARG A 1 88 ? -20.101 -12.613 -23.146 1.00 0.00 88 ARG A C 15
ATOM 24840 O O . ARG A 1 88 ? -21.274 -12.352 -23.417 1.00 0.00 88 ARG A O 15
ATOM 24861 N N . LEU A 1 89 ? -19.192 -11.678 -22.893 1.00 0.00 89 LEU A N 15
ATOM 24862 C CA . LEU A 1 89 ? -19.527 -10.259 -22.919 1.00 0.00 89 LEU A CA 15
ATOM 24863 C C . LEU A 1 89 ? -20.177 -9.877 -24.245 1.00 0.00 89 LEU A C 15
ATOM 24864 O O . LEU A 1 89 ? -21.081 -9.042 -24.287 1.00 0.00 89 LEU A O 15
ATOM 24880 N N . PHE A 1 90 ? -19.712 -10.494 -25.326 1.00 0.00 90 PHE A N 15
ATOM 24881 C CA . PHE A 1 90 ? -20.248 -10.219 -26.653 1.00 0.00 90 PHE A CA 15
ATOM 24882 C C . PHE A 1 90 ? -21.755 -10.458 -26.691 1.00 0.00 90 PHE A C 15
ATOM 24883 O O . PHE A 1 90 ? -22.497 -9.711 -27.328 1.00 0.00 90 PHE A O 15
ATOM 24900 N N . ARG A 1 91 ? -22.199 -11.506 -26.004 1.00 0.00 91 ARG A N 15
ATOM 24901 C CA . ARG A 1 91 ? -23.616 -11.846 -25.960 1.00 0.00 91 ARG A CA 15
ATOM 24902 C C . ARG A 1 91 ? -24.388 -10.846 -25.104 1.00 0.00 91 ARG A C 15
ATOM 24903 O O . ARG A 1 91 ? -25.545 -10.536 -25.385 1.00 0.00 91 ARG A O 15
ATOM 24924 N N . ASN A 1 92 ? -23.739 -10.345 -24.058 1.00 0.00 92 ASN A N 15
ATOM 24925 C CA . ASN A 1 92 ? -24.365 -9.382 -23.160 1.00 0.00 92 ASN A CA 15
ATOM 24926 C C . ASN A 1 92 ? -23.946 -7.958 -23.512 1.00 0.00 92 ASN A C 15
ATOM 24927 O O . ASN A 1 92 ? -23.699 -7.137 -22.629 1.00 0.00 92 ASN A O 15
ATOM 24938 N N . GLN A 1 93 ? -23.869 -7.673 -24.808 1.00 0.00 93 GLN A N 15
ATOM 24939 C CA . GLN A 1 93 ? -23.480 -6.349 -25.277 1.00 0.00 93 GLN A CA 15
ATOM 24940 C C . GLN A 1 93 ? -24.592 -5.717 -26.108 1.00 0.00 93 GLN A C 15
ATOM 24941 O O . GLN A 1 93 ? -24.331 -5.036 -27.100 1.00 0.00 93 GLN A O 15
ATOM 24955 N N . LYS A 1 94 ? -25.835 -5.948 -25.697 1.00 0.00 94 LYS A N 15
ATOM 24956 C CA . LYS A 1 94 ? -26.988 -5.401 -26.403 1.00 0.00 94 LYS A CA 15
ATOM 24957 C C . LYS A 1 94 ? -28.246 -5.499 -25.546 1.00 0.00 94 LYS A C 15
ATOM 24958 O O . LYS A 1 94 ? -28.345 -6.356 -24.668 1.00 0.00 94 LYS A O 15
ATOM 24977 N N . ILE A 1 95 ? -29.204 -4.617 -25.807 1.00 0.00 95 ILE A N 15
ATOM 24978 C CA . ILE A 1 95 ? -30.457 -4.606 -25.062 1.00 0.00 95 ILE A CA 15
ATOM 24979 C C . ILE A 1 95 ? -31.274 -5.863 -25.341 1.00 0.00 95 ILE A C 15
ATOM 24980 O O . ILE A 1 95 ? -31.996 -6.354 -24.472 1.00 0.00 95 ILE A O 15
ATOM 24996 N N . LEU A 1 96 ? -31.153 -6.381 -26.559 1.00 0.00 96 LEU A N 15
ATOM 24997 C CA . LEU A 1 96 ? -31.879 -7.584 -26.953 1.00 0.00 96 LEU A CA 15
ATOM 24998 C C . LEU A 1 96 ? -33.384 -7.384 -26.807 1.00 0.00 96 LEU A C 15
ATOM 24999 O O . LEU A 1 96 ? -33.840 -6.329 -26.366 1.00 0.00 96 LEU A O 15
ATOM 25015 N N . ARG A 1 97 ? -34.150 -8.404 -27.179 1.00 0.00 97 ARG A N 15
ATOM 25016 C CA . ARG A 1 97 ? -35.604 -8.341 -27.088 1.00 0.00 97 ARG A CA 15
ATOM 25017 C C . ARG A 1 97 ? -36.139 -9.431 -26.164 1.00 0.00 97 ARG A C 15
ATOM 25018 O O . ARG A 1 97 ? -35.372 -10.207 -25.596 1.00 0.00 97 ARG A O 15
ATOM 25039 N N . GLU A 1 98 ? -37.460 -9.481 -26.019 1.00 0.00 98 GLU A N 15
ATOM 25040 C CA . GLU A 1 98 ? -38.096 -10.475 -25.162 1.00 0.00 98 GLU A CA 15
ATOM 25041 C C . GLU A 1 98 ? -39.616 -10.384 -25.260 1.00 0.00 98 GLU A C 15
ATOM 25042 O O . GLU A 1 98 ? -40.216 -9.387 -24.858 1.00 0.00 98 GLU A O 15
ATOM 25054 N N . TYR A 1 99 ? -40.232 -11.431 -25.797 1.00 0.00 99 TYR A N 15
ATOM 25055 C CA . TYR A 1 99 ? -41.681 -11.470 -25.952 1.00 0.00 99 TYR A CA 15
ATOM 25056 C C . TYR A 1 99 ? -42.164 -10.331 -26.845 1.00 0.00 99 TYR A C 15
ATOM 25057 O O . TYR A 1 99 ? -41.365 -9.543 -27.351 1.00 0.00 99 TYR A O 15
ATOM 25075 N N . ARG A 1 100 ? -43.477 -10.253 -27.034 1.00 0.00 100 ARG A N 15
ATOM 25076 C CA . ARG A 1 100 ? -44.068 -9.212 -27.867 1.00 0.00 100 ARG A CA 15
ATOM 25077 C C . ARG A 1 100 ? -45.359 -8.686 -27.245 1.00 0.00 100 ARG A C 15
ATOM 25078 O O . ARG A 1 100 ? -46.015 -9.381 -26.470 1.00 0.00 100 ARG A O 15
ATOM 25099 N N . ASP A 1 101 ? -45.715 -7.453 -27.590 1.00 0.00 101 ASP A N 15
ATOM 25100 C CA . ASP A 1 101 ? -46.927 -6.833 -27.066 1.00 0.00 101 ASP A CA 15
ATOM 25101 C C . ASP A 1 101 ? -47.582 -5.945 -28.119 1.00 0.00 101 ASP A C 15
ATOM 25102 O O . ASP A 1 101 ? -47.764 -6.357 -29.266 1.00 0.00 101 ASP A O 15
ATOM 25111 N N . GLY A 1 1 ? -6.870 -5.883 -7.908 1.00 0.00 1 GLY A N 16
ATOM 25112 C CA . GLY A 1 1 ? -5.743 -6.774 -7.702 1.00 0.00 1 GLY A CA 16
ATOM 25113 C C . GLY A 1 1 ? -5.305 -6.830 -6.252 1.00 0.00 1 GLY A C 16
ATOM 25114 O O . GLY A 1 1 ? -6.124 -6.691 -5.344 1.00 0.00 1 GLY A O 16
ATOM 25118 N N . SER A 1 2 ? -4.010 -7.036 -6.034 1.00 0.00 2 SER A N 16
ATOM 25119 C CA . SER A 1 2 ? -3.466 -7.116 -4.684 1.00 0.00 2 SER A CA 16
ATOM 25120 C C . SER A 1 2 ? -1.941 -7.099 -4.711 1.00 0.00 2 SER A C 16
ATOM 25121 O O . SER A 1 2 ? -1.325 -7.330 -5.751 1.00 0.00 2 SER A O 16
ATOM 25129 N N . SER A 1 3 ? -1.338 -6.822 -3.559 1.00 0.00 3 SER A N 16
ATOM 25130 C CA . SER A 1 3 ? 0.116 -6.770 -3.451 1.00 0.00 3 SER A CA 16
ATOM 25131 C C . SER A 1 3 ? 0.706 -5.838 -4.505 1.00 0.00 3 SER A C 16
ATOM 25132 O O . SER A 1 3 ? 1.581 -6.231 -5.276 1.00 0.00 3 SER A O 16
ATOM 25140 N N . GLY A 1 4 ? 0.221 -4.601 -4.531 1.00 0.00 4 GLY A N 16
ATOM 25141 C CA . GLY A 1 4 ? 0.711 -3.632 -5.494 1.00 0.00 4 GLY A CA 16
ATOM 25142 C C . GLY A 1 4 ? 1.009 -2.287 -4.862 1.00 0.00 4 GLY A C 16
ATOM 25143 O O . GLY A 1 4 ? 0.109 -1.467 -4.677 1.00 0.00 4 GLY A O 16
ATOM 25147 N N . SER A 1 5 ? 2.275 -2.058 -4.529 1.00 0.00 5 SER A N 16
ATOM 25148 C CA . SER A 1 5 ? 2.688 -0.805 -3.909 1.00 0.00 5 SER A CA 16
ATOM 25149 C C . SER A 1 5 ? 2.837 0.296 -4.955 1.00 0.00 5 SER A C 16
ATOM 25150 O O . SER A 1 5 ? 2.584 1.468 -4.679 1.00 0.00 5 SER A O 16
ATOM 25158 N N . SER A 1 6 ? 3.250 -0.092 -6.158 1.00 0.00 6 SER A N 16
ATOM 25159 C CA . SER A 1 6 ? 3.437 0.861 -7.245 1.00 0.00 6 SER A CA 16
ATOM 25160 C C . SER A 1 6 ? 2.392 0.651 -8.337 1.00 0.00 6 SER A C 16
ATOM 25161 O O . SER A 1 6 ? 2.221 -0.457 -8.843 1.00 0.00 6 SER A O 16
ATOM 25169 N N . GLY A 1 7 ? 1.695 1.725 -8.696 1.00 0.00 7 GLY A N 16
ATOM 25170 C CA . GLY A 1 7 ? 0.675 1.638 -9.725 1.00 0.00 7 GLY A CA 16
ATOM 25171 C C . GLY A 1 7 ? 0.660 2.855 -10.629 1.00 0.00 7 GLY A C 16
ATOM 25172 O O . GLY A 1 7 ? -0.143 3.769 -10.441 1.00 0.00 7 GLY A O 16
ATOM 25176 N N . LYS A 1 8 ? 1.551 2.868 -11.615 1.00 0.00 8 LYS A N 16
ATOM 25177 C CA . LYS A 1 8 ? 1.639 3.981 -12.553 1.00 0.00 8 LYS A CA 16
ATOM 25178 C C . LYS A 1 8 ? 0.917 3.652 -13.856 1.00 0.00 8 LYS A C 16
ATOM 25179 O O . LYS A 1 8 ? 0.198 4.487 -14.406 1.00 0.00 8 LYS A O 16
ATOM 25198 N N . TYR A 1 9 ? 1.112 2.432 -14.343 1.00 0.00 9 TYR A N 16
ATOM 25199 C CA . TYR A 1 9 ? 0.481 1.994 -15.582 1.00 0.00 9 TYR A CA 16
ATOM 25200 C C . TYR A 1 9 ? 0.842 2.924 -16.736 1.00 0.00 9 TYR A C 16
ATOM 25201 O O . TYR A 1 9 ? 0.177 3.934 -16.968 1.00 0.00 9 TYR A O 16
ATOM 25219 N N . THR A 1 10 ? 1.902 2.575 -17.459 1.00 0.00 10 THR A N 16
ATOM 25220 C CA . THR A 1 10 ? 2.353 3.376 -18.589 1.00 0.00 10 THR A CA 16
ATOM 25221 C C . THR A 1 10 ? 2.540 2.516 -19.834 1.00 0.00 10 THR A C 16
ATOM 25222 O O . THR A 1 10 ? 1.832 2.684 -20.827 1.00 0.00 10 THR A O 16
ATOM 25233 N N . GLN A 1 11 ? 3.496 1.595 -19.773 1.00 0.00 11 GLN A N 16
ATOM 25234 C CA . GLN A 1 11 ? 3.774 0.708 -20.897 1.00 0.00 11 GLN A CA 16
ATOM 25235 C C . GLN A 1 11 ? 4.099 1.508 -22.154 1.00 0.00 11 GLN A C 16
ATOM 25236 O O . GLN A 1 11 ? 3.206 1.870 -22.919 1.00 0.00 11 GLN A O 16
ATOM 25250 N N . ASN A 1 12 ? 5.383 1.781 -22.360 1.00 0.00 12 ASN A N 16
ATOM 25251 C CA . ASN A 1 12 ? 5.826 2.540 -23.525 1.00 0.00 12 ASN A CA 16
ATOM 25252 C C . ASN A 1 12 ? 7.158 2.008 -24.046 1.00 0.00 12 ASN A C 16
ATOM 25253 O O . ASN A 1 12 ? 7.221 1.406 -25.117 1.00 0.00 12 ASN A O 16
ATOM 25264 N N . ASN A 1 13 ? 8.220 2.236 -23.280 1.00 0.00 13 ASN A N 16
ATOM 25265 C CA . ASN A 1 13 ? 9.551 1.781 -23.664 1.00 0.00 13 ASN A CA 16
ATOM 25266 C C . ASN A 1 13 ? 10.097 0.781 -22.650 1.00 0.00 13 ASN A C 16
ATOM 25267 O O . ASN A 1 13 ? 10.715 -0.219 -23.018 1.00 0.00 13 ASN A O 16
ATOM 25278 N N . PHE A 1 14 ? 9.865 1.057 -21.371 1.00 0.00 14 PHE A N 16
ATOM 25279 C CA . PHE A 1 14 ? 10.334 0.182 -20.302 1.00 0.00 14 PHE A CA 16
ATOM 25280 C C . PHE A 1 14 ? 9.199 -0.691 -19.777 1.00 0.00 14 PHE A C 16
ATOM 25281 O O . PHE A 1 14 ? 8.033 -0.479 -20.111 1.00 0.00 14 PHE A O 16
ATOM 25298 N N . ILE A 1 15 ? 9.549 -1.674 -18.954 1.00 0.00 15 ILE A N 16
ATOM 25299 C CA . ILE A 1 15 ? 8.560 -2.579 -18.382 1.00 0.00 15 ILE A CA 16
ATOM 25300 C C . ILE A 1 15 ? 8.838 -2.834 -16.904 1.00 0.00 15 ILE A C 16
ATOM 25301 O O . ILE A 1 15 ? 9.980 -3.069 -16.506 1.00 0.00 15 ILE A O 16
ATOM 25317 N N . THR A 1 16 ? 7.786 -2.788 -16.093 1.00 0.00 16 THR A N 16
ATOM 25318 C CA . THR A 1 16 ? 7.915 -3.014 -14.659 1.00 0.00 16 THR A CA 16
ATOM 25319 C C . THR A 1 16 ? 8.512 -4.387 -14.371 1.00 0.00 16 THR A C 16
ATOM 25320 O O . THR A 1 16 ? 8.253 -5.350 -15.091 1.00 0.00 16 THR A O 16
ATOM 25331 N N . GLY A 1 17 ? 9.312 -4.469 -13.312 1.00 0.00 17 GLY A N 16
ATOM 25332 C CA . GLY A 1 17 ? 9.933 -5.729 -12.948 1.00 0.00 17 GLY A CA 16
ATOM 25333 C C . GLY A 1 17 ? 8.927 -6.857 -12.826 1.00 0.00 17 GLY A C 16
ATOM 25334 O O . GLY A 1 17 ? 8.931 -7.791 -13.629 1.00 0.00 17 GLY A O 16
ATOM 25338 N N . VAL A 1 18 ? 8.064 -6.772 -11.819 1.00 0.00 18 VAL A N 16
ATOM 25339 C CA . VAL A 1 18 ? 7.048 -7.794 -11.595 1.00 0.00 18 VAL A CA 16
ATOM 25340 C C . VAL A 1 18 ? 6.249 -8.063 -12.865 1.00 0.00 18 VAL A C 16
ATOM 25341 O O . VAL A 1 18 ? 5.926 -9.209 -13.176 1.00 0.00 1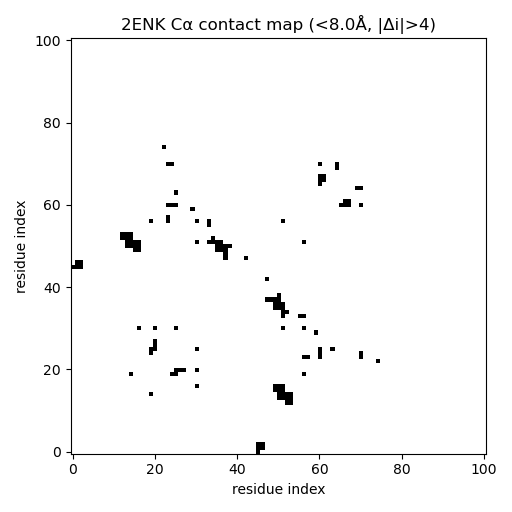8 VAL A O 16
ATOM 25354 N N . ARG A 1 19 ? 5.934 -6.998 -13.596 1.00 0.00 19 ARG A N 16
ATOM 25355 C CA . ARG A 1 19 ? 5.172 -7.119 -14.833 1.00 0.00 19 ARG A CA 16
ATOM 25356 C C . ARG A 1 19 ? 5.815 -8.137 -15.770 1.00 0.00 19 ARG A C 16
ATOM 25357 O O . ARG A 1 19 ? 5.125 -8.831 -16.516 1.00 0.00 19 ARG A O 16
ATOM 25378 N N . ALA A 1 20 ? 7.141 -8.219 -15.727 1.00 0.00 20 ALA A N 16
ATOM 25379 C CA . ALA A 1 20 ? 7.876 -9.153 -16.571 1.00 0.00 20 ALA A CA 16
ATOM 25380 C C . ALA A 1 20 ? 8.040 -10.504 -15.882 1.00 0.00 20 ALA A C 16
ATOM 25381 O O . ALA A 1 20 ? 7.953 -11.552 -16.522 1.00 0.00 20 ALA A O 16
ATOM 25388 N N . ILE A 1 21 ? 8.278 -10.471 -14.575 1.00 0.00 21 ILE A N 16
ATOM 25389 C CA . ILE A 1 21 ? 8.453 -11.693 -13.800 1.00 0.00 21 ILE A CA 16
ATOM 25390 C C . ILE A 1 21 ? 7.220 -12.585 -13.894 1.00 0.00 21 ILE A C 16
ATOM 25391 O O . ILE A 1 21 ? 7.308 -13.801 -13.730 1.00 0.00 21 ILE A O 16
ATOM 25407 N N . ASN A 1 22 ? 6.072 -11.972 -14.162 1.00 0.00 22 ASN A N 16
ATOM 25408 C CA . ASN A 1 22 ? 4.820 -12.711 -14.280 1.00 0.00 22 ASN A CA 16
ATOM 25409 C C . ASN A 1 22 ? 4.558 -13.110 -15.729 1.00 0.00 22 ASN A C 16
ATOM 25410 O O . ASN A 1 22 ? 4.295 -14.276 -16.023 1.00 0.00 22 ASN A O 16
ATOM 25421 N N . GLU A 1 23 ? 4.634 -12.135 -16.629 1.00 0.00 23 GLU A N 16
ATOM 25422 C CA . GLU A 1 23 ? 4.405 -12.385 -18.047 1.00 0.00 23 GLU A CA 16
ATOM 25423 C C . GLU A 1 23 ? 5.416 -13.389 -18.593 1.00 0.00 23 GLU A C 16
ATOM 25424 O O . GLU A 1 23 ? 5.046 -14.452 -19.091 1.00 0.00 23 GLU A O 16
ATOM 25436 N N . PHE A 1 24 ? 6.696 -13.043 -18.495 1.00 0.00 24 PHE A N 16
ATOM 25437 C CA . PHE A 1 24 ? 7.762 -13.912 -18.980 1.00 0.00 24 PHE A CA 16
ATOM 25438 C C . PHE A 1 24 ? 7.949 -15.111 -18.055 1.00 0.00 24 PHE A C 16
ATOM 25439 O O . PHE A 1 24 ? 8.576 -16.104 -18.427 1.00 0.00 24 PHE A O 16
ATOM 25456 N N . CYS A 1 25 ? 7.401 -15.012 -16.849 1.00 0.00 25 CYS A N 16
ATOM 25457 C CA . CYS A 1 25 ? 7.508 -16.087 -15.870 1.00 0.00 25 CYS A CA 16
ATOM 25458 C C . CYS A 1 25 ? 8.968 -16.402 -15.565 1.00 0.00 25 CYS A C 16
ATOM 25459 O O . CYS A 1 25 ? 9.436 -17.518 -15.798 1.00 0.00 25 CYS A O 16
ATOM 25467 N N . LEU A 1 26 ? 9.685 -15.412 -15.045 1.00 0.00 26 LEU A N 16
ATOM 25468 C CA . LEU A 1 26 ? 11.095 -15.583 -14.710 1.00 0.00 26 LEU A CA 16
ATOM 25469 C C . LEU A 1 26 ? 11.302 -15.559 -13.199 1.00 0.00 26 LEU A C 16
ATOM 25470 O O . LEU A 1 26 ? 10.341 -15.567 -12.429 1.00 0.00 26 LEU A O 16
ATOM 25486 N N . LYS A 1 27 ? 12.563 -15.527 -12.780 1.00 0.00 27 LYS A N 16
ATOM 25487 C CA . LYS A 1 27 ? 12.898 -15.498 -11.361 1.00 0.00 27 LYS A CA 16
ATOM 25488 C C . LYS A 1 27 ? 13.090 -14.064 -10.877 1.00 0.00 27 LYS A C 16
ATOM 25489 O O . LYS A 1 27 ? 13.535 -13.199 -11.630 1.00 0.00 27 LYS A O 16
ATOM 25508 N N . SER A 1 28 ? 12.753 -13.821 -9.614 1.00 0.00 28 SER A N 16
ATOM 25509 C CA . SER A 1 28 ? 12.886 -12.491 -9.030 1.00 0.00 28 SER A CA 16
ATOM 25510 C C . SER A 1 28 ? 14.345 -12.045 -9.023 1.00 0.00 28 SER A C 16
ATOM 25511 O O . SER A 1 28 ? 14.641 -10.851 -9.070 1.00 0.00 28 SER A O 16
ATOM 25519 N N . SER A 1 29 ? 15.253 -13.014 -8.964 1.00 0.00 29 SER A N 16
ATOM 25520 C CA . SER A 1 29 ? 16.682 -12.722 -8.947 1.00 0.00 29 SER A CA 16
ATOM 25521 C C . SER A 1 29 ? 17.219 -12.552 -10.366 1.00 0.00 29 SER A C 16
ATOM 25522 O O . SER A 1 29 ? 18.195 -11.836 -10.590 1.00 0.00 29 SER A O 16
ATOM 25530 N N . ASP A 1 30 ? 16.574 -13.216 -11.319 1.00 0.00 30 ASP A N 16
ATOM 25531 C CA . ASP A 1 30 ? 16.984 -13.140 -12.716 1.00 0.00 30 ASP A CA 16
ATOM 25532 C C . ASP A 1 30 ? 16.896 -11.706 -13.230 1.00 0.00 30 ASP A C 16
ATOM 25533 O O . ASP A 1 30 ? 17.836 -11.194 -13.839 1.00 0.00 30 ASP A O 16
ATOM 25542 N N . LEU A 1 31 ? 15.760 -11.064 -12.982 1.00 0.00 31 LEU A N 16
ATOM 25543 C CA . LEU A 1 31 ? 15.547 -9.689 -13.421 1.00 0.00 31 LEU A CA 16
ATOM 25544 C C . LEU A 1 31 ? 16.671 -8.781 -12.932 1.00 0.00 31 LEU A C 16
ATOM 25545 O O . LEU A 1 31 ? 17.182 -7.951 -13.683 1.00 0.00 31 LEU A O 16
ATOM 25561 N N . GLU A 1 32 ? 17.051 -8.946 -11.669 1.00 0.00 32 GLU A N 16
ATOM 25562 C CA . GLU A 1 32 ? 18.115 -8.142 -11.081 1.00 0.00 32 GLU A CA 16
ATOM 25563 C C . GLU A 1 32 ? 19.412 -8.295 -11.870 1.00 0.00 32 GLU A C 16
ATOM 25564 O O . GLU A 1 32 ? 20.253 -7.396 -11.881 1.00 0.00 32 GLU A O 16
ATOM 25576 N N . GLN A 1 33 ? 19.566 -9.439 -12.529 1.00 0.00 33 GLN A N 16
ATOM 25577 C CA . GLN A 1 33 ? 20.760 -9.710 -13.320 1.00 0.00 33 GLN A CA 16
ATOM 25578 C C . GLN A 1 33 ? 20.864 -8.746 -14.497 1.00 0.00 33 GLN A C 16
ATOM 25579 O O . GLN A 1 33 ? 21.960 -8.444 -14.972 1.00 0.00 33 GLN A O 16
ATOM 25593 N N . LEU A 1 34 ? 19.717 -8.266 -14.965 1.00 0.00 34 LEU A N 16
ATOM 25594 C CA . LEU A 1 34 ? 19.678 -7.336 -16.088 1.00 0.00 34 LEU A CA 16
ATOM 25595 C C . LEU A 1 34 ? 20.206 -5.965 -15.679 1.00 0.00 34 LEU A C 16
ATOM 25596 O O . LEU A 1 34 ? 20.675 -5.780 -14.555 1.00 0.00 34 LEU A O 16
ATOM 25612 N N . ARG A 1 35 ? 20.126 -5.007 -16.596 1.00 0.00 35 ARG A N 16
ATOM 25613 C CA . ARG A 1 35 ? 20.595 -3.653 -16.330 1.00 0.00 35 ARG A CA 16
ATOM 25614 C C . ARG A 1 35 ? 19.545 -2.854 -15.563 1.00 0.00 35 ARG A C 16
ATOM 25615 O O . ARG A 1 35 ? 18.518 -2.464 -16.118 1.00 0.00 35 ARG A O 16
ATOM 25636 N N . LYS A 1 36 ? 19.810 -2.615 -14.283 1.00 0.00 36 LYS A N 16
ATOM 25637 C CA . LYS A 1 36 ? 18.890 -1.863 -13.439 1.00 0.00 36 LYS A CA 16
ATOM 25638 C C . LYS A 1 36 ? 18.737 -0.431 -13.941 1.00 0.00 36 LYS A C 16
ATOM 25639 O O . LYS A 1 36 ? 19.527 0.447 -13.592 1.00 0.00 36 LYS A O 16
ATOM 25658 N N . ILE A 1 37 ? 17.716 -0.202 -14.760 1.00 0.00 37 ILE A N 16
ATOM 25659 C CA . ILE A 1 37 ? 17.459 1.124 -15.308 1.00 0.00 37 ILE A CA 16
ATOM 25660 C C . ILE A 1 37 ? 17.032 2.097 -14.214 1.00 0.00 37 ILE A C 16
ATOM 25661 O O . ILE A 1 37 ? 15.893 2.061 -13.748 1.00 0.00 37 ILE A O 16
ATOM 25677 N N . ARG A 1 38 ? 17.952 2.967 -13.810 1.00 0.00 38 ARG A N 16
ATOM 25678 C CA . ARG A 1 38 ? 17.670 3.950 -12.772 1.00 0.00 38 ARG A CA 16
ATOM 25679 C C . ARG A 1 38 ? 16.835 5.101 -13.325 1.00 0.00 38 ARG A C 16
ATOM 25680 O O . ARG A 1 38 ? 17.375 6.090 -13.822 1.00 0.00 38 ARG A O 16
ATOM 25701 N N . ARG A 1 39 ? 15.516 4.965 -13.237 1.00 0.00 39 ARG A N 16
ATOM 25702 C CA . ARG A 1 39 ? 14.607 5.992 -13.731 1.00 0.00 39 ARG A CA 16
ATOM 25703 C C . ARG A 1 39 ? 14.761 7.283 -12.933 1.00 0.00 39 ARG A C 16
ATOM 25704 O O . ARG A 1 39 ? 15.001 8.350 -13.500 1.00 0.00 39 ARG A O 16
ATOM 25725 N N . ARG A 1 40 ? 14.622 7.180 -11.616 1.00 0.00 40 ARG A N 16
ATOM 25726 C CA . ARG A 1 40 ? 14.744 8.339 -10.741 1.00 0.00 40 ARG A CA 16
ATOM 25727 C C . ARG A 1 40 ? 13.665 9.372 -11.053 1.00 0.00 40 ARG A C 16
ATOM 25728 O O . ARG A 1 40 ? 12.876 9.199 -11.981 1.00 0.00 40 ARG A O 16
ATOM 25749 N N . SER A 1 41 ? 13.637 10.446 -10.270 1.00 0.00 41 SER A N 16
ATOM 25750 C CA . SER A 1 41 ? 12.653 11.505 -10.460 1.00 0.00 41 SER A CA 16
ATOM 25751 C C . SER A 1 41 ? 13.000 12.728 -9.616 1.00 0.00 41 SER A C 16
ATOM 25752 O O . SER A 1 41 ? 13.759 12.651 -8.649 1.00 0.00 41 SER A O 16
ATOM 25760 N N . PRO A 1 42 ? 12.432 13.884 -9.990 1.00 0.00 42 PRO A N 16
ATOM 25761 C CA . PRO A 1 42 ? 12.666 15.146 -9.281 1.00 0.00 42 PRO A CA 16
ATOM 25762 C C . PRO A 1 42 ? 12.022 15.163 -7.899 1.00 0.00 42 PRO A C 16
ATOM 25763 O O . PRO A 1 42 ? 11.072 14.425 -7.637 1.00 0.00 42 PRO A O 16
ATOM 25774 N N . HIS A 1 43 ? 12.545 16.009 -7.018 1.00 0.00 43 HIS A N 16
ATOM 25775 C CA . HIS A 1 43 ? 12.020 16.123 -5.662 1.00 0.00 43 HIS A CA 16
ATOM 25776 C C . HIS A 1 43 ? 12.066 14.776 -4.947 1.00 0.00 43 HIS A C 16
ATOM 25777 O O . HIS A 1 43 ? 11.186 14.457 -4.148 1.00 0.00 43 HIS A O 16
ATOM 25791 N N . GLU A 1 44 ? 13.097 13.990 -5.241 1.00 0.00 44 GLU A N 16
ATOM 25792 C CA . GLU A 1 44 ? 13.256 12.678 -4.626 1.00 0.00 44 GLU A CA 16
ATOM 25793 C C . GLU A 1 44 ? 14.633 12.540 -3.984 1.00 0.00 44 GLU A C 16
ATOM 25794 O O . GLU A 1 44 ? 15.618 13.088 -4.479 1.00 0.00 44 GLU A O 16
ATOM 25806 N N . ASP A 1 45 ? 14.693 11.806 -2.878 1.00 0.00 45 ASP A N 16
ATOM 25807 C CA . ASP A 1 45 ? 15.949 11.596 -2.167 1.00 0.00 45 ASP A CA 16
ATOM 25808 C C . ASP A 1 45 ? 16.032 10.175 -1.620 1.00 0.00 45 ASP A C 16
ATOM 25809 O O . ASP A 1 45 ? 16.618 9.938 -0.562 1.00 0.00 45 ASP A O 16
ATOM 25818 N N . THR A 1 46 ? 15.441 9.231 -2.345 1.00 0.00 46 THR A N 16
ATOM 25819 C CA . THR A 1 46 ? 15.445 7.833 -1.931 1.00 0.00 46 THR A CA 16
ATOM 25820 C C . THR A 1 46 ? 15.355 6.903 -3.136 1.00 0.00 46 THR A C 16
ATOM 25821 O O . THR A 1 46 ? 14.504 7.081 -4.006 1.00 0.00 46 THR A O 16
ATOM 25832 N N . GLU A 1 47 ? 16.238 5.910 -3.178 1.00 0.00 47 GLU A N 16
ATOM 25833 C CA . GLU A 1 47 ? 16.257 4.952 -4.277 1.00 0.00 47 GLU A CA 16
ATOM 25834 C C . GLU A 1 47 ? 15.470 3.695 -3.917 1.00 0.00 47 GLU A C 16
ATOM 25835 O O . GLU A 1 47 ? 15.479 3.252 -2.768 1.00 0.00 47 GLU A O 16
ATOM 25847 N N . SER A 1 48 ? 14.790 3.126 -4.907 1.00 0.00 48 SER A N 16
ATOM 25848 C CA . SER A 1 48 ? 13.994 1.923 -4.694 1.00 0.00 48 SER A CA 16
ATOM 25849 C C . SER A 1 48 ? 13.386 1.435 -6.006 1.00 0.00 48 SER A C 16
ATOM 25850 O O . SER A 1 48 ? 13.567 0.282 -6.396 1.00 0.00 48 SER A O 16
ATOM 25858 N N . PHE A 1 49 ? 12.664 2.322 -6.682 1.00 0.00 49 PHE A N 16
ATOM 25859 C CA . PHE A 1 49 ? 12.028 1.983 -7.950 1.00 0.00 49 PHE A CA 16
ATOM 25860 C C . PHE A 1 49 ? 13.072 1.641 -9.008 1.00 0.00 49 PHE A C 16
ATOM 25861 O O . PHE A 1 49 ? 14.138 2.256 -9.067 1.00 0.00 49 PHE A O 16
ATOM 25878 N N . THR A 1 50 ? 12.759 0.656 -9.844 1.00 0.00 50 THR A N 16
ATOM 25879 C CA . THR A 1 50 ? 13.670 0.230 -10.899 1.00 0.00 50 THR A CA 16
ATOM 25880 C C . THR A 1 50 ? 12.923 -0.502 -12.007 1.00 0.00 50 THR A C 16
ATOM 25881 O O . THR A 1 50 ? 12.205 -1.470 -11.752 1.00 0.00 50 THR A O 16
ATOM 25892 N N . VAL A 1 51 ? 13.097 -0.036 -13.240 1.00 0.00 51 VAL A N 16
ATOM 25893 C CA . VAL A 1 51 ? 12.440 -0.649 -14.389 1.00 0.00 51 VAL A CA 16
ATOM 25894 C C . VAL A 1 51 ? 13.451 -1.345 -15.293 1.00 0.00 51 VAL A C 16
ATOM 25895 O O . VAL A 1 51 ? 14.660 -1.160 -15.148 1.00 0.00 51 VAL A O 16
ATOM 25908 N N . TYR A 1 52 ? 12.949 -2.145 -16.227 1.00 0.00 52 TYR A N 16
ATOM 25909 C CA . TYR A 1 52 ? 13.808 -2.870 -17.155 1.00 0.00 52 TYR A CA 16
ATOM 25910 C C . TYR A 1 52 ? 13.418 -2.579 -18.600 1.00 0.00 52 TYR A C 16
ATOM 25911 O O . TYR A 1 52 ? 12.395 -1.945 -18.864 1.00 0.00 52 TYR A O 16
ATOM 25929 N N . LEU A 1 53 ? 14.239 -3.047 -19.534 1.00 0.00 53 LEU A N 16
ATOM 25930 C CA . LEU A 1 53 ? 13.981 -2.838 -20.954 1.00 0.00 53 LEU A CA 16
ATOM 25931 C C . LEU A 1 53 ? 13.343 -4.074 -21.579 1.00 0.00 53 LEU A C 16
ATOM 25932 O O . LEU A 1 53 ? 13.801 -5.197 -21.366 1.00 0.00 53 LEU A O 16
ATOM 25948 N N . ARG A 1 54 ? 12.284 -3.860 -22.354 1.00 0.00 54 ARG A N 16
ATOM 25949 C CA . ARG A 1 54 ? 11.584 -4.956 -23.011 1.00 0.00 54 ARG A CA 16
ATOM 25950 C C . ARG A 1 54 ? 12.538 -5.764 -23.886 1.00 0.00 54 ARG A C 16
ATOM 25951 O O . ARG A 1 54 ? 12.433 -6.988 -23.970 1.00 0.00 54 ARG A O 16
ATOM 25972 N N . SER A 1 55 ? 13.466 -5.070 -24.536 1.00 0.00 55 SER A N 16
ATOM 25973 C CA . SER A 1 55 ? 14.436 -5.722 -25.409 1.00 0.00 55 SER A CA 16
ATOM 25974 C C . SER A 1 55 ? 15.310 -6.693 -24.620 1.00 0.00 55 SER A C 16
ATOM 25975 O O . SER A 1 55 ? 15.569 -7.813 -25.063 1.00 0.00 55 SER A O 16
ATOM 25983 N N . ASP A 1 56 ? 15.761 -6.256 -23.450 1.00 0.00 56 ASP A N 16
ATOM 25984 C CA . ASP A 1 56 ? 16.604 -7.086 -22.598 1.00 0.00 56 ASP A CA 16
ATOM 25985 C C . ASP A 1 56 ? 15.825 -8.282 -22.060 1.00 0.00 56 ASP A C 16
ATOM 25986 O O . ASP A 1 56 ? 16.232 -9.431 -22.236 1.00 0.00 56 ASP A O 16
ATOM 25995 N N . VAL A 1 57 ? 14.703 -8.005 -21.404 1.00 0.00 57 VAL A N 16
ATOM 25996 C CA . VAL A 1 57 ? 13.866 -9.058 -20.841 1.00 0.00 57 VAL A CA 16
ATOM 25997 C C . VAL A 1 57 ? 13.449 -10.060 -21.912 1.00 0.00 57 VAL A C 16
ATOM 25998 O O . VAL A 1 57 ? 13.212 -11.232 -21.620 1.00 0.00 57 VAL A O 16
ATOM 26011 N N . GLU A 1 58 ? 13.363 -9.591 -23.153 1.00 0.00 58 GLU A N 16
ATOM 26012 C CA . GLU A 1 58 ? 12.974 -10.447 -24.267 1.00 0.00 58 GLU A CA 16
ATOM 26013 C C . GLU A 1 58 ? 13.958 -11.602 -24.434 1.00 0.00 58 GLU A C 16
ATOM 26014 O O . GLU A 1 58 ? 13.577 -12.701 -24.836 1.00 0.00 58 GLU A O 16
ATOM 26026 N N . ALA A 1 59 ? 15.224 -11.343 -24.124 1.00 0.00 59 ALA A N 16
ATOM 26027 C CA . ALA A 1 59 ? 16.261 -12.361 -24.238 1.00 0.00 59 ALA A CA 16
ATOM 26028 C C . ALA A 1 59 ? 16.377 -13.173 -22.953 1.00 0.00 59 ALA A C 16
ATOM 26029 O O . ALA A 1 59 ? 16.736 -14.351 -22.981 1.00 0.00 59 ALA A O 16
ATOM 26036 N N . LYS A 1 60 ? 16.072 -12.537 -21.827 1.00 0.00 60 LYS A N 16
ATOM 26037 C CA . LYS A 1 60 ? 16.142 -13.200 -20.530 1.00 0.00 60 LYS A CA 16
ATOM 26038 C C . LYS A 1 60 ? 15.280 -14.459 -20.516 1.00 0.00 60 LYS A C 16
ATOM 26039 O O . LYS A 1 60 ? 15.549 -15.399 -19.769 1.00 0.00 60 LYS A O 16
ATOM 26058 N N . SER A 1 61 ? 14.243 -14.470 -21.348 1.00 0.00 61 SER A N 16
ATOM 26059 C CA . SER A 1 61 ? 13.340 -15.612 -21.429 1.00 0.00 61 SER A CA 16
ATOM 26060 C C . SER A 1 61 ? 13.920 -16.700 -22.328 1.00 0.00 61 SER A C 16
ATOM 26061 O O . SER A 1 61 ? 13.609 -17.882 -22.173 1.00 0.00 61 SER A O 16
ATOM 26069 N N . LEU A 1 62 ? 14.765 -16.293 -23.269 1.00 0.00 62 LEU A N 16
ATOM 26070 C CA . LEU A 1 62 ? 15.390 -17.232 -24.194 1.00 0.00 62 LEU A CA 16
ATOM 26071 C C . LEU A 1 62 ? 16.637 -17.856 -23.577 1.00 0.00 62 LEU A C 16
ATOM 26072 O O . LEU A 1 62 ? 16.960 -19.013 -23.844 1.00 0.00 62 LEU A O 16
ATOM 26088 N N . GLU A 1 63 ? 17.333 -17.082 -22.750 1.00 0.00 63 GLU A N 16
ATOM 26089 C CA . GLU A 1 63 ? 18.544 -17.561 -22.094 1.00 0.00 63 GLU A CA 16
ATOM 26090 C C . GLU A 1 63 ? 18.205 -18.541 -20.975 1.00 0.00 63 GLU A C 16
ATOM 26091 O O . GLU A 1 63 ? 19.019 -19.389 -20.610 1.00 0.00 63 GLU A O 16
ATOM 26103 N N . VAL A 1 64 ? 16.998 -18.417 -20.433 1.00 0.00 64 VAL A N 16
ATOM 26104 C CA . VAL A 1 64 ? 16.550 -19.291 -19.355 1.00 0.00 64 VAL A CA 16
ATOM 26105 C C . VAL A 1 64 ? 15.823 -20.513 -19.905 1.00 0.00 64 VAL A C 16
ATOM 26106 O O . VAL A 1 64 ? 16.355 -21.623 -19.891 1.00 0.00 64 VAL A O 16
ATOM 26119 N N . TRP A 1 65 ? 14.605 -20.301 -20.390 1.00 0.00 65 TRP A N 16
ATOM 26120 C CA . TRP A 1 65 ? 13.804 -21.386 -20.946 1.00 0.00 65 TRP A CA 16
ATOM 26121 C C . TRP A 1 65 ? 14.509 -22.030 -22.134 1.00 0.00 65 TRP A C 16
ATOM 26122 O O . TRP A 1 65 ? 14.374 -23.229 -22.374 1.00 0.00 65 TRP A O 16
ATOM 26143 N N . GLY A 1 66 ? 15.264 -21.225 -22.877 1.00 0.00 66 GLY A N 16
ATOM 26144 C CA . GLY A 1 66 ? 15.979 -21.735 -24.032 1.00 0.00 66 GLY A CA 16
ATOM 26145 C C . GLY A 1 66 ? 15.438 -21.187 -25.337 1.00 0.00 66 GLY A C 16
ATOM 26146 O O . GLY A 1 66 ? 16.179 -21.035 -26.309 1.00 0.00 66 GLY A O 16
ATOM 26150 N N . SER A 1 67 ? 14.143 -20.890 -25.362 1.00 0.00 67 SER A N 16
ATOM 26151 C CA . SER A 1 67 ? 13.502 -20.362 -26.560 1.00 0.00 67 SER A CA 16
ATOM 26152 C C . SER A 1 67 ? 12.182 -19.679 -26.214 1.00 0.00 67 SER A C 16
ATOM 26153 O O . SER A 1 67 ? 11.594 -19.908 -25.156 1.00 0.00 67 SER A O 16
ATOM 26161 N N . PRO A 1 68 ? 11.704 -18.820 -27.126 1.00 0.00 68 PRO A N 16
ATOM 26162 C CA . PRO A 1 68 ? 10.448 -18.086 -26.941 1.00 0.00 68 PRO A CA 16
ATOM 26163 C C . PRO A 1 68 ? 9.228 -18.998 -27.016 1.00 0.00 68 PRO A C 16
ATOM 26164 O O . PRO A 1 68 ? 8.159 -18.660 -26.510 1.00 0.00 68 PRO A O 16
ATOM 26175 N N . GLU A 1 69 ? 9.396 -20.153 -27.651 1.00 0.00 69 GLU A N 16
ATOM 26176 C CA . GLU A 1 69 ? 8.307 -21.113 -27.792 1.00 0.00 69 GLU A CA 16
ATOM 26177 C C . GLU A 1 69 ? 7.942 -21.723 -26.442 1.00 0.00 69 GLU A C 16
ATOM 26178 O O . GLU A 1 69 ? 6.765 -21.867 -26.112 1.00 0.00 69 GLU A O 16
ATOM 26190 N N . ALA A 1 70 ? 8.960 -22.081 -25.666 1.00 0.00 70 ALA A N 16
ATOM 26191 C CA . ALA A 1 70 ? 8.748 -22.675 -24.352 1.00 0.00 70 ALA A CA 16
ATOM 26192 C C . ALA A 1 70 ? 7.802 -21.823 -23.511 1.00 0.00 70 ALA A C 16
ATOM 26193 O O . ALA A 1 70 ? 6.854 -22.335 -22.914 1.00 0.00 70 ALA A O 16
ATOM 26200 N N . LEU A 1 71 ? 8.066 -20.522 -23.468 1.00 0.00 71 LEU A N 16
ATOM 26201 C CA . LEU A 1 71 ? 7.239 -19.599 -22.699 1.00 0.00 71 LEU A CA 16
ATOM 26202 C C . LEU A 1 71 ? 5.866 -19.434 -23.342 1.00 0.00 71 LEU A C 16
ATOM 26203 O O . LEU A 1 71 ? 4.844 -19.436 -22.655 1.00 0.00 71 LEU A O 16
ATOM 26219 N N . ALA A 1 72 ? 5.849 -19.294 -24.663 1.00 0.00 72 ALA A N 16
ATOM 26220 C CA . ALA A 1 72 ? 4.601 -19.133 -25.399 1.00 0.00 72 ALA A CA 16
ATOM 26221 C C . ALA A 1 72 ? 3.608 -20.234 -25.043 1.00 0.00 72 ALA A C 16
ATOM 26222 O O . ALA A 1 72 ? 2.398 -20.010 -25.027 1.00 0.00 72 ALA A O 16
ATOM 26229 N N . ARG A 1 73 ? 4.128 -21.424 -24.759 1.00 0.00 73 ARG A N 16
ATOM 26230 C CA . ARG A 1 73 ? 3.286 -22.561 -24.406 1.00 0.00 73 ARG A CA 16
ATOM 26231 C C . ARG A 1 73 ? 2.415 -22.237 -23.196 1.00 0.00 73 ARG A C 16
ATOM 26232 O O . ARG A 1 73 ? 1.239 -22.597 -23.152 1.00 0.00 73 ARG A O 16
ATOM 26253 N N . GLU A 1 74 ? 3.002 -21.556 -22.216 1.00 0.00 74 GLU A N 16
ATOM 26254 C CA . GLU A 1 74 ? 2.279 -21.186 -21.005 1.00 0.00 74 GLU A CA 16
ATOM 26255 C C . GLU A 1 74 ? 1.439 -19.933 -21.234 1.00 0.00 74 GLU A C 16
ATOM 26256 O O . GLU A 1 74 ? 0.343 -19.798 -20.691 1.00 0.00 74 GLU A O 16
ATOM 26268 N N . LYS A 1 75 ? 1.963 -19.017 -22.042 1.00 0.00 75 LYS A N 16
ATOM 26269 C CA . LYS A 1 75 ? 1.263 -17.774 -22.345 1.00 0.00 75 LYS A CA 16
ATOM 26270 C C . LYS A 1 75 ? -0.093 -18.055 -22.985 1.00 0.00 75 LYS A C 16
ATOM 26271 O O . LYS A 1 75 ? -1.084 -17.392 -22.680 1.00 0.00 75 LYS A O 16
ATOM 26290 N N . LYS A 1 76 ? -0.129 -19.043 -23.873 1.00 0.00 76 LYS A N 16
ATOM 26291 C CA . LYS A 1 76 ? -1.364 -19.415 -24.554 1.00 0.00 76 LYS A CA 16
ATOM 26292 C C . LYS A 1 76 ? -2.470 -19.720 -23.548 1.00 0.00 76 LYS A C 16
ATOM 26293 O O . LYS A 1 76 ? -3.616 -19.305 -23.725 1.00 0.00 76 LYS A O 16
ATOM 26312 N N . LEU A 1 77 ? -2.119 -20.446 -22.493 1.00 0.00 77 LEU A N 16
ATOM 26313 C CA . LEU A 1 77 ? -3.082 -20.806 -21.457 1.00 0.00 77 LEU A CA 16
ATOM 26314 C C . LEU A 1 77 ? -3.699 -19.560 -20.831 1.00 0.00 77 LEU A C 16
ATOM 26315 O O . LEU A 1 77 ? -4.895 -19.307 -20.977 1.00 0.00 77 LEU A O 16
ATOM 26331 N N . ARG A 1 78 ? -2.875 -18.783 -20.136 1.00 0.00 78 ARG A N 16
ATOM 26332 C CA . ARG A 1 78 ? -3.340 -17.562 -19.489 1.00 0.00 78 ARG A CA 16
ATOM 26333 C C . ARG A 1 78 ? -4.050 -16.654 -20.488 1.00 0.00 78 ARG A C 16
ATOM 26334 O O . ARG A 1 78 ? -4.957 -15.904 -20.126 1.00 0.00 78 ARG A O 16
ATOM 26355 N N . LYS A 1 79 ? -3.630 -16.725 -21.747 1.00 0.00 79 LYS A N 16
ATOM 26356 C CA . LYS A 1 79 ? -4.225 -15.911 -22.799 1.00 0.00 79 LYS A CA 16
ATOM 26357 C C . LYS A 1 79 ? -5.679 -16.307 -23.038 1.00 0.00 79 LYS A C 16
ATOM 26358 O O . LYS A 1 79 ? -6.580 -15.472 -22.959 1.00 0.00 79 LYS A O 16
ATOM 26377 N N . GLU A 1 80 ? -5.899 -17.585 -23.328 1.00 0.00 80 GLU A N 16
ATOM 26378 C CA . GLU A 1 80 ? -7.244 -18.090 -23.577 1.00 0.00 80 GLU A CA 16
ATOM 26379 C C . GLU A 1 80 ? -8.140 -17.875 -22.361 1.00 0.00 80 GLU A C 16
ATOM 26380 O O . GLU A 1 80 ? -9.359 -17.761 -22.487 1.00 0.00 80 GLU A O 16
ATOM 26392 N N . ALA A 1 81 ? -7.527 -17.820 -21.183 1.00 0.00 81 ALA A N 16
ATOM 26393 C CA . ALA A 1 81 ? -8.267 -17.617 -19.944 1.00 0.00 81 ALA A CA 16
ATOM 26394 C C . ALA A 1 81 ? -8.941 -16.250 -19.926 1.00 0.00 81 ALA A C 16
ATOM 26395 O O . ALA A 1 81 ? -10.134 -16.140 -19.644 1.00 0.00 81 ALA A O 16
ATOM 26402 N N . GLU A 1 82 ? -8.169 -15.210 -20.227 1.00 0.00 82 GLU A N 16
ATOM 26403 C CA . GLU A 1 82 ? -8.694 -13.849 -20.243 1.00 0.00 82 GLU A CA 16
ATOM 26404 C C . GLU A 1 82 ? -9.815 -13.710 -21.269 1.00 0.00 82 GLU A C 16
ATOM 26405 O O . GLU A 1 82 ? -10.833 -13.068 -21.008 1.00 0.00 82 GLU A O 16
ATOM 26417 N N . ILE A 1 83 ? -9.621 -14.317 -22.435 1.00 0.00 83 ILE A N 16
ATOM 26418 C CA . ILE A 1 83 ? -10.616 -14.261 -23.499 1.00 0.00 83 ILE A CA 16
ATOM 26419 C C . ILE A 1 83 ? -11.946 -14.849 -23.039 1.00 0.00 83 ILE A C 16
ATOM 26420 O O . ILE A 1 83 ? -13.002 -14.252 -23.245 1.00 0.00 83 ILE A O 16
ATOM 26436 N N . GLU A 1 84 ? -11.885 -16.021 -22.415 1.00 0.00 84 GLU A N 16
ATOM 26437 C CA . GLU A 1 84 ? -13.085 -16.688 -21.925 1.00 0.00 84 GLU A CA 16
ATOM 26438 C C . GLU A 1 84 ? -13.775 -15.849 -20.853 1.00 0.00 84 GLU A C 16
ATOM 26439 O O . GLU A 1 84 ? -14.987 -15.946 -20.658 1.00 0.00 84 GLU A O 16
ATOM 26451 N N . TYR A 1 85 ? -12.995 -15.026 -20.161 1.00 0.00 85 TYR A N 16
ATOM 26452 C CA . TYR A 1 85 ? -13.529 -14.172 -19.107 1.00 0.00 85 TYR A CA 16
ATOM 26453 C C . TYR A 1 85 ? -14.183 -12.925 -19.695 1.00 0.00 85 TYR A C 16
ATOM 26454 O O . TYR A 1 85 ? -15.375 -12.686 -19.503 1.00 0.00 85 TYR A O 16
ATOM 26472 N N . ARG A 1 86 ? -13.392 -12.134 -20.413 1.00 0.00 86 ARG A N 16
ATOM 26473 C CA . ARG A 1 86 ? -13.892 -10.911 -21.029 1.00 0.00 86 ARG A CA 16
ATOM 26474 C C . ARG A 1 86 ? -15.035 -11.216 -21.994 1.00 0.00 86 ARG A C 16
ATOM 26475 O O . ARG A 1 86 ? -15.842 -10.342 -22.310 1.00 0.00 86 ARG A O 16
ATOM 26496 N N . GLU A 1 87 ? -15.095 -12.460 -22.457 1.00 0.00 87 GLU A N 16
ATOM 26497 C CA . GLU A 1 87 ? -16.138 -12.879 -23.387 1.00 0.00 87 GLU A CA 16
ATOM 26498 C C . GLU A 1 87 ? -17.515 -12.785 -22.737 1.00 0.00 87 GLU A C 16
ATOM 26499 O O . GLU A 1 87 ? -18.399 -12.085 -23.230 1.00 0.00 87 GLU A O 16
ATOM 26511 N N . ARG A 1 88 ? -17.689 -13.497 -21.628 1.00 0.00 88 ARG A N 16
ATOM 26512 C CA . ARG A 1 88 ? -18.959 -13.497 -20.912 1.00 0.00 88 ARG A CA 16
ATOM 26513 C C . ARG A 1 88 ? -19.245 -12.123 -20.313 1.00 0.00 88 ARG A C 16
ATOM 26514 O O . ARG A 1 88 ? -20.397 -11.775 -20.051 1.00 0.00 88 ARG A O 16
ATOM 26535 N N . LEU A 1 89 ? -18.189 -11.345 -20.099 1.00 0.00 89 LEU A N 16
ATOM 26536 C CA . LEU A 1 89 ? -18.326 -10.008 -19.531 1.00 0.00 89 LEU A CA 16
ATOM 26537 C C . LEU A 1 89 ? -19.298 -9.166 -20.351 1.00 0.00 89 LEU A C 16
ATOM 26538 O O . LEU A 1 89 ? -20.103 -8.415 -19.799 1.00 0.00 89 LEU A O 16
ATOM 26554 N N . PHE A 1 90 ? -19.219 -9.297 -21.671 1.00 0.00 90 PHE A N 16
ATOM 26555 C CA . PHE A 1 90 ? -20.093 -8.548 -22.567 1.00 0.00 90 PHE A CA 16
ATOM 26556 C C . PHE A 1 90 ? -21.558 -8.744 -22.188 1.00 0.00 90 PHE A C 16
ATOM 26557 O O . PHE A 1 90 ? -22.347 -7.799 -22.204 1.00 0.00 90 PHE A O 16
ATOM 26574 N N . ARG A 1 91 ? -21.914 -9.979 -21.847 1.00 0.00 91 ARG A N 16
ATOM 26575 C CA . ARG A 1 91 ? -23.284 -10.300 -21.466 1.00 0.00 91 ARG A CA 16
ATOM 26576 C C . ARG A 1 91 ? -23.745 -9.425 -20.304 1.00 0.00 91 ARG A C 16
ATOM 26577 O O . ARG A 1 91 ? -24.750 -8.723 -20.403 1.00 0.00 91 ARG A O 16
ATOM 26598 N N . ASN A 1 92 ? -23.002 -9.474 -19.202 1.00 0.00 92 ASN A N 16
ATOM 26599 C CA . ASN A 1 92 ? -23.335 -8.686 -18.021 1.00 0.00 92 ASN A CA 16
ATOM 26600 C C . ASN A 1 92 ? -23.347 -7.196 -18.346 1.00 0.00 92 ASN A C 16
ATOM 26601 O O . ASN A 1 92 ? -24.106 -6.428 -17.755 1.00 0.00 92 ASN A O 16
ATOM 26612 N N . GLN A 1 93 ? -22.502 -6.795 -19.290 1.00 0.00 93 GLN A N 16
ATOM 26613 C CA . GLN A 1 93 ? -22.416 -5.396 -19.694 1.00 0.00 93 GLN A CA 16
ATOM 26614 C C . GLN A 1 93 ? -23.628 -4.995 -20.528 1.00 0.00 93 GLN A C 16
ATOM 26615 O O . GLN A 1 93 ? -24.247 -5.831 -21.185 1.00 0.00 93 GLN A O 16
ATOM 26629 N N . LYS A 1 94 ? -23.961 -3.709 -20.496 1.00 0.00 94 LYS A N 16
ATOM 26630 C CA . LYS A 1 94 ? -25.099 -3.195 -21.249 1.00 0.00 94 LYS A CA 16
ATOM 26631 C C . LYS A 1 94 ? -26.402 -3.817 -20.759 1.00 0.00 94 LYS A C 16
ATOM 26632 O O . LYS A 1 94 ? -26.392 -4.813 -20.035 1.00 0.00 94 LYS A O 16
ATOM 26651 N N . ILE A 1 95 ? -27.523 -3.224 -21.158 1.00 0.00 95 ILE A N 16
ATOM 26652 C CA . ILE A 1 95 ? -28.833 -3.722 -20.761 1.00 0.00 95 ILE A CA 16
ATOM 26653 C C . ILE A 1 95 ? -29.522 -4.440 -21.917 1.00 0.00 95 ILE A C 16
ATOM 26654 O O . ILE A 1 95 ? -30.355 -5.323 -21.706 1.00 0.00 95 ILE A O 16
ATOM 26670 N N . LEU A 1 96 ? -29.168 -4.058 -23.139 1.00 0.00 96 LEU A N 16
ATOM 26671 C CA . LEU A 1 96 ? -29.750 -4.667 -24.330 1.00 0.00 96 LEU A CA 16
ATOM 26672 C C . LEU A 1 96 ? -31.256 -4.431 -24.381 1.00 0.00 96 LEU A C 16
ATOM 26673 O O . LEU A 1 96 ? -32.026 -5.128 -23.719 1.00 0.00 96 LEU A O 16
ATOM 26689 N N . ARG A 1 97 ? -31.669 -3.447 -25.173 1.00 0.00 97 ARG A N 16
ATOM 26690 C CA . ARG A 1 97 ? -33.083 -3.120 -25.311 1.00 0.00 97 ARG A CA 16
ATOM 26691 C C . ARG A 1 97 ? -33.847 -4.274 -25.955 1.00 0.00 97 ARG A C 16
ATOM 26692 O O . ARG A 1 97 ? -35.006 -4.523 -25.626 1.00 0.00 97 ARG A O 16
ATOM 26713 N N . GLU A 1 98 ? -33.189 -4.973 -26.874 1.00 0.00 98 GLU A N 16
ATOM 26714 C CA . GLU A 1 98 ? -33.807 -6.099 -27.565 1.00 0.00 98 GLU A CA 16
ATOM 26715 C C . GLU A 1 98 ? -35.015 -5.642 -28.377 1.00 0.00 98 GLU A C 16
ATOM 26716 O O . GLU A 1 98 ? -36.106 -5.458 -27.838 1.00 0.00 98 GLU A O 16
ATOM 26728 N N . TYR A 1 99 ? -34.811 -5.459 -29.677 1.00 0.00 99 TYR A N 16
ATOM 26729 C CA . TYR A 1 99 ? -35.881 -5.020 -30.564 1.00 0.00 99 TYR A CA 16
ATOM 26730 C C . TYR A 1 99 ? -36.487 -3.706 -30.080 1.00 0.00 99 TYR A C 16
ATOM 26731 O O . TYR A 1 99 ? -36.027 -3.123 -29.099 1.00 0.00 99 TYR A O 16
ATOM 26749 N N . ARG A 1 100 ? -37.522 -3.247 -30.776 1.00 0.00 100 ARG A N 16
ATOM 26750 C CA . ARG A 1 100 ? -38.191 -2.002 -30.418 1.00 0.00 100 ARG A CA 16
ATOM 26751 C C . ARG A 1 100 ? -39.371 -2.267 -29.489 1.00 0.00 100 ARG A C 16
ATOM 26752 O O . ARG A 1 100 ? -39.653 -3.413 -29.138 1.00 0.00 100 ARG A O 16
ATOM 26773 N N . ASP A 1 101 ? -40.057 -1.200 -29.094 1.00 0.00 101 ASP A N 16
ATOM 26774 C CA . ASP A 1 101 ? -41.208 -1.317 -28.206 1.00 0.00 101 ASP A CA 16
ATOM 26775 C C . ASP A 1 101 ? -42.442 -0.672 -28.828 1.00 0.00 101 ASP A C 16
ATOM 26776 O O . ASP A 1 101 ? -42.332 0.178 -29.713 1.00 0.00 101 ASP A O 16
ATOM 26785 N N . GLY A 1 1 ? -15.156 -10.022 -4.051 1.00 0.00 1 GLY A N 17
ATOM 26786 C CA . GLY A 1 1 ? -14.008 -9.931 -4.934 1.00 0.00 1 GLY A CA 17
ATOM 26787 C C . GLY A 1 1 ? -12.941 -8.994 -4.405 1.00 0.00 1 GLY A C 17
ATOM 26788 O O . GLY A 1 1 ? -13.054 -8.478 -3.293 1.00 0.00 1 GLY A O 17
ATOM 26792 N N . SER A 1 2 ? -11.900 -8.774 -5.201 1.00 0.00 2 SER A N 17
ATOM 26793 C CA . SER A 1 2 ? -10.805 -7.897 -4.804 1.00 0.00 2 SER A CA 17
ATOM 26794 C C . SER A 1 2 ? -9.985 -7.467 -6.017 1.00 0.00 2 SER A C 17
ATOM 26795 O O . SER A 1 2 ? -9.747 -6.279 -6.230 1.00 0.00 2 SER A O 17
ATOM 26803 N N . SER A 1 3 ? -9.556 -8.445 -6.809 1.00 0.00 3 SER A N 17
ATOM 26804 C CA . SER A 1 3 ? -8.759 -8.170 -7.999 1.00 0.00 3 SER A CA 17
ATOM 26805 C C . SER A 1 3 ? -7.484 -7.414 -7.637 1.00 0.00 3 SER A C 17
ATOM 26806 O O . SER A 1 3 ? -7.239 -7.112 -6.470 1.00 0.00 3 SER A O 17
ATOM 26814 N N . GLY A 1 4 ? -6.676 -7.111 -8.648 1.00 0.00 4 GLY A N 17
ATOM 26815 C CA . GLY A 1 4 ? -5.436 -6.393 -8.416 1.00 0.00 4 GLY A CA 17
ATOM 26816 C C . GLY A 1 4 ? -4.876 -5.780 -9.685 1.00 0.00 4 GLY A C 17
ATOM 26817 O O . GLY A 1 4 ? -3.670 -5.829 -9.926 1.00 0.00 4 GLY A O 17
ATOM 26821 N N . SER A 1 5 ? -5.754 -5.202 -10.499 1.00 0.00 5 SER A N 17
ATOM 26822 C CA . SER A 1 5 ? -5.340 -4.582 -11.752 1.00 0.00 5 SER A CA 17
ATOM 26823 C C . SER A 1 5 ? -5.565 -3.074 -11.711 1.00 0.00 5 SER A C 17
ATOM 26824 O O . SER A 1 5 ? -6.341 -2.572 -10.899 1.00 0.00 5 SER A O 17
ATOM 26832 N N . SER A 1 6 ? -4.879 -2.356 -12.595 1.00 0.00 6 SER A N 17
ATOM 26833 C CA . SER A 1 6 ? -4.999 -0.904 -12.659 1.00 0.00 6 SER A CA 17
ATOM 26834 C C . SER A 1 6 ? -5.110 -0.431 -14.105 1.00 0.00 6 SER A C 17
ATOM 26835 O O . SER A 1 6 ? -4.146 0.070 -14.682 1.00 0.00 6 SER A O 17
ATOM 26843 N N . GLY A 1 7 ? -6.295 -0.595 -14.686 1.00 0.00 7 GLY A N 17
ATOM 26844 C CA . GLY A 1 7 ? -6.512 -0.181 -16.059 1.00 0.00 7 GLY A CA 17
ATOM 26845 C C . GLY A 1 7 ? -6.266 -1.302 -17.049 1.00 0.00 7 GLY A C 17
ATOM 26846 O O . GLY A 1 7 ? -5.948 -2.426 -16.659 1.00 0.00 7 GLY A O 17
ATOM 26850 N N . LYS A 1 8 ? -6.415 -0.999 -18.334 1.00 0.00 8 LYS A N 17
ATOM 26851 C CA . LYS A 1 8 ? -6.208 -1.989 -19.384 1.00 0.00 8 LYS A CA 17
ATOM 26852 C C . LYS A 1 8 ? -4.789 -1.907 -19.937 1.00 0.00 8 LYS A C 17
ATOM 26853 O O . LYS A 1 8 ? -4.588 -1.822 -21.148 1.00 0.00 8 LYS A O 17
ATOM 26872 N N . TYR A 1 9 ? -3.808 -1.935 -19.041 1.00 0.00 9 TYR A N 17
ATOM 26873 C CA . TYR A 1 9 ? -2.407 -1.862 -19.440 1.00 0.00 9 TYR A CA 17
ATOM 26874 C C . TYR A 1 9 ? -2.103 -0.532 -20.123 1.00 0.00 9 TYR A C 17
ATOM 26875 O O . TYR A 1 9 ? -2.968 0.338 -20.229 1.00 0.00 9 TYR A O 17
ATOM 26893 N N . THR A 1 10 ? -0.866 -0.381 -20.585 1.00 0.00 10 THR A N 17
ATOM 26894 C CA . THR A 1 10 ? -0.445 0.842 -21.257 1.00 0.00 10 THR A CA 17
ATOM 26895 C C . THR A 1 10 ? 0.751 0.585 -22.167 1.00 0.00 10 THR A C 17
ATOM 26896 O O . THR A 1 10 ? 1.737 -0.024 -21.753 1.00 0.00 10 THR A O 17
ATOM 26907 N N . GLN A 1 11 ? 0.657 1.055 -23.407 1.00 0.00 11 GLN A N 17
ATOM 26908 C CA . GLN A 1 11 ? 1.733 0.876 -24.374 1.00 0.00 11 GLN A CA 17
ATOM 26909 C C . GLN A 1 11 ? 2.900 1.809 -24.070 1.00 0.00 11 GLN A C 17
ATOM 26910 O O . GLN A 1 11 ? 2.775 3.029 -24.174 1.00 0.00 11 GLN A O 17
ATOM 26924 N N . ASN A 1 12 ? 4.034 1.228 -23.693 1.00 0.00 12 ASN A N 17
ATOM 26925 C CA . ASN A 1 12 ? 5.224 2.008 -23.373 1.00 0.00 12 ASN A CA 17
ATOM 26926 C C . ASN A 1 12 ? 6.489 1.272 -23.802 1.00 0.00 12 ASN A C 17
ATOM 26927 O O . ASN A 1 12 ? 6.460 0.073 -24.076 1.00 0.00 12 ASN A O 17
ATOM 26938 N N . ASN A 1 13 ? 7.600 2.000 -23.859 1.00 0.00 13 ASN A N 17
ATOM 26939 C CA . ASN A 1 13 ? 8.877 1.417 -24.255 1.00 0.00 13 ASN A CA 17
ATOM 26940 C C . ASN A 1 13 ? 9.505 0.646 -23.098 1.00 0.00 13 ASN A C 17
ATOM 26941 O O . ASN A 1 13 ? 10.259 -0.305 -23.308 1.00 0.00 13 ASN A O 17
ATOM 26952 N N . PHE A 1 14 ? 9.188 1.061 -21.876 1.00 0.00 14 PHE A N 17
ATOM 26953 C CA . PHE A 1 14 ? 9.722 0.410 -20.685 1.00 0.00 14 PHE A CA 17
ATOM 26954 C C . PHE A 1 14 ? 8.689 -0.531 -20.071 1.00 0.00 14 PHE A C 17
ATOM 26955 O O . PHE A 1 14 ? 7.484 -0.336 -20.231 1.00 0.00 14 PHE A O 17
ATOM 26972 N N . ILE A 1 15 ? 9.171 -1.551 -19.369 1.00 0.00 15 ILE A N 17
ATOM 26973 C CA . ILE A 1 15 ? 8.291 -2.522 -18.731 1.00 0.00 15 ILE A CA 17
ATOM 26974 C C . ILE A 1 15 ? 8.644 -2.700 -17.259 1.00 0.00 15 ILE A C 17
ATOM 26975 O O . ILE A 1 15 ? 9.817 -2.813 -16.899 1.00 0.00 15 ILE A O 17
ATOM 26991 N N . THR A 1 16 ? 7.622 -2.726 -16.409 1.00 0.00 16 THR A N 17
ATOM 26992 C CA . THR A 1 16 ? 7.824 -2.891 -14.975 1.00 0.00 16 THR A CA 17
ATOM 26993 C C . THR A 1 16 ? 8.465 -4.239 -14.662 1.00 0.00 16 THR A C 17
ATOM 26994 O O . THR A 1 16 ? 8.454 -5.149 -15.489 1.00 0.00 16 THR A O 17
ATOM 27005 N N . GLY A 1 17 ? 9.024 -4.358 -13.461 1.00 0.00 17 GLY A N 17
ATOM 27006 C CA . GLY A 1 17 ? 9.661 -5.599 -13.060 1.00 0.00 17 GLY A CA 17
ATOM 27007 C C . GLY A 1 17 ? 8.661 -6.708 -12.800 1.00 0.00 17 GLY A C 17
ATOM 27008 O O . GLY A 1 17 ? 8.655 -7.724 -13.495 1.00 0.00 17 GLY A O 17
ATOM 27012 N N . VAL A 1 18 ? 7.812 -6.513 -11.795 1.00 0.00 18 VAL A N 17
ATOM 27013 C CA . VAL A 1 18 ? 6.803 -7.505 -11.444 1.00 0.00 18 VAL A CA 17
ATOM 27014 C C . VAL A 1 18 ? 5.974 -7.900 -12.662 1.00 0.00 18 VAL A C 17
ATOM 27015 O O . VAL A 1 18 ? 5.490 -9.028 -12.757 1.00 0.00 18 VAL A O 17
ATOM 27028 N N . ARG A 1 19 ? 5.815 -6.963 -13.591 1.00 0.00 19 ARG A N 17
ATOM 27029 C CA . ARG A 1 19 ? 5.043 -7.212 -14.803 1.00 0.00 19 ARG A CA 17
ATOM 27030 C C . ARG A 1 19 ? 5.734 -8.250 -15.683 1.00 0.00 19 ARG A C 17
ATOM 27031 O O . ARG A 1 19 ? 5.078 -9.072 -16.322 1.00 0.00 19 ARG A O 17
ATOM 27052 N N . ALA A 1 20 ? 7.062 -8.204 -15.712 1.00 0.00 20 ALA A N 17
ATOM 27053 C CA . ALA A 1 20 ? 7.842 -9.140 -16.512 1.00 0.00 20 ALA A CA 17
ATOM 27054 C C . ALA A 1 20 ? 7.990 -10.480 -15.800 1.00 0.00 20 ALA A C 17
ATOM 27055 O O . ALA A 1 20 ? 7.896 -11.538 -16.423 1.00 0.00 20 ALA A O 17
ATOM 27062 N N . ILE A 1 21 ? 8.223 -10.428 -14.493 1.00 0.00 21 ILE A N 17
ATOM 27063 C CA . ILE A 1 21 ? 8.384 -11.638 -13.698 1.00 0.00 21 ILE A CA 17
ATOM 27064 C C . ILE A 1 21 ? 7.135 -12.510 -13.764 1.00 0.00 21 ILE A C 17
ATOM 27065 O O . ILE A 1 21 ? 7.203 -13.725 -13.581 1.00 0.00 21 ILE A O 17
ATOM 27081 N N . ASN A 1 22 ? 5.995 -11.881 -14.029 1.00 0.00 22 ASN A N 17
ATOM 27082 C CA . ASN A 1 22 ? 4.729 -12.600 -14.122 1.00 0.00 22 ASN A CA 17
ATOM 27083 C C . ASN A 1 22 ? 4.445 -13.018 -15.561 1.00 0.00 22 ASN A C 17
ATOM 27084 O O . ASN A 1 22 ? 4.128 -14.176 -15.830 1.00 0.00 22 ASN A O 17
ATOM 27095 N N . GLU A 1 23 ? 4.561 -12.066 -16.482 1.00 0.00 23 GLU A N 17
ATOM 27096 C CA . GLU A 1 23 ? 4.316 -12.336 -17.894 1.00 0.00 23 GLU A CA 17
ATOM 27097 C C . GLU A 1 23 ? 5.313 -13.357 -18.433 1.00 0.00 23 GLU A C 17
ATOM 27098 O O . GLU A 1 23 ? 4.929 -14.429 -18.902 1.00 0.00 23 GLU A O 17
ATOM 27110 N N . PHE A 1 24 ? 6.596 -13.015 -18.365 1.00 0.00 24 PHE A N 17
ATOM 27111 C CA . PHE A 1 24 ? 7.649 -13.901 -18.848 1.00 0.00 24 PHE A CA 17
ATOM 27112 C C . PHE A 1 24 ? 7.836 -15.088 -17.907 1.00 0.00 24 PHE A C 17
ATOM 27113 O O . PHE A 1 24 ? 8.451 -16.091 -18.271 1.00 0.00 24 PHE A O 17
ATOM 27130 N N . CYS A 1 25 ? 7.301 -14.966 -16.698 1.00 0.00 25 CYS A N 17
ATOM 27131 C CA . CYS A 1 25 ? 7.409 -16.027 -15.703 1.00 0.00 25 CYS A CA 17
ATOM 27132 C C . CYS A 1 25 ? 8.871 -16.358 -15.417 1.00 0.00 25 CYS A C 17
ATOM 27133 O O . CYS A 1 25 ? 9.312 -17.491 -15.614 1.00 0.00 25 CYS A O 17
ATOM 27141 N N . LEU A 1 26 ? 9.617 -15.361 -14.954 1.00 0.00 26 LEU A N 17
ATOM 27142 C CA . LEU A 1 26 ? 11.030 -15.545 -14.642 1.00 0.00 26 LEU A CA 17
ATOM 27143 C C . LEU A 1 26 ? 11.269 -15.482 -13.137 1.00 0.00 26 LEU A C 17
ATOM 27144 O O . LEU A 1 26 ? 10.324 -15.427 -12.350 1.00 0.00 26 LEU A O 17
ATOM 27160 N N . LYS A 1 27 ? 12.538 -15.489 -12.743 1.00 0.00 27 LYS A N 17
ATOM 27161 C CA . LYS A 1 27 ? 12.902 -15.429 -11.333 1.00 0.00 27 LYS A CA 17
ATOM 27162 C C . LYS A 1 27 ? 13.386 -14.033 -10.955 1.00 0.00 27 LYS A C 17
ATOM 27163 O O . LYS A 1 27 ? 14.035 -13.354 -11.751 1.00 0.00 27 LYS A O 17
ATOM 27182 N N . SER A 1 28 ? 13.068 -13.611 -9.735 1.00 0.00 28 SER A N 17
ATOM 27183 C CA . SER A 1 28 ? 13.468 -12.295 -9.253 1.00 0.00 28 SER A CA 17
ATOM 27184 C C . SER A 1 28 ? 14.986 -12.143 -9.284 1.00 0.00 28 SER A C 17
ATOM 27185 O O . SER A 1 28 ? 15.508 -11.037 -9.424 1.00 0.00 28 SER A O 17
ATOM 27193 N N . SER A 1 29 ? 15.689 -13.264 -9.153 1.00 0.00 29 SER A N 17
ATOM 27194 C CA . SER A 1 29 ? 17.147 -13.257 -9.162 1.00 0.00 29 SER A CA 17
ATOM 27195 C C . SER A 1 29 ? 17.680 -12.966 -10.561 1.00 0.00 29 SER A C 17
ATOM 27196 O O . SER A 1 29 ? 18.781 -12.438 -10.721 1.00 0.00 29 SER A O 17
ATOM 27204 N N . ASP A 1 30 ? 16.892 -13.315 -11.572 1.00 0.00 30 ASP A N 17
ATOM 27205 C CA . ASP A 1 30 ? 17.282 -13.091 -12.959 1.00 0.00 30 ASP A CA 17
ATOM 27206 C C . ASP A 1 30 ? 17.095 -11.627 -13.347 1.00 0.00 30 ASP A C 17
ATOM 27207 O O . ASP A 1 30 ? 17.995 -11.003 -13.910 1.00 0.00 30 ASP A O 17
ATOM 27216 N N . LEU A 1 31 ? 15.920 -11.086 -13.043 1.00 0.00 31 LEU A N 17
ATOM 27217 C CA . LEU A 1 31 ? 15.614 -9.696 -13.361 1.00 0.00 31 LEU A CA 17
ATOM 27218 C C . LEU A 1 31 ? 16.661 -8.758 -12.769 1.00 0.00 31 LEU A C 17
ATOM 27219 O O . LEU A 1 31 ? 17.205 -7.902 -13.465 1.00 0.00 31 LEU A O 17
ATOM 27235 N N . GLU A 1 32 ? 16.940 -8.928 -11.480 1.00 0.00 32 GLU A N 17
ATOM 27236 C CA . GLU A 1 32 ? 17.923 -8.098 -10.796 1.00 0.00 32 GLU A CA 17
ATOM 27237 C C . GLU A 1 32 ? 19.275 -8.161 -11.501 1.00 0.00 32 GLU A C 17
ATOM 27238 O O . GLU A 1 32 ? 20.067 -7.223 -11.431 1.00 0.00 32 GLU A O 17
ATOM 27250 N N . GLN A 1 33 ? 19.529 -9.276 -12.180 1.00 0.00 33 GLN A N 17
ATOM 27251 C CA . GLN A 1 33 ? 20.785 -9.463 -12.897 1.00 0.00 33 GLN A CA 17
ATOM 27252 C C . GLN A 1 33 ? 20.916 -8.458 -14.037 1.00 0.00 33 GLN A C 17
ATOM 27253 O O . GLN A 1 33 ? 22.021 -8.045 -14.391 1.00 0.00 33 GLN A O 17
ATOM 27267 N N . LEU A 1 34 ? 19.782 -8.068 -14.608 1.00 0.00 34 LEU A N 17
ATOM 27268 C CA . LEU A 1 34 ? 19.769 -7.112 -15.709 1.00 0.00 34 LEU A CA 17
ATOM 27269 C C . LEU A 1 34 ? 20.165 -5.720 -15.226 1.00 0.00 34 LEU A C 17
ATOM 27270 O O . LEU A 1 34 ? 20.434 -5.516 -14.042 1.00 0.00 34 LEU A O 17
ATOM 27286 N N . ARG A 1 35 ? 20.197 -4.765 -16.150 1.00 0.00 35 ARG A N 17
ATOM 27287 C CA . ARG A 1 35 ? 20.559 -3.393 -15.819 1.00 0.00 35 ARG A CA 17
ATOM 27288 C C . ARG A 1 35 ? 19.414 -2.688 -15.096 1.00 0.00 35 ARG A C 17
ATOM 27289 O O . ARG A 1 35 ? 18.276 -2.686 -15.567 1.00 0.00 35 ARG A O 17
ATOM 27310 N N . LYS A 1 36 ? 19.723 -2.091 -13.950 1.00 0.00 36 LYS A N 17
ATOM 27311 C CA . LYS A 1 36 ? 18.722 -1.382 -13.162 1.00 0.00 36 LYS A CA 17
ATOM 27312 C C . LYS A 1 36 ? 18.535 0.042 -13.675 1.00 0.00 36 LYS A C 17
ATOM 27313 O O . LYS A 1 36 ? 19.356 0.921 -13.409 1.00 0.00 36 LYS A O 17
ATOM 27332 N N . ILE A 1 37 ? 17.450 0.264 -14.409 1.00 0.00 37 ILE A N 17
ATOM 27333 C CA . ILE A 1 37 ? 17.154 1.582 -14.956 1.00 0.00 37 ILE A CA 17
ATOM 27334 C C . ILE A 1 37 ? 16.100 2.301 -14.120 1.00 0.00 37 ILE A C 17
ATOM 27335 O O . ILE A 1 37 ? 15.072 1.722 -13.769 1.00 0.00 37 ILE A O 17
ATOM 27351 N N . ARG A 1 38 ? 16.362 3.565 -13.807 1.00 0.00 38 ARG A N 17
ATOM 27352 C CA . ARG A 1 38 ? 15.436 4.363 -13.013 1.00 0.00 38 ARG A CA 17
ATOM 27353 C C . ARG A 1 38 ? 14.908 5.546 -13.820 1.00 0.00 38 ARG A C 17
ATOM 27354 O O . ARG A 1 38 ? 13.971 6.227 -13.402 1.00 0.00 38 ARG A O 17
ATOM 27375 N N . ARG A 1 39 ? 15.517 5.786 -14.977 1.00 0.00 39 ARG A N 17
ATOM 27376 C CA . ARG A 1 39 ? 15.110 6.887 -15.840 1.00 0.00 39 ARG A CA 17
ATOM 27377 C C . ARG A 1 39 ? 15.313 8.229 -15.143 1.00 0.00 39 ARG A C 17
ATOM 27378 O O . ARG A 1 39 ? 15.569 8.282 -13.940 1.00 0.00 39 ARG A O 17
ATOM 27399 N N . ARG A 1 40 ? 15.199 9.310 -15.907 1.00 0.00 40 ARG A N 17
ATOM 27400 C CA . ARG A 1 40 ? 15.372 10.652 -15.363 1.00 0.00 40 ARG A CA 17
ATOM 27401 C C . ARG A 1 40 ? 16.704 10.773 -14.629 1.00 0.00 40 ARG A C 17
ATOM 27402 O O . ARG A 1 40 ? 16.741 11.036 -13.427 1.00 0.00 40 ARG A O 17
ATOM 27423 N N . SER A 1 41 ? 17.797 10.579 -15.361 1.00 0.00 41 SER A N 17
ATOM 27424 C CA . SER A 1 41 ? 19.131 10.662 -14.779 1.00 0.00 41 SER A CA 17
ATOM 27425 C C . SER A 1 41 ? 19.288 9.665 -13.635 1.00 0.00 41 SER A C 17
ATOM 27426 O O . SER A 1 41 ? 19.357 10.032 -12.462 1.00 0.00 41 SER A O 17
ATOM 27434 N N . PRO A 1 42 ? 19.346 8.371 -13.982 1.00 0.00 42 PRO A N 17
ATOM 27435 C CA . PRO A 1 42 ? 19.496 7.293 -13.000 1.00 0.00 42 PRO A CA 17
ATOM 27436 C C . PRO A 1 42 ? 20.879 7.283 -12.356 1.00 0.00 42 PRO A C 17
ATOM 27437 O O . PRO A 1 42 ? 21.882 7.017 -13.019 1.00 0.00 42 PRO A O 17
ATOM 27448 N N . HIS A 1 43 ? 20.925 7.575 -11.060 1.00 0.00 43 HIS A N 17
ATOM 27449 C CA . HIS A 1 43 ? 22.185 7.599 -10.327 1.00 0.00 43 HIS A CA 17
ATOM 27450 C C . HIS A 1 43 ? 22.130 6.665 -9.122 1.00 0.00 43 HIS A C 17
ATOM 27451 O O . HIS A 1 43 ? 21.083 6.506 -8.496 1.00 0.00 43 HIS A O 17
ATOM 27465 N N . GLU A 1 44 ? 23.265 6.049 -8.804 1.00 0.00 44 GLU A N 17
ATOM 27466 C CA . GLU A 1 44 ? 23.344 5.129 -7.675 1.00 0.00 44 GLU A CA 17
ATOM 27467 C C . GLU A 1 44 ? 23.207 5.878 -6.352 1.00 0.00 44 GLU A C 17
ATOM 27468 O O . GLU A 1 44 ? 24.131 6.565 -5.917 1.00 0.00 44 GLU A O 17
ATOM 27480 N N . ASP A 1 45 ? 22.047 5.741 -5.719 1.00 0.00 45 ASP A N 17
ATOM 27481 C CA . ASP A 1 45 ? 21.788 6.404 -4.446 1.00 0.00 45 ASP A CA 17
ATOM 27482 C C . ASP A 1 45 ? 20.687 5.685 -3.674 1.00 0.00 45 ASP A C 17
ATOM 27483 O O . ASP A 1 45 ? 19.912 6.309 -2.948 1.00 0.00 45 ASP A O 17
ATOM 27492 N N . THR A 1 46 ? 20.621 4.367 -3.835 1.00 0.00 46 THR A N 17
ATOM 27493 C CA . THR A 1 46 ? 19.614 3.562 -3.155 1.00 0.00 46 THR A CA 17
ATOM 27494 C C . THR A 1 46 ? 18.207 3.963 -3.587 1.00 0.00 46 THR A C 17
ATOM 27495 O O . THR A 1 46 ? 17.670 4.969 -3.125 1.00 0.00 46 THR A O 17
ATOM 27506 N N . GLU A 1 47 ? 17.617 3.168 -4.474 1.00 0.00 47 GLU A N 17
ATOM 27507 C CA . GLU A 1 47 ? 16.272 3.441 -4.967 1.00 0.00 47 GLU A CA 17
ATOM 27508 C C . GLU A 1 47 ? 15.337 2.270 -4.675 1.00 0.00 47 GLU A C 17
ATOM 27509 O O . GLU A 1 47 ? 15.779 1.195 -4.271 1.00 0.00 47 GLU A O 17
ATOM 27521 N N . SER A 1 48 ? 14.043 2.489 -4.883 1.00 0.00 48 SER A N 17
ATOM 27522 C CA . SER A 1 48 ? 13.044 1.454 -4.639 1.00 0.00 48 SER A CA 17
ATOM 27523 C C . SER A 1 48 ? 12.510 0.893 -5.953 1.00 0.00 48 SER A C 17
ATOM 27524 O O . SER A 1 48 ? 12.427 -0.322 -6.135 1.00 0.00 48 SER A O 17
ATOM 27532 N N . PHE A 1 49 ? 12.148 1.788 -6.867 1.00 0.00 49 PHE A N 17
ATOM 27533 C CA . PHE A 1 49 ? 11.621 1.384 -8.165 1.00 0.00 49 PHE A CA 17
ATOM 27534 C C . PHE A 1 49 ? 12.752 1.025 -9.124 1.00 0.00 49 PHE A C 17
ATOM 27535 O O . PHE A 1 49 ? 13.875 1.513 -8.989 1.00 0.00 49 PHE A O 17
ATOM 27552 N N . THR A 1 50 ? 12.448 0.169 -10.095 1.00 0.00 50 THR A N 17
ATOM 27553 C CA . THR A 1 50 ? 13.438 -0.257 -11.076 1.00 0.00 50 THR A CA 17
ATOM 27554 C C . THR A 1 50 ? 12.771 -0.904 -12.284 1.00 0.00 50 THR A C 17
ATOM 27555 O O . THR A 1 50 ? 12.077 -1.913 -12.156 1.00 0.00 50 THR A O 17
ATOM 27566 N N . VAL A 1 51 ? 12.987 -0.319 -13.458 1.00 0.00 51 VAL A N 17
ATOM 27567 C CA . VAL A 1 51 ? 12.408 -0.841 -14.690 1.00 0.00 51 VAL A CA 17
ATOM 27568 C C . VAL A 1 51 ? 13.473 -1.492 -15.565 1.00 0.00 51 VAL A C 17
ATOM 27569 O O . VAL A 1 51 ? 14.666 -1.234 -15.405 1.00 0.00 51 VAL A O 17
ATOM 27582 N N . TYR A 1 52 ? 13.034 -2.337 -16.491 1.00 0.00 52 TYR A N 17
ATOM 27583 C CA . TYR A 1 52 ? 13.950 -3.028 -17.391 1.00 0.00 52 TYR A CA 17
ATOM 27584 C C . TYR A 1 52 ? 13.579 -2.771 -18.848 1.00 0.00 52 TYR A C 17
ATOM 27585 O O . TYR A 1 52 ? 12.508 -2.239 -19.144 1.00 0.00 52 TYR A O 17
ATOM 27603 N N . LEU A 1 53 ? 14.471 -3.155 -19.755 1.00 0.00 53 LEU A N 17
ATOM 27604 C CA . LEU A 1 53 ? 14.239 -2.967 -21.183 1.00 0.00 53 LEU A CA 17
ATOM 27605 C C . LEU A 1 53 ? 13.467 -4.146 -21.769 1.00 0.00 53 LEU A C 17
ATOM 27606 O O . LEU A 1 53 ? 13.769 -5.304 -21.480 1.00 0.00 53 LEU A O 17
ATOM 27622 N N . ARG A 1 54 ? 12.470 -3.842 -22.594 1.00 0.00 54 ARG A N 17
ATOM 27623 C CA . ARG A 1 54 ? 11.656 -4.876 -23.221 1.00 0.00 54 ARG A CA 17
ATOM 27624 C C . ARG A 1 54 ? 12.530 -5.877 -23.971 1.00 0.00 54 ARG A C 17
ATOM 27625 O O . ARG A 1 54 ? 12.210 -7.063 -24.044 1.00 0.00 54 ARG A O 17
ATOM 27646 N N . SER A 1 55 ? 13.635 -5.390 -24.526 1.00 0.00 55 SER A N 17
ATOM 27647 C CA . SER A 1 55 ? 14.554 -6.240 -25.274 1.00 0.00 55 SER A CA 17
ATOM 27648 C C . SER A 1 55 ? 15.417 -7.070 -24.329 1.00 0.00 55 SER A C 17
ATOM 27649 O O . SER A 1 55 ? 15.638 -8.260 -24.556 1.00 0.00 55 SER A O 17
ATOM 27657 N N . ASP A 1 56 ? 15.903 -6.434 -23.269 1.00 0.00 56 ASP A N 17
ATOM 27658 C CA . ASP A 1 56 ? 16.742 -7.112 -22.288 1.00 0.00 56 ASP A CA 17
ATOM 27659 C C . ASP A 1 56 ? 15.964 -8.216 -21.579 1.00 0.00 56 ASP A C 17
ATOM 27660 O O . ASP A 1 56 ? 16.505 -9.284 -21.291 1.00 0.00 56 ASP A O 17
ATOM 27669 N N . VAL A 1 57 ? 14.692 -7.951 -21.299 1.00 0.00 57 VAL A N 17
ATOM 27670 C CA . VAL A 1 57 ? 13.839 -8.922 -20.623 1.00 0.00 57 VAL A CA 17
ATOM 27671 C C . VAL A 1 57 ? 13.504 -10.091 -21.542 1.00 0.00 57 VAL A C 17
ATOM 27672 O O . VAL A 1 57 ? 13.259 -11.205 -21.079 1.00 0.00 57 VAL A O 17
ATOM 27685 N N . GLU A 1 58 ? 13.495 -9.830 -22.845 1.00 0.00 58 GLU A N 17
ATOM 27686 C CA . GLU A 1 58 ? 13.189 -10.862 -23.829 1.00 0.00 58 GLU A CA 17
ATOM 27687 C C . GLU A 1 58 ? 14.261 -11.949 -23.828 1.00 0.00 58 GLU A C 17
ATOM 27688 O O . GLU A 1 58 ? 13.961 -13.130 -23.659 1.00 0.00 58 GLU A O 17
ATOM 27700 N N . ALA A 1 59 ? 15.511 -11.539 -24.019 1.00 0.00 59 ALA A N 17
ATOM 27701 C CA . ALA A 1 59 ? 16.627 -12.476 -24.040 1.00 0.00 59 ALA A CA 17
ATOM 27702 C C . ALA A 1 59 ? 16.690 -13.283 -22.747 1.00 0.00 59 ALA A C 17
ATOM 27703 O O . ALA A 1 59 ? 16.972 -14.482 -22.764 1.00 0.00 59 ALA A O 17
ATOM 27710 N N . LYS A 1 60 ? 16.427 -12.619 -21.627 1.00 0.00 60 LYS A N 17
ATOM 27711 C CA . LYS A 1 60 ? 16.453 -13.274 -20.325 1.00 0.00 60 LYS A CA 17
ATOM 27712 C C . LYS A 1 60 ? 15.525 -14.485 -20.306 1.00 0.00 60 LYS A C 17
ATOM 27713 O O . LYS A 1 60 ? 15.748 -15.437 -19.558 1.00 0.00 60 LYS A O 17
ATOM 27732 N N . SER A 1 61 ? 14.486 -14.441 -21.134 1.00 0.00 61 SER A N 17
ATOM 27733 C CA . SER A 1 61 ? 13.524 -15.534 -21.210 1.00 0.00 61 SER A CA 17
ATOM 27734 C C . SER A 1 61 ? 14.037 -16.647 -22.120 1.00 0.00 61 SER A C 17
ATOM 27735 O O . SER A 1 61 ? 13.665 -17.811 -21.966 1.00 0.00 61 SER A O 17
ATOM 27743 N N . LEU A 1 62 ? 14.892 -16.280 -23.067 1.00 0.00 62 LEU A N 17
ATOM 27744 C CA . LEU A 1 62 ? 15.457 -17.246 -24.003 1.00 0.00 62 LEU A CA 17
ATOM 27745 C C . LEU A 1 62 ? 16.662 -17.955 -23.393 1.00 0.00 62 LEU A C 17
ATOM 27746 O O . LEU A 1 62 ? 16.909 -19.128 -23.669 1.00 0.00 62 LEU A O 17
ATOM 27762 N N . GLU A 1 63 ? 17.408 -17.234 -22.562 1.00 0.00 63 GLU A N 17
ATOM 27763 C CA . GLU A 1 63 ? 18.586 -17.795 -21.912 1.00 0.00 63 GLU A CA 17
ATOM 27764 C C . GLU A 1 63 ? 18.186 -18.758 -20.798 1.00 0.00 63 GLU A C 17
ATOM 27765 O O . GLU A 1 63 ? 18.944 -19.661 -20.441 1.00 0.00 63 GLU A O 17
ATOM 27777 N N . VAL A 1 64 ? 16.991 -18.559 -20.253 1.00 0.00 64 VAL A N 17
ATOM 27778 C CA . VAL A 1 64 ? 16.489 -19.409 -19.180 1.00 0.00 64 VAL A CA 17
ATOM 27779 C C . VAL A 1 64 ? 15.690 -20.583 -19.736 1.00 0.00 64 VAL A C 17
ATOM 27780 O O . VAL A 1 64 ? 16.154 -21.723 -19.725 1.00 0.00 64 VAL A O 17
ATOM 27793 N N . TRP A 1 65 ? 14.489 -20.295 -20.223 1.00 0.00 65 TRP A N 17
ATOM 27794 C CA . TRP A 1 65 ? 13.625 -21.328 -20.785 1.00 0.00 65 TRP A CA 17
ATOM 27795 C C . TRP A 1 65 ? 14.294 -22.009 -21.974 1.00 0.00 65 TRP A C 17
ATOM 27796 O O . TRP A 1 65 ? 13.996 -23.160 -22.290 1.00 0.00 65 TRP A O 17
ATOM 27817 N N . GLY A 1 66 ? 15.199 -21.290 -22.630 1.00 0.00 66 GLY A N 17
ATOM 27818 C CA . GLY A 1 66 ? 15.896 -21.842 -23.777 1.00 0.00 66 GLY A CA 17
ATOM 27819 C C . GLY A 1 66 ? 15.441 -21.225 -25.085 1.00 0.00 66 GLY A C 17
ATOM 27820 O O . GLY A 1 66 ? 16.260 -20.899 -25.944 1.00 0.00 66 GLY A O 17
ATOM 27824 N N . SER A 1 67 ? 14.130 -21.064 -25.237 1.00 0.00 67 SER A N 17
ATOM 27825 C CA . SER A 1 67 ? 13.567 -20.487 -26.452 1.00 0.00 67 SER A CA 17
ATOM 27826 C C . SER A 1 67 ? 12.238 -19.796 -26.159 1.00 0.00 67 SER A C 17
ATOM 27827 O O . SER A 1 67 ? 11.587 -20.051 -25.146 1.00 0.00 67 SER A O 17
ATOM 27835 N N . PRO A 1 68 ? 11.825 -18.901 -27.068 1.00 0.00 68 PRO A N 17
ATOM 27836 C CA . PRO A 1 68 ? 10.570 -18.155 -26.931 1.00 0.00 68 PRO A CA 17
ATOM 27837 C C . PRO A 1 68 ? 9.345 -19.045 -27.107 1.00 0.00 68 PRO A C 17
ATOM 27838 O O . PRO A 1 68 ? 8.239 -18.677 -26.713 1.00 0.00 68 PRO A O 17
ATOM 27849 N N . GLU A 1 69 ? 9.550 -20.216 -27.701 1.00 0.00 69 GLU A N 17
ATOM 27850 C CA . GLU A 1 69 ? 8.460 -21.157 -27.929 1.00 0.00 69 GLU A CA 17
ATOM 27851 C C . GLU A 1 69 ? 8.056 -21.847 -26.629 1.00 0.00 69 GLU A C 17
ATOM 27852 O O . GLU A 1 69 ? 6.902 -22.237 -26.453 1.00 0.00 69 GLU A O 17
ATOM 27864 N N . ALA A 1 70 ? 9.016 -21.995 -25.721 1.00 0.00 70 ALA A N 17
ATOM 27865 C CA . ALA A 1 70 ? 8.761 -22.636 -24.437 1.00 0.00 70 ALA A CA 17
ATOM 27866 C C . ALA A 1 70 ? 7.846 -21.779 -23.568 1.00 0.00 70 ALA A C 17
ATOM 27867 O O . ALA A 1 70 ? 7.023 -22.300 -22.814 1.00 0.00 70 ALA A O 17
ATOM 27874 N N . LEU A 1 71 ? 7.995 -20.464 -23.678 1.00 0.00 71 LEU A N 17
ATOM 27875 C CA . LEU A 1 71 ? 7.182 -19.534 -22.901 1.00 0.00 71 LEU A CA 17
ATOM 27876 C C . LEU A 1 71 ? 5.820 -19.325 -23.554 1.00 0.00 71 LEU A C 17
ATOM 27877 O O . LEU A 1 71 ? 4.801 -19.229 -22.871 1.00 0.00 71 LEU A O 17
ATOM 27893 N N . ALA A 1 72 ? 5.811 -19.257 -24.882 1.00 0.00 72 ALA A N 17
ATOM 27894 C CA . ALA A 1 72 ? 4.574 -19.063 -25.628 1.00 0.00 72 ALA A CA 17
ATOM 27895 C C . ALA A 1 72 ? 3.556 -20.149 -25.295 1.00 0.00 72 ALA A C 17
ATOM 27896 O O . ALA A 1 72 ? 2.348 -19.920 -25.355 1.00 0.00 72 ALA A O 17
ATOM 27903 N N . ARG A 1 73 ? 4.053 -21.332 -24.947 1.00 0.00 73 ARG A N 17
ATOM 27904 C CA . ARG A 1 73 ? 3.186 -22.454 -24.607 1.00 0.00 73 ARG A CA 17
ATOM 27905 C C . ARG A 1 73 ? 2.242 -22.086 -23.467 1.00 0.00 73 ARG A C 17
ATOM 27906 O O . ARG A 1 73 ? 1.083 -22.499 -23.450 1.00 0.00 73 ARG A O 17
ATOM 27927 N N . GLU A 1 74 ? 2.746 -21.306 -22.515 1.00 0.00 74 GLU A N 17
ATOM 27928 C CA . GLU A 1 74 ? 1.947 -20.884 -21.371 1.00 0.00 74 GLU A CA 17
ATOM 27929 C C . GLU A 1 74 ? 1.202 -19.588 -21.676 1.00 0.00 74 GLU A C 17
ATOM 27930 O O . GLU A 1 74 ? 0.063 -19.397 -21.248 1.00 0.00 74 GLU A O 17
ATOM 27942 N N . LYS A 1 75 ? 1.852 -18.699 -22.419 1.00 0.00 75 LYS A N 17
ATOM 27943 C CA . LYS A 1 75 ? 1.253 -17.421 -22.784 1.00 0.00 75 LYS A CA 17
ATOM 27944 C C . LYS A 1 75 ? -0.110 -17.626 -23.438 1.00 0.00 75 LYS A C 17
ATOM 27945 O O . LYS A 1 75 ? -1.025 -16.823 -23.255 1.00 0.00 75 LYS A O 17
ATOM 27964 N N . LYS A 1 76 ? -0.239 -18.707 -24.200 1.00 0.00 76 LYS A N 17
ATOM 27965 C CA . LYS A 1 76 ? -1.490 -19.020 -24.879 1.00 0.00 76 LYS A CA 17
ATOM 27966 C C . LYS A 1 76 ? -2.587 -19.355 -23.873 1.00 0.00 76 LYS A C 17
ATOM 27967 O O . LYS A 1 76 ? -3.711 -18.864 -23.978 1.00 0.00 76 LYS A O 17
ATOM 27986 N N . LEU A 1 77 ? -2.252 -20.192 -22.898 1.00 0.00 77 LEU A N 17
ATOM 27987 C CA . LEU A 1 77 ? -3.208 -20.592 -21.871 1.00 0.00 77 LEU A CA 17
ATOM 27988 C C . LEU A 1 77 ? -3.718 -19.378 -21.100 1.00 0.00 77 LEU A C 17
ATOM 27989 O O . LEU A 1 77 ? -4.925 -19.172 -20.975 1.00 0.00 77 LEU A O 17
ATOM 28005 N N . ARG A 1 78 ? -2.790 -18.578 -20.585 1.00 0.00 78 ARG A N 17
ATOM 28006 C CA . ARG A 1 78 ? -3.145 -17.384 -19.828 1.00 0.00 78 ARG A CA 17
ATOM 28007 C C . ARG A 1 78 ? -3.982 -16.431 -20.676 1.00 0.00 78 ARG A C 17
ATOM 28008 O O . ARG A 1 78 ? -4.880 -15.757 -20.169 1.00 0.00 78 ARG A O 17
ATOM 28029 N N . LYS A 1 79 ? -3.682 -16.379 -21.969 1.00 0.00 79 LYS A N 17
ATOM 28030 C CA . LYS A 1 79 ? -4.406 -15.510 -22.888 1.00 0.00 79 LYS A CA 17
ATOM 28031 C C . LYS A 1 79 ? -5.846 -15.981 -23.063 1.00 0.00 79 LYS A C 17
ATOM 28032 O O . LYS A 1 79 ? -6.789 -15.235 -22.801 1.00 0.00 79 LYS A O 17
ATOM 28051 N N . GLU A 1 80 ? -6.007 -17.224 -23.507 1.00 0.00 80 GLU A N 17
ATOM 28052 C CA . GLU A 1 80 ? -7.333 -17.794 -23.715 1.00 0.00 80 GLU A CA 17
ATOM 28053 C C . GLU A 1 80 ? -8.159 -17.735 -22.433 1.00 0.00 80 GLU A C 17
ATOM 28054 O O . GLU A 1 80 ? -9.386 -17.652 -22.475 1.00 0.00 80 GLU A O 17
ATOM 28066 N N . ALA A 1 81 ? -7.476 -17.780 -21.294 1.00 0.00 81 ALA A N 17
ATOM 28067 C CA . ALA A 1 81 ? -8.144 -17.730 -20.000 1.00 0.00 81 ALA A CA 17
ATOM 28068 C C . ALA A 1 81 ? -8.932 -16.434 -19.838 1.00 0.00 81 ALA A C 17
ATOM 28069 O O . ALA A 1 81 ? -10.136 -16.458 -19.585 1.00 0.00 81 ALA A O 17
ATOM 28076 N N . GLU A 1 82 ? -8.245 -15.306 -19.986 1.00 0.00 82 GLU A N 17
ATOM 28077 C CA . GLU A 1 82 ? -8.882 -14.001 -19.855 1.00 0.00 82 GLU A CA 17
ATOM 28078 C C . GLU A 1 82 ? -10.071 -13.879 -20.804 1.00 0.00 82 GLU A C 17
ATOM 28079 O O . GLU A 1 82 ? -11.147 -13.426 -20.411 1.00 0.00 82 GLU A O 17
ATOM 28091 N N . ILE A 1 83 ? -9.868 -14.284 -22.053 1.00 0.00 83 ILE A N 17
ATOM 28092 C CA . ILE A 1 83 ? -10.923 -14.220 -23.057 1.00 0.00 83 ILE A CA 17
ATOM 28093 C C . ILE A 1 83 ? -12.150 -15.010 -22.616 1.00 0.00 83 ILE A C 17
ATOM 28094 O O . ILE A 1 83 ? -13.280 -14.539 -22.740 1.00 0.00 83 ILE A O 17
ATOM 28110 N N . GLU A 1 84 ? -11.919 -16.213 -22.099 1.00 0.00 84 GLU A N 17
ATOM 28111 C CA . GLU A 1 84 ? -13.007 -17.068 -21.638 1.00 0.00 84 GLU A CA 17
ATOM 28112 C C . GLU A 1 84 ? -13.759 -16.415 -20.481 1.00 0.00 84 GLU A C 17
ATOM 28113 O O . GLU A 1 84 ? -14.941 -16.682 -20.266 1.00 0.00 84 GLU A O 17
ATOM 28125 N N . TYR A 1 85 ? -13.064 -15.559 -19.740 1.00 0.00 85 TYR A N 17
ATOM 28126 C CA . TYR A 1 85 ? -13.664 -14.871 -18.603 1.00 0.00 85 TYR A CA 17
ATOM 28127 C C . TYR A 1 85 ? -14.532 -13.706 -19.069 1.00 0.00 85 TYR A C 17
ATOM 28128 O O . TYR A 1 85 ? -15.732 -13.662 -18.794 1.00 0.00 85 TYR A O 17
ATOM 28146 N N . ARG A 1 86 ? -13.917 -12.763 -19.775 1.00 0.00 86 ARG A N 17
ATOM 28147 C CA . ARG A 1 86 ? -14.632 -11.597 -20.279 1.00 0.00 86 ARG A CA 17
ATOM 28148 C C . ARG A 1 86 ? -15.736 -12.012 -21.247 1.00 0.00 86 ARG A C 17
ATOM 28149 O O . ARG A 1 86 ? -16.744 -11.321 -21.387 1.00 0.00 86 ARG A O 17
ATOM 28170 N N . GLU A 1 87 ? -15.537 -13.145 -21.913 1.00 0.00 87 GLU A N 17
ATOM 28171 C CA . GLU A 1 87 ? -16.515 -13.651 -22.869 1.00 0.00 87 GLU A CA 17
ATOM 28172 C C . GLU A 1 87 ? -17.897 -13.752 -22.231 1.00 0.00 87 GLU A C 17
ATOM 28173 O O . GLU A 1 87 ? -18.842 -13.091 -22.663 1.00 0.00 87 GLU A O 17
ATOM 28185 N N . ARG A 1 88 ? -18.008 -14.584 -21.201 1.00 0.00 88 ARG A N 17
ATOM 28186 C CA . ARG A 1 88 ? -19.274 -14.773 -20.503 1.00 0.00 88 ARG A CA 17
ATOM 28187 C C . ARG A 1 88 ? -19.784 -13.453 -19.934 1.00 0.00 88 ARG A C 17
ATOM 28188 O O . ARG A 1 88 ? -20.988 -13.268 -19.748 1.00 0.00 88 ARG A O 17
ATOM 28209 N N . LEU A 1 89 ? -18.861 -12.538 -19.659 1.00 0.00 89 LEU A N 17
ATOM 28210 C CA . LEU A 1 89 ? -19.217 -11.234 -19.110 1.00 0.00 89 LEU A CA 17
ATOM 28211 C C . LEU A 1 89 ? -19.823 -10.338 -20.184 1.00 0.00 89 LEU A C 17
ATOM 28212 O O . LEU A 1 89 ? -20.678 -9.499 -19.898 1.00 0.00 89 LEU A O 17
ATOM 28228 N N . PHE A 1 90 ? -19.378 -10.522 -21.423 1.00 0.00 90 PHE A N 17
ATOM 28229 C CA . PHE A 1 90 ? -19.878 -9.732 -22.541 1.00 0.00 90 PHE A CA 17
ATOM 28230 C C . PHE A 1 90 ? -21.344 -10.049 -22.819 1.00 0.00 90 PHE A C 17
ATOM 28231 O O . PHE A 1 90 ? -22.167 -9.147 -22.972 1.00 0.00 90 PHE A O 17
ATOM 28248 N N . ARG A 1 91 ? -21.662 -11.338 -22.884 1.00 0.00 91 ARG A N 17
ATOM 28249 C CA . ARG A 1 91 ? -23.028 -11.775 -23.146 1.00 0.00 91 ARG A CA 17
ATOM 28250 C C . ARG A 1 91 ? -23.970 -11.306 -22.041 1.00 0.00 91 ARG A C 17
ATOM 28251 O O . ARG A 1 91 ? -25.103 -10.906 -22.307 1.00 0.00 91 ARG A O 17
ATOM 28272 N N . ASN A 1 92 ? -23.493 -11.358 -20.802 1.00 0.00 92 ASN A N 17
ATOM 28273 C CA . ASN A 1 92 ? -24.293 -10.940 -19.657 1.00 0.00 92 ASN A CA 17
ATOM 28274 C C . ASN A 1 92 ? -24.843 -9.531 -19.862 1.00 0.00 92 ASN A C 17
ATOM 28275 O O . ASN A 1 92 ? -26.020 -9.272 -19.616 1.00 0.00 92 ASN A O 17
ATOM 28286 N N . GLN A 1 93 ? -23.981 -8.627 -20.317 1.00 0.00 93 GLN A N 17
ATOM 28287 C CA . GLN A 1 93 ? -24.381 -7.245 -20.556 1.00 0.00 93 GLN A CA 17
ATOM 28288 C C . GLN A 1 93 ? -25.011 -7.091 -21.936 1.00 0.00 93 GLN A C 17
ATOM 28289 O O . GLN A 1 93 ? -24.318 -6.845 -22.923 1.00 0.00 93 GLN A O 17
ATOM 28303 N N . LYS A 1 94 ? -26.330 -7.238 -21.998 1.00 0.00 94 LYS A N 17
ATOM 28304 C CA . LYS A 1 94 ? -27.056 -7.115 -23.256 1.00 0.00 94 LYS A CA 17
ATOM 28305 C C . LYS A 1 94 ? -26.620 -8.193 -24.243 1.00 0.00 94 LYS A C 17
ATOM 28306 O O . LYS A 1 94 ? -25.649 -8.912 -24.003 1.00 0.00 94 LYS A O 17
ATOM 28325 N N . ILE A 1 95 ? -27.342 -8.300 -25.353 1.00 0.00 95 ILE A N 17
ATOM 28326 C CA . ILE A 1 95 ? -27.028 -9.289 -26.377 1.00 0.00 95 ILE A CA 17
ATOM 28327 C C . ILE A 1 95 ? -26.568 -8.618 -27.667 1.00 0.00 95 ILE A C 17
ATOM 28328 O O . ILE A 1 95 ? -25.803 -9.194 -28.441 1.00 0.00 95 ILE A O 17
ATOM 28344 N N . LEU A 1 96 ? -27.039 -7.396 -27.891 1.00 0.00 96 LEU A N 17
ATOM 28345 C CA . LEU A 1 96 ? -26.675 -6.643 -29.087 1.00 0.00 96 LEU A CA 17
ATOM 28346 C C . LEU A 1 96 ? -27.118 -7.378 -30.348 1.00 0.00 96 LEU A C 17
ATOM 28347 O O . LEU A 1 96 ? -27.693 -8.464 -30.276 1.00 0.00 96 LEU A O 17
ATOM 28363 N N . ARG A 1 97 ? -26.844 -6.779 -31.503 1.00 0.00 97 ARG A N 17
ATOM 28364 C CA . ARG A 1 97 ? -27.214 -7.377 -32.780 1.00 0.00 97 ARG A CA 17
ATOM 28365 C C . ARG A 1 97 ? -28.725 -7.558 -32.878 1.00 0.00 97 ARG A C 17
ATOM 28366 O O . ARG A 1 97 ? -29.452 -7.321 -31.914 1.00 0.00 97 ARG A O 17
ATOM 28387 N N . GLU A 1 98 ? -29.191 -7.978 -34.051 1.00 0.00 98 GLU A N 17
ATOM 28388 C CA . GLU A 1 98 ? -30.616 -8.189 -34.274 1.00 0.00 98 GLU A CA 17
ATOM 28389 C C . GLU A 1 98 ? -30.882 -9.594 -34.807 1.00 0.00 98 GLU A C 17
ATOM 28390 O O . GLU A 1 98 ? -31.794 -9.805 -35.607 1.00 0.00 98 GLU A O 17
ATOM 28402 N N . TYR A 1 99 ? -30.078 -10.552 -34.358 1.00 0.00 99 TYR A N 17
ATOM 28403 C CA . TYR A 1 99 ? -30.223 -11.937 -34.790 1.00 0.00 99 TYR A CA 17
ATOM 28404 C C . TYR A 1 99 ? -29.910 -12.899 -33.649 1.00 0.00 99 TYR A C 17
ATOM 28405 O O . TYR A 1 99 ? -29.571 -12.479 -32.543 1.00 0.00 99 TYR A O 17
ATOM 28423 N N . ARG A 1 100 ? -30.026 -14.194 -33.927 1.00 0.00 100 ARG A N 17
ATOM 28424 C CA . ARG A 1 100 ? -29.757 -15.218 -32.925 1.00 0.00 100 ARG A CA 17
ATOM 28425 C C . ARG A 1 100 ? -29.265 -16.505 -33.581 1.00 0.00 100 ARG A C 17
ATOM 28426 O O . ARG A 1 100 ? -29.448 -16.711 -34.781 1.00 0.00 100 ARG A O 17
ATOM 28447 N N . ASP A 1 101 ? -28.640 -17.366 -32.786 1.00 0.00 101 ASP A N 17
ATOM 28448 C CA . ASP A 1 101 ? -28.122 -18.633 -33.289 1.00 0.00 101 ASP A CA 17
ATOM 28449 C C . ASP A 1 101 ? -28.660 -19.803 -32.471 1.00 0.00 101 ASP A C 17
ATOM 28450 O O . ASP A 1 101 ? -28.865 -20.898 -32.997 1.00 0.00 101 ASP A O 17
ATOM 28459 N N . GLY A 1 1 ? 1.860 -5.444 -7.310 1.00 0.00 1 GLY A N 18
ATOM 28460 C CA . GLY A 1 1 ? 2.028 -4.978 -5.946 1.00 0.00 1 GLY A CA 18
ATOM 28461 C C . GLY A 1 1 ? 1.217 -3.731 -5.655 1.00 0.00 1 GLY A C 18
ATOM 28462 O O . GLY A 1 1 ? 0.615 -3.608 -4.588 1.00 0.00 1 GLY A O 18
ATOM 28466 N N . SER A 1 2 ? 1.201 -2.802 -6.606 1.00 0.00 2 SER A N 18
ATOM 28467 C CA . SER A 1 2 ? 0.463 -1.555 -6.444 1.00 0.00 2 SER A CA 18
ATOM 28468 C C . SER A 1 2 ? 0.080 -0.971 -7.800 1.00 0.00 2 SER A C 18
ATOM 28469 O O . SER A 1 2 ? 0.907 -0.368 -8.485 1.00 0.00 2 SER A O 18
ATOM 28477 N N . SER A 1 3 ? -1.180 -1.154 -8.182 1.00 0.00 3 SER A N 18
ATOM 28478 C CA . SER A 1 3 ? -1.673 -0.648 -9.458 1.00 0.00 3 SER A CA 18
ATOM 28479 C C . SER A 1 3 ? -3.182 -0.842 -9.572 1.00 0.00 3 SER A C 18
ATOM 28480 O O . SER A 1 3 ? -3.694 -1.945 -9.387 1.00 0.00 3 SER A O 18
ATOM 28488 N N . GLY A 1 4 ? -3.890 0.242 -9.878 1.00 0.00 4 GLY A N 18
ATOM 28489 C CA . GLY A 1 4 ? -5.333 0.172 -10.011 1.00 0.00 4 GLY A CA 18
ATOM 28490 C C . GLY A 1 4 ? -5.772 -0.079 -11.441 1.00 0.00 4 GLY A C 18
ATOM 28491 O O . GLY A 1 4 ? -5.576 -1.170 -11.975 1.00 0.00 4 GLY A O 18
ATOM 28495 N N . SER A 1 5 ? -6.369 0.934 -12.061 1.00 0.00 5 SER A N 18
ATOM 28496 C CA . SER A 1 5 ? -6.842 0.816 -13.435 1.00 0.00 5 SER A CA 18
ATOM 28497 C C . SER A 1 5 ? -6.537 2.086 -14.225 1.00 0.00 5 SER A C 18
ATOM 28498 O O . SER A 1 5 ? -7.424 2.673 -14.845 1.00 0.00 5 SER A O 18
ATOM 28506 N N . SER A 1 6 ? -5.275 2.503 -14.197 1.00 0.00 6 SER A N 18
ATOM 28507 C CA . SER A 1 6 ? -4.852 3.705 -14.907 1.00 0.00 6 SER A CA 18
ATOM 28508 C C . SER A 1 6 ? -3.556 3.455 -15.673 1.00 0.00 6 SER A C 18
ATOM 28509 O O . SER A 1 6 ? -2.476 3.398 -15.087 1.00 0.00 6 SER A O 18
ATOM 28517 N N . GLY A 1 7 ? -3.673 3.308 -16.989 1.00 0.00 7 GLY A N 18
ATOM 28518 C CA . GLY A 1 7 ? -2.505 3.066 -17.816 1.00 0.00 7 GLY A CA 18
ATOM 28519 C C . GLY A 1 7 ? -2.813 3.162 -19.297 1.00 0.00 7 GLY A C 18
ATOM 28520 O O . GLY A 1 7 ? -3.800 3.779 -19.695 1.00 0.00 7 GLY A O 18
ATOM 28524 N N . LYS A 1 8 ? -1.964 2.550 -20.116 1.00 0.00 8 LYS A N 18
ATOM 28525 C CA . LYS A 1 8 ? -2.149 2.568 -21.562 1.00 0.00 8 LYS A CA 18
ATOM 28526 C C . LYS A 1 8 ? -2.216 3.999 -22.085 1.00 0.00 8 LYS A C 18
ATOM 28527 O O . LYS A 1 8 ? -3.300 4.547 -22.286 1.00 0.00 8 LYS A O 18
ATOM 28546 N N . TYR A 1 9 ? -1.051 4.599 -22.302 1.00 0.00 9 TYR A N 18
ATOM 28547 C CA . TYR A 1 9 ? -0.977 5.968 -22.800 1.00 0.00 9 TYR A CA 18
ATOM 28548 C C . TYR A 1 9 ? -0.614 5.990 -24.282 1.00 0.00 9 TYR A C 18
ATOM 28549 O O . TYR A 1 9 ? -1.458 6.263 -25.137 1.00 0.00 9 TYR A O 18
ATOM 28567 N N . THR A 1 10 ? 0.648 5.699 -24.580 1.00 0.00 10 THR A N 18
ATOM 28568 C CA . THR A 1 10 ? 1.126 5.685 -25.957 1.00 0.00 10 THR A CA 18
ATOM 28569 C C . THR A 1 10 ? 2.125 4.556 -26.181 1.00 0.00 10 THR A C 18
ATOM 28570 O O . THR A 1 10 ? 3.107 4.720 -26.904 1.00 0.00 10 THR A O 18
ATOM 28581 N N . GLN A 1 11 ? 1.867 3.411 -25.557 1.00 0.00 11 GLN A N 18
ATOM 28582 C CA . GLN A 1 11 ? 2.745 2.255 -25.690 1.00 0.00 11 GLN A CA 18
ATOM 28583 C C . GLN A 1 11 ? 4.159 2.589 -25.226 1.00 0.00 11 GLN A C 18
ATOM 28584 O O . GLN A 1 11 ? 5.047 2.837 -26.040 1.00 0.00 11 GLN A O 18
ATOM 28598 N N . ASN A 1 12 ? 4.360 2.594 -23.912 1.00 0.00 12 ASN A N 18
ATOM 28599 C CA . ASN A 1 12 ? 5.666 2.898 -23.339 1.00 0.00 12 ASN A CA 18
ATOM 28600 C C . ASN A 1 12 ? 6.749 2.019 -23.957 1.00 0.00 12 ASN A C 18
ATOM 28601 O O . ASN A 1 12 ? 6.453 1.045 -24.647 1.00 0.00 12 ASN A O 18
ATOM 28612 N N . ASN A 1 13 ? 8.005 2.371 -23.702 1.00 0.00 13 ASN A N 18
ATOM 28613 C CA . ASN A 1 13 ? 9.133 1.615 -24.233 1.00 0.00 13 ASN A CA 18
ATOM 28614 C C . ASN A 1 13 ? 9.763 0.744 -23.150 1.00 0.00 13 ASN A C 18
ATOM 28615 O O . ASN A 1 13 ? 10.357 -0.294 -23.440 1.00 0.00 13 ASN A O 18
ATOM 28626 N N . PHE A 1 14 ? 9.627 1.175 -21.900 1.00 0.00 14 PHE A N 18
ATOM 28627 C CA . PHE A 1 14 ? 10.182 0.436 -20.772 1.00 0.00 14 PHE A CA 18
ATOM 28628 C C . PHE A 1 14 ? 9.103 -0.391 -20.079 1.00 0.00 14 PHE A C 18
ATOM 28629 O O . PHE A 1 14 ? 7.937 0.002 -20.037 1.00 0.00 14 PHE A O 18
ATOM 28646 N N . ILE A 1 15 ? 9.501 -1.538 -19.539 1.00 0.00 15 ILE A N 18
ATOM 28647 C CA . ILE A 1 15 ? 8.569 -2.421 -18.848 1.00 0.00 15 ILE A CA 18
ATOM 28648 C C . ILE A 1 15 ? 8.925 -2.549 -17.371 1.00 0.00 15 ILE A C 18
ATOM 28649 O O . ILE A 1 15 ? 10.100 -2.557 -17.002 1.00 0.00 15 ILE A O 18
ATOM 28665 N N . THR A 1 16 ? 7.902 -2.650 -16.528 1.00 0.00 16 THR A N 18
ATOM 28666 C CA . THR A 1 16 ? 8.107 -2.779 -15.090 1.00 0.00 16 THR A CA 18
ATOM 28667 C C . THR A 1 16 ? 8.741 -4.121 -14.743 1.00 0.00 16 THR A C 18
ATOM 28668 O O . THR A 1 16 ? 8.752 -5.043 -15.558 1.00 0.00 16 THR A O 18
ATOM 28679 N N . GLY A 1 17 ? 9.268 -4.224 -13.527 1.00 0.00 17 GLY A N 18
ATOM 28680 C CA . GLY A 1 17 ? 9.896 -5.458 -13.093 1.00 0.00 17 GLY A CA 18
ATOM 28681 C C . GLY A 1 17 ? 8.894 -6.575 -12.878 1.00 0.00 17 GLY A C 18
ATOM 28682 O O . GLY A 1 17 ? 8.876 -7.555 -13.622 1.00 0.00 17 GLY A O 18
ATOM 28686 N N . VAL A 1 18 ? 8.057 -6.427 -11.855 1.00 0.00 18 VAL A N 18
ATOM 28687 C CA . VAL A 1 18 ? 7.047 -7.432 -11.543 1.00 0.00 18 VAL A CA 18
ATOM 28688 C C . VAL A 1 18 ? 6.210 -7.770 -12.772 1.00 0.00 18 VAL A C 18
ATOM 28689 O O . VAL A 1 18 ? 5.723 -8.892 -12.914 1.00 0.00 18 VAL A O 18
ATOM 28702 N N . ARG A 1 19 ? 6.048 -6.793 -13.658 1.00 0.00 19 ARG A N 18
ATOM 28703 C CA . ARG A 1 19 ? 5.270 -6.987 -14.875 1.00 0.00 19 ARG A CA 18
ATOM 28704 C C . ARG A 1 19 ? 5.934 -8.014 -15.788 1.00 0.00 19 ARG A C 18
ATOM 28705 O O . ARG A 1 19 ? 5.257 -8.805 -16.444 1.00 0.00 19 ARG A O 18
ATOM 28726 N N . ALA A 1 20 ? 7.262 -7.995 -15.823 1.00 0.00 20 ALA A N 18
ATOM 28727 C CA . ALA A 1 20 ? 8.017 -8.925 -16.653 1.00 0.00 20 ALA A CA 18
ATOM 28728 C C . ALA A 1 20 ? 8.134 -10.290 -15.982 1.00 0.00 20 ALA A C 18
ATOM 28729 O O . ALA A 1 20 ? 8.234 -11.316 -16.655 1.00 0.00 20 ALA A O 18
ATOM 28736 N N . ILE A 1 21 ? 8.120 -10.293 -14.654 1.00 0.00 21 ILE A N 18
ATOM 28737 C CA . ILE A 1 21 ? 8.224 -11.532 -13.893 1.00 0.00 21 ILE A CA 18
ATOM 28738 C C . ILE A 1 21 ? 6.930 -12.336 -13.971 1.00 0.00 21 ILE A C 18
ATOM 28739 O O . ILE A 1 21 ? 6.936 -13.557 -13.825 1.00 0.00 21 ILE A O 18
ATOM 28755 N N . ASN A 1 22 ? 5.822 -11.640 -14.206 1.00 0.00 22 ASN A N 18
ATOM 28756 C CA . ASN A 1 22 ? 4.519 -12.289 -14.305 1.00 0.00 22 ASN A CA 18
ATOM 28757 C C . ASN A 1 22 ? 4.198 -12.645 -15.754 1.00 0.00 22 ASN A C 18
ATOM 28758 O O . ASN A 1 22 ? 3.440 -13.576 -16.021 1.00 0.00 22 ASN A O 18
ATOM 28769 N N . GLU A 1 23 ? 4.782 -11.896 -16.685 1.00 0.00 23 GLU A N 18
ATOM 28770 C CA . GLU A 1 23 ? 4.557 -12.133 -18.106 1.00 0.00 23 GLU A CA 18
ATOM 28771 C C . GLU A 1 23 ? 5.546 -13.161 -18.649 1.00 0.00 23 GLU A C 18
ATOM 28772 O O . GLU A 1 23 ? 5.152 -14.217 -19.145 1.00 0.00 23 GLU A O 18
ATOM 28784 N N . PHE A 1 24 ? 6.833 -12.844 -18.552 1.00 0.00 24 PHE A N 18
ATOM 28785 C CA . PHE A 1 24 ? 7.879 -13.738 -19.035 1.00 0.00 24 PHE A CA 18
ATOM 28786 C C . PHE A 1 24 ? 8.049 -14.931 -18.099 1.00 0.00 24 PHE A C 18
ATOM 28787 O O . PHE A 1 24 ? 8.655 -15.939 -18.464 1.00 0.00 24 PHE A O 18
ATOM 28804 N N . CYS A 1 25 ? 7.511 -14.809 -16.890 1.00 0.00 25 CYS A N 18
ATOM 28805 C CA . CYS A 1 25 ? 7.604 -15.876 -15.900 1.00 0.00 25 CYS A CA 18
ATOM 28806 C C . CYS A 1 25 ? 9.061 -16.207 -15.593 1.00 0.00 25 CYS A C 18
ATOM 28807 O O . CYS A 1 25 ? 9.521 -17.323 -15.838 1.00 0.00 25 CYS A O 18
ATOM 28815 N N . LEU A 1 26 ? 9.784 -15.230 -15.056 1.00 0.00 26 LEU A N 18
ATOM 28816 C CA . LEU A 1 26 ? 11.190 -15.416 -14.716 1.00 0.00 26 LEU A CA 18
ATOM 28817 C C . LEU A 1 26 ? 11.395 -15.380 -13.205 1.00 0.00 26 LEU A C 18
ATOM 28818 O O . LEU A 1 26 ? 10.433 -15.329 -12.438 1.00 0.00 26 LEU A O 18
ATOM 28834 N N . LYS A 1 27 ? 12.655 -15.405 -12.783 1.00 0.00 27 LYS A N 18
ATOM 28835 C CA . LYS A 1 27 ? 12.988 -15.371 -11.364 1.00 0.00 27 LYS A CA 18
ATOM 28836 C C . LYS A 1 27 ? 13.417 -13.971 -10.939 1.00 0.00 27 LYS A C 18
ATOM 28837 O O . LYS A 1 27 ? 13.980 -13.216 -11.732 1.00 0.00 27 LYS A O 18
ATOM 28856 N N . SER A 1 28 ? 13.149 -13.630 -9.682 1.00 0.00 28 SER A N 18
ATOM 28857 C CA . SER A 1 28 ? 13.506 -12.319 -9.153 1.00 0.00 28 SER A CA 18
ATOM 28858 C C . SER A 1 28 ? 15.013 -12.093 -9.234 1.00 0.00 28 SER A C 18
ATOM 28859 O O . SER A 1 28 ? 15.477 -10.956 -9.322 1.00 0.00 28 SER A O 18
ATOM 28867 N N . SER A 1 29 ? 15.771 -13.184 -9.203 1.00 0.00 29 SER A N 18
ATOM 28868 C CA . SER A 1 29 ? 17.226 -13.105 -9.268 1.00 0.00 29 SER A CA 18
ATOM 28869 C C . SER A 1 29 ? 17.691 -12.830 -10.695 1.00 0.00 29 SER A C 18
ATOM 28870 O O . SER A 1 29 ? 18.759 -12.256 -10.911 1.00 0.00 29 SER A O 18
ATOM 28878 N N . ASP A 1 30 ? 16.882 -13.243 -11.664 1.00 0.00 30 ASP A N 18
ATOM 28879 C CA . ASP A 1 30 ? 17.209 -13.041 -13.071 1.00 0.00 30 ASP A CA 18
ATOM 28880 C C . ASP A 1 30 ? 17.020 -11.580 -13.468 1.00 0.00 30 ASP A C 18
ATOM 28881 O O . ASP A 1 30 ? 17.885 -10.983 -14.111 1.00 0.00 30 ASP A O 18
ATOM 28890 N N . LEU A 1 31 ? 15.884 -11.010 -13.082 1.00 0.00 31 LEU A N 18
ATOM 28891 C CA . LEU A 1 31 ? 15.580 -9.618 -13.399 1.00 0.00 31 LEU A CA 18
ATOM 28892 C C . LEU A 1 31 ? 16.671 -8.690 -12.873 1.00 0.00 31 LEU A C 18
ATOM 28893 O O . LEU A 1 31 ? 17.221 -7.880 -13.618 1.00 0.00 31 LEU A O 18
ATOM 28909 N N . GLU A 1 32 ? 16.978 -8.815 -11.586 1.00 0.00 32 GLU A N 18
ATOM 28910 C CA . GLU A 1 32 ? 18.004 -7.988 -10.962 1.00 0.00 32 GLU A CA 18
ATOM 28911 C C . GLU A 1 32 ? 19.340 -8.141 -11.684 1.00 0.00 32 GLU A C 18
ATOM 28912 O O . GLU A 1 32 ? 20.160 -7.224 -11.693 1.00 0.00 32 GLU A O 18
ATOM 28924 N N . GLN A 1 33 ? 19.550 -9.307 -12.287 1.00 0.00 33 GLN A N 18
ATOM 28925 C CA . GLN A 1 33 ? 20.786 -9.581 -13.009 1.00 0.00 33 GLN A CA 18
ATOM 28926 C C . GLN A 1 33 ? 20.937 -8.645 -14.204 1.00 0.00 33 GLN A C 18
ATOM 28927 O O . GLN A 1 33 ? 22.051 -8.332 -14.625 1.00 0.00 33 GLN A O 18
ATOM 28941 N N . LEU A 1 34 ? 19.809 -8.202 -14.748 1.00 0.00 34 LEU A N 18
ATOM 28942 C CA . LEU A 1 34 ? 19.815 -7.302 -15.896 1.00 0.00 34 LEU A CA 18
ATOM 28943 C C . LEU A 1 34 ? 20.298 -5.912 -15.496 1.00 0.00 34 LEU A C 18
ATOM 28944 O O . LEU A 1 34 ? 20.591 -5.659 -14.327 1.00 0.00 34 LEU A O 18
ATOM 28960 N N . ARG A 1 35 ? 20.377 -5.014 -16.472 1.00 0.00 35 ARG A N 18
ATOM 28961 C CA . ARG A 1 35 ? 20.823 -3.649 -16.221 1.00 0.00 35 ARG A CA 18
ATOM 28962 C C . ARG A 1 35 ? 19.783 -2.876 -15.416 1.00 0.00 35 ARG A C 18
ATOM 28963 O O . ARG A 1 35 ? 18.752 -2.463 -15.947 1.00 0.00 35 ARG A O 18
ATOM 28984 N N . LYS A 1 36 ? 20.059 -2.685 -14.131 1.00 0.00 36 LYS A N 18
ATOM 28985 C CA . LYS A 1 36 ? 19.149 -1.962 -13.251 1.00 0.00 36 LYS A CA 18
ATOM 28986 C C . LYS A 1 36 ? 18.995 -0.512 -13.700 1.00 0.00 36 LYS A C 18
ATOM 28987 O O . LYS A 1 36 ? 19.800 0.347 -13.340 1.00 0.00 36 LYS A O 18
ATOM 29006 N N . ILE A 1 37 ? 17.957 -0.248 -14.486 1.00 0.00 37 ILE A N 18
ATOM 29007 C CA . ILE A 1 37 ? 17.698 1.098 -14.981 1.00 0.00 37 ILE A CA 18
ATOM 29008 C C . ILE A 1 37 ? 17.297 2.034 -13.846 1.00 0.00 37 ILE A C 18
ATOM 29009 O O . ILE A 1 37 ? 16.306 1.798 -13.154 1.00 0.00 37 ILE A O 18
ATOM 29025 N N . ARG A 1 38 ? 18.072 3.098 -13.661 1.00 0.00 38 ARG A N 18
ATOM 29026 C CA . ARG A 1 38 ? 17.797 4.070 -12.610 1.00 0.00 38 ARG A CA 18
ATOM 29027 C C . ARG A 1 38 ? 17.179 5.338 -13.191 1.00 0.00 38 ARG A C 18
ATOM 29028 O O . ARG A 1 38 ? 16.694 6.198 -12.455 1.00 0.00 38 ARG A O 18
ATOM 29049 N N . ARG A 1 39 ? 17.200 5.448 -14.515 1.00 0.00 39 ARG A N 18
ATOM 29050 C CA . ARG A 1 39 ? 16.644 6.612 -15.195 1.00 0.00 39 ARG A CA 18
ATOM 29051 C C . ARG A 1 39 ? 17.281 7.899 -14.679 1.00 0.00 39 ARG A C 18
ATOM 29052 O O . ARG A 1 39 ? 16.819 8.483 -13.699 1.00 0.00 39 ARG A O 18
ATOM 29073 N N . ARG A 1 40 ? 18.346 8.334 -15.345 1.00 0.00 40 ARG A N 18
ATOM 29074 C CA . ARG A 1 40 ? 19.048 9.550 -14.954 1.00 0.00 40 ARG A CA 18
ATOM 29075 C C . ARG A 1 40 ? 19.582 9.435 -13.529 1.00 0.00 40 ARG A C 18
ATOM 29076 O O . ARG A 1 40 ? 19.327 8.449 -12.838 1.00 0.00 40 ARG A O 18
ATOM 29097 N N . SER A 1 41 ? 20.326 10.448 -13.097 1.00 0.00 41 SER A N 18
ATOM 29098 C CA . SER A 1 41 ? 20.900 10.459 -11.757 1.00 0.00 41 SER A CA 18
ATOM 29099 C C . SER A 1 41 ? 20.985 11.882 -11.214 1.00 0.00 41 SER A C 18
ATOM 29100 O O . SER A 1 41 ? 22.062 12.467 -11.102 1.00 0.00 41 SER A O 18
ATOM 29108 N N . PRO A 1 42 ? 19.822 12.452 -10.866 1.00 0.00 42 PRO A N 18
ATOM 29109 C CA . PRO A 1 42 ? 19.737 13.813 -10.328 1.00 0.00 42 PRO A CA 18
ATOM 29110 C C . PRO A 1 42 ? 20.321 13.918 -8.923 1.00 0.00 42 PRO A C 18
ATOM 29111 O O . PRO A 1 42 ? 20.885 12.956 -8.401 1.00 0.00 42 PRO A O 18
ATOM 29122 N N . HIS A 1 43 ? 20.181 15.092 -8.315 1.00 0.00 43 HIS A N 18
ATOM 29123 C CA . HIS A 1 43 ? 20.693 15.322 -6.969 1.00 0.00 43 HIS A CA 18
ATOM 29124 C C . HIS A 1 43 ? 19.553 15.386 -5.957 1.00 0.00 43 HIS A C 18
ATOM 29125 O O . HIS A 1 43 ? 19.447 16.341 -5.188 1.00 0.00 43 HIS A O 18
ATOM 29139 N N . GLU A 1 44 ? 18.703 14.364 -5.965 1.00 0.00 44 GLU A N 18
ATOM 29140 C CA . GLU A 1 44 ? 17.570 14.307 -5.049 1.00 0.00 44 GLU A CA 18
ATOM 29141 C C . GLU A 1 44 ? 17.202 12.861 -4.728 1.00 0.00 44 GLU A C 18
ATOM 29142 O O . GLU A 1 44 ? 17.477 12.367 -3.635 1.00 0.00 44 GLU A O 18
ATOM 29154 N N . ASP A 1 45 ? 16.578 12.189 -5.690 1.00 0.00 45 ASP A N 18
ATOM 29155 C CA . ASP A 1 45 ? 16.172 10.800 -5.511 1.00 0.00 45 ASP A CA 18
ATOM 29156 C C . ASP A 1 45 ? 15.223 10.659 -4.325 1.00 0.00 45 ASP A C 18
ATOM 29157 O O . ASP A 1 45 ? 15.641 10.320 -3.218 1.00 0.00 45 ASP A O 18
ATOM 29166 N N . THR A 1 46 ? 13.942 10.923 -4.564 1.00 0.00 46 THR A N 18
ATOM 29167 C CA . THR A 1 46 ? 12.934 10.828 -3.516 1.00 0.00 46 THR A CA 18
ATOM 29168 C C . THR A 1 46 ? 12.104 9.558 -3.665 1.00 0.00 46 THR A C 18
ATOM 29169 O O . THR A 1 46 ? 11.630 8.996 -2.678 1.00 0.00 46 THR A O 18
ATOM 29180 N N . GLU A 1 47 ? 11.932 9.111 -4.905 1.00 0.00 47 GLU A N 18
ATOM 29181 C CA . GLU A 1 47 ? 11.158 7.907 -5.182 1.00 0.00 47 GLU A CA 18
ATOM 29182 C C . GLU A 1 47 ? 12.047 6.810 -5.760 1.00 0.00 47 GLU A C 18
ATOM 29183 O O . GLU A 1 47 ? 12.656 6.981 -6.816 1.00 0.00 47 GLU A O 18
ATOM 29195 N N . SER A 1 48 ? 12.116 5.682 -5.060 1.00 0.00 48 SER A N 18
ATOM 29196 C CA . SER A 1 48 ? 12.934 4.558 -5.500 1.00 0.00 48 SER A CA 18
ATOM 29197 C C . SER A 1 48 ? 12.252 3.803 -6.638 1.00 0.00 48 SER A C 18
ATOM 29198 O O . SER A 1 48 ? 11.240 3.133 -6.435 1.00 0.00 48 SER A O 18
ATOM 29206 N N . PHE A 1 49 ? 12.815 3.918 -7.836 1.00 0.00 49 PHE A N 18
ATOM 29207 C CA . PHE A 1 49 ? 12.263 3.248 -9.008 1.00 0.00 49 PHE A CA 18
ATOM 29208 C C . PHE A 1 49 ? 13.350 2.490 -9.764 1.00 0.00 49 PHE A C 18
ATOM 29209 O O . PHE A 1 49 ? 14.520 2.872 -9.743 1.00 0.00 49 PHE A O 18
ATOM 29226 N N . THR A 1 50 ? 12.955 1.411 -10.433 1.00 0.00 50 THR A N 18
ATOM 29227 C CA . THR A 1 50 ? 13.894 0.597 -11.195 1.00 0.00 50 THR A CA 18
ATOM 29228 C C . THR A 1 50 ? 13.170 -0.248 -12.236 1.00 0.00 50 THR A C 18
ATOM 29229 O O . THR A 1 50 ? 12.401 -1.148 -11.895 1.00 0.00 50 THR A O 18
ATOM 29240 N N . VAL A 1 51 ? 13.420 0.046 -13.508 1.00 0.00 51 VAL A N 18
ATOM 29241 C CA . VAL A 1 51 ? 12.793 -0.689 -14.600 1.00 0.00 51 VAL A CA 18
ATOM 29242 C C . VAL A 1 51 ? 13.821 -1.508 -15.373 1.00 0.00 51 VAL A C 18
ATOM 29243 O O . VAL A 1 51 ? 15.006 -1.510 -15.040 1.00 0.00 51 VAL A O 18
ATOM 29256 N N . TYR A 1 52 ? 13.359 -2.202 -16.407 1.00 0.00 52 TYR A N 18
ATOM 29257 C CA . TYR A 1 52 ? 14.238 -3.027 -17.227 1.00 0.00 52 TYR A CA 18
ATOM 29258 C C . TYR A 1 52 ? 13.966 -2.804 -18.712 1.00 0.00 52 TYR A C 18
ATOM 29259 O O . TYR A 1 52 ? 12.910 -2.298 -19.093 1.00 0.00 52 TYR A O 18
ATOM 29277 N N . LEU A 1 53 ? 14.926 -3.188 -19.546 1.00 0.00 53 LEU A N 18
ATOM 29278 C CA . LEU A 1 53 ? 14.791 -3.031 -20.991 1.00 0.00 53 LEU A CA 18
ATOM 29279 C C . LEU A 1 53 ? 13.962 -4.165 -21.586 1.00 0.00 53 LEU A C 18
ATOM 29280 O O . LEU A 1 53 ? 14.220 -5.340 -21.323 1.00 0.00 53 LEU A O 18
ATOM 29296 N N . ARG A 1 54 ? 12.968 -3.804 -22.391 1.00 0.00 54 ARG A N 18
ATOM 29297 C CA . ARG A 1 54 ? 12.102 -4.791 -23.025 1.00 0.00 54 ARG A CA 18
ATOM 29298 C C . ARG A 1 54 ? 12.924 -5.827 -23.786 1.00 0.00 54 ARG A C 18
ATOM 29299 O O . ARG A 1 54 ? 12.537 -6.991 -23.886 1.00 0.00 54 ARG A O 18
ATOM 29320 N N . SER A 1 55 ? 14.061 -5.394 -24.323 1.00 0.00 55 SER A N 18
ATOM 29321 C CA . SER A 1 55 ? 14.936 -6.283 -25.079 1.00 0.00 55 SER A CA 18
ATOM 29322 C C . SER A 1 55 ? 15.698 -7.219 -24.145 1.00 0.00 55 SER A C 18
ATOM 29323 O O . SER A 1 55 ? 15.941 -8.380 -24.476 1.00 0.00 55 SER A O 18
ATOM 29331 N N . ASP A 1 56 ? 16.072 -6.705 -22.979 1.00 0.00 56 ASP A N 18
ATOM 29332 C CA . ASP A 1 56 ? 16.805 -7.494 -21.996 1.00 0.00 56 ASP A CA 18
ATOM 29333 C C . ASP A 1 56 ? 15.953 -8.651 -21.482 1.00 0.00 56 ASP A C 18
ATOM 29334 O O . ASP A 1 56 ? 16.348 -9.814 -21.571 1.00 0.00 56 ASP A O 18
ATOM 29343 N N . VAL A 1 57 ? 14.782 -8.324 -20.944 1.00 0.00 57 VAL A N 18
ATOM 29344 C CA . VAL A 1 57 ? 13.874 -9.335 -20.417 1.00 0.00 57 VAL A CA 18
ATOM 29345 C C . VAL A 1 57 ? 13.577 -10.405 -21.460 1.00 0.00 57 VAL A C 18
ATOM 29346 O O . VAL A 1 57 ? 13.458 -11.586 -21.135 1.00 0.00 57 VAL A O 18
ATOM 29359 N N . GLU A 1 58 ? 13.460 -9.984 -22.716 1.00 0.00 58 GLU A N 18
ATOM 29360 C CA . GLU A 1 58 ? 13.177 -10.908 -23.808 1.00 0.00 58 GLU A CA 18
ATOM 29361 C C . GLU A 1 58 ? 14.206 -12.033 -23.849 1.00 0.00 58 GLU A C 18
ATOM 29362 O O . GLU A 1 58 ? 13.859 -13.210 -23.759 1.00 0.00 58 GLU A O 18
ATOM 29374 N N . ALA A 1 59 ? 15.475 -11.662 -23.987 1.00 0.00 59 ALA A N 18
ATOM 29375 C CA . ALA A 1 59 ? 16.556 -12.638 -24.039 1.00 0.00 59 ALA A CA 18
ATOM 29376 C C . ALA A 1 59 ? 16.638 -13.436 -22.742 1.00 0.00 59 ALA A C 18
ATOM 29377 O O . ALA A 1 59 ? 16.903 -14.638 -22.756 1.00 0.00 59 ALA A O 18
ATOM 29384 N N . LYS A 1 60 ? 16.411 -12.759 -21.622 1.00 0.00 60 LYS A N 18
ATOM 29385 C CA . LYS A 1 60 ? 16.458 -13.404 -20.315 1.00 0.00 60 LYS A CA 18
ATOM 29386 C C . LYS A 1 60 ? 15.504 -14.593 -20.260 1.00 0.00 60 LYS A C 18
ATOM 29387 O O . LYS A 1 60 ? 15.713 -15.533 -19.493 1.00 0.00 60 LYS A O 18
ATOM 29406 N N . SER A 1 61 ? 14.458 -14.545 -21.078 1.00 0.00 61 SER A N 18
ATOM 29407 C CA . SER A 1 61 ? 13.471 -15.617 -21.120 1.00 0.00 61 SER A CA 18
ATOM 29408 C C . SER A 1 61 ? 13.942 -16.754 -22.022 1.00 0.00 61 SER A C 18
ATOM 29409 O O . SER A 1 61 ? 13.548 -17.907 -21.844 1.00 0.00 61 SER A O 18
ATOM 29417 N N . LEU A 1 62 ? 14.787 -16.420 -22.991 1.00 0.00 62 LEU A N 18
ATOM 29418 C CA . LEU A 1 62 ? 15.314 -17.412 -23.922 1.00 0.00 62 LEU A CA 18
ATOM 29419 C C . LEU A 1 62 ? 16.473 -18.182 -23.299 1.00 0.00 62 LEU A C 18
ATOM 29420 O O . LEU A 1 62 ? 16.656 -19.370 -23.566 1.00 0.00 62 LEU A O 18
ATOM 29436 N N . GLU A 1 63 ? 17.253 -17.498 -22.467 1.00 0.00 63 GLU A N 18
ATOM 29437 C CA . GLU A 1 63 ? 18.394 -18.120 -21.806 1.00 0.00 63 GLU A CA 18
ATOM 29438 C C . GLU A 1 63 ? 17.934 -19.047 -20.684 1.00 0.00 63 GLU A C 18
ATOM 29439 O O . GLU A 1 63 ? 18.636 -19.988 -20.314 1.00 0.00 63 GLU A O 18
ATOM 29451 N N . VAL A 1 64 ? 16.749 -18.773 -20.146 1.00 0.00 64 VAL A N 18
ATOM 29452 C CA . VAL A 1 64 ? 16.194 -19.581 -19.067 1.00 0.00 64 VAL A CA 18
ATOM 29453 C C . VAL A 1 64 ? 15.357 -20.730 -19.616 1.00 0.00 64 VAL A C 18
ATOM 29454 O O . VAL A 1 64 ? 15.771 -21.889 -19.574 1.00 0.00 64 VAL A O 18
ATOM 29467 N N . TRP A 1 65 ? 14.177 -20.401 -20.131 1.00 0.00 65 TRP A N 18
ATOM 29468 C CA . TRP A 1 65 ? 13.281 -21.407 -20.689 1.00 0.00 65 TRP A CA 18
ATOM 29469 C C . TRP A 1 65 ? 13.936 -22.131 -21.859 1.00 0.00 65 TRP A C 18
ATOM 29470 O O . TRP A 1 65 ? 13.597 -23.274 -22.163 1.00 0.00 65 TRP A O 18
ATOM 29491 N N . GLY A 1 66 ? 14.879 -21.459 -22.513 1.00 0.00 66 GLY A N 18
ATOM 29492 C CA . GLY A 1 66 ? 15.567 -22.056 -23.643 1.00 0.00 66 GLY A CA 18
ATOM 29493 C C . GLY A 1 66 ? 15.168 -21.427 -24.963 1.00 0.00 66 GLY A C 18
ATOM 29494 O O . GLY A 1 66 ? 16.018 -21.147 -25.808 1.00 0.00 66 GLY A O 18
ATOM 29498 N N . SER A 1 67 ? 13.869 -21.206 -25.143 1.00 0.00 67 SER A N 18
ATOM 29499 C CA . SER A 1 67 ? 13.358 -20.612 -26.373 1.00 0.00 67 SER A CA 18
ATOM 29500 C C . SER A 1 67 ? 12.074 -19.832 -26.106 1.00 0.00 67 SER A C 18
ATOM 29501 O O . SER A 1 67 ? 11.397 -20.028 -25.096 1.00 0.00 67 SER A O 18
ATOM 29509 N N . PRO A 1 68 ? 11.730 -18.926 -27.033 1.00 0.00 68 PRO A N 18
ATOM 29510 C CA . PRO A 1 68 ? 10.526 -18.097 -26.921 1.00 0.00 68 PRO A CA 18
ATOM 29511 C C . PRO A 1 68 ? 9.247 -18.908 -27.098 1.00 0.00 68 PRO A C 18
ATOM 29512 O O . PRO A 1 68 ? 8.162 -18.460 -26.728 1.00 0.00 68 PRO A O 18
ATOM 29523 N N . GLU A 1 69 ? 9.382 -20.102 -27.666 1.00 0.00 69 GLU A N 18
ATOM 29524 C CA . GLU A 1 69 ? 8.235 -20.974 -27.891 1.00 0.00 69 GLU A CA 18
ATOM 29525 C C . GLU A 1 69 ? 7.752 -21.588 -26.580 1.00 0.00 69 GLU A C 18
ATOM 29526 O O . GLU A 1 69 ? 6.566 -21.870 -26.415 1.00 0.00 69 GLU A O 18
ATOM 29538 N N . ALA A 1 70 ? 8.680 -21.791 -25.652 1.00 0.00 70 ALA A N 18
ATOM 29539 C CA . ALA A 1 70 ? 8.350 -22.370 -24.355 1.00 0.00 70 ALA A CA 18
ATOM 29540 C C . ALA A 1 70 ? 7.437 -21.444 -23.558 1.00 0.00 70 ALA A C 18
ATOM 29541 O O . ALA A 1 70 ? 6.450 -21.887 -22.967 1.00 0.00 70 ALA A O 18
ATOM 29548 N N . LEU A 1 71 ? 7.771 -20.159 -23.544 1.00 0.00 71 LEU A N 18
ATOM 29549 C CA . LEU A 1 71 ? 6.981 -19.170 -22.819 1.00 0.00 71 LEU A CA 18
ATOM 29550 C C . LEU A 1 71 ? 5.675 -18.875 -23.549 1.00 0.00 71 LEU A C 18
ATOM 29551 O O . LEU A 1 71 ? 4.643 -18.635 -22.923 1.00 0.00 71 LEU A O 18
ATOM 29567 N N . ALA A 1 72 ? 5.727 -18.896 -24.876 1.00 0.00 72 ALA A N 18
ATOM 29568 C CA . ALA A 1 72 ? 4.547 -18.634 -25.692 1.00 0.00 72 ALA A CA 18
ATOM 29569 C C . ALA A 1 72 ? 3.411 -19.586 -25.334 1.00 0.00 72 ALA A C 18
ATOM 29570 O O . ALA A 1 72 ? 2.236 -19.247 -25.478 1.00 0.00 72 ALA A O 18
ATOM 29577 N N . ARG A 1 73 ? 3.768 -20.778 -24.867 1.00 0.00 73 ARG A N 18
ATOM 29578 C CA . ARG A 1 73 ? 2.777 -21.779 -24.490 1.00 0.00 73 ARG A CA 18
ATOM 29579 C C . ARG A 1 73 ? 1.917 -21.283 -23.331 1.00 0.00 73 ARG A C 18
ATOM 29580 O O . ARG A 1 73 ? 0.697 -21.442 -23.339 1.00 0.00 73 ARG A O 18
ATOM 29601 N N . GLU A 1 74 ? 2.563 -20.683 -22.336 1.00 0.00 74 GLU A N 18
ATOM 29602 C CA . GLU A 1 74 ? 1.857 -20.166 -21.170 1.00 0.00 74 GLU A CA 18
ATOM 29603 C C . GLU A 1 74 ? 1.181 -18.836 -21.489 1.00 0.00 74 GLU A C 18
ATOM 29604 O O . GLU A 1 74 ? 0.155 -18.491 -20.902 1.00 0.00 74 GLU A O 18
ATOM 29616 N N . LYS A 1 75 ? 1.765 -18.091 -22.422 1.00 0.00 75 LYS A N 18
ATOM 29617 C CA . LYS A 1 75 ? 1.221 -16.799 -22.821 1.00 0.00 75 LYS A CA 18
ATOM 29618 C C . LYS A 1 75 ? -0.113 -16.968 -23.540 1.00 0.00 75 LYS A C 18
ATOM 29619 O O . LYS A 1 75 ? -1.033 -16.170 -23.361 1.00 0.00 75 LYS A O 18
ATOM 29638 N N . LYS A 1 76 ? -0.213 -18.014 -24.353 1.00 0.00 76 LYS A N 18
ATOM 29639 C CA . LYS A 1 76 ? -1.436 -18.291 -25.098 1.00 0.00 76 LYS A CA 18
ATOM 29640 C C . LYS A 1 76 ? -2.489 -18.929 -24.197 1.00 0.00 76 LYS A C 18
ATOM 29641 O O . LYS A 1 76 ? -3.689 -18.730 -24.390 1.00 0.00 76 LYS A O 18
ATOM 29660 N N . LEU A 1 77 ? -2.032 -19.695 -23.213 1.00 0.00 77 LEU A N 18
ATOM 29661 C CA . LEU A 1 77 ? -2.935 -20.362 -22.281 1.00 0.00 77 LEU A CA 18
ATOM 29662 C C . LEU A 1 77 ? -3.570 -19.357 -21.325 1.00 0.00 77 LEU A C 18
ATOM 29663 O O . LEU A 1 77 ? -4.789 -19.334 -21.153 1.00 0.00 77 LEU A O 18
ATOM 29679 N N . ARG A 1 78 ? -2.737 -18.525 -20.709 1.00 0.00 78 ARG A N 18
ATOM 29680 C CA . ARG A 1 78 ? -3.217 -17.517 -19.772 1.00 0.00 78 ARG A CA 18
ATOM 29681 C C . ARG A 1 78 ? -4.095 -16.490 -20.481 1.00 0.00 78 ARG A C 18
ATOM 29682 O O . ARG A 1 78 ? -4.991 -15.900 -19.877 1.00 0.00 78 ARG A O 18
ATOM 29703 N N . LYS A 1 79 ? -3.831 -16.281 -21.766 1.00 0.00 79 LYS A N 18
ATOM 29704 C CA . LYS A 1 79 ? -4.596 -15.326 -22.559 1.00 0.00 79 LYS A CA 18
ATOM 29705 C C . LYS A 1 79 ? -5.999 -15.854 -22.842 1.00 0.00 79 LYS A C 18
ATOM 29706 O O . LYS A 1 79 ? -6.992 -15.241 -22.453 1.00 0.00 79 LYS A O 18
ATOM 29725 N N . GLU A 1 80 ? -6.071 -16.996 -23.519 1.00 0.00 80 GLU A N 18
ATOM 29726 C CA . GLU A 1 80 ? -7.353 -17.606 -23.852 1.00 0.00 80 GLU A CA 18
ATOM 29727 C C . GLU A 1 80 ? -8.190 -17.833 -22.597 1.00 0.00 80 GLU A C 18
ATOM 29728 O O . GLU A 1 80 ? -9.419 -17.863 -22.654 1.00 0.00 80 GLU A O 18
ATOM 29740 N N . ALA A 1 81 ? -7.515 -17.993 -21.464 1.00 0.00 81 ALA A N 18
ATOM 29741 C CA . ALA A 1 81 ? -8.195 -18.217 -20.194 1.00 0.00 81 ALA A CA 18
ATOM 29742 C C . ALA A 1 81 ? -9.187 -17.097 -19.898 1.00 0.00 81 ALA A C 18
ATOM 29743 O O . ALA A 1 81 ? -10.393 -17.327 -19.827 1.00 0.00 81 ALA A O 18
ATOM 29750 N N . GLU A 1 82 ? -8.669 -15.884 -19.726 1.00 0.00 82 GLU A N 18
ATOM 29751 C CA . GLU A 1 82 ? -9.511 -14.729 -19.436 1.00 0.00 82 GLU A CA 18
ATOM 29752 C C . GLU A 1 82 ? -10.623 -14.593 -20.472 1.00 0.00 82 GLU A C 18
ATOM 29753 O O . GLU A 1 82 ? -11.759 -14.256 -20.137 1.00 0.00 82 GLU A O 18
ATOM 29765 N N . ILE A 1 83 ? -10.288 -14.857 -21.730 1.00 0.00 83 ILE A N 18
ATOM 29766 C CA . ILE A 1 83 ? -11.258 -14.765 -22.814 1.00 0.00 83 ILE A CA 18
ATOM 29767 C C . ILE A 1 83 ? -12.387 -15.772 -22.628 1.00 0.00 83 ILE A C 18
ATOM 29768 O O . ILE A 1 83 ? -13.562 -15.437 -22.779 1.00 0.00 83 ILE A O 18
ATOM 29784 N N . GLU A 1 84 ? -12.023 -17.007 -22.298 1.00 0.00 84 GLU A N 18
ATOM 29785 C CA . GLU A 1 84 ? -13.007 -18.063 -22.090 1.00 0.00 84 GLU A CA 18
ATOM 29786 C C . GLU A 1 84 ? -13.911 -17.739 -20.904 1.00 0.00 84 GLU A C 18
ATOM 29787 O O . GLU A 1 84 ? -15.053 -18.196 -20.837 1.00 0.00 84 GLU A O 18
ATOM 29799 N N . TYR A 1 85 ? -13.392 -16.949 -19.971 1.00 0.00 85 TYR A N 18
ATOM 29800 C CA . TYR A 1 85 ? -14.150 -16.566 -18.786 1.00 0.00 85 TYR A CA 18
ATOM 29801 C C . TYR A 1 85 ? -15.130 -15.441 -19.106 1.00 0.00 85 TYR A C 18
ATOM 29802 O O . TYR A 1 85 ? -16.344 -15.608 -18.986 1.00 0.00 85 TYR A O 18
ATOM 29820 N N . ARG A 1 86 ? -14.594 -14.296 -19.514 1.00 0.00 86 ARG A N 18
ATOM 29821 C CA . ARG A 1 86 ? -15.419 -13.143 -19.852 1.00 0.00 86 ARG A CA 18
ATOM 29822 C C . ARG A 1 86 ? -16.445 -13.504 -20.922 1.00 0.00 86 ARG A C 18
ATOM 29823 O O . ARG A 1 86 ? -17.504 -12.883 -21.014 1.00 0.00 86 ARG A O 18
ATOM 29844 N N . GLU A 1 87 ? -16.124 -14.511 -21.728 1.00 0.00 87 GLU A N 18
ATOM 29845 C CA . GLU A 1 87 ? -17.017 -14.952 -22.792 1.00 0.00 87 GLU A CA 18
ATOM 29846 C C . GLU A 1 87 ? -18.362 -15.398 -22.224 1.00 0.00 87 GLU A C 18
ATOM 29847 O O . GLU A 1 87 ? -19.417 -14.949 -22.673 1.00 0.00 87 GLU A O 18
ATOM 29859 N N . ARG A 1 88 ? -18.315 -16.284 -21.234 1.00 0.00 88 ARG A N 18
ATOM 29860 C CA . ARG A 1 88 ? -19.528 -16.792 -20.605 1.00 0.00 88 ARG A CA 18
ATOM 29861 C C . ARG A 1 88 ? -20.173 -15.724 -19.726 1.00 0.00 88 ARG A C 18
ATOM 29862 O O . ARG A 1 88 ? -21.383 -15.741 -19.498 1.00 0.00 88 ARG A O 18
ATOM 29883 N N . LEU A 1 89 ? -19.357 -14.798 -19.236 1.00 0.00 89 LEU A N 18
ATOM 29884 C CA . LEU A 1 89 ? -19.847 -13.722 -18.381 1.00 0.00 89 LEU A CA 18
ATOM 29885 C C . LEU A 1 89 ? -20.960 -12.941 -19.072 1.00 0.00 89 LEU A C 18
ATOM 29886 O O . LEU A 1 89 ? -21.939 -12.543 -18.440 1.00 0.00 89 LEU A O 18
ATOM 29902 N N . PHE A 1 90 ? -20.805 -12.727 -20.375 1.00 0.00 90 PHE A N 18
ATOM 29903 C CA . PHE A 1 90 ? -21.797 -11.995 -21.153 1.00 0.00 90 PHE A CA 18
ATOM 29904 C C . PHE A 1 90 ? -23.085 -12.803 -21.289 1.00 0.00 90 PHE A C 18
ATOM 29905 O O . PHE A 1 90 ? -24.182 -12.243 -21.308 1.00 0.00 90 PHE A O 18
ATOM 29922 N N . ARG A 1 91 ? -22.943 -14.120 -21.384 1.00 0.00 91 ARG A N 18
ATOM 29923 C CA . ARG A 1 91 ? -24.094 -15.005 -21.520 1.00 0.00 91 ARG A CA 18
ATOM 29924 C C . ARG A 1 91 ? -24.857 -15.111 -20.203 1.00 0.00 91 ARG A C 18
ATOM 29925 O O . ARG A 1 91 ? -26.059 -15.372 -20.191 1.00 0.00 91 ARG A O 18
ATOM 29946 N N . ASN A 1 92 ? -24.150 -14.906 -19.097 1.00 0.00 92 ASN A N 18
ATOM 29947 C CA . ASN A 1 92 ? -24.761 -14.980 -17.775 1.00 0.00 92 ASN A CA 18
ATOM 29948 C C . ASN A 1 92 ? -25.424 -13.656 -17.408 1.00 0.00 92 ASN A C 18
ATOM 29949 O O . ASN A 1 92 ? -26.593 -13.622 -17.026 1.00 0.00 92 ASN A O 18
ATOM 29960 N N . GLN A 1 93 ? -24.669 -12.568 -17.527 1.00 0.00 93 GLN A N 18
ATOM 29961 C CA . GLN A 1 93 ? -25.184 -11.242 -17.208 1.00 0.00 93 GLN A CA 18
ATOM 29962 C C . GLN A 1 93 ? -26.051 -10.707 -18.343 1.00 0.00 93 GLN A C 18
ATOM 29963 O O . GLN A 1 93 ? -25.817 -11.011 -19.513 1.00 0.00 93 GLN A O 18
ATOM 29977 N N . LYS A 1 94 ? -27.052 -9.909 -17.990 1.00 0.00 94 LYS A N 18
ATOM 29978 C CA . LYS A 1 94 ? -27.955 -9.330 -18.978 1.00 0.00 94 LYS A CA 18
ATOM 29979 C C . LYS A 1 94 ? -28.389 -7.928 -18.563 1.00 0.00 94 LYS A C 18
ATOM 29980 O O . LYS A 1 94 ? -28.998 -7.744 -17.508 1.00 0.00 94 LYS A O 18
ATOM 29999 N N . ILE A 1 95 ? -28.074 -6.944 -19.398 1.00 0.00 95 ILE A N 18
ATOM 30000 C CA . ILE A 1 95 ? -28.435 -5.560 -19.118 1.00 0.00 95 ILE A CA 18
ATOM 30001 C C . ILE A 1 95 ? -29.941 -5.351 -19.229 1.00 0.00 95 ILE A C 18
ATOM 30002 O O . ILE A 1 95 ? -30.510 -4.483 -18.565 1.00 0.00 95 ILE A O 18
ATOM 30018 N N . LEU A 1 96 ? -30.583 -6.153 -20.071 1.00 0.00 96 LEU A N 18
ATOM 30019 C CA . LEU A 1 96 ? -32.026 -6.058 -20.269 1.00 0.00 96 LEU A CA 18
ATOM 30020 C C . LEU A 1 96 ? -32.413 -4.683 -20.804 1.00 0.00 96 LEU A C 18
ATOM 30021 O O . LEU A 1 96 ? -31.579 -3.781 -20.886 1.00 0.00 96 LEU A O 18
ATOM 30037 N N . ARG A 1 97 ? -33.683 -4.530 -21.164 1.00 0.00 97 ARG A N 18
ATOM 30038 C CA . ARG A 1 97 ? -34.181 -3.265 -21.690 1.00 0.00 97 ARG A CA 18
ATOM 30039 C C . ARG A 1 97 ? -33.325 -2.788 -22.860 1.00 0.00 97 ARG A C 18
ATOM 30040 O O . ARG A 1 97 ? -33.135 -1.588 -23.054 1.00 0.00 97 ARG A O 18
ATOM 30061 N N . GLU A 1 98 ? -32.812 -3.738 -23.637 1.00 0.00 98 GLU A N 18
ATOM 30062 C CA . GLU A 1 98 ? -31.976 -3.414 -24.787 1.00 0.00 98 GLU A CA 18
ATOM 30063 C C . GLU A 1 98 ? -32.831 -3.011 -25.985 1.00 0.00 98 GLU A C 18
ATOM 30064 O O . GLU A 1 98 ? -34.052 -2.898 -25.880 1.00 0.00 98 GLU A O 18
ATOM 30076 N N . TYR A 1 99 ? -32.180 -2.795 -27.122 1.00 0.00 99 TYR A N 18
ATOM 30077 C CA . TYR A 1 99 ? -32.879 -2.402 -28.340 1.00 0.00 99 TYR A CA 18
ATOM 30078 C C . TYR A 1 99 ? -33.659 -3.576 -28.924 1.00 0.00 99 TYR A C 18
ATOM 30079 O O . TYR A 1 99 ? -33.493 -4.719 -28.498 1.00 0.00 99 TYR A O 18
ATOM 30097 N N . ARG A 1 100 ? -34.510 -3.284 -29.903 1.00 0.00 100 ARG A N 18
ATOM 30098 C CA . ARG A 1 100 ? -35.316 -4.314 -30.546 1.00 0.00 100 ARG A CA 18
ATOM 30099 C C . ARG A 1 100 ? -34.768 -4.649 -31.930 1.00 0.00 100 ARG A C 18
ATOM 30100 O O . ARG A 1 100 ? -33.904 -3.945 -32.453 1.00 0.00 100 ARG A O 18
ATOM 30121 N N . ASP A 1 101 ? -35.275 -5.727 -32.517 1.00 0.00 101 ASP A N 18
ATOM 30122 C CA . ASP A 1 101 ? -34.837 -6.155 -33.840 1.00 0.00 101 ASP A CA 18
ATOM 30123 C C . ASP A 1 101 ? -35.621 -7.380 -34.302 1.00 0.00 101 ASP A C 18
ATOM 30124 O O . ASP A 1 101 ? -36.522 -7.851 -33.607 1.00 0.00 101 ASP A O 18
ATOM 30133 N N . GLY A 1 1 ? -16.737 -4.374 -7.360 1.00 0.00 1 GLY A N 19
ATOM 30134 C CA . GLY A 1 1 ? -17.526 -4.302 -8.576 1.00 0.00 1 GLY A CA 19
ATOM 30135 C C . GLY A 1 1 ? -17.055 -5.283 -9.632 1.00 0.00 1 GLY A C 19
ATOM 30136 O O . GLY A 1 1 ? -17.819 -6.137 -10.080 1.00 0.00 1 GLY A O 19
ATOM 30140 N N . SER A 1 2 ? -15.793 -5.159 -10.031 1.00 0.00 2 SER A N 19
ATOM 30141 C CA . SER A 1 2 ? -15.223 -6.038 -11.045 1.00 0.00 2 SER A CA 19
ATOM 30142 C C . SER A 1 2 ? -13.741 -5.739 -11.252 1.00 0.00 2 SER A C 19
ATOM 30143 O O . SER A 1 2 ? -12.900 -6.634 -11.176 1.00 0.00 2 SER A O 19
ATOM 30151 N N . SER A 1 3 ? -13.430 -4.474 -11.513 1.00 0.00 3 SER A N 19
ATOM 30152 C CA . SER A 1 3 ? -12.050 -4.056 -11.735 1.00 0.00 3 SER A CA 19
ATOM 30153 C C . SER A 1 3 ? -11.825 -2.634 -11.228 1.00 0.00 3 SER A C 19
ATOM 30154 O O . SER A 1 3 ? -12.764 -1.847 -11.117 1.00 0.00 3 SER A O 19
ATOM 30162 N N . GLY A 1 4 ? -10.572 -2.313 -10.923 1.00 0.00 4 GLY A N 19
ATOM 30163 C CA . GLY A 1 4 ? -10.245 -0.987 -10.432 1.00 0.00 4 GLY A CA 19
ATOM 30164 C C . GLY A 1 4 ? -10.363 0.075 -11.507 1.00 0.00 4 GLY A C 19
ATOM 30165 O O . GLY A 1 4 ? -10.932 -0.170 -12.571 1.00 0.00 4 GLY A O 19
ATOM 30169 N N . SER A 1 5 ? -9.826 1.259 -11.230 1.00 0.00 5 SER A N 19
ATOM 30170 C CA . SER A 1 5 ? -9.879 2.364 -12.179 1.00 0.00 5 SER A CA 19
ATOM 30171 C C . SER A 1 5 ? -8.983 2.090 -13.383 1.00 0.00 5 SER A C 19
ATOM 30172 O O . SER A 1 5 ? -7.770 2.289 -13.326 1.00 0.00 5 SER A O 19
ATOM 30180 N N . SER A 1 6 ? -9.591 1.631 -14.473 1.00 0.00 6 SER A N 19
ATOM 30181 C CA . SER A 1 6 ? -8.849 1.324 -15.690 1.00 0.00 6 SER A CA 19
ATOM 30182 C C . SER A 1 6 ? -8.055 2.539 -16.162 1.00 0.00 6 SER A C 19
ATOM 30183 O O . SER A 1 6 ? -8.471 3.680 -15.968 1.00 0.00 6 SER A O 19
ATOM 30191 N N . GLY A 1 7 ? -6.908 2.283 -16.784 1.00 0.00 7 GLY A N 19
ATOM 30192 C CA . GLY A 1 7 ? -6.073 3.364 -17.275 1.00 0.00 7 GLY A CA 19
ATOM 30193 C C . GLY A 1 7 ? -4.807 3.535 -16.459 1.00 0.00 7 GLY A C 19
ATOM 30194 O O . GLY A 1 7 ? -4.802 3.301 -15.250 1.00 0.00 7 GLY A O 19
ATOM 30198 N N . LYS A 1 8 ? -3.729 3.943 -17.120 1.00 0.00 8 LYS A N 19
ATOM 30199 C CA . LYS A 1 8 ? -2.451 4.145 -16.449 1.00 0.00 8 LYS A CA 19
ATOM 30200 C C . LYS A 1 8 ? -1.787 5.435 -16.920 1.00 0.00 8 LYS A C 19
ATOM 30201 O O . LYS A 1 8 ? -2.182 6.014 -17.933 1.00 0.00 8 LYS A O 19
ATOM 30220 N N . TYR A 1 9 ? -0.777 5.879 -16.181 1.00 0.00 9 TYR A N 19
ATOM 30221 C CA . TYR A 1 9 ? -0.059 7.102 -16.523 1.00 0.00 9 TYR A CA 19
ATOM 30222 C C . TYR A 1 9 ? 1.449 6.887 -16.448 1.00 0.00 9 TYR A C 19
ATOM 30223 O O . TYR A 1 9 ? 1.922 5.916 -15.856 1.00 0.00 9 TYR A O 19
ATOM 30241 N N . THR A 1 10 ? 2.202 7.801 -17.053 1.00 0.00 10 THR A N 19
ATOM 30242 C CA . THR A 1 10 ? 3.657 7.713 -17.056 1.00 0.00 10 THR A CA 19
ATOM 30243 C C . THR A 1 10 ? 4.125 6.371 -17.605 1.00 0.00 10 THR A C 19
ATOM 30244 O O . THR A 1 10 ? 4.542 5.493 -16.849 1.00 0.00 10 THR A O 19
ATOM 30255 N N . GLN A 1 11 ? 4.055 6.218 -18.923 1.00 0.00 11 GLN A N 19
ATOM 30256 C CA . GLN A 1 11 ? 4.472 4.981 -19.572 1.00 0.00 11 GLN A CA 19
ATOM 30257 C C . GLN A 1 11 ? 4.734 5.207 -21.058 1.00 0.00 11 GLN A C 19
ATOM 30258 O O . GLN A 1 11 ? 3.939 5.845 -21.748 1.00 0.00 11 GLN A O 19
ATOM 30272 N N . ASN A 1 12 ? 5.853 4.681 -21.544 1.00 0.00 12 ASN A N 19
ATOM 30273 C CA . ASN A 1 12 ? 6.219 4.826 -22.948 1.00 0.00 12 ASN A CA 19
ATOM 30274 C C . ASN A 1 12 ? 6.510 3.467 -23.578 1.00 0.00 12 ASN A C 19
ATOM 30275 O O . ASN A 1 12 ? 5.857 3.065 -24.539 1.00 0.00 12 ASN A O 19
ATOM 30286 N N . ASN A 1 13 ? 7.495 2.765 -23.027 1.00 0.00 13 ASN A N 19
ATOM 30287 C CA . ASN A 1 13 ? 7.873 1.451 -23.535 1.00 0.00 13 ASN A CA 19
ATOM 30288 C C . ASN A 1 13 ? 8.672 0.674 -22.493 1.00 0.00 13 ASN A C 19
ATOM 30289 O O . ASN A 1 13 ? 9.593 -0.070 -22.829 1.00 0.00 13 ASN A O 19
ATOM 30300 N N . PHE A 1 14 ? 8.312 0.852 -21.226 1.00 0.00 14 PHE A N 19
ATOM 30301 C CA . PHE A 1 14 ? 8.995 0.168 -20.134 1.00 0.00 14 PHE A CA 19
ATOM 30302 C C . PHE A 1 14 ? 8.058 -0.813 -19.436 1.00 0.00 14 PHE A C 19
ATOM 30303 O O . PHE A 1 14 ? 6.845 -0.606 -19.393 1.00 0.00 14 PHE A O 19
ATOM 30320 N N . ILE A 1 15 ? 8.630 -1.882 -18.891 1.00 0.00 15 ILE A N 19
ATOM 30321 C CA . ILE A 1 15 ? 7.847 -2.895 -18.195 1.00 0.00 15 ILE A CA 19
ATOM 30322 C C . ILE A 1 15 ? 8.301 -3.041 -16.746 1.00 0.00 15 ILE A C 19
ATOM 30323 O O . ILE A 1 15 ? 9.496 -3.009 -16.452 1.00 0.00 15 ILE A O 19
ATOM 30339 N N . THR A 1 16 ? 7.338 -3.204 -15.844 1.00 0.00 16 THR A N 19
ATOM 30340 C CA . THR A 1 16 ? 7.638 -3.357 -14.426 1.00 0.00 16 THR A CA 19
ATOM 30341 C C . THR A 1 16 ? 8.405 -4.648 -14.161 1.00 0.00 16 THR A C 19
ATOM 30342 O O . THR A 1 16 ? 8.353 -5.586 -14.956 1.00 0.00 16 THR A O 19
ATOM 30353 N N . GLY A 1 17 ? 9.117 -4.689 -13.039 1.00 0.00 17 GLY A N 19
ATOM 30354 C CA . GLY A 1 17 ? 9.884 -5.870 -12.690 1.00 0.00 17 GLY A CA 19
ATOM 30355 C C . GLY A 1 17 ? 9.003 -7.072 -12.413 1.00 0.00 17 GLY A C 19
ATOM 30356 O O . GLY A 1 17 ? 9.052 -8.067 -13.138 1.00 0.00 17 GLY A O 19
ATOM 30360 N N . VAL A 1 18 ? 8.196 -6.983 -11.361 1.00 0.00 18 VAL A N 19
ATOM 30361 C CA . VAL A 1 18 ? 7.301 -8.073 -10.990 1.00 0.00 18 VAL A CA 19
ATOM 30362 C C . VAL A 1 18 ? 6.451 -8.515 -12.176 1.00 0.00 18 VAL A C 19
ATOM 30363 O O . VAL A 1 18 ? 6.127 -9.694 -12.315 1.00 0.00 18 VAL A O 19
ATOM 30376 N N . ARG A 1 19 ? 6.095 -7.560 -13.030 1.00 0.00 19 ARG A N 19
ATOM 30377 C CA . ARG A 1 19 ? 5.282 -7.851 -14.205 1.00 0.00 19 ARG A CA 19
ATOM 30378 C C . ARG A 1 19 ? 5.994 -8.836 -15.128 1.00 0.00 19 ARG A C 19
ATOM 30379 O O . ARG A 1 19 ? 5.378 -9.758 -15.661 1.00 0.00 19 ARG A O 19
ATOM 30400 N N . ALA A 1 20 ? 7.294 -8.632 -15.313 1.00 0.00 20 ALA A N 19
ATOM 30401 C CA . ALA A 1 20 ? 8.090 -9.502 -16.170 1.00 0.00 20 ALA A CA 19
ATOM 30402 C C . ALA A 1 20 ? 8.365 -10.840 -15.490 1.00 0.00 20 ALA A C 19
ATOM 30403 O O . ALA A 1 20 ? 8.323 -11.891 -16.130 1.00 0.00 20 ALA A O 19
ATOM 30410 N N . ILE A 1 21 ? 8.646 -10.792 -14.193 1.00 0.00 21 ILE A N 19
ATOM 30411 C CA . ILE A 1 21 ? 8.927 -12.000 -13.428 1.00 0.00 21 ILE A CA 19
ATOM 30412 C C . ILE A 1 21 ? 7.747 -12.964 -13.469 1.00 0.00 21 ILE A C 19
ATOM 30413 O O . ILE A 1 21 ? 7.917 -14.176 -13.339 1.00 0.00 21 ILE A O 19
ATOM 30429 N N . ASN A 1 22 ? 6.549 -12.417 -13.653 1.00 0.00 22 ASN A N 19
ATOM 30430 C CA . ASN A 1 22 ? 5.339 -13.229 -13.713 1.00 0.00 22 ASN A CA 19
ATOM 30431 C C . ASN A 1 22 ? 5.028 -13.636 -15.150 1.00 0.00 22 ASN A C 19
ATOM 30432 O O . ASN A 1 22 ? 4.796 -14.810 -15.437 1.00 0.00 22 ASN A O 19
ATOM 30443 N N . GLU A 1 23 ? 5.025 -12.656 -16.049 1.00 0.00 23 GLU A N 19
ATOM 30444 C CA . GLU A 1 23 ? 4.742 -12.913 -17.457 1.00 0.00 23 GLU A CA 19
ATOM 30445 C C . GLU A 1 23 ? 5.785 -13.849 -18.060 1.00 0.00 23 GLU A C 19
ATOM 30446 O O . GLU A 1 23 ? 5.457 -14.931 -18.546 1.00 0.00 23 GLU A O 19
ATOM 30458 N N . PHE A 1 24 ? 7.044 -13.424 -18.024 1.00 0.00 24 PHE A N 19
ATOM 30459 C CA . PHE A 1 24 ? 8.136 -14.223 -18.569 1.00 0.00 24 PHE A CA 19
ATOM 30460 C C . PHE A 1 24 ? 8.429 -15.424 -17.674 1.00 0.00 24 PHE A C 19
ATOM 30461 O O . PHE A 1 24 ? 9.096 -16.373 -18.090 1.00 0.00 24 PHE A O 19
ATOM 30478 N N . CYS A 1 25 ? 7.928 -15.375 -16.445 1.00 0.00 25 CYS A N 19
ATOM 30479 C CA . CYS A 1 25 ? 8.136 -16.458 -15.490 1.00 0.00 25 CYS A CA 19
ATOM 30480 C C . CYS A 1 25 ? 9.624 -16.692 -15.251 1.00 0.00 25 CYS A C 19
ATOM 30481 O O . CYS A 1 25 ? 10.141 -17.781 -15.505 1.00 0.00 25 CYS A O 19
ATOM 30489 N N . LEU A 1 26 ? 10.308 -15.664 -14.761 1.00 0.00 26 LEU A N 19
ATOM 30490 C CA . LEU A 1 26 ? 11.738 -15.757 -14.488 1.00 0.00 26 LEU A CA 19
ATOM 30491 C C . LEU A 1 26 ? 12.013 -15.683 -12.990 1.00 0.00 26 LEU A C 19
ATOM 30492 O O . LEU A 1 26 ? 11.088 -15.684 -12.177 1.00 0.00 26 LEU A O 19
ATOM 30508 N N . LYS A 1 27 ? 13.290 -15.616 -12.630 1.00 0.00 27 LYS A N 19
ATOM 30509 C CA . LYS A 1 27 ? 13.688 -15.537 -11.229 1.00 0.00 27 LYS A CA 19
ATOM 30510 C C . LYS A 1 27 ? 13.946 -14.091 -10.817 1.00 0.00 27 LYS A C 19
ATOM 30511 O O . LYS A 1 27 ? 14.322 -13.259 -11.642 1.00 0.00 27 LYS A O 19
ATOM 30530 N N . SER A 1 28 ? 13.741 -13.800 -9.537 1.00 0.00 28 SER A N 19
ATOM 30531 C CA . SER A 1 28 ? 13.949 -12.454 -9.016 1.00 0.00 28 SER A CA 19
ATOM 30532 C C . SER A 1 28 ? 15.386 -11.998 -9.249 1.00 0.00 28 SER A C 19
ATOM 30533 O O . SER A 1 28 ? 15.641 -10.823 -9.515 1.00 0.00 28 SER A O 19
ATOM 30541 N N . SER A 1 29 ? 16.323 -12.936 -9.148 1.00 0.00 29 SER A N 19
ATOM 30542 C CA . SER A 1 29 ? 17.735 -12.631 -9.344 1.00 0.00 29 SER A CA 19
ATOM 30543 C C . SER A 1 29 ? 18.027 -12.331 -10.811 1.00 0.00 29 SER A C 19
ATOM 30544 O O . SER A 1 29 ? 18.813 -11.438 -11.129 1.00 0.00 29 SER A O 19
ATOM 30552 N N . ASP A 1 30 ? 17.389 -13.083 -11.701 1.00 0.00 30 ASP A N 19
ATOM 30553 C CA . ASP A 1 30 ? 17.578 -12.898 -13.135 1.00 0.00 30 ASP A CA 19
ATOM 30554 C C . ASP A 1 30 ? 17.362 -11.440 -13.528 1.00 0.00 30 ASP A C 19
ATOM 30555 O O . ASP A 1 30 ? 18.210 -10.829 -14.180 1.00 0.00 30 ASP A O 19
ATOM 30564 N N . LEU A 1 31 ? 16.221 -10.888 -13.130 1.00 0.00 31 LEU A N 19
ATOM 30565 C CA . LEU A 1 31 ? 15.892 -9.502 -13.441 1.00 0.00 31 LEU A CA 19
ATOM 30566 C C . LEU A 1 31 ? 16.997 -8.561 -12.971 1.00 0.00 31 LEU A C 19
ATOM 30567 O O . LEU A 1 31 ? 17.431 -7.680 -13.712 1.00 0.00 31 LEU A O 19
ATOM 30583 N N . GLU A 1 32 ? 17.448 -8.756 -11.736 1.00 0.00 32 GLU A N 19
ATOM 30584 C CA . GLU A 1 32 ? 18.503 -7.926 -11.168 1.00 0.00 32 GLU A CA 19
ATOM 30585 C C . GLU A 1 32 ? 19.718 -7.884 -12.091 1.00 0.00 32 GLU A C 19
ATOM 30586 O O . GLU A 1 32 ? 20.448 -6.894 -12.128 1.00 0.00 32 GLU A O 19
ATOM 30598 N N . GLN A 1 33 ? 19.928 -8.967 -12.832 1.00 0.00 33 GLN A N 19
ATOM 30599 C CA . GLN A 1 33 ? 21.055 -9.055 -13.753 1.00 0.00 33 GLN A CA 19
ATOM 30600 C C . GLN A 1 33 ? 20.955 -7.989 -14.839 1.00 0.00 33 GLN A C 19
ATOM 30601 O O . GLN A 1 33 ? 21.968 -7.468 -15.307 1.00 0.00 33 GLN A O 19
ATOM 30615 N N . LEU A 1 34 ? 19.728 -7.669 -15.235 1.00 0.00 34 LEU A N 19
ATOM 30616 C CA . LEU A 1 34 ? 19.496 -6.664 -16.267 1.00 0.00 34 LEU A CA 19
ATOM 30617 C C . LEU A 1 34 ? 19.708 -5.258 -15.716 1.00 0.00 34 LEU A C 19
ATOM 30618 O O . LEU A 1 34 ? 19.692 -5.047 -14.503 1.00 0.00 34 LEU A O 19
ATOM 30634 N N . ARG A 1 35 ? 19.905 -4.299 -16.615 1.00 0.00 35 ARG A N 19
ATOM 30635 C CA . ARG A 1 35 ? 20.120 -2.913 -16.218 1.00 0.00 35 ARG A CA 19
ATOM 30636 C C . ARG A 1 35 ? 18.954 -2.401 -15.378 1.00 0.00 35 ARG A C 19
ATOM 30637 O O . ARG A 1 35 ? 17.800 -2.765 -15.609 1.00 0.00 35 ARG A O 19
ATOM 30658 N N . LYS A 1 36 ? 19.262 -1.555 -14.401 1.00 0.00 36 LYS A N 19
ATOM 30659 C CA . LYS A 1 36 ? 18.241 -0.991 -13.526 1.00 0.00 36 LYS A CA 19
ATOM 30660 C C . LYS A 1 36 ? 18.012 0.485 -13.835 1.00 0.00 36 LYS A C 19
ATOM 30661 O O . LYS A 1 36 ? 18.777 1.345 -13.398 1.00 0.00 36 LYS A O 19
ATOM 30680 N N . ILE A 1 37 ? 16.956 0.770 -14.590 1.00 0.00 37 ILE A N 19
ATOM 30681 C CA . ILE A 1 37 ? 16.627 2.142 -14.955 1.00 0.00 37 ILE A CA 19
ATOM 30682 C C . ILE A 1 37 ? 15.563 2.718 -14.026 1.00 0.00 37 ILE A C 19
ATOM 30683 O O . ILE A 1 37 ? 14.452 2.195 -13.938 1.00 0.00 37 ILE A O 19
ATOM 30699 N N . ARG A 1 38 ? 15.911 3.799 -13.336 1.00 0.00 38 ARG A N 19
ATOM 30700 C CA . ARG A 1 38 ? 14.986 4.447 -12.414 1.00 0.00 38 ARG A CA 19
ATOM 30701 C C . ARG A 1 38 ? 14.456 5.751 -13.002 1.00 0.00 38 ARG A C 19
ATOM 30702 O O . ARG A 1 38 ? 13.518 6.347 -12.472 1.00 0.00 38 ARG A O 19
ATOM 30723 N N . ARG A 1 39 ? 15.064 6.189 -14.100 1.00 0.00 39 ARG A N 19
ATOM 30724 C CA . ARG A 1 39 ? 14.655 7.423 -14.759 1.00 0.00 39 ARG A CA 19
ATOM 30725 C C . ARG A 1 39 ? 14.817 8.618 -13.824 1.00 0.00 39 ARG A C 19
ATOM 30726 O O . ARG A 1 39 ? 15.310 8.481 -12.705 1.00 0.00 39 ARG A O 19
ATOM 30747 N N . ARG A 1 40 ? 14.399 9.790 -14.292 1.00 0.00 40 ARG A N 19
ATOM 30748 C CA . ARG A 1 40 ? 14.500 11.009 -13.499 1.00 0.00 40 ARG A CA 19
ATOM 30749 C C . ARG A 1 40 ? 13.483 11.003 -12.361 1.00 0.00 40 ARG A C 19
ATOM 30750 O O . ARG A 1 40 ? 12.415 10.401 -12.472 1.00 0.00 40 ARG A O 19
ATOM 30771 N N . SER A 1 41 ? 13.824 11.676 -11.267 1.00 0.00 41 SER A N 19
ATOM 30772 C CA . SER A 1 41 ? 12.943 11.745 -10.106 1.00 0.00 41 SER A CA 19
ATOM 30773 C C . SER A 1 41 ? 13.019 13.119 -9.448 1.00 0.00 41 SER A C 19
ATOM 30774 O O . SER A 1 41 ? 13.581 13.287 -8.366 1.00 0.00 41 SER A O 19
ATOM 30782 N N . PRO A 1 42 ? 12.438 14.127 -10.116 1.00 0.00 42 PRO A N 19
ATOM 30783 C CA . PRO A 1 42 ? 12.425 15.504 -9.615 1.00 0.00 42 PRO A CA 19
ATOM 30784 C C . PRO A 1 42 ? 11.528 15.668 -8.392 1.00 0.00 42 PRO A C 19
ATOM 30785 O O . PRO A 1 42 ? 11.788 16.504 -7.526 1.00 0.00 42 PRO A O 19
ATOM 30796 N N . HIS A 1 43 ? 10.472 14.864 -8.327 1.00 0.00 43 HIS A N 19
ATOM 30797 C CA . HIS A 1 43 ? 9.537 14.919 -7.208 1.00 0.00 43 HIS A CA 19
ATOM 30798 C C . HIS A 1 43 ? 9.063 13.520 -6.826 1.00 0.00 43 HIS A C 19
ATOM 30799 O O . HIS A 1 43 ? 7.873 13.217 -6.897 1.00 0.00 43 HIS A O 19
ATOM 30813 N N . GLU A 1 44 ? 10.004 12.672 -6.421 1.00 0.00 44 GLU A N 19
ATOM 30814 C CA . GLU A 1 44 ? 9.682 11.305 -6.030 1.00 0.00 44 GLU A CA 19
ATOM 30815 C C . GLU A 1 44 ? 10.874 10.639 -5.349 1.00 0.00 44 GLU A C 19
ATOM 30816 O O . GLU A 1 44 ? 11.988 10.652 -5.871 1.00 0.00 44 GLU A O 19
ATOM 30828 N N . ASP A 1 45 ? 10.630 10.058 -4.179 1.00 0.00 45 ASP A N 19
ATOM 30829 C CA . ASP A 1 45 ? 11.682 9.386 -3.426 1.00 0.00 45 ASP A CA 19
ATOM 30830 C C . ASP A 1 45 ? 11.092 8.558 -2.288 1.00 0.00 45 ASP A C 19
ATOM 30831 O O . ASP A 1 45 ? 11.480 8.709 -1.129 1.00 0.00 45 ASP A O 19
ATOM 30840 N N . THR A 1 46 ? 10.151 7.683 -2.626 1.00 0.00 46 THR A N 19
ATOM 30841 C CA . THR A 1 46 ? 9.505 6.833 -1.634 1.00 0.00 46 THR A CA 19
ATOM 30842 C C . THR A 1 46 ? 9.863 5.367 -1.848 1.00 0.00 46 THR A C 19
ATOM 30843 O O . THR A 1 46 ? 10.632 4.788 -1.081 1.00 0.00 46 THR A O 19
ATOM 30854 N N . GLU A 1 47 ? 9.302 4.773 -2.897 1.00 0.00 47 GLU A N 19
ATOM 30855 C CA . GLU A 1 47 ? 9.564 3.373 -3.211 1.00 0.00 47 GLU A CA 19
ATOM 30856 C C . GLU A 1 47 ? 10.323 3.244 -4.529 1.00 0.00 47 GLU A C 19
ATOM 30857 O O . GLU A 1 47 ? 10.004 3.916 -5.510 1.00 0.00 47 GLU A O 19
ATOM 30869 N N . SER A 1 48 ? 11.329 2.376 -4.543 1.00 0.00 48 SER A N 19
ATOM 30870 C CA . SER A 1 48 ? 12.137 2.161 -5.738 1.00 0.00 48 SER A CA 19
ATOM 30871 C C . SER A 1 48 ? 11.324 1.467 -6.826 1.00 0.00 48 SER A C 19
ATOM 30872 O O . SER A 1 48 ? 10.938 0.306 -6.683 1.00 0.00 48 SER A O 19
ATOM 30880 N N . PHE A 1 49 ? 11.067 2.186 -7.913 1.00 0.00 49 PHE A N 19
ATOM 30881 C CA . PHE A 1 49 ? 10.299 1.640 -9.026 1.00 0.00 49 PHE A CA 19
ATOM 30882 C C . PHE A 1 49 ? 11.111 0.597 -9.789 1.00 0.00 49 PHE A C 19
ATOM 30883 O O . PHE A 1 49 ? 10.760 -0.583 -9.815 1.00 0.00 49 PHE A O 19
ATOM 30900 N N . THR A 1 50 ? 12.200 1.042 -10.409 1.00 0.00 50 THR A N 19
ATOM 30901 C CA . THR A 1 50 ? 13.061 0.149 -11.174 1.00 0.00 50 THR A CA 19
ATOM 30902 C C . THR A 1 50 ? 12.304 -0.487 -12.334 1.00 0.00 50 THR A C 19
ATOM 30903 O O . THR A 1 50 ? 11.540 -1.433 -12.145 1.00 0.00 50 THR A O 19
ATOM 30914 N N . VAL A 1 51 ? 12.521 0.039 -13.535 1.00 0.00 51 VAL A N 19
ATOM 30915 C CA . VAL A 1 51 ? 11.860 -0.479 -14.727 1.00 0.00 51 VAL A CA 19
ATOM 30916 C C . VAL A 1 51 ? 12.866 -1.111 -15.683 1.00 0.00 51 VAL A C 19
ATOM 30917 O O . VAL A 1 51 ? 13.989 -0.627 -15.828 1.00 0.00 51 VAL A O 19
ATOM 30930 N N . TYR A 1 52 ? 12.455 -2.194 -16.333 1.00 0.00 52 TYR A N 19
ATOM 30931 C CA . TYR A 1 52 ? 13.321 -2.895 -17.274 1.00 0.00 52 TYR A CA 19
ATOM 30932 C C . TYR A 1 52 ? 12.859 -2.670 -18.711 1.00 0.00 52 TYR A C 19
ATOM 30933 O O . TYR A 1 52 ? 11.802 -2.085 -18.951 1.00 0.00 52 TYR A O 19
ATOM 30951 N N . LEU A 1 53 ? 13.659 -3.138 -19.663 1.00 0.00 53 LEU A N 19
ATOM 30952 C CA . LEU A 1 53 ? 13.333 -2.989 -21.077 1.00 0.00 53 LEU A CA 19
ATOM 30953 C C . LEU A 1 53 ? 12.764 -4.286 -21.644 1.00 0.00 53 LEU A C 19
ATOM 30954 O O . LEU A 1 53 ? 13.316 -5.365 -21.427 1.00 0.00 53 LEU A O 19
ATOM 30970 N N . ARG A 1 54 ? 11.658 -4.172 -22.371 1.00 0.00 54 ARG A N 19
ATOM 30971 C CA . ARG A 1 54 ? 11.014 -5.335 -22.970 1.00 0.00 54 ARG A CA 19
ATOM 30972 C C . ARG A 1 54 ? 11.962 -6.046 -23.932 1.00 0.00 54 ARG A C 19
ATOM 30973 O O . ARG A 1 54 ? 11.926 -7.270 -24.063 1.00 0.00 54 ARG A O 19
ATOM 30994 N N . SER A 1 55 ? 12.808 -5.271 -24.602 1.00 0.00 55 SER A N 19
ATOM 30995 C CA . SER A 1 55 ? 13.762 -5.826 -25.555 1.00 0.00 55 SER A CA 19
ATOM 30996 C C . SER A 1 55 ? 14.839 -6.633 -24.837 1.00 0.00 55 SER A C 19
ATOM 30997 O O . SER A 1 55 ? 15.403 -7.573 -25.398 1.00 0.00 55 SER A O 19
ATOM 31005 N N . ASP A 1 56 ? 15.119 -6.260 -23.593 1.00 0.00 56 ASP A N 19
ATOM 31006 C CA . ASP A 1 56 ? 16.127 -6.950 -22.796 1.00 0.00 56 ASP A CA 19
ATOM 31007 C C . ASP A 1 56 ? 15.546 -8.203 -22.150 1.00 0.00 56 ASP A C 19
ATOM 31008 O O . ASP A 1 56 ? 16.088 -9.299 -22.296 1.00 0.00 56 ASP A O 19
ATOM 31017 N N . VAL A 1 57 ? 14.439 -8.034 -21.434 1.00 0.00 57 VAL A N 19
ATOM 31018 C CA . VAL A 1 57 ? 13.783 -9.151 -20.765 1.00 0.00 57 VAL A CA 19
ATOM 31019 C C . VAL A 1 57 ? 13.470 -10.274 -21.748 1.00 0.00 57 VAL A C 19
ATOM 31020 O O . VAL A 1 57 ? 13.448 -11.447 -21.378 1.00 0.00 57 VAL A O 19
ATOM 31033 N N . GLU A 1 58 ? 13.230 -9.905 -23.002 1.00 0.00 58 GLU A N 19
ATOM 31034 C CA . GLU A 1 58 ? 12.918 -10.882 -24.039 1.00 0.00 58 GLU A CA 19
ATOM 31035 C C . GLU A 1 58 ? 13.983 -11.974 -24.096 1.00 0.00 58 GLU A C 19
ATOM 31036 O O . GLU A 1 58 ? 13.672 -13.162 -24.034 1.00 0.00 58 GLU A O 19
ATOM 31048 N N . ALA A 1 59 ? 15.241 -11.560 -24.214 1.00 0.00 59 ALA A N 19
ATOM 31049 C CA . ALA A 1 59 ? 16.352 -12.501 -24.278 1.00 0.00 59 ALA A CA 19
ATOM 31050 C C . ALA A 1 59 ? 16.500 -13.265 -22.966 1.00 0.00 59 ALA A C 19
ATOM 31051 O O . ALA A 1 59 ? 16.837 -14.449 -22.960 1.00 0.00 59 ALA A O 19
ATOM 31058 N N . LYS A 1 60 ? 16.246 -12.580 -21.856 1.00 0.00 60 LYS A N 19
ATOM 31059 C CA . LYS A 1 60 ? 16.350 -13.194 -20.538 1.00 0.00 60 LYS A CA 19
ATOM 31060 C C . LYS A 1 60 ? 15.462 -14.430 -20.441 1.00 0.00 60 LYS A C 19
ATOM 31061 O O . LYS A 1 60 ? 15.732 -15.341 -19.659 1.00 0.00 60 LYS A O 19
ATOM 31080 N N . SER A 1 61 ? 14.401 -14.455 -21.242 1.00 0.00 61 SER A N 19
ATOM 31081 C CA . SER A 1 61 ? 13.472 -15.578 -21.244 1.00 0.00 61 SER A CA 19
ATOM 31082 C C . SER A 1 61 ? 13.994 -16.714 -22.119 1.00 0.00 61 SER A C 19
ATOM 31083 O O . SER A 1 61 ? 13.662 -17.881 -21.906 1.00 0.00 61 SER A O 19
ATOM 31091 N N . LEU A 1 62 ? 14.814 -16.364 -23.104 1.00 0.00 62 LEU A N 19
ATOM 31092 C CA . LEU A 1 62 ? 15.384 -17.353 -24.013 1.00 0.00 62 LEU A CA 19
ATOM 31093 C C . LEU A 1 62 ? 16.615 -18.010 -23.399 1.00 0.00 62 LEU A C 19
ATOM 31094 O O . LEU A 1 62 ? 16.882 -19.189 -23.631 1.00 0.00 62 LEU A O 19
ATOM 31110 N N . GLU A 1 63 ? 17.362 -17.240 -22.613 1.00 0.00 63 GLU A N 19
ATOM 31111 C CA . GLU A 1 63 ? 18.564 -17.749 -21.965 1.00 0.00 63 GLU A CA 19
ATOM 31112 C C . GLU A 1 63 ? 18.207 -18.672 -20.804 1.00 0.00 63 GLU A C 19
ATOM 31113 O O . GLU A 1 63 ? 18.991 -19.542 -20.424 1.00 0.00 63 GLU A O 19
ATOM 31125 N N . VAL A 1 64 ? 17.019 -18.474 -20.242 1.00 0.00 64 VAL A N 19
ATOM 31126 C CA . VAL A 1 64 ? 16.556 -19.288 -19.124 1.00 0.00 64 VAL A CA 19
ATOM 31127 C C . VAL A 1 64 ? 15.779 -20.504 -19.614 1.00 0.00 64 VAL A C 19
ATOM 31128 O O . VAL A 1 64 ? 16.272 -21.631 -19.561 1.00 0.00 64 VAL A O 19
ATOM 31141 N N . TRP A 1 65 ? 14.563 -20.269 -20.092 1.00 0.00 65 TRP A N 19
ATOM 31142 C CA . TRP A 1 65 ? 13.717 -21.346 -20.593 1.00 0.00 65 TRP A CA 19
ATOM 31143 C C . TRP A 1 65 ? 14.382 -22.061 -21.764 1.00 0.00 65 TRP A C 19
ATOM 31144 O O . TRP A 1 65 ? 14.108 -23.232 -22.025 1.00 0.00 65 TRP A O 19
ATOM 31165 N N . GLY A 1 66 ? 15.258 -21.349 -22.467 1.00 0.00 66 GLY A N 19
ATOM 31166 C CA . GLY A 1 66 ? 15.948 -21.933 -23.602 1.00 0.00 66 GLY A CA 19
ATOM 31167 C C . GLY A 1 66 ? 15.475 -21.363 -24.924 1.00 0.00 66 GLY A C 19
ATOM 31168 O O . GLY A 1 66 ? 16.279 -21.106 -25.820 1.00 0.00 66 GLY A O 19
ATOM 31172 N N . SER A 1 67 ? 14.166 -21.167 -25.048 1.00 0.00 67 SER A N 19
ATOM 31173 C CA . SER A 1 67 ? 13.586 -20.629 -26.273 1.00 0.00 67 SER A CA 19
ATOM 31174 C C . SER A 1 67 ? 12.252 -19.947 -25.989 1.00 0.00 67 SER A C 19
ATOM 31175 O O . SER A 1 67 ? 11.612 -20.182 -24.964 1.00 0.00 67 SER A O 19
ATOM 31183 N N . PRO A 1 68 ? 11.821 -19.081 -26.918 1.00 0.00 68 PRO A N 19
ATOM 31184 C CA . PRO A 1 68 ? 10.558 -18.347 -26.791 1.00 0.00 68 PRO A CA 19
ATOM 31185 C C . PRO A 1 68 ? 9.342 -19.256 -26.933 1.00 0.00 68 PRO A C 19
ATOM 31186 O O . PRO A 1 68 ? 8.233 -18.888 -26.547 1.00 0.00 68 PRO A O 19
ATOM 31197 N N . GLU A 1 69 ? 9.559 -20.444 -27.488 1.00 0.00 69 GLU A N 19
ATOM 31198 C CA . GLU A 1 69 ? 8.478 -21.405 -27.681 1.00 0.00 69 GLU A CA 19
ATOM 31199 C C . GLU A 1 69 ? 8.080 -22.048 -26.355 1.00 0.00 69 GLU A C 19
ATOM 31200 O O . GLU A 1 69 ? 6.920 -22.403 -26.150 1.00 0.00 69 GLU A O 19
ATOM 31212 N N . ALA A 1 70 ? 9.051 -22.195 -25.460 1.00 0.00 70 ALA A N 19
ATOM 31213 C CA . ALA A 1 70 ? 8.803 -22.794 -24.155 1.00 0.00 70 ALA A CA 19
ATOM 31214 C C . ALA A 1 70 ? 7.893 -21.910 -23.310 1.00 0.00 70 ALA A C 19
ATOM 31215 O O . ALA A 1 70 ? 7.003 -22.402 -22.615 1.00 0.00 70 ALA A O 19
ATOM 31222 N N . LEU A 1 71 ? 8.121 -20.603 -23.372 1.00 0.00 71 LEU A N 19
ATOM 31223 C CA . LEU A 1 71 ? 7.321 -19.649 -22.612 1.00 0.00 71 LEU A CA 19
ATOM 31224 C C . LEU A 1 71 ? 5.932 -19.493 -23.224 1.00 0.00 71 LEU A C 19
ATOM 31225 O O . LEU A 1 71 ? 4.931 -19.442 -22.510 1.00 0.00 71 LEU A O 19
ATOM 31241 N N . ALA A 1 72 ? 5.881 -19.418 -24.550 1.00 0.00 72 ALA A N 19
ATOM 31242 C CA . ALA A 1 72 ? 4.615 -19.272 -25.258 1.00 0.00 72 ALA A CA 19
ATOM 31243 C C . ALA A 1 72 ? 3.613 -20.332 -24.815 1.00 0.00 72 ALA A C 19
ATOM 31244 O O . ALA A 1 72 ? 2.404 -20.100 -24.825 1.00 0.00 72 ALA A O 19
ATOM 31251 N N . ARG A 1 73 ? 4.122 -21.497 -24.428 1.00 0.00 73 ARG A N 19
ATOM 31252 C CA . ARG A 1 73 ? 3.271 -22.594 -23.983 1.00 0.00 73 ARG A CA 19
ATOM 31253 C C . ARG A 1 73 ? 2.362 -22.148 -22.842 1.00 0.00 73 ARG A C 19
ATOM 31254 O O . ARG A 1 73 ? 1.218 -22.591 -22.738 1.00 0.00 73 ARG A O 19
ATOM 31275 N N . GLU A 1 74 ? 2.879 -21.269 -21.989 1.00 0.00 74 GLU A N 19
ATOM 31276 C CA . GLU A 1 74 ? 2.113 -20.765 -20.855 1.00 0.00 74 GLU A CA 19
ATOM 31277 C C . GLU A 1 74 ? 1.341 -19.506 -21.236 1.00 0.00 74 GLU A C 19
ATOM 31278 O O . GLU A 1 74 ? 0.300 -19.201 -20.653 1.00 0.00 74 GLU A O 19
ATOM 31290 N N . LYS A 1 75 ? 1.857 -18.777 -22.219 1.00 0.00 75 LYS A N 19
ATOM 31291 C CA . LYS A 1 75 ? 1.218 -17.551 -22.681 1.00 0.00 75 LYS A CA 19
ATOM 31292 C C . LYS A 1 75 ? -0.157 -17.844 -23.274 1.00 0.00 75 LYS A C 19
ATOM 31293 O O . LYS A 1 75 ? -1.103 -17.080 -23.083 1.00 0.00 75 LYS A O 19
ATOM 31312 N N . LYS A 1 76 ? -0.260 -18.957 -23.994 1.00 0.00 76 LYS A N 19
ATOM 31313 C CA . LYS A 1 76 ? -1.519 -19.353 -24.613 1.00 0.00 76 LYS A CA 19
ATOM 31314 C C . LYS A 1 76 ? -2.600 -19.569 -23.558 1.00 0.00 76 LYS A C 19
ATOM 31315 O O . LYS A 1 76 ? -3.724 -19.084 -23.697 1.00 0.00 76 LYS A O 19
ATOM 31334 N N . LEU A 1 77 ? -2.253 -20.299 -22.503 1.00 0.00 77 LEU A N 19
ATOM 31335 C CA . LEU A 1 77 ? -3.194 -20.578 -21.424 1.00 0.00 77 LEU A CA 19
ATOM 31336 C C . LEU A 1 77 ? -3.752 -19.284 -20.840 1.00 0.00 77 LEU A C 19
ATOM 31337 O O . LEU A 1 77 ? -4.966 -19.113 -20.734 1.00 0.00 77 LEU A O 19
ATOM 31353 N N . ARG A 1 78 ? -2.857 -18.376 -20.464 1.00 0.00 78 ARG A N 19
ATOM 31354 C CA . ARG A 1 78 ? -3.260 -17.097 -19.892 1.00 0.00 78 ARG A CA 19
ATOM 31355 C C . ARG A 1 78 ? -4.003 -16.251 -20.922 1.00 0.00 78 ARG A C 19
ATOM 31356 O O . ARG A 1 78 ? -4.893 -15.473 -20.578 1.00 0.00 78 ARG A O 19
ATOM 31377 N N . LYS A 1 79 ? -3.630 -16.407 -22.188 1.00 0.00 79 LYS A N 19
ATOM 31378 C CA . LYS A 1 79 ? -4.260 -15.659 -23.270 1.00 0.00 79 LYS A CA 19
ATOM 31379 C C . LYS A 1 79 ? -5.717 -16.074 -23.442 1.00 0.00 79 LYS A C 19
ATOM 31380 O O . LYS A 1 79 ? -6.623 -15.248 -23.342 1.00 0.00 79 LYS A O 19
ATOM 31399 N N . GLU A 1 80 ? -5.935 -17.360 -23.700 1.00 0.00 80 GLU A N 19
ATOM 31400 C CA . GLU A 1 80 ? -7.283 -17.884 -23.885 1.00 0.00 80 GLU A CA 19
ATOM 31401 C C . GLU A 1 80 ? -8.162 -17.562 -22.680 1.00 0.00 80 GLU A C 19
ATOM 31402 O O . GLU A 1 80 ? -9.364 -17.337 -22.818 1.00 0.00 80 GLU A O 19
ATOM 31414 N N . ALA A 1 81 ? -7.553 -17.542 -21.499 1.00 0.00 81 ALA A N 19
ATOM 31415 C CA . ALA A 1 81 ? -8.279 -17.247 -20.270 1.00 0.00 81 ALA A CA 19
ATOM 31416 C C . ALA A 1 81 ? -8.915 -15.862 -20.328 1.00 0.00 81 ALA A C 19
ATOM 31417 O O . ALA A 1 81 ? -10.067 -15.682 -19.935 1.00 0.00 81 ALA A O 19
ATOM 31424 N N . GLU A 1 82 ? -8.157 -14.887 -20.820 1.00 0.00 82 GLU A N 19
ATOM 31425 C CA . GLU A 1 82 ? -8.648 -13.518 -20.927 1.00 0.00 82 GLU A CA 19
ATOM 31426 C C . GLU A 1 82 ? -9.789 -13.427 -21.935 1.00 0.00 82 GLU A C 19
ATOM 31427 O O . GLU A 1 82 ? -10.747 -12.679 -21.738 1.00 0.00 82 GLU A O 19
ATOM 31439 N N . ILE A 1 83 ? -9.679 -14.192 -23.016 1.00 0.00 83 ILE A N 19
ATOM 31440 C CA . ILE A 1 83 ? -10.701 -14.198 -24.055 1.00 0.00 83 ILE A CA 19
ATOM 31441 C C . ILE A 1 83 ? -12.046 -14.653 -23.500 1.00 0.00 83 ILE A C 19
ATOM 31442 O O . ILE A 1 83 ? -13.085 -14.073 -23.812 1.00 0.00 83 ILE A O 19
ATOM 31458 N N . GLU A 1 84 ? -12.018 -15.695 -22.674 1.00 0.00 84 GLU A N 19
ATOM 31459 C CA . GLU A 1 84 ? -13.236 -16.227 -22.075 1.00 0.00 84 GLU A CA 19
ATOM 31460 C C . GLU A 1 84 ? -13.885 -15.196 -21.156 1.00 0.00 84 GLU A C 19
ATOM 31461 O O . GLU A 1 84 ? -15.102 -15.195 -20.967 1.00 0.00 84 GLU A O 19
ATOM 31473 N N . TYR A 1 85 ? -13.065 -14.320 -20.587 1.00 0.00 85 TYR A N 19
ATOM 31474 C CA . TYR A 1 85 ? -13.558 -13.285 -19.685 1.00 0.00 85 TYR A CA 19
ATOM 31475 C C . TYR A 1 85 ? -14.227 -12.157 -20.464 1.00 0.00 85 TYR A C 19
ATOM 31476 O O . TYR A 1 85 ? -15.407 -11.867 -20.268 1.00 0.00 85 TYR A O 19
ATOM 31494 N N . ARG A 1 86 ? -13.464 -11.525 -21.350 1.00 0.00 86 ARG A N 19
ATOM 31495 C CA . ARG A 1 86 ? -13.982 -10.428 -22.159 1.00 0.00 86 ARG A CA 19
ATOM 31496 C C . ARG A 1 86 ? -15.119 -10.905 -23.058 1.00 0.00 86 ARG A C 19
ATOM 31497 O O . ARG A 1 86 ? -15.988 -10.123 -23.442 1.00 0.00 86 ARG A O 19
ATOM 31518 N N . GLU A 1 87 ? -15.105 -12.192 -23.388 1.00 0.00 87 GLU A N 19
ATOM 31519 C CA . GLU A 1 87 ? -16.135 -12.772 -24.242 1.00 0.00 87 GLU A CA 19
ATOM 31520 C C . GLU A 1 87 ? -17.528 -12.457 -23.705 1.00 0.00 87 GLU A C 19
ATOM 31521 O O . GLU A 1 87 ? -18.306 -11.748 -24.345 1.00 0.00 87 GLU A O 19
ATOM 31533 N N . ARG A 1 88 ? -17.837 -12.989 -22.527 1.00 0.00 88 ARG A N 19
ATOM 31534 C CA . ARG A 1 88 ? -19.136 -12.766 -21.904 1.00 0.00 88 ARG A CA 19
ATOM 31535 C C . ARG A 1 88 ? -19.408 -11.274 -21.734 1.00 0.00 88 ARG A C 19
ATOM 31536 O O . ARG A 1 88 ? -20.559 -10.836 -21.754 1.00 0.00 88 ARG A O 19
ATOM 31557 N N . LEU A 1 89 ? -18.343 -10.499 -21.565 1.00 0.00 89 LEU A N 19
ATOM 31558 C CA . LEU A 1 89 ? -18.466 -9.056 -21.390 1.00 0.00 89 LEU A CA 19
ATOM 31559 C C . LEU A 1 89 ? -18.906 -8.386 -22.688 1.00 0.00 89 LEU A C 19
ATOM 31560 O O . LEU A 1 89 ? -19.574 -7.352 -22.670 1.00 0.00 89 LEU A O 19
ATOM 31576 N N . PHE A 1 90 ? -18.528 -8.983 -23.814 1.00 0.00 90 PHE A N 19
ATOM 31577 C CA . PHE A 1 90 ? -18.884 -8.445 -25.121 1.00 0.00 90 PHE A CA 19
ATOM 31578 C C . PHE A 1 90 ? -20.313 -8.826 -25.496 1.00 0.00 90 PHE A C 19
ATOM 31579 O O . PHE A 1 90 ? -21.033 -8.044 -26.117 1.00 0.00 90 PHE A O 19
ATOM 31596 N N . ARG A 1 91 ? -20.717 -10.033 -25.113 1.00 0.00 91 ARG A N 19
ATOM 31597 C CA . ARG A 1 91 ? -22.058 -10.520 -25.410 1.00 0.00 91 ARG A CA 19
ATOM 31598 C C . ARG A 1 91 ? -23.107 -9.730 -24.632 1.00 0.00 91 ARG A C 19
ATOM 31599 O O . ARG A 1 91 ? -24.245 -9.584 -25.078 1.00 0.00 91 ARG A O 19
ATOM 31620 N N . ASN A 1 92 ? -22.716 -9.224 -23.467 1.00 0.00 92 ASN A N 19
ATOM 31621 C CA . ASN A 1 92 ? -23.623 -8.450 -22.627 1.00 0.00 92 ASN A CA 19
ATOM 31622 C C . ASN A 1 92 ? -23.320 -6.958 -22.730 1.00 0.00 92 ASN A C 19
ATOM 31623 O O . ASN A 1 92 ? -23.457 -6.219 -21.756 1.00 0.00 92 ASN A O 19
ATOM 31634 N N . GLN A 1 93 ? -22.910 -6.524 -23.918 1.00 0.00 93 GLN A N 19
ATOM 31635 C CA . GLN A 1 93 ? -22.589 -5.121 -24.148 1.00 0.00 93 GLN A CA 19
ATOM 31636 C C . GLN A 1 93 ? -23.855 -4.303 -24.378 1.00 0.00 93 GLN A C 19
ATOM 31637 O O . GLN A 1 93 ? -24.027 -3.229 -23.801 1.00 0.00 93 GLN A O 19
ATOM 31651 N N . LYS A 1 94 ? -24.740 -4.817 -25.226 1.00 0.00 94 LYS A N 19
ATOM 31652 C CA . LYS A 1 94 ? -25.992 -4.136 -25.532 1.00 0.00 94 LYS A CA 19
ATOM 31653 C C . LYS A 1 94 ? -26.881 -5.004 -26.417 1.00 0.00 94 LYS A C 19
ATOM 31654 O O . LYS A 1 94 ? -26.448 -6.041 -26.920 1.00 0.00 94 LYS A O 19
ATOM 31673 N N . ILE A 1 95 ? -28.124 -4.572 -26.604 1.00 0.00 95 ILE A N 19
ATOM 31674 C CA . ILE A 1 95 ? -29.071 -5.309 -27.431 1.00 0.00 95 ILE A CA 19
ATOM 31675 C C . ILE A 1 95 ? -28.511 -5.550 -28.828 1.00 0.00 95 ILE A C 19
ATOM 31676 O O . ILE A 1 95 ? -28.817 -6.558 -29.467 1.00 0.00 95 ILE A O 19
ATOM 31692 N N . LEU A 1 96 ? -27.687 -4.620 -29.297 1.00 0.00 96 LEU A N 19
ATOM 31693 C CA . LEU A 1 96 ? -27.081 -4.731 -30.620 1.00 0.00 96 LEU A CA 19
ATOM 31694 C C . LEU A 1 96 ? -28.148 -4.731 -31.710 1.00 0.00 96 LEU A C 19
ATOM 31695 O O . LEU A 1 96 ? -29.343 -4.674 -31.422 1.00 0.00 96 LEU A O 19
ATOM 31711 N N . ARG A 1 97 ? -27.707 -4.796 -32.962 1.00 0.00 97 ARG A N 19
ATOM 31712 C CA . ARG A 1 97 ? -28.624 -4.804 -34.095 1.00 0.00 97 ARG A CA 19
ATOM 31713 C C . ARG A 1 97 ? -28.197 -5.838 -35.133 1.00 0.00 97 ARG A C 19
ATOM 31714 O O . ARG A 1 97 ? -27.134 -6.447 -35.015 1.00 0.00 97 ARG A O 19
ATOM 31735 N N . GLU A 1 98 ? -29.033 -6.030 -36.149 1.00 0.00 98 GLU A N 19
ATOM 31736 C CA . GLU A 1 98 ? -28.741 -6.990 -37.206 1.00 0.00 98 GLU A CA 19
ATOM 31737 C C . GLU A 1 98 ? -29.675 -6.790 -38.396 1.00 0.00 98 GLU A C 19
ATOM 31738 O O . GLU A 1 98 ? -30.576 -5.952 -38.358 1.00 0.00 98 GLU A O 19
ATOM 31750 N N . TYR A 1 99 ? -29.453 -7.565 -39.452 1.00 0.00 99 TYR A N 19
ATOM 31751 C CA . TYR A 1 99 ? -30.272 -7.472 -40.654 1.00 0.00 99 TYR A CA 19
ATOM 31752 C C . TYR A 1 99 ? -31.433 -8.460 -40.601 1.00 0.00 99 TYR A C 19
ATOM 31753 O O . TYR A 1 99 ? -31.256 -9.624 -40.240 1.00 0.00 99 TYR A O 19
ATOM 31771 N N . ARG A 1 100 ? -32.621 -7.988 -40.964 1.00 0.00 100 ARG A N 19
ATOM 31772 C CA . ARG A 1 100 ? -33.812 -8.829 -40.957 1.00 0.00 100 ARG A CA 19
ATOM 31773 C C . ARG A 1 100 ? -34.614 -8.645 -42.243 1.00 0.00 100 ARG A C 19
ATOM 31774 O O . ARG A 1 100 ? -34.346 -7.737 -43.029 1.00 0.00 100 ARG A O 19
ATOM 31795 N N . ASP A 1 101 ? -35.598 -9.514 -42.448 1.00 0.00 101 ASP A N 19
ATOM 31796 C CA . ASP A 1 101 ? -36.440 -9.448 -43.638 1.00 0.00 101 ASP A CA 19
ATOM 31797 C C . ASP A 1 101 ? -37.804 -8.851 -43.306 1.00 0.00 101 ASP A C 19
ATOM 31798 O O . ASP A 1 101 ? -37.953 -7.631 -43.213 1.00 0.00 101 ASP A O 19
ATOM 31807 N N . GLY A 1 1 ? -16.486 -13.696 -33.087 1.00 0.00 1 GLY A N 20
ATOM 31808 C CA . GLY A 1 1 ? -15.251 -13.466 -32.362 1.00 0.00 1 GLY A CA 20
ATOM 31809 C C . GLY A 1 1 ? -14.312 -12.529 -33.096 1.00 0.00 1 GLY A C 20
ATOM 31810 O O . GLY A 1 1 ? -14.657 -11.995 -34.150 1.00 0.00 1 GLY A O 20
ATOM 31814 N N . SER A 1 2 ? -13.123 -12.327 -32.537 1.00 0.00 2 SER A N 20
ATOM 31815 C CA . SER A 1 2 ? -12.134 -11.443 -33.143 1.00 0.00 2 SER A CA 20
ATOM 31816 C C . SER A 1 2 ? -12.665 -10.016 -33.233 1.00 0.00 2 SER A C 20
ATOM 31817 O O . SER A 1 2 ? -13.236 -9.617 -34.248 1.00 0.00 2 SER A O 20
ATOM 31825 N N . SER A 1 3 ? -12.471 -9.250 -32.164 1.00 0.00 3 SER A N 20
ATOM 31826 C CA . SER A 1 3 ? -12.933 -7.868 -32.119 1.00 0.00 3 SER A CA 20
ATOM 31827 C C . SER A 1 3 ? -11.988 -7.006 -31.287 1.00 0.00 3 SER A C 20
ATOM 31828 O O . SER A 1 3 ? -12.406 -6.031 -30.664 1.00 0.00 3 SER A O 20
ATOM 31836 N N . GLY A 1 4 ? -10.711 -7.374 -31.282 1.00 0.00 4 GLY A N 20
ATOM 31837 C CA . GLY A 1 4 ? -9.726 -6.626 -30.524 1.00 0.00 4 GLY A CA 20
ATOM 31838 C C . GLY A 1 4 ? -8.983 -5.616 -31.376 1.00 0.00 4 GLY A C 20
ATOM 31839 O O . GLY A 1 4 ? -7.940 -5.928 -31.951 1.00 0.00 4 GLY A O 20
ATOM 31843 N N . SER A 1 5 ? -9.521 -4.404 -31.459 1.00 0.00 5 SER A N 20
ATOM 31844 C CA . SER A 1 5 ? -8.904 -3.347 -32.253 1.00 0.00 5 SER A CA 20
ATOM 31845 C C . SER A 1 5 ? -8.866 -2.035 -31.474 1.00 0.00 5 SER A C 20
ATOM 31846 O O . SER A 1 5 ? -9.122 -0.965 -32.026 1.00 0.00 5 SER A O 20
ATOM 31854 N N . SER A 1 6 ? -8.545 -2.127 -30.187 1.00 0.00 6 SER A N 20
ATOM 31855 C CA . SER A 1 6 ? -8.477 -0.950 -29.330 1.00 0.00 6 SER A CA 20
ATOM 31856 C C . SER A 1 6 ? -7.075 -0.778 -28.753 1.00 0.00 6 SER A C 20
ATOM 31857 O O . SER A 1 6 ? -6.476 -1.731 -28.254 1.00 0.00 6 SER A O 20
ATOM 31865 N N . GLY A 1 7 ? -6.557 0.444 -28.824 1.00 0.00 7 GLY A N 20
ATOM 31866 C CA . GLY A 1 7 ? -5.230 0.719 -28.305 1.00 0.00 7 GLY A CA 20
ATOM 31867 C C . GLY A 1 7 ? -5.204 1.930 -27.393 1.00 0.00 7 GLY A C 20
ATOM 31868 O O . GLY A 1 7 ? -5.499 3.046 -27.821 1.00 0.00 7 GLY A O 20
ATOM 31872 N N . LYS A 1 8 ? -4.851 1.710 -26.131 1.00 0.00 8 LYS A N 20
ATOM 31873 C CA . LYS A 1 8 ? -4.787 2.790 -25.154 1.00 0.00 8 LYS A CA 20
ATOM 31874 C C . LYS A 1 8 ? -3.418 2.837 -24.483 1.00 0.00 8 LYS A C 20
ATOM 31875 O O . LYS A 1 8 ? -3.280 2.493 -23.309 1.00 0.00 8 LYS A O 20
ATOM 31894 N N . TYR A 1 9 ? -2.410 3.266 -25.235 1.00 0.00 9 TYR A N 20
ATOM 31895 C CA . TYR A 1 9 ? -1.052 3.356 -24.713 1.00 0.00 9 TYR A CA 20
ATOM 31896 C C . TYR A 1 9 ? -0.411 4.688 -25.092 1.00 0.00 9 TYR A C 20
ATOM 31897 O O . TYR A 1 9 ? -0.166 4.961 -26.268 1.00 0.00 9 TYR A O 20
ATOM 31915 N N . THR A 1 10 ? -0.139 5.514 -24.086 1.00 0.00 10 THR A N 20
ATOM 31916 C CA . THR A 1 10 ? 0.473 6.817 -24.312 1.00 0.00 10 THR A CA 20
ATOM 31917 C C . THR A 1 10 ? 1.992 6.735 -24.212 1.00 0.00 10 THR A C 20
ATOM 31918 O O . THR A 1 10 ? 2.582 7.171 -23.224 1.00 0.00 10 THR A O 20
ATOM 31929 N N . GLN A 1 11 ? 2.619 6.175 -25.242 1.00 0.00 11 GLN A N 20
ATOM 31930 C CA . GLN A 1 11 ? 4.070 6.037 -25.269 1.00 0.00 11 GLN A CA 20
ATOM 31931 C C . GLN A 1 11 ? 4.562 5.229 -24.073 1.00 0.00 11 GLN A C 20
ATOM 31932 O O . GLN A 1 11 ? 5.152 5.775 -23.142 1.00 0.00 11 GLN A O 20
ATOM 31946 N N . ASN A 1 12 ? 4.316 3.923 -24.106 1.00 0.00 12 ASN A N 20
ATOM 31947 C CA . ASN A 1 12 ? 4.733 3.039 -23.024 1.00 0.00 12 ASN A CA 20
ATOM 31948 C C . ASN A 1 12 ? 5.578 1.886 -23.559 1.00 0.00 12 ASN A C 20
ATOM 31949 O O . ASN A 1 12 ? 5.054 0.832 -23.914 1.00 0.00 12 ASN A O 20
ATOM 31960 N N . ASN A 1 13 ? 6.890 2.096 -23.612 1.00 0.00 13 ASN A N 20
ATOM 31961 C CA . ASN A 1 13 ? 7.808 1.075 -24.103 1.00 0.00 13 ASN A CA 20
ATOM 31962 C C . ASN A 1 13 ? 8.606 0.463 -22.956 1.00 0.00 13 ASN A C 20
ATOM 31963 O O . ASN A 1 13 ? 9.742 0.026 -23.139 1.00 0.00 13 ASN A O 20
ATOM 31974 N N . PHE A 1 14 ? 8.002 0.435 -21.772 1.00 0.00 14 PHE A N 20
ATOM 31975 C CA . PHE A 1 14 ? 8.656 -0.122 -20.594 1.00 0.00 14 PHE A CA 20
ATOM 31976 C C . PHE A 1 14 ? 7.734 -1.100 -19.871 1.00 0.00 14 PHE A C 20
ATOM 31977 O O . PHE A 1 14 ? 6.513 -0.939 -19.880 1.00 0.00 14 PHE A O 20
ATOM 31994 N N . ILE A 1 15 ? 8.326 -2.113 -19.248 1.00 0.00 15 ILE A N 20
ATOM 31995 C CA . ILE A 1 15 ? 7.559 -3.116 -18.521 1.00 0.00 15 ILE A CA 20
ATOM 31996 C C . ILE A 1 15 ? 7.979 -3.174 -17.056 1.00 0.00 15 ILE A C 20
ATOM 31997 O O . ILE A 1 15 ? 9.168 -3.134 -16.737 1.00 0.00 15 ILE A O 20
ATOM 32013 N N . THR A 1 16 ? 6.995 -3.272 -16.167 1.00 0.00 16 THR A N 20
ATOM 32014 C CA . THR A 1 16 ? 7.262 -3.337 -14.736 1.00 0.00 16 THR A CA 20
ATOM 32015 C C . THR A 1 16 ? 8.111 -4.554 -14.390 1.00 0.00 16 THR A C 20
ATOM 32016 O O . THR A 1 16 ? 8.144 -5.532 -15.135 1.00 0.00 16 THR A O 20
ATOM 32027 N N . GLY A 1 17 ? 8.797 -4.488 -13.252 1.00 0.00 17 GLY A N 20
ATOM 32028 C CA . GLY A 1 17 ? 9.637 -5.592 -12.827 1.00 0.00 17 GLY A CA 20
ATOM 32029 C C . GLY A 1 17 ? 8.850 -6.870 -12.614 1.00 0.00 17 GLY A C 20
ATOM 32030 O O . GLY A 1 17 ? 8.992 -7.829 -13.373 1.00 0.00 17 GLY A O 20
ATOM 32034 N N . VAL A 1 18 ? 8.019 -6.886 -11.577 1.00 0.00 18 VAL A N 20
ATOM 32035 C CA . VAL A 1 18 ? 7.207 -8.056 -11.265 1.00 0.00 18 VAL A CA 20
ATOM 32036 C C . VAL A 1 18 ? 6.427 -8.525 -12.488 1.00 0.00 18 VAL A C 20
ATOM 32037 O O . VAL A 1 18 ? 6.261 -9.725 -12.708 1.00 0.00 18 VAL A O 20
ATOM 32050 N N . ARG A 1 19 ? 5.950 -7.571 -13.280 1.00 0.00 19 ARG A N 20
ATOM 32051 C CA . ARG A 1 19 ? 5.186 -7.886 -14.482 1.00 0.00 19 ARG A CA 20
ATOM 32052 C C . ARG A 1 19 ? 5.988 -8.788 -15.415 1.00 0.00 19 ARG A C 20
ATOM 32053 O O . ARG A 1 19 ? 5.427 -9.629 -16.116 1.00 0.00 19 ARG A O 20
ATOM 32074 N N . ALA A 1 20 ? 7.305 -8.605 -15.418 1.00 0.00 20 ALA A N 20
ATOM 32075 C CA . ALA A 1 20 ? 8.184 -9.403 -16.264 1.00 0.00 20 ALA A CA 20
ATOM 32076 C C . ALA A 1 20 ? 8.458 -10.766 -15.639 1.00 0.00 20 ALA A C 20
ATOM 32077 O O . ALA A 1 20 ? 8.422 -11.791 -16.321 1.00 0.00 20 ALA A O 20
ATOM 32084 N N . ILE A 1 21 ? 8.733 -10.772 -14.339 1.00 0.00 21 ILE A N 20
ATOM 32085 C CA . ILE A 1 21 ? 9.013 -12.010 -13.623 1.00 0.00 21 ILE A CA 20
ATOM 32086 C C . ILE A 1 21 ? 7.808 -12.945 -13.651 1.00 0.00 21 ILE A C 20
ATOM 32087 O O . ILE A 1 21 ? 7.951 -14.162 -13.535 1.00 0.00 21 ILE A O 20
ATOM 32103 N N . ASN A 1 22 ? 6.621 -12.368 -13.806 1.00 0.00 22 ASN A N 20
ATOM 32104 C CA . ASN A 1 22 ? 5.391 -13.150 -13.850 1.00 0.00 22 ASN A CA 20
ATOM 32105 C C . ASN A 1 22 ? 5.051 -13.548 -15.283 1.00 0.00 22 ASN A C 20
ATOM 32106 O O . ASN A 1 22 ? 4.740 -14.706 -15.558 1.00 0.00 22 ASN A O 20
ATOM 32117 N N . GLU A 1 23 ? 5.112 -12.579 -16.191 1.00 0.00 23 GLU A N 20
ATOM 32118 C CA . GLU A 1 23 ? 4.810 -12.829 -17.596 1.00 0.00 23 GLU A CA 20
ATOM 32119 C C . GLU A 1 23 ? 5.833 -13.780 -18.211 1.00 0.00 23 GLU A C 20
ATOM 32120 O O . GLU A 1 23 ? 5.483 -14.850 -18.709 1.00 0.00 23 GLU A O 20
ATOM 32132 N N . PHE A 1 24 ? 7.100 -13.380 -18.174 1.00 0.00 24 PHE A N 20
ATOM 32133 C CA . PHE A 1 24 ? 8.175 -14.194 -18.729 1.00 0.00 24 PHE A CA 20
ATOM 32134 C C . PHE A 1 24 ? 8.464 -15.397 -17.835 1.00 0.00 24 PHE A C 20
ATOM 32135 O O . PHE A 1 24 ? 9.113 -16.355 -18.256 1.00 0.00 24 PHE A O 20
ATOM 32152 N N . CYS A 1 25 ? 7.978 -15.338 -16.600 1.00 0.00 25 CYS A N 20
ATOM 32153 C CA . CYS A 1 25 ? 8.185 -16.421 -15.645 1.00 0.00 25 CYS A CA 20
ATOM 32154 C C . CYS A 1 25 ? 9.672 -16.666 -15.414 1.00 0.00 25 CYS A C 20
ATOM 32155 O O . CYS A 1 25 ? 10.209 -17.705 -15.802 1.00 0.00 25 CYS A O 20
ATOM 32163 N N . LEU A 1 26 ? 10.334 -15.704 -14.782 1.00 0.00 26 LEU A N 20
ATOM 32164 C CA . LEU A 1 26 ? 11.761 -15.813 -14.500 1.00 0.00 26 LEU A CA 20
ATOM 32165 C C . LEU A 1 26 ? 12.023 -15.787 -12.998 1.00 0.00 26 LEU A C 20
ATOM 32166 O O . LEU A 1 26 ? 11.094 -15.853 -12.193 1.00 0.00 26 LEU A O 20
ATOM 32182 N N . LYS A 1 27 ? 13.295 -15.688 -12.626 1.00 0.00 27 LYS A N 20
ATOM 32183 C CA . LYS A 1 27 ? 13.681 -15.649 -11.220 1.00 0.00 27 LYS A CA 20
ATOM 32184 C C . LYS A 1 27 ? 13.790 -14.210 -10.726 1.00 0.00 27 LYS A C 20
ATOM 32185 O O . LYS A 1 27 ? 13.772 -13.269 -11.519 1.00 0.00 27 LYS A O 20
ATOM 32204 N N . SER A 1 28 ? 13.906 -14.048 -9.412 1.00 0.00 28 SER A N 20
ATOM 32205 C CA . SER A 1 28 ? 14.016 -12.723 -8.812 1.00 0.00 28 SER A CA 20
ATOM 32206 C C . SER A 1 28 ? 15.412 -12.145 -9.025 1.00 0.00 28 SER A C 20
ATOM 32207 O O . SER A 1 28 ? 15.571 -10.946 -9.252 1.00 0.00 28 SER A O 20
ATOM 32215 N N . SER A 1 29 ? 16.420 -13.008 -8.950 1.00 0.00 29 SER A N 20
ATOM 32216 C CA . SER A 1 29 ? 17.804 -12.583 -9.131 1.00 0.00 29 SER A CA 20
ATOM 32217 C C . SER A 1 29 ? 18.098 -12.302 -10.601 1.00 0.00 29 SER A C 20
ATOM 32218 O O . SER A 1 29 ? 18.930 -11.456 -10.928 1.00 0.00 29 SER A O 20
ATOM 32226 N N . ASP A 1 30 ? 17.410 -13.019 -11.483 1.00 0.00 30 ASP A N 20
ATOM 32227 C CA . ASP A 1 30 ? 17.595 -12.847 -12.919 1.00 0.00 30 ASP A CA 20
ATOM 32228 C C . ASP A 1 30 ? 17.406 -11.387 -13.321 1.00 0.00 30 ASP A C 20
ATOM 32229 O O . ASP A 1 30 ? 18.290 -10.779 -13.926 1.00 0.00 30 ASP A O 20
ATOM 32238 N N . LEU A 1 31 ? 16.248 -10.832 -12.982 1.00 0.00 31 LEU A N 20
ATOM 32239 C CA . LEU A 1 31 ? 15.941 -9.443 -13.308 1.00 0.00 31 LEU A CA 20
ATOM 32240 C C . LEU A 1 31 ? 17.029 -8.509 -12.788 1.00 0.00 31 LEU A C 20
ATOM 32241 O O . LEU A 1 31 ? 17.411 -7.552 -13.461 1.00 0.00 31 LEU A O 20
ATOM 32257 N N . GLU A 1 32 ? 17.524 -8.795 -11.588 1.00 0.00 32 GLU A N 20
ATOM 32258 C CA . GLU A 1 32 ? 18.569 -7.980 -10.980 1.00 0.00 32 GLU A CA 20
ATOM 32259 C C . GLU A 1 32 ? 19.831 -7.985 -11.837 1.00 0.00 32 GLU A C 20
ATOM 32260 O O . GLU A 1 32 ? 20.583 -7.011 -11.858 1.00 0.00 32 GLU A O 20
ATOM 32272 N N . GLN A 1 33 ? 20.057 -9.090 -12.541 1.00 0.00 33 GLN A N 20
ATOM 32273 C CA . GLN A 1 33 ? 21.228 -9.222 -13.398 1.00 0.00 33 GLN A CA 20
ATOM 32274 C C . GLN A 1 33 ? 21.165 -8.239 -14.563 1.00 0.00 33 GLN A C 20
ATOM 32275 O O . GLN A 1 33 ? 22.195 -7.825 -15.096 1.00 0.00 33 GLN A O 20
ATOM 32289 N N . LEU A 1 34 ? 19.950 -7.870 -14.953 1.00 0.00 34 LEU A N 20
ATOM 32290 C CA . LEU A 1 34 ? 19.752 -6.935 -16.055 1.00 0.00 34 LEU A CA 20
ATOM 32291 C C . LEU A 1 34 ? 20.064 -5.506 -15.620 1.00 0.00 34 LEU A C 20
ATOM 32292 O O . LEU A 1 34 ? 20.387 -5.257 -14.459 1.00 0.00 34 LEU A O 20
ATOM 32308 N N . ARG A 1 35 ? 19.963 -4.572 -16.560 1.00 0.00 35 ARG A N 20
ATOM 32309 C CA . ARG A 1 35 ? 20.233 -3.168 -16.274 1.00 0.00 35 ARG A CA 20
ATOM 32310 C C . ARG A 1 35 ? 19.145 -2.576 -15.381 1.00 0.00 35 ARG A C 20
ATOM 32311 O O . ARG A 1 35 ? 18.000 -3.027 -15.398 1.00 0.00 35 ARG A O 20
ATOM 32332 N N . LYS A 1 36 ? 19.512 -1.564 -14.602 1.00 0.00 36 LYS A N 20
ATOM 32333 C CA . LYS A 1 36 ? 18.570 -0.909 -13.703 1.00 0.00 36 LYS A CA 20
ATOM 32334 C C . LYS A 1 36 ? 18.117 0.432 -14.272 1.00 0.00 36 LYS A C 20
ATOM 32335 O O . LYS A 1 36 ? 18.740 1.464 -14.022 1.00 0.00 36 LYS A O 20
ATOM 32354 N N . ILE A 1 37 ? 17.031 0.408 -15.037 1.00 0.00 37 ILE A N 20
ATOM 32355 C CA . ILE A 1 37 ? 16.494 1.623 -15.638 1.00 0.00 37 ILE A CA 20
ATOM 32356 C C . ILE A 1 37 ? 15.484 2.294 -14.714 1.00 0.00 37 ILE A C 20
ATOM 32357 O O . ILE A 1 37 ? 14.457 1.709 -14.371 1.00 0.00 37 ILE A O 20
ATOM 32373 N N . ARG A 1 38 ? 15.782 3.527 -14.317 1.00 0.00 38 ARG A N 20
ATOM 32374 C CA . ARG A 1 38 ? 14.899 4.279 -13.433 1.00 0.00 38 ARG A CA 20
ATOM 32375 C C . ARG A 1 38 ? 14.231 5.428 -14.182 1.00 0.00 38 ARG A C 20
ATOM 32376 O O . ARG A 1 38 ? 14.737 5.895 -15.202 1.00 0.00 38 ARG A O 20
ATOM 32397 N N . ARG A 1 39 ? 13.090 5.878 -13.668 1.00 0.00 39 ARG A N 20
ATOM 32398 C CA . ARG A 1 39 ? 12.352 6.971 -14.289 1.00 0.00 39 ARG A CA 20
ATOM 32399 C C . ARG A 1 39 ? 12.007 8.047 -13.262 1.00 0.00 39 ARG A C 20
ATOM 32400 O O . ARG A 1 39 ? 12.120 7.826 -12.056 1.00 0.00 39 ARG A O 20
ATOM 32421 N N . ARG A 1 40 ? 11.589 9.210 -13.750 1.00 0.00 40 ARG A N 20
ATOM 32422 C CA . ARG A 1 40 ? 11.231 10.320 -12.876 1.00 0.00 40 ARG A CA 20
ATOM 32423 C C . ARG A 1 40 ? 12.379 10.660 -11.930 1.00 0.00 40 ARG A C 20
ATOM 32424 O O . ARG A 1 40 ? 12.454 10.142 -10.816 1.00 0.00 40 ARG A O 20
ATOM 32445 N N . SER A 1 41 ? 13.272 11.535 -12.383 1.00 0.00 41 SER A N 20
ATOM 32446 C CA . SER A 1 41 ? 14.419 11.941 -11.579 1.00 0.00 41 SER A CA 20
ATOM 32447 C C . SER A 1 41 ? 15.228 10.726 -11.135 1.00 0.00 41 SER A C 20
ATOM 32448 O O . SER A 1 41 ? 15.266 10.371 -9.957 1.00 0.00 41 SER A O 20
ATOM 32456 N N . PRO A 1 42 ? 15.892 10.073 -12.100 1.00 0.00 42 PRO A N 20
ATOM 32457 C CA . PRO A 1 42 ? 16.714 8.889 -11.834 1.00 0.00 42 PRO A CA 20
ATOM 32458 C C . PRO A 1 42 ? 17.981 9.225 -11.055 1.00 0.00 42 PRO A C 20
ATOM 32459 O O . PRO A 1 42 ? 18.895 9.861 -11.581 1.00 0.00 42 PRO A O 20
ATOM 32470 N N . HIS A 1 43 ? 18.029 8.794 -9.798 1.00 0.00 43 HIS A N 20
ATOM 32471 C CA . HIS A 1 43 ? 19.186 9.050 -8.946 1.00 0.00 43 HIS A CA 20
ATOM 32472 C C . HIS A 1 43 ? 19.374 10.547 -8.720 1.00 0.00 43 HIS A C 20
ATOM 32473 O O . HIS A 1 43 ? 19.896 11.253 -9.583 1.00 0.00 43 HIS A O 20
ATOM 32487 N N . GLU A 1 44 ? 18.946 11.023 -7.556 1.00 0.00 44 GLU A N 20
ATOM 32488 C CA . GLU A 1 44 ? 19.066 12.437 -7.218 1.00 0.00 44 GLU A CA 20
ATOM 32489 C C . GLU A 1 44 ? 18.984 12.645 -5.709 1.00 0.00 44 GLU A C 20
ATOM 32490 O O . GLU A 1 44 ? 19.986 12.937 -5.056 1.00 0.00 44 GLU A O 20
ATOM 32502 N N . ASP A 1 45 ? 17.783 12.493 -5.161 1.00 0.00 45 ASP A N 20
ATOM 32503 C CA . ASP A 1 45 ? 17.569 12.663 -3.729 1.00 0.00 45 ASP A CA 20
ATOM 32504 C C . ASP A 1 45 ? 16.207 12.115 -3.314 1.00 0.00 45 ASP A C 20
ATOM 32505 O O . ASP A 1 45 ? 15.577 12.622 -2.385 1.00 0.00 45 ASP A O 20
ATOM 32514 N N . THR A 1 46 ? 15.756 11.076 -4.011 1.00 0.00 46 THR A N 20
ATOM 32515 C CA . THR A 1 46 ? 14.468 10.460 -3.717 1.00 0.00 46 THR A CA 20
ATOM 32516 C C . THR A 1 46 ? 14.401 9.039 -4.263 1.00 0.00 46 THR A C 20
ATOM 32517 O O . THR A 1 46 ? 14.323 8.833 -5.474 1.00 0.00 46 THR A O 20
ATOM 32528 N N . GLU A 1 47 ? 14.431 8.061 -3.363 1.00 0.00 47 GLU A N 20
ATOM 32529 C CA . GLU A 1 47 ? 14.373 6.659 -3.757 1.00 0.00 47 GLU A CA 20
ATOM 32530 C C . GLU A 1 47 ? 13.134 6.382 -4.603 1.00 0.00 47 GLU A C 20
ATOM 32531 O O . GLU A 1 47 ? 12.022 6.764 -4.239 1.00 0.00 47 GLU A O 20
ATOM 32543 N N . SER A 1 48 ? 13.335 5.714 -5.735 1.00 0.00 48 SER A N 20
ATOM 32544 C CA . SER A 1 48 ? 12.236 5.389 -6.636 1.00 0.00 48 SER A CA 20
ATOM 32545 C C . SER A 1 48 ? 12.280 3.919 -7.040 1.00 0.00 48 SER A C 20
ATOM 32546 O O . SER A 1 48 ? 13.128 3.160 -6.569 1.00 0.00 48 SER A O 20
ATOM 32554 N N . PHE A 1 49 ? 11.362 3.524 -7.915 1.00 0.00 49 PHE A N 20
ATOM 32555 C CA . PHE A 1 49 ? 11.294 2.144 -8.382 1.00 0.00 49 PHE A CA 20
ATOM 32556 C C . PHE A 1 49 ? 12.104 1.963 -9.663 1.00 0.00 49 PHE A C 20
ATOM 32557 O O . PHE A 1 49 ? 12.461 2.936 -10.329 1.00 0.00 49 PHE A O 20
ATOM 32574 N N . THR A 1 50 ? 12.392 0.711 -10.002 1.00 0.00 50 THR A N 20
ATOM 32575 C CA . THR A 1 50 ? 13.161 0.401 -11.201 1.00 0.00 50 THR A CA 20
ATOM 32576 C C . THR A 1 50 ? 12.316 -0.363 -12.214 1.00 0.00 50 THR A C 20
ATOM 32577 O O . THR A 1 50 ? 11.389 -1.085 -11.846 1.00 0.00 50 THR A O 20
ATOM 32588 N N . VAL A 1 51 ? 12.641 -0.199 -13.493 1.00 0.00 51 VAL A N 20
ATOM 32589 C CA . VAL A 1 51 ? 11.912 -0.876 -14.559 1.00 0.00 51 VAL A CA 20
ATOM 32590 C C . VAL A 1 51 ? 12.868 -1.576 -15.519 1.00 0.00 51 VAL A C 20
ATOM 32591 O O . VAL A 1 51 ? 14.087 -1.499 -15.364 1.00 0.00 51 VAL A O 20
ATOM 32604 N N . TYR A 1 52 ? 12.306 -2.258 -16.511 1.00 0.00 52 TYR A N 20
ATOM 32605 C CA . TYR A 1 52 ? 13.108 -2.974 -17.496 1.00 0.00 52 TYR A CA 20
ATOM 32606 C C . TYR A 1 52 ? 12.544 -2.783 -18.900 1.00 0.00 52 TYR A C 20
ATOM 32607 O O . TYR A 1 52 ? 11.460 -2.226 -19.077 1.00 0.00 52 TYR A O 20
ATOM 32625 N N . LEU A 1 53 ? 13.287 -3.250 -19.897 1.00 0.00 53 LEU A N 20
ATOM 32626 C CA . LEU A 1 53 ? 12.863 -3.133 -21.288 1.00 0.00 53 LEU A CA 20
ATOM 32627 C C . LEU A 1 53 ? 12.277 -4.448 -21.792 1.00 0.00 53 LEU A C 20
ATOM 32628 O O . LEU A 1 53 ? 12.848 -5.516 -21.576 1.00 0.00 53 LEU A O 20
ATOM 32644 N N . ARG A 1 54 ? 11.134 -4.361 -22.465 1.00 0.00 54 ARG A N 20
ATOM 32645 C CA . ARG A 1 54 ? 10.471 -5.543 -23.000 1.00 0.00 54 ARG A CA 20
ATOM 32646 C C . ARG A 1 54 ? 11.390 -6.294 -23.960 1.00 0.00 54 ARG A C 20
ATOM 32647 O O . ARG A 1 54 ? 11.256 -7.504 -24.144 1.00 0.00 54 ARG A O 20
ATOM 32668 N N . SER A 1 55 ? 12.321 -5.568 -24.569 1.00 0.00 55 SER A N 20
ATOM 32669 C CA . SER A 1 55 ? 13.259 -6.165 -25.513 1.00 0.00 55 SER A CA 20
ATOM 32670 C C . SER A 1 55 ? 14.400 -6.862 -24.778 1.00 0.00 55 SER A C 20
ATOM 32671 O O . SER A 1 55 ? 14.955 -7.847 -25.265 1.00 0.00 55 SER A O 20
ATOM 32679 N N . ASP A 1 56 ? 14.743 -6.344 -23.604 1.00 0.00 56 ASP A N 20
ATOM 32680 C CA . ASP A 1 56 ? 15.816 -6.917 -22.800 1.00 0.00 56 ASP A CA 20
ATOM 32681 C C . ASP A 1 56 ? 15.330 -8.150 -22.044 1.00 0.00 56 ASP A C 20
ATOM 32682 O O . ASP A 1 56 ? 15.995 -9.186 -22.034 1.00 0.00 56 ASP A O 20
ATOM 32691 N N . VAL A 1 57 ? 14.167 -8.030 -21.412 1.00 0.00 57 VAL A N 20
ATOM 32692 C CA . VAL A 1 57 ? 13.592 -9.134 -20.653 1.00 0.00 57 VAL A CA 20
ATOM 32693 C C . VAL A 1 57 ? 13.363 -10.351 -21.542 1.00 0.00 57 VAL A C 20
ATOM 32694 O O . VAL A 1 57 ? 13.399 -11.489 -21.075 1.00 0.00 57 VAL A O 20
ATOM 32707 N N . GLU A 1 58 ? 13.126 -10.103 -22.827 1.00 0.00 58 GLU A N 20
ATOM 32708 C CA . GLU A 1 58 ? 12.890 -11.179 -23.781 1.00 0.00 58 GLU A CA 20
ATOM 32709 C C . GLU A 1 58 ? 14.054 -12.165 -23.788 1.00 0.00 58 GLU A C 20
ATOM 32710 O O . GLU A 1 58 ? 13.876 -13.354 -23.524 1.00 0.00 58 GLU A O 20
ATOM 32722 N N . ALA A 1 59 ? 15.246 -11.662 -24.093 1.00 0.00 59 ALA A N 20
ATOM 32723 C CA . ALA A 1 59 ? 16.440 -12.498 -24.133 1.00 0.00 59 ALA A CA 20
ATOM 32724 C C . ALA A 1 59 ? 16.616 -13.267 -22.828 1.00 0.00 59 ALA A C 20
ATOM 32725 O O . ALA A 1 59 ? 17.029 -14.427 -22.830 1.00 0.00 59 ALA A O 20
ATOM 32732 N N . LYS A 1 60 ? 16.300 -12.615 -21.715 1.00 0.00 60 LYS A N 20
ATOM 32733 C CA . LYS A 1 60 ? 16.422 -13.238 -20.402 1.00 0.00 60 LYS A CA 20
ATOM 32734 C C . LYS A 1 60 ? 15.549 -14.485 -20.308 1.00 0.00 60 LYS A C 20
ATOM 32735 O O . LYS A 1 60 ? 15.845 -15.406 -19.547 1.00 0.00 60 LYS A O 20
ATOM 32754 N N . SER A 1 61 ? 14.473 -14.509 -21.088 1.00 0.00 61 SER A N 20
ATOM 32755 C CA . SER A 1 61 ? 13.556 -15.643 -21.091 1.00 0.00 61 SER A CA 20
ATOM 32756 C C . SER A 1 61 ? 14.062 -16.749 -22.012 1.00 0.00 61 SER A C 20
ATOM 32757 O O . SER A 1 61 ? 13.750 -17.925 -21.819 1.00 0.00 61 SER A O 20
ATOM 32765 N N . LEU A 1 62 ? 14.845 -16.363 -23.014 1.00 0.00 62 LEU A N 20
ATOM 32766 C CA . LEU A 1 62 ? 15.395 -17.321 -23.966 1.00 0.00 62 LEU A CA 20
ATOM 32767 C C . LEU A 1 62 ? 16.624 -18.017 -23.390 1.00 0.00 62 LEU A C 20
ATOM 32768 O O . LEU A 1 62 ? 16.870 -19.191 -23.665 1.00 0.00 62 LEU A O 20
ATOM 32784 N N . GLU A 1 63 ? 17.391 -17.285 -22.587 1.00 0.00 63 GLU A N 20
ATOM 32785 C CA . GLU A 1 63 ? 18.593 -17.834 -21.971 1.00 0.00 63 GLU A CA 20
ATOM 32786 C C . GLU A 1 63 ? 18.235 -18.786 -20.833 1.00 0.00 63 GLU A C 20
ATOM 32787 O O . GLU A 1 63 ? 19.008 -19.681 -20.491 1.00 0.00 63 GLU A O 20
ATOM 32799 N N . VAL A 1 64 ? 17.058 -18.585 -20.250 1.00 0.00 64 VAL A N 20
ATOM 32800 C CA . VAL A 1 64 ? 16.596 -19.425 -19.151 1.00 0.00 64 VAL A CA 20
ATOM 32801 C C . VAL A 1 64 ? 15.813 -20.626 -19.668 1.00 0.00 64 VAL A C 20
ATOM 32802 O O . VAL A 1 64 ? 16.301 -21.756 -19.642 1.00 0.00 64 VAL A O 20
ATOM 32815 N N . TRP A 1 65 ? 14.597 -20.374 -20.138 1.00 0.00 65 TRP A N 20
ATOM 32816 C CA . TRP A 1 65 ? 13.745 -21.435 -20.662 1.00 0.00 65 TRP A CA 20
ATOM 32817 C C . TRP A 1 65 ? 14.400 -22.118 -21.858 1.00 0.00 65 TRP A C 20
ATOM 32818 O O . TRP A 1 65 ? 14.123 -23.280 -22.150 1.00 0.00 65 TRP A O 20
ATOM 32839 N N . GLY A 1 66 ? 15.272 -21.388 -22.547 1.00 0.00 66 GLY A N 20
ATOM 32840 C CA . GLY A 1 66 ? 15.953 -21.941 -23.703 1.00 0.00 66 GLY A CA 20
ATOM 32841 C C . GLY A 1 66 ? 15.474 -21.330 -25.005 1.00 0.00 66 GLY A C 20
ATOM 32842 O O . GLY A 1 66 ? 16.274 -21.039 -25.894 1.00 0.00 66 GLY A O 20
ATOM 32846 N N . SER A 1 67 ? 14.164 -21.137 -25.120 1.00 0.00 67 SER A N 20
ATOM 32847 C CA . SER A 1 67 ? 13.578 -20.562 -26.325 1.00 0.00 67 SER A CA 20
ATOM 32848 C C . SER A 1 67 ? 12.240 -19.897 -26.016 1.00 0.00 67 SER A C 20
ATOM 32849 O O . SER A 1 67 ? 11.604 -20.169 -24.997 1.00 0.00 67 SER A O 20
ATOM 32857 N N . PRO A 1 68 ? 11.803 -19.004 -26.915 1.00 0.00 68 PRO A N 20
ATOM 32858 C CA . PRO A 1 68 ? 10.537 -18.281 -26.761 1.00 0.00 68 PRO A CA 20
ATOM 32859 C C . PRO A 1 68 ? 9.325 -19.191 -26.931 1.00 0.00 68 PRO A C 20
ATOM 32860 O O . PRO A 1 68 ? 8.215 -18.843 -26.529 1.00 0.00 68 PRO A O 20
ATOM 32871 N N . GLU A 1 69 ? 9.546 -20.359 -27.527 1.00 0.00 69 GLU A N 20
ATOM 32872 C CA . GLU A 1 69 ? 8.471 -21.318 -27.750 1.00 0.00 69 GLU A CA 20
ATOM 32873 C C . GLU A 1 69 ? 8.082 -22.011 -26.447 1.00 0.00 69 GLU A C 20
ATOM 32874 O O . GLU A 1 69 ? 6.934 -22.412 -26.264 1.00 0.00 69 GLU A O 20
ATOM 32886 N N . ALA A 1 70 ? 9.049 -22.148 -25.545 1.00 0.00 70 ALA A N 20
ATOM 32887 C CA . ALA A 1 70 ? 8.808 -22.790 -24.259 1.00 0.00 70 ALA A CA 20
ATOM 32888 C C . ALA A 1 70 ? 7.910 -21.931 -23.375 1.00 0.00 70 ALA A C 20
ATOM 32889 O O . ALA A 1 70 ? 6.986 -22.434 -22.735 1.00 0.00 70 ALA A O 20
ATOM 32896 N N . LEU A 1 71 ? 8.187 -20.632 -23.344 1.00 0.00 71 LEU A N 20
ATOM 32897 C CA . LEU A 1 71 ? 7.405 -19.702 -22.538 1.00 0.00 71 LEU A CA 20
ATOM 32898 C C . LEU A 1 71 ? 6.020 -19.489 -23.143 1.00 0.00 71 LEU A C 20
ATOM 32899 O O . LEU A 1 71 ? 5.024 -19.406 -22.424 1.00 0.00 71 LEU A O 20
ATOM 32915 N N . ALA A 1 72 ? 5.966 -19.402 -24.468 1.00 0.00 72 ALA A N 20
ATOM 32916 C CA . ALA A 1 72 ? 4.704 -19.203 -25.169 1.00 0.00 72 ALA A CA 20
ATOM 32917 C C . ALA A 1 72 ? 3.680 -20.260 -24.768 1.00 0.00 72 ALA A C 20
ATOM 32918 O O . ALA A 1 72 ? 2.475 -20.008 -24.782 1.00 0.00 72 ALA A O 20
ATOM 32925 N N . ARG A 1 73 ? 4.168 -21.444 -24.411 1.00 0.00 73 ARG A N 20
ATOM 32926 C CA . ARG A 1 73 ? 3.295 -22.539 -24.007 1.00 0.00 73 ARG A CA 20
ATOM 32927 C C . ARG A 1 73 ? 2.336 -22.094 -22.907 1.00 0.00 73 ARG A C 20
ATOM 32928 O O . ARG A 1 73 ? 1.183 -22.521 -22.865 1.00 0.00 73 ARG A O 20
ATOM 32949 N N . GLU A 1 74 ? 2.822 -21.233 -22.019 1.00 0.00 74 GLU A N 20
ATOM 32950 C CA . GLU A 1 74 ? 2.008 -20.731 -20.918 1.00 0.00 74 GLU A CA 20
ATOM 32951 C C . GLU A 1 74 ? 1.297 -19.439 -21.312 1.00 0.00 74 GLU A C 20
ATOM 32952 O O . GLU A 1 74 ? 0.159 -19.195 -20.908 1.00 0.00 74 GLU A O 20
ATOM 32964 N N . LYS A 1 75 ? 1.975 -18.615 -22.103 1.00 0.00 75 LYS A N 20
ATOM 32965 C CA . LYS A 1 75 ? 1.410 -17.348 -22.553 1.00 0.00 75 LYS A CA 20
ATOM 32966 C C . LYS A 1 75 ? 0.113 -17.574 -23.323 1.00 0.00 75 LYS A C 20
ATOM 32967 O O . LYS A 1 75 ? -0.835 -16.798 -23.204 1.00 0.00 75 LYS A O 20
ATOM 32986 N N . LYS A 1 76 ? 0.077 -18.643 -24.111 1.00 0.00 76 LYS A N 20
ATOM 32987 C CA . LYS A 1 76 ? -1.105 -18.974 -24.899 1.00 0.00 76 LYS A CA 20
ATOM 32988 C C . LYS A 1 76 ? -2.323 -19.161 -24.000 1.00 0.00 76 LYS A C 20
ATOM 32989 O O . LYS A 1 76 ? -3.349 -18.505 -24.184 1.00 0.00 76 LYS A O 20
ATOM 33008 N N . LEU A 1 77 ? -2.202 -20.058 -23.028 1.00 0.00 77 LEU A N 20
ATOM 33009 C CA . LEU A 1 77 ? -3.294 -20.330 -22.098 1.00 0.00 77 LEU A CA 20
ATOM 33010 C C . LEU A 1 77 ? -3.687 -19.069 -21.336 1.00 0.00 77 LEU A C 20
ATOM 33011 O O . LEU A 1 77 ? -4.858 -18.691 -21.303 1.00 0.00 77 LEU A O 20
ATOM 33027 N N . ARG A 1 78 ? -2.700 -18.421 -20.726 1.00 0.00 78 ARG A N 20
ATOM 33028 C CA . ARG A 1 78 ? -2.943 -17.201 -19.965 1.00 0.00 78 ARG A CA 20
ATOM 33029 C C . ARG A 1 78 ? -3.623 -16.146 -20.831 1.00 0.00 78 ARG A C 20
ATOM 33030 O O . ARG A 1 78 ? -4.349 -15.287 -20.329 1.00 0.00 78 ARG A O 20
ATOM 33051 N N . LYS A 1 79 ? -3.384 -16.215 -22.136 1.00 0.00 79 LYS A N 20
ATOM 33052 C CA . LYS A 1 79 ? -3.973 -15.267 -23.074 1.00 0.00 79 LYS A CA 20
ATOM 33053 C C . LYS A 1 79 ? -5.439 -15.598 -23.334 1.00 0.00 79 LYS A C 20
ATOM 33054 O O . LYS A 1 79 ? -6.325 -14.787 -23.065 1.00 0.00 79 LYS A O 20
ATOM 33073 N N . GLU A 1 80 ? -5.687 -16.795 -23.857 1.00 0.00 80 GLU A N 20
ATOM 33074 C CA . GLU A 1 80 ? -7.046 -17.233 -24.152 1.00 0.00 80 GLU A CA 20
ATOM 33075 C C . GLU A 1 80 ? -7.923 -17.164 -22.904 1.00 0.00 80 GLU A C 20
ATOM 33076 O O . GLU A 1 80 ? -9.140 -17.007 -22.996 1.00 0.00 80 GLU A O 20
ATOM 33088 N N . ALA A 1 81 ? -7.294 -17.283 -21.739 1.00 0.00 81 ALA A N 20
ATOM 33089 C CA . ALA A 1 81 ? -8.015 -17.233 -20.474 1.00 0.00 81 ALA A CA 20
ATOM 33090 C C . ALA A 1 81 ? -8.729 -15.896 -20.301 1.00 0.00 81 ALA A C 20
ATOM 33091 O O . ALA A 1 81 ? -9.932 -15.854 -20.047 1.00 0.00 81 ALA A O 20
ATOM 33098 N N . GLU A 1 82 ? -7.978 -14.808 -20.440 1.00 0.00 82 GLU A N 20
ATOM 33099 C CA . GLU A 1 82 ? -8.541 -13.470 -20.297 1.00 0.00 82 GLU A CA 20
ATOM 33100 C C . GLU A 1 82 ? -9.658 -13.238 -21.311 1.00 0.00 82 GLU A C 20
ATOM 33101 O O . GLU A 1 82 ? -10.616 -12.515 -21.039 1.00 0.00 82 GLU A O 20
ATOM 33113 N N . ILE A 1 83 ? -9.526 -13.858 -22.479 1.00 0.00 83 ILE A N 20
ATOM 33114 C CA . ILE A 1 83 ? -10.524 -13.720 -23.533 1.00 0.00 83 ILE A CA 20
ATOM 33115 C C . ILE A 1 83 ? -11.850 -14.351 -23.121 1.00 0.00 83 ILE A C 20
ATOM 33116 O O . ILE A 1 83 ? -12.914 -13.765 -23.314 1.00 0.00 83 ILE A O 20
ATOM 33132 N N . GLU A 1 84 ? -11.776 -15.549 -22.550 1.00 0.00 84 GLU A N 20
ATOM 33133 C CA . GLU A 1 84 ? -12.971 -16.259 -22.109 1.00 0.00 84 GLU A CA 20
ATOM 33134 C C . GLU A 1 84 ? -13.737 -15.444 -21.071 1.00 0.00 84 GLU A C 20
ATOM 33135 O O . GLU A 1 84 ? -14.957 -15.557 -20.955 1.00 0.00 84 GLU A O 20
ATOM 33147 N N . TYR A 1 85 ? -13.011 -14.624 -20.319 1.00 0.00 85 TYR A N 20
ATOM 33148 C CA . TYR A 1 85 ? -13.620 -13.792 -19.288 1.00 0.00 85 TYR A CA 20
ATOM 33149 C C . TYR A 1 85 ? -14.349 -12.604 -19.908 1.00 0.00 85 TYR A C 20
ATOM 33150 O O . TYR A 1 85 ? -15.569 -12.483 -19.797 1.00 0.00 85 TYR A O 20
ATOM 33168 N N . ARG A 1 86 ? -13.592 -11.729 -20.562 1.00 0.00 86 ARG A N 20
ATOM 33169 C CA . ARG A 1 86 ? -14.164 -10.549 -21.199 1.00 0.00 86 ARG A CA 20
ATOM 33170 C C . ARG A 1 86 ? -15.220 -10.945 -22.228 1.00 0.00 86 ARG A C 20
ATOM 33171 O O . ARG A 1 86 ? -16.133 -10.175 -22.520 1.00 0.00 86 ARG A O 20
ATOM 33192 N N . GLU A 1 87 ? -15.086 -12.150 -22.772 1.00 0.00 87 GLU A N 20
ATOM 33193 C CA . GLU A 1 87 ? -16.028 -12.647 -23.768 1.00 0.00 87 GLU A CA 20
ATOM 33194 C C . GLU A 1 87 ? -17.464 -12.523 -23.268 1.00 0.00 87 GLU A C 20
ATOM 33195 O O . GLU A 1 87 ? -18.263 -11.767 -23.822 1.00 0.00 87 GLU A O 20
ATOM 33207 N N . ARG A 1 88 ? -17.785 -13.271 -22.217 1.00 0.00 88 ARG A N 20
ATOM 33208 C CA . ARG A 1 88 ? -19.125 -13.247 -21.643 1.00 0.00 88 ARG A CA 20
ATOM 33209 C C . ARG A 1 88 ? -19.497 -11.839 -21.188 1.00 0.00 88 ARG A C 20
ATOM 33210 O O . ARG A 1 88 ? -20.674 -11.481 -21.140 1.00 0.00 88 ARG A O 20
ATOM 33231 N N . LEU A 1 89 ? -18.485 -11.044 -20.856 1.00 0.00 89 LEU A N 20
ATOM 33232 C CA . LEU A 1 89 ? -18.705 -9.674 -20.404 1.00 0.00 89 LEU A CA 20
ATOM 33233 C C . LEU A 1 89 ? -19.136 -8.781 -21.564 1.00 0.00 89 LEU A C 20
ATOM 33234 O O . LEU A 1 89 ? -19.836 -7.788 -21.369 1.00 0.00 89 LEU A O 20
ATOM 33250 N N . PHE A 1 90 ? -18.714 -9.143 -22.771 1.00 0.00 90 PHE A N 20
ATOM 33251 C CA . PHE A 1 90 ? -19.057 -8.376 -23.962 1.00 0.00 90 PHE A CA 20
ATOM 33252 C C . PHE A 1 90 ? -20.402 -8.822 -24.528 1.00 0.00 90 PHE A C 20
ATOM 33253 O O . PHE A 1 90 ? -21.228 -7.996 -24.917 1.00 0.00 90 PHE A O 20
ATOM 33270 N N . ARG A 1 91 ? -20.613 -10.133 -24.572 1.00 0.00 91 ARG A N 20
ATOM 33271 C CA . ARG A 1 91 ? -21.856 -10.690 -25.091 1.00 0.00 91 ARG A CA 20
ATOM 33272 C C . ARG A 1 91 ? -23.043 -10.266 -24.231 1.00 0.00 91 ARG A C 20
ATOM 33273 O O . ARG A 1 91 ? -24.158 -10.110 -24.728 1.00 0.00 91 ARG A O 20
ATOM 33294 N N . ASN A 1 92 ? -22.795 -10.083 -22.939 1.00 0.00 92 ASN A N 20
ATOM 33295 C CA . ASN A 1 92 ? -23.843 -9.678 -22.009 1.00 0.00 92 ASN A CA 20
ATOM 33296 C C . ASN A 1 92 ? -24.283 -8.242 -22.277 1.00 0.00 92 ASN A C 20
ATOM 33297 O O . ASN A 1 92 ? -25.454 -7.901 -22.111 1.00 0.00 92 ASN A O 20
ATOM 33308 N N . GLN A 1 93 ? -23.337 -7.407 -22.693 1.00 0.00 93 GLN A N 20
ATOM 33309 C CA . GLN A 1 93 ? -23.627 -6.008 -22.983 1.00 0.00 93 GLN A CA 20
ATOM 33310 C C . GLN A 1 93 ? -24.346 -5.867 -24.321 1.00 0.00 93 GLN A C 20
ATOM 33311 O O . GLN A 1 93 ? -23.743 -5.493 -25.326 1.00 0.00 93 GLN A O 20
ATOM 33325 N N . LYS A 1 94 ? -25.640 -6.171 -24.326 1.00 0.00 94 LYS A N 20
ATOM 33326 C CA . LYS A 1 94 ? -26.443 -6.079 -25.540 1.00 0.00 94 LYS A CA 20
ATOM 33327 C C . LYS A 1 94 ? -27.924 -6.268 -25.228 1.00 0.00 94 LYS A C 20
ATOM 33328 O O . LYS A 1 94 ? -28.313 -7.248 -24.592 1.00 0.00 94 LYS A O 20
ATOM 33347 N N . ILE A 1 95 ? -28.745 -5.326 -25.680 1.00 0.00 95 ILE A N 20
ATOM 33348 C CA . ILE A 1 95 ? -30.183 -5.392 -25.450 1.00 0.00 95 ILE A CA 20
ATOM 33349 C C . ILE A 1 95 ? -30.774 -6.671 -26.033 1.00 0.00 95 ILE A C 20
ATOM 33350 O O . ILE A 1 95 ? -31.790 -7.173 -25.552 1.00 0.00 95 ILE A O 20
ATOM 33366 N N . LEU A 1 96 ? -30.131 -7.194 -27.071 1.00 0.00 96 LEU A N 20
ATOM 33367 C CA . LEU A 1 96 ? -30.592 -8.417 -27.719 1.00 0.00 96 LEU A CA 20
ATOM 33368 C C . LEU A 1 96 ? -32.009 -8.247 -28.258 1.00 0.00 96 LEU A C 20
ATOM 33369 O O . LEU A 1 96 ? -32.589 -7.164 -28.175 1.00 0.00 96 LEU A O 20
ATOM 33385 N N . ARG A 1 97 ? -32.561 -9.324 -28.806 1.00 0.00 97 ARG A N 20
ATOM 33386 C CA . ARG A 1 97 ? -33.911 -9.294 -29.357 1.00 0.00 97 ARG A CA 20
ATOM 33387 C C . ARG A 1 97 ? -34.859 -10.147 -28.519 1.00 0.00 97 ARG A C 20
ATOM 33388 O O . ARG A 1 97 ? -35.815 -10.722 -29.038 1.00 0.00 97 ARG A O 20
ATOM 33409 N N . GLU A 1 98 ? -34.585 -10.225 -27.220 1.00 0.00 98 GLU A N 20
ATOM 33410 C CA . GLU A 1 98 ? -35.413 -11.009 -26.311 1.00 0.00 98 GLU A CA 20
ATOM 33411 C C . GLU A 1 98 ? -35.361 -12.491 -26.670 1.00 0.00 98 GLU A C 20
ATOM 33412 O O . GLU A 1 98 ? -35.021 -12.857 -27.795 1.00 0.00 98 GLU A O 20
ATOM 33424 N N . TYR A 1 99 ? -35.699 -13.339 -25.705 1.00 0.00 99 TYR A N 20
ATOM 33425 C CA . TYR A 1 99 ? -35.688 -14.782 -25.916 1.00 0.00 99 TYR A CA 20
ATOM 33426 C C . TYR A 1 99 ? -34.279 -15.276 -26.225 1.00 0.00 99 TYR A C 20
ATOM 33427 O O . TYR A 1 99 ? -33.755 -15.052 -27.317 1.00 0.00 99 TYR A O 20
ATOM 33445 N N . ARG A 1 100 ? -33.670 -15.951 -25.255 1.00 0.00 100 ARG A N 20
ATOM 33446 C CA . ARG A 1 100 ? -32.321 -16.478 -25.422 1.00 0.00 100 ARG A CA 20
ATOM 33447 C C . ARG A 1 100 ? -32.328 -18.004 -25.414 1.00 0.00 100 ARG A C 20
ATOM 33448 O O . ARG A 1 100 ? -31.466 -18.642 -26.019 1.00 0.00 100 ARG A O 20
ATOM 33469 N N . ASP A 1 101 ? -33.305 -18.581 -24.724 1.00 0.00 101 ASP A N 20
ATOM 33470 C CA . ASP A 1 101 ? -33.425 -20.032 -24.636 1.00 0.00 101 ASP A CA 20
ATOM 33471 C C . ASP A 1 101 ? -34.172 -20.589 -25.844 1.00 0.00 101 ASP A C 20
ATOM 33472 O O . ASP A 1 101 ? -35.387 -20.788 -25.797 1.00 0.00 101 ASP A O 20
#

Foldseek 3Di:
DDDPDDDDDDPDQWDADVRLCVLLVNDPVLSVVDDWADDDPPDDPDDDGTTGGPVRSQVSSCVVLVHPVSSVVVVVVVVVVVVVVVVCVVVVPDPPPDDDD

GO terms:
  GO:0031966 mitochondrial membrane (C, IDA)
  GO:0005385 zinc ion transmembrane transporter activity (F, IDA)
  GO:0005783 endoplasmic reticulum (C, IDA)
  GO:0031410 cytoplasmic vesicle (C, IDA)
  GO:0010821 regulation of mitochondrion organization (P, IDA)
  GO:0031966 mitochondrial membrane (C, EXP)
  GO:0140826 zinc:proton antiporter activity (F, EXP)
  GO:0006829 zinc ion transport (P, IMP)
  GO:0006882 intracellular zinc ion homeostasis (P, IMP)
  GO:0005739 mitochondrion (C, HTP)
  GO:0006289 nucleotide-excision repair (P, TAS)
  GO:0005739 mitochondrion (C, IDA)
  GO:0005634 nucleus (C, IDA)
  GO:0005856 cytoskeleton (C, IDA)

Secondary structure (DSSP, 8-state):
-------S----SEEEHHHHHHHT---HHHHHHS--B-TT-SS-SS----EEEHHHHHHHHHHHSSSHHHHHHHHHHHHHHHHHHHHHHHHHH-SS--S--